Protein 6N93 (pdb70)

Secondary structure (DSSP, 8-state):
--SSEEEEEETTEEEEEE--GGGTT---HHHHHHHHHHHHHT-STT--EEEEEPPTT-SEEE--S-GGGS-SSSS-TT-TTSHHHHHHHHHHH-SS-EEEEE-SEEETHHHHHHHHSSEEEEETT-EEE--GGGTT----HHHHHTTSSSS-HHHHHHHHHH---EEHHHHHHTTS-SEEE-HHHHHHHHHHHHHHHTTS-HHHHHHHHHHHHHHHH---EEHHHHHHHHHHHHHHHTSHHHHHHHHHHHTTS-------/--SSEEEEEETTEEEEEE--GGGTT---HHHHHHHHHHHHHT-STT--EEEEEPPTT-SEEE--S-GGG--SSSS-TTSTTSHHHHHHHHHHH-SS-EEEEE-SEEETHHHHHHHHSSEEEEETT-EEE--HHHHT----HHHHHTTSSSS-HHHHHHHHHH---EEHHHHHHTTS-SEEE-HHHHHHHHHHHHHHHTTS-HHHHHHHHHHHHHHHH--EE-HHHHHHHHHHHHHHHTSHHHHHHHHHHHHTS-------/--SSEEEEEETTEEEEEE--GGGTT---HHHHHHHHHHHHHT-STT--EEEEE--TT-SEEE--S-GGG---SS--TTSTTSHHHHHHHHHHH-SS-EEEEE-SEEETHHHHHHHHSSEEEEETT-EEE--HHHHT----HHHHHTTSSSS-HHHHHHHHHH---EEHHHHHHTTS-SEEE-GGGHHHHHHHHHHHHTTS-HHHHHHHHHHHHHHHH---EEHHHHHHHHHHHHHHHTSHHHHHHHHHHHTTS-------/--SSEEEEEETTEEEEEE--GGGTT---HHHHHHHHHHHHHT-STT--EEEEEPPTT-SEEE--S-TTTS--SS--TT-TTSHHHHHHHHHHH-SS-EEEEE-SEEETHHHHHHHHSSEEEEETT-EEE--HHHHT----HHHHHTTSSSS-HHHHHHHHHH---EEHHHHHHHTS-SEEE-GGGHHHHHHHHHHHHHTS-HHHHHHHHHHHHHHHH--EE-HHHHHHHHHHHHHHHTSHHHHHHHHHHHHTS-------/--SSEEEEEETTEEEEEE--GGGTT---HHHHHHHHHHHHHT-STT--EEEEEPPTT-SEEE--S-TTTS--SS--TT-TTSHHHHHHHHHHH-SS-EEEEE-SEEETHHHHHHHHSSEEEEETT-EEE--HHHHT----HHHHHTTSSSS-HHHHHHHHHH---EEHHHHHHTTS-SEEE-GGGHHHHHHHHHHHHTTS-HHHHHHHHHHHHHHHH---EEHHHHHHHHHHHHHHHTSHHHHHHHHHHHTTS-------/--SSEEEEEETTEEEEEE--GGGTT---HHHHHHHHHHHHHT-STT--EEEEEPPTT-SEEE--S-GGGS--SSS-TT-TTSHHHHHHHHHHH-SS-EEEEE-SEEETHHHHHHHHSSEEEEETT-EEE--HHHHT----HHHHHTTSSSS-HHHHHHHHHH---EEHHHHHHHTS-SEEE-HHHHHHHHHHHHHHHTTS-HHHHHHHHHHHHHHHH--EE-HHHHHHHHHHHHHHHTSHHHHHHHHHHHTTS-------

Radius of gyration: 32.82 Å; Cα contacts (8 Å, |Δi|>4): 3747; chains: 6; bounding box: 86×81×92 Å

GO terms:
  GO:0004492 methyl/ethyl malonyl-CoA decarboxylase activity (F, IDA)

Foldseek 3Di:
DAPFWDWDDDFQEIETEGRPVVQLAEQDPRSLVRVLVVLVVSLDPRHAEYEYFYDQPRQRGYQYHPLVPADQFQDQRCDCVRSLNVLLVCQLLRLHAYEYQDDHEAEASRLLSNLSGDAYEYEQAYKYAHPCVQQLADDAPVSLLSQDPFAHPVVSCCRHVVSDIDTPVVCVVRGSHPYYDHSVCRPVVVVVVRVVSSPDDSVVSRVVSVVVSVVSVPPDDDPVVNVVSVVVSSCSSNDPSNNQSSVCVVVVHRGDDDPD/DAPFWDWDDDFQEIETEGRPVVQLQEQDPSNLVRVLVVLVVSLDDRHAEYEYFYDQPRQRGYAYHDLVPDPDFLDACCPCPRSLNVQLVCQLLRLHAYEYQDDHEAEASSLLSNLSGDAYEYEQAYKYFHCCVLQLAPHAPVSLLSVDPFFHPVVSCCRHVVSDIDTPVVCVVRGSHDYYDHSVCRVVVVVVVRVVSRVDDSNVSRVVSVVVSCVSVPPDDDPVVNVVSVVVNSCSSVDPSNVQSSVCVVVVHRGDHDPD/DADFWDWDDDFQEIEIEGRVVVQLAELDVNRLVRVLVVLVVSLDPRHAEYEYFYPQPRQRGYPYHDLVPDDAVLPACQDCPNSLNVQLVCQLLRLHAYEYQYDHEAEASSLLNNLSGDAYEYEQAYKYAHPCVLQLAPHDPVSLLSQDPFAHPVVSCCRHVVRDIDTPVVCVVRGSHPYYDHSVCRVVVVVVVRVVSSVDDSNVSRVVSVVCSCVSVPPDDDPVVNVVSVVVNSCSSVDPSNVQSSVCVVVVHRGDGDPD/DAPFWDWDDDFQEIEIEGRPVVQLQEPDVSRLVRVLVVLVVSLDPRHAEYEYFYDQPRQRGYPYHDLVPQDQDLDQSQDCPRSLNVLLVCQLLRLHAYEYQDDHEAEASRLLSNLSGDAYEYEQAYKYFHPCVQQLAPDDPVSLLSQDPFAHPVVSCCRHVVSDIDTPVVCVVRGSHDYYDHSVCRVVVVVVVRVVSSPDDSNVSRVVSNVVSCVSVPPDDDPVVNVVSVVVNSCSSVDPSNNQSSVCVVVVHGGDHDPD/DAPFWDWDDDFQEIETEGRPVVQLAAQPVSRLVRVLVVLVVSLDPRHAEYEYFYDQPRQGGYPYHPLVPQDAPLDQSQDCPRSLNVQLVCQLLRLHAYEYQEDHEAEASSLLSNLSGDAYEYEQAYKYFHPCVLQLAPDDPVSLLSQPPFAHPVVSCCRHVVRDIDTPVVCVVRGSHDYYDHSVCRVVVVVVVRVVSSVDDSVVSRVVSVVVSCVSVPPDDDPVVNVVSVVVNSCSSVDPSNVQSSVCVVVVHRGDHDPD/DAPFWDWDDDFQEIEIEGRPVVQLAEQPVRRLVRVLVVLVVSLDPRHAEYEYFYDQPRQRGYQYHPLVPADQFLDQRCDCPPSLNVQLVCQLLRLHAYEYQDDHEAEASRLLSNLSGDAYEYEQAYKYAHCCVLQLAPQDPVSLLSQDPFFHPVVSCCRHVVRDIDTPVVCVVRGSHPYYDHSVCRVVVVVVVRVVSRPDDSNVSRVVSVVVSVVSVPPDDDPVVNVVSVVVNNCRRNDPSNNQSSVCVVVVHRGDHDPD

B-factor: mean 19.02, std 11.92, range [0.5, 148.25]

Structure (mmCIF, N/CA/C/O backbone):
data_6N93
#
_entry.id   6N93
#
_cell.length_a   87.179
_cell.length_b   114.653
_cell.length_c   194.554
_cell.angle_alpha   90.000
_cell.angle_beta   90.000
_cell.angle_gamma   90.000
#
_symmetry.space_group_name_H-M   'P 21 21 21'
#
loop_
_entity.id
_entity.type
_entity.pdbx_description
1 polymer 'Methylmalonyl-CoA decarboxylase'
2 non-polymer [1-[2-[3-[[(2~{R})-4-[[[(2~{R},3~{S},4~{R},5~{R})-5-(6-aminopurin-9-yl)-4-oxidanyl-3-phosphonooxy-oxolan-2-yl]methoxy-oxidanyl-phosphoryl]oxy-oxidanyl-phosphoryl]oxy-3,3-dimethyl-2-oxidanyl-butanoyl]amino]propanoylamino]ethoxy]-1-oxidanylidene-propan-2-ylidene]-bis(oxidanidyl)azanium
3 non-polymer 'NICKEL (II) ION'
4 non-polymer IMIDAZOLE
5 non-polymer 'POTASSIUM ION'
6 non-polymer 'TETRAETHYLENE GLYCOL'
7 non-polymer '(2E)-2-(hydroxyimino)propanoic acid'
8 water water
#
loop_
_atom_site.group_PDB
_atom_site.id
_atom_site.type_symbol
_atom_site.label_atom_id
_atom_site.label_alt_id
_atom_site.label_comp_id
_atom_site.label_asym_id
_atom_site.label_entity_id
_atom_site.label_seq_id
_atom_site.pdbx_PDB_ins_code
_atom_site.Cartn_x
_atom_site.Cartn_y
_atom_site.Cartn_z
_atom_site.occupancy
_atom_site.B_iso_or_equiv
_atom_site.auth_seq_id
_atom_site.auth_comp_id
_atom_site.auth_asym_id
_atom_site.auth_atom_id
_atom_site.pdbx_PDB_model_num
ATOM 1 N N . ALA A 1 2 ? 41.794 40.307 26.486 1.00 34.10 2 ALA A N 1
ATOM 2 C CA . ALA A 1 2 ? 40.394 39.828 26.365 1.00 28.16 2 ALA A CA 1
ATOM 3 C C . ALA A 1 2 ? 40.256 39.031 25.059 1.00 23.22 2 ALA A C 1
ATOM 4 O O . ALA A 1 2 ? 41.140 39.093 24.169 1.00 21.31 2 ALA A O 1
ATOM 6 N N . TYR A 1 3 ? 39.209 38.227 25.014 1.00 19.26 3 TYR A N 1
ATOM 7 C CA . TYR A 1 3 ? 38.933 37.234 23.949 1.00 18.76 3 TYR A CA 1
ATOM 8 C C . TYR A 1 3 ? 37.468 37.369 23.613 1.00 17.03 3 TYR A C 1
ATOM 9 O O . TYR A 1 3 ? 36.674 37.640 24.522 1.00 17.86 3 TYR A O 1
ATOM 18 N N . GLN A 1 4 ? 37.123 37.166 22.347 1.00 16.51 4 GLN A N 1
ATOM 19 C CA . GLN A 1 4 ? 35.729 37.239 21.911 1.00 15.22 4 GLN A CA 1
ATOM 20 C C . GLN A 1 4 ? 34.934 36.085 22.535 1.00 14.71 4 GLN A C 1
ATOM 21 O O . GLN A 1 4 ? 33.762 36.307 22.877 1.00 13.47 4 GLN A O 1
ATOM 27 N N . TYR A 1 5 ? 35.508 34.877 22.640 1.00 13.36 5 TYR A N 1
ATOM 28 C CA . TYR A 1 5 ? 34.690 33.662 22.881 1.00 13.09 5 TYR A CA 1
ATOM 29 C C . TYR A 1 5 ? 35.078 32.905 24.150 1.00 12.72 5 TYR A C 1
ATOM 30 O O . TYR A 1 5 ? 34.478 31.854 24.356 1.00 11.88 5 TYR A O 1
ATOM 39 N N . VAL A 1 6 ? 35.948 33.453 24.992 1.00 12.10 6 VAL A N 1
ATOM 40 C CA . VAL A 1 6 ? 36.197 32.915 26.361 1.00 12.51 6 VAL A CA 1
ATOM 41 C C . VAL A 1 6 ? 36.358 34.100 27.302 1.00 12.64 6 VAL A C 1
ATOM 42 O O . VAL A 1 6 ? 36.747 35.189 26.824 1.00 13.56 6 VAL A O 1
ATOM 46 N N . ASN A 1 7 ? 36.167 33.847 28.584 1.00 13.83 7 ASN A N 1
ATOM 47 C CA . ASN A 1 7 ? 36.451 34.804 29.684 1.00 13.88 7 ASN A CA 1
ATOM 48 C C . ASN A 1 7 ? 37.408 34.125 30.674 1.00 15.38 7 ASN A C 1
ATOM 49 O O . ASN A 1 7 ? 37.133 32.960 31.077 1.00 13.58 7 ASN A O 1
ATOM 54 N N . VAL A 1 8 ? 38.491 34.809 31.048 1.00 13.88 8 VAL A N 1
ATOM 55 C CA . VAL A 1 8 ? 39.564 34.221 31.898 1.00 13.73 8 VAL A CA 1
ATOM 56 C C . VAL A 1 8 ? 39.592 34.967 33.249 1.00 14.77 8 VAL A C 1
ATOM 57 O O . VAL A 1 8 ? 39.566 36.200 33.212 1.00 13.72 8 VAL A O 1
ATOM 61 N N . VAL A 1 9 ? 39.564 34.231 34.356 1.00 14.46 9 VAL A N 1
ATOM 62 C CA A VAL A 1 9 ? 39.711 34.703 35.772 0.50 15.54 9 VAL A CA 1
ATOM 63 C CA B VAL A 1 9 ? 39.810 34.812 35.709 0.50 14.67 9 VAL A CA 1
ATOM 64 C C . VAL A 1 9 ? 40.980 34.058 36.333 1.00 15.89 9 VAL A C 1
ATOM 65 O O . VAL A 1 9 ? 41.171 32.885 36.043 1.00 12.84 9 VAL A O 1
ATOM 72 N N . THR A 1 10 ? 41.762 34.772 37.117 1.00 14.93 10 THR A N 1
ATOM 73 C CA . THR A 1 10 ? 42.929 34.217 37.847 1.00 16.57 10 THR A CA 1
ATOM 74 C C . THR A 1 10 ? 42.678 34.370 39.351 1.00 17.24 10 THR A C 1
ATOM 75 O O . THR A 1 10 ? 42.215 35.459 39.789 1.00 15.97 10 THR A O 1
ATOM 79 N N . ILE A 1 11 ? 42.854 33.289 40.086 1.00 16.76 11 ILE A N 1
ATOM 80 C CA . ILE A 1 11 ? 42.654 33.247 41.564 1.00 17.40 11 ILE A CA 1
ATOM 81 C C . ILE A 1 11 ? 43.957 32.658 42.104 1.00 17.53 11 ILE A C 1
ATOM 82 O O . ILE A 1 11 ? 44.171 31.460 41.931 1.00 15.98 11 ILE A O 1
ATOM 87 N N . ASN A 1 12 ? 44.864 33.506 42.557 1.00 15.71 12 ASN A N 1
ATOM 88 C CA . ASN A 1 12 ? 46.197 33.102 43.077 1.00 15.44 12 ASN A CA 1
ATOM 89 C C . ASN A 1 12 ? 46.983 32.516 41.900 1.00 15.43 12 ASN A C 1
ATOM 90 O O . ASN A 1 12 ? 47.269 33.254 40.918 1.00 16.36 12 ASN A O 1
ATOM 95 N N . LYS A 1 13 ? 47.265 31.224 41.931 1.00 13.85 13 LYS A N 1
ATOM 96 C CA . LYS A 1 13 ? 48.068 30.593 40.849 1.00 15.22 13 LYS A CA 1
ATOM 97 C C . LYS A 1 13 ? 47.167 29.766 39.900 1.00 13.88 13 LYS A C 1
ATOM 98 O O . LYS A 1 13 ? 47.731 29.035 39.040 1.00 12.16 13 LYS A O 1
ATOM 104 N N . VAL A 1 14 ? 45.850 29.832 40.055 1.00 12.34 14 VAL A N 1
ATOM 105 C CA . VAL A 1 14 ? 44.902 29.021 39.216 1.00 12.01 14 VAL A CA 1
ATOM 106 C C . VAL A 1 14 ? 44.229 29.944 38.190 1.00 12.25 14 VAL A C 1
ATOM 107 O O . VAL A 1 14 ? 43.749 31.002 38.599 1.00 12.24 14 VAL A O 1
ATOM 111 N N . ALA A 1 15 ? 44.142 29.537 36.929 1.00 12.00 15 ALA A N 1
ATOM 112 C CA . ALA A 1 15 ? 43.390 30.279 35.891 1.00 12.31 15 ALA A CA 1
ATOM 113 C C . ALA A 1 15 ? 42.160 29.458 35.499 1.00 12.24 15 ALA A C 1
ATOM 114 O O . ALA A 1 15 ? 42.264 28.225 35.346 1.00 11.35 15 ALA A O 1
ATOM 116 N N . VAL A 1 16 ? 41.023 30.129 35.418 1.00 12.15 16 VAL A N 1
ATOM 117 C CA . VAL A 1 16 ? 39.735 29.536 35.016 1.00 11.53 16 VAL A CA 1
ATOM 118 C C . VAL A 1 16 ? 39.395 30.085 33.628 1.00 12.28 16 VAL A C 1
ATOM 119 O O . VAL A 1 16 ? 39.266 31.304 33.489 1.00 11.47 16 VAL A O 1
ATOM 123 N N . ILE A 1 17 ? 39.309 29.198 32.612 1.00 10.83 17 ILE A N 1
ATOM 124 C CA . ILE A 1 17 ? 38.902 29.604 31.241 1.00 11.62 17 ILE A CA 1
ATOM 125 C C . ILE A 1 17 ? 37.436 29.204 31.071 1.00 12.16 17 ILE A C 1
ATOM 126 O O . ILE A 1 17 ? 37.133 27.994 31.095 1.00 11.10 17 ILE A O 1
ATOM 131 N N . GLU A 1 18 ? 36.554 30.193 30.956 1.00 11.72 18 GLU A N 1
ATOM 132 C CA . GLU A 1 18 ? 35.110 29.996 30.888 1.00 13.43 18 GLU A CA 1
ATOM 133 C C . GLU A 1 18 ? 34.671 30.227 29.453 1.00 13.33 18 GLU A C 1
ATOM 134 O O . GLU A 1 18 ? 35.021 31.266 28.869 1.00 12.64 18 GLU A O 1
ATOM 140 N N . PHE A 1 19 ? 33.932 29.278 28.901 1.00 13.07 19 PHE A N 1
ATOM 141 C CA . PHE A 1 19 ? 33.464 29.400 27.506 1.00 12.61 19 PHE A CA 1
ATOM 142 C C . PHE A 1 19 ? 32.495 30.584 27.420 1.00 13.78 19 PHE A C 1
ATOM 143 O O . PHE A 1 19 ? 31.682 30.803 28.350 1.00 13.32 19 PHE A O 1
ATOM 151 N N . ASN A 1 20 ? 32.584 31.329 26.329 1.00 14.62 20 ASN A N 1
ATOM 152 C CA . ASN A 1 20 ? 31.612 32.410 26.024 1.00 15.64 20 ASN A CA 1
ATOM 153 C C . ASN A 1 20 ? 31.112 32.274 24.574 1.00 16.62 20 ASN A C 1
ATOM 154 O O . ASN A 1 20 ? 31.401 33.161 23.745 1.00 15.01 20 ASN A O 1
ATOM 159 N N . TYR A 1 21 ? 30.424 31.185 24.245 1.00 16.43 21 TYR A N 1
ATOM 160 C CA . TYR A 1 21 ? 29.964 30.858 22.866 1.00 16.43 21 TYR A CA 1
ATOM 161 C C . TYR A 1 21 ? 28.593 30.175 22.991 1.00 17.33 21 TYR A C 1
ATOM 162 O O . TYR A 1 21 ? 28.311 29.212 22.228 1.00 16.40 21 TYR A O 1
ATOM 171 N N . GLY A 1 22 ? 27.774 30.680 23.917 1.00 20.84 22 GLY A N 1
ATOM 172 C CA . GLY A 1 22 ? 26.456 30.153 24.361 1.00 23.58 22 GLY A CA 1
ATOM 173 C C . GLY A 1 22 ? 25.419 30.164 23.243 1.00 26.23 22 GLY A C 1
ATOM 174 O O . GLY A 1 22 ? 24.473 29.371 23.300 1.00 27.22 22 GLY A O 1
ATOM 175 N N . ARG A 1 23 ? 25.675 30.953 22.213 1.00 28.47 23 ARG A N 1
ATOM 176 C CA . ARG A 1 23 ? 24.805 31.185 21.024 1.00 35.14 23 ARG A CA 1
ATOM 177 C C . ARG A 1 23 ? 24.866 29.959 20.095 1.00 33.41 23 ARG A C 1
ATOM 178 O O . ARG A 1 23 ? 23.892 29.736 19.368 1.00 29.01 23 ARG A O 1
ATOM 186 N N . LYS A 1 24 ? 25.971 29.194 20.089 1.00 27.14 24 LYS A N 1
ATOM 187 C CA . LYS A 1 24 ? 26.019 27.856 19.460 1.00 23.10 24 LYS A CA 1
ATOM 188 C C . LYS A 1 24 ? 26.265 26.789 20.541 1.00 19.57 24 LYS A C 1
ATOM 189 O O . LYS A 1 24 ? 26.757 25.736 20.183 1.00 16.78 24 LYS A O 1
ATOM 195 N N . LEU A 1 25 ? 25.897 27.053 21.792 1.00 16.30 25 LEU A N 1
ATOM 196 C CA . LEU A 1 25 ? 25.978 26.058 22.902 1.00 15.85 25 LEU A CA 1
ATOM 197 C C . LEU A 1 25 ? 27.417 25.544 23.017 1.00 14.32 25 LEU A C 1
ATOM 198 O O . LEU A 1 25 ? 27.608 24.365 23.367 1.00 13.14 25 LEU A O 1
ATOM 203 N N . ASN A 1 26 ? 28.389 26.433 22.811 1.00 14.17 26 ASN A N 1
ATOM 204 C CA . ASN A 1 26 ? 29.842 26.175 22.957 1.00 13.71 26 ASN A CA 1
ATOM 205 C C . ASN A 1 26 ? 30.291 25.029 22.037 1.00 15.12 26 ASN A C 1
ATOM 206 O O . ASN A 1 26 ? 31.211 24.292 22.403 1.00 11.72 26 ASN A O 1
ATOM 211 N N . ALA A 1 27 ? 29.662 24.882 20.867 1.00 14.48 27 ALA A N 1
ATOM 212 C CA . ALA A 1 27 ? 30.110 23.945 19.835 1.00 14.49 27 ALA A CA 1
ATOM 213 C C . ALA A 1 27 ? 31.519 24.373 19.477 1.00 14.33 27 ALA A C 1
ATOM 214 O O . ALA A 1 27 ? 31.833 25.607 19.553 1.00 15.07 27 ALA A O 1
ATOM 216 N N . LEU A 1 28 ? 32.350 23.406 19.125 1.00 13.17 28 LEU A N 1
ATOM 217 C CA . LEU A 1 28 ? 33.806 23.600 18.970 1.00 14.84 28 LEU A CA 1
ATOM 218 C C . LEU A 1 28 ? 34.136 24.164 17.584 1.00 13.84 28 LEU A C 1
ATOM 219 O O . LEU A 1 28 ? 35.032 23.622 16.896 1.00 15.59 28 LEU A O 1
ATOM 224 N N . SER A 1 29 ? 33.538 25.297 17.235 1.00 13.20 29 SER A N 1
ATOM 225 C CA . SER A 1 29 ? 33.841 26.025 15.983 1.00 12.78 29 SER A CA 1
ATOM 226 C C . SER A 1 29 ? 35.297 26.476 15.971 1.00 12.95 29 SER A C 1
ATOM 227 O O . SER A 1 29 ? 35.878 26.797 17.057 1.00 13.49 29 SER A O 1
ATOM 230 N N . LYS A 1 30 ? 35.821 26.659 14.769 1.00 13.54 30 LYS A N 1
ATOM 231 C CA . LYS A 1 30 ? 37.208 27.084 14.580 1.00 14.64 30 LYS A CA 1
ATOM 232 C C . LYS A 1 30 ? 37.478 28.325 15.427 1.00 13.15 30 LYS A C 1
ATOM 233 O O . LYS A 1 30 ? 38.547 28.367 16.055 1.00 12.12 30 LYS A O 1
ATOM 239 N N . VAL A 1 31 ? 36.625 29.352 15.354 1.00 12.29 31 VAL A N 1
ATOM 240 C CA . VAL A 1 31 ? 36.950 30.650 16.037 1.00 12.16 31 VAL A CA 1
ATOM 241 C C . VAL A 1 31 ? 36.894 30.525 17.556 1.00 11.37 31 VAL A C 1
ATOM 242 O O . VAL A 1 31 ? 37.644 31.266 18.241 1.00 13.36 31 VAL A O 1
ATOM 246 N N . PHE A 1 32 ? 36.057 29.664 18.079 1.00 11.74 32 PHE A N 1
ATOM 247 C CA . PHE A 1 32 ? 35.984 29.385 19.533 1.00 12.50 32 PHE A CA 1
ATOM 248 C C . PHE A 1 32 ? 37.263 28.679 19.983 1.00 12.34 32 PHE A C 1
ATOM 249 O O . PHE A 1 32 ? 37.910 29.132 20.923 1.00 12.79 32 PHE A O 1
ATOM 257 N N . ILE A 1 33 ? 37.663 27.621 19.286 1.00 12.22 33 ILE A N 1
ATOM 258 C CA . ILE A 1 33 ? 38.892 26.847 19.628 1.00 12.00 33 ILE A CA 1
ATOM 259 C C . ILE A 1 33 ? 40.102 27.766 19.465 1.00 13.00 33 ILE A C 1
ATOM 260 O O . ILE A 1 33 ? 40.969 27.736 20.316 1.00 12.68 33 ILE A O 1
ATOM 265 N N . ASP A 1 34 ? 40.153 28.633 18.449 1.00 12.06 34 ASP A N 1
ATOM 266 C CA . ASP A 1 34 ? 41.302 29.573 18.322 1.00 13.70 34 ASP A CA 1
ATOM 267 C C . ASP A 1 34 ? 41.453 30.433 19.595 1.00 12.91 34 ASP A C 1
ATOM 268 O O . ASP A 1 34 ? 42.624 30.630 20.039 1.00 13.79 34 ASP A O 1
ATOM 273 N N . ASP A 1 35 ? 40.348 30.947 20.162 1.00 12.71 35 ASP A N 1
ATOM 274 C CA . ASP A 1 35 ? 40.391 31.776 21.393 1.00 13.06 35 ASP A CA 1
ATOM 275 C C . ASP A 1 35 ? 40.757 30.904 22.596 1.00 13.22 35 ASP A C 1
ATOM 276 O O . ASP A 1 35 ? 41.540 31.365 23.431 1.00 11.34 35 ASP A O 1
ATOM 281 N N . LEU A 1 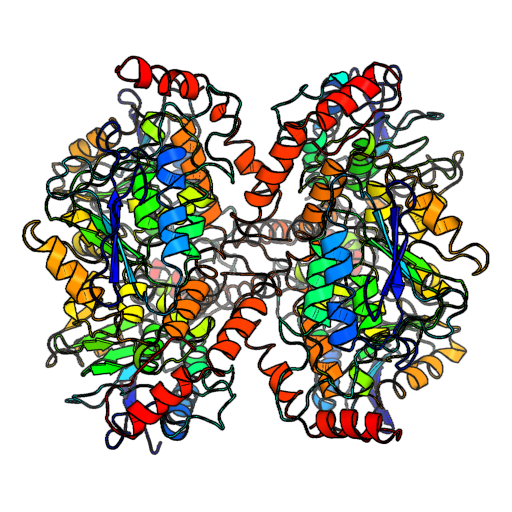36 ? 40.229 29.686 22.702 1.00 12.10 36 LEU A N 1
ATOM 282 C CA A LEU A 1 36 ? 40.597 28.766 23.802 0.50 11.82 36 LEU A CA 1
ATOM 283 C CA B LEU A 1 36 ? 40.592 28.743 23.804 0.50 12.47 36 LEU A CA 1
ATOM 284 C C . LEU A 1 36 ? 42.109 28.503 23.747 1.00 12.37 36 LEU A C 1
ATOM 285 O O . LEU A 1 36 ? 42.782 28.584 24.790 1.00 13.03 36 LEU A O 1
ATOM 294 N N . MET A 1 37 ? 42.643 28.225 22.562 1.00 12.69 37 MET A N 1
ATOM 295 C CA . MET A 1 37 ? 44.079 27.951 22.430 1.00 13.08 37 MET A CA 1
ATOM 296 C C . MET A 1 37 ? 44.878 29.216 22.733 1.00 13.05 37 MET A C 1
ATOM 297 O O . MET A 1 37 ? 45.982 29.085 23.292 1.00 11.75 37 MET A O 1
ATOM 302 N N . GLN A 1 38 ? 44.413 30.385 22.306 1.00 12.64 38 GLN A N 1
ATOM 303 C CA . GLN A 1 38 ? 45.159 31.647 22.543 1.00 14.23 38 GLN A CA 1
ATOM 304 C C . GLN A 1 38 ? 45.177 31.906 24.064 1.00 12.21 38 GLN A C 1
ATOM 305 O O . GLN A 1 38 ? 46.261 32.216 24.606 1.00 12.08 38 GLN A O 1
ATOM 311 N N . ALA A 1 39 ? 44.062 31.712 24.749 1.00 11.95 39 ALA A N 1
ATOM 312 C CA . ALA A 1 39 ? 43.959 31.886 26.213 1.00 12.72 39 ALA A CA 1
ATOM 313 C C . ALA A 1 39 ? 44.899 30.906 26.944 1.00 13.52 39 ALA A C 1
ATOM 314 O O . ALA A 1 39 ? 45.617 31.337 27.883 1.00 13.12 39 ALA A O 1
ATOM 316 N N . LEU A 1 40 ? 44.960 29.643 26.520 1.00 12.14 40 LEU A N 1
ATOM 317 C CA . LEU A 1 40 ? 45.948 28.678 27.106 1.00 12.44 40 LEU A CA 1
ATOM 318 C C . LEU A 1 40 ? 47.376 29.171 26.884 1.00 12.09 40 LEU A C 1
ATOM 319 O O . LEU A 1 40 ? 48.146 29.171 27.838 1.00 12.74 40 LEU A O 1
ATOM 324 N N . SER A 1 41 ? 47.740 29.563 25.671 1.00 12.33 41 SER A N 1
ATOM 325 C CA . SER A 1 41 ? 49.106 30.037 25.350 1.00 13.78 41 SER A CA 1
ATOM 326 C C . SER A 1 41 ? 49.451 31.239 26.241 1.00 13.46 41 SER A C 1
ATOM 327 O O . SER A 1 41 ? 50.581 31.250 26.809 1.00 13.77 41 SER A O 1
ATOM 330 N N . ASP A 1 42 ? 48.503 32.176 26.418 1.00 13.29 42 ASP A N 1
ATOM 331 C CA . ASP A 1 42 ? 48.706 33.423 27.209 1.00 15.10 42 ASP A CA 1
ATOM 332 C C . ASP A 1 42 ? 48.975 33.063 28.675 1.00 14.56 42 ASP A C 1
ATOM 333 O O . ASP A 1 42 ? 49.711 33.791 29.334 1.00 13.50 42 ASP A O 1
ATOM 338 N N . LEU A 1 43 ? 48.436 31.943 29.149 1.00 13.27 43 LEU A N 1
ATOM 339 C CA . LEU A 1 43 ? 48.546 31.471 30.554 1.00 13.05 43 LEU A CA 1
ATOM 340 C C . LEU A 1 43 ? 49.752 30.544 30.755 1.00 13.67 43 LEU A C 1
ATOM 341 O O . LEU A 1 43 ? 49.919 30.043 31.885 1.00 14.82 43 LEU A O 1
ATOM 346 N N . ASN A 1 44 ? 50.527 30.263 29.722 1.00 13.37 44 ASN A N 1
ATOM 347 C CA . ASN A 1 44 ? 51.704 29.378 29.823 1.00 13.90 44 ASN A CA 1
ATOM 348 C C . ASN A 1 44 ? 52.869 30.209 30.387 1.00 14.40 44 ASN A C 1
ATOM 349 O O . ASN A 1 44 ? 53.776 30.601 29.602 1.00 13.95 44 ASN A O 1
ATOM 354 N N . ARG A 1 45 ? 52.781 30.532 31.683 1.00 15.39 45 ARG A N 1
ATOM 355 C CA A ARG A 1 45 ? 53.683 31.449 32.444 0.50 15.36 45 ARG A CA 1
ATOM 356 C CA B ARG A 1 45 ? 53.763 31.393 32.410 0.50 15.48 45 ARG A CA 1
ATOM 357 C C . ARG A 1 45 ? 53.984 30.792 33.787 1.00 14.82 45 ARG A C 1
ATOM 358 O O . ARG A 1 45 ? 53.105 30.133 34.329 1.00 13.17 45 ARG A O 1
ATOM 373 N N . PRO A 1 46 ? 55.171 31.015 34.391 1.00 16.68 46 PRO A N 1
ATOM 374 C CA . PRO A 1 46 ? 55.554 30.305 35.618 1.00 17.56 46 PRO A CA 1
ATOM 375 C C . PRO A 1 46 ? 54.624 30.566 36.807 1.00 17.52 46 PRO A C 1
ATOM 376 O O . PRO A 1 46 ? 54.500 29.670 37.626 1.00 19.77 46 PRO A O 1
ATOM 380 N N . GLU A 1 47 ? 53.973 31.722 36.858 1.00 17.56 47 GLU A N 1
ATOM 381 C CA . GLU A 1 47 ? 53.121 32.096 38.018 1.00 19.79 47 GLU A CA 1
ATOM 382 C C . GLU A 1 47 ? 51.709 31.498 37.891 1.00 16.93 47 GLU A C 1
ATOM 383 O O . GLU A 1 47 ? 50.914 31.651 38.822 1.00 15.97 47 GLU A O 1
ATOM 389 N N . ILE A 1 48 ? 51.395 30.832 36.776 1.00 13.50 48 ILE A N 1
ATOM 390 C CA . ILE A 1 48 ? 50.141 30.049 36.647 1.00 12.81 48 ILE A CA 1
ATOM 391 C C . ILE A 1 48 ? 50.473 28.566 36.799 1.00 12.27 48 ILE A C 1
ATOM 392 O O . ILE A 1 48 ? 51.422 28.089 36.111 1.00 14.07 48 ILE A O 1
ATOM 397 N N . ARG A 1 49 ? 49.748 27.843 37.641 1.00 10.90 49 ARG A N 1
ATOM 398 C CA . ARG A 1 49 ? 50.172 26.463 37.977 1.00 12.02 49 ARG A CA 1
ATOM 399 C C . ARG A 1 49 ? 49.086 25.437 37.656 1.00 11.89 49 ARG A C 1
ATOM 400 O O . ARG A 1 49 ? 49.416 24.249 37.699 1.00 11.89 49 ARG A O 1
ATOM 408 N N . CYS A 1 50 ? 47.856 25.857 37.403 1.00 10.90 50 CYS A N 1
ATOM 409 C CA . CYS A 1 50 ? 46.734 24.915 37.141 1.00 10.71 50 CYS A CA 1
ATOM 410 C C . CYS A 1 50 ? 45.667 25.677 36.352 1.00 11.23 50 CYS A C 1
ATOM 411 O O . CYS A 1 50 ? 45.467 26.862 36.661 1.00 10.53 50 CYS A O 1
ATOM 414 N N . ILE A 1 51 ? 45.025 25.011 35.387 1.00 10.42 51 ILE A N 1
ATOM 415 C CA . ILE A 1 51 ? 43.944 25.566 34.552 1.00 11.30 51 ILE A CA 1
ATOM 416 C C . ILE A 1 51 ? 42.681 24.774 34.873 1.00 11.29 51 ILE A C 1
ATOM 417 O O . ILE A 1 51 ? 42.753 23.529 35.010 1.00 10.93 51 ILE A O 1
ATOM 422 N N . ILE A 1 52 ? 41.567 25.491 34.947 1.00 10.58 52 ILE A N 1
ATOM 423 C CA . ILE A 1 52 ? 40.199 24.913 34.924 1.00 10.71 52 ILE A CA 1
ATOM 424 C C . ILE A 1 52 ? 39.518 25.373 33.635 1.00 11.72 52 ILE A C 1
ATOM 425 O O . ILE A 1 52 ? 39.571 26.572 33.328 1.00 11.85 52 ILE A O 1
ATOM 430 N N . LEU A 1 53 ? 38.923 24.429 32.876 1.00 10.93 53 LEU A N 1
ATOM 431 C CA . LEU A 1 53 ? 38.003 24.698 31.761 1.00 10.54 53 LEU A CA 1
ATOM 432 C C . LEU A 1 53 ? 36.587 24.535 32.292 1.00 10.75 53 LEU A C 1
ATOM 433 O O . LEU A 1 53 ? 36.285 23.490 32.923 1.00 10.47 53 LEU A O 1
ATOM 438 N N . ARG A 1 54 ? 35.714 25.491 31.997 1.00 10.42 54 ARG A N 1
ATOM 439 C CA . ARG A 1 54 ? 34.327 25.417 32.463 1.00 10.55 54 ARG A CA 1
ATOM 440 C C . ARG A 1 54 ? 33.394 26.104 31.465 1.00 10.62 54 ARG A C 1
ATOM 441 O O . ARG A 1 54 ? 33.838 26.964 30.701 1.00 9.74 54 ARG A O 1
ATOM 449 N N . ALA A 1 55 ? 32.136 25.718 31.503 1.00 9.68 55 ALA A N 1
ATOM 450 C CA . ALA A 1 55 ? 31.049 26.502 30.890 1.00 10.62 55 ALA A CA 1
ATOM 451 C C . ALA A 1 55 ? 30.546 27.490 31.933 1.00 11.22 55 ALA A C 1
ATOM 452 O O . ALA A 1 55 ? 30.737 27.334 33.142 1.00 11.67 55 ALA A O 1
ATOM 454 N N . PRO A 1 56 ? 29.793 28.509 31.510 1.00 12.77 56 PRO A N 1
ATOM 455 C CA . PRO A 1 56 ? 29.245 29.449 32.480 1.00 13.47 56 PRO A CA 1
ATOM 456 C C . PRO A 1 56 ? 28.366 28.744 33.503 1.00 15.07 56 PRO A C 1
ATOM 457 O O . PRO A 1 56 ? 27.723 27.772 33.204 1.00 13.93 56 PRO A O 1
ATOM 461 N N . SER A 1 57 ? 28.318 29.327 34.697 1.00 14.74 57 SER A N 1
ATOM 462 C CA . SER A 1 57 ? 27.422 28.876 35.770 1.00 16.74 57 SER A CA 1
ATOM 463 C C . SER A 1 57 ? 25.996 28.725 35.224 1.00 16.07 57 SER A C 1
ATOM 464 O O . SER A 1 57 ? 25.541 29.626 34.512 1.00 17.96 57 SER A O 1
ATOM 467 N N . GLY A 1 58 ? 25.334 27.629 35.544 1.00 15.86 58 GLY A N 1
ATOM 468 C CA . GLY A 1 58 ? 23.924 27.353 35.212 1.00 17.66 58 GLY A CA 1
ATOM 469 C C . GLY A 1 58 ? 23.714 26.831 33.812 1.00 18.85 58 GLY A C 1
ATOM 470 O O . GLY A 1 58 ? 22.531 26.729 33.403 1.00 18.43 58 GLY A O 1
ATOM 471 N N . SER A 1 59 ? 24.786 26.514 33.078 1.00 16.57 59 SER A N 1
ATOM 472 C CA . SER A 1 59 ? 24.699 26.080 31.660 1.00 16.71 59 SER A CA 1
ATOM 473 C C . SER A 1 59 ? 23.958 24.745 31.584 1.00 16.88 59 SER A C 1
ATOM 474 O O . SER A 1 59 ? 24.255 23.845 32.384 1.00 17.33 59 SER A O 1
ATOM 477 N N . LYS A 1 60 ? 23.001 24.642 30.675 1.00 15.75 60 LYS A N 1
ATOM 478 C CA . LYS A 1 60 ? 22.277 23.384 30.408 1.00 16.19 60 LYS A CA 1
ATOM 479 C C . LYS A 1 60 ? 23.185 22.486 29.569 1.00 14.18 60 LYS A C 1
ATOM 480 O O . LYS A 1 60 ? 23.179 21.251 29.749 1.00 14.80 60 LYS A O 1
ATOM 486 N N . VAL A 1 61 ? 23.851 23.101 28.617 1.00 12.92 61 VAL A N 1
ATOM 487 C CA . VAL A 1 61 ? 24.785 22.416 27.683 1.00 13.02 61 VAL A CA 1
ATOM 488 C C . VAL A 1 61 ? 26.184 22.908 27.987 1.00 12.38 61 VAL A C 1
ATOM 489 O O . VAL A 1 61 ? 26.469 24.097 27.755 1.00 13.02 61 VAL A O 1
ATOM 493 N N . PHE A 1 62 ? 27.050 21.984 28.417 1.00 12.37 62 PHE A N 1
ATOM 494 C CA . PHE A 1 62 ? 28.493 22.282 28.625 1.00 11.19 62 PHE A CA 1
ATOM 495 C C . PHE A 1 62 ? 29.078 22.603 27.263 1.00 10.80 62 PHE A C 1
ATOM 496 O O . PHE A 1 62 ? 29.669 23.649 27.086 1.00 11.70 62 PHE A O 1
ATOM 504 N N . SER A 1 63 ? 28.899 21.700 26.304 1.00 11.54 63 SER A N 1
ATOM 505 C CA . SER A 1 63 ? 29.336 21.939 24.906 1.00 12.18 63 SER A CA 1
ATOM 506 C C . SER A 1 63 ? 28.600 20.948 24.017 1.00 12.49 63 SER A C 1
ATOM 507 O O . SER A 1 63 ? 28.596 19.730 24.346 1.00 11.68 63 SER A O 1
ATOM 510 N N . ALA A 1 64 ? 28.113 21.445 22.877 1.00 11.55 64 ALA A N 1
ATOM 511 C CA . ALA A 1 64 ? 27.377 20.637 21.892 1.00 11.67 64 ALA A CA 1
ATOM 512 C C . ALA A 1 64 ? 28.354 19.860 21.005 1.00 12.27 64 ALA A C 1
ATOM 513 O O . ALA A 1 64 ? 27.893 19.129 20.111 1.00 12.79 64 ALA A O 1
ATOM 515 N N . GLY A 1 65 ? 29.656 20.011 21.201 1.00 11.61 65 GLY A N 1
ATOM 516 C CA . GLY A 1 65 ? 30.677 19.160 20.554 1.00 12.79 65 GLY A CA 1
ATOM 517 C C . GLY A 1 65 ? 31.145 19.735 19.241 1.00 13.30 65 GLY A C 1
ATOM 518 O O . GLY A 1 65 ? 31.029 20.935 19.051 1.00 12.88 65 GLY A O 1
ATOM 519 N N . HIS A 1 66 ? 31.648 18.881 18.346 1.00 14.43 66 HIS A N 1
ATOM 520 C CA . HIS A 1 66 ? 32.196 19.309 17.035 1.00 18.04 66 HIS A CA 1
ATOM 521 C C . HIS A 1 66 ? 31.143 20.209 16.363 1.00 14.40 66 HIS A C 1
ATOM 522 O O . HIS A 1 66 ? 29.982 19.886 16.437 1.00 13.42 66 HIS A O 1
ATOM 529 N N . ASP A 1 67 ? 31.532 21.337 15.786 1.00 13.59 67 ASP A N 1
ATOM 530 C CA . ASP A 1 67 ? 30.582 22.139 14.954 1.00 13.76 67 ASP A CA 1
ATOM 531 C C . ASP A 1 67 ? 30.266 21.378 13.660 1.00 12.67 67 ASP A C 1
ATOM 532 O O . ASP A 1 67 ? 31.085 21.331 12.736 1.00 13.59 67 ASP A O 1
ATOM 537 N N . ILE A 1 68 ? 29.080 20.811 13.587 1.00 12.42 68 ILE A N 1
ATOM 538 C CA A ILE A 1 68 ? 28.618 19.967 12.450 0.50 12.68 68 ILE A CA 1
ATOM 539 C CA B ILE A 1 68 ? 28.661 19.959 12.436 0.50 12.76 68 ILE A CA 1
ATOM 540 C C . ILE A 1 68 ? 28.633 20.785 11.152 1.00 12.66 68 ILE A C 1
ATOM 541 O O . ILE A 1 68 ? 29.007 20.236 10.098 1.00 12.45 68 ILE A O 1
ATOM 550 N N . HIS A 1 69 ? 28.289 22.054 11.225 1.00 12.79 69 HIS A N 1
ATOM 551 C CA . HIS A 1 69 ? 28.337 22.963 10.042 1.00 13.27 69 HIS A CA 1
ATOM 552 C C . HIS A 1 69 ? 29.732 23.068 9.428 1.00 13.75 69 HIS A C 1
ATOM 553 O O . HIS A 1 69 ? 29.823 23.387 8.228 1.00 13.37 69 HIS A O 1
ATOM 560 N N . GLU A 1 70 ? 30.789 22.889 10.220 1.00 13.20 70 GLU A N 1
ATOM 561 C CA . GLU A 1 70 ? 32.190 23.011 9.731 1.00 14.12 70 GLU A CA 1
ATOM 562 C C . GLU A 1 70 ? 32.731 21.675 9.220 1.00 15.51 70 GLU A C 1
ATOM 563 O O . GLU A 1 70 ? 33.854 21.680 8.728 1.00 15.49 70 GLU A O 1
ATOM 569 N N . LEU A 1 71 ? 31.995 20.565 9.343 1.00 16.64 71 LEU A N 1
ATOM 570 C CA . LEU A 1 71 ? 32.395 19.265 8.741 1.00 18.20 71 LEU A CA 1
ATOM 571 C C . LEU A 1 71 ? 32.273 19.389 7.230 1.00 20.41 71 LEU A C 1
ATOM 572 O O . LEU A 1 71 ? 31.363 20.046 6.711 1.00 17.89 71 LEU A O 1
ATOM 577 N N . PRO A 1 72 ? 33.179 18.746 6.471 1.00 20.51 72 PRO A N 1
ATOM 578 C CA . PRO A 1 72 ? 33.066 18.734 5.011 1.00 23.13 72 PRO A CA 1
ATOM 579 C C . PRO A 1 72 ? 31.847 17.967 4.478 1.00 24.28 72 PRO A C 1
ATOM 580 O O . PRO A 1 72 ? 31.391 17.051 5.108 1.00 23.63 72 PRO A O 1
ATOM 584 N N A SER A 1 73 ? 31.399 18.271 3.249 0.50 26.96 73 SER A N 1
ATOM 585 N N B SER A 1 73 ? 31.339 18.423 3.337 0.50 27.46 73 SER A N 1
ATOM 586 C CA A SER A 1 73 ? 30.105 17.802 2.659 0.50 26.99 73 SER A CA 1
ATOM 587 C CA B SER A 1 73 ? 30.463 17.616 2.457 0.50 27.53 73 SER A CA 1
ATOM 588 C C A SER A 1 73 ? 30.143 16.307 2.300 0.50 27.86 73 SER A C 1
ATOM 589 C C B SER A 1 73 ? 31.294 16.415 2.001 0.50 29.53 73 SER A C 1
ATOM 590 O O A SER A 1 73 ? 29.062 15.713 2.031 0.50 26.35 73 SER A O 1
ATOM 591 O O B SER A 1 73 ? 32.547 16.536 1.946 0.50 30.99 73 SER A O 1
ATOM 596 N N A GLY A 1 74 ? 31.331 15.711 2.272 0.50 28.29 74 GLY A N 1
ATOM 597 N N B GLY A 1 74 ? 30.626 15.291 1.753 0.50 30.28 74 GLY A N 1
ATOM 598 C CA A GLY A 1 74 ? 31.534 14.366 1.708 0.50 27.92 74 GLY A CA 1
ATOM 599 C CA B GLY A 1 74 ? 31.254 13.991 1.457 0.50 29.09 74 GLY A CA 1
ATOM 600 C C A GLY A 1 74 ? 32.793 14.325 0.869 0.50 30.16 74 GLY A C 1
ATOM 601 C C B GLY A 1 74 ? 32.519 14.133 0.632 0.50 30.44 74 GLY A C 1
ATOM 602 O O A GLY A 1 74 ? 33.205 15.394 0.360 0.50 29.91 74 GLY A O 1
ATOM 603 O O B GLY A 1 74 ? 32.601 15.110 -0.154 0.50 28.19 74 GLY A O 1
ATOM 604 N N . GLY A 1 75 ? 33.430 13.156 0.781 1.00 27.83 75 GLY A N 1
ATOM 605 C CA . GLY A 1 75 ? 34.650 13.010 -0.034 1.00 26.97 75 GLY A CA 1
ATOM 606 C C . GLY A 1 75 ? 35.876 13.616 0.620 1.00 27.49 75 GLY A C 1
ATOM 607 O O . GLY A 1 75 ? 36.937 13.583 -0.021 1.00 27.34 75 GLY A O 1
ATOM 608 N N . ARG A 1 76 ? 35.768 14.195 1.824 1.00 27.21 76 ARG A N 1
ATOM 609 C CA . ARG A 1 76 ? 36.979 14.782 2.464 1.00 26.81 76 ARG A CA 1
ATOM 610 C C . ARG A 1 76 ? 37.051 14.305 3.903 1.00 23.37 76 ARG A C 1
ATOM 611 O O . ARG A 1 76 ? 35.981 14.045 4.507 1.00 20.90 76 ARG A O 1
ATOM 619 N N . ASP A 1 77 ? 38.260 14.095 4.421 1.00 20.44 77 ASP A N 1
ATOM 620 C CA . ASP A 1 77 ? 38.382 13.589 5.803 1.00 17.78 77 ASP A CA 1
ATOM 621 C C . ASP A 1 77 ? 37.839 14.673 6.725 1.00 16.89 77 ASP A C 1
ATOM 622 O O . ASP A 1 77 ? 38.368 15.786 6.743 1.00 15.17 77 ASP A O 1
ATOM 627 N N . PRO A 1 78 ? 36.826 14.368 7.554 1.00 16.91 78 PRO A N 1
ATOM 628 C CA . PRO A 1 78 ? 36.277 15.341 8.499 1.00 16.62 78 PRO A CA 1
ATOM 629 C C . PRO A 1 78 ? 37.100 15.561 9.768 1.00 17.93 78 PRO A C 1
ATOM 630 O O . PRO A 1 78 ? 36.815 16.527 10.514 1.00 17.36 78 PRO A O 1
ATOM 634 N N . LEU A 1 79 ? 38.116 14.725 10.029 1.00 17.31 79 LEU A N 1
ATOM 635 C CA . LEU A 1 79 ? 38.872 14.831 11.304 1.00 16.49 79 LEU A CA 1
ATOM 636 C C . LEU A 1 79 ? 40.366 14.736 11.017 1.00 15.48 79 LEU A C 1
ATOM 637 O O . LEU A 1 79 ? 41.056 13.849 11.559 1.00 14.86 79 LEU A O 1
ATOM 642 N N . SER A 1 80 ? 40.787 15.651 10.152 1.00 14.60 80 SER A N 1
ATOM 643 C CA . SER A 1 80 ? 42.175 15.795 9.685 1.00 14.30 80 SER A CA 1
ATOM 644 C C . SER A 1 80 ? 43.012 16.446 10.786 1.00 12.96 80 SER A C 1
ATOM 645 O O . SER A 1 80 ? 42.466 17.030 11.767 1.00 11.99 80 SER A O 1
ATOM 648 N N . TYR A 1 81 ? 44.318 16.281 10.691 1.00 12.87 81 TYR A N 1
ATOM 649 C CA . TYR A 1 81 ? 45.264 16.625 11.773 1.00 12.14 81 TYR A CA 1
ATOM 650 C C . TYR A 1 81 ? 45.130 18.094 12.191 1.00 12.13 81 TYR A C 1
ATOM 651 O O . TYR A 1 81 ? 45.326 18.306 13.391 1.00 11.26 81 TYR A O 1
ATOM 660 N N . ASP A 1 82 ? 44.776 19.025 11.299 1.00 13.13 82 ASP A N 1
ATOM 661 C CA A ASP A 1 82 ? 44.673 20.488 11.534 0.50 14.41 82 ASP A CA 1
ATOM 662 C CA B ASP A 1 82 ? 44.720 20.441 11.766 0.50 14.30 82 ASP A CA 1
ATOM 663 C C . ASP A 1 82 ? 43.253 20.882 11.930 1.00 14.94 82 ASP A C 1
ATOM 664 O O . ASP A 1 82 ? 43.037 22.078 12.122 1.00 15.19 82 ASP A O 1
ATOM 673 N N . ASP A 1 83 ? 42.321 19.931 12.043 1.00 13.81 83 ASP A N 1
ATOM 674 C CA . ASP A 1 83 ? 40.917 20.243 12.460 1.00 15.79 83 ASP A CA 1
ATOM 675 C C . ASP A 1 83 ? 40.979 20.845 13.866 1.00 15.51 83 ASP A C 1
ATOM 676 O O . ASP A 1 83 ? 41.813 20.449 14.706 1.00 12.22 83 ASP A O 1
ATOM 681 N N . PRO A 1 84 ? 40.120 21.824 14.192 1.00 15.32 84 PRO A N 1
ATOM 682 C CA . PRO A 1 84 ? 40.167 22.437 15.523 1.00 14.94 84 PRO A CA 1
ATOM 683 C C . PRO A 1 84 ? 40.133 21.469 16.712 1.00 13.63 84 PRO A C 1
ATOM 684 O O . PRO A 1 84 ? 40.898 21.684 17.624 1.00 15.21 84 PRO A O 1
ATOM 688 N N . LEU A 1 85 ? 39.271 20.459 16.696 1.00 12.69 85 LEU A N 1
ATOM 689 C CA . LEU A 1 85 ? 39.171 19.471 17.789 1.00 13.35 85 LEU A CA 1
ATOM 690 C C . LEU A 1 85 ? 40.522 18.751 17.911 1.00 12.49 85 LEU A C 1
ATOM 691 O O . LEU A 1 85 ? 40.940 18.484 19.045 1.00 12.13 85 LEU A O 1
ATOM 696 N N . ARG A 1 86 ? 41.162 18.420 16.784 1.00 11.79 86 ARG A N 1
ATOM 697 C CA . ARG A 1 86 ? 42.439 17.659 16.790 1.00 10.43 86 ARG A CA 1
ATOM 698 C C . ARG A 1 86 ? 43.523 18.564 17.367 1.00 10.81 86 ARG A C 1
ATOM 699 O O . ARG A 1 86 ? 44.331 18.107 18.180 1.00 10.60 86 ARG A O 1
ATOM 707 N N . GLN A 1 87 ? 43.490 19.846 17.045 1.00 10.34 87 GLN A N 1
ATOM 708 C CA A GLN A 1 87 ? 44.466 20.838 17.562 0.50 10.74 87 GLN A CA 1
ATOM 709 C CA B GLN A 1 87 ? 44.478 20.817 17.570 0.50 10.52 87 GLN A CA 1
ATOM 710 C C . GLN A 1 87 ? 44.310 21.014 19.076 1.00 10.33 87 GLN A C 1
ATOM 711 O O . GLN A 1 87 ? 45.336 20.996 19.755 1.00 10.32 87 GLN A O 1
ATOM 722 N N . ILE A 1 88 ? 43.097 21.205 19.578 1.00 10.12 88 ILE A N 1
ATOM 723 C CA A ILE A 1 88 ? 42.860 21.529 21.027 0.50 10.13 88 ILE A CA 1
ATOM 724 C CA B ILE A 1 88 ? 42.976 21.560 21.019 0.50 10.64 88 ILE A CA 1
ATOM 725 C C . ILE A 1 88 ? 43.252 20.333 21.909 1.00 10.26 88 ILE A C 1
ATOM 726 O O . ILE A 1 88 ? 43.816 20.545 22.983 1.00 10.39 88 ILE A O 1
ATOM 735 N N . THR A 1 89 ? 42.913 19.108 21.495 1.00 10.16 89 THR A N 1
ATOM 736 C CA . THR A 1 89 ? 43.249 17.898 22.282 1.00 9.60 89 THR A CA 1
ATOM 737 C C . THR A 1 89 ? 44.769 17.748 22.361 1.00 8.95 89 THR A C 1
ATOM 738 O O . THR A 1 89 ? 45.279 17.499 23.464 1.00 8.80 89 THR A O 1
ATOM 742 N N . ARG A 1 90 ? 45.497 17.882 21.254 1.00 8.93 90 ARG A N 1
ATOM 743 C CA . ARG A 1 90 ? 46.978 17.873 21.305 1.00 9.64 90 ARG A CA 1
ATOM 744 C C . ARG A 1 90 ? 47.444 18.972 22.254 1.00 9.86 90 ARG A C 1
ATOM 745 O O . ARG A 1 90 ? 48.360 18.710 23.074 1.00 9.73 90 ARG A O 1
ATOM 753 N N . MET A 1 91 ? 46.882 20.175 22.167 1.00 9.64 91 MET A N 1
ATOM 754 C CA . MET A 1 91 ? 47.429 21.293 22.987 1.00 9.82 91 MET A CA 1
ATOM 755 C C . MET A 1 91 ? 47.197 21.051 24.491 1.00 9.15 91 MET A C 1
ATOM 756 O O . MET A 1 91 ? 48.128 21.304 25.291 1.00 9.41 91 MET A O 1
ATOM 761 N N . ILE A 1 92 ? 46.015 20.563 24.862 1.00 8.47 92 ILE A N 1
ATOM 762 C CA . ILE A 1 92 ? 45.681 20.211 26.274 1.00 7.36 92 ILE A CA 1
ATOM 763 C C . ILE A 1 92 ? 46.704 19.170 26.741 1.00 6.95 92 ILE A C 1
ATOM 764 O O . ILE A 1 92 ? 47.215 19.253 27.848 1.00 7.48 92 ILE A O 1
ATOM 769 N N . GLN A 1 93 ? 46.948 18.157 25.928 1.00 6.81 93 GLN A N 1
ATOM 770 C CA . GLN A 1 93 ? 47.766 16.993 26.343 1.00 7.02 93 GLN A CA 1
ATOM 771 C C . GLN A 1 93 ? 49.220 17.409 26.517 1.00 7.42 93 GLN A C 1
ATOM 772 O O . GLN A 1 93 ? 49.901 16.837 27.355 1.00 7.68 93 GLN A O 1
ATOM 778 N N . LYS A 1 94 ? 49.690 18.340 25.716 1.00 8.30 94 LYS A N 1
ATOM 779 C CA . LYS A 1 94 ? 51.112 18.758 25.719 1.00 9.56 94 LYS A CA 1
ATOM 780 C C . LYS A 1 94 ? 51.303 19.944 26.669 1.00 9.12 94 LYS A C 1
ATOM 781 O O . LYS A 1 94 ? 52.447 20.347 26.885 1.00 9.36 94 LYS A O 1
ATOM 787 N N . PHE A 1 95 ? 50.237 20.521 27.191 1.00 8.14 95 PHE A N 1
ATOM 788 C CA . PHE A 1 95 ? 50.340 21.740 28.043 1.00 8.82 95 PHE A CA 1
ATOM 789 C C . PHE A 1 95 ? 51.040 21.390 29.350 1.00 9.35 95 PHE A C 1
ATOM 790 O O . PHE A 1 95 ? 50.638 20.424 30.021 1.00 8.22 95 PHE A O 1
ATOM 798 N N . PRO A 1 96 ? 52.095 22.139 29.768 1.00 9.25 96 PRO A N 1
ATOM 799 C CA . PRO A 1 96 ? 52.906 21.700 30.908 1.00 10.60 96 PRO A CA 1
ATOM 800 C C . PRO A 1 96 ? 52.340 21.981 32.308 1.00 13.01 96 PRO A C 1
ATOM 801 O O . PRO A 1 96 ? 53.090 21.974 33.269 1.00 18.16 96 PRO A O 1
ATOM 805 N N . LYS A 1 97 ? 51.047 22.238 32.395 1.00 11.66 97 LYS A N 1
ATOM 806 C CA . LYS A 1 97 ? 50.300 22.466 33.658 1.00 12.04 97 LYS A CA 1
ATOM 807 C C . LYS A 1 97 ? 49.067 21.575 33.594 1.00 11.18 97 LYS A C 1
ATOM 808 O O . LYS A 1 97 ? 48.596 21.254 32.488 1.00 10.80 97 LYS A O 1
ATOM 814 N N . PRO A 1 98 ? 48.596 21.081 34.744 1.00 9.89 98 PRO A N 1
ATOM 815 C CA . PRO A 1 98 ? 47.376 20.301 34.788 1.00 10.49 98 PRO A CA 1
ATOM 816 C C . PRO A 1 98 ? 46.213 21.159 34.306 1.00 10.37 98 PRO A C 1
ATOM 817 O O . PRO A 1 98 ? 46.135 22.369 34.620 1.00 10.24 98 PRO A O 1
ATOM 821 N N . ILE A 1 99 ? 45.336 20.526 33.531 1.00 9.51 99 ILE A N 1
ATOM 822 C CA . ILE A 1 99 ? 44.075 21.118 33.044 1.00 9.41 99 ILE A CA 1
ATOM 823 C C . ILE A 1 99 ? 42.934 20.249 33.564 1.00 9.50 99 ILE A C 1
ATOM 824 O O . ILE A 1 99 ? 42.844 19.009 33.230 1.00 9.08 99 ILE A O 1
ATOM 829 N N . ILE A 1 100 ? 42.095 20.865 34.393 1.00 9.01 100 ILE A N 1
ATOM 830 C CA . ILE A 1 100 ? 40.919 20.208 35.009 1.00 9.10 100 ILE A CA 1
ATOM 831 C C . ILE A 1 100 ? 39.683 20.634 34.220 1.00 10.01 100 ILE A C 1
ATOM 832 O O . ILE A 1 100 ? 39.452 21.875 34.083 1.00 11.00 100 ILE A O 1
ATOM 837 N N . SER A 1 101 ? 38.887 19.681 33.745 1.00 8.62 101 SER A N 1
ATOM 838 C CA . SER A 1 101 ? 37.570 19.977 33.147 1.00 8.93 101 SER A CA 1
ATOM 839 C C . SER A 1 101 ? 36.554 20.012 34.294 1.00 9.75 101 SER A C 1
ATOM 840 O O . SER A 1 101 ? 36.412 19.006 34.984 1.00 9.50 101 SER A O 1
ATOM 843 N N . MET A 1 102 ? 35.877 21.145 34.471 1.00 10.06 102 MET A N 1
ATOM 844 C CA . MET A 1 102 ? 34.869 21.331 35.535 1.00 10.38 102 MET A CA 1
ATOM 845 C C . MET A 1 102 ? 33.515 21.420 34.826 1.00 10.53 102 MET A C 1
ATOM 846 O O . MET A 1 102 ? 33.240 22.425 34.167 1.00 10.09 102 MET A O 1
ATOM 851 N N . VAL A 1 103 ? 32.728 20.335 34.913 1.00 10.41 103 VAL A N 1
ATOM 852 C CA . VAL A 1 103 ? 31.563 20.085 34.022 1.00 10.61 103 VAL A CA 1
ATOM 853 C C . VAL A 1 103 ? 30.249 20.325 34.742 1.00 10.61 103 VAL A C 1
ATOM 854 O O . VAL A 1 103 ? 29.951 19.610 35.701 1.00 10.36 103 VAL A O 1
ATOM 858 N N . GLU A 1 104 ? 29.510 21.290 34.206 1.00 10.23 104 GLU A N 1
ATOM 859 C CA . GLU A 1 104 ? 28.078 21.539 34.476 1.00 12.57 104 GLU A CA 1
ATOM 860 C C . GLU A 1 104 ? 27.350 21.481 33.120 1.00 12.48 104 GLU A C 1
ATOM 861 O O . GLU A 1 104 ? 27.802 22.168 32.161 1.00 12.91 104 GLU A O 1
ATOM 867 N N . GLY A 1 105 ? 26.281 20.686 33.072 1.00 10.82 105 GLY A N 1
ATOM 868 C CA . GLY A 1 105 ? 25.415 20.460 31.902 1.00 11.32 105 GLY A CA 1
ATOM 869 C C . GLY A 1 105 ? 25.849 19.273 31.042 1.00 10.72 105 GLY A C 1
ATOM 870 O O . GLY A 1 105 ? 26.634 18.418 31.526 1.00 11.08 105 GLY A O 1
ATOM 871 N N . SER A 1 106 ? 25.284 19.200 29.848 1.00 9.70 106 SER A N 1
ATOM 872 C CA . SER A 1 106 ? 25.410 18.036 28.951 1.00 10.26 106 SER A CA 1
ATOM 873 C C . SER A 1 106 ? 26.657 18.199 28.062 1.00 10.42 106 SER A C 1
ATOM 874 O O . SER A 1 106 ? 26.950 19.303 27.557 1.00 10.05 106 SER A O 1
ATOM 877 N N . VAL A 1 107 ? 27.325 17.081 27.797 1.00 10.61 107 VAL A N 1
ATOM 878 C CA . VAL A 1 107 ? 28.618 17.061 27.078 1.00 10.52 107 VAL A CA 1
ATOM 879 C C . VAL A 1 107 ? 28.376 16.122 25.900 1.00 10.65 107 VAL A C 1
ATOM 880 O O . VAL A 1 107 ? 27.895 15.020 26.175 1.00 10.62 107 VAL A O 1
ATOM 884 N N . TRP A 1 108 ? 28.722 16.549 24.706 1.00 11.11 108 TRP A N 1
ATOM 885 C CA . TRP A 1 108 ? 28.416 15.854 23.435 1.00 12.12 108 TRP A CA 1
ATOM 886 C C . TRP A 1 108 ? 29.686 15.667 22.594 1.00 11.61 108 TRP A C 1
ATOM 887 O O . TRP A 1 108 ? 30.403 16.635 22.339 1.00 10.71 108 TRP A O 1
ATOM 898 N N . GLY A 1 109 ? 29.882 14.454 22.090 1.00 12.86 109 GLY A N 1
ATOM 899 C CA . GLY A 1 109 ? 30.782 14.167 20.952 1.00 12.59 109 GLY A CA 1
ATOM 900 C C . GLY A 1 109 ? 32.191 14.672 21.158 1.00 11.38 109 GLY A C 1
ATOM 901 O O . GLY A 1 109 ? 32.883 14.177 22.056 1.00 11.69 109 GLY A O 1
ATOM 902 N N . GLY A 1 110 ? 32.654 15.551 20.270 1.00 10.99 110 GLY A N 1
ATOM 903 C CA . GLY A 1 110 ? 34.010 16.101 20.339 1.00 10.62 110 GLY A CA 1
ATOM 904 C C . GLY A 1 110 ? 34.294 16.723 21.683 1.00 9.80 110 GLY A C 1
ATOM 905 O O . GLY A 1 110 ? 35.487 16.749 22.076 1.00 10.39 110 GLY A O 1
ATOM 906 N N . ALA A 1 111 ? 33.287 17.310 22.326 1.00 10.12 111 ALA A N 1
ATOM 907 C CA . ALA A 1 111 ? 33.481 17.944 23.646 1.00 9.42 111 ALA A CA 1
ATOM 908 C C . ALA A 1 111 ? 33.762 16.860 24.697 1.00 9.42 111 ALA A C 1
ATOM 909 O O . ALA A 1 111 ? 34.472 17.130 25.681 1.00 8.82 111 ALA A O 1
ATOM 911 N N . PHE A 1 112 ? 33.201 15.679 24.520 1.00 9.09 112 PHE A N 1
ATOM 912 C CA . PHE A 1 112 ? 33.470 14.534 25.419 1.00 9.38 112 PHE A CA 1
ATOM 913 C C . PHE A 1 112 ? 34.920 14.074 25.203 1.00 9.00 112 PHE A C 1
ATOM 914 O O . PHE A 1 112 ? 35.649 13.895 26.189 1.00 8.65 112 PHE A O 1
ATOM 922 N N . GLU A 1 113 ? 35.372 14.001 23.957 1.00 9.04 113 GLU A N 1
ATOM 923 C CA . GLU A 1 113 ? 36.804 13.717 23.684 1.00 9.30 113 GLU A CA 1
ATOM 924 C C . GLU A 1 113 ? 37.692 14.821 24.291 1.00 9.58 113 GLU A C 1
ATOM 925 O O . GLU A 1 113 ? 38.737 14.492 24.884 1.00 8.33 113 GLU A O 1
ATOM 931 N N . MET A 1 114 ? 37.273 16.082 24.193 1.00 9.77 114 MET A N 1
ATOM 932 C CA . MET A 1 114 ? 38.069 17.215 24.738 1.00 10.09 114 MET A CA 1
ATOM 933 C C . MET A 1 114 ? 38.231 17.062 26.257 1.00 9.64 114 MET A C 1
ATOM 934 O O . MET A 1 114 ? 39.360 17.143 26.706 1.00 9.59 114 MET A O 1
ATOM 939 N N . ILE A 1 115 ? 37.177 16.783 27.009 1.00 8.95 115 ILE A N 1
ATOM 940 C CA . ILE A 1 115 ? 37.325 16.641 28.496 1.00 9.10 115 ILE A CA 1
ATOM 941 C C . ILE A 1 115 ? 38.103 15.347 28.816 1.00 8.57 115 ILE A C 1
ATOM 942 O O . ILE A 1 115 ? 38.905 15.347 29.742 1.00 8.66 115 ILE A O 1
ATOM 947 N N . MET A 1 116 ? 37.935 14.294 28.023 1.00 8.80 116 MET A N 1
ATOM 948 C CA . MET A 1 116 ? 38.683 13.034 28.238 1.00 8.54 116 MET A CA 1
ATOM 949 C C . MET A 1 116 ? 40.174 13.314 28.048 1.00 8.03 116 MET A C 1
ATOM 950 O O . MET A 1 116 ? 40.978 12.645 28.724 1.00 8.04 116 MET A O 1
ATOM 955 N N . SER A 1 117 ? 40.560 14.218 27.137 1.00 7.97 117 SER A N 1
ATOM 956 C CA . SER A 1 117 ? 41.976 14.527 26.844 1.00 8.37 117 SER A CA 1
ATOM 957 C C . SER A 1 117 ? 42.592 15.327 27.984 1.00 8.65 117 SER A C 1
ATOM 958 O O . SER A 1 117 ? 43.833 15.341 28.051 1.00 9.16 117 SER A O 1
ATOM 961 N N . SER A 1 118 ? 41.778 16.017 28.792 1.00 8.12 118 SER A N 1
ATOM 962 C CA . SER A 1 118 ? 42.248 16.804 29.952 1.00 7.39 118 SER A CA 1
ATOM 963 C C . SER A 1 118 ? 42.668 15.869 31.108 1.00 7.63 118 SER A C 1
ATOM 964 O O . SER A 1 118 ? 42.492 14.642 31.025 1.00 7.33 118 SER A O 1
ATOM 967 N N . ASP A 1 119 ? 43.254 16.442 32.160 1.00 7.58 119 ASP A N 1
ATOM 968 C CA . ASP A 1 119 ? 43.975 15.626 33.176 1.00 8.15 119 ASP A CA 1
ATOM 969 C C . ASP A 1 119 ? 43.024 15.075 34.231 1.00 8.28 119 ASP A C 1
ATOM 970 O O . ASP A 1 119 ? 43.261 13.951 34.714 1.00 7.86 119 ASP A O 1
ATOM 975 N N . LEU A 1 120 ? 42.043 15.888 34.670 1.00 8.60 120 LEU A N 1
ATOM 976 C CA . LEU A 1 120 ? 41.042 15.507 35.686 1.00 8.98 120 LEU A CA 1
ATOM 977 C C . LEU A 1 120 ? 39.684 16.008 35.207 1.00 8.35 120 LEU A C 1
ATOM 978 O O . LEU A 1 120 ? 39.662 17.067 34.508 1.00 8.03 120 LEU A O 1
ATOM 983 N N . ILE A 1 121 ? 38.624 15.289 35.576 1.00 8.91 121 ILE A N 1
ATOM 984 C CA . ILE A 1 121 ? 37.246 15.776 35.312 1.00 9.38 121 ILE A CA 1
ATOM 985 C C . ILE A 1 121 ? 36.494 15.764 36.622 1.00 8.76 121 ILE A C 1
ATOM 986 O O . ILE A 1 121 ? 36.413 14.704 37.240 1.00 8.46 121 ILE A O 1
ATOM 991 N N . ILE A 1 122 ? 35.930 16.902 37.006 1.00 8.73 122 ILE A N 1
ATOM 992 C CA . ILE A 1 122 ? 35.097 17.043 38.226 1.00 8.83 122 ILE A CA 1
ATOM 993 C C . ILE A 1 122 ? 33.757 17.574 37.738 1.00 9.08 122 ILE A C 1
ATOM 994 O O . ILE A 1 122 ? 33.764 18.487 36.893 1.00 9.16 122 ILE A O 1
ATOM 999 N N . ALA A 1 123 ? 32.666 16.900 38.060 1.00 8.51 123 ALA A N 1
ATOM 1000 C CA . ALA A 1 123 ? 31.379 17.165 37.398 1.00 9.04 123 ALA A CA 1
ATOM 1001 C C . ALA A 1 123 ? 30.240 17.375 38.409 1.00 9.68 123 ALA A C 1
ATOM 1002 O O . ALA A 1 123 ? 30.205 16.731 39.460 1.00 10.65 123 ALA A O 1
ATOM 1004 N N . ALA A 1 124 ? 29.280 18.190 38.020 1.00 10.43 124 ALA A N 1
ATOM 1005 C CA . ALA A 1 124 ? 27.996 18.334 38.730 1.00 10.99 124 ALA A CA 1
ATOM 1006 C C . ALA A 1 124 ? 27.238 16.992 38.700 1.00 12.37 124 ALA A C 1
ATOM 1007 O O . ALA A 1 124 ? 27.333 16.223 37.701 1.00 12.24 124 ALA A O 1
ATOM 1009 N N . SER A 1 125 ? 26.493 16.692 39.745 1.00 11.23 125 SER A N 1
ATOM 1010 C CA . SER A 1 125 ? 25.641 15.487 39.859 1.00 11.59 125 SER A CA 1
ATOM 1011 C C . SER A 1 125 ? 24.593 15.398 38.761 1.00 11.29 125 SER A C 1
ATOM 1012 O O . SER A 1 125 ? 24.190 14.271 38.472 1.00 11.90 125 SER A O 1
ATOM 1015 N N . THR A 1 126 ? 24.245 16.506 38.098 1.00 11.31 126 THR A N 1
ATOM 1016 C CA . THR A 1 126 ? 23.191 16.564 37.050 1.00 12.25 126 THR A CA 1
ATOM 1017 C C . THR A 1 126 ? 23.812 16.550 35.653 1.00 11.50 126 THR A C 1
ATOM 1018 O O . THR A 1 126 ? 23.073 16.567 34.684 1.00 13.43 126 THR A O 1
ATOM 1022 N N . SER A 1 127 ? 25.141 16.506 35.539 1.00 11.63 127 SER A N 1
ATOM 1023 C CA . SER A 1 127 ? 25.808 16.542 34.213 1.00 11.58 127 SER A CA 1
ATOM 1024 C C . SER A 1 127 ? 25.568 15.200 33.534 1.00 11.69 127 SER A C 1
ATOM 1025 O O . SER A 1 127 ? 25.395 14.159 34.239 1.00 10.89 127 SER A O 1
ATOM 1028 N N . THR A 1 128 ? 25.606 15.221 32.203 1.00 12.28 128 THR A N 1
ATOM 1029 C CA . THR A 1 128 ? 25.485 14.009 31.357 1.00 12.37 128 THR A CA 1
ATOM 1030 C C . THR A 1 128 ? 26.530 14.001 30.236 1.00 11.36 128 THR A C 1
ATOM 1031 O O . THR A 1 128 ? 27.072 15.037 29.883 1.00 12.22 128 THR A O 1
ATOM 1035 N N . PHE A 1 129 ? 26.772 12.821 29.668 1.00 10.67 129 PHE A N 1
ATOM 1036 C CA . PHE A 1 129 ? 27.934 12.545 28.792 1.00 10.12 129 PHE A CA 1
ATOM 1037 C C . PHE A 1 129 ? 27.468 11.606 27.686 1.00 9.71 129 PHE A C 1
ATOM 1038 O O . PHE A 1 129 ? 26.933 10.567 28.014 1.00 10.27 129 PHE A O 1
ATOM 1046 N N . SER A 1 130 ? 27.720 12.003 26.442 1.00 10.78 130 SER A N 1
ATOM 1047 C CA A SER A 1 130 ? 27.323 11.275 25.198 0.50 11.28 130 SER A CA 1
ATOM 1048 C CA B SER A 1 130 ? 27.372 11.204 25.245 0.50 11.83 130 SER A CA 1
ATOM 1049 C C . SER A 1 130 ? 28.470 11.312 24.182 1.00 11.42 130 SER A C 1
ATOM 1050 O O . SER A 1 130 ? 29.045 12.400 23.984 1.00 12.27 130 SER A O 1
ATOM 1055 N N . MET A 1 131 ? 28.719 10.224 23.469 1.00 11.67 131 MET A N 1
ATOM 1056 C CA . MET A 1 131 ? 29.671 10.193 22.340 1.00 13.31 131 MET A CA 1
ATOM 1057 C C . MET A 1 131 ? 28.846 9.930 21.085 1.00 14.42 131 MET A C 1
ATOM 1058 O O . MET A 1 131 ? 28.291 8.822 21.018 1.00 17.32 131 MET A O 1
ATOM 1063 N N . THR A 1 132 ? 28.766 10.875 20.147 1.00 13.04 132 THR A N 1
ATOM 1064 C CA . THR A 1 132 ? 27.683 10.889 19.136 1.00 13.56 132 THR A CA 1
ATOM 1065 C C . THR A 1 132 ? 28.078 10.671 17.674 1.00 12.25 132 THR A C 1
ATOM 1066 O O . THR A 1 132 ? 27.159 10.791 16.862 1.00 11.58 132 THR A O 1
ATOM 1070 N N . PRO A 1 133 ? 29.304 10.281 17.223 1.00 11.11 133 PRO A N 1
ATOM 1071 C CA . PRO A 1 133 ? 29.580 10.219 15.783 1.00 10.31 133 PRO A CA 1
ATOM 1072 C C . PRO A 1 133 ? 28.691 9.220 15.026 1.00 10.63 133 PRO A C 1
ATOM 1073 O O . PRO A 1 133 ? 28.420 9.468 13.851 1.00 10.54 133 PRO A O 1
ATOM 1077 N N . VAL A 1 134 ? 28.221 8.155 15.677 1.00 9.52 134 VAL A N 1
ATOM 1078 C CA . VAL A 1 134 ? 27.367 7.181 14.953 1.00 9.47 134 VAL A CA 1
ATOM 1079 C C . VAL A 1 134 ? 25.981 7.782 14.702 1.00 10.22 134 VAL A C 1
ATOM 1080 O O . VAL A 1 134 ? 25.241 7.179 13.898 1.00 10.48 134 VAL A O 1
ATOM 1084 N N . ASN A 1 135 ? 25.631 8.918 15.307 1.00 9.66 135 ASN A N 1
ATOM 1085 C CA . ASN A 1 135 ? 24.369 9.630 14.959 1.00 10.42 135 ASN A CA 1
ATOM 1086 C C . ASN A 1 135 ? 24.464 10.305 13.579 1.00 11.73 135 ASN A C 1
ATOM 1087 O O . ASN A 1 135 ? 23.388 10.536 12.930 1.00 11.91 135 ASN A O 1
ATOM 1092 N N . LEU A 1 136 ? 25.668 10.663 13.139 1.00 11.96 136 LEU A N 1
ATOM 1093 C CA . LEU A 1 136 ? 25.946 11.460 11.925 1.00 13.61 136 LEU A CA 1
ATOM 1094 C C . LEU A 1 136 ? 26.597 10.616 10.825 1.00 13.01 136 LEU A C 1
ATOM 1095 O O . LEU A 1 136 ? 26.693 11.137 9.698 1.00 15.20 136 LEU A O 1
ATOM 1100 N N . GLY A 1 137 ? 27.063 9.390 11.113 1.00 10.80 137 GLY A N 1
ATOM 1101 C CA . GLY A 1 137 ? 27.786 8.537 10.152 1.00 9.97 137 GLY A CA 1
ATOM 1102 C C . GLY A 1 137 ? 29.217 8.984 9.910 1.00 9.86 137 GLY A C 1
ATOM 1103 O O . GLY A 1 137 ? 29.805 8.611 8.863 1.00 10.83 137 GLY A O 1
ATOM 1104 N N . VAL A 1 138 ? 29.782 9.719 10.858 1.00 10.54 138 VAL A N 1
ATOM 1105 C CA . VAL A 1 138 ? 31.175 10.260 10.805 1.00 11.10 138 VAL A CA 1
ATOM 1106 C C . VAL A 1 138 ? 32.190 9.162 11.161 1.00 10.26 138 VAL A C 1
ATOM 1107 O O . VAL A 1 138 ? 32.063 8.532 12.206 1.00 11.14 138 VAL A O 1
ATOM 1111 N N . PRO A 1 139 ? 33.237 8.915 10.342 1.00 10.32 139 PRO A N 1
ATOM 1112 C CA . PRO A 1 139 ? 34.340 7.992 10.694 1.00 10.10 139 PRO A CA 1
ATOM 1113 C C . PRO A 1 139 ? 35.331 8.694 11.616 1.00 9.81 139 PRO A C 1
ATOM 1114 O O . PRO A 1 139 ? 36.165 9.475 11.183 1.00 9.81 139 PRO A O 1
ATOM 1118 N N . TYR A 1 140 ? 35.153 8.502 12.904 1.00 10.38 140 TYR A N 1
ATOM 1119 C CA . TYR A 1 140 ? 36.071 9.084 13.921 1.00 11.06 140 TYR A CA 1
ATOM 1120 C C . TYR A 1 140 ? 37.483 8.604 13.606 1.00 11.72 140 TYR A C 1
ATOM 1121 O O . TYR A 1 140 ? 37.655 7.551 12.972 1.00 14.75 140 TYR A O 1
ATOM 1130 N N . ASN A 1 141 ? 38.487 9.390 13.962 1.00 9.91 141 ASN A N 1
ATOM 1131 C CA . ASN A 1 141 ? 39.903 9.058 13.653 1.00 9.82 141 ASN A CA 1
ATOM 1132 C C . ASN A 1 141 ? 40.514 8.226 14.769 1.00 9.64 141 ASN A C 1
ATOM 1133 O O . ASN A 1 141 ? 40.087 8.327 15.936 1.00 9.80 141 ASN A O 1
ATOM 1138 N N . LEU A 1 142 ? 41.603 7.544 14.446 1.00 10.58 142 LEU A N 1
ATOM 1139 C CA . LEU A 1 142 ? 42.329 6.674 15.402 1.00 10.89 142 LEU A CA 1
ATOM 1140 C C . LEU A 1 142 ? 42.770 7.471 16.634 1.00 9.09 142 LEU A C 1
ATOM 1141 O O . LEU A 1 142 ? 42.623 6.989 17.753 1.00 8.73 142 LEU A O 1
ATOM 1146 N N . VAL A 1 143 ? 43.367 8.637 16.445 1.00 8.38 143 VAL A N 1
ATOM 1147 C CA . VAL A 1 143 ? 43.870 9.393 17.612 1.00 7.91 143 VAL A CA 1
ATOM 1148 C C . VAL A 1 143 ? 42.693 9.745 18.523 1.00 7.65 143 VAL A C 1
ATOM 1149 O O . VAL A 1 143 ? 42.858 9.624 19.740 1.00 7.15 143 VAL A O 1
ATOM 1153 N N . GLY A 1 144 ? 41.583 10.232 17.960 1.00 8.02 144 GLY A N 1
ATOM 1154 C CA . GLY A 1 144 ? 40.371 10.641 18.694 1.00 8.48 144 GLY A CA 1
ATOM 1155 C C . GLY A 1 144 ? 39.816 9.467 19.479 1.00 9.83 144 GLY A C 1
ATOM 1156 O O . GLY A 1 144 ? 39.522 9.629 20.682 1.00 9.18 144 GLY A O 1
ATOM 1157 N N . ILE A 1 145 ? 39.698 8.295 18.839 1.00 8.90 145 ILE A N 1
ATOM 1158 C CA . ILE A 1 145 ? 39.196 7.075 19.536 1.00 9.07 145 ILE A CA 1
ATOM 1159 C C . ILE A 1 145 ? 40.173 6.697 20.635 1.00 8.84 145 ILE A C 1
ATOM 1160 O O . ILE A 1 145 ? 39.743 6.386 21.765 1.00 8.30 145 ILE A O 1
ATOM 1165 N N . HIS A 1 146 ? 41.469 6.820 20.384 1.00 8.48 146 HIS A N 1
ATOM 1166 C CA . HIS A 1 146 ? 42.486 6.401 21.380 1.00 9.27 146 HIS A CA 1
ATOM 1167 C C . HIS A 1 146 ? 42.315 7.262 22.637 1.00 8.59 146 HIS A C 1
ATOM 1168 O O . HIS A 1 146 ? 42.486 6.743 23.776 1.00 8.39 146 HIS A O 1
ATOM 1175 N N . ASN A 1 147 ? 42.000 8.542 22.440 1.00 8.29 147 ASN A N 1
ATOM 1176 C CA . ASN A 1 147 ? 41.808 9.501 23.569 1.00 7.83 147 ASN A CA 1
ATOM 1177 C C . ASN A 1 147 ? 40.638 9.069 24.456 1.00 8.63 147 ASN A C 1
ATOM 1178 O O . ASN A 1 147 ? 40.568 9.611 25.585 1.00 8.79 147 ASN A O 1
ATOM 1183 N N . LEU A 1 148 ? 39.727 8.183 23.995 1.00 8.73 148 LEU A N 1
ATOM 1184 C CA . LEU A 1 148 ? 38.576 7.728 24.790 1.00 9.70 148 LEU A CA 1
ATOM 1185 C C . LEU A 1 148 ? 38.856 6.418 25.542 1.00 9.92 148 LEU A C 1
ATOM 1186 O O . LEU A 1 148 ? 37.911 5.913 26.245 1.00 10.86 148 LEU A O 1
ATOM 1191 N N . THR A 1 149 ? 40.042 5.822 25.409 1.00 9.47 149 THR A N 1
ATOM 1192 C CA . THR A 1 149 ? 40.293 4.436 25.881 1.00 10.05 149 THR A CA 1
ATOM 1193 C C . THR A 1 149 ? 41.133 4.349 27.142 1.00 9.80 149 THR A C 1
ATOM 1194 O O . THR A 1 149 ? 41.420 3.209 27.537 1.00 10.76 149 THR A O 1
ATOM 1198 N N . ARG A 1 150 ? 41.491 5.463 27.799 1.00 9.69 150 ARG A N 1
ATOM 1199 C CA . ARG A 1 150 ? 42.526 5.466 28.868 1.00 10.28 150 ARG A CA 1
ATOM 1200 C C . ARG A 1 150 ? 41.908 5.506 30.267 1.00 9.62 150 ARG A C 1
ATOM 1201 O O . ARG A 1 150 ? 42.679 5.510 31.270 1.00 9.55 150 ARG A O 1
ATOM 1209 N N . ASP A 1 151 ? 40.588 5.491 30.372 1.00 10.61 151 ASP A N 1
ATOM 1210 C CA . ASP A 1 151 ? 39.874 5.631 31.661 1.00 10.76 151 ASP A CA 1
ATOM 1211 C C . ASP A 1 151 ? 38.930 4.434 31.886 1.00 12.17 151 ASP A C 1
ATOM 1212 O O . ASP A 1 151 ? 39.187 3.666 3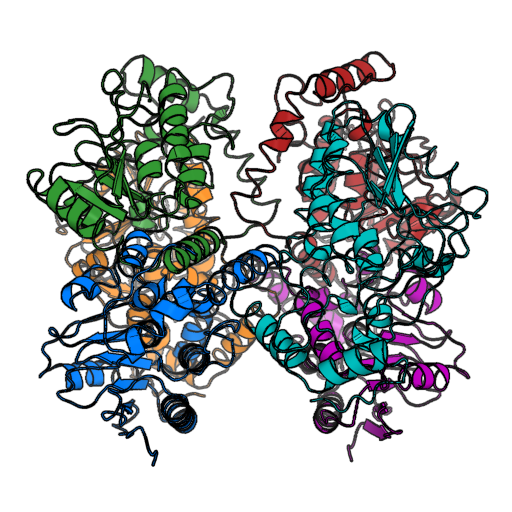2.824 1.00 14.94 151 ASP A O 1
ATOM 1217 N N . ALA A 1 152 ? 37.845 4.317 31.135 1.00 12.10 152 ALA A N 1
ATOM 1218 C CA . ALA A 1 152 ? 36.899 3.168 31.175 1.00 10.65 152 ALA A CA 1
ATOM 1219 C C . ALA A 1 152 ? 37.397 2.026 30.266 1.00 10.06 152 ALA A C 1
ATOM 1220 O O . ALA A 1 152 ? 38.162 2.279 29.320 1.00 10.43 152 ALA A O 1
ATOM 1222 N N . GLY A 1 153 ? 36.977 0.798 30.539 1.00 9.68 153 GLY A N 1
ATOM 1223 C CA . GLY A 1 153 ? 37.317 -0.373 29.729 1.00 9.72 153 GLY A CA 1
ATOM 1224 C C . GLY A 1 153 ? 36.692 -0.373 28.344 1.00 8.93 153 GLY A C 1
ATOM 1225 O O . GLY A 1 153 ? 35.789 0.402 28.048 1.00 8.71 153 GLY A O 1
ATOM 1226 N N . PHE A 1 154 ? 37.146 -1.283 27.495 1.00 9.48 154 PHE A N 1
ATOM 1227 C CA . PHE A 1 154 ? 36.681 -1.411 26.081 1.00 9.34 154 PHE A CA 1
ATOM 1228 C C . PHE A 1 154 ? 35.175 -1.657 25.991 1.00 7.84 154 PHE A C 1
ATOM 1229 O O . PHE A 1 154 ? 34.497 -1.002 25.180 1.00 7.46 154 PHE A O 1
ATOM 1237 N N . HIS A 1 155 ? 34.637 -2.594 26.771 1.00 7.58 155 HIS A N 1
ATOM 1238 C CA . HIS A 1 155 ? 33.171 -2.869 26.727 1.00 7.92 155 HIS A CA 1
ATOM 1239 C C . HIS A 1 155 ? 32.374 -1.592 27.020 1.00 8.01 155 HIS A C 1
ATOM 1240 O O . HIS A 1 155 ? 31.439 -1.314 26.282 1.00 7.52 155 HIS A O 1
ATOM 1247 N N . ILE A 1 156 ? 32.774 -0.799 28.021 1.00 8.51 156 ILE A N 1
ATOM 1248 C CA . ILE A 1 156 ? 32.064 0.459 28.359 1.00 9.29 156 ILE A CA 1
ATOM 1249 C C . ILE A 1 156 ? 32.220 1.453 27.209 1.00 9.66 156 ILE A C 1
ATOM 1250 O O . ILE A 1 156 ? 31.220 2.133 26.860 1.00 9.97 156 ILE A O 1
ATOM 1255 N N . VAL A 1 157 ? 33.415 1.587 26.661 1.00 8.86 157 VAL A N 1
ATOM 1256 C CA . VAL A 1 157 ? 33.668 2.586 25.589 1.00 9.42 157 VAL A CA 1
ATOM 1257 C C . VAL A 1 157 ? 32.807 2.221 24.377 1.00 8.53 157 VAL A C 1
ATOM 1258 O O . VAL A 1 157 ? 32.211 3.119 23.722 1.00 8.56 157 VAL A O 1
ATOM 1262 N N . LYS A 1 158 ? 32.738 0.945 24.043 1.00 8.02 158 LYS A N 1
ATOM 1263 C CA . LYS A 1 158 ? 31.943 0.516 22.871 1.00 8.50 158 LYS A CA 1
ATOM 1264 C C . LYS A 1 158 ? 30.452 0.746 23.108 1.00 8.65 158 LYS A C 1
ATOM 1265 O O . LYS A 1 158 ? 29.777 1.210 22.170 1.00 7.48 158 LYS A O 1
ATOM 1271 N N . GLU A 1 159 ? 29.968 0.506 24.319 1.00 8.20 159 GLU A N 1
ATOM 1272 C CA . GLU A 1 159 ? 28.566 0.849 24.648 1.00 8.78 159 GLU A CA 1
ATOM 1273 C C . GLU A 1 159 ? 28.341 2.339 24.371 1.00 9.03 159 GLU A C 1
ATOM 1274 O O . GLU A 1 159 ? 27.342 2.697 23.686 1.00 8.96 159 GLU A O 1
ATOM 1280 N N . LEU A 1 160 ? 29.190 3.199 24.927 1.00 9.18 160 LEU A N 1
ATOM 1281 C CA A LEU A 1 160 ? 29.014 4.662 24.784 0.50 9.45 160 LEU A CA 1
ATOM 1282 C CA B LEU A 1 160 ? 29.045 4.664 24.789 0.50 10.25 160 LEU A CA 1
ATOM 1283 C C . LEU A 1 160 ? 28.972 5.015 23.298 1.00 9.69 160 LEU A C 1
ATOM 1284 O O . LEU A 1 160 ? 28.107 5.799 22.902 1.00 9.20 160 LEU A O 1
ATOM 1293 N N . ILE A 1 161 ? 29.920 4.523 22.531 1.00 10.36 161 ILE A N 1
ATOM 1294 C CA . ILE A 1 161 ? 30.029 4.945 21.103 1.00 11.48 161 ILE A CA 1
ATOM 1295 C C . ILE A 1 161 ? 28.928 4.273 20.271 1.00 12.11 161 ILE A C 1
ATOM 1296 O O . ILE A 1 161 ? 28.388 4.962 19.377 1.00 12.98 161 ILE A O 1
ATOM 1301 N N . PHE A 1 162 ? 28.649 2.977 20.443 1.00 10.24 162 PHE A N 1
ATOM 1302 C CA . PHE A 1 162 ? 27.686 2.289 19.526 1.00 10.38 162 PHE A CA 1
ATOM 1303 C C . PHE A 1 162 ? 26.245 2.755 19.804 1.00 10.21 162 PHE A C 1
ATOM 1304 O O . PHE A 1 162 ? 25.497 2.808 18.846 1.00 11.03 162 PHE A O 1
ATOM 1312 N N . THR A 1 163 ? 25.918 3.137 21.039 1.00 9.96 163 THR A N 1
ATOM 1313 C CA . THR A 1 163 ? 24.537 3.542 21.437 1.00 10.01 163 THR A CA 1
ATOM 1314 C C . THR A 1 163 ? 24.382 5.033 21.216 1.00 10.22 163 THR A C 1
ATOM 1315 O O . THR A 1 163 ? 23.268 5.468 20.971 1.00 9.97 163 THR A O 1
ATOM 1319 N N . ALA A 1 164 ? 25.466 5.808 21.316 1.00 10.61 164 ALA A N 1
ATOM 1320 C CA . ALA A 1 164 ? 25.396 7.283 21.434 1.00 12.17 164 ALA A CA 1
ATOM 1321 C C . ALA A 1 164 ? 24.380 7.701 22.517 1.00 11.65 164 ALA A C 1
ATOM 1322 O O . ALA A 1 164 ? 23.878 8.819 22.439 1.00 13.66 164 ALA A O 1
ATOM 1324 N N . SER A 1 165 ? 24.115 6.879 23.534 1.00 11.95 165 SER A N 1
ATOM 1325 C CA . SER A 1 165 ? 23.173 7.182 24.640 1.00 12.49 165 SER A CA 1
ATOM 1326 C C . SER A 1 165 ? 23.922 7.928 25.734 1.00 12.04 165 SER A C 1
ATOM 1327 O O . SER A 1 165 ? 25.054 7.612 26.073 1.00 11.91 165 SER A O 1
ATOM 1330 N N . PRO A 1 166 ? 23.304 8.957 26.320 1.00 12.71 166 PRO A N 1
ATOM 1331 C CA . PRO A 1 166 ? 23.909 9.667 27.434 1.00 11.80 166 PRO A CA 1
ATOM 1332 C C . PRO A 1 166 ? 24.009 8.799 28.690 1.00 12.06 166 PRO A C 1
ATOM 1333 O O . PRO A 1 166 ? 23.219 7.881 28.919 1.00 11.55 166 PRO A O 1
ATOM 1337 N N . ILE A 1 167 ? 25.071 9.002 29.458 1.00 10.62 167 ILE A N 1
ATOM 1338 C CA . ILE A 1 167 ? 25.222 8.383 30.790 1.00 11.29 167 ILE A CA 1
ATOM 1339 C C . ILE A 1 167 ? 25.218 9.492 31.826 1.00 10.95 167 ILE A C 1
ATOM 1340 O O . ILE A 1 167 ? 25.660 10.608 31.526 1.00 11.01 167 ILE A O 1
ATOM 1345 N N . THR A 1 168 ? 24.833 9.118 33.035 1.00 11.29 168 THR A N 1
ATOM 1346 C CA . THR A 1 168 ? 24.791 10.076 34.159 1.00 11.00 168 THR A CA 1
ATOM 1347 C C . THR A 1 168 ? 26.212 10.308 34.689 1.00 10.31 168 THR A C 1
ATOM 1348 O O . THR A 1 168 ? 27.153 9.505 34.415 1.00 8.81 168 THR A O 1
ATOM 1352 N N . ALA A 1 169 ? 26.357 11.330 35.501 1.00 9.93 169 ALA A N 1
ATOM 1353 C CA . ALA A 1 169 ? 27.595 11.632 36.209 1.00 9.69 169 ALA A CA 1
ATOM 1354 C C . ALA A 1 169 ? 27.886 10.462 37.128 1.00 9.92 169 ALA A C 1
ATOM 1355 O O . ALA A 1 169 ? 29.069 10.126 37.264 1.00 9.27 169 ALA A O 1
ATOM 1357 N N . GLN A 1 170 ? 26.853 9.865 37.726 1.00 9.93 170 GLN A N 1
ATOM 1358 C CA . GLN A 1 170 ? 27.070 8.760 38.691 1.00 10.96 170 GLN A CA 1
ATOM 1359 C C . GLN A 1 170 ? 27.668 7.561 37.952 1.00 10.70 170 GLN A C 1
ATOM 1360 O O . GLN A 1 170 ? 28.616 6.947 38.442 1.00 10.38 170 GLN A O 1
ATOM 1366 N N . ARG A 1 171 ? 27.144 7.232 36.792 1.00 10.43 171 ARG A N 1
ATOM 1367 C CA . ARG A 1 171 ? 27.701 6.090 36.038 1.00 11.32 171 ARG A CA 1
ATOM 1368 C C . ARG A 1 171 ? 29.102 6.437 35.508 1.00 10.56 171 ARG A C 1
ATOM 1369 O O . ARG A 1 171 ? 30.007 5.572 35.589 1.00 10.31 171 ARG A O 1
ATOM 1377 N N . ALA A 1 172 ? 29.302 7.654 35.020 1.00 8.85 172 ALA A N 1
ATOM 1378 C CA . ALA A 1 172 ? 30.640 8.097 34.546 1.00 9.63 172 ALA A CA 1
ATOM 1379 C C . ALA A 1 172 ? 31.685 7.987 35.673 1.00 9.79 172 ALA A C 1
ATOM 1380 O O . ALA A 1 172 ? 32.878 7.652 35.384 1.00 9.55 172 ALA A O 1
ATOM 1382 N N . LEU A 1 173 ? 31.314 8.245 36.936 1.00 9.67 173 LEU A N 1
ATOM 1383 C CA . LEU A 1 173 ? 32.217 8.046 38.089 1.00 10.11 173 LEU A CA 1
ATOM 1384 C C . LEU A 1 173 ? 32.521 6.553 38.269 1.00 10.05 173 LEU A C 1
ATOM 1385 O O . LEU A 1 173 ? 33.686 6.176 38.438 1.00 11.11 173 LEU A O 1
ATOM 1390 N N . ALA A 1 174 ? 31.486 5.737 38.289 1.00 10.03 174 ALA A N 1
ATOM 1391 C CA . ALA A 1 174 ? 31.573 4.299 38.569 1.00 9.85 174 ALA A CA 1
ATOM 1392 C C . ALA A 1 174 ? 32.487 3.610 37.549 1.00 10.17 174 ALA A C 1
ATOM 1393 O O . ALA A 1 174 ? 33.209 2.688 37.903 1.00 10.84 174 ALA A O 1
ATOM 1395 N N . VAL A 1 175 ? 32.465 4.022 36.287 1.00 10.22 175 VAL A N 1
ATOM 1396 C CA . VAL A 1 175 ? 33.235 3.296 35.246 1.00 10.04 175 VAL A CA 1
ATOM 1397 C C . VAL A 1 175 ? 34.614 3.928 35.056 1.00 9.95 175 VAL A C 1
ATOM 1398 O O . VAL A 1 175 ? 35.371 3.404 34.224 1.00 11.20 175 VAL A O 1
ATOM 1402 N N . GLY A 1 176 ? 34.951 5.019 35.728 1.00 9.46 176 GLY A N 1
ATOM 1403 C CA . GLY A 1 176 ? 36.337 5.498 35.739 1.00 10.21 176 GLY A CA 1
ATOM 1404 C C . GLY A 1 176 ? 36.563 6.741 34.885 1.00 10.37 176 GLY A C 1
ATOM 1405 O O . GLY A 1 176 ? 37.723 7.204 34.762 1.00 14.72 176 GLY A O 1
ATOM 1406 N N . ILE A 1 177 ? 35.527 7.320 34.316 1.00 11.08 177 ILE A N 1
ATOM 1407 C CA . ILE A 1 177 ? 35.655 8.506 33.433 1.00 11.02 177 ILE A CA 1
ATOM 1408 C C . ILE A 1 177 ? 35.926 9.755 34.310 1.00 11.43 177 ILE A C 1
ATOM 1409 O O . ILE A 1 177 ? 36.763 10.547 33.942 1.00 12.01 177 ILE A O 1
ATOM 1414 N N . LEU A 1 178 ? 35.190 9.940 35.392 1.00 11.19 178 LEU A N 1
ATOM 1415 C CA . LEU A 1 178 ? 35.239 11.149 36.253 1.00 11.07 178 LEU A CA 1
ATOM 1416 C C . LEU A 1 178 ? 36.098 10.885 37.471 1.00 10.70 178 LEU A C 1
ATOM 1417 O O . LEU A 1 178 ? 36.122 9.746 37.944 1.00 10.07 178 LEU A O 1
ATOM 1422 N N . ASN A 1 179 ? 36.719 11.941 37.991 1.00 9.93 179 ASN A N 1
ATOM 1423 C CA . ASN A 1 179 ? 37.446 11.910 39.278 1.00 9.77 179 ASN A CA 1
ATOM 1424 C C . ASN A 1 179 ? 36.447 12.044 40.418 1.00 9.86 179 ASN A C 1
ATOM 1425 O O . ASN A 1 179 ? 36.604 11.338 41.414 1.00 9.12 179 ASN A O 1
ATOM 1430 N N . HIS A 1 180 ? 35.552 13.029 40.308 1.00 10.56 180 HIS A N 1
ATOM 1431 C CA . HIS A 1 180 ? 34.645 13.406 41.402 1.00 10.57 180 HIS A CA 1
ATOM 1432 C C . HIS A 1 180 ? 33.336 13.914 40.842 1.00 10.49 180 HIS A C 1
ATOM 1433 O O . HIS A 1 180 ? 33.313 14.617 39.818 1.00 9.30 180 HIS A O 1
ATOM 1440 N N . VAL A 1 181 ? 32.279 13.647 41.594 1.00 10.84 181 VAL A N 1
ATOM 1441 C CA . VAL A 1 181 ? 30.925 14.179 41.304 1.00 10.80 181 VAL A CA 1
ATOM 1442 C C . VAL A 1 181 ? 30.506 14.976 42.531 1.00 11.76 181 VAL A C 1
ATOM 1443 O O . VAL A 1 181 ? 30.605 14.428 43.618 1.00 11.34 181 VAL A O 1
ATOM 1447 N N . VAL A 1 182 ? 30.026 16.177 42.328 1.00 11.56 182 VAL A N 1
ATOM 1448 C CA A VAL A 1 182 ? 29.584 16.989 43.497 0.50 12.26 182 VAL A CA 1
ATOM 1449 C CA B VAL A 1 182 ? 29.710 17.176 43.397 0.50 12.58 182 VAL A CA 1
ATOM 1450 C C . VAL A 1 182 ? 28.306 17.731 43.125 1.00 12.78 182 VAL A C 1
ATOM 1451 O O . VAL A 1 182 ? 27.963 17.904 41.928 1.00 12.09 182 VAL A O 1
ATOM 1458 N N . GLU A 1 183 ? 27.553 18.113 44.154 1.00 13.71 183 GLU A N 1
ATOM 1459 C CA . GLU A 1 183 ? 26.341 18.925 43.917 1.00 15.45 183 GLU A CA 1
ATOM 1460 C C . GLU A 1 183 ? 26.788 20.222 43.245 1.00 14.46 183 GLU A C 1
ATOM 1461 O O . GLU A 1 183 ? 27.872 20.734 43.596 1.00 14.11 183 GLU A O 1
ATOM 1467 N N . VAL A 1 184 ? 25.998 20.730 42.302 1.00 14.50 184 VAL A N 1
ATOM 1468 C CA . VAL A 1 184 ? 26.362 21.884 41.442 1.00 16.47 184 VAL A CA 1
ATOM 1469 C C . VAL A 1 184 ? 26.729 23.123 42.285 1.00 17.51 184 VAL A C 1
ATOM 1470 O O . VAL A 1 184 ? 27.635 23.851 41.900 1.00 16.86 184 VAL A O 1
ATOM 1474 N N . GLU A 1 185 ? 26.053 23.355 43.405 1.00 18.33 185 GLU A N 1
ATOM 1475 C CA A GLU A 1 185 ? 26.323 24.524 44.291 0.50 20.43 185 GLU A CA 1
ATOM 1476 C CA B GLU A 1 185 ? 26.341 24.549 44.251 0.50 20.78 185 GLU A CA 1
ATOM 1477 C C . GLU A 1 185 ? 27.740 24.411 44.883 1.00 20.02 185 GLU A C 1
ATOM 1478 O O . GLU A 1 185 ? 28.312 25.455 45.271 1.00 22.86 185 GLU A O 1
ATOM 1489 N N . GLU A 1 186 ? 28.301 23.202 44.968 1.00 19.65 186 GLU A N 1
ATOM 1490 C CA . GLU A 1 186 ? 29.653 22.971 45.556 1.00 20.60 186 GLU A CA 1
ATOM 1491 C C . GLU A 1 186 ? 30.733 22.786 44.477 1.00 17.34 186 GLU A C 1
ATOM 1492 O O . GLU A 1 186 ? 31.901 22.829 44.826 1.00 15.47 186 GLU A O 1
ATOM 1498 N N . LEU A 1 187 ? 30.356 22.632 43.216 1.00 15.89 187 LEU A N 1
ATOM 1499 C CA . LEU A 1 187 ? 31.290 22.305 42.107 1.00 14.64 187 LEU A CA 1
ATOM 1500 C C . LEU A 1 187 ? 32.468 23.297 42.051 1.00 15.70 187 LEU A C 1
ATOM 1501 O O . LEU A 1 187 ? 33.663 22.838 42.026 1.00 13.70 187 LEU A O 1
ATOM 1506 N N . GLU A 1 188 ? 32.187 24.599 42.040 1.00 15.49 188 GLU A N 1
ATOM 1507 C CA . GLU A 1 188 ? 33.212 25.627 41.768 1.00 17.19 188 GLU A CA 1
ATOM 1508 C C . GLU A 1 188 ? 34.256 25.598 42.890 1.00 16.11 188 GLU A C 1
ATOM 1509 O O . GLU A 1 188 ? 35.474 25.515 42.611 1.00 14.55 188 GLU A O 1
ATOM 1515 N N . ASP A 1 189 ? 33.825 25.694 44.131 1.00 17.10 189 ASP A N 1
ATOM 1516 C CA . ASP A 1 189 ? 34.799 25.779 45.247 1.00 17.22 189 ASP A CA 1
ATOM 1517 C C . ASP A 1 189 ? 35.498 24.424 45.521 1.00 15.36 189 ASP A C 1
ATOM 1518 O O . ASP A 1 189 ? 36.710 24.464 45.847 1.00 14.06 189 ASP A O 1
ATOM 1523 N N . PHE A 1 190 ? 34.846 23.273 45.345 1.00 14.15 190 PHE A N 1
ATOM 1524 C CA . PHE A 1 190 ? 35.517 21.941 45.376 1.00 13.90 190 PHE A CA 1
ATOM 1525 C C . PHE A 1 190 ? 36.669 21.877 44.358 1.00 12.10 190 PHE A C 1
ATOM 1526 O O . PHE A 1 190 ? 37.784 21.408 44.696 1.00 12.44 190 PHE A O 1
ATOM 1534 N N . THR A 1 191 ? 36.400 22.279 43.110 1.00 11.13 191 THR A N 1
ATOM 1535 C CA . THR A 1 191 ? 37.393 22.275 42.015 1.00 11.51 191 THR A CA 1
ATOM 1536 C C . THR A 1 191 ? 38.554 23.245 42.307 1.00 12.22 191 THR A C 1
ATOM 1537 O O . THR A 1 191 ? 39.755 22.857 42.168 1.00 10.36 191 THR A O 1
ATOM 1541 N N . LEU A 1 192 ? 38.229 24.460 42.723 1.00 11.10 192 LEU A N 1
ATOM 1542 C CA . LEU A 1 192 ? 39.257 25.451 43.080 1.00 12.43 192 LEU A CA 1
ATOM 1543 C C . LEU A 1 192 ? 40.100 24.963 44.252 1.00 12.35 192 LEU A C 1
ATOM 1544 O O . LEU A 1 192 ? 41.301 25.204 44.179 1.00 14.28 192 LEU A O 1
ATOM 1549 N N . GLN A 1 193 ? 39.535 24.294 45.249 1.00 13.93 193 GLN A N 1
ATOM 1550 C CA . GLN A 1 193 ? 40.337 23.834 46.411 1.00 15.05 193 GLN A CA 1
ATOM 1551 C C . GLN A 1 193 ? 41.388 22.837 45.906 1.00 14.00 193 GLN A C 1
ATOM 1552 O O . GLN A 1 193 ? 42.548 22.938 46.298 1.00 12.84 193 GLN A O 1
ATOM 1558 N N . MET A 1 194 ? 40.981 21.918 45.033 1.00 13.16 194 MET A N 1
ATOM 1559 C CA . MET A 1 194 ? 41.932 20.915 44.504 1.00 13.52 194 MET A CA 1
ATOM 1560 C C . MET A 1 194 ? 42.953 21.627 43.599 1.00 11.90 194 MET A C 1
ATOM 1561 O O . MET A 1 194 ? 44.147 21.305 43.687 1.00 12.89 194 MET A O 1
ATOM 1566 N N . ALA A 1 195 ? 42.563 22.561 42.747 1.00 10.60 195 ALA A N 1
ATOM 1567 C CA . ALA A 1 195 ? 43.515 23.288 41.880 1.00 10.38 195 ALA A CA 1
ATOM 1568 C C . ALA A 1 195 ? 44.516 24.106 42.716 1.00 10.56 195 ALA A C 1
ATOM 1569 O O . ALA A 1 195 ? 45.734 24.111 42.415 1.00 10.45 195 ALA A O 1
ATOM 1571 N N . HIS A 1 196 ? 44.059 24.764 43.790 1.00 10.77 196 HIS A N 1
ATOM 1572 C CA A HIS A 1 196 ? 44.998 25.506 44.669 0.50 11.36 196 HIS A CA 1
ATOM 1573 C CA B HIS A 1 196 ? 44.968 25.492 44.708 0.50 11.28 196 HIS A CA 1
ATOM 1574 C C . HIS A 1 196 ? 45.982 24.501 45.313 1.00 11.13 196 HIS A C 1
ATOM 1575 O O . HIS A 1 196 ? 47.154 24.853 45.456 1.00 10.63 196 HIS A O 1
ATOM 1588 N N . HIS A 1 197 ? 45.521 23.340 45.760 1.00 11.75 197 HIS A N 1
ATOM 1589 C CA . HIS A 1 197 ? 46.393 22.334 46.416 1.00 12.38 197 HIS A CA 1
ATOM 1590 C C . HIS A 1 197 ? 47.493 21.870 45.430 1.00 11.95 197 HIS A C 1
ATOM 1591 O O . HIS A 1 197 ? 48.679 21.876 45.747 1.00 11.66 197 HIS A O 1
ATOM 1598 N N . ILE A 1 198 ? 47.109 21.567 44.200 1.00 11.11 198 ILE A N 1
ATOM 1599 C CA . ILE A 1 198 ? 48.057 21.163 43.127 1.00 10.66 198 ILE A CA 1
ATOM 1600 C C . ILE A 1 198 ? 49.078 22.297 42.896 1.00 11.02 198 ILE A C 1
ATOM 1601 O O . ILE A 1 198 ? 50.276 22.006 42.636 1.00 9.69 198 ILE A O 1
ATOM 1606 N N . SER A 1 199 ? 48.634 23.549 43.007 1.00 11.56 199 SER A N 1
ATOM 1607 C CA . SER A 1 199 ? 49.442 24.775 42.718 1.00 12.23 199 SER A CA 1
ATOM 1608 C C . SER A 1 199 ? 50.539 24.984 43.759 1.00 12.72 199 SER A C 1
ATOM 1609 O O . SER A 1 199 ? 51.413 25.831 43.491 1.00 13.09 199 SER A O 1
ATOM 1612 N N . GLU A 1 200 ? 50.504 24.236 44.873 1.00 12.03 200 GLU A N 1
ATOM 1613 C CA A GLU A 1 200 ? 51.581 24.345 45.888 0.50 12.09 200 GLU A CA 1
ATOM 1614 C CA B GLU A 1 200 ? 51.499 24.231 45.985 0.50 13.45 200 GLU A CA 1
ATOM 1615 C C . GLU A 1 200 ? 52.638 23.269 45.615 1.00 12.64 200 GLU A C 1
ATOM 1616 O O . GLU A 1 200 ? 53.748 23.308 46.244 1.00 12.02 200 GLU A O 1
ATOM 1627 N N . LYS A 1 201 ? 52.388 22.360 44.677 1.00 11.89 201 LYS A N 1
ATOM 1628 C CA . LYS A 1 201 ? 53.353 21.265 44.388 1.00 11.88 201 LYS A CA 1
ATOM 1629 C C . LYS A 1 201 ? 54.373 21.696 43.330 1.00 11.79 201 LYS A C 1
ATOM 1630 O O . LYS A 1 201 ? 54.270 22.770 42.767 1.00 12.87 201 LYS A O 1
ATOM 1636 N N . ALA A 1 202 ? 55.385 20.869 43.076 1.00 12.76 202 ALA A N 1
ATOM 1637 C CA . ALA A 1 202 ? 56.534 21.208 42.218 1.00 11.98 202 ALA A CA 1
ATOM 1638 C C . ALA A 1 202 ? 56.115 21.199 40.756 1.00 11.85 202 ALA A C 1
ATOM 1639 O O . ALA A 1 202 ? 55.880 20.113 40.167 1.00 11.56 202 ALA A O 1
ATOM 1641 N N . PRO A 1 203 ? 56.037 22.377 40.102 1.00 11.85 203 PRO A N 1
ATOM 1642 C CA . PRO A 1 203 ? 55.508 22.426 38.740 1.00 12.10 203 PRO A CA 1
ATOM 1643 C C . PRO A 1 203 ? 56.357 21.682 37.691 1.00 12.99 203 PRO A C 1
ATOM 1644 O O . PRO A 1 203 ? 55.777 21.140 36.736 1.00 12.37 203 PRO A O 1
ATOM 1648 N N . LEU A 1 204 ? 57.674 21.639 37.834 1.00 13.05 204 LEU A N 1
ATOM 1649 C CA . LEU A 1 204 ? 58.533 20.982 36.806 1.00 13.14 204 LEU A CA 1
ATOM 1650 C C . LEU A 1 204 ? 58.361 19.484 36.881 1.00 11.81 204 LEU A C 1
ATOM 1651 O O . LEU A 1 204 ? 58.427 18.838 35.808 1.00 12.00 204 LEU A O 1
ATOM 1656 N N . ALA A 1 205 ? 58.146 18.959 38.085 1.00 11.57 205 ALA A N 1
ATOM 1657 C CA . ALA A 1 205 ? 57.873 17.530 38.336 1.00 12.02 205 ALA A CA 1
ATOM 1658 C C . ALA A 1 205 ? 56.520 17.185 37.731 1.00 12.00 205 ALA A C 1
ATOM 1659 O O . ALA A 1 205 ? 56.396 16.161 37.014 1.00 11.36 205 ALA A O 1
ATOM 1661 N N . ILE A 1 206 ? 55.503 17.991 38.019 1.00 10.87 206 ILE A N 1
ATOM 1662 C CA . ILE A 1 206 ? 54.167 17.765 37.410 1.00 10.90 206 ILE A CA 1
ATOM 1663 C C . ILE A 1 206 ? 54.273 17.751 35.886 1.00 9.75 206 ILE A C 1
ATOM 1664 O O . ILE A 1 206 ? 53.727 16.841 35.253 1.00 10.39 206 ILE A O 1
ATOM 1669 N N . ALA A 1 207 ? 54.965 18.709 35.302 1.00 9.33 207 ALA A N 1
ATOM 1670 C CA . ALA A 1 207 ? 55.086 18.802 33.824 1.00 8.75 207 ALA A CA 1
ATOM 1671 C C . ALA A 1 207 ? 55.785 17.561 33.267 1.00 8.78 207 ALA A C 1
ATOM 1672 O O . ALA A 1 207 ? 55.272 16.995 32.253 1.00 8.82 207 ALA A O 1
ATOM 1674 N N . VAL A 1 208 ? 56.924 17.122 33.829 1.00 8.63 208 VAL A N 1
ATOM 1675 C CA . VAL A 1 208 ? 57.616 15.962 33.195 1.00 9.75 208 VAL A CA 1
ATOM 1676 C C . VAL A 1 208 ? 56.794 14.677 33.409 1.00 9.49 208 VAL A C 1
ATOM 1677 O O . VAL A 1 208 ? 56.757 13.821 32.481 1.00 8.97 208 VAL A O 1
ATOM 1681 N N . ILE A 1 209 ? 56.083 14.534 34.532 1.00 9.73 209 ILE A N 1
ATOM 1682 C CA . ILE A 1 209 ? 55.228 13.337 34.763 1.00 9.77 209 ILE A CA 1
ATOM 1683 C C . ILE A 1 209 ? 54.020 13.357 33.814 1.00 9.79 209 ILE A C 1
ATOM 1684 O O . ILE A 1 209 ? 53.711 12.290 33.176 1.00 9.25 209 ILE A O 1
ATOM 1689 N N . LYS A 1 210 ? 53.403 14.525 33.611 1.00 9.22 210 LYS A N 1
ATOM 1690 C CA . LYS A 1 210 ? 52.310 14.659 32.631 1.00 9.13 210 LYS A CA 1
ATOM 1691 C C . LYS A 1 210 ? 52.825 14.201 31.246 1.00 8.81 210 LYS A C 1
ATOM 1692 O O . LYS A 1 210 ? 52.123 13.408 30.583 1.00 7.86 210 LYS A O 1
ATOM 1698 N N . GLU A 1 211 ? 53.991 14.678 30.835 1.00 8.65 211 GLU A N 1
ATOM 1699 C CA . GLU A 1 211 ? 54.564 14.356 29.500 1.00 9.28 211 GLU A CA 1
ATOM 1700 C C . GLU A 1 211 ? 54.891 12.861 29.392 1.00 8.59 211 GLU A C 1
ATOM 1701 O O . GLU A 1 211 ? 54.611 12.265 28.315 1.00 8.21 211 GLU A O 1
ATOM 1707 N N . GLU A 1 212 ? 55.423 12.246 30.458 1.00 8.95 212 GLU A N 1
ATOM 1708 C CA . GLU A 1 212 ? 55.743 10.796 30.464 1.00 9.30 212 GLU A CA 1
ATOM 1709 C C . GLU A 1 212 ? 54.442 10.010 30.307 1.00 8.79 212 GLU A C 1
ATOM 1710 O O . GLU A 1 212 ? 54.416 9.068 29.519 1.00 8.93 212 GLU A O 1
ATOM 1716 N N . LEU A 1 213 ? 53.378 10.398 31.013 1.00 8.93 213 LEU A N 1
ATOM 1717 C CA . LEU A 1 213 ? 52.048 9.758 30.851 1.00 8.86 213 LEU A CA 1
ATOM 1718 C C . LEU A 1 213 ? 51.540 9.969 29.416 1.00 8.98 213 LEU A C 1
ATOM 1719 O O . LEU A 1 213 ? 50.980 9.012 28.824 1.00 8.34 213 LEU A O 1
ATOM 1724 N N . ARG A 1 214 ? 51.734 11.136 28.826 1.00 8.93 214 ARG A N 1
ATOM 1725 C CA . ARG A 1 214 ? 51.227 11.406 27.456 1.00 9.01 214 ARG A CA 1
ATOM 1726 C C . ARG A 1 214 ? 51.912 10.436 26.470 1.00 9.40 214 ARG A C 1
ATOM 1727 O O . ARG A 1 214 ? 51.223 9.762 25.665 1.00 8.87 214 ARG A O 1
ATOM 1735 N N . VAL A 1 215 ? 53.238 10.336 26.527 1.00 8.34 215 VAL A N 1
ATOM 1736 C CA A VAL A 1 215 ? 54.070 9.442 25.653 0.50 8.65 215 VAL A CA 1
ATOM 1737 C CA B VAL A 1 215 ? 53.954 9.454 25.560 0.50 8.45 215 VAL A CA 1
ATOM 1738 C C . VAL A 1 215 ? 53.659 7.990 25.872 1.00 8.40 215 VAL A C 1
ATOM 1739 O O . VAL A 1 215 ? 53.514 7.246 24.895 1.00 8.63 215 VAL A O 1
ATOM 1746 N N . LEU A 1 216 ? 53.508 7.586 27.128 1.00 8.35 216 LEU A N 1
ATOM 1747 C CA . LEU A 1 216 ? 53.107 6.195 27.410 1.00 9.54 216 LEU A CA 1
ATOM 1748 C C . LEU A 1 216 ? 51.710 5.929 26.836 1.00 9.54 216 LEU A C 1
ATOM 1749 O O . LEU A 1 216 ? 51.508 4.858 26.256 1.00 8.56 216 LEU A O 1
ATOM 1754 N N . GLY A 1 217 ? 50.762 6.866 27.017 1.00 9.07 217 GLY A N 1
ATOM 1755 C CA . GLY A 1 217 ? 49.412 6.741 26.468 1.00 9.51 217 GLY A CA 1
ATOM 1756 C C . GLY A 1 217 ? 49.410 6.591 24.960 1.00 9.68 217 GLY A C 1
ATOM 1757 O O . GLY A 1 217 ? 48.541 5.881 24.440 1.00 11.69 217 GLY A O 1
ATOM 1758 N N . GLU A 1 218 ? 50.307 7.270 24.279 1.00 10.77 218 GLU A N 1
ATOM 1759 C CA A GLU A 1 218 ? 50.319 7.236 22.795 0.50 11.55 218 GLU A CA 1
ATOM 1760 C CA B GLU A 1 218 ? 50.472 7.313 22.803 0.50 11.52 218 GLU A CA 1
ATOM 1761 C C . GLU A 1 218 ? 51.126 6.040 22.273 1.00 11.92 218 GLU A C 1
ATOM 1762 O O . GLU A 1 218 ? 51.010 5.795 21.066 1.00 12.81 218 GLU A O 1
ATOM 1773 N N . ALA A 1 219 ? 51.865 5.335 23.136 1.00 9.98 219 ALA A N 1
ATOM 1774 C CA . ALA A 1 219 ? 52.831 4.283 22.752 1.00 10.38 219 ALA A CA 1
ATOM 1775 C C . ALA A 1 219 ? 52.129 2.958 22.431 1.00 11.01 219 ALA A C 1
ATOM 1776 O O . ALA A 1 219 ? 52.628 1.905 22.861 1.00 12.01 219 ALA A O 1
ATOM 1778 N N . HIS A 1 220 ? 51.076 3.023 21.637 1.00 11.08 220 HIS A N 1
ATOM 1779 C CA . HIS A 1 220 ? 50.413 1.851 21.007 1.00 12.61 220 HIS A CA 1
ATOM 1780 C C . HIS A 1 220 ? 50.804 1.949 19.540 1.00 12.34 220 HIS A C 1
ATOM 1781 O O . HIS A 1 220 ? 50.312 2.878 18.905 1.00 14.91 220 HIS A O 1
ATOM 1788 N N . THR A 1 221 ? 51.730 1.126 19.044 1.00 11.35 221 THR A N 1
ATOM 1789 C CA . THR A 1 221 ? 52.336 1.326 17.711 1.00 10.37 221 THR A CA 1
ATOM 1790 C C . THR A 1 221 ? 51.853 0.281 16.706 1.00 9.54 221 THR A C 1
ATOM 1791 O O . THR A 1 221 ? 51.500 -0.815 17.078 1.00 7.94 221 THR A O 1
ATOM 1795 N N . MET A 1 222 ? 51.797 0.672 15.449 1.00 9.67 222 MET A N 1
ATOM 1796 C CA A MET A 1 222 ? 51.367 -0.227 14.355 0.50 10.07 222 MET A CA 1
ATOM 1797 C CA B MET A 1 222 ? 51.320 -0.192 14.345 0.50 11.02 222 MET A CA 1
ATOM 1798 C C . MET A 1 222 ? 52.202 0.074 13.114 1.00 10.13 222 MET A C 1
ATOM 1799 O O . MET A 1 222 ? 52.912 1.098 13.093 1.00 9.07 222 MET A O 1
ATOM 1808 N N . ASN A 1 223 ? 52.141 -0.794 12.111 1.00 10.19 223 ASN A N 1
ATOM 1809 C CA . ASN A 1 223 ? 52.943 -0.579 10.878 1.00 10.76 223 ASN A CA 1
ATOM 1810 C C . ASN A 1 223 ? 52.159 0.299 9.895 1.00 10.62 223 ASN A C 1
ATOM 1811 O O . ASN A 1 223 ? 50.932 0.566 10.116 1.00 9.77 223 ASN A O 1
ATOM 1816 N N . SER A 1 224 ? 52.843 0.784 8.862 1.00 10.17 224 SER A N 1
ATOM 1817 C CA . SER A 1 224 ? 52.263 1.733 7.897 1.00 9.85 224 SER A CA 1
ATOM 1818 C C . SER A 1 224 ? 51.068 1.072 7.201 1.00 9.84 224 SER A C 1
ATOM 1819 O O . SER A 1 224 ? 50.061 1.763 6.932 1.00 9.04 224 SER A O 1
ATOM 1822 N N . ASP A 1 225 ? 51.183 -0.206 6.868 1.00 9.50 225 ASP A N 1
ATOM 1823 C CA . ASP A 1 225 ? 50.098 -0.883 6.120 1.00 10.03 225 ASP A CA 1
ATOM 1824 C C . ASP A 1 225 ? 48.818 -0.851 6.965 1.00 10.27 225 ASP A C 1
ATOM 1825 O O . ASP A 1 225 ? 47.743 -0.546 6.397 1.00 9.17 225 ASP A O 1
ATOM 1830 N N . GLU A 1 226 ? 48.900 -1.134 8.270 1.00 9.68 226 GLU A N 1
ATOM 1831 C CA A GLU A 1 226 ? 47.735 -1.090 9.198 0.50 10.32 226 GLU A CA 1
ATOM 1832 C CA B GLU A 1 226 ? 47.675 -1.118 9.094 0.50 10.43 226 GLU A CA 1
ATOM 1833 C C . GLU A 1 226 ? 47.088 0.299 9.127 1.00 9.65 226 GLU A C 1
ATOM 1834 O O . GLU A 1 226 ? 45.870 0.415 9.027 1.00 9.24 226 GLU A O 1
ATOM 1845 N N . PHE A 1 227 ? 47.894 1.338 9.270 1.00 9.14 227 PHE A N 1
ATOM 1846 C CA A PHE A 1 227 ? 47.336 2.713 9.320 0.50 9.11 227 PHE A CA 1
ATOM 1847 C CA B PHE A 1 227 ? 47.363 2.726 9.310 0.50 8.91 227 PHE A CA 1
ATOM 1848 C C . PHE A 1 227 ? 46.674 3.035 7.979 1.00 9.12 227 PHE A C 1
ATOM 1849 O O . PHE A 1 227 ? 45.589 3.622 7.988 1.00 8.60 227 PHE A O 1
ATOM 1864 N N . GLU A 1 228 ? 47.286 2.649 6.864 1.00 8.96 228 GLU A N 1
ATOM 1865 C CA . GLU A 1 228 ? 46.750 3.009 5.527 1.00 9.52 228 GLU A CA 1
ATOM 1866 C C . GLU A 1 228 ? 45.481 2.169 5.247 1.00 8.83 228 GLU A C 1
ATOM 1867 O O . GLU A 1 228 ? 44.553 2.741 4.627 1.00 8.03 228 GLU A O 1
ATOM 1873 N N . ARG A 1 229 ? 45.395 0.956 5.810 1.00 8.21 229 ARG A N 1
ATOM 1874 C CA . ARG A 1 229 ? 44.183 0.112 5.696 1.00 8.18 229 ARG A CA 1
ATOM 1875 C C . ARG A 1 229 ? 43.054 0.823 6.430 1.00 8.31 229 ARG A C 1
ATOM 1876 O O . ARG A 1 229 ? 41.944 0.943 5.878 1.00 8.40 229 ARG A O 1
ATOM 1884 N N . ILE A 1 230 ? 43.311 1.261 7.658 1.00 8.52 230 ILE A N 1
ATOM 1885 C CA . ILE A 1 230 ? 42.307 2.029 8.439 1.00 8.80 230 ILE A CA 1
ATOM 1886 C C . ILE A 1 230 ? 41.893 3.274 7.667 1.00 8.99 230 ILE A C 1
ATOM 1887 O O . ILE A 1 230 ? 40.693 3.554 7.590 1.00 8.69 230 ILE A O 1
ATOM 1892 N N . GLN A 1 231 ? 42.843 4.034 7.142 1.00 9.16 231 GLN A N 1
ATOM 1893 C CA . GLN A 1 231 ? 42.536 5.279 6.445 1.00 9.62 231 GLN A CA 1
ATOM 1894 C C . GLN A 1 231 ? 41.644 4.974 5.230 1.00 9.47 231 GLN A C 1
ATOM 1895 O O . GLN A 1 231 ? 40.683 5.727 4.989 1.00 8.12 231 GLN A O 1
ATOM 1901 N N . GLY A 1 232 ? 41.901 3.885 4.487 1.00 8.96 232 GLY A N 1
ATOM 1902 C CA . GLY A 1 232 ? 41.031 3.514 3.365 1.00 9.64 232 GLY A CA 1
ATOM 1903 C C . GLY A 1 232 ? 39.595 3.208 3.843 1.00 9.36 232 GLY A C 1
ATOM 1904 O O . GLY A 1 232 ? 38.649 3.541 3.144 1.00 8.93 232 GLY A O 1
ATOM 1905 N N . MET A 1 233 ? 39.451 2.543 4.983 1.00 9.87 233 MET A N 1
ATOM 1906 C CA A MET A 1 233 ? 38.107 2.234 5.540 0.50 9.83 233 MET A CA 1
ATOM 1907 C CA B MET A 1 233 ? 38.115 2.232 5.543 0.50 10.21 233 MET A CA 1
ATOM 1908 C C . MET A 1 233 ? 37.410 3.554 5.905 1.00 10.06 233 MET A C 1
ATOM 1909 O O . MET A 1 233 ? 36.240 3.688 5.585 1.00 9.17 233 MET A O 1
ATOM 1918 N N . ARG A 1 234 ? 38.136 4.495 6.518 1.00 9.45 234 ARG A N 1
ATOM 1919 C CA . ARG A 1 234 ? 37.563 5.802 6.900 1.00 9.67 234 ARG A CA 1
ATOM 1920 C C . ARG A 1 234 ? 37.096 6.534 5.635 1.00 10.31 234 ARG A C 1
ATOM 1921 O O . ARG A 1 234 ? 36.000 7.114 5.628 1.00 10.70 234 ARG A O 1
ATOM 1929 N N . ARG A 1 235 ? 37.876 6.467 4.566 1.00 10.85 235 ARG A N 1
ATOM 1930 C CA A ARG A 1 235 ? 37.525 7.136 3.292 0.50 11.74 235 ARG A CA 1
ATOM 1931 C CA B ARG A 1 235 ? 37.570 7.066 3.238 0.50 12.44 235 ARG A CA 1
ATOM 1932 C C . ARG A 1 235 ? 36.246 6.511 2.713 1.00 11.33 235 ARG A C 1
ATOM 1933 O O . ARG A 1 235 ? 35.386 7.322 2.284 1.00 10.55 235 ARG A O 1
ATOM 1948 N N . ALA A 1 236 ? 36.096 5.186 2.745 1.00 11.42 236 ALA A N 1
ATOM 1949 C CA . ALA A 1 236 ? 34.825 4.571 2.298 1.00 12.32 236 ALA A CA 1
ATOM 1950 C C . ALA A 1 236 ? 33.661 5.126 3.133 1.00 11.73 236 ALA A C 1
ATOM 1951 O O . ALA A 1 236 ? 32.581 5.327 2.570 1.00 12.11 236 ALA A O 1
ATOM 1953 N N . VAL A 1 237 ? 33.844 5.387 4.432 1.00 10.61 237 VAL A N 1
ATOM 1954 C CA . VAL A 1 237 ? 32.737 5.952 5.246 1.00 10.87 237 VAL A CA 1
ATOM 1955 C C . VAL A 1 237 ? 32.492 7.411 4.832 1.00 11.21 237 VAL A C 1
ATOM 1956 O O . VAL A 1 237 ? 31.319 7.800 4.671 1.00 12.48 237 VAL A O 1
ATOM 1960 N N . TYR A 1 238 ? 33.516 8.256 4.699 1.00 12.04 238 TYR A N 1
ATOM 1961 C CA . TYR A 1 238 ? 33.260 9.688 4.398 1.00 12.29 238 TYR A CA 1
ATOM 1962 C C . TYR A 1 238 ? 32.841 9.834 2.923 1.00 14.28 238 TYR A C 1
ATOM 1963 O O . TYR A 1 238 ? 32.271 10.860 2.603 1.00 15.00 238 TYR A O 1
ATOM 1972 N N . ASP A 1 239 ? 32.978 8.800 2.094 1.00 14.04 239 ASP A N 1
ATOM 1973 C CA . ASP A 1 239 ? 32.454 8.766 0.694 1.00 15.22 239 ASP A CA 1
ATOM 1974 C C . ASP A 1 239 ? 31.023 8.185 0.651 1.00 14.20 239 ASP A C 1
ATOM 1975 O O . ASP A 1 239 ? 30.417 8.110 -0.444 1.00 13.45 239 ASP A O 1
ATOM 1980 N N . SER A 1 240 ? 30.472 7.701 1.760 1.00 11.94 240 SER A N 1
ATOM 1981 C CA . SER A 1 240 ? 29.232 6.885 1.725 1.00 11.79 240 SER A CA 1
ATOM 1982 C C . SER A 1 240 ? 27.971 7.769 1.588 1.00 12.98 240 SER A C 1
ATOM 1983 O O . SER A 1 240 ? 27.982 8.974 1.965 1.00 12.34 240 SER A O 1
ATOM 1986 N N . GLU A 1 241 ? 26.898 7.145 1.133 1.00 14.07 241 GLU A N 1
ATOM 1987 C CA . GLU A 1 241 ? 25.563 7.784 1.113 1.00 16.67 241 GLU A CA 1
ATOM 1988 C C . GLU A 1 241 ? 25.171 8.095 2.546 1.00 13.90 241 GLU A C 1
ATOM 1989 O O . GLU A 1 241 ? 24.584 9.187 2.809 1.00 14.01 241 GLU A O 1
ATOM 1995 N N . ASP A 1 242 ? 25.462 7.163 3.438 1.00 11.47 242 ASP A N 1
ATOM 1996 C CA . ASP A 1 242 ? 25.100 7.325 4.854 1.00 11.66 242 ASP A CA 1
ATOM 1997 C C . ASP A 1 242 ? 25.720 8.601 5.431 1.00 11.27 242 ASP A C 1
ATOM 1998 O O . ASP A 1 242 ? 25.032 9.230 6.233 1.00 10.46 242 ASP A O 1
ATOM 2003 N N . TYR A 1 243 ? 26.969 8.950 5.107 1.00 12.05 243 TYR A N 1
ATOM 2004 C CA . TYR A 1 243 ? 27.601 10.175 5.682 1.00 13.80 243 TYR A CA 1
ATOM 2005 C C . TYR A 1 243 ? 26.758 11.381 5.218 1.00 12.97 243 TYR A C 1
ATOM 2006 O O . TYR A 1 243 ? 26.410 12.226 6.065 1.00 12.53 243 TYR A O 1
ATOM 2015 N N . GLN A 1 244 ? 26.430 11.439 3.933 1.00 15.03 244 GLN A N 1
ATOM 2016 C CA . GLN A 1 244 ? 25.591 12.544 3.386 1.00 17.50 244 GLN A CA 1
ATOM 2017 C C . GLN A 1 244 ? 24.256 12.600 4.123 1.00 15.58 244 GLN A C 1
ATOM 2018 O O . GLN A 1 244 ? 23.805 13.714 4.459 1.00 15.88 244 GLN A O 1
ATOM 2024 N N . GLU A 1 245 ? 23.612 11.446 4.330 1.00 15.78 245 GLU A N 1
ATOM 2025 C CA . GLU A 1 245 ? 22.294 11.356 4.982 1.00 14.42 245 GLU A CA 1
ATOM 2026 C C . GLU A 1 245 ? 22.437 11.882 6.408 1.00 15.57 245 GLU A C 1
ATOM 2027 O O . GLU A 1 245 ? 21.552 12.641 6.858 1.00 15.16 245 GLU A O 1
ATOM 2033 N N . GLY A 1 246 ? 23.480 11.474 7.133 1.00 14.35 246 GLY A N 1
ATOM 2034 C CA . GLY A 1 246 ? 23.699 11.954 8.517 1.00 14.98 246 GLY A CA 1
ATOM 2035 C C . GLY A 1 246 ? 23.805 13.472 8.591 1.00 15.83 246 GLY A C 1
ATOM 2036 O O . GLY A 1 246 ? 23.152 14.070 9.478 1.00 17.21 246 GLY A O 1
ATOM 2037 N N . MET A 1 247 ? 24.600 14.081 7.708 1.00 17.52 247 MET A N 1
ATOM 2038 C CA . MET A 1 247 ? 24.773 15.557 7.635 1.00 19.63 247 MET A CA 1
ATOM 2039 C C . MET A 1 247 ? 23.415 16.212 7.285 1.00 18.10 247 MET A C 1
ATOM 2040 O O . MET A 1 247 ? 23.046 17.190 7.939 1.00 18.37 247 MET A O 1
ATOM 2045 N N . ASN A 1 248 ? 22.706 15.681 6.294 1.00 18.63 248 ASN A N 1
ATOM 2046 C CA A ASN A 1 248 ? 21.416 16.264 5.830 0.50 19.03 248 ASN A CA 1
ATOM 2047 C CA B ASN A 1 248 ? 21.410 16.258 5.820 0.50 18.85 248 ASN A CA 1
ATOM 2048 C C . ASN A 1 248 ? 20.363 16.139 6.935 1.00 18.88 248 ASN A C 1
ATOM 2049 O O . ASN A 1 248 ? 19.596 17.086 7.120 1.00 17.62 248 ASN A O 1
ATOM 2058 N N . ALA A 1 249 ? 20.330 15.003 7.652 1.00 17.15 249 ALA A N 1
ATOM 2059 C CA . ALA A 1 249 ? 19.319 14.785 8.709 1.00 16.52 249 ALA A CA 1
ATOM 2060 C C . ALA A 1 249 ? 19.559 15.801 9.814 1.00 17.74 249 ALA A C 1
ATOM 2061 O O . ALA A 1 249 ? 18.577 16.364 10.334 1.00 18.73 249 ALA A O 1
ATOM 2063 N N . PHE A 1 250 ? 20.816 16.092 10.129 1.00 17.91 250 PHE A N 1
ATOM 2064 C CA . PHE A 1 250 ? 21.159 17.109 11.155 1.00 18.42 250 PHE A CA 1
ATOM 2065 C C . PHE A 1 250 ? 20.698 18.499 10.695 1.00 18.75 250 PHE A C 1
ATOM 2066 O O . PHE A 1 250 ? 20.057 19.172 11.508 1.00 17.69 250 PHE A O 1
ATOM 2074 N N . LEU A 1 251 ? 21.006 18.883 9.464 1.00 19.67 251 LEU A N 1
ATOM 2075 C CA . LEU A 1 251 ? 20.609 20.197 8.882 1.00 24.76 251 LEU A CA 1
ATOM 2076 C C . LEU A 1 251 ? 19.073 20.348 8.879 1.00 24.52 251 LEU A C 1
ATOM 2077 O O . LEU A 1 251 ? 18.590 21.415 9.246 1.00 22.55 251 LEU A O 1
ATOM 2082 N N . GLU A 1 252 ? 18.339 19.317 8.472 1.00 22.58 252 GLU A N 1
ATOM 2083 C CA . GLU A 1 252 ? 16.856 19.354 8.342 1.00 24.80 252 GLU A CA 1
ATOM 2084 C C . GLU A 1 252 ? 16.179 18.998 9.667 1.00 24.48 252 GLU A C 1
ATOM 2085 O O . GLU A 1 252 ? 14.958 18.876 9.678 1.00 25.25 252 GLU A O 1
ATOM 2091 N N . LYS A 1 253 ? 16.934 18.810 10.747 1.00 26.68 253 LYS A N 1
ATOM 2092 C CA . LYS A 1 253 ? 16.406 18.448 12.083 1.00 28.53 253 LYS A CA 1
ATOM 2093 C C . LYS A 1 253 ? 15.405 17.282 11.991 1.00 28.35 253 LYS A C 1
ATOM 2094 O O . LYS A 1 253 ? 14.267 17.439 12.466 1.00 25.48 253 LYS A O 1
ATOM 2100 N N . ARG A 1 254 ? 15.806 16.158 11.388 1.00 22.75 254 ARG A N 1
ATOM 2101 C CA . ARG A 1 254 ? 14.988 14.923 11.277 1.00 22.26 254 ARG A CA 1
ATOM 2102 C C . ARG A 1 254 ? 15.875 13.738 11.666 1.00 24.21 254 ARG A C 1
ATOM 2103 O O . ARG A 1 254 ? 17.139 13.898 11.716 1.00 21.58 254 ARG A O 1
ATOM 2111 N N . LYS A 1 255 ? 15.254 12.587 11.843 1.00 21.18 255 LYS A N 1
ATOM 2112 C CA . LYS A 1 255 ? 15.986 11.349 12.180 1.00 24.40 255 LYS A CA 1
ATOM 2113 C C . LYS A 1 255 ? 16.618 10.789 10.908 1.00 20.81 255 LYS A C 1
ATOM 2114 O O . LYS A 1 255 ? 15.963 10.638 9.879 1.00 18.35 255 LYS A O 1
ATOM 2120 N N . PRO A 1 256 ? 17.932 10.461 10.908 1.00 16.87 256 PRO A N 1
ATOM 2121 C CA . PRO A 1 256 ? 18.544 9.888 9.716 1.00 17.25 256 PRO A CA 1
ATOM 2122 C C . PRO A 1 256 ? 18.032 8.483 9.414 1.00 16.09 256 PRO A C 1
ATOM 2123 O O . PRO A 1 256 ? 17.738 7.773 10.337 1.00 18.01 256 PRO A O 1
ATOM 2127 N N . ASN A 1 257 ? 17.985 8.122 8.136 1.00 16.42 257 ASN A N 1
ATOM 2128 C CA A ASN A 1 257 ? 17.679 6.758 7.619 0.50 16.66 257 ASN A CA 1
ATOM 2129 C CA B ASN A 1 257 ? 17.690 6.724 7.727 0.50 17.22 257 ASN A CA 1
ATOM 2130 C C . ASN A 1 257 ? 18.953 6.117 7.082 1.00 16.31 257 ASN A C 1
ATOM 2131 O O . ASN A 1 257 ? 19.209 6.258 5.888 1.00 14.86 257 ASN A O 1
ATOM 2140 N N . PHE A 1 258 ? 19.721 5.397 7.899 1.00 14.17 258 PHE A N 1
ATOM 2141 C CA . PHE A 1 258 ? 20.998 4.802 7.415 1.00 12.68 258 PHE A CA 1
ATOM 2142 C C . PHE A 1 258 ? 20.731 3.439 6.762 1.00 13.38 258 PHE A C 1
ATOM 2143 O O . PHE A 1 258 ? 19.924 2.661 7.312 1.00 13.43 258 PHE A O 1
ATOM 2151 N N . VAL A 1 259 ? 21.421 3.155 5.664 1.00 12.93 259 VAL A N 1
ATOM 2152 C CA . VAL A 1 259 ? 21.219 1.949 4.817 1.00 14.71 259 VAL A CA 1
ATOM 2153 C C . VAL A 1 259 ? 22.492 1.098 4.674 1.00 15.77 259 VAL A C 1
ATOM 2154 O O . VAL A 1 259 ? 22.361 -0.028 4.138 1.00 15.93 259 VAL A O 1
ATOM 2158 N N . GLY A 1 260 ? 23.657 1.537 5.144 1.00 14.78 260 GLY A N 1
ATOM 2159 C CA . GLY A 1 260 ? 24.885 0.707 5.094 1.00 15.93 260 GLY A CA 1
ATOM 2160 C C . GLY A 1 260 ? 25.602 0.780 3.756 1.00 16.49 260 GLY A C 1
ATOM 2161 O O . GLY A 1 260 ? 26.366 -0.146 3.448 1.00 18.28 260 GLY A O 1
ATOM 2162 N N . HIS A 1 261 ? 25.444 1.877 3.024 1.00 17.09 261 HIS A N 1
ATOM 2163 C CA . HIS A 1 261 ? 26.365 2.268 1.939 1.00 20.09 261 HIS A CA 1
ATOM 2164 C C . HIS A 1 261 ? 26.388 3.784 1.802 1.00 17.81 261 HIS A C 1
ATOM 2165 O O . HIS A 1 261 ? 25.868 4.478 2.678 1.00 14.24 261 HIS A O 1
ATOM 2173 N N . ALA B 1 2 ? 68.647 -16.250 58.300 1.00 33.97 2 ALA B N 1
ATOM 2174 C CA . ALA B 1 2 ? 67.931 -15.090 58.863 1.00 31.05 2 ALA B CA 1
ATOM 2175 C C . ALA B 1 2 ? 68.409 -13.839 58.130 1.00 27.27 2 ALA B C 1
ATOM 2176 O O . ALA B 1 2 ? 69.369 -13.921 57.318 1.00 28.31 2 ALA B O 1
ATOM 2178 N N . TYR B 1 3 ? 67.738 -12.730 58.401 1.00 21.87 3 TYR B N 1
ATOM 2179 C CA . TYR B 1 3 ? 67.940 -11.444 57.696 1.00 20.32 3 TYR B CA 1
ATOM 2180 C C . TYR B 1 3 ? 67.836 -10.385 58.774 1.00 17.88 3 TYR B C 1
ATOM 2181 O O . TYR B 1 3 ? 67.032 -10.574 59.711 1.00 18.88 3 TYR B O 1
ATOM 2190 N N . GLN B 1 4 ? 68.596 -9.309 58.642 1.00 19.44 4 GLN B N 1
ATOM 2191 C CA . GLN B 1 4 ? 68.548 -8.189 59.608 1.00 20.64 4 GLN B CA 1
ATOM 2192 C C . GLN B 1 4 ? 67.219 -7.417 59.497 1.00 19.60 4 GLN B C 1
ATOM 2193 O O . GLN B 1 4 ? 66.699 -7.000 60.549 1.00 18.25 4 GLN B O 1
ATOM 2199 N N . TYR B 1 5 ? 66.673 -7.239 58.280 1.00 17.86 5 TYR B N 1
ATOM 2200 C CA . TYR B 1 5 ? 65.633 -6.218 58.005 1.00 18.71 5 TYR B CA 1
ATOM 2201 C C . TYR B 1 5 ? 64.305 -6.840 57.546 1.00 17.72 5 TYR B C 1
ATOM 2202 O O . TYR B 1 5 ? 63.343 -6.073 57.308 1.00 16.93 5 TYR B O 1
ATOM 2211 N N . VAL B 1 6 ? 64.228 -8.172 57.432 1.00 17.48 6 VAL B N 1
ATOM 2212 C CA . VAL B 1 6 ? 62.939 -8.868 57.199 1.00 17.05 6 VAL B CA 1
ATOM 2213 C C . VAL B 1 6 ? 62.882 -10.121 58.075 1.00 16.98 6 VAL B C 1
ATOM 2214 O O . VAL B 1 6 ? 63.956 -10.671 58.416 1.00 17.06 6 VAL B O 1
ATOM 2218 N N . ASN B 1 7 ? 61.664 -10.621 58.274 1.00 17.24 7 ASN B N 1
ATOM 2219 C CA . ASN B 1 7 ? 61.354 -11.896 58.971 1.00 17.64 7 ASN B CA 1
ATOM 2220 C C . ASN B 1 7 ? 60.572 -12.768 57.989 1.00 18.41 7 ASN B C 1
ATOM 2221 O O . ASN B 1 7 ? 59.576 -12.261 57.458 1.00 18.37 7 ASN B O 1
ATOM 2226 N N . VAL B 1 8 ? 60.983 -14.015 57.765 1.00 16.46 8 VAL B N 1
ATOM 2227 C CA . VAL B 1 8 ? 60.269 -14.917 56.819 1.00 16.60 8 VAL B CA 1
ATOM 2228 C C . VAL B 1 8 ? 59.577 -16.058 57.577 1.00 18.87 8 VAL B C 1
ATOM 2229 O O . VAL B 1 8 ? 60.217 -16.687 58.397 1.00 18.71 8 VAL B O 1
ATOM 2233 N N . VAL B 1 9 ? 58.307 -16.312 57.304 1.00 18.10 9 VAL B N 1
ATOM 2234 C CA . VAL B 1 9 ? 57.585 -17.485 57.860 1.00 19.09 9 VAL B CA 1
ATOM 2235 C C . VAL B 1 9 ? 57.027 -18.261 56.673 1.00 19.53 9 VAL B C 1
ATOM 2236 O O . VAL B 1 9 ? 56.540 -17.615 55.706 1.00 16.53 9 VAL B O 1
ATOM 2240 N N . THR B 1 10 ? 57.096 -19.583 56.724 1.00 17.12 10 THR B N 1
ATOM 2241 C CA . THR B 1 10 ? 56.514 -20.432 55.659 1.00 18.26 10 THR B CA 1
ATOM 2242 C C . THR B 1 10 ? 55.397 -21.239 56.307 1.00 17.83 10 THR B C 1
ATOM 2243 O O . THR B 1 10 ? 55.566 -21.714 57.473 1.00 15.67 10 THR B O 1
ATOM 2247 N N . ILE B 1 11 ? 54.253 -21.270 55.639 1.00 15.86 11 ILE B N 1
ATOM 2248 C CA . ILE B 1 11 ? 53.079 -22.095 56.025 1.00 16.30 11 ILE B CA 1
ATOM 2249 C C . ILE B 1 11 ? 52.791 -22.971 54.828 1.00 16.79 11 ILE B C 1
ATOM 2250 O O . ILE B 1 11 ? 52.150 -22.473 53.902 1.00 14.25 11 ILE B O 1
ATOM 2255 N N . ASN B 1 12 ? 53.306 -24.200 54.869 1.00 14.36 12 ASN B N 1
ATOM 2256 C CA . ASN B 1 12 ? 53.326 -25.167 53.750 1.00 15.43 12 ASN B CA 1
ATOM 2257 C C . ASN B 1 12 ? 53.845 -24.449 52.500 1.00 15.26 12 ASN B C 1
ATOM 2258 O O . ASN B 1 12 ? 55.026 -24.113 52.468 1.00 14.52 12 ASN B O 1
ATOM 2263 N N . LYS B 1 13 ? 52.988 -24.167 51.511 1.00 15.09 13 LYS B N 1
ATOM 2264 C CA . LYS B 1 13 ? 53.424 -23.636 50.189 1.00 16.57 13 LYS B CA 1
ATOM 2265 C C . LYS B 1 13 ? 53.449 -22.100 50.157 1.00 15.03 13 LYS B C 1
ATOM 2266 O O . LYS B 1 13 ? 53.937 -21.525 49.111 1.00 14.41 13 LYS B O 1
ATOM 2272 N N . VAL B 1 14 ? 52.959 -21.441 51.215 1.00 13.34 14 VAL B N 1
ATOM 2273 C CA . VAL B 1 14 ? 52.894 -19.957 51.284 1.00 12.59 14 VAL B CA 1
ATOM 2274 C C . VAL B 1 14 ? 54.072 -19.427 52.111 1.00 13.28 14 VAL B C 1
ATOM 2275 O O . VAL B 1 14 ? 54.273 -19.919 53.260 1.00 15.77 14 VAL B O 1
ATOM 2279 N N . ALA B 1 15 ? 54.774 -18.410 51.604 1.00 12.48 15 ALA B N 1
ATOM 2280 C CA . ALA B 1 15 ? 55.796 -17.667 52.363 1.00 12.39 15 ALA B CA 1
ATOM 2281 C C . ALA B 1 15 ? 55.327 -16.249 52.623 1.00 13.98 15 ALA B C 1
ATOM 2282 O O . ALA B 1 15 ? 54.879 -15.546 51.671 1.00 13.35 15 ALA B O 1
ATOM 2284 N N . VAL B 1 16 ? 55.554 -15.796 53.850 1.00 13.40 16 VAL B N 1
ATOM 2285 C CA . VAL B 1 16 ? 55.218 -14.426 54.289 1.00 14.62 16 VAL B CA 1
ATOM 2286 C C . VAL B 1 16 ? 56.534 -13.710 54.596 1.00 15.65 16 VAL B C 1
ATOM 2287 O O . VAL B 1 16 ? 57.285 -14.189 55.490 1.00 16.29 16 VAL B O 1
ATOM 2291 N N . ILE B 1 17 ? 56.847 -12.677 53.815 1.00 13.42 17 ILE B N 1
ATOM 2292 C CA . ILE B 1 17 ? 58.000 -11.778 54.063 1.00 14.25 17 ILE B CA 1
ATOM 2293 C C . ILE B 1 17 ? 57.481 -10.543 54.815 1.00 16.00 17 ILE B C 1
ATOM 2294 O O . ILE B 1 17 ? 56.752 -9.696 54.219 1.00 14.23 17 ILE B O 1
ATOM 2299 N N . GLU B 1 18 ? 57.892 -10.405 56.074 1.00 15.24 18 GLU B N 1
ATOM 2300 C CA . GLU B 1 18 ? 57.468 -9.296 56.954 1.00 15.84 18 GLU B CA 1
ATOM 2301 C C . GLU B 1 18 ? 58.634 -8.335 57.120 1.00 14.43 18 GLU B C 1
ATOM 2302 O O . GLU B 1 18 ? 59.766 -8.772 57.378 1.00 13.15 18 GLU B O 1
ATOM 2308 N N . PHE B 1 19 ? 58.352 -7.064 56.908 1.00 14.52 19 PHE B N 1
ATOM 2309 C CA . PHE B 1 19 ? 59.336 -5.978 57.098 1.00 15.62 19 PHE B CA 1
ATOM 2310 C C . PHE B 1 19 ? 59.783 -5.971 58.568 1.00 15.62 19 PHE B C 1
ATOM 2311 O O . PHE B 1 19 ? 58.949 -6.182 59.480 1.00 16.25 19 PHE B O 1
ATOM 2319 N N . ASN B 1 20 ? 61.059 -5.687 58.773 1.00 17.55 20 ASN B N 1
ATOM 2320 C CA . ASN B 1 20 ? 61.634 -5.501 60.126 1.00 17.66 20 ASN B CA 1
ATOM 2321 C C . ASN B 1 20 ? 62.524 -4.250 60.091 1.00 19.87 20 ASN B C 1
ATOM 2322 O O . ASN B 1 20 ? 63.768 -4.372 60.298 1.00 19.27 20 ASN B O 1
ATOM 2327 N N . TYR B 1 21 ? 61.936 -3.095 59.756 1.00 21.06 21 TYR B N 1
ATOM 2328 C CA . TYR B 1 21 ? 62.688 -1.826 59.580 1.00 20.37 21 TYR B CA 1
ATOM 2329 C C . TYR B 1 21 ? 61.844 -0.685 60.114 1.00 19.89 21 TYR B C 1
ATOM 2330 O O . TYR B 1 21 ? 61.918 0.468 59.605 1.00 21.03 21 TYR B O 1
ATOM 2339 N N . GLY B 1 22 ? 61.066 -1.011 61.139 1.00 19.51 22 GLY B N 1
ATOM 2340 C CA . GLY B 1 22 ? 60.071 -0.126 61.747 1.00 20.72 22 GLY B CA 1
ATOM 2341 C C . GLY B 1 22 ? 60.689 1.152 62.282 1.00 23.31 22 GLY B C 1
ATOM 2342 O O . GLY B 1 22 ? 59.991 2.215 62.273 1.00 21.05 22 GLY B O 1
ATOM 2343 N N . ARG B 1 23 ? 61.928 1.091 62.765 1.00 24.00 23 ARG B N 1
ATOM 2344 C CA . ARG B 1 23 ? 62.483 2.292 63.439 1.00 27.39 23 ARG B CA 1
ATOM 2345 C C . ARG B 1 23 ? 62.658 3.361 62.351 1.00 29.00 23 ARG B C 1
ATOM 2346 O O . ARG B 1 23 ? 62.552 4.534 62.703 1.00 29.31 23 ARG B O 1
ATOM 2354 N N . LYS B 1 24 ? 62.744 2.985 61.067 1.00 25.22 24 LYS B N 1
ATOM 2355 C CA . LYS B 1 24 ? 62.776 3.939 59.911 1.00 26.15 24 LYS B CA 1
ATOM 2356 C C . LYS B 1 24 ? 61.481 3.872 59.053 1.00 22.49 24 LYS B C 1
ATOM 2357 O O . LYS B 1 24 ? 61.517 4.278 57.856 1.00 19.96 24 LYS B O 1
ATOM 2363 N N . LEU B 1 25 ? 60.376 3.418 59.645 1.00 19.00 25 LEU B N 1
ATOM 2364 C CA . LEU B 1 25 ? 59.024 3.315 59.018 1.00 19.80 25 LEU B CA 1
ATOM 2365 C C . LEU B 1 25 ? 59.095 2.529 57.703 1.00 16.72 25 LEU B C 1
ATOM 2366 O O . LEU B 1 25 ? 58.342 2.905 56.735 1.00 15.74 25 LEU B O 1
ATOM 2371 N N . ASN B 1 26 ? 59.989 1.546 57.658 1.00 14.73 26 ASN B N 1
ATOM 2372 C CA . ASN B 1 26 ? 60.208 0.634 56.512 1.00 15.43 26 ASN B CA 1
ATOM 2373 C C . ASN B 1 26 ? 60.489 1.470 55.257 1.00 16.93 26 ASN B C 1
ATOM 2374 O O . ASN B 1 26 ? 60.058 1.061 54.184 1.00 16.68 26 ASN B O 1
ATOM 2379 N N . ALA B 1 27 ? 61.221 2.579 55.403 1.00 17.66 27 ALA B N 1
ATOM 2380 C CA . ALA B 1 27 ? 61.698 3.375 54.275 1.00 17.84 27 ALA B CA 1
ATOM 2381 C C . ALA B 1 27 ? 62.535 2.469 53.396 1.00 18.78 27 ALA B C 1
ATOM 2382 O O . ALA B 1 27 ? 63.233 1.551 53.914 1.00 16.47 27 ALA B O 1
ATOM 2384 N N . LEU B 1 28 ? 62.574 2.794 52.108 1.00 18.09 28 LEU B N 1
ATOM 2385 C CA . LEU B 1 28 ? 63.150 1.907 51.094 1.00 20.01 28 LEU B CA 1
ATOM 2386 C C . LEU B 1 28 ? 64.668 2.172 50.986 1.00 21.73 28 LEU B C 1
ATOM 2387 O O . LEU B 1 28 ? 65.176 2.303 49.872 1.00 22.48 28 LEU B O 1
ATOM 2392 N N . SER B 1 29 ? 65.378 2.086 52.111 1.00 21.58 29 SER B N 1
ATOM 2393 C CA . SER B 1 29 ? 66.870 2.147 52.197 1.00 22.11 29 SER B CA 1
ATOM 2394 C C . SER B 1 29 ? 67.470 0.955 51.447 1.00 21.64 29 SER B C 1
ATOM 2395 O O . SER B 1 29 ? 66.871 -0.141 51.448 1.00 20.85 29 SER B O 1
ATOM 2398 N N . LYS B 1 30 ? 68.657 1.116 50.901 1.00 18.94 30 LYS B N 1
ATOM 2399 C CA . LYS B 1 30 ? 69.355 0.027 50.188 1.00 20.63 30 LYS B CA 1
ATOM 2400 C C . LYS B 1 30 ? 69.456 -1.236 51.066 1.00 19.55 30 LYS B C 1
ATOM 2401 O O . LYS B 1 30 ? 69.267 -2.333 50.533 1.00 18.57 30 LYS B O 1
ATOM 2407 N N . VAL B 1 31 ? 69.817 -1.120 52.344 1.00 18.15 31 VAL B N 1
ATOM 2408 C CA . VAL B 1 31 ? 70.093 -2.328 53.183 1.00 19.53 31 VAL B CA 1
ATOM 2409 C C . VAL B 1 31 ? 68.791 -3.124 53.340 1.00 18.12 31 VAL B C 1
ATOM 2410 O O . VAL B 1 31 ? 68.872 -4.359 53.398 1.00 17.00 31 VAL B O 1
ATOM 2414 N N . PHE B 1 32 ? 67.639 -2.442 53.402 1.00 17.94 32 PHE B N 1
ATOM 2415 C CA . PHE B 1 32 ? 66.298 -3.045 53.586 1.00 15.86 32 PHE B CA 1
ATOM 2416 C C . PHE B 1 32 ? 65.888 -3.741 52.286 1.00 17.63 32 PHE B C 1
ATOM 2417 O O . PHE B 1 32 ? 65.588 -4.955 52.322 1.00 15.68 32 PHE B O 1
ATOM 2425 N N . ILE B 1 33 ? 66.007 -3.045 51.148 1.00 15.74 33 ILE B N 1
ATOM 2426 C CA . ILE B 1 33 ? 65.655 -3.649 49.827 1.00 17.81 33 ILE B CA 1
ATOM 2427 C C . ILE B 1 33 ? 66.586 -4.819 49.520 1.00 17.32 33 ILE B C 1
ATOM 2428 O O . ILE B 1 33 ? 66.160 -5.841 48.933 1.00 16.56 33 ILE B O 1
ATOM 2433 N N . ASP B 1 34 ? 67.871 -4.678 49.784 1.00 16.33 34 ASP B N 1
ATOM 2434 C CA . ASP B 1 34 ? 68.789 -5.820 49.552 1.00 17.85 34 ASP B CA 1
ATOM 2435 C C . ASP B 1 34 ? 68.311 -7.073 50.320 1.00 15.90 34 ASP B C 1
ATOM 2436 O O . ASP B 1 34 ? 68.395 -8.158 49.733 1.00 16.20 34 ASP B O 1
ATOM 2441 N N . ASP B 1 35 ? 67.902 -6.953 51.587 1.00 16.98 35 ASP B N 1
ATOM 2442 C CA . ASP B 1 35 ? 67.376 -8.087 52.410 1.00 17.54 35 ASP B CA 1
ATOM 2443 C C . ASP B 1 35 ? 66.064 -8.626 51.812 1.00 17.59 35 ASP B C 1
ATOM 2444 O O . ASP B 1 35 ? 65.902 -9.855 51.750 1.00 19.60 35 ASP B O 1
ATOM 2449 N N . LEU B 1 36 ? 65.110 -7.760 51.434 1.00 17.57 36 LEU B N 1
ATOM 2450 C CA A LEU B 1 36 ? 63.846 -8.200 50.778 0.50 15.22 36 LEU B CA 1
ATOM 2451 C CA B LEU B 1 36 ? 63.856 -8.187 50.773 0.50 16.41 36 LEU B CA 1
ATOM 2452 C C . LEU B 1 36 ? 64.216 -9.004 49.529 1.00 14.91 36 LEU B C 1
ATOM 2453 O O . LEU B 1 36 ? 63.591 -10.018 49.296 1.00 13.85 36 LEU B O 1
ATOM 2462 N N . MET B 1 37 ? 65.191 -8.546 48.737 1.00 15.84 37 MET B N 1
ATOM 2463 C CA . MET B 1 37 ? 65.523 -9.224 47.462 1.00 15.19 37 MET B CA 1
ATOM 2464 C C . MET B 1 37 ? 66.212 -10.554 47.754 1.00 15.92 37 MET B C 1
ATOM 2465 O O . MET B 1 37 ? 65.951 -11.545 47.031 1.00 15.54 37 MET B O 1
ATOM 2470 N N . GLN B 1 38 ? 67.075 -10.586 48.752 1.00 16.00 38 GLN B N 1
ATOM 2471 C CA . GLN B 1 38 ? 67.729 -11.866 49.137 1.00 16.35 38 GLN B CA 1
ATOM 2472 C C . GLN B 1 38 ? 66.648 -12.834 49.649 1.00 15.11 38 GLN B C 1
ATOM 2473 O O . GLN B 1 38 ? 66.674 -13.990 49.268 1.00 13.43 38 GLN B O 1
ATOM 2479 N N . ALA B 1 39 ? 65.726 -12.380 50.489 1.00 14.50 39 ALA B N 1
ATOM 2480 C CA . ALA B 1 39 ? 64.652 -13.265 51.018 1.00 15.96 39 ALA B CA 1
ATOM 2481 C C . ALA B 1 39 ? 63.784 -13.771 49.845 1.00 14.93 39 ALA B C 1
ATOM 2482 O O . ALA B 1 39 ? 63.491 -14.976 49.798 1.00 14.60 39 ALA B O 1
ATOM 2484 N N . LEU B 1 40 ? 63.421 -12.926 48.859 1.00 14.40 40 LEU B N 1
ATOM 2485 C CA . LEU B 1 40 ? 62.676 -13.442 47.668 1.00 16.14 40 LEU B CA 1
ATOM 2486 C C . LEU B 1 40 ? 63.487 -14.495 46.924 1.00 15.61 40 LEU B C 1
ATOM 2487 O O . LEU B 1 40 ? 62.922 -15.544 46.581 1.00 14.35 40 LEU B O 1
ATOM 2492 N N . SER B 1 41 ? 64.744 -14.187 46.620 1.00 16.99 41 SER B N 1
ATOM 2493 C CA . SER B 1 41 ? 65.656 -15.089 45.872 1.00 18.59 41 SER B CA 1
ATOM 2494 C C . SER B 1 41 ? 65.686 -16.442 46.592 1.00 16.45 41 SER B C 1
ATOM 2495 O O . SER B 1 41 ? 65.514 -17.504 45.968 1.00 17.18 41 SER B O 1
ATOM 2498 N N . ASP B 1 42 ? 65.784 -16.406 47.895 1.00 16.23 42 ASP B N 1
ATOM 2499 C CA . ASP B 1 42 ? 65.899 -17.645 48.708 1.00 17.17 42 ASP B CA 1
ATOM 2500 C C . ASP B 1 42 ? 64.587 -18.442 48.669 1.00 17.16 42 ASP B C 1
ATOM 2501 O O . ASP B 1 42 ? 64.664 -19.664 48.849 1.00 16.84 42 ASP B O 1
ATOM 2506 N N . LEU B 1 43 ? 63.440 -17.810 48.386 1.00 15.04 43 LEU B N 1
ATOM 2507 C CA . LEU B 1 43 ? 62.115 -18.475 48.330 1.00 15.42 43 LEU B CA 1
ATOM 2508 C C . LEU B 1 43 ? 61.789 -18.952 46.906 1.00 15.80 43 LEU B C 1
ATOM 2509 O O . LEU B 1 43 ? 60.721 -19.534 46.718 1.00 16.77 43 LEU B O 1
ATOM 2514 N N . ASN B 1 44 ? 62.715 -18.797 45.959 1.00 14.88 44 ASN B N 1
ATOM 2515 C CA . ASN B 1 44 ? 62.492 -19.211 44.555 1.00 16.12 44 ASN B CA 1
ATOM 2516 C C . ASN B 1 44 ? 62.862 -20.689 44.446 1.00 17.34 44 ASN B C 1
ATOM 2517 O O . ASN B 1 44 ? 63.984 -20.961 44.020 1.00 17.82 44 ASN B O 1
ATOM 2522 N N . ARG B 1 45 ? 62.006 -21.517 45.041 1.00 17.15 45 ARG B N 1
ATOM 2523 C CA A ARG B 1 45 ? 62.141 -22.982 45.286 0.50 17.43 45 ARG B CA 1
ATOM 2524 C CA B ARG B 1 45 ? 62.184 -22.987 45.099 0.50 18.41 45 ARG B CA 1
ATOM 2525 C C . ARG B 1 45 ? 60.832 -23.635 44.870 1.00 17.73 45 ARG B C 1
ATOM 2526 O O . ARG B 1 45 ? 59.788 -23.016 45.088 1.00 16.27 45 ARG B O 1
ATOM 2541 N N . PRO B 1 46 ? 60.829 -24.854 44.297 1.00 19.57 46 PRO B N 1
ATOM 2542 C CA . PRO B 1 46 ? 59.600 -25.478 43.820 1.00 20.24 46 PRO B CA 1
ATOM 2543 C C . PRO B 1 46 ? 58.487 -25.680 44.866 1.00 20.82 46 PRO B C 1
ATOM 2544 O O . PRO B 1 46 ? 57.353 -25.625 44.471 1.00 23.33 46 PRO B O 1
ATOM 2548 N N . GLU B 1 47 ? 58.820 -25.876 46.145 1.00 19.18 47 GLU B N 1
ATOM 2549 C CA . GLU B 1 47 ? 57.828 -26.184 47.203 1.00 20.89 47 GLU B CA 1
ATOM 2550 C C . GLU B 1 47 ? 57.176 -24.894 47.723 1.00 17.86 47 GLU B C 1
ATOM 2551 O O . GLU B 1 47 ? 56.241 -24.979 48.520 1.00 18.59 47 GLU B O 1
ATOM 2557 N N . ILE B 1 48 ? 57.653 -23.719 47.292 1.00 15.25 48 ILE B N 1
ATOM 2558 C CA . ILE B 1 48 ? 57.010 -22.429 47.626 1.00 14.26 48 ILE B CA 1
ATOM 2559 C C . ILE B 1 48 ? 56.195 -22.015 46.395 1.00 13.26 48 ILE B C 1
ATOM 2560 O O . ILE B 1 48 ? 56.729 -22.118 45.284 1.00 12.33 48 ILE B O 1
ATOM 2565 N N . ARG B 1 49 ? 54.942 -21.608 46.598 1.00 12.45 49 ARG B N 1
ATOM 2566 C CA . ARG B 1 49 ? 54.015 -21.360 45.462 1.00 13.62 49 ARG B CA 1
ATOM 2567 C C . ARG B 1 49 ? 53.420 -19.967 45.458 1.00 11.97 49 ARG B C 1
ATOM 2568 O O . ARG B 1 49 ? 52.885 -19.592 44.431 1.00 11.42 49 ARG B O 1
ATOM 2576 N N . CYS B 1 50 ? 53.452 -19.247 46.560 1.00 11.97 50 CYS B N 1
ATOM 2577 C CA . CYS B 1 50 ? 52.829 -17.914 46.667 1.00 11.62 50 CYS B CA 1
ATOM 2578 C C . CYS B 1 50 ? 53.525 -17.115 47.770 1.00 11.56 50 CYS B C 1
ATOM 2579 O O . CYS B 1 50 ? 53.845 -17.696 48.843 1.00 12.10 50 CYS B O 1
ATOM 2582 N N . ILE B 1 51 ? 53.824 -15.854 47.499 1.00 10.51 51 ILE B N 1
ATOM 2583 C CA . ILE B 1 51 ? 54.521 -14.956 48.468 1.00 11.66 51 ILE B CA 1
ATOM 2584 C C . ILE B 1 51 ? 53.524 -13.912 48.956 1.00 11.57 51 ILE B C 1
ATOM 2585 O O . ILE B 1 51 ? 52.706 -13.403 48.106 1.00 11.04 51 ILE B O 1
ATOM 2590 N N . ILE B 1 52 ? 53.609 -13.565 50.244 1.00 10.53 52 ILE B N 1
ATOM 2591 C CA . ILE B 1 52 ? 52.874 -12.412 50.823 1.00 11.77 52 ILE B CA 1
ATOM 2592 C C . ILE B 1 52 ? 53.931 -11.439 51.339 1.00 11.99 52 ILE B C 1
ATOM 2593 O O . ILE B 1 52 ? 54.880 -11.890 52.017 1.00 11.91 52 ILE B O 1
ATOM 2598 N N . LEU B 1 53 ? 53.855 -10.176 50.947 1.00 10.91 53 LEU B N 1
ATOM 2599 C CA . LEU B 1 53 ? 54.675 -9.085 51.543 1.00 11.88 53 LEU B CA 1
ATOM 2600 C C . LEU B 1 53 ? 53.799 -8.336 52.543 1.00 11.23 53 LEU B C 1
ATOM 2601 O O . LEU B 1 53 ? 52.658 -7.986 52.212 1.00 11.39 53 LEU B O 1
ATOM 2606 N N . ARG B 1 54 ? 54.318 -8.027 53.726 1.00 11.00 54 ARG B N 1
ATOM 2607 C CA . ARG B 1 54 ? 53.514 -7.359 54.752 1.00 11.02 54 ARG B CA 1
ATOM 2608 C C . ARG B 1 54 ? 54.426 -6.534 55.652 1.00 11.14 54 ARG B C 1
ATOM 2609 O O . ARG B 1 54 ? 55.650 -6.823 55.757 1.00 11.88 54 ARG B O 1
ATOM 2617 N N . ALA B 1 55 ? 53.826 -5.556 56.307 1.00 12.82 55 ALA B N 1
ATOM 2618 C CA . ALA B 1 55 ? 54.423 -4.891 57.482 1.00 12.53 55 ALA B CA 1
ATOM 2619 C C . ALA B 1 55 ? 53.961 -5.643 58.723 1.00 13.66 55 ALA B C 1
ATOM 2620 O O . ALA B 1 55 ? 52.981 -6.384 58.709 1.00 12.85 55 ALA B O 1
ATOM 2622 N N . PRO B 1 56 ? 54.661 -5.468 59.860 1.00 15.12 56 PRO B N 1
ATOM 2623 C CA . PRO B 1 56 ? 54.259 -6.129 61.091 1.00 14.96 56 PRO B CA 1
ATOM 2624 C C . PRO B 1 56 ? 52.832 -5.737 61.448 1.00 15.21 56 PRO B C 1
ATOM 2625 O O . PRO B 1 56 ? 52.400 -4.604 61.191 1.00 15.71 56 PRO B O 1
ATOM 2629 N N . SER B 1 57 ? 52.142 -6.668 62.086 1.00 16.05 57 SER B N 1
ATOM 2630 C CA . SER B 1 57 ? 50.800 -6.460 62.657 1.00 17.25 57 SER B CA 1
ATOM 2631 C C . SER B 1 57 ? 50.775 -5.156 63.476 1.00 18.94 57 SER B C 1
ATOM 2632 O O . SER B 1 57 ? 51.715 -4.901 64.277 1.00 18.47 57 SER B O 1
ATOM 2635 N N . GLY B 1 58 ? 49.779 -4.302 63.229 1.00 19.71 58 GLY B N 1
ATOM 2636 C CA . GLY B 1 58 ? 49.551 -3.053 63.976 1.00 21.19 58 GLY B CA 1
ATOM 2637 C C . GLY B 1 58 ? 50.350 -1.865 63.425 1.00 21.72 58 GLY B C 1
ATOM 2638 O O . GLY B 1 58 ? 50.198 -0.749 63.992 1.00 21.73 58 GLY B O 1
ATOM 2639 N N . SER B 1 59 ? 51.139 -2.032 62.350 1.00 19.00 59 SER B N 1
ATOM 2640 C CA . SER B 1 59 ? 51.953 -0.921 61.768 1.00 19.08 59 SER B CA 1
ATOM 2641 C C . SER B 1 59 ? 51.043 0.260 61.391 1.00 18.89 59 SER B C 1
ATOM 2642 O O . SER B 1 59 ? 50.028 0.077 60.688 1.00 18.62 59 SER B O 1
ATOM 2645 N N . LYS B 1 60 ? 51.421 1.456 61.809 1.00 19.09 60 LYS B N 1
ATOM 2646 C CA . LYS B 1 60 ? 50.721 2.700 61.404 1.00 19.72 60 LYS B CA 1
ATOM 2647 C C . LYS B 1 60 ? 51.192 3.065 59.992 1.00 16.68 60 LYS B C 1
ATOM 2648 O O . LYS B 1 60 ? 50.397 3.628 59.215 1.00 14.75 60 LYS B O 1
ATOM 2654 N N . VAL B 1 61 ? 52.465 2.815 59.711 1.00 15.42 61 VAL B N 1
ATOM 2655 C CA . VAL B 1 61 ? 53.087 3.156 58.409 1.00 15.27 61 VAL B CA 1
ATOM 2656 C C . VAL B 1 61 ? 53.524 1.838 57.766 1.00 15.84 61 VAL B C 1
ATOM 2657 O O . VAL B 1 61 ? 54.404 1.136 58.319 1.00 16.34 61 VAL B O 1
ATOM 2661 N N . PHE B 1 62 ? 52.896 1.470 56.651 1.00 14.34 62 PHE B N 1
ATOM 2662 C CA . PHE B 1 62 ? 53.344 0.277 55.896 1.00 13.37 62 PHE B CA 1
ATOM 2663 C C . PHE B 1 62 ? 54.777 0.490 55.415 1.00 13.08 62 PHE B C 1
ATOM 2664 O O . PHE B 1 62 ? 55.689 -0.357 55.661 1.00 13.08 62 PHE B O 1
ATOM 2672 N N . SER B 1 63 ? 54.992 1.557 54.654 1.00 13.13 63 SER B N 1
ATOM 2673 C CA . SER B 1 63 ? 56.325 2.018 54.222 1.00 12.82 63 SER B CA 1
ATOM 2674 C C . SER B 1 63 ? 56.294 3.504 53.917 1.00 14.22 63 SER B C 1
ATOM 2675 O O . SER B 1 63 ? 55.365 3.935 53.186 1.00 13.11 63 SER B O 1
ATOM 2678 N N . ALA B 1 64 ? 57.332 4.234 54.359 1.00 14.42 64 ALA B N 1
ATOM 2679 C CA . ALA B 1 64 ? 57.473 5.692 54.143 1.00 16.27 64 ALA B CA 1
ATOM 2680 C C . ALA B 1 64 ? 58.058 6.006 52.764 1.00 17.35 64 ALA B C 1
ATOM 2681 O O . ALA B 1 64 ? 58.260 7.210 52.500 1.00 18.47 64 ALA B O 1
ATOM 2683 N N . GLY B 1 65 ? 58.338 5.010 51.923 1.00 16.70 65 GLY B N 1
ATOM 2684 C CA . GLY B 1 65 ? 58.835 5.223 50.556 1.00 18.24 65 GLY B CA 1
ATOM 2685 C C . GLY B 1 65 ? 60.335 5.460 50.546 1.00 22.00 65 GLY B C 1
ATOM 2686 O O . GLY B 1 65 ? 61.021 4.964 51.442 1.00 18.78 65 GLY B O 1
ATOM 2687 N N . HIS B 1 66 ? 60.829 6.199 49.558 1.00 22.68 66 HIS B N 1
ATOM 2688 C CA . HIS B 1 66 ? 62.276 6.481 49.388 1.00 27.53 66 HIS B CA 1
ATOM 2689 C C . HIS B 1 66 ? 62.883 7.009 50.663 1.00 30.21 66 HIS B C 1
ATOM 2690 O O . HIS B 1 66 ? 62.245 7.861 51.323 1.00 29.49 66 HIS B O 1
ATOM 2697 N N . ASP B 1 67 ? 64.074 6.499 50.987 1.00 29.59 67 ASP B N 1
ATOM 2698 C CA . ASP B 1 67 ? 64.928 7.083 52.046 1.00 35.37 67 ASP B CA 1
ATOM 2699 C C . ASP B 1 67 ? 65.541 8.379 51.488 1.00 36.14 67 ASP B C 1
ATOM 2700 O O . ASP B 1 67 ? 66.426 8.290 50.610 1.00 33.93 67 ASP B O 1
ATOM 2705 N N . ILE B 1 68 ? 65.078 9.537 51.959 1.00 41.28 68 ILE B N 1
ATOM 2706 C CA . ILE B 1 68 ? 65.523 10.856 51.412 1.00 45.02 68 ILE B CA 1
ATOM 2707 C C . ILE B 1 68 ? 66.983 11.090 51.858 1.00 43.44 68 ILE B C 1
ATOM 2708 O O . ILE B 1 68 ? 67.719 11.748 51.122 1.00 45.17 68 ILE B O 1
ATOM 2713 N N . HIS B 1 69 ? 67.430 10.490 52.967 1.00 45.92 69 HIS B N 1
ATOM 2714 C CA . HIS B 1 69 ? 68.852 10.513 53.416 1.00 43.03 69 HIS B CA 1
ATOM 2715 C C . HIS B 1 69 ? 69.744 9.619 52.535 1.00 49.08 69 HIS B C 1
ATOM 2716 O O . HIS B 1 69 ? 70.948 9.460 52.884 1.00 53.24 69 HIS B O 1
ATOM 2723 N N . GLU B 1 70 ? 69.222 9.047 51.444 1.00 41.88 70 GLU B N 1
ATOM 2724 C CA . GLU B 1 70 ? 70.016 8.209 50.502 1.00 40.53 70 GLU B CA 1
ATOM 2725 C C . GLU B 1 70 ? 70.010 8.832 49.108 1.00 39.86 70 GLU B C 1
ATOM 2726 O O . GLU B 1 70 ? 70.440 8.148 48.165 1.00 42.51 70 GLU B O 1
ATOM 2732 N N . LEU B 1 71 ? 69.621 10.095 48.988 0.50 37.11 71 LEU B N 1
ATOM 2733 C CA . LEU B 1 71 ? 69.811 10.823 47.718 0.50 35.12 71 LEU B CA 1
ATOM 2734 C C . LEU B 1 71 ? 71.303 10.829 47.400 0.50 33.68 71 LEU B C 1
ATOM 2735 O O . LEU B 1 71 ? 72.127 11.033 48.288 0.50 32.02 71 LEU B O 1
ATOM 2740 N N . PRO B 1 72 ? 71.702 10.505 46.148 0.50 32.93 72 PRO B N 1
ATOM 2741 C CA . PRO B 1 72 ? 73.113 10.517 45.769 0.50 34.20 72 PRO B CA 1
ATOM 2742 C C . PRO B 1 72 ? 73.565 11.969 45.539 0.50 36.58 72 PRO B C 1
ATOM 2743 O O . PRO B 1 72 ? 72.739 12.859 45.631 0.50 34.38 72 PRO B O 1
ATOM 2747 N N . SER B 1 73 ? 74.860 12.177 45.282 0.50 42.51 73 SER B N 1
ATOM 2748 C CA . SER B 1 73 ? 75.454 13.485 44.894 0.50 43.49 73 SER B CA 1
ATOM 2749 C C . SER B 1 73 ? 74.533 14.203 43.900 0.50 45.48 73 SER B C 1
ATOM 2750 O O . SER B 1 73 ? 74.290 13.632 42.835 0.50 46.46 73 SER B O 1
ATOM 2753 N N . GLY B 1 74 ? 74.068 15.412 44.224 0.50 44.44 74 GLY B N 1
ATOM 2754 C CA . GLY B 1 74 ? 73.228 16.245 43.339 0.50 44.73 74 GLY B CA 1
ATOM 2755 C C . GLY B 1 74 ? 73.671 16.156 41.887 0.50 45.37 74 GLY B C 1
ATOM 2756 O O . GLY B 1 74 ? 74.794 15.688 41.635 0.50 42.74 74 GLY B O 1
ATOM 2757 N N . GLY B 1 75 ? 72.819 16.606 40.964 0.50 46.45 75 GLY B N 1
ATOM 2758 C CA . GLY B 1 75 ? 73.015 16.477 39.505 0.50 48.84 75 GLY B CA 1
ATOM 2759 C C . GLY B 1 75 ? 72.962 15.027 39.030 0.50 49.90 75 GLY B C 1
ATOM 2760 O O . GLY B 1 75 ? 73.480 14.772 37.924 0.50 44.91 75 GLY B O 1
ATOM 2761 N N . ARG B 1 76 ? 72.334 14.124 39.806 1.00 51.11 76 ARG B N 1
ATOM 2762 C CA . ARG B 1 76 ? 72.421 12.636 39.640 1.00 55.13 76 ARG B CA 1
ATOM 2763 C C . ARG B 1 76 ? 71.069 11.950 39.923 1.00 49.35 76 ARG B C 1
ATOM 2764 O O . ARG B 1 76 ? 70.399 12.288 40.921 1.00 52.11 76 ARG B O 1
ATOM 2772 N N . ASP B 1 77 ? 70.707 10.965 39.100 1.00 42.37 77 ASP B N 1
ATOM 2773 C CA . ASP B 1 77 ? 69.331 10.398 39.046 1.00 34.07 77 ASP B CA 1
ATOM 2774 C C . ASP B 1 77 ? 69.181 9.356 40.157 1.00 33.42 77 ASP B C 1
ATOM 2775 O O . ASP B 1 77 ? 69.889 8.342 40.152 1.00 31.72 77 ASP B O 1
ATOM 2780 N N . PRO B 1 78 ? 68.281 9.567 41.159 1.00 35.26 78 PRO B N 1
ATOM 2781 C CA . PRO B 1 78 ? 68.005 8.569 42.201 1.00 33.80 78 PRO B CA 1
ATOM 2782 C C . PRO B 1 78 ? 67.062 7.437 41.745 1.00 30.25 78 PRO B C 1
ATOM 2783 O O . PRO B 1 78 ? 66.834 6.490 42.542 1.00 29.90 78 PRO B O 1
ATOM 2787 N N . LEU B 1 79 ? 66.569 7.506 40.495 1.00 24.81 79 LEU B N 1
ATOM 2788 C CA . LEU B 1 79 ? 65.697 6.447 39.905 1.00 23.13 79 LEU B CA 1
ATOM 2789 C C . LEU B 1 79 ? 66.343 5.895 38.634 1.00 22.50 79 LEU B C 1
ATOM 2790 O O . LEU B 1 79 ? 65.632 5.598 37.661 1.00 19.04 79 LEU B O 1
ATOM 2795 N N . SER B 1 80 ? 67.662 5.703 38.681 1.00 22.30 80 SER B N 1
ATOM 2796 C CA . SER B 1 80 ? 68.417 5.079 37.568 1.00 21.79 80 SER B CA 1
ATOM 2797 C C . SER B 1 80 ? 68.220 3.563 37.651 1.00 19.09 80 SER B C 1
ATOM 2798 O O . SER B 1 80 ? 67.617 3.058 38.639 1.00 16.04 80 SER B O 1
ATOM 2801 N N . TYR B 1 81 ? 68.598 2.865 36.590 1.00 16.07 81 TYR B N 1
ATOM 2802 C CA . TYR B 1 81 ? 68.203 1.461 36.398 1.00 16.01 81 TYR B CA 1
ATOM 2803 C C . TYR B 1 81 ? 68.565 0.621 37.621 1.00 15.81 81 TYR B C 1
ATOM 2804 O O . TYR B 1 81 ? 67.815 -0.306 37.856 1.00 13.39 81 TYR B O 1
ATOM 2813 N N . ASP B 1 82 ? 69.724 0.829 38.252 1.00 16.97 82 ASP B N 1
ATOM 2814 C CA . ASP B 1 82 ? 70.211 -0.130 39.281 1.00 21.57 82 ASP B CA 1
ATOM 2815 C C . ASP B 1 82 ? 69.987 0.418 40.693 1.00 21.29 82 ASP B C 1
ATOM 2816 O O . ASP B 1 82 ? 70.435 -0.216 41.654 1.00 21.38 82 ASP B O 1
ATOM 2821 N N . ASP B 1 83 ? 69.196 1.472 40.834 1.00 20.64 83 ASP B N 1
ATOM 2822 C CA . ASP B 1 83 ? 68.717 1.940 42.150 1.00 20.89 83 ASP B CA 1
ATOM 2823 C C . ASP B 1 83 ? 67.791 0.874 42.766 1.00 20.95 83 ASP B C 1
ATOM 2824 O O . ASP B 1 83 ? 67.085 0.150 42.068 1.00 18.07 83 ASP B O 1
ATOM 2829 N N . PRO B 1 84 ? 67.820 0.686 44.100 1.00 18.91 84 PRO B N 1
ATOM 2830 C CA . PRO B 1 84 ? 67.134 -0.446 44.732 1.00 18.65 84 PRO B CA 1
ATOM 2831 C C . PRO B 1 84 ? 65.622 -0.577 44.430 1.00 18.28 84 PRO B C 1
ATOM 2832 O O . PRO B 1 84 ? 65.209 -1.671 44.101 1.00 16.85 84 PRO B O 1
ATOM 2836 N N . LEU B 1 85 ? 64.861 0.520 44.482 1.00 16.38 85 LEU B N 1
ATOM 2837 C CA . LEU B 1 85 ? 63.433 0.512 44.105 1.00 15.77 85 LEU B CA 1
ATOM 2838 C C . LEU B 1 85 ? 63.283 -0.024 42.674 1.00 14.77 85 LEU B C 1
ATOM 2839 O O . LEU B 1 85 ? 62.369 -0.842 42.472 1.00 14.58 85 LEU B O 1
ATOM 2844 N N . ARG B 1 86 ? 64.127 0.379 41.731 1.00 11.88 86 ARG B N 1
ATOM 2845 C CA . ARG B 1 86 ? 64.039 -0.022 40.304 1.00 12.00 86 ARG B CA 1
ATOM 2846 C C . ARG B 1 86 ? 64.366 -1.514 40.232 1.00 12.48 86 ARG B C 1
ATOM 2847 O O . ARG B 1 86 ? 63.689 -2.263 39.463 1.00 11.63 86 ARG B O 1
ATOM 2855 N N . GLN B 1 87 ? 65.295 -1.990 41.065 1.00 11.55 87 GLN B N 1
ATOM 2856 C CA . GLN B 1 87 ? 65.708 -3.425 41.075 1.00 12.65 87 GLN B CA 1
ATOM 2857 C C . GLN B 1 87 ? 64.563 -4.288 41.639 1.00 13.01 87 GLN B C 1
ATOM 2858 O O . GLN B 1 87 ? 64.230 -5.279 41.028 1.00 13.06 87 GLN B O 1
ATOM 2864 N N . ILE B 1 88 ? 63.998 -3.935 42.768 1.00 12.35 88 ILE B N 1
ATOM 2865 C CA A ILE B 1 88 ? 62.982 -4.814 43.404 0.50 12.39 88 ILE B CA 1
ATOM 2866 C CA B ILE B 1 88 ? 62.951 -4.764 43.456 0.50 13.08 88 ILE B CA 1
ATOM 2867 C C . ILE B 1 88 ? 61.678 -4.830 42.590 1.00 12.21 88 ILE B C 1
ATOM 2868 O O . ILE B 1 88 ? 61.036 -5.872 42.573 1.00 11.79 88 ILE B O 1
ATOM 2877 N N . THR B 1 89 ? 61.290 -3.739 41.951 1.00 11.78 89 THR B N 1
ATOM 2878 C CA . THR B 1 89 ? 60.036 -3.804 41.148 1.00 11.66 89 THR B CA 1
ATOM 2879 C C . THR B 1 89 ? 60.285 -4.740 39.964 1.00 11.16 89 THR B C 1
ATOM 2880 O O . THR B 1 89 ? 59.437 -5.595 39.731 1.00 11.17 89 THR B O 1
ATOM 2884 N N . ARG B 1 90 ? 61.427 -4.657 39.293 1.00 11.05 90 ARG B N 1
ATOM 2885 C CA . ARG B 1 90 ? 61.764 -5.671 38.253 1.00 12.70 90 ARG B CA 1
ATOM 2886 C C . ARG B 1 90 ? 61.697 -7.097 38.834 1.00 11.85 90 ARG B C 1
ATOM 2887 O O . ARG B 1 90 ? 61.153 -8.014 38.181 1.00 12.15 90 ARG B O 1
ATOM 2895 N N . MET B 1 91 ? 62.316 -7.304 39.984 1.00 11.52 91 MET B N 1
ATOM 2896 C CA . MET B 1 91 ? 62.414 -8.661 40.554 1.00 11.68 91 MET B CA 1
ATOM 2897 C C . MET B 1 91 ? 61.003 -9.175 40.887 1.00 10.70 91 MET B C 1
ATOM 2898 O O . MET B 1 91 ? 60.702 -10.359 40.579 1.00 10.54 91 MET B O 1
ATOM 2903 N N . ILE B 1 92 ? 60.147 -8.338 41.482 1.00 10.44 92 ILE B N 1
ATOM 2904 C CA . ILE B 1 92 ? 58.758 -8.763 41.811 1.00 9.75 92 ILE B CA 1
ATOM 2905 C C . ILE B 1 92 ? 58.044 -9.158 40.503 1.00 9.82 92 ILE B C 1
ATOM 2906 O O . ILE B 1 92 ? 57.307 -10.178 40.460 1.00 9.17 92 ILE B O 1
ATOM 2911 N N . GLN B 1 93 ? 58.223 -8.366 39.450 1.00 9.41 93 GLN B N 1
ATOM 2912 C CA . GLN B 1 93 ? 57.448 -8.556 38.212 1.00 9.15 93 GLN B CA 1
ATOM 2913 C C . GLN B 1 93 ? 57.932 -9.814 37.491 1.00 10.72 93 GLN B C 1
ATOM 2914 O O . GLN B 1 93 ? 57.121 -10.505 36.849 1.00 10.42 93 GLN B O 1
ATOM 2920 N N . LYS B 1 94 ? 59.219 -10.131 37.592 1.00 9.99 94 LYS B N 1
ATOM 2921 C CA . LYS B 1 94 ? 59.811 -11.312 36.905 1.00 10.40 94 LYS B CA 1
ATOM 2922 C C . LYS B 1 94 ? 59.748 -12.568 37.764 1.00 9.96 94 LYS B C 1
ATOM 2923 O O . LYS B 1 94 ? 60.067 -13.655 37.237 1.00 10.38 94 LYS B O 1
ATOM 2929 N N . PHE B 1 95 ? 59.421 -12.437 39.036 1.00 10.86 95 PHE B N 1
ATOM 2930 C CA . PHE B 1 95 ? 59.359 -13.567 39.987 1.00 10.76 95 PHE B CA 1
ATOM 2931 C C . PHE B 1 95 ? 58.306 -14.589 39.530 1.00 11.94 95 PHE B C 1
ATOM 2932 O O . PHE B 1 95 ? 57.140 -14.221 39.325 1.00 10.77 95 PHE B O 1
ATOM 2940 N N . PRO B 1 96 ? 58.672 -15.897 39.357 1.00 12.12 96 PRO B N 1
ATOM 2941 C CA . PRO B 1 96 ? 57.770 -16.880 38.755 1.00 12.40 96 PRO B CA 1
ATOM 2942 C C . PRO B 1 96 ? 56.671 -17.426 39.691 1.00 14.77 96 PRO B C 1
ATOM 2943 O O . PRO B 1 96 ? 56.107 -18.455 39.418 1.00 17.49 96 PRO B O 1
ATOM 2947 N N . LYS B 1 97 ? 56.336 -16.707 40.759 1.00 12.72 97 LYS B N 1
ATOM 2948 C CA . LYS B 1 97 ? 55.238 -17.062 41.693 1.00 13.34 97 LYS B CA 1
ATOM 2949 C C . LYS B 1 97 ? 54.460 -15.788 41.953 1.00 11.08 97 LYS B C 1
ATOM 2950 O O . LYS B 1 97 ? 55.028 -14.714 41.882 1.00 10.42 97 LYS B O 1
ATOM 2956 N N . PRO B 1 98 ? 53.167 -15.880 42.256 1.00 10.89 98 PRO B N 1
ATOM 2957 C CA . PRO B 1 98 ? 52.407 -14.705 42.632 1.00 10.92 98 PRO B CA 1
ATOM 2958 C C . PRO B 1 98 ? 52.987 -14.060 43.889 1.00 10.74 98 PRO B C 1
ATOM 2959 O O . PRO B 1 98 ? 53.442 -14.794 44.824 1.00 10.30 98 PRO B O 1
ATOM 2963 N N . ILE B 1 99 ? 53.025 -12.733 43.888 1.00 9.63 99 ILE B N 1
ATOM 2964 C CA . ILE B 1 99 ? 53.377 -11.916 45.080 1.00 10.11 99 ILE B CA 1
ATOM 2965 C C . ILE B 1 99 ? 52.161 -11.075 45.440 1.00 9.65 99 ILE B C 1
ATOM 2966 O O . ILE B 1 99 ? 51.723 -10.223 44.628 1.00 9.50 99 ILE B O 1
ATOM 2971 N N . ILE B 1 100 ? 51.639 -11.270 46.641 1.00 8.69 100 ILE B N 1
ATOM 2972 C CA . ILE B 1 100 ? 50.481 -10.521 47.175 1.00 9.71 100 ILE B CA 1
ATOM 2973 C C . ILE B 1 100 ? 51.005 -9.483 48.166 1.00 10.44 100 ILE B C 1
ATOM 2974 O O . ILE B 1 100 ? 51.667 -9.886 49.134 1.00 11.75 100 ILE B O 1
ATOM 2979 N N . SER B 1 101 ? 50.693 -8.216 47.958 1.00 10.12 101 SER B N 1
ATOM 2980 C CA . SER B 1 101 ? 50.927 -7.161 48.967 1.00 10.09 101 SER B CA 1
ATOM 2981 C C . SER B 1 101 ? 49.755 -7.154 49.953 1.00 10.62 101 SER B C 1
ATOM 2982 O O . SER B 1 101 ? 48.600 -6.938 49.545 1.00 10.34 101 SER B O 1
ATOM 2985 N N . MET B 1 102 ? 50.031 -7.419 51.232 1.00 10.45 102 MET B N 1
ATOM 2986 C CA . MET B 1 102 ? 49.043 -7.382 52.307 1.00 10.88 102 MET B CA 1
ATOM 2987 C C . MET B 1 102 ? 49.280 -6.126 53.138 1.00 11.99 102 MET B C 1
ATOM 2988 O O . MET B 1 102 ? 50.268 -6.048 53.860 1.00 11.20 102 MET B O 1
ATOM 2993 N N . VAL B 1 103 ? 48.416 -5.131 52.979 1.00 11.02 103 VAL B N 1
ATOM 2994 C CA . VAL B 1 103 ? 48.738 -3.759 53.450 1.00 11.97 103 VAL B CA 1
ATOM 2995 C C . VAL B 1 103 ? 47.936 -3.408 54.697 1.00 11.97 103 VAL B C 1
ATOM 2996 O O . VAL B 1 103 ? 46.684 -3.372 54.634 1.00 11.41 103 VAL B O 1
ATOM 3000 N N . GLU B 1 104 ? 48.668 -3.132 55.768 1.00 12.37 104 GLU B N 1
ATOM 3001 C CA . GLU B 1 104 ? 48.165 -2.415 56.952 1.00 12.87 104 GLU B CA 1
ATOM 3002 C C . GLU B 1 104 ? 49.004 -1.147 57.102 1.00 13.78 104 GLU B C 1
ATOM 3003 O O . GLU B 1 104 ? 50.228 -1.256 57.089 1.00 14.33 104 GLU B O 1
ATOM 3009 N N . GLY B 1 105 ? 48.358 -0.019 57.315 1.00 14.80 105 GLY B N 1
ATOM 3010 C CA . GLY B 1 105 ? 49.028 1.258 57.568 1.00 13.84 105 GLY B CA 1
ATOM 3011 C C . GLY B 1 105 ? 49.014 2.117 56.317 1.00 14.22 105 GLY B C 1
ATOM 3012 O O . GLY B 1 105 ? 48.395 1.730 55.311 1.00 14.20 105 GLY B O 1
ATOM 3013 N N . SER B 1 106 ? 49.745 3.211 56.359 1.00 13.09 106 SER B N 1
ATOM 3014 C CA . SER B 1 106 ? 49.857 4.185 55.250 1.00 12.87 106 SER B CA 1
ATOM 3015 C C . SER B 1 106 ? 51.002 3.796 54.312 1.00 13.15 106 SER B C 1
ATOM 3016 O O . SER B 1 106 ? 52.102 3.353 54.747 1.00 11.79 106 SER B O 1
ATOM 3019 N N . VAL B 1 107 ? 50.765 3.972 53.021 1.00 13.90 107 VAL B N 1
ATOM 3020 C CA . VAL B 1 107 ? 51.710 3.604 51.940 1.00 12.80 107 VAL B CA 1
ATOM 3021 C C . VAL B 1 107 ? 52.063 4.893 51.205 1.00 13.63 107 VAL B C 1
ATOM 3022 O O . VAL B 1 107 ? 51.117 5.649 50.815 1.00 14.25 107 VAL B O 1
ATOM 3026 N N . TRP B 1 108 ? 53.354 5.124 50.973 1.00 12.78 108 TRP B N 1
ATOM 3027 C CA . TRP B 1 108 ? 53.857 6.416 50.436 1.00 13.67 108 TRP B CA 1
ATOM 3028 C C . TRP B 1 108 ? 54.809 6.210 49.263 1.00 12.84 108 TRP B C 1
ATOM 3029 O O . TRP B 1 108 ? 55.762 5.502 49.415 1.00 13.53 108 TRP B O 1
ATOM 3040 N N . GLY B 1 109 ? 54.619 6.958 48.167 1.00 12.70 109 GLY B N 1
ATOM 3041 C CA . GLY B 1 109 ? 55.656 7.173 47.136 1.00 13.41 109 GLY B CA 1
ATOM 3042 C C . GLY B 1 109 ? 56.163 5.890 46.488 1.00 13.69 109 GLY B C 1
ATOM 3043 O O . GLY B 1 109 ? 55.393 5.102 45.946 1.00 14.11 109 GLY B O 1
ATOM 3044 N N . GLY B 1 110 ? 57.462 5.663 46.552 1.00 14.68 110 GLY B N 1
ATOM 3045 C CA . GLY B 1 110 ? 58.065 4.442 46.004 1.00 14.09 110 GLY B CA 1
ATOM 3046 C C . GLY B 1 110 ? 57.482 3.183 46.591 1.00 12.07 110 GLY B C 1
ATOM 3047 O O . GLY B 1 110 ? 57.486 2.193 45.884 1.00 11.36 110 GLY B O 1
ATOM 3048 N N . ALA B 1 111 ? 56.972 3.203 47.822 1.00 12.19 111 ALA B N 1
ATOM 3049 C CA . ALA B 1 111 ? 56.326 2.013 48.410 1.00 11.99 111 ALA B CA 1
ATOM 3050 C C . ALA B 1 111 ? 54.985 1.763 47.692 1.00 11.55 111 ALA B C 1
ATOM 3051 O O . ALA B 1 111 ? 54.571 0.593 47.562 1.00 11.18 111 ALA B O 1
ATOM 3053 N N . PHE B 1 112 ? 54.280 2.806 47.276 1.00 10.83 112 PHE B N 1
ATOM 3054 C CA . PHE B 1 112 ? 53.057 2.669 46.444 1.00 10.69 112 PHE B CA 1
ATOM 3055 C C . PHE B 1 112 ? 53.442 2.016 45.105 1.00 10.41 112 PHE B C 1
ATOM 3056 O O . PHE B 1 112 ? 52.805 1.060 44.660 1.00 9.94 112 PHE B O 1
ATOM 3064 N N . GLU B 1 113 ? 54.514 2.466 44.476 1.00 9.54 113 GLU B N 1
ATOM 3065 C CA . GLU B 1 113 ? 54.943 1.861 43.201 1.00 10.77 113 GLU B CA 1
ATOM 3066 C C . GLU B 1 113 ? 55.262 0.392 43.464 1.00 10.84 113 GLU B C 1
ATOM 3067 O O . GLU B 1 113 ? 54.895 -0.443 42.603 1.00 10.99 113 GLU B O 1
ATOM 3073 N N . MET B 1 114 ? 55.962 0.097 44.573 1.00 10.66 114 MET B N 1
ATOM 3074 C CA . MET B 1 114 ? 56.349 -1.306 44.878 1.00 11.15 114 MET B CA 1
ATOM 3075 C C . MET B 1 114 ? 55.106 -2.210 44.989 1.00 10.70 114 MET B C 1
ATOM 3076 O O . MET B 1 114 ? 55.078 -3.281 44.362 1.00 9.95 114 MET B O 1
ATOM 3081 N N . ILE B 1 115 ? 54.076 -1.816 45.738 1.00 10.85 115 ILE B N 1
ATOM 3082 C CA . ILE B 1 115 ? 52.856 -2.681 45.848 1.00 10.53 115 ILE B CA 1
ATOM 3083 C C . ILE B 1 115 ? 52.099 -2.700 44.529 1.00 10.53 115 ILE B C 1
ATOM 3084 O O . ILE B 1 115 ? 51.566 -3.749 44.154 1.00 8.89 115 ILE B O 1
ATOM 3089 N N . MET B 1 116 ? 52.120 -1.599 43.774 1.00 10.26 116 MET B N 1
ATOM 3090 C CA . MET B 1 116 ? 51.476 -1.634 42.446 1.00 10.24 116 MET B CA 1
ATOM 3091 C C . MET B 1 116 ? 52.182 -2.645 41.538 1.00 9.87 116 MET B C 1
ATOM 3092 O O . MET B 1 116 ? 51.505 -3.310 40.684 1.00 8.97 116 MET B O 1
ATOM 3097 N N . SER B 1 117 ? 53.480 -2.856 41.697 1.00 9.12 117 SER B N 1
ATOM 3098 C CA . SER B 1 117 ? 54.221 -3.794 40.810 1.00 9.95 117 SER B CA 1
ATOM 3099 C C . SER B 1 117 ? 53.890 -5.258 41.158 1.00 10.20 117 SER B C 1
ATOM 3100 O O . SER B 1 117 ? 54.161 -6.151 40.344 1.00 10.85 117 SER B O 1
ATOM 3103 N N . SER B 1 118 ? 53.386 -5.509 42.355 1.00 9.85 118 SER B N 1
ATOM 3104 C CA . SER B 1 118 ? 53.026 -6.876 42.815 1.00 9.39 118 SER B CA 1
ATOM 3105 C C . SER B 1 118 ? 51.738 -7.325 42.105 1.00 8.72 118 SER B C 1
ATOM 3106 O O . SER B 1 118 ? 51.089 -6.563 41.365 1.00 7.88 118 SER B O 1
ATOM 3109 N N . ASP B 1 119 ? 51.353 -8.547 42.310 1.00 9.07 119 ASP B N 1
ATOM 3110 C CA . ASP B 1 119 ? 50.289 -9.167 41.484 1.00 9.04 119 ASP B CA 1
ATOM 3111 C C . ASP B 1 119 ? 48.896 -8.898 42.038 1.00 9.34 119 ASP B C 1
ATOM 3112 O O . ASP B 1 119 ? 47.982 -8.755 41.222 1.00 8.72 119 ASP B O 1
ATOM 3117 N N . LEU B 1 120 ? 48.711 -8.916 43.363 1.00 8.65 120 LEU B N 1
ATOM 3118 C CA . LEU B 1 120 ? 47.415 -8.625 44.013 1.00 8.82 120 LEU B CA 1
ATOM 3119 C C . LEU B 1 120 ? 47.737 -7.732 45.217 1.00 8.93 120 LEU B C 1
ATOM 3120 O O . LEU B 1 120 ? 48.831 -7.842 45.730 1.00 8.74 120 LEU B O 1
ATOM 3125 N N . ILE B 1 121 ? 46.803 -6.878 45.562 1.00 8.87 121 ILE B N 1
ATOM 3126 C CA . ILE B 1 121 ? 46.852 -6.068 46.806 1.00 9.72 121 ILE B CA 1
ATOM 3127 C C . ILE B 1 121 ? 45.576 -6.306 47.621 1.00 9.84 121 ILE B C 1
ATOM 3128 O O . ILE B 1 121 ? 44.472 -6.052 47.150 1.00 10.10 121 ILE B O 1
ATOM 3133 N N . ILE B 1 122 ? 45.759 -6.765 48.848 1.00 10.28 122 ILE B N 1
ATOM 3134 C CA . ILE B 1 122 ? 44.670 -6.953 49.837 1.00 10.61 122 ILE B CA 1
ATOM 3135 C C . ILE B 1 122 ? 44.983 -6.014 50.993 1.00 9.59 122 ILE B C 1
ATOM 3136 O O . ILE B 1 122 ? 46.110 -6.093 51.479 1.00 10.28 122 ILE B O 1
ATOM 3141 N N . ALA B 1 123 ? 44.045 -5.162 51.382 1.00 9.72 123 ALA B N 1
ATOM 3142 C CA . ALA B 1 123 ? 44.324 -4.069 52.349 1.00 10.73 123 ALA B CA 1
ATOM 3143 C C . ALA B 1 123 ? 43.316 -3.999 53.480 1.00 11.99 123 ALA B C 1
ATOM 3144 O O . ALA B 1 123 ? 42.134 -4.298 53.274 1.00 12.45 123 ALA B O 1
ATOM 3146 N N . ALA B 1 124 ? 43.785 -3.476 54.623 1.00 12.83 124 ALA B N 1
ATOM 3147 C CA . ALA B 1 124 ? 42.958 -3.131 55.791 1.00 13.26 124 ALA B CA 1
ATOM 3148 C C . ALA B 1 124 ? 42.035 -1.971 55.411 1.00 12.07 124 ALA B C 1
ATOM 3149 O O . ALA B 1 124 ? 42.429 -1.077 54.653 1.00 12.61 124 ALA B O 1
ATOM 3151 N N . SER B 1 125 ? 40.840 -1.940 55.941 1.00 13.23 125 SER B N 1
ATOM 3152 C CA . SER B 1 125 ? 39.885 -0.827 55.719 1.00 13.30 125 SER B CA 1
ATOM 3153 C C . SER B 1 125 ? 40.479 0.519 56.179 1.00 13.22 125 SER B C 1
ATOM 3154 O O . SER B 1 125 ? 40.043 1.531 55.672 1.00 13.32 125 SER B O 1
ATOM 3157 N N . THR B 1 126 ? 41.485 0.537 57.052 1.00 14.49 126 THR B N 1
ATOM 3158 C CA . THR B 1 126 ? 42.088 1.766 57.615 1.00 13.63 126 THR B CA 1
ATOM 3159 C C . THR B 1 126 ? 43.340 2.163 56.833 1.00 14.42 126 THR B C 1
ATOM 3160 O O . THR B 1 126 ? 43.917 3.193 57.135 1.00 13.72 126 THR B O 1
ATOM 3164 N N . SER B 1 127 ? 43.783 1.369 55.851 1.00 13.21 127 SER B N 1
ATOM 3165 C CA . SER B 1 127 ? 45.024 1.689 55.110 1.00 12.71 127 SER B CA 1
ATOM 3166 C C . SER B 1 127 ? 44.758 2.866 54.168 1.00 12.83 127 SER B C 1
ATOM 3167 O O . SER B 1 127 ? 43.577 3.101 53.818 1.00 13.48 127 SER B O 1
ATOM 3170 N N . THR B 1 128 ? 45.813 3.612 53.844 1.00 12.84 128 THR B N 1
ATOM 3171 C CA . THR B 1 128 ? 45.780 4.804 52.976 1.00 12.94 128 THR B CA 1
ATOM 3172 C C . THR B 1 128 ? 46.976 4.782 52.029 1.00 12.57 128 THR B C 1
ATOM 3173 O O . THR B 1 128 ? 47.978 4.124 52.293 1.00 11.90 128 THR B O 1
ATOM 3177 N N . PHE B 1 129 ? 46.858 5.482 50.898 1.00 11.22 129 PHE B N 1
ATOM 3178 C CA . PHE B 1 129 ? 47.793 5.366 49.768 1.00 11.18 129 PHE B CA 1
ATOM 3179 C C . PHE B 1 129 ? 48.066 6.759 49.193 1.00 12.64 129 PHE B C 1
ATOM 3180 O O . PHE B 1 129 ? 47.065 7.440 48.856 1.00 15.76 129 PHE B O 1
ATOM 3188 N N . SER B 1 130 ? 49.329 7.131 49.019 1.00 12.81 130 SER B N 1
ATOM 3189 C CA . SER B 1 130 ? 49.780 8.438 48.473 1.00 13.59 130 SER B CA 1
ATOM 3190 C C . SER B 1 130 ? 50.922 8.205 47.512 1.00 12.82 130 SER B C 1
ATOM 3191 O O . SER B 1 130 ? 51.834 7.422 47.849 1.00 12.50 130 SER B O 1
ATOM 3194 N N . MET B 1 131 ? 50.918 8.938 46.426 1.00 13.02 131 MET B N 1
ATOM 3195 C CA . MET B 1 131 ? 52.068 9.024 45.502 1.00 14.86 131 MET B CA 1
ATOM 3196 C C . MET B 1 131 ? 52.628 10.442 45.609 1.00 14.51 131 MET B C 1
ATOM 3197 O O . MET B 1 131 ? 51.955 11.387 45.145 1.00 17.89 131 MET B O 1
ATOM 3202 N N . THR B 1 132 ? 53.870 10.578 46.060 1.00 13.56 132 THR B N 1
ATOM 3203 C CA . THR B 1 132 ? 54.418 11.836 46.632 1.00 15.10 132 THR B CA 1
ATOM 3204 C C . THR B 1 132 ? 55.531 12.528 45.827 1.00 13.48 132 THR B C 1
ATOM 3205 O O . THR B 1 132 ? 56.035 13.571 46.270 1.00 13.81 132 THR B O 1
ATOM 3209 N N . PRO B 1 133 ? 56.029 12.113 44.645 1.00 12.46 133 PRO B N 1
ATOM 3210 C CA . PRO B 1 133 ? 57.155 12.849 44.050 1.00 12.31 133 PRO B CA 1
ATOM 3211 C C . PRO B 1 133 ? 56.936 14.351 43.797 1.00 11.54 133 PRO B C 1
ATOM 3212 O O . PRO B 1 133 ? 57.896 15.101 43.869 1.00 12.24 133 PRO B O 1
ATOM 3216 N N . VAL B 1 134 ? 55.706 14.823 43.563 1.00 11.98 134 VAL B N 1
ATOM 3217 C CA . VAL B 1 134 ? 55.500 16.274 43.279 1.00 11.62 134 VAL B CA 1
ATOM 3218 C C . VAL B 1 134 ? 55.648 17.070 44.583 1.00 12.70 134 VAL B C 1
ATOM 3219 O O . VAL B 1 134 ? 55.744 18.290 44.525 1.00 12.13 134 VAL B O 1
ATOM 3223 N N . ASN B 1 135 ? 55.687 16.413 45.727 1.00 13.16 135 ASN B N 1
ATOM 3224 C CA . ASN B 1 135 ? 55.974 17.118 47.013 1.00 13.36 135 ASN B CA 1
ATOM 3225 C C . ASN B 1 135 ? 57.433 17.576 47.045 1.00 14.57 135 ASN B C 1
ATOM 3226 O O . ASN B 1 135 ? 57.752 18.527 47.829 1.00 14.29 135 ASN B O 1
ATOM 3231 N N . LEU B 1 136 ? 58.335 16.846 46.378 1.00 16.01 136 LEU B N 1
ATOM 3232 C CA . LEU B 1 136 ? 59.791 17.082 46.490 1.00 16.30 136 LEU B CA 1
ATOM 3233 C C . LEU B 1 136 ? 60.337 17.655 45.189 1.00 15.85 136 LEU B C 1
ATOM 3234 O O . LEU B 1 136 ? 61.502 18.080 45.178 1.00 15.06 136 LEU B O 1
ATOM 3239 N N . GLY B 1 137 ? 59.598 17.573 44.084 1.00 14.45 137 GLY B N 1
ATOM 3240 C CA . GLY B 1 137 ? 60.154 18.032 42.803 1.00 14.15 137 GLY B CA 1
ATOM 3241 C C . GLY B 1 137 ? 60.934 16.956 42.046 1.00 15.04 137 GLY B C 1
ATOM 3242 O O . GLY B 1 137 ? 61.691 17.314 41.134 1.00 14.80 137 GLY B O 1
ATOM 3243 N N . VAL B 1 138 ? 60.673 15.686 42.338 1.00 14.49 138 VAL B N 1
ATOM 3244 C CA . VAL B 1 138 ? 61.347 14.528 41.698 1.00 16.12 138 VAL B CA 1
ATOM 3245 C C . VAL B 1 138 ? 60.738 14.263 40.327 1.00 14.64 138 VAL B C 1
ATOM 3246 O O . VAL B 1 138 ? 59.529 14.093 40.217 1.00 15.91 138 VAL B O 1
ATOM 3250 N N . PRO B 1 139 ? 61.563 14.140 39.279 1.00 14.80 139 PRO B N 1
ATOM 3251 C CA . PRO B 1 139 ? 61.121 13.689 37.950 1.00 15.22 139 PRO B CA 1
ATOM 3252 C C . PRO B 1 139 ? 61.056 12.163 37.929 1.00 14.65 139 PRO B C 1
ATOM 3253 O O . PRO B 1 139 ? 62.071 11.523 37.684 1.00 16.43 139 PRO B O 1
ATOM 3257 N N . TYR B 1 140 ? 59.950 11.605 38.406 1.00 15.29 140 TYR B N 1
ATOM 3258 C CA . TYR B 1 140 ? 59.758 10.142 38.459 1.00 15.38 140 TYR B CA 1
ATOM 3259 C C . TYR B 1 140 ? 60.018 9.577 37.056 1.00 15.99 140 TYR B C 1
ATOM 3260 O O . TYR B 1 140 ? 59.726 10.241 36.055 1.00 17.90 140 TYR B O 1
ATOM 3269 N N . ASN B 1 141 ? 60.682 8.427 36.979 1.00 13.83 141 ASN B N 1
ATOM 3270 C CA . ASN B 1 141 ? 61.183 7.877 35.694 1.00 13.16 141 ASN B CA 1
ATOM 3271 C C . ASN B 1 141 ? 60.047 7.181 34.923 1.00 13.47 141 ASN B C 1
ATOM 3272 O O . ASN B 1 141 ? 59.051 6.782 35.552 1.00 13.69 141 ASN B O 1
ATOM 3277 N N . LEU B 1 142 ? 60.198 7.001 33.609 1.00 13.35 142 LEU B N 1
ATOM 3278 C CA . LEU B 1 142 ? 59.172 6.392 32.739 1.00 13.94 142 LEU B CA 1
ATOM 3279 C C . LEU B 1 142 ? 58.711 5.028 33.274 1.00 11.64 142 LEU B C 1
ATOM 3280 O O . LEU B 1 142 ? 57.524 4.764 33.246 1.00 11.05 142 LEU B O 1
ATOM 3285 N N . VAL B 1 143 ? 59.647 4.118 33.534 1.00 11.11 143 VAL B N 1
ATOM 3286 C CA . VAL B 1 143 ? 59.296 2.731 33.944 1.00 10.96 143 VAL B CA 1
ATOM 3287 C C . VAL B 1 143 ? 58.453 2.827 35.213 1.00 10.08 143 VAL B C 1
ATOM 3288 O O . VAL B 1 143 ? 57.448 2.090 35.320 1.00 10.09 143 VAL B O 1
ATOM 3292 N N . GLY B 1 144 ? 58.866 3.710 36.129 1.00 10.05 144 GLY B N 1
ATOM 3293 C CA . GLY B 1 144 ? 58.212 3.878 37.430 1.00 10.58 144 GLY B CA 1
ATOM 3294 C C . GLY B 1 144 ? 56.782 4.366 37.247 1.00 10.08 144 GLY B C 1
ATOM 3295 O O . GLY B 1 144 ? 55.865 3.850 37.876 1.00 10.93 144 GLY B O 1
ATOM 3296 N N . ILE B 1 145 ? 56.570 5.351 36.375 1.00 10.39 145 ILE B N 1
ATOM 3297 C CA . ILE B 1 145 ? 55.214 5.888 36.110 1.00 10.88 145 ILE B CA 1
ATOM 3298 C C . ILE B 1 145 ? 54.397 4.806 35.427 1.00 10.06 145 ILE B C 1
ATOM 3299 O O . ILE B 1 145 ? 53.229 4.613 35.753 1.00 9.73 145 ILE B O 1
ATOM 3304 N N . HIS B 1 146 ? 54.965 4.110 34.454 1.00 10.31 146 HIS B N 1
ATOM 3305 C CA . HIS B 1 146 ? 54.259 3.037 33.717 1.00 10.55 146 HIS B CA 1
ATOM 3306 C C . HIS B 1 146 ? 53.708 2.020 34.721 1.00 10.50 146 HIS B C 1
ATOM 3307 O O . HIS B 1 146 ? 52.551 1.512 34.498 1.00 10.53 146 HIS B O 1
ATOM 3314 N N . ASN B 1 147 ? 54.467 1.711 35.785 1.00 9.63 147 ASN B N 1
ATOM 3315 C CA . ASN B 1 147 ? 54.070 0.698 36.800 1.00 9.55 147 ASN B CA 1
ATOM 3316 C C . ASN B 1 147 ? 52.786 1.153 37.532 1.00 10.57 147 ASN B C 1
ATOM 3317 O O . ASN B 1 147 ? 52.150 0.280 38.161 1.00 10.99 147 ASN B O 1
ATOM 3322 N N . LEU B 1 148 ? 52.415 2.431 37.461 1.00 9.62 148 LEU B N 1
ATOM 3323 C CA . LEU B 1 148 ? 51.204 2.988 38.135 1.00 11.10 148 LEU B CA 1
ATOM 3324 C C . LEU B 1 148 ? 49.979 3.050 37.237 1.00 11.92 148 LEU B C 1
ATOM 3325 O O . LEU B 1 148 ? 48.948 3.571 37.765 1.00 12.96 148 LEU B O 1
ATOM 3330 N N . THR B 1 149 ? 50.067 2.643 35.960 1.00 10.98 149 THR B N 1
ATOM 3331 C CA . THR B 1 149 ? 49.030 2.918 34.938 1.00 11.00 149 THR B CA 1
ATOM 3332 C C . THR B 1 149 ? 48.217 1.681 34.542 1.00 10.31 149 THR B C 1
ATOM 3333 O O . THR B 1 149 ? 47.358 1.829 33.669 1.00 10.36 149 THR B O 1
ATOM 3337 N N . ARG B 1 150 ? 48.408 0.525 35.154 1.00 9.74 150 ARG B N 1
ATOM 3338 C CA . ARG B 1 150 ? 47.788 -0.741 34.675 1.00 9.28 150 ARG B CA 1
ATOM 3339 C C . ARG B 1 150 ? 46.537 -1.132 35.470 1.00 9.56 150 ARG B C 1
ATOM 3340 O O . ARG B 1 150 ? 45.971 -2.206 35.149 1.00 9.06 150 ARG B O 1
ATOM 3348 N N . ASP B 1 151 ? 46.114 -0.330 36.454 1.00 9.65 151 ASP B N 1
ATOM 3349 C CA . ASP B 1 151 ? 44.991 -0.685 37.358 1.00 10.51 151 ASP B CA 1
ATOM 3350 C C . ASP B 1 151 ? 43.894 0.369 37.251 1.00 12.30 151 ASP B C 1
ATOM 3351 O O . ASP B 1 151 ? 42.854 0.060 36.659 1.00 16.41 151 ASP B O 1
ATOM 3356 N N . ALA B 1 152 ? 44.115 1.563 37.751 1.00 11.31 152 ALA B N 1
ATOM 3357 C CA . ALA B 1 152 ? 43.166 2.690 37.642 1.00 10.73 152 ALA B CA 1
ATOM 3358 C C . ALA B 1 152 ? 43.402 3.454 36.329 1.00 10.38 152 ALA B C 1
ATOM 3359 O O . ALA B 1 152 ? 44.489 3.354 35.728 1.00 10.63 152 ALA B O 1
ATOM 3361 N N . GLY B 1 153 ? 42.412 4.226 35.907 1.00 9.82 153 GLY B N 1
ATOM 3362 C CA . GLY B 1 153 ? 42.485 4.996 34.669 1.00 9.38 153 GLY B CA 1
ATOM 3363 C C . GLY B 1 153 ? 43.385 6.216 34.768 1.00 9.64 153 GLY B C 1
ATOM 3364 O O . GLY B 1 153 ? 43.855 6.600 35.898 1.00 8.86 153 GLY B O 1
ATOM 3365 N N . PHE B 1 154 ? 43.611 6.867 33.619 1.00 9.46 154 PHE B N 1
ATOM 3366 C CA . PHE B 1 154 ? 44.571 7.997 33.493 1.00 9.88 154 PHE B CA 1
ATOM 3367 C C . PHE B 1 154 ? 44.142 9.168 34.391 1.00 9.07 154 PHE B C 1
ATOM 3368 O O . PHE B 1 154 ? 44.993 9.782 35.101 1.00 9.51 154 PHE B O 1
ATOM 3376 N N . HIS B 1 155 ? 42.861 9.533 34.395 1.00 8.29 155 HIS B N 1
ATOM 3377 C CA A HIS B 1 155 ? 42.375 10.707 35.175 0.50 8.16 155 HIS B CA 1
ATOM 3378 C CA B HIS B 1 155 ? 42.384 10.710 35.178 0.50 8.34 155 HIS B CA 1
ATOM 3379 C C . HIS B 1 155 ? 42.629 10.448 36.662 1.00 8.71 155 HIS B C 1
ATOM 3380 O O . HIS B 1 155 ? 43.054 11.395 37.401 1.00 8.40 155 HIS B O 1
ATOM 3393 N N . ILE B 1 156 ? 42.369 9.229 37.095 1.00 8.56 156 ILE B N 1
ATOM 3394 C CA . ILE B 1 156 ? 42.582 8.842 38.527 1.00 9.57 156 ILE B CA 1
ATOM 3395 C C . ILE B 1 156 ? 44.067 8.914 38.861 1.00 9.27 156 ILE B C 1
ATOM 3396 O O . ILE B 1 156 ? 44.432 9.487 39.930 1.00 8.71 156 ILE B O 1
ATOM 3401 N N . VAL B 1 157 ? 44.926 8.312 38.044 1.00 8.93 157 VAL B N 1
ATOM 3402 C CA . VAL B 1 157 ? 46.384 8.331 38.316 1.00 9.23 157 VAL B CA 1
ATOM 3403 C C . VAL B 1 157 ? 46.880 9.776 38.392 1.00 8.82 157 VAL B C 1
ATOM 3404 O O . VAL B 1 157 ? 47.721 10.084 39.277 1.00 9.06 157 VAL B O 1
ATOM 3408 N N . LYS B 1 158 ? 46.458 10.635 37.467 1.00 8.45 158 LYS B N 1
ATOM 3409 C CA . LYS B 1 158 ? 46.936 12.017 37.467 1.00 9.15 158 LYS B CA 1
ATOM 3410 C C . LYS B 1 158 ? 46.468 12.727 38.734 1.00 8.67 158 LYS B C 1
ATOM 3411 O O . LYS B 1 158 ? 47.220 13.588 39.203 1.00 8.59 158 LYS B O 1
ATOM 3417 N N . GLU B 1 159 ? 45.233 12.517 39.156 1.00 9.03 159 GLU B N 1
ATOM 3418 C CA . GLU B 1 159 ? 44.779 13.096 40.461 1.00 9.54 159 GLU B CA 1
ATOM 3419 C C . GLU B 1 159 ? 45.714 12.636 41.590 1.00 9.38 159 GLU B C 1
ATOM 3420 O O . GLU B 1 159 ? 46.209 13.512 42.397 1.00 8.95 159 GLU B O 1
ATOM 3426 N N . LEU B 1 160 ? 46.009 11.351 41.662 1.00 10.74 160 LEU B N 1
ATOM 3427 C CA . LEU B 1 160 ? 46.898 10.843 42.742 1.00 12.62 160 LEU B CA 1
ATOM 3428 C C . LEU B 1 160 ? 48.238 11.564 42.691 1.00 11.50 160 LEU B C 1
ATOM 3429 O O . LEU B 1 160 ? 48.739 12.009 43.739 1.00 10.71 160 LEU B O 1
ATOM 3434 N N . ILE B 1 161 ? 48.838 11.637 41.504 1.00 11.39 161 ILE B N 1
ATOM 3435 C CA . ILE B 1 161 ? 50.225 12.129 41.350 1.00 11.53 161 ILE B CA 1
ATOM 3436 C C . ILE B 1 161 ? 50.205 13.652 41.513 1.00 10.67 161 ILE B C 1
ATOM 3437 O O . ILE B 1 161 ? 51.117 14.207 42.134 1.00 11.99 161 ILE B O 1
ATOM 3442 N N . PHE B 1 162 ? 49.291 14.354 40.868 1.00 9.59 162 PHE B N 1
ATOM 3443 C CA . PHE B 1 162 ? 49.398 15.823 40.854 1.00 9.74 162 PHE B CA 1
ATOM 3444 C C . PHE B 1 162 ? 48.988 16.364 42.214 1.00 10.35 162 PHE B C 1
ATOM 3445 O O . PHE B 1 162 ? 49.556 17.412 42.567 1.00 10.81 162 PHE B O 1
ATOM 3453 N N . THR B 1 163 ? 48.090 15.710 42.954 1.00 11.20 163 THR B N 1
ATOM 3454 C CA . THR B 1 163 ? 47.662 16.219 44.297 1.00 11.62 163 THR B CA 1
ATOM 3455 C C . THR B 1 163 ? 48.608 15.741 45.396 1.00 12.33 163 THR B C 1
ATOM 3456 O O . THR B 1 163 ? 48.697 16.421 46.449 1.00 12.22 163 THR B O 1
ATOM 3460 N N . ALA B 1 164 ? 49.283 14.613 45.200 1.00 12.99 164 ALA B N 1
ATOM 3461 C CA . ALA B 1 164 ? 49.991 13.841 46.246 1.00 13.22 164 ALA B CA 1
ATOM 3462 C C . ALA B 1 164 ? 49.080 13.613 47.466 1.00 14.91 164 ALA B C 1
ATOM 3463 O O . ALA B 1 164 ? 49.632 13.393 48.572 1.00 16.73 164 ALA B O 1
ATOM 3465 N N . SER B 1 165 ? 47.752 13.638 47.318 1.00 13.96 165 SER B N 1
ATOM 3466 C CA . SER B 1 165 ? 46.802 13.473 48.460 1.00 15.32 165 SER B CA 1
ATOM 3467 C C . SER B 1 165 ? 46.564 12.000 48.708 1.00 15.31 165 SER B C 1
ATOM 3468 O O . SER B 1 165 ? 46.418 11.231 47.764 1.00 13.72 165 SER B O 1
ATOM 3471 N N . PRO B 1 166 ? 46.431 11.572 49.978 1.00 15.07 166 PRO B N 1
ATOM 3472 C CA . PRO B 1 166 ? 46.120 10.182 50.281 1.00 14.32 166 PRO B CA 1
ATOM 3473 C C . PRO B 1 166 ? 44.694 9.837 49.880 1.00 13.99 166 PRO B C 1
ATOM 3474 O O . PRO B 1 166 ? 43.801 10.698 49.864 1.00 13.52 166 PRO B O 1
ATOM 3478 N N . ILE B 1 167 ? 44.508 8.596 49.446 1.00 12.27 167 ILE B N 1
ATOM 3479 C CA . ILE B 1 167 ? 43.139 8.067 49.261 1.00 12.56 167 ILE B CA 1
ATOM 3480 C C . ILE B 1 167 ? 42.918 6.924 50.240 1.00 11.76 167 ILE B C 1
ATOM 3481 O O . ILE B 1 167 ? 43.889 6.211 50.624 1.00 10.89 167 ILE B O 1
ATOM 3486 N N . THR B 1 168 ? 41.666 6.706 50.567 1.00 12.32 168 THR B N 1
ATOM 3487 C CA . THR B 1 168 ? 41.262 5.594 51.459 1.00 12.10 168 THR B CA 1
ATOM 3488 C C . THR B 1 168 ? 41.386 4.258 50.718 1.00 12.20 168 THR B C 1
ATOM 3489 O O . THR B 1 168 ? 41.327 4.225 49.486 1.00 11.33 168 THR B O 1
ATOM 3493 N N . ALA B 1 169 ? 41.366 3.179 51.487 1.00 12.09 169 ALA B N 1
ATOM 3494 C CA . ALA B 1 169 ? 41.247 1.792 51.000 1.00 11.48 169 ALA B CA 1
ATOM 3495 C C . ALA B 1 169 ? 39.967 1.652 50.177 1.00 10.93 169 ALA B C 1
ATOM 3496 O O . ALA B 1 169 ? 39.974 0.960 49.130 1.00 10.48 169 ALA B O 1
ATOM 3498 N N . GLN B 1 170 ? 38.886 2.266 50.612 1.00 10.60 170 GLN B N 1
ATOM 3499 C CA . GLN B 1 170 ? 37.575 2.131 49.961 1.00 11.12 170 GLN B CA 1
ATOM 3500 C C . GLN B 1 170 ? 37.650 2.789 48.578 1.00 11.18 170 GLN B C 1
ATOM 3501 O O . GLN B 1 170 ? 37.176 2.180 47.606 1.00 9.24 170 GLN B O 1
ATOM 3507 N N . ARG B 1 171 ? 38.280 3.953 48.472 1.00 10.17 171 ARG B N 1
ATOM 3508 C CA . ARG B 1 171 ? 38.429 4.605 47.143 1.00 10.62 171 ARG B CA 1
ATOM 3509 C C . ARG B 1 171 ? 39.439 3.813 46.277 1.00 9.46 171 ARG B C 1
ATOM 3510 O O . ARG B 1 171 ? 39.166 3.584 45.050 1.00 10.32 171 ARG B O 1
ATOM 3518 N N . ALA B 1 172 ? 40.517 3.295 46.849 1.00 9.25 172 ALA B N 1
ATOM 3519 C CA . ALA B 1 172 ? 41.483 2.465 46.086 1.00 9.29 172 ALA B CA 1
ATOM 3520 C C . ALA B 1 172 ? 40.803 1.211 45.528 1.00 10.08 172 ALA B C 1
ATOM 3521 O O . ALA B 1 172 ? 41.147 0.798 44.377 1.00 9.70 172 ALA B O 1
ATOM 3523 N N . LEU B 1 173 ? 39.863 0.611 46.265 1.00 9.69 173 LEU B N 1
ATOM 3524 C CA . LEU B 1 173 ? 39.079 -0.527 45.750 1.00 11.08 173 LEU B CA 1
ATOM 3525 C C . LEU B 1 173 ? 38.193 -0.030 44.616 1.00 10.92 173 LEU B C 1
ATOM 3526 O O . LEU B 1 173 ? 38.168 -0.691 43.582 1.00 10.51 173 LEU B O 1
ATOM 3531 N N . ALA B 1 174 ? 37.502 1.099 44.783 1.00 11.90 174 ALA B N 1
ATOM 3532 C CA . ALA B 1 174 ? 36.507 1.564 43.790 1.00 12.00 174 ALA B CA 1
ATOM 3533 C C . ALA B 1 174 ? 37.209 1.860 42.473 1.00 12.58 174 ALA B C 1
ATOM 3534 O O . ALA B 1 174 ? 36.607 1.583 41.408 1.00 12.51 174 ALA B O 1
ATOM 3536 N N . VAL B 1 175 ? 38.414 2.414 42.490 1.00 12.44 175 VAL B N 1
ATOM 3537 C CA . VAL B 1 175 ? 39.063 2.837 41.214 1.00 12.67 175 VAL B CA 1
ATOM 3538 C C . VAL B 1 175 ? 39.871 1.691 40.595 1.00 11.96 175 VAL B C 1
ATOM 3539 O O . VAL B 1 175 ? 40.441 1.896 39.537 1.00 12.57 175 VAL B O 1
ATOM 3543 N N . GLY B 1 176 ? 39.996 0.539 41.250 1.00 11.81 176 GLY B N 1
ATOM 3544 C CA . GLY B 1 176 ? 40.625 -0.650 40.638 1.00 11.35 176 GLY B CA 1
ATOM 3545 C C . GLY B 1 176 ? 42.061 -0.906 41.082 1.00 11.66 176 GLY B C 1
ATOM 3546 O O . GLY B 1 176 ? 42.666 -1.812 40.542 1.00 11.41 176 GLY B O 1
ATOM 3547 N N . ILE B 1 177 ? 42.604 -0.132 42.034 1.00 10.69 177 ILE B N 1
ATOM 3548 C CA . ILE B 1 177 ? 43.962 -0.354 42.573 1.00 11.42 177 ILE B CA 1
ATOM 3549 C C . ILE B 1 177 ? 43.993 -1.648 43.404 1.00 12.48 177 ILE B C 1
ATOM 3550 O O . ILE B 1 177 ? 44.971 -2.434 43.249 1.00 14.66 177 ILE B O 1
ATOM 3555 N N . LEU B 1 178 ? 43.036 -1.844 44.291 1.00 11.30 178 LEU B N 1
ATOM 3556 C CA . LEU B 1 178 ? 43.060 -2.980 45.252 1.00 11.46 178 LEU B CA 1
ATOM 3557 C C . LEU B 1 178 ? 42.207 -4.141 44.749 1.00 11.49 178 LEU B C 1
ATOM 3558 O O . LEU B 1 178 ? 41.158 -3.877 44.081 1.00 11.37 178 LEU B O 1
ATOM 3563 N N . ASN B 1 179 ? 42.512 -5.353 45.240 1.00 9.78 179 ASN B N 1
ATOM 3564 C CA . ASN B 1 179 ? 41.666 -6.537 44.969 1.00 10.04 179 ASN B CA 1
ATOM 3565 C C . ASN B 1 179 ? 40.534 -6.619 46.012 1.00 10.83 179 ASN B C 1
ATOM 3566 O O . ASN B 1 179 ? 39.356 -6.842 45.642 1.00 11.16 179 ASN B O 1
ATOM 3571 N N . HIS B 1 180 ? 40.874 -6.421 47.286 1.00 10.69 180 HIS B N 1
ATOM 3572 C CA . HIS B 1 180 ? 39.941 -6.620 48.417 1.00 10.80 180 HIS B CA 1
ATOM 3573 C C . HIS B 1 180 ? 40.331 -5.704 49.558 1.00 10.53 180 HIS B C 1
ATOM 3574 O O . HIS B 1 180 ? 41.525 -5.372 49.709 1.00 10.96 180 HIS B O 1
ATOM 3581 N N . VAL B 1 181 ? 39.321 -5.274 50.257 1.00 11.11 181 VAL B N 1
ATOM 3582 C CA . VAL B 1 181 ? 39.447 -4.500 51.503 1.00 11.02 181 VAL B CA 1
ATOM 3583 C C . VAL B 1 181 ? 38.755 -5.320 52.589 1.00 12.81 181 VAL B C 1
ATOM 3584 O O . VAL B 1 181 ? 37.592 -5.729 52.383 1.00 12.66 181 VAL B O 1
ATOM 3588 N N . VAL B 1 182 ? 39.471 -5.486 53.687 1.00 14.07 182 VAL B N 1
ATOM 3589 C CA . VAL B 1 182 ? 39.069 -6.368 54.816 1.00 16.65 182 VAL B CA 1
ATOM 3590 C C . VAL B 1 182 ? 39.233 -5.574 56.127 1.00 15.36 182 VAL B C 1
ATOM 3591 O O . VAL B 1 182 ? 40.161 -4.733 56.247 1.00 12.41 182 VAL B O 1
ATOM 3595 N N . GLU B 1 183 ? 38.433 -5.898 57.138 1.00 17.16 183 GLU B N 1
ATOM 3596 C CA . GLU B 1 183 ? 38.665 -5.367 58.514 1.00 19.12 183 GLU B CA 1
ATOM 3597 C C . GLU B 1 183 ? 40.029 -5.853 58.992 1.00 16.08 183 GLU B C 1
ATOM 3598 O O . GLU B 1 183 ? 40.413 -6.980 58.653 1.00 15.26 183 GLU B O 1
ATOM 3604 N N . VAL B 1 184 ? 40.784 -5.027 59.724 1.00 16.51 184 VAL B N 1
ATOM 3605 C CA . VAL B 1 184 ? 42.203 -5.346 60.043 1.00 18.64 184 VAL B CA 1
ATOM 3606 C C . VAL B 1 184 ? 42.314 -6.682 60.788 1.00 18.90 184 VAL B C 1
ATOM 3607 O O . VAL B 1 184 ? 43.282 -7.408 60.513 1.00 21.37 184 VAL B O 1
ATOM 3611 N N . GLU B 1 185 ? 41.312 -7.052 61.591 1.00 18.23 185 GLU B N 1
ATOM 3612 C CA A GLU B 1 185 ? 41.288 -8.292 62.416 0.25 18.83 185 GLU B CA 1
ATOM 3613 C CA B GLU B 1 185 ? 41.352 -8.294 62.416 0.25 18.06 185 GLU B CA 1
ATOM 3614 C CA C GLU B 1 185 ? 41.410 -8.295 62.412 0.50 21.84 185 GLU B CA 1
ATOM 3615 C C . GLU B 1 185 ? 41.261 -9.524 61.498 1.00 20.16 185 GLU B C 1
ATOM 3616 O O . GLU B 1 185 ? 41.725 -10.590 61.916 1.00 18.42 185 GLU B O 1
ATOM 3632 N N . GLU B 1 186 ? 40.674 -9.369 60.304 1.00 20.37 186 GLU B N 1
ATOM 3633 C CA . GLU B 1 186 ? 40.460 -10.475 59.321 1.00 21.28 186 GLU B CA 1
ATOM 3634 C C . GLU B 1 186 ? 41.537 -10.490 58.221 1.00 17.54 186 GLU B C 1
ATOM 3635 O O . GLU B 1 186 ? 41.507 -11.409 57.379 1.00 16.94 186 GLU B O 1
ATOM 3641 N N . LEU B 1 187 ? 42.376 -9.465 58.152 1.00 15.82 187 LEU B N 1
ATOM 3642 C CA . LEU B 1 187 ? 43.292 -9.227 56.993 1.00 14.93 187 LEU B CA 1
ATOM 3643 C C . LEU B 1 187 ? 44.229 -10.423 56.794 1.00 15.04 187 LEU B C 1
ATOM 3644 O O . LEU B 1 187 ? 44.295 -10.988 55.650 1.00 12.86 187 LEU B O 1
ATOM 3649 N N A GLU B 1 188 ? 44.936 -10.827 57.854 0.50 14.52 188 GLU B N 1
ATOM 3650 N N B GLU B 1 188 ? 44.960 -10.802 57.853 0.50 15.60 188 GLU B N 1
ATOM 3651 C CA A GLU B 1 188 ? 45.927 -11.919 57.759 0.50 14.53 188 GLU B CA 1
ATOM 3652 C CA B GLU B 1 188 ? 45.925 -11.930 57.835 0.50 16.32 188 GLU B CA 1
ATOM 3653 C C A GLU B 1 188 ? 45.244 -13.205 57.295 0.50 13.97 188 GLU B C 1
ATOM 3654 C C B GLU B 1 188 ? 45.245 -13.193 57.308 0.50 14.93 188 GLU B C 1
ATOM 3655 O O A GLU B 1 188 ? 45.763 -13.826 56.387 0.50 12.57 188 GLU B O 1
ATOM 3656 O O B GLU B 1 188 ? 45.772 -13.790 56.387 0.50 13.32 188 GLU B O 1
ATOM 3667 N N . ASP B 1 189 ? 44.144 -13.612 57.928 1.00 15.40 189 ASP B N 1
ATOM 3668 C CA . ASP B 1 189 ? 43.487 -14.880 57.553 1.00 15.93 189 ASP B CA 1
ATOM 3669 C C . ASP B 1 189 ? 42.922 -14.802 56.133 1.00 13.91 189 ASP B C 1
ATOM 3670 O O . ASP B 1 189 ? 43.009 -15.805 55.401 1.00 14.26 189 ASP B O 1
ATOM 3675 N N . PHE B 1 190 ? 42.293 -13.696 55.749 1.00 12.34 190 PHE B N 1
ATOM 3676 C CA . PHE B 1 190 ? 41.714 -13.579 54.380 1.00 11.82 190 PHE B CA 1
ATOM 3677 C C . PHE B 1 190 ? 42.829 -13.786 53.360 1.00 11.01 190 PHE B C 1
ATOM 3678 O O . PHE B 1 190 ? 42.642 -14.536 52.369 1.00 10.97 190 PHE B O 1
ATOM 3686 N N . THR B 1 191 ? 43.959 -13.124 53.586 1.00 10.52 191 THR B N 1
ATOM 3687 C CA . THR B 1 191 ? 45.126 -13.118 52.666 1.00 10.69 191 THR B CA 1
ATOM 3688 C C . THR B 1 191 ? 45.772 -14.496 52.623 1.00 11.25 191 THR B C 1
ATOM 3689 O O . THR B 1 191 ? 45.988 -15.009 51.519 1.00 11.01 191 THR B O 1
ATOM 3693 N N . LEU B 1 192 ? 45.943 -15.142 53.776 1.00 11.88 192 LEU B N 1
ATOM 3694 C CA . LEU B 1 192 ? 46.512 -16.516 53.801 1.00 11.74 192 LEU B CA 1
ATOM 3695 C C . LEU B 1 192 ? 45.575 -17.496 53.110 1.00 11.07 192 LEU B C 1
ATOM 3696 O O . LEU B 1 192 ? 46.107 -18.304 52.354 1.00 11.44 192 LEU B O 1
ATOM 3701 N N . GLN B 1 193 ? 44.268 -17.436 53.329 1.00 10.57 193 GLN B N 1
ATOM 3702 C CA . GLN B 1 193 ? 43.375 -18.422 52.640 1.00 12.56 193 GLN B CA 1
ATOM 3703 C C . GLN B 1 193 ? 43.463 -18.220 51.118 1.00 12.92 193 GLN B C 1
ATOM 3704 O O . GLN B 1 193 ? 43.434 -19.214 50.347 1.00 10.12 193 GLN B O 1
ATOM 3710 N N . MET B 1 194 ? 43.571 -16.987 50.655 1.00 14.50 194 MET B N 1
ATOM 3711 C CA . MET B 1 194 ? 43.679 -16.807 49.181 1.00 14.21 194 MET B CA 1
ATOM 3712 C C . MET B 1 194 ? 45.006 -17.392 48.692 1.00 13.05 194 MET B C 1
ATOM 3713 O O . MET B 1 194 ? 45.015 -18.047 47.602 1.00 12.39 194 MET B O 1
ATOM 3718 N N . ALA B 1 195 ? 46.101 -17.167 49.417 1.00 11.30 195 ALA B N 1
ATOM 3719 C CA . ALA B 1 195 ? 47.464 -17.648 49.063 1.00 11.34 195 ALA B CA 1
ATOM 3720 C C . ALA B 1 195 ? 47.455 -19.177 49.076 1.00 11.66 195 ALA B C 1
ATOM 3721 O O . ALA B 1 195 ? 48.045 -19.762 48.170 1.00 11.07 195 ALA B O 1
ATOM 3723 N N . HIS B 1 196 ? 46.808 -19.826 50.058 1.00 12.26 196 HIS B N 1
ATOM 3724 C CA A HIS B 1 196 ? 46.797 -21.319 50.095 0.50 12.02 196 HIS B CA 1
ATOM 3725 C CA B HIS B 1 196 ? 46.790 -21.318 50.099 0.50 12.27 196 HIS B CA 1
ATOM 3726 C C . HIS B 1 196 ? 46.023 -21.836 48.878 1.00 11.71 196 HIS B C 1
ATOM 3727 O O . HIS B 1 196 ? 46.418 -22.849 48.308 1.00 11.98 196 HIS B O 1
ATOM 3740 N N . HIS B 1 197 ? 44.977 -21.140 48.506 1.00 11.59 197 HIS B N 1
ATOM 3741 C CA . HIS B 1 197 ? 44.103 -21.548 47.394 1.00 12.22 197 HIS B CA 1
ATOM 3742 C C . HIS B 1 197 ? 44.928 -21.474 46.127 1.00 11.30 197 HIS B C 1
ATOM 3743 O O . HIS B 1 197 ? 44.948 -22.432 45.347 1.00 11.20 197 HIS B O 1
ATOM 3750 N N . ILE B 1 198 ? 45.604 -20.350 45.915 1.00 11.48 198 ILE B N 1
ATOM 3751 C CA . ILE B 1 198 ? 46.423 -20.161 44.684 1.00 11.31 198 ILE B CA 1
ATOM 3752 C C . ILE B 1 198 ? 47.497 -21.250 44.631 1.00 11.04 198 ILE B C 1
ATOM 3753 O O . ILE B 1 198 ? 47.768 -21.786 43.542 1.00 11.42 198 ILE B O 1
ATOM 3758 N N . SER B 1 199 ? 48.021 -21.658 45.775 1.00 11.47 199 SER B N 1
ATOM 3759 C CA A SER B 1 199 ? 49.117 -22.660 45.868 0.50 10.89 199 SER B CA 1
ATOM 3760 C CA B SER B 1 199 ? 49.129 -22.647 45.819 0.50 12.74 199 SER B CA 1
ATOM 3761 C C . SER B 1 199 ? 48.640 -24.063 45.478 1.00 12.25 199 SER B C 1
ATOM 3762 O O . SER B 1 199 ? 49.486 -24.936 45.328 1.00 14.12 199 SER B O 1
ATOM 3767 N N . GLU B 1 200 ? 47.343 -24.289 45.343 1.00 13.04 200 GLU B N 1
ATOM 3768 C CA . GLU B 1 200 ? 46.831 -25.605 44.885 1.00 16.22 200 GLU B CA 1
ATOM 3769 C C . GLU B 1 200 ? 46.812 -25.636 43.350 1.00 14.26 200 GLU B C 1
ATOM 3770 O O . GLU B 1 200 ? 46.591 -26.708 42.771 1.00 12.90 200 GLU B O 1
ATOM 3776 N N . LYS B 1 201 ? 47.050 -24.504 42.691 1.00 12.33 201 LYS B N 1
ATOM 3777 C CA . LYS B 1 201 ? 46.909 -24.442 41.216 1.00 13.44 201 LYS B CA 1
ATOM 3778 C C . LYS B 1 201 ? 48.240 -24.751 40.542 1.00 12.54 201 LYS B C 1
ATOM 3779 O O . LYS B 1 201 ? 49.225 -24.915 41.232 1.00 12.53 201 LYS B O 1
ATOM 3785 N N . ALA B 1 202 ? 48.257 -24.847 39.210 1.00 12.59 202 ALA B N 1
ATOM 3786 C CA . ALA B 1 202 ? 49.428 -25.297 38.429 1.00 12.12 202 ALA B CA 1
ATOM 3787 C C . ALA B 1 202 ? 50.479 -24.192 38.381 1.00 12.10 202 ALA B C 1
ATOM 3788 O O . ALA B 1 202 ? 50.271 -23.146 37.758 1.00 12.37 202 ALA B O 1
ATOM 3790 N N . PRO B 1 203 ? 51.643 -24.383 39.018 1.00 12.05 203 PRO B N 1
ATOM 3791 C CA . PRO B 1 203 ? 52.646 -23.317 39.133 1.00 12.54 203 PRO B CA 1
ATOM 3792 C C . PRO B 1 203 ? 53.297 -22.923 37.812 1.00 13.03 203 PRO B C 1
ATOM 3793 O O . PRO B 1 203 ? 53.654 -21.773 37.667 1.00 12.92 203 PRO B O 1
ATOM 3797 N N . LEU B 1 204 ? 53.466 -23.874 36.893 1.00 13.04 204 LEU B N 1
ATOM 3798 C CA . LEU B 1 204 ? 54.132 -23.541 35.617 1.00 12.76 204 LEU B CA 1
ATOM 3799 C C . LEU B 1 204 ? 53.184 -22.722 34.756 1.00 10.67 204 LEU B C 1
ATOM 3800 O O . LEU B 1 204 ? 53.695 -21.882 33.966 1.00 10.25 204 LEU B O 1
ATOM 3805 N N . ALA B 1 205 ? 51.878 -22.998 34.839 1.00 10.49 205 ALA B N 1
ATOM 3806 C CA . ALA B 1 205 ? 50.820 -22.247 34.134 1.00 10.72 205 ALA B CA 1
ATOM 3807 C C . ALA B 1 205 ? 50.758 -20.836 34.738 1.00 11.06 205 ALA B C 1
ATOM 3808 O O . ALA B 1 205 ? 50.750 -19.831 33.973 1.00 10.97 205 ALA B O 1
ATOM 3810 N N . ILE B 1 206 ? 50.740 -20.724 36.062 1.00 10.55 206 ILE B N 1
ATOM 3811 C CA . ILE B 1 206 ? 50.759 -19.389 36.722 1.00 10.01 206 ILE B CA 1
ATOM 3812 C C . ILE B 1 206 ? 51.996 -18.618 36.245 1.00 9.52 206 ILE B C 1
ATOM 3813 O O . ILE B 1 206 ? 51.835 -17.443 35.876 1.00 9.09 206 ILE B O 1
ATOM 3818 N N . ALA B 1 207 ? 53.180 -19.235 36.222 1.00 9.39 207 ALA B N 1
ATOM 3819 C CA . ALA B 1 207 ? 54.422 -18.501 35.908 1.00 9.54 207 ALA B CA 1
ATOM 3820 C C . ALA B 1 207 ? 54.362 -17.977 34.467 1.00 10.10 207 ALA B C 1
ATOM 3821 O O . ALA B 1 207 ? 54.806 -16.853 34.210 1.00 9.71 207 ALA B O 1
ATOM 3823 N N . VAL B 1 208 ? 53.977 -18.816 33.516 1.00 9.83 208 VAL B N 1
ATOM 3824 C CA . VAL B 1 208 ? 54.034 -18.374 32.110 1.00 10.33 208 VAL B CA 1
ATOM 3825 C C . VAL B 1 208 ? 52.940 -17.326 31.879 1.00 8.97 208 VAL B C 1
ATOM 3826 O O . VAL B 1 208 ? 53.194 -16.361 31.175 1.00 8.74 208 VAL B O 1
ATOM 3830 N N . ILE B 1 209 ? 51.781 -17.432 32.492 1.00 9.35 209 ILE B N 1
ATOM 3831 C CA . ILE B 1 209 ? 50.728 -16.393 32.304 1.00 9.76 209 ILE B CA 1
ATOM 3832 C C . ILE B 1 209 ? 51.174 -15.086 32.976 1.00 9.19 209 ILE B C 1
ATOM 3833 O O . ILE B 1 209 ? 50.975 -13.995 32.381 1.00 8.82 209 ILE B O 1
ATOM 3838 N N . LYS B 1 210 ? 51.784 -15.159 34.150 1.00 9.22 210 LYS B N 1
ATOM 3839 C CA . LYS B 1 210 ? 52.345 -13.939 34.801 1.00 9.41 210 LYS B CA 1
ATOM 3840 C C . LYS B 1 210 ? 53.377 -13.288 33.874 1.00 9.32 210 LYS B C 1
ATOM 3841 O O . LYS B 1 210 ? 53.323 -12.063 33.732 1.00 8.96 210 LYS B O 1
ATOM 3847 N N . GLU B 1 211 ? 54.256 -14.085 33.251 1.00 9.16 211 GLU B N 1
ATOM 3848 C CA . GLU B 1 211 ? 55.320 -13.540 32.391 1.00 9.80 211 GLU B CA 1
ATOM 3849 C C . GLU B 1 211 ? 54.640 -12.941 31.146 1.00 9.71 211 GLU B C 1
ATOM 3850 O O . GLU B 1 211 ? 55.139 -11.911 30.673 1.00 9.84 211 GLU B O 1
ATOM 3856 N N . GLU B 1 212 ? 53.613 -13.578 30.589 1.00 8.80 212 GLU B N 1
ATOM 3857 C CA . GLU B 1 212 ? 52.926 -13.064 29.383 1.00 9.72 212 GLU B CA 1
ATOM 3858 C C . GLU B 1 212 ? 52.242 -11.741 29.725 1.00 9.45 212 GLU B C 1
ATOM 3859 O O . GLU B 1 212 ? 52.320 -10.769 28.914 1.00 8.60 212 GLU B O 1
ATOM 3865 N N . LEU B 1 213 ? 51.633 -11.641 30.898 1.00 8.56 213 LEU B N 1
ATOM 3866 C CA . LEU B 1 213 ? 51.077 -10.346 31.326 1.00 9.36 213 LEU B CA 1
ATOM 3867 C C . LEU B 1 213 ? 52.200 -9.317 31.489 1.00 9.43 213 LEU B C 1
ATOM 3868 O O . LEU B 1 213 ? 51.971 -8.152 31.113 1.00 8.91 213 LEU B O 1
ATOM 3873 N N . ARG B 1 214 ? 53.342 -9.690 32.076 1.00 8.78 214 ARG B N 1
ATOM 3874 C CA . ARG B 1 214 ? 54.440 -8.716 32.271 1.00 9.14 214 ARG B CA 1
ATOM 3875 C C . ARG B 1 214 ? 54.841 -8.152 30.892 1.00 8.73 214 ARG B C 1
ATOM 3876 O O . ARG B 1 214 ? 54.980 -6.921 30.798 1.00 8.61 214 ARG B O 1
ATOM 3884 N N . VAL B 1 215 ? 55.095 -9.000 29.900 1.00 8.43 215 VAL B N 1
ATOM 3885 C CA A VAL B 1 215 ? 55.638 -8.475 28.608 0.50 9.16 215 VAL B CA 1
ATOM 3886 C CA B VAL B 1 215 ? 55.586 -8.604 28.538 0.50 9.22 215 VAL B CA 1
ATOM 3887 C C . VAL B 1 215 ? 54.534 -7.710 27.864 1.00 9.05 215 VAL B C 1
ATOM 3888 O O . VAL B 1 215 ? 54.868 -6.676 27.266 1.00 10.07 215 VAL B O 1
ATOM 3895 N N . LEU B 1 216 ? 53.286 -8.123 27.930 1.00 9.69 216 LEU B N 1
ATOM 3896 C CA . LEU B 1 216 ? 52.192 -7.283 27.360 1.00 10.20 216 LEU B CA 1
ATOM 3897 C C . LEU B 1 216 ? 52.128 -5.936 28.075 1.00 10.27 216 LEU B C 1
ATOM 3898 O O . LEU B 1 216 ? 51.944 -4.893 27.396 1.00 9.14 216 LEU B O 1
ATOM 3903 N N . GLY B 1 217 ? 52.255 -5.921 29.397 1.00 10.31 217 GLY B N 1
ATOM 3904 C CA . GLY B 1 217 ? 52.220 -4.642 30.152 1.00 10.75 217 GLY B CA 1
ATOM 3905 C C . GLY B 1 217 ? 53.383 -3.720 29.826 1.00 11.42 217 GLY B C 1
ATOM 3906 O O . GLY B 1 217 ? 53.184 -2.501 29.834 1.00 11.87 217 GLY B O 1
ATOM 3907 N N . GLU B 1 218 ? 54.527 -4.278 29.434 1.00 12.08 218 GLU B N 1
ATOM 3908 C CA . GLU B 1 218 ? 55.715 -3.480 29.034 1.00 13.92 218 GLU B CA 1
ATOM 3909 C C . GLU B 1 218 ? 55.633 -3.021 27.584 1.00 13.38 218 GLU B C 1
ATOM 3910 O O . GLU B 1 218 ? 56.443 -2.103 27.252 1.00 13.40 218 GLU B O 1
ATOM 3916 N N . ALA B 1 219 ? 54.788 -3.647 26.767 1.00 11.81 219 ALA B N 1
ATOM 3917 C CA . ALA B 1 219 ? 54.823 -3.564 25.282 1.00 11.96 219 ALA B CA 1
ATOM 3918 C C . ALA B 1 219 ? 54.198 -2.239 24.801 1.00 12.32 219 ALA B C 1
ATOM 3919 O O . ALA B 1 219 ? 53.369 -2.231 23.840 1.00 12.40 219 ALA B O 1
ATOM 3921 N N . HIS B 1 220 ? 54.520 -1.140 25.465 1.00 12.82 220 HIS B N 1
ATOM 3922 C CA . HIS B 1 220 ? 54.242 0.224 24.981 1.00 13.50 220 HIS B CA 1
ATOM 3923 C C . HIS B 1 220 ? 55.577 0.762 24.454 1.00 12.67 220 HIS B C 1
ATOM 3924 O O . HIS B 1 220 ? 56.462 0.970 25.284 1.00 14.98 220 HIS B O 1
ATOM 3931 N N . THR B 1 221 ? 55.747 0.874 23.148 1.00 12.80 221 THR B N 1
ATOM 3932 C CA . THR B 1 221 ? 57.056 1.088 22.516 1.00 12.59 221 THR B CA 1
ATOM 3933 C C . THR B 1 221 ? 57.118 2.486 21.909 1.00 11.39 221 THR B C 1
ATOM 3934 O O . THR B 1 221 ? 56.098 3.044 21.525 1.00 9.78 221 THR B O 1
ATOM 3938 N N . MET B 1 222 ? 58.309 3.042 21.918 1.00 11.89 222 MET B N 1
ATOM 3939 C CA A MET B 1 222 ? 58.586 4.379 21.342 0.50 12.43 222 MET B CA 1
ATOM 3940 C CA B MET B 1 222 ? 58.591 4.389 21.367 0.50 11.49 222 MET B CA 1
ATOM 3941 C C . MET B 1 222 ? 59.967 4.357 20.701 1.00 11.35 222 MET B C 1
ATOM 3942 O O . MET B 1 222 ? 60.721 3.388 20.922 1.00 10.38 222 MET B O 1
ATOM 3951 N N . ASN B 1 223 ? 60.263 5.369 19.898 1.00 10.75 223 ASN B N 1
ATOM 3952 C CA . ASN B 1 223 ? 61.593 5.432 19.246 1.00 11.31 223 ASN B CA 1
ATOM 3953 C C . ASN B 1 223 ? 62.616 6.110 20.169 1.00 11.38 223 ASN B C 1
ATOM 3954 O O . ASN B 1 223 ? 62.262 6.636 21.226 1.00 10.51 223 ASN B O 1
ATOM 3959 N N . SER B 1 224 ? 63.897 6.010 19.796 1.00 11.07 224 SER B N 1
ATOM 3960 C CA . SER B 1 224 ? 65.045 6.472 20.585 1.00 11.73 224 SER B CA 1
ATOM 3961 C C . SER B 1 224 ? 64.915 7.974 20.812 1.00 11.48 224 SER B C 1
ATOM 3962 O O . SER B 1 224 ? 65.253 8.436 21.915 1.00 10.73 224 SER B O 1
ATOM 3965 N N . ASP B 1 225 ? 64.480 8.719 19.803 1.00 10.80 225 ASP B N 1
ATOM 3966 C CA . ASP B 1 225 ? 64.403 10.193 19.903 1.00 12.54 225 ASP B CA 1
ATOM 3967 C C . ASP B 1 225 ? 63.444 10.533 21.041 1.00 11.89 225 ASP B C 1
ATOM 3968 O O . ASP B 1 225 ? 63.761 11.399 21.875 1.00 11.30 225 ASP B O 1
ATOM 3973 N N . GLU B 1 226 ? 62.306 9.865 21.099 1.00 11.12 226 GLU B N 1
ATOM 3974 C CA A GLU B 1 226 ? 61.291 10.147 22.137 0.50 11.70 226 GLU B CA 1
ATOM 3975 C CA B GLU B 1 226 ? 61.298 10.177 22.140 0.50 11.92 226 GLU B CA 1
ATOM 3976 C C . GLU B 1 226 ? 61.895 9.868 23.520 1.00 11.13 226 GLU B C 1
ATOM 3977 O O . GLU B 1 226 ? 61.694 10.696 24.458 1.00 10.47 226 GLU B O 1
ATOM 3988 N N . PHE B 1 227 ? 62.595 8.750 23.674 1.00 9.64 227 PHE B N 1
ATOM 3989 C CA A PHE B 1 227 ? 63.195 8.388 24.988 0.50 9.57 227 PHE B CA 1
ATOM 3990 C CA B PHE B 1 227 ? 63.141 8.431 25.015 0.50 9.22 227 PHE B CA 1
ATOM 3991 C C . PHE B 1 227 ? 64.227 9.460 25.385 1.00 9.84 227 PHE B C 1
ATOM 3992 O O . PHE B 1 227 ? 64.258 9.941 26.551 1.00 9.47 227 PHE B O 1
ATOM 4007 N N . GLU B 1 228 ? 65.085 9.845 24.431 1.00 9.44 228 GLU B N 1
ATOM 4008 C CA . GLU B 1 228 ? 66.174 10.800 24.756 1.00 9.93 228 GLU B CA 1
ATOM 4009 C C . GLU B 1 228 ? 65.578 12.175 25.065 1.00 9.43 228 GLU B C 1
ATOM 4010 O O . GLU B 1 228 ? 66.110 12.879 25.950 1.00 9.49 228 GLU B O 1
ATOM 4016 N N . ARG B 1 229 ? 64.499 12.555 24.387 1.00 10.02 229 ARG B N 1
ATOM 4017 C CA . ARG B 1 229 ? 63.794 13.829 24.675 1.00 10.83 229 ARG B CA 1
ATOM 4018 C C . ARG B 1 229 ? 63.233 13.816 26.109 1.00 10.43 229 ARG B C 1
ATOM 4019 O O . ARG B 1 229 ? 63.424 14.820 26.856 1.00 10.17 229 ARG B O 1
ATOM 4027 N N . ILE B 1 230 ? 62.571 12.741 26.528 1.00 9.71 230 ILE B N 1
ATOM 4028 C CA . ILE B 1 230 ? 62.131 12.600 27.949 1.00 10.57 230 ILE B CA 1
ATOM 4029 C C . ILE B 1 230 ? 63.320 12.678 28.908 1.00 10.61 230 ILE B C 1
ATOM 4030 O O . ILE B 1 230 ? 63.254 13.389 29.968 1.00 9.92 230 ILE B O 1
ATOM 4035 N N . GLN B 1 231 ? 64.402 11.974 28.610 1.00 11.26 231 GLN B N 1
ATOM 4036 C CA . GLN B 1 231 ? 65.579 12.016 29.528 1.00 12.40 231 GLN B CA 1
ATOM 4037 C C . GLN B 1 231 ? 66.103 13.439 29.645 1.00 11.31 231 GLN B C 1
ATOM 4038 O O . GLN B 1 231 ? 66.445 13.830 30.780 1.00 11.17 231 GLN B O 1
ATOM 4044 N N . GLY B 1 232 ? 66.118 14.212 28.553 1.00 10.94 232 GLY B N 1
ATOM 4045 C CA . GLY B 1 232 ? 66.518 15.623 28.624 1.00 12.07 232 GLY B CA 1
ATOM 4046 C C . GLY B 1 232 ? 65.622 16.421 29.571 1.00 12.18 232 GLY B C 1
ATOM 4047 O O . GLY B 1 232 ? 66.148 17.255 30.363 1.00 12.23 232 GLY B O 1
ATOM 4048 N N . MET B 1 233 ? 64.313 16.186 29.529 1.00 12.59 233 MET B N 1
ATOM 4049 C CA . MET B 1 233 ? 63.362 16.920 30.402 1.00 12.71 233 MET B CA 1
ATOM 4050 C C . MET B 1 233 ? 63.608 16.496 31.845 1.00 11.84 233 MET B C 1
ATOM 4051 O O . MET B 1 233 ? 63.543 17.337 32.718 1.00 11.85 233 MET B O 1
ATOM 4056 N N . ARG B 1 234 ? 63.890 15.225 32.094 1.00 11.31 234 ARG B N 1
ATOM 4057 C CA . ARG B 1 234 ? 64.058 14.737 33.489 1.00 12.15 234 ARG B CA 1
ATOM 4058 C C . ARG B 1 234 ? 65.317 15.388 34.061 1.00 13.44 234 ARG B C 1
ATOM 4059 O O . ARG B 1 234 ? 65.305 15.812 35.241 1.00 13.32 234 ARG B O 1
ATOM 4067 N N . ARG B 1 235 ? 66.365 15.456 33.237 1.00 15.47 235 ARG B N 1
ATOM 4068 C CA . ARG B 1 235 ? 67.659 16.020 33.679 1.00 18.08 235 ARG B CA 1
ATOM 4069 C C . ARG B 1 235 ? 67.433 17.493 34.024 1.00 16.11 235 ARG B C 1
ATOM 4070 O O . ARG B 1 235 ? 68.015 17.985 35.031 1.00 16.61 235 ARG B O 1
ATOM 4078 N N . ALA B 1 236 ? 66.685 18.214 33.196 1.00 16.29 236 ALA B N 1
ATOM 4079 C CA . ALA B 1 236 ? 66.393 19.641 33.479 1.00 15.94 236 ALA B CA 1
ATOM 4080 C C . ALA B 1 236 ? 65.696 19.730 34.840 1.00 17.26 236 ALA B C 1
ATOM 4081 O O . ALA B 1 236 ? 66.010 20.684 35.597 1.00 17.84 236 ALA B O 1
ATOM 4083 N N . VAL B 1 237 ? 64.836 18.775 35.205 1.00 14.44 237 VAL B N 1
ATOM 4084 C CA . VAL B 1 237 ? 64.150 18.789 36.530 1.00 15.30 237 VAL B CA 1
ATOM 4085 C C . VAL B 1 237 ? 65.175 18.524 37.643 1.00 15.71 237 VAL B C 1
ATOM 4086 O O . VAL B 1 237 ? 65.158 19.265 38.671 1.00 14.17 237 VAL B O 1
ATOM 4090 N N . TYR B 1 238 ? 66.064 17.560 37.469 1.00 17.16 238 TYR B N 1
ATOM 4091 C CA A TYR B 1 238 ? 67.125 17.223 38.453 0.75 19.37 238 TYR B CA 1
ATOM 4092 C CA B TYR B 1 238 ? 67.021 17.279 38.572 0.25 18.73 238 TYR B CA 1
ATOM 4093 C C . TYR B 1 238 ? 68.092 18.388 38.612 1.00 19.86 238 TYR B C 1
ATOM 4094 O O . TYR B 1 238 ? 68.655 18.525 39.675 1.00 20.51 238 TYR B O 1
ATOM 4111 N N . ASP B 1 239 ? 68.251 19.212 37.566 1.00 21.64 239 ASP B N 1
ATOM 4112 C CA . ASP B 1 239 ? 69.184 20.372 37.616 1.00 22.03 239 ASP B CA 1
ATOM 4113 C C . ASP B 1 239 ? 68.497 21.629 38.170 1.00 23.53 239 ASP B C 1
ATOM 4114 O O . ASP B 1 239 ? 69.177 22.690 38.232 1.00 21.58 239 ASP B O 1
ATOM 4119 N N . SER B 1 240 ? 67.204 21.584 38.503 1.00 20.45 240 SER B N 1
ATOM 4120 C CA . SER B 1 240 ? 66.390 22.788 38.821 1.00 18.40 240 SER B CA 1
ATOM 4121 C C . SER B 1 240 ? 66.654 23.270 40.256 1.00 18.26 240 SER B C 1
ATOM 4122 O O . SER B 1 240 ? 66.956 22.451 41.135 1.00 17.89 240 SER B O 1
ATOM 4125 N N . GLU B 1 241 ? 66.415 24.541 40.497 1.00 20.52 241 GLU B N 1
ATOM 4126 C CA . GLU B 1 241 ? 66.394 25.112 41.882 1.00 24.18 241 GLU B CA 1
ATOM 4127 C C . GLU B 1 241 ? 65.275 24.437 42.691 1.00 20.16 241 GLU B C 1
ATOM 4128 O O . GLU B 1 241 ? 65.461 24.126 43.898 1.00 17.65 241 GLU B O 1
ATOM 4134 N N . ASP B 1 242 ? 64.141 24.191 42.046 1.00 17.59 242 ASP B N 1
ATOM 4135 C CA . ASP B 1 242 ? 62.979 23.556 42.727 1.00 18.05 242 ASP B CA 1
ATOM 4136 C C . ASP B 1 242 ? 63.404 22.205 43.307 1.00 16.28 242 ASP B C 1
ATOM 4137 O O . ASP B 1 242 ? 62.945 21.860 44.426 1.00 15.84 242 ASP B O 1
ATOM 4142 N N . TYR B 1 243 ? 64.192 21.411 42.576 1.00 15.69 243 TYR B N 1
ATOM 4143 C CA . TYR B 1 243 ? 64.550 20.052 43.062 1.00 16.99 243 TYR B CA 1
ATOM 4144 C C . TYR B 1 243 ? 65.332 20.204 44.377 1.00 17.90 243 TYR B C 1
ATOM 4145 O O . TYR B 1 243 ? 65.097 19.416 45.315 1.00 16.60 243 TYR B O 1
ATOM 4154 N N . GLN B 1 244 ? 66.272 21.158 44.419 1.00 19.68 244 GLN B N 1
ATOM 4155 C CA . GLN B 1 244 ? 67.086 21.437 45.649 1.00 23.09 244 GLN B CA 1
ATOM 4156 C C . GLN B 1 244 ? 66.133 21.847 46.771 1.00 20.36 244 GLN B C 1
ATOM 4157 O O . GLN B 1 244 ? 66.214 21.269 47.863 1.00 21.95 244 GLN B O 1
ATOM 4163 N N . GLU B 1 245 ? 65.229 22.788 46.480 1.00 19.24 245 GLU B N 1
ATOM 4164 C CA . GLU B 1 245 ? 64.245 23.312 47.460 1.00 19.37 245 GLU B CA 1
ATOM 4165 C C . GLU B 1 245 ? 63.399 22.152 48.014 1.00 19.92 245 GLU B C 1
ATOM 4166 O O . GLU B 1 245 ? 63.269 22.017 49.272 1.00 17.89 245 GLU B O 1
ATOM 4172 N N . GLY B 1 246 ? 62.882 21.263 47.144 1.00 16.54 246 GLY B N 1
ATOM 4173 C CA . GLY B 1 246 ? 62.059 20.152 47.625 1.00 15.90 246 GLY B CA 1
ATOM 4174 C C . GLY B 1 246 ? 62.814 19.231 48.576 1.00 18.68 246 GLY B C 1
ATOM 4175 O O . GLY B 1 246 ? 62.231 18.781 49.627 1.00 15.93 246 GLY B O 1
ATOM 4176 N N . MET B 1 247 ? 64.052 18.871 48.241 1.00 21.24 247 MET B N 1
ATOM 4177 C CA . MET B 1 247 ? 64.817 17.910 49.100 1.00 24.53 247 MET B CA 1
ATOM 4178 C C . MET B 1 247 ? 65.169 18.611 50.429 1.00 24.09 247 MET B C 1
ATOM 4179 O O . MET B 1 247 ? 64.857 18.057 51.509 1.00 24.67 247 MET B O 1
ATOM 4184 N N . ASN B 1 248 ? 65.679 19.838 50.359 1.00 26.67 248 ASN B N 1
ATOM 4185 C CA . ASN B 1 248 ? 66.054 20.624 51.572 1.00 27.45 248 ASN B CA 1
ATOM 4186 C C . ASN B 1 248 ? 64.827 20.820 52.464 1.00 26.17 248 ASN B C 1
ATOM 4187 O O . ASN B 1 248 ? 64.951 20.599 53.688 1.00 26.18 248 ASN B O 1
ATOM 4192 N N . ALA B 1 249 ? 63.685 21.235 51.897 1.00 25.46 249 ALA B N 1
ATOM 4193 C CA . ALA B 1 249 ? 62.439 21.431 52.673 1.00 23.26 249 ALA B CA 1
ATOM 4194 C C . ALA B 1 249 ? 62.103 20.137 53.429 1.00 24.82 249 ALA B C 1
ATOM 4195 O O . ALA B 1 249 ? 61.716 20.229 54.607 1.00 22.29 249 ALA B O 1
ATOM 4197 N N . PHE B 1 250 ? 62.188 18.969 52.782 1.00 25.26 250 PHE B N 1
ATOM 4198 C CA . PHE B 1 250 ? 61.773 17.691 53.415 1.00 26.35 250 PHE B CA 1
ATOM 4199 C C . PHE B 1 250 ? 62.724 17.425 54.597 1.00 26.90 250 PHE B C 1
ATOM 4200 O O . PHE B 1 250 ? 62.212 17.153 55.679 1.00 26.13 250 PHE B O 1
ATOM 4208 N N . LEU B 1 251 ? 64.036 17.551 54.380 1.00 29.15 251 LEU B N 1
ATOM 4209 C CA . LEU B 1 251 ? 65.101 17.381 55.419 1.00 34.82 251 LEU B CA 1
ATOM 4210 C C . LEU B 1 251 ? 64.857 18.336 56.597 1.00 38.00 251 LEU B C 1
ATOM 4211 O O . LEU B 1 251 ? 64.999 17.877 57.742 1.00 40.74 251 LEU B O 1
ATOM 4216 N N . GLU B 1 252 ? 64.486 19.593 56.332 1.00 35.56 252 GLU B N 1
ATOM 4217 C CA . GLU B 1 252 ? 64.353 20.667 57.359 1.00 33.63 252 GLU B CA 1
ATOM 4218 C C . GLU B 1 252 ? 62.928 20.712 57.926 1.00 34.44 252 GLU B C 1
ATOM 4219 O O . GLU B 1 252 ? 62.674 21.569 58.777 1.00 36.60 252 GLU B O 1
ATOM 4225 N N . LYS B 1 253 ? 62.001 19.870 57.463 1.00 32.46 253 LYS B N 1
ATOM 4226 C CA . LYS B 1 253 ? 60.636 19.785 58.053 1.00 37.76 253 LYS B CA 1
ATOM 4227 C C . LYS B 1 253 ? 59.931 21.145 57.929 1.00 36.47 253 LYS B C 1
ATOM 4228 O O . LYS B 1 253 ? 59.374 21.653 58.921 1.00 31.05 253 LYS B O 1
ATOM 4234 N N . ARG B 1 254 ? 59.966 21.718 56.730 1.00 29.71 254 ARG B N 1
ATOM 4235 C CA . ARG B 1 254 ? 59.260 22.970 56.389 1.00 30.32 254 ARG B CA 1
ATOM 4236 C C . ARG B 1 254 ? 58.599 22.791 55.022 1.00 30.29 254 ARG B C 1
ATOM 4237 O O . ARG B 1 254 ? 58.968 21.825 54.305 1.00 24.14 254 ARG B O 1
ATOM 4245 N N . LYS B 1 255 ? 57.704 23.712 54.682 1.00 28.30 255 LYS B N 1
ATOM 4246 C CA . LYS B 1 255 ? 56.930 23.742 53.423 1.00 28.40 255 LYS B CA 1
ATOM 4247 C C . LYS B 1 255 ? 57.841 24.245 52.328 1.00 25.94 255 LYS B C 1
ATOM 4248 O O . LYS B 1 255 ? 58.469 25.280 52.494 1.00 25.15 255 LYS B O 1
ATOM 4254 N N . PRO B 1 256 ? 57.996 23.532 51.190 1.00 21.63 256 PRO B N 1
ATOM 4255 C CA . PRO B 1 256 ? 58.840 24.055 50.119 1.00 20.23 256 PRO B CA 1
ATOM 4256 C C . PRO B 1 256 ? 58.193 25.265 49.453 1.00 18.60 256 PRO B C 1
ATOM 4257 O O . PRO B 1 256 ? 56.988 25.370 49.456 1.00 19.18 256 PRO B O 1
ATOM 4261 N N . ASN B 1 257 ? 59.013 26.114 48.857 1.00 20.16 257 ASN B N 1
ATOM 4262 C CA . ASN B 1 257 ? 58.566 27.271 48.049 1.00 23.31 257 ASN B CA 1
ATOM 4263 C C . ASN B 1 257 ? 58.977 27.027 46.592 1.00 20.59 257 ASN B C 1
ATOM 4264 O O . ASN B 1 257 ? 60.085 27.454 46.219 1.00 19.71 257 ASN B O 1
ATOM 4269 N N . PHE B 1 258 ? 58.131 26.356 45.791 1.00 18.36 258 PHE B N 1
ATOM 4270 C CA . PHE B 1 258 ? 58.482 26.053 44.378 1.00 17.84 258 PHE B CA 1
ATOM 4271 C C . PHE B 1 258 ? 58.195 27.266 43.484 1.00 18.55 258 PHE B C 1
ATOM 4272 O O . PHE B 1 258 ? 57.192 27.955 43.718 1.00 19.66 258 PHE B O 1
ATOM 4280 N N . VAL B 1 259 ? 59.075 27.547 42.532 1.00 17.07 259 VAL B N 1
ATOM 4281 C CA . VAL B 1 259 ? 58.983 28.779 41.695 1.00 22.18 259 VAL B CA 1
ATOM 4282 C C . VAL B 1 259 ? 59.018 28.413 40.210 1.00 21.02 259 VAL B C 1
ATOM 4283 O O . VAL B 1 259 ? 58.742 29.295 39.427 1.00 21.97 259 VAL B O 1
ATOM 4287 N N . GLY B 1 260 ? 59.271 27.147 39.855 1.00 22.08 260 GLY B N 1
ATOM 4288 C CA . GLY B 1 260 ? 59.200 26.676 38.461 1.00 21.30 260 GLY B CA 1
ATOM 4289 C C . GLY B 1 260 ? 60.460 26.954 37.670 1.00 24.25 260 GLY B C 1
ATOM 4290 O O . GLY B 1 260 ? 60.359 27.112 36.442 1.00 25.11 260 GLY B O 1
ATOM 4291 N N . HIS B 1 261 ? 61.615 26.950 38.321 1.00 24.06 261 HIS B N 1
ATOM 4292 C CA . HIS B 1 261 ? 62.942 26.832 37.653 1.00 26.02 261 HIS B CA 1
ATOM 4293 C C . HIS B 1 261 ? 63.891 26.116 38.613 1.00 22.88 261 HIS B C 1
ATOM 4294 O O . HIS B 1 261 ? 63.383 25.610 39.649 1.00 20.09 261 HIS B O 1
ATOM 4302 N N . ALA C 1 2 ? 19.530 -24.558 7.701 1.00 33.88 2 ALA C N 1
ATOM 4303 C CA . ALA C 1 2 ? 19.744 -23.938 9.022 1.00 23.79 2 ALA C CA 1
ATOM 4304 C C . ALA C 1 2 ? 20.956 -24.624 9.663 1.00 22.06 2 ALA C C 1
ATOM 4305 O O . ALA C 1 2 ? 21.865 -25.096 8.898 1.00 18.87 2 ALA C O 1
ATOM 4307 N N . TYR C 1 3 ? 20.999 -24.663 10.989 1.00 18.08 3 TYR C N 1
ATOM 4308 C CA . TYR C 1 3 ? 22.217 -25.092 11.731 1.00 17.31 3 TYR C CA 1
ATOM 4309 C C . TYR C 1 3 ? 21.833 -26.151 12.751 1.00 15.69 3 TYR C C 1
ATOM 4310 O O . TYR C 1 3 ? 20.860 -25.980 13.477 1.00 15.84 3 TYR C O 1
ATOM 4319 N N . GLN C 1 4 ? 22.686 -27.172 12.883 1.00 15.71 4 GLN C N 1
ATOM 4320 C CA . GLN C 1 4 ? 22.472 -28.217 13.903 1.00 15.66 4 GLN C CA 1
ATOM 4321 C C . GLN C 1 4 ? 22.691 -27.628 15.291 1.00 15.40 4 GLN C C 1
ATOM 4322 O O . GLN C 1 4 ? 21.942 -28.002 16.217 1.00 16.07 4 GLN C O 1
ATOM 4328 N N . TYR C 1 5 ? 23.720 -26.785 15.481 1.00 15.36 5 TYR C N 1
ATOM 4329 C CA . TYR C 1 5 ? 24.234 -26.519 16.848 1.00 15.45 5 TYR C CA 1
ATOM 4330 C C . TYR C 1 5 ? 23.915 -25.101 17.323 1.00 14.56 5 TYR C C 1
ATOM 4331 O O . TYR C 1 5 ? 24.265 -24.780 18.476 1.00 15.06 5 TYR C O 1
ATOM 4340 N N . VAL C 1 6 ? 23.272 -24.286 16.492 1.00 14.44 6 VAL C N 1
ATOM 4341 C CA . VAL C 1 6 ? 22.736 -22.957 16.915 1.00 14.51 6 VAL C CA 1
ATOM 4342 C C . VAL C 1 6 ? 21.338 -22.750 16.318 1.00 14.72 6 VAL C C 1
ATOM 4343 O O . VAL C 1 6 ? 21.040 -23.339 15.267 1.00 14.36 6 VAL C O 1
ATOM 4347 N N . ASN C 1 7 ? 20.572 -21.830 16.897 1.00 14.42 7 ASN C N 1
ATOM 4348 C CA . ASN C 1 7 ? 19.249 -21.392 16.376 1.00 15.72 7 ASN C CA 1
ATOM 4349 C C . ASN C 1 7 ? 19.296 -19.877 16.176 1.00 14.09 7 ASN C C 1
ATOM 4350 O O . ASN C 1 7 ? 19.894 -19.195 17.062 1.00 15.30 7 ASN C O 1
ATOM 4355 N N . VAL C 1 8 ? 18.820 -19.348 15.062 1.00 13.78 8 VAL C N 1
ATOM 4356 C CA . VAL C 1 8 ? 18.946 -17.882 14.795 1.00 13.23 8 VAL C CA 1
ATOM 4357 C C . VAL C 1 8 ? 17.544 -17.283 14.670 1.00 13.96 8 VAL C C 1
ATOM 4358 O O . VAL C 1 8 ? 16.684 -17.898 14.002 1.00 14.43 8 VAL C O 1
ATOM 4362 N N . VAL C 1 9 ? 17.283 -16.170 15.332 1.00 12.57 9 VAL C N 1
ATOM 4363 C CA A VAL C 1 9 ? 15.985 -15.423 15.217 0.50 12.65 9 VAL C CA 1
ATOM 4364 C CA B VAL C 1 9 ? 15.994 -15.455 15.076 0.50 13.40 9 VAL C CA 1
ATOM 4365 C C . VAL C 1 9 ? 16.321 -14.011 14.755 1.00 12.69 9 VAL C C 1
ATOM 4366 O O . VAL C 1 9 ? 17.223 -13.430 15.397 1.00 12.74 9 VAL C O 1
ATOM 4373 N N . THR C 1 10 ? 15.647 -13.495 13.732 1.00 12.56 10 THR C N 1
ATOM 4374 C CA . THR C 1 10 ? 15.889 -12.123 13.245 1.00 11.96 10 THR C CA 1
ATOM 4375 C C . THR C 1 10 ? 14.679 -11.265 13.605 1.00 12.98 10 THR C C 1
ATOM 4376 O O . THR C 1 10 ? 13.588 -11.687 13.233 1.00 11.72 10 THR C O 1
ATOM 4380 N N . ILE C 1 11 ? 14.885 -10.215 14.409 1.00 11.09 11 ILE C N 1
ATOM 4381 C CA . ILE C 1 11 ? 13.842 -9.232 14.806 1.00 12.37 11 ILE C CA 1
ATOM 4382 C C . ILE C 1 11 ? 14.262 -7.867 14.261 1.00 12.24 11 ILE C C 1
ATOM 4383 O O . ILE C 1 11 ? 15.164 -7.229 14.833 1.00 11.92 11 ILE C O 1
ATOM 4388 N N . ASN C 1 12 ? 13.591 -7.424 13.205 1.00 12.32 12 ASN C N 1
ATOM 4389 C CA . ASN C 1 12 ? 13.920 -6.181 12.472 1.00 12.71 12 ASN C CA 1
ATOM 4390 C C . ASN C 1 12 ? 15.389 -6.269 12.050 1.00 12.83 12 ASN C C 1
ATOM 4391 O O . ASN C 1 12 ? 15.674 -7.059 11.153 1.00 11.93 12 ASN C O 1
ATOM 4396 N N . LYS C 1 13 ? 16.281 -5.459 12.610 1.00 12.45 13 LYS C N 1
ATOM 4397 C CA . LYS C 1 13 ? 17.701 -5.476 12.164 1.00 13.41 13 LYS C CA 1
ATOM 4398 C C . LYS C 1 13 ? 18.595 -6.240 13.150 1.00 11.38 13 LYS C C 1
ATOM 4399 O O . LYS C 1 13 ? 19.828 -6.268 12.969 1.00 10.11 13 LYS C O 1
ATOM 4405 N N . VAL C 1 14 ? 18.028 -6.874 14.156 1.00 10.61 14 VAL C N 1
ATOM 4406 C CA . VAL C 1 14 ? 18.806 -7.598 15.191 1.00 10.20 14 VAL C CA 1
ATOM 4407 C C . VAL C 1 14 ? 18.703 -9.103 14.963 1.00 10.95 14 VAL C C 1
ATOM 4408 O O . VAL C 1 14 ? 17.564 -9.590 14.832 1.00 10.80 14 VAL C O 1
ATOM 4412 N N . ALA C 1 15 ? 19.834 -9.822 15.007 1.00 9.80 15 ALA C N 1
ATOM 4413 C CA . ALA C 1 15 ? 19.863 -11.286 14.924 1.00 9.62 15 ALA C CA 1
ATOM 4414 C C . ALA C 1 15 ? 20.319 -11.842 16.261 1.00 10.15 15 ALA C C 1
ATOM 4415 O O . ALA C 1 15 ? 21.291 -11.341 16.807 1.00 9.40 15 ALA C O 1
ATOM 4417 N N . VAL C 1 16 ? 19.554 -12.769 16.807 1.00 9.91 16 VAL C N 1
ATOM 4418 C CA . VAL C 1 16 ? 19.833 -13.456 18.090 1.00 10.63 16 VAL C CA 1
ATOM 4419 C C . VAL C 1 16 ? 20.316 -14.861 17.751 1.00 11.15 16 VAL C C 1
ATOM 4420 O O . VAL C 1 16 ? 19.531 -15.613 17.120 1.00 11.22 16 VAL C O 1
ATOM 4424 N N . ILE C 1 17 ? 21.562 -15.175 18.106 1.00 10.61 17 ILE C N 1
ATOM 4425 C CA . ILE C 1 17 ? 22.179 -16.503 17.865 1.00 10.03 17 ILE C CA 1
ATOM 4426 C C . ILE C 1 17 ? 22.148 -17.228 19.207 1.00 10.43 17 ILE C C 1
ATOM 4427 O O . ILE C 1 17 ? 22.787 -16.748 20.147 1.00 9.68 17 ILE C O 1
ATOM 4432 N N . GLU C 1 18 ? 21.311 -18.272 19.292 1.00 10.06 18 GLU C N 1
ATOM 4433 C CA A GLU C 1 18 ? 21.130 -19.063 20.521 0.50 11.06 18 GLU C CA 1
ATOM 4434 C CA B GLU C 1 18 ? 21.081 -19.089 20.508 0.50 11.15 18 GLU C CA 1
ATOM 4435 C C . GLU C 1 18 ? 21.871 -20.395 20.399 1.00 11.60 18 GLU C C 1
ATOM 4436 O O . GLU C 1 18 ? 21.649 -21.119 19.418 1.00 11.96 18 GLU C O 1
ATOM 4447 N N . PHE C 1 19 ? 22.725 -20.699 21.369 1.00 11.32 19 PHE C N 1
ATOM 4448 C CA . PHE C 1 19 ? 23.469 -21.991 21.389 1.00 12.36 19 PHE C CA 1
ATOM 4449 C C . PHE C 1 19 ? 22.461 -23.152 21.463 1.00 14.08 19 PHE C C 1
ATOM 4450 O O . PHE C 1 19 ? 21.437 -23.012 22.121 1.00 13.75 19 PHE C O 1
ATOM 4458 N N . ASN C 1 20 ? 22.738 -24.245 20.755 1.00 15.81 20 ASN C N 1
ATOM 4459 C CA . ASN C 1 20 ? 21.895 -25.471 20.783 1.00 17.82 20 ASN C CA 1
ATOM 4460 C C . ASN C 1 20 ? 22.816 -26.684 21.009 1.00 19.98 20 ASN C C 1
ATOM 4461 O O . ASN C 1 20 ? 22.893 -27.580 20.137 1.00 16.47 20 ASN C O 1
ATOM 4466 N N . TYR C 1 21 ? 23.655 -26.637 22.038 1.00 19.32 21 TYR C N 1
ATOM 4467 C CA . TYR C 1 21 ? 24.609 -27.737 22.324 1.00 20.40 21 TYR C CA 1
ATOM 4468 C C . TYR C 1 21 ? 24.524 -28.037 23.809 1.00 19.96 21 TYR C C 1
ATOM 4469 O O . TYR C 1 21 ? 25.561 -28.347 24.389 1.00 20.03 21 TYR C O 1
ATOM 4478 N N . GLY C 1 22 ? 23.337 -27.886 24.398 1.00 22.29 22 GLY C N 1
ATOM 4479 C CA . GLY C 1 22 ? 23.092 -28.000 25.853 1.00 25.99 22 GLY C CA 1
ATOM 4480 C C . GLY C 1 22 ? 23.443 -29.380 26.420 1.00 29.27 22 GLY C C 1
ATOM 4481 O O . GLY C 1 22 ? 23.639 -29.498 27.667 1.00 25.72 22 GLY C O 1
ATOM 4482 N N . ARG C 1 23 ? 23.518 -30.379 25.548 1.00 32.35 23 ARG C N 1
ATOM 4483 C CA . ARG C 1 23 ? 23.883 -31.781 25.863 1.00 39.27 23 ARG C CA 1
ATOM 4484 C C . ARG C 1 23 ? 25.253 -31.790 26.528 1.00 36.14 23 ARG C C 1
ATOM 4485 O O . ARG C 1 23 ? 25.454 -32.594 27.488 1.00 30.58 23 ARG C O 1
ATOM 4493 N N . LYS C 1 24 ? 26.145 -30.942 26.002 1.00 30.23 24 LYS C N 1
ATOM 4494 C CA . LYS C 1 24 ? 27.556 -30.806 26.438 1.00 25.38 24 LYS C CA 1
ATOM 4495 C C . LYS C 1 24 ? 27.772 -29.422 27.065 1.00 20.90 24 LYS C C 1
ATOM 4496 O O . LYS C 1 24 ? 28.916 -28.964 27.064 1.00 18.12 24 LYS C O 1
ATOM 4502 N N . LEU C 1 25 ? 26.718 -28.818 27.603 1.00 19.12 25 LEU C N 1
ATOM 4503 C CA . LEU C 1 25 ? 26.776 -27.523 28.336 1.00 19.71 25 LEU C CA 1
ATOM 4504 C C . LEU C 1 25 ? 27.473 -26.469 27.466 1.00 18.05 25 LEU C C 1
ATOM 4505 O O . LEU C 1 25 ? 28.174 -25.615 27.990 1.00 15.77 25 LEU C O 1
ATOM 4510 N N . ASN C 1 26 ? 27.246 -26.523 26.168 1.00 16.57 26 ASN C N 1
ATOM 4511 C CA . ASN C 1 26 ? 27.723 -25.524 25.178 1.00 15.51 26 ASN C CA 1
ATOM 4512 C C . ASN C 1 26 ? 29.239 -25.425 25.268 1.00 15.62 26 ASN C C 1
ATOM 4513 O O . ASN C 1 26 ? 29.789 -24.365 24.980 1.00 15.59 26 ASN C O 1
ATOM 4518 N N . ALA C 1 27 ? 29.895 -26.533 25.601 1.00 16.59 27 ALA C N 1
ATOM 4519 C CA . ALA C 1 27 ? 31.365 -26.649 25.509 1.00 16.58 27 ALA C CA 1
ATOM 4520 C C . ALA C 1 27 ? 31.804 -26.305 24.087 1.00 16.55 27 ALA C C 1
ATOM 4521 O O . ALA C 1 27 ? 31.034 -26.525 23.160 1.00 15.35 27 ALA C O 1
ATOM 4523 N N . LEU C 1 28 ? 32.990 -25.713 23.945 1.00 15.88 28 LEU C N 1
ATOM 4524 C CA . LEU C 1 28 ? 33.502 -25.129 22.677 1.00 16.87 28 LEU C CA 1
ATOM 4525 C C . LEU C 1 28 ? 34.090 -26.236 21.776 1.00 16.30 28 LEU C C 1
ATOM 4526 O O . LEU C 1 28 ? 35.218 -26.065 21.245 1.00 16.65 28 LEU C O 1
ATOM 4531 N N . SER C 1 29 ? 33.330 -27.300 21.547 1.00 16.07 29 SER C N 1
ATOM 4532 C CA . SER C 1 29 ? 33.651 -28.348 20.558 1.00 16.29 29 SER C CA 1
ATOM 4533 C C . SER C 1 29 ? 33.799 -27.729 19.173 1.00 15.64 29 SER C C 1
ATOM 4534 O O . SER C 1 29 ? 33.036 -26.790 18.852 1.00 15.31 29 SER C O 1
ATOM 4537 N N . LYS C 1 30 ? 34.673 -28.280 18.338 1.00 15.16 30 LYS C N 1
ATOM 4538 C CA . LYS C 1 30 ? 34.828 -27.774 16.956 1.00 14.93 30 LYS C CA 1
ATOM 4539 C C . LYS C 1 30 ? 33.468 -27.714 16.226 1.00 14.74 30 LYS C C 1
ATOM 4540 O O . LYS C 1 30 ? 33.221 -26.715 15.524 1.00 14.94 30 LYS C O 1
ATOM 4546 N N . VAL C 1 31 ? 32.617 -28.739 16.324 1.00 15.56 31 VAL C N 1
ATOM 4547 C CA . VAL C 1 31 ? 31.362 -28.796 15.526 1.00 16.20 31 VAL C CA 1
ATOM 4548 C C . VAL C 1 31 ? 30.439 -27.637 15.934 1.00 15.80 31 VAL C C 1
ATOM 4549 O O . VAL C 1 31 ? 29.803 -27.087 15.083 1.00 15.74 31 VAL C O 1
ATOM 4553 N N . PHE C 1 32 ? 30.396 -27.289 17.213 1.00 15.37 32 PHE C N 1
ATOM 4554 C CA . PHE C 1 32 ? 29.594 -26.164 17.739 1.00 15.57 32 PHE C CA 1
ATOM 4555 C C . PHE C 1 32 ? 30.191 -24.845 17.240 1.00 15.24 32 PHE C C 1
ATOM 4556 O O . PHE C 1 32 ? 29.462 -24.016 16.675 1.00 14.27 32 PHE C O 1
ATOM 4564 N N . ILE C 1 33 ? 31.480 -24.625 17.443 1.00 13.66 33 ILE C N 1
ATOM 4565 C CA . ILE C 1 33 ? 32.123 -23.353 17.028 1.00 13.81 33 ILE C CA 1
ATOM 4566 C C . ILE C 1 33 ? 32.010 -23.200 15.526 1.00 13.77 33 ILE C C 1
ATOM 4567 O O . ILE C 1 33 ? 31.804 -22.068 15.071 1.00 12.54 33 ILE C O 1
ATOM 4572 N N . ASP C 1 34 ? 32.163 -24.276 14.748 1.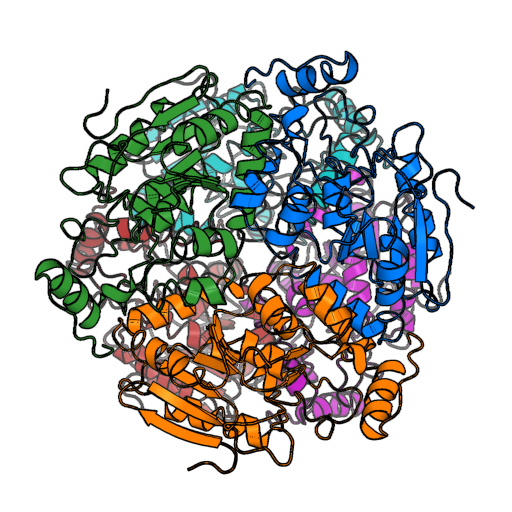00 15.66 34 ASP C N 1
ATOM 4573 C CA . ASP C 1 34 ? 32.074 -24.133 13.274 1.00 15.79 34 ASP C CA 1
ATOM 4574 C C . ASP C 1 34 ? 30.676 -23.616 12.892 1.00 14.26 34 ASP C C 1
ATOM 4575 O O . ASP C 1 34 ? 30.600 -22.772 11.997 1.00 13.30 34 ASP C O 1
ATOM 4580 N N . ASP C 1 35 ? 29.623 -24.112 13.542 1.00 14.34 35 ASP C N 1
ATOM 4581 C CA . ASP C 1 35 ? 28.218 -23.694 13.263 1.00 15.52 35 ASP C CA 1
ATOM 4582 C C . ASP C 1 35 ? 28.010 -22.243 13.721 1.00 15.24 35 ASP C C 1
ATOM 4583 O O . ASP C 1 35 ? 27.354 -21.458 12.993 1.00 14.83 35 ASP C O 1
ATOM 4588 N N . LEU C 1 36 ? 28.555 -21.880 14.876 1.00 14.01 36 LEU C N 1
ATOM 4589 C CA . LEU C 1 36 ? 28.480 -20.489 15.350 1.00 15.12 36 LEU C CA 1
ATOM 4590 C C . LEU C 1 36 ? 29.148 -19.554 14.322 1.00 13.53 36 LEU C C 1
ATOM 4591 O O . LEU C 1 36 ? 28.581 -18.481 13.958 1.00 12.46 36 LEU C O 1
ATOM 4596 N N . MET C 1 37 ? 30.309 -19.922 13.816 1.00 12.09 37 MET C N 1
ATOM 4597 C CA . MET C 1 37 ? 31.021 -19.071 12.837 1.00 12.99 37 MET C CA 1
ATOM 4598 C C . MET C 1 37 ? 30.235 -19.029 11.522 1.00 12.84 37 MET C C 1
ATOM 4599 O O . MET C 1 37 ? 30.229 -17.970 10.875 1.00 11.98 37 MET C O 1
ATOM 4604 N N . GLN C 1 38 ? 29.645 -20.145 11.084 1.00 12.50 38 GLN C N 1
ATOM 4605 C CA . GLN C 1 38 ? 28.830 -20.154 9.834 1.00 12.46 38 GLN C CA 1
ATOM 4606 C C . GLN C 1 38 ? 27.624 -19.210 9.986 1.00 10.88 38 GLN C C 1
ATOM 4607 O O . GLN C 1 38 ? 27.363 -18.413 9.084 1.00 11.43 38 GLN C O 1
ATOM 4613 N N . ALA C 1 39 ? 26.924 -19.265 11.102 1.00 11.46 39 ALA C N 1
ATOM 4614 C CA . ALA C 1 39 ? 25.706 -18.455 11.368 1.00 11.99 39 ALA C CA 1
ATOM 4615 C C . ALA C 1 39 ? 26.094 -16.985 11.399 1.00 12.23 39 ALA C C 1
ATOM 4616 O O . ALA C 1 39 ? 25.381 -16.139 10.782 1.00 12.22 39 ALA C O 1
ATOM 4618 N N . LEU C 1 40 ? 27.228 -16.679 12.039 1.00 11.92 40 LEU C N 1
ATOM 4619 C CA A LEU C 1 40 ? 27.745 -15.295 12.067 0.50 11.76 40 LEU C CA 1
ATOM 4620 C CA B LEU C 1 40 ? 27.759 -15.285 12.058 0.50 11.98 40 LEU C CA 1
ATOM 4621 C C . LEU C 1 40 ? 28.060 -14.854 10.635 1.00 11.89 40 LEU C C 1
ATOM 4622 O O . LEU C 1 40 ? 27.566 -13.788 10.226 1.00 11.47 40 LEU C O 1
ATOM 4631 N N . SER C 1 41 ? 28.819 -15.663 9.876 1.00 11.59 41 SER C N 1
ATOM 4632 C CA . SER C 1 41 ? 29.180 -15.296 8.481 1.00 13.05 41 SER C CA 1
ATOM 4633 C C . SER C 1 41 ? 27.927 -15.008 7.631 1.00 11.88 41 SER C C 1
ATOM 4634 O O . SER C 1 41 ? 27.940 -14.035 6.795 1.00 11.34 41 SER C O 1
ATOM 4637 N N . ASP C 1 42 ? 26.917 -15.878 7.741 1.00 11.41 42 ASP C N 1
ATOM 4638 C CA . ASP C 1 42 ? 25.645 -15.791 6.989 1.00 12.13 42 ASP C CA 1
ATOM 4639 C C . ASP C 1 42 ? 24.889 -14.526 7.387 1.00 13.15 42 ASP C C 1
ATOM 4640 O O . ASP C 1 42 ? 24.143 -14.024 6.542 1.00 14.29 42 ASP C O 1
ATOM 4645 N N . LEU C 1 43 ? 25.141 -13.979 8.584 1.00 13.05 43 LEU C N 1
ATOM 4646 C CA . LEU C 1 43 ? 24.485 -12.721 9.033 1.00 13.08 43 LEU C CA 1
ATOM 4647 C C . LEU C 1 43 ? 25.288 -11.493 8.628 1.00 12.47 43 LEU C C 1
ATOM 4648 O O . LEU C 1 43 ? 24.822 -10.410 8.964 1.00 12.49 43 LEU C O 1
ATOM 4653 N N . ASN C 1 44 ? 26.411 -11.616 7.915 1.00 12.87 44 ASN C N 1
ATOM 4654 C CA . ASN C 1 44 ? 27.197 -10.422 7.477 1.00 12.62 44 ASN C CA 1
ATOM 4655 C C . ASN C 1 44 ? 26.543 -9.834 6.224 1.00 13.82 44 ASN C C 1
ATOM 4656 O O . ASN C 1 44 ? 27.049 -10.044 5.072 1.00 12.49 44 ASN C O 1
ATOM 4661 N N . ARG C 1 45 ? 25.423 -9.156 6.430 1.00 13.01 45 ARG C N 1
ATOM 4662 C CA A ARG C 1 45 ? 24.588 -8.599 5.338 0.50 13.66 45 ARG C CA 1
ATOM 4663 C CA B ARG C 1 45 ? 24.519 -8.639 5.374 0.50 14.01 45 ARG C CA 1
ATOM 4664 C C . ARG C 1 45 ? 24.126 -7.226 5.771 1.00 13.24 45 ARG C C 1
ATOM 4665 O O . ARG C 1 45 ? 23.980 -6.974 6.952 1.00 11.45 45 ARG C O 1
ATOM 4680 N N . PRO C 1 46 ? 23.923 -6.309 4.823 1.00 14.48 46 PRO C N 1
ATOM 4681 C CA . PRO C 1 46 ? 23.689 -4.916 5.191 1.00 15.49 46 PRO C CA 1
ATOM 4682 C C . PRO C 1 46 ? 22.459 -4.694 6.073 1.00 15.58 46 PRO C C 1
ATOM 4683 O O . PRO C 1 46 ? 22.498 -3.756 6.863 1.00 14.06 46 PRO C O 1
ATOM 4687 N N . GLU C 1 47 ? 21.431 -5.540 5.937 1.00 14.99 47 GLU C N 1
ATOM 4688 C CA . GLU C 1 47 ? 20.150 -5.393 6.669 1.00 16.82 47 GLU C CA 1
ATOM 4689 C C . GLU C 1 47 ? 20.255 -5.942 8.091 1.00 15.03 47 GLU C C 1
ATOM 4690 O O . GLU C 1 47 ? 19.261 -5.758 8.846 1.00 13.99 47 GLU C O 1
ATOM 4696 N N . ILE C 1 48 ? 21.357 -6.603 8.458 1.00 12.45 48 ILE C N 1
ATOM 4697 C CA . ILE C 1 48 ? 21.621 -7.005 9.886 1.00 11.85 48 ILE C CA 1
ATOM 4698 C C . ILE C 1 48 ? 22.558 -5.971 10.501 1.00 10.78 48 ILE C C 1
ATOM 4699 O O . ILE C 1 48 ? 23.596 -5.675 9.900 1.00 11.22 48 ILE C O 1
ATOM 4704 N N . ARG C 1 49 ? 22.218 -5.436 11.681 1.00 10.45 49 ARG C N 1
ATOM 4705 C CA . ARG C 1 49 ? 22.947 -4.276 12.247 1.00 10.37 49 ARG C CA 1
ATOM 4706 C C . ARG C 1 49 ? 23.546 -4.606 13.614 1.00 10.65 49 ARG C C 1
ATOM 4707 O O . ARG C 1 49 ? 24.440 -3.872 14.050 1.00 9.48 49 ARG C O 1
ATOM 4715 N N . CYS C 1 50 ? 23.043 -5.634 14.278 1.00 9.23 50 CYS C N 1
ATOM 4716 C CA . CYS C 1 50 ? 23.540 -5.995 15.616 1.00 9.80 50 CYS C CA 1
ATOM 4717 C C . CYS C 1 50 ? 23.267 -7.480 15.853 1.00 9.23 50 CYS C C 1
ATOM 4718 O O . CYS C 1 50 ? 22.219 -7.957 15.452 1.00 9.43 50 CYS C O 1
ATOM 4721 N N . ILE C 1 51 ? 24.179 -8.139 16.552 1.00 8.99 51 ILE C N 1
ATOM 4722 C CA . ILE C 1 51 ? 24.129 -9.565 16.897 1.00 9.72 51 ILE C CA 1
ATOM 4723 C C . ILE C 1 51 ? 24.030 -9.698 18.408 1.00 9.48 51 ILE C C 1
ATOM 4724 O O . ILE C 1 51 ? 24.751 -8.979 19.127 1.00 8.66 51 ILE C O 1
ATOM 4729 N N . ILE C 1 52 ? 23.203 -10.634 18.867 1.00 8.56 52 ILE C N 1
ATOM 4730 C CA . ILE C 1 52 ? 23.206 -11.051 20.299 1.00 9.04 52 ILE C CA 1
ATOM 4731 C C . ILE C 1 52 ? 23.609 -12.527 20.314 1.00 9.94 52 ILE C C 1
ATOM 4732 O O . ILE C 1 52 ? 23.017 -13.301 19.516 1.00 10.41 52 ILE C O 1
ATOM 4737 N N . LEU C 1 53 ? 24.562 -12.908 21.162 1.00 10.42 53 LEU C N 1
ATOM 4738 C CA . LEU C 1 53 ? 24.888 -14.326 21.437 1.00 10.00 53 LEU C CA 1
ATOM 4739 C C . LEU C 1 53 ? 24.275 -14.678 22.775 1.00 9.52 53 LEU C C 1
ATOM 4740 O O . LEU C 1 53 ? 24.447 -13.890 23.725 1.00 9.70 53 LEU C O 1
ATOM 4745 N N . ARG C 1 54 ? 23.597 -15.827 22.872 1.00 9.50 54 ARG C N 1
ATOM 4746 C CA . ARG C 1 54 ? 22.947 -16.252 24.139 1.00 9.48 54 ARG C CA 1
ATOM 4747 C C . ARG C 1 54 ? 22.915 -17.775 24.229 1.00 10.08 54 ARG C C 1
ATOM 4748 O O . ARG C 1 54 ? 22.962 -18.486 23.192 1.00 10.37 54 ARG C O 1
ATOM 4756 N N . ALA C 1 55 ? 22.853 -18.255 25.456 1.00 10.30 55 ALA C N 1
ATOM 4757 C CA . ALA C 1 55 ? 22.415 -19.607 25.791 1.00 11.48 55 ALA C CA 1
ATOM 4758 C C . ALA C 1 55 ? 20.885 -19.600 25.827 1.00 12.53 55 ALA C C 1
ATOM 4759 O O . ALA C 1 55 ? 20.225 -18.577 26.026 1.00 11.80 55 ALA C O 1
ATOM 4761 N N . PRO C 1 56 ? 20.256 -20.778 25.665 1.00 13.67 56 PRO C N 1
ATOM 4762 C CA . PRO C 1 56 ? 18.816 -20.872 25.854 1.00 15.20 56 PRO C CA 1
ATOM 4763 C C . PRO C 1 56 ? 18.370 -20.303 27.199 1.00 14.57 56 PRO C C 1
ATOM 4764 O O . PRO C 1 56 ? 19.027 -20.444 28.229 1.00 15.32 56 PRO C O 1
ATOM 4768 N N . SER C 1 57 ? 17.219 -19.659 27.166 1.00 16.88 57 SER C N 1
ATOM 4769 C CA . SER C 1 57 ? 16.489 -19.195 28.362 1.00 18.47 57 SER C CA 1
ATOM 4770 C C . SER C 1 57 ? 16.475 -20.316 29.413 1.00 19.85 57 SER C C 1
ATOM 4771 O O . SER C 1 57 ? 16.232 -21.515 29.073 1.00 18.33 57 SER C O 1
ATOM 4774 N N . GLY C 1 58 ? 16.872 -19.989 30.635 1.00 19.65 58 GLY C N 1
ATOM 4775 C CA . GLY C 1 58 ? 16.854 -20.931 31.759 1.00 18.78 58 GLY C CA 1
ATOM 4776 C C . GLY C 1 58 ? 18.163 -21.669 31.934 1.00 19.35 58 GLY C C 1
ATOM 4777 O O . GLY C 1 58 ? 18.266 -22.452 32.899 1.00 19.48 58 GLY C O 1
ATOM 4778 N N . SER C 1 59 ? 19.153 -21.477 31.062 1.00 16.97 59 SER C N 1
ATOM 4779 C CA . SER C 1 59 ? 20.391 -22.295 31.114 1.00 17.30 59 SER C CA 1
ATOM 4780 C C . SER C 1 59 ? 21.078 -22.087 32.467 1.00 17.46 59 SER C C 1
ATOM 4781 O O . SER C 1 59 ? 21.216 -20.937 32.925 1.00 16.48 59 SER C O 1
ATOM 4784 N N . LYS C 1 60 ? 21.450 -23.186 33.106 1.00 18.15 60 LYS C N 1
ATOM 4785 C CA . LYS C 1 60 ? 22.297 -23.129 34.305 1.00 18.18 60 LYS C CA 1
ATOM 4786 C C . LYS C 1 60 ? 23.727 -22.816 33.861 1.00 16.94 60 LYS C C 1
ATOM 4787 O O . LYS C 1 60 ? 24.378 -22.045 34.570 1.00 15.90 60 LYS C O 1
ATOM 4793 N N . VAL C 1 61 ? 24.209 -23.445 32.782 1.00 14.53 61 VAL C N 1
ATOM 4794 C CA . VAL C 1 61 ? 25.592 -23.229 32.294 1.00 14.44 61 VAL C CA 1
ATOM 4795 C C . VAL C 1 61 ? 25.482 -22.495 30.956 1.00 13.99 61 VAL C C 1
ATOM 4796 O O . VAL C 1 61 ? 24.772 -23.004 30.043 1.00 13.81 61 VAL C O 1
ATOM 4800 N N . PHE C 1 62 ? 26.050 -21.296 30.858 1.00 13.27 62 PHE C N 1
ATOM 4801 C CA . PHE C 1 62 ? 26.074 -20.545 29.575 1.00 12.62 62 PHE C CA 1
ATOM 4802 C C . PHE C 1 62 ? 26.976 -21.319 28.611 1.00 13.11 62 PHE C C 1
ATOM 4803 O O . PHE C 1 62 ? 26.543 -21.663 27.475 1.00 13.36 62 PHE C O 1
ATOM 4811 N N . SER C 1 63 ? 28.226 -21.557 29.024 1.00 12.98 63 SER C N 1
ATOM 4812 C CA . SER C 1 63 ? 29.206 -22.415 28.323 1.00 14.21 63 SER C CA 1
ATOM 4813 C C . SER C 1 63 ? 30.263 -22.942 29.296 1.00 14.96 63 SER C C 1
ATOM 4814 O O . SER C 1 63 ? 30.896 -22.139 30.019 1.00 13.42 63 SER C O 1
ATOM 4817 N N . ALA C 1 64 ? 30.544 -24.242 29.174 1.00 16.00 64 ALA C N 1
ATOM 4818 C CA . ALA C 1 64 ? 31.537 -24.987 29.976 1.00 16.48 64 ALA C CA 1
ATOM 4819 C C . ALA C 1 64 ? 32.962 -24.784 29.469 1.00 17.17 64 ALA C C 1
ATOM 4820 O O . ALA C 1 64 ? 33.885 -25.431 30.024 1.00 15.91 64 ALA C O 1
ATOM 4822 N N . GLY C 1 65 ? 33.173 -23.950 28.458 1.00 16.62 65 GLY C N 1
ATOM 4823 C CA . GLY C 1 65 ? 34.539 -23.674 27.971 1.00 18.97 65 GLY C CA 1
ATOM 4824 C C . GLY C 1 65 ? 35.106 -24.803 27.134 1.00 20.89 65 GLY C C 1
ATOM 4825 O O . GLY C 1 65 ? 34.329 -25.518 26.453 1.00 19.08 65 GLY C O 1
ATOM 4826 N N . HIS C 1 66 ? 36.430 -24.950 27.130 1.00 23.56 66 HIS C N 1
ATOM 4827 C CA . HIS C 1 66 ? 37.137 -25.895 26.222 1.00 24.56 66 HIS C CA 1
ATOM 4828 C C . HIS C 1 66 ? 36.575 -27.301 26.396 1.00 23.13 66 HIS C C 1
ATOM 4829 O O . HIS C 1 66 ? 36.322 -27.710 27.556 1.00 21.03 66 HIS C O 1
ATOM 4836 N N . ASP C 1 67 ? 36.421 -28.025 25.281 1.00 25.30 67 ASP C N 1
ATOM 4837 C CA . ASP C 1 67 ? 36.065 -29.471 25.307 1.00 29.52 67 ASP C CA 1
ATOM 4838 C C . ASP C 1 67 ? 37.346 -30.255 25.640 1.00 30.23 67 ASP C C 1
ATOM 4839 O O . ASP C 1 67 ? 38.256 -30.172 24.783 1.00 30.39 67 ASP C O 1
ATOM 4844 N N . ILE C 1 68 ? 37.449 -30.970 26.778 1.00 33.82 68 ILE C N 1
ATOM 4845 C CA . ILE C 1 68 ? 38.689 -31.759 27.109 1.00 38.07 68 ILE C CA 1
ATOM 4846 C C . ILE C 1 68 ? 38.881 -32.871 26.092 1.00 36.88 68 ILE C C 1
ATOM 4847 O O . ILE C 1 68 ? 40.049 -33.236 25.854 1.00 42.32 68 ILE C O 1
ATOM 4852 N N . HIS C 1 69 ? 37.789 -33.463 25.612 1.00 36.29 69 HIS C N 1
ATOM 4853 C CA A HIS C 1 69 ? 37.808 -34.666 24.742 0.50 39.03 69 HIS C CA 1
ATOM 4854 C CA B HIS C 1 69 ? 37.844 -34.674 24.756 0.50 38.97 69 HIS C CA 1
ATOM 4855 C C . HIS C 1 69 ? 38.410 -34.312 23.378 1.00 41.71 69 HIS C C 1
ATOM 4856 O O . HIS C 1 69 ? 38.498 -35.224 22.532 1.00 46.58 69 HIS C O 1
ATOM 4869 N N . GLU C 1 70 ? 38.771 -33.044 23.165 1.00 36.46 70 GLU C N 1
ATOM 4870 C CA . GLU C 1 70 ? 39.290 -32.566 21.856 1.00 39.99 70 GLU C CA 1
ATOM 4871 C C . GLU C 1 70 ? 40.713 -32.023 21.998 1.00 45.76 70 GLU C C 1
ATOM 4872 O O . GLU C 1 70 ? 41.251 -31.612 20.961 1.00 38.36 70 GLU C O 1
ATOM 4878 N N . LEU C 1 71 ? 41.334 -32.033 23.181 1.00 59.90 71 LEU C N 1
ATOM 4879 C CA . LEU C 1 71 ? 42.730 -31.516 23.300 1.00 77.34 71 LEU C CA 1
ATOM 4880 C C . LEU C 1 71 ? 43.685 -32.623 22.847 1.00 90.17 71 LEU C C 1
ATOM 4881 O O . LEU C 1 71 ? 43.692 -33.696 23.445 1.00 97.71 71 LEU C O 1
ATOM 4886 N N . PRO C 1 72 ? 44.466 -32.434 21.746 1.00 107.92 72 PRO C N 1
ATOM 4887 C CA . PRO C 1 72 ? 45.220 -33.532 21.133 1.00 116.91 72 PRO C CA 1
ATOM 4888 C C . PRO C 1 72 ? 46.621 -33.698 21.747 1.00 130.76 72 PRO C C 1
ATOM 4889 O O . PRO C 1 72 ? 47.525 -33.007 21.310 1.00 148.25 72 PRO C O 1
ATOM 4893 N N . SER C 1 73 ? 46.771 -34.604 22.727 1.00 133.32 73 SER C N 1
ATOM 4894 C CA . SER C 1 73 ? 48.012 -34.798 23.529 1.00 126.04 73 SER C CA 1
ATOM 4895 C C . SER C 1 73 ? 49.150 -35.282 22.617 1.00 120.03 73 SER C C 1
ATOM 4896 O O . SER C 1 73 ? 48.960 -35.325 21.380 1.00 116.12 73 SER C O 1
ATOM 4899 N N . GLY C 1 74 ? 50.293 -35.631 23.208 1.00 111.79 74 GLY C N 1
ATOM 4900 C CA . GLY C 1 74 ? 51.600 -35.558 22.534 1.00 100.72 74 GLY C CA 1
ATOM 4901 C C . GLY C 1 74 ? 52.103 -34.126 22.575 1.00 93.89 74 GLY C C 1
ATOM 4902 O O . GLY C 1 74 ? 52.978 -33.778 21.761 1.00 88.16 74 GLY C O 1
ATOM 4903 N N . GLY C 1 75 ? 51.538 -33.311 23.475 1.00 82.79 75 GLY C N 1
ATOM 4904 C CA . GLY C 1 75 ? 52.023 -31.954 23.790 1.00 80.30 75 GLY C CA 1
ATOM 4905 C C . GLY C 1 75 ? 51.456 -30.885 22.866 1.00 68.37 75 GLY C C 1
ATOM 4906 O O . GLY C 1 75 ? 51.297 -29.748 23.348 1.00 76.20 75 GLY C O 1
ATOM 4907 N N . ARG C 1 76 ? 51.211 -31.215 21.590 1.00 53.91 76 ARG C N 1
ATOM 4908 C CA . ARG C 1 76 ? 50.537 -30.354 20.567 1.00 51.31 76 ARG C CA 1
ATOM 4909 C C . ARG C 1 76 ? 49.685 -29.240 21.224 1.00 42.75 76 ARG C C 1
ATOM 4910 O O . ARG C 1 76 ? 48.748 -29.562 21.989 1.00 38.51 76 ARG C O 1
ATOM 4918 N N . ASP C 1 77 ? 49.976 -27.976 20.908 1.00 30.91 77 ASP C N 1
ATOM 4919 C CA . ASP C 1 77 ? 49.360 -26.752 21.495 1.00 31.39 77 ASP C CA 1
ATOM 4920 C C . ASP C 1 77 ? 47.881 -26.669 21.121 1.00 30.75 77 ASP C C 1
ATOM 4921 O O . ASP C 1 77 ? 47.560 -26.487 19.948 1.00 33.46 77 ASP C O 1
ATOM 4926 N N . PRO C 1 78 ? 46.915 -26.817 22.073 1.00 34.27 78 PRO C N 1
ATOM 4927 C CA . PRO C 1 78 ? 45.489 -26.710 21.745 1.00 34.37 78 PRO C CA 1
ATOM 4928 C C . PRO C 1 78 ? 45.035 -25.253 21.614 1.00 31.49 78 PRO C C 1
ATOM 4929 O O . PRO C 1 78 ? 43.882 -25.043 21.308 1.00 33.08 78 PRO C O 1
ATOM 4933 N N . LEU C 1 79 ? 45.948 -24.296 21.829 1.00 26.12 79 LEU C N 1
ATOM 4934 C CA . LEU C 1 79 ? 45.631 -22.863 21.668 1.00 22.41 79 LEU C CA 1
ATOM 4935 C C . LEU C 1 79 ? 46.450 -22.305 20.503 1.00 20.83 79 LEU C C 1
ATOM 4936 O O . LEU C 1 79 ? 46.878 -21.128 20.566 1.00 16.31 79 LEU C O 1
ATOM 4941 N N . SER C 1 80 ? 46.577 -23.113 19.447 1.00 19.01 80 SER C N 1
ATOM 4942 C CA . SER C 1 80 ? 47.268 -22.748 18.190 1.00 21.85 80 SER C CA 1
ATOM 4943 C C . SER C 1 80 ? 46.355 -21.849 17.342 1.00 20.27 80 SER C C 1
ATOM 4944 O O . SER C 1 80 ? 45.141 -21.722 17.648 1.00 17.99 80 SER C O 1
ATOM 4947 N N . TYR C 1 81 ? 46.928 -21.207 16.335 1.00 17.73 81 TYR C N 1
ATOM 4948 C CA . TYR C 1 81 ? 46.293 -20.064 15.640 1.00 17.80 81 TYR C CA 1
ATOM 4949 C C . TYR C 1 81 ? 44.927 -20.485 15.077 1.00 18.21 81 TYR C C 1
ATOM 4950 O O . TYR C 1 81 ? 44.038 -19.614 15.036 1.00 14.98 81 TYR C O 1
ATOM 4959 N N . ASP C 1 82 ? 44.801 -21.729 14.601 1.00 19.41 82 ASP C N 1
ATOM 4960 C CA . ASP C 1 82 ? 43.573 -22.189 13.889 1.00 21.79 82 ASP C CA 1
ATOM 4961 C C . ASP C 1 82 ? 42.737 -23.144 14.764 1.00 20.56 82 ASP C C 1
ATOM 4962 O O . ASP C 1 82 ? 41.809 -23.751 14.252 1.00 22.35 82 ASP C O 1
ATOM 4967 N N A ASP C 1 83 ? 42.986 -23.220 16.061 0.50 17.39 83 ASP C N 1
ATOM 4968 N N B ASP C 1 83 ? 43.010 -23.219 16.073 0.50 19.28 83 ASP C N 1
ATOM 4969 C CA A ASP C 1 83 ? 42.057 -23.974 16.931 0.50 18.04 83 ASP C CA 1
ATOM 4970 C CA B ASP C 1 83 ? 42.107 -23.824 17.095 0.50 21.20 83 ASP C CA 1
ATOM 4971 C C A ASP C 1 83 ? 40.771 -23.151 17.041 0.50 18.92 83 ASP C C 1
ATOM 4972 C C B ASP C 1 83 ? 40.753 -23.120 16.991 0.50 20.67 83 ASP C C 1
ATOM 4973 O O A ASP C 1 83 ? 40.798 -21.928 16.915 0.50 15.70 83 ASP C O 1
ATOM 4974 O O B ASP C 1 83 ? 40.722 -21.928 16.691 0.50 16.74 83 ASP C O 1
ATOM 4983 N N . PRO C 1 84 ? 39.605 -23.826 17.167 1.00 19.50 84 PRO C N 1
ATOM 4984 C CA . PRO C 1 84 ? 38.291 -23.174 17.113 1.00 20.60 84 PRO C CA 1
ATOM 4985 C C . PRO C 1 84 ? 38.102 -21.920 17.983 1.00 18.20 84 PRO C C 1
ATOM 4986 O O . PRO C 1 84 ? 37.558 -20.974 17.477 1.00 17.53 84 PRO C O 1
ATOM 4990 N N . LEU C 1 85 ? 38.528 -21.925 19.234 1.00 17.16 85 LEU C N 1
ATOM 4991 C CA . LEU C 1 85 ? 38.361 -20.731 20.110 1.00 17.10 85 LEU C CA 1
ATOM 4992 C C . LEU C 1 85 ? 39.191 -19.545 19.575 1.00 15.66 85 LEU C C 1
ATOM 4993 O O . LEU C 1 85 ? 38.668 -18.392 19.620 1.00 12.87 85 LEU C O 1
ATOM 4998 N N . ARG C 1 86 ? 40.389 -19.808 19.053 1.00 12.48 86 ARG C N 1
ATOM 4999 C CA . ARG C 1 86 ? 41.255 -18.726 18.476 1.00 13.10 86 ARG C CA 1
ATOM 5000 C C . ARG C 1 86 ? 40.534 -18.179 17.234 1.00 12.28 86 ARG C C 1
ATOM 5001 O O . ARG C 1 86 ? 40.579 -16.958 17.010 1.00 12.38 86 ARG C O 1
ATOM 5009 N N . GLN C 1 87 ? 39.905 -19.033 16.411 1.00 12.23 87 GLN C N 1
ATOM 5010 C CA . GLN C 1 87 ? 39.208 -18.599 15.175 1.00 12.15 87 GLN C CA 1
ATOM 5011 C C . GLN C 1 87 ? 37.978 -17.734 15.542 1.00 11.36 87 GLN C C 1
ATOM 5012 O O . GLN C 1 87 ? 37.771 -16.714 14.905 1.00 10.59 87 GLN C O 1
ATOM 5018 N N . ILE C 1 88 ? 37.181 -18.144 16.502 1.00 10.90 88 ILE C N 1
ATOM 5019 C CA . ILE C 1 88 ? 35.916 -17.428 16.816 1.00 13.36 88 ILE C CA 1
ATOM 5020 C C . ILE C 1 88 ? 36.190 -16.095 17.515 1.00 12.16 88 ILE C C 1
ATOM 5021 O O . ILE C 1 88 ? 35.496 -15.135 17.168 1.00 11.14 88 ILE C O 1
ATOM 5026 N N . THR C 1 89 ? 37.216 -15.984 18.352 1.00 11.09 89 THR C N 1
ATOM 5027 C CA . THR C 1 89 ? 37.551 -14.666 18.940 1.00 10.52 89 THR C CA 1
ATOM 5028 C C . THR C 1 89 ? 38.012 -13.722 17.829 1.00 10.74 89 THR C C 1
ATOM 5029 O O . THR C 1 89 ? 37.565 -12.570 17.883 1.00 9.63 89 THR C O 1
ATOM 5033 N N . ARG C 1 90 ? 38.865 -14.152 16.884 1.00 9.63 90 ARG C N 1
ATOM 5034 C CA . ARG C 1 90 ? 39.243 -13.260 15.751 1.00 10.86 90 ARG C CA 1
ATOM 5035 C C . ARG C 1 90 ? 37.992 -12.845 14.974 1.00 10.56 90 ARG C C 1
ATOM 5036 O O . ARG C 1 90 ? 37.894 -11.672 14.522 1.00 10.62 90 ARG C O 1
ATOM 5044 N N . MET C 1 91 ? 37.091 -13.798 14.710 1.00 10.99 91 MET C N 1
ATOM 5045 C CA . MET C 1 91 ? 35.931 -13.526 13.837 1.00 10.37 91 MET C CA 1
ATOM 5046 C C . MET C 1 91 ? 35.003 -12.532 14.548 1.00 8.93 91 MET C C 1
ATOM 5047 O O . MET C 1 91 ? 34.579 -11.587 13.913 1.00 8.14 91 MET C O 1
ATOM 5052 N N . ILE C 1 92 ? 34.807 -12.676 15.845 1.00 7.89 92 ILE C N 1
ATOM 5053 C CA . ILE C 1 92 ? 33.938 -11.761 16.636 1.00 8.05 92 ILE C CA 1
ATOM 5054 C C . ILE C 1 92 ? 34.548 -10.368 16.622 1.00 7.85 92 ILE C C 1
ATOM 5055 O O . ILE C 1 92 ? 33.834 -9.414 16.362 1.00 8.11 92 ILE C O 1
ATOM 5060 N N . GLN C 1 93 ? 35.871 -10.280 16.769 1.00 7.86 93 GLN C N 1
ATOM 5061 C CA . GLN C 1 93 ? 36.559 -8.963 16.886 1.00 7.40 93 GLN C CA 1
ATOM 5062 C C . GLN C 1 93 ? 36.607 -8.279 15.519 1.00 7.62 93 GLN C C 1
ATOM 5063 O O . GLN C 1 93 ? 36.589 -7.032 15.489 1.00 7.85 93 GLN C O 1
ATOM 5069 N N . LYS C 1 94 ? 36.633 -9.039 14.434 1.00 8.21 94 LYS C N 1
ATOM 5070 C CA . LYS C 1 94 ? 36.729 -8.487 13.057 1.00 9.84 94 LYS C CA 1
ATOM 5071 C C . LYS C 1 94 ? 35.342 -8.239 12.439 1.00 10.29 94 LYS C C 1
ATOM 5072 O O . LYS C 1 94 ? 35.253 -7.544 11.377 1.00 9.64 94 LYS C O 1
ATOM 5078 N N . PHE C 1 95 ? 34.290 -8.757 13.063 1.00 10.25 95 PHE C N 1
ATOM 5079 C CA . PHE C 1 95 ? 32.899 -8.687 12.565 1.00 10.46 95 PHE C CA 1
ATOM 5080 C C . PHE C 1 95 ? 32.446 -7.243 12.550 1.00 9.96 95 PHE C C 1
ATOM 5081 O O . PHE C 1 95 ? 32.599 -6.532 13.538 1.00 8.75 95 PHE C O 1
ATOM 5089 N N . PRO C 1 96 ? 32.012 -6.728 11.379 1.00 9.99 96 PRO C N 1
ATOM 5090 C CA . PRO C 1 96 ? 31.730 -5.304 11.241 1.00 11.12 96 PRO C CA 1
ATOM 5091 C C . PRO C 1 96 ? 30.428 -4.808 11.886 1.00 11.73 96 PRO C C 1
ATOM 5092 O O . PRO C 1 96 ? 29.969 -3.754 11.535 1.00 16.60 96 PRO C O 1
ATOM 5096 N N . LYS C 1 97 ? 29.787 -5.627 12.705 1.00 11.39 97 LYS C N 1
ATOM 5097 C CA . LYS C 1 97 ? 28.582 -5.248 13.468 1.00 10.61 97 LYS C CA 1
ATOM 5098 C C . LYS C 1 97 ? 28.881 -5.501 14.936 1.00 9.50 97 LYS C C 1
ATOM 5099 O O . LYS C 1 97 ? 29.664 -6.416 15.246 1.00 7.84 97 LYS C O 1
ATOM 5105 N N . PRO C 1 98 ? 28.279 -4.727 15.849 1.00 7.77 98 PRO C N 1
ATOM 5106 C CA . PRO C 1 98 ? 28.396 -5.042 17.256 1.00 8.04 98 PRO C CA 1
ATOM 5107 C C . PRO C 1 98 ? 27.876 -6.444 17.566 1.00 8.54 98 PRO C C 1
ATOM 5108 O O . PRO C 1 98 ? 26.842 -6.885 17.024 1.00 9.51 98 PRO C O 1
ATOM 5112 N N . ILE C 1 99 ? 28.557 -7.108 18.492 1.00 8.27 99 ILE C N 1
ATOM 5113 C CA . ILE C 1 99 ? 28.176 -8.430 19.017 1.00 8.25 99 ILE C CA 1
ATOM 5114 C C . ILE C 1 99 ? 28.063 -8.279 20.521 1.00 8.38 99 ILE C C 1
ATOM 5115 O O . ILE C 1 99 ? 29.056 -7.953 21.193 1.00 8.76 99 ILE C O 1
ATOM 5120 N N . ILE C 1 100 ? 26.860 -8.496 21.026 1.00 8.26 100 ILE C N 1
ATOM 5121 C CA . ILE C 1 100 ? 26.531 -8.416 22.458 1.00 8.67 100 ILE C CA 1
ATOM 5122 C C . ILE C 1 100 ? 26.408 -9.830 22.984 1.00 8.94 100 ILE C C 1
ATOM 5123 O O . ILE C 1 100 ? 25.581 -10.630 22.440 1.00 8.98 100 ILE C O 1
ATOM 5128 N N . SER C 1 101 ? 27.132 -10.106 24.051 1.00 8.19 101 SER C N 1
ATOM 5129 C CA . SER C 1 101 ? 26.962 -11.385 24.758 1.00 8.34 101 SER C CA 1
ATOM 5130 C C . SER C 1 101 ? 25.899 -11.152 25.812 1.00 9.73 101 SER C C 1
ATOM 5131 O O . SER C 1 101 ? 26.080 -10.255 26.656 1.00 9.60 101 SER C O 1
ATOM 5134 N N . MET C 1 102 ? 24.809 -11.911 25.747 1.00 9.33 102 MET C N 1
ATOM 5135 C CA . MET C 1 102 ? 23.685 -11.785 26.683 1.00 10.03 102 MET C CA 1
ATOM 5136 C C . MET C 1 102 ? 23.686 -13.027 27.558 1.00 10.76 102 MET C C 1
ATOM 5137 O O . MET C 1 102 ? 23.382 -14.136 27.040 1.00 10.62 102 MET C O 1
ATOM 5142 N N . VAL C 1 103 ? 24.171 -12.864 28.770 1.00 10.21 103 VAL C N 1
ATOM 5143 C CA . VAL C 1 103 ? 24.632 -14.011 29.579 1.00 11.69 103 VAL C CA 1
ATOM 5144 C C . VAL C 1 103 ? 23.597 -14.365 30.648 1.00 11.75 103 VAL C C 1
ATOM 5145 O O . VAL C 1 103 ? 23.315 -13.544 31.556 1.00 11.51 103 VAL C O 1
ATOM 5149 N N . GLU C 1 104 ? 23.153 -15.608 30.588 1.00 12.77 104 GLU C N 1
ATOM 5150 C CA . GLU C 1 104 ? 22.411 -16.315 31.659 1.00 13.59 104 GLU C CA 1
ATOM 5151 C C . GLU C 1 104 ? 23.217 -17.581 31.990 1.00 13.08 104 GLU C C 1
ATOM 5152 O O . GLU C 1 104 ? 23.517 -18.357 31.061 1.00 14.24 104 GLU C O 1
ATOM 5158 N N . GLY C 1 105 ? 23.497 -17.835 33.265 1.00 13.36 105 GLY C N 1
ATOM 5159 C CA . GLY C 1 105 ? 24.193 -19.056 33.686 1.00 13.13 105 GLY C CA 1
ATOM 5160 C C . GLY C 1 105 ? 25.662 -18.822 33.959 1.00 14.06 105 GLY C C 1
ATOM 5161 O O . GLY C 1 105 ? 26.111 -17.684 33.912 1.00 14.94 105 GLY C O 1
ATOM 5162 N N . SER C 1 106 ? 26.413 -19.893 34.146 1.00 13.95 106 SER C N 1
ATOM 5163 C CA . SER C 1 106 ? 27.852 -19.882 34.495 1.00 14.13 106 SER C CA 1
ATOM 5164 C C . SER C 1 106 ? 28.723 -19.918 33.236 1.00 13.54 106 SER C C 1
ATOM 5165 O O . SER C 1 106 ? 28.432 -20.663 32.263 1.00 11.82 106 SER C O 1
ATOM 5168 N N . VAL C 1 107 ? 29.755 -19.085 33.240 1.00 11.68 107 VAL C N 1
ATOM 5169 C CA . VAL C 1 107 ? 30.691 -18.900 32.108 1.00 12.86 107 VAL C CA 1
ATOM 5170 C C . VAL C 1 107 ? 32.074 -19.397 32.523 1.00 13.41 107 VAL C C 1
ATOM 5171 O O . VAL C 1 107 ? 32.563 -18.928 33.555 1.00 13.62 107 VAL C O 1
ATOM 5175 N N . TRP C 1 108 ? 32.701 -20.293 31.753 1.00 13.61 108 TRP C N 1
ATOM 5176 C CA . TRP C 1 108 ? 33.945 -20.970 32.189 1.00 15.44 108 TRP C CA 1
ATOM 5177 C C . TRP C 1 108 ? 35.032 -20.817 31.132 1.00 16.35 108 TRP C C 1
ATOM 5178 O O . TRP C 1 108 ? 34.762 -21.157 29.956 1.00 15.94 108 TRP C O 1
ATOM 5189 N N . GLY C 1 109 ? 36.220 -20.426 31.576 1.00 15.16 109 GLY C N 1
ATOM 5190 C CA . GLY C 1 109 ? 37.467 -20.593 30.810 1.00 14.21 109 GLY C CA 1
ATOM 5191 C C . GLY C 1 109 ? 37.400 -19.978 29.431 1.00 13.44 109 GLY C C 1
ATOM 5192 O O . GLY C 1 109 ? 37.244 -18.766 29.338 1.00 12.70 109 GLY C O 1
ATOM 5193 N N . GLY C 1 110 ? 37.594 -20.789 28.387 1.00 12.99 110 GLY C N 1
ATOM 5194 C CA . GLY C 1 110 ? 37.609 -20.296 27.003 1.00 13.40 110 GLY C CA 1
ATOM 5195 C C . GLY C 1 110 ? 36.327 -19.545 26.679 1.00 12.99 110 GLY C C 1
ATOM 5196 O O . GLY C 1 110 ? 36.376 -18.653 25.830 1.00 12.42 110 GLY C O 1
ATOM 5197 N N . ALA C 1 111 ? 35.206 -19.883 27.305 1.00 12.46 111 ALA C N 1
ATOM 5198 C CA . ALA C 1 111 ? 33.924 -19.180 27.052 1.00 12.94 111 ALA C CA 1
ATOM 5199 C C . ALA C 1 111 ? 33.952 -17.803 27.699 1.00 12.02 111 ALA C C 1
ATOM 5200 O O . ALA C 1 111 ? 33.321 -16.848 27.138 1.00 12.36 111 ALA C O 1
ATOM 5202 N N . PHE C 1 112 ? 34.775 -17.639 28.720 1.00 11.79 112 PHE C N 1
ATOM 5203 C CA . PHE C 1 112 ? 34.963 -16.310 29.345 1.00 11.97 112 PHE C CA 1
ATOM 5204 C C . PHE C 1 112 ? 35.775 -15.442 28.383 1.00 12.03 112 PHE C C 1
ATOM 5205 O O . PHE C 1 112 ? 35.354 -14.298 28.062 1.00 12.39 112 PHE C O 1
ATOM 5213 N N . GLU C 1 113 ? 36.855 -15.991 27.857 1.00 11.20 113 GLU C N 1
ATOM 5214 C CA . GLU C 1 113 ? 37.618 -15.288 26.807 1.00 11.94 113 GLU C CA 1
ATOM 5215 C C . GLU C 1 113 ? 36.682 -14.937 25.645 1.00 11.58 113 GLU C C 1
ATOM 5216 O O . GLU C 1 113 ? 36.798 -13.822 25.115 1.00 10.61 113 GLU C O 1
ATOM 5222 N N . MET C 1 114 ? 35.843 -15.875 25.188 1.00 11.26 114 MET C N 1
ATOM 5223 C CA . MET C 1 114 ? 34.906 -15.641 24.073 1.00 11.45 114 MET C CA 1
ATOM 5224 C C . MET C 1 114 ? 34.040 -14.409 24.353 1.00 10.51 114 MET C C 1
ATOM 5225 O O . MET C 1 114 ? 33.995 -13.504 23.476 1.00 10.37 114 MET C O 1
ATOM 5230 N N . ILE C 1 115 ? 33.372 -14.325 25.513 1.00 9.91 115 ILE C N 1
ATOM 5231 C CA . ILE C 1 115 ? 32.465 -13.173 25.808 1.00 10.28 115 ILE C CA 1
ATOM 5232 C C . ILE C 1 115 ? 33.302 -11.907 26.006 1.00 9.67 115 ILE C C 1
ATOM 5233 O O . ILE C 1 115 ? 32.879 -10.855 25.523 1.00 9.06 115 ILE C O 1
ATOM 5238 N N . MET C 1 116 ? 34.536 -12.013 26.486 1.00 9.52 116 MET C N 1
ATOM 5239 C CA . MET C 1 116 ? 35.382 -10.807 26.664 1.00 10.18 116 MET C CA 1
ATOM 5240 C C . MET C 1 116 ? 35.743 -10.238 25.289 1.00 9.56 116 MET C C 1
ATOM 5241 O O . MET C 1 116 ? 35.872 -9.009 25.179 1.00 9.56 116 MET C O 1
ATOM 5246 N N . SER C 1 117 ? 35.872 -11.097 24.274 1.00 8.72 117 SER C N 1
ATOM 5247 C CA A SER C 1 117 ? 36.229 -10.710 22.885 0.50 8.07 117 SER C CA 1
ATOM 5248 C CA B SER C 1 117 ? 36.254 -10.629 22.926 0.50 9.63 117 SER C CA 1
ATOM 5249 C C . SER C 1 117 ? 35.066 -9.946 22.229 1.00 9.18 117 SER C C 1
ATOM 5250 O O . SER C 1 117 ? 35.309 -9.174 21.263 1.00 9.78 117 SER C O 1
ATOM 5255 N N . SER C 1 118 ? 33.849 -10.170 22.707 1.00 9.34 118 SER C N 1
ATOM 5256 C CA . SER C 1 118 ? 32.643 -9.503 22.185 1.00 9.62 118 SER C CA 1
ATOM 5257 C C . SER C 1 118 ? 32.584 -8.035 22.647 1.00 8.79 118 SER C C 1
ATOM 5258 O O . SER C 1 118 ? 33.428 -7.600 23.439 1.00 8.91 118 SER C O 1
ATOM 5261 N N . ASP C 1 119 ? 31.675 -7.260 22.099 1.00 8.09 119 ASP C N 1
ATOM 5262 C CA . ASP C 1 119 ? 31.681 -5.771 22.198 1.00 8.27 119 ASP C CA 1
ATOM 5263 C C . ASP C 1 119 ? 31.055 -5.291 23.508 1.00 8.54 119 ASP C C 1
ATOM 5264 O O . ASP C 1 119 ? 31.537 -4.307 24.095 1.00 9.10 119 ASP C O 1
ATOM 5269 N N . LEU C 1 120 ? 29.974 -5.918 23.938 1.00 8.34 120 LEU C N 1
ATOM 5270 C CA . LEU C 1 120 ? 29.237 -5.561 25.177 1.00 8.90 120 LEU C CA 1
ATOM 5271 C C . LEU C 1 120 ? 28.810 -6.867 25.842 1.00 8.66 120 LEU C C 1
ATOM 5272 O O . LEU C 1 120 ? 28.610 -7.892 25.131 1.00 7.59 120 LEU C O 1
ATOM 5277 N N . ILE C 1 121 ? 28.726 -6.859 27.156 1.00 8.16 121 ILE C N 1
ATOM 5278 C CA . ILE C 1 121 ? 28.248 -8.036 27.918 1.00 8.45 121 ILE C CA 1
ATOM 5279 C C . ILE C 1 121 ? 27.150 -7.517 28.826 1.00 9.03 121 ILE C C 1
ATOM 5280 O O . ILE C 1 121 ? 27.393 -6.593 29.636 1.00 8.21 121 ILE C O 1
ATOM 5285 N N . ILE C 1 122 ? 25.977 -8.118 28.693 1.00 9.13 122 ILE C N 1
ATOM 5286 C CA . ILE C 1 122 ? 24.815 -7.818 29.548 1.00 10.13 122 ILE C CA 1
ATOM 5287 C C . ILE C 1 122 ? 24.458 -9.142 30.212 1.00 10.15 122 ILE C C 1
ATOM 5288 O O . ILE C 1 122 ? 24.299 -10.150 29.490 1.00 9.85 122 ILE C O 1
ATOM 5293 N N . ALA C 1 123 ? 24.361 -9.155 31.537 1.00 10.29 123 ALA C N 1
ATOM 5294 C CA . ALA C 1 123 ? 24.258 -10.428 32.271 1.00 10.49 123 ALA C CA 1
ATOM 5295 C C . ALA C 1 123 ? 23.124 -10.424 33.285 1.00 10.62 123 ALA C C 1
ATOM 5296 O O . ALA C 1 123 ? 22.849 -9.380 33.910 1.00 11.14 123 ALA C O 1
ATOM 5298 N N . ALA C 1 124 ? 22.604 -11.619 33.537 1.00 10.95 124 ALA C N 1
ATOM 5299 C CA . ALA C 1 124 ? 21.664 -11.903 34.641 1.00 11.35 124 ALA C CA 1
ATOM 5300 C C . ALA C 1 124 ? 22.366 -11.746 35.978 1.00 11.47 124 ALA C C 1
ATOM 5301 O O . ALA C 1 124 ? 23.561 -12.087 36.110 1.00 11.86 124 ALA C O 1
ATOM 5303 N N . SER C 1 125 ? 21.615 -11.277 36.969 1.00 11.90 125 SER C N 1
ATOM 5304 C CA . SER C 1 125 ? 22.115 -11.059 38.342 1.00 11.26 125 SER C CA 1
ATOM 5305 C C . SER C 1 125 ? 22.641 -12.372 38.940 1.00 11.23 125 SER C C 1
ATOM 5306 O O . SER C 1 125 ? 23.479 -12.251 39.828 1.00 11.66 125 SER C O 1
ATOM 5309 N N . THR C 1 126 ? 22.271 -13.568 38.445 1.00 11.29 126 THR C N 1
ATOM 5310 C CA . THR C 1 126 ? 22.684 -14.900 38.973 1.00 11.88 126 THR C CA 1
ATOM 5311 C C . THR C 1 126 ? 23.826 -15.513 38.155 1.00 13.26 126 THR C C 1
ATOM 5312 O O . THR C 1 126 ? 24.356 -16.565 38.532 1.00 11.95 126 THR C O 1
ATOM 5316 N N . SER C 1 127 ? 24.260 -14.861 37.078 1.00 12.48 127 SER C N 1
ATOM 5317 C CA . SER C 1 127 ? 25.366 -15.399 36.252 1.00 12.60 127 SER C CA 1
ATOM 5318 C C . SER C 1 127 ? 26.681 -15.316 37.027 1.00 12.00 127 SER C C 1
ATOM 5319 O O . SER C 1 127 ? 26.805 -14.471 37.960 1.00 12.62 127 SER C O 1
ATOM 5322 N N . THR C 1 128 ? 27.620 -16.209 36.709 1.00 12.35 128 THR C N 1
ATOM 5323 C CA . THR C 1 128 ? 28.951 -16.295 37.344 1.00 12.27 128 THR C CA 1
ATOM 5324 C C . THR C 1 128 ? 30.028 -16.543 36.297 1.00 13.35 128 THR C C 1
ATOM 5325 O O . THR C 1 128 ? 29.728 -17.082 35.223 1.00 12.71 128 THR C O 1
ATOM 5329 N N . PHE C 1 129 ? 31.261 -16.161 36.613 1.00 10.82 129 PHE C N 1
ATOM 5330 C CA . PHE C 1 129 ? 32.357 -16.032 35.639 1.00 11.05 129 PHE C CA 1
ATOM 5331 C C . PHE C 1 129 ? 33.640 -16.568 36.258 1.00 11.51 129 PHE C C 1
ATOM 5332 O O . PHE C 1 129 ? 34.009 -16.100 37.345 1.00 11.62 129 PHE C O 1
ATOM 5340 N N . SER C 1 130 ? 34.319 -17.487 35.566 1.00 11.91 130 SER C N 1
ATOM 5341 C CA A SER C 1 130 ? 35.646 -17.997 36.003 0.50 12.46 130 SER C CA 1
ATOM 5342 C CA B SER C 1 130 ? 35.623 -18.071 36.000 0.50 12.20 130 SER C CA 1
ATOM 5343 C C . SER C 1 130 ? 36.572 -18.185 34.805 1.00 12.79 130 SER C C 1
ATOM 5344 O O . SER C 1 130 ? 36.073 -18.575 33.691 1.00 12.09 130 SER C O 1
ATOM 5349 N N . MET C 1 131 ? 37.855 -17.955 35.045 1.00 12.82 131 MET C N 1
ATOM 5350 C CA . MET C 1 131 ? 38.925 -18.218 34.060 1.00 14.40 131 MET C CA 1
ATOM 5351 C C . MET C 1 131 ? 39.767 -19.367 34.625 1.00 14.20 131 MET C C 1
ATOM 5352 O O . MET C 1 131 ? 40.428 -19.141 35.687 1.00 13.08 131 MET C O 1
ATOM 5357 N N . THR C 1 132 ? 39.901 -20.477 33.894 1.00 13.26 132 THR C N 1
ATOM 5358 C CA . THR C 1 132 ? 40.264 -21.776 34.514 1.00 14.59 132 THR C CA 1
ATOM 5359 C C . THR C 1 132 ? 41.567 -22.424 34.056 1.00 13.85 132 THR C C 1
ATOM 5360 O O . THR C 1 132 ? 41.834 -23.513 34.563 1.00 13.60 132 THR C O 1
ATOM 5364 N N . PRO C 1 133 ? 42.463 -21.875 33.196 1.00 11.83 133 PRO C N 1
ATOM 5365 C CA . PRO C 1 133 ? 43.615 -22.646 32.754 1.00 12.06 133 PRO C CA 1
ATOM 5366 C C . PRO C 1 133 ? 44.515 -23.147 33.891 1.00 11.43 133 PRO C C 1
ATOM 5367 O O . PRO C 1 133 ? 45.196 -24.171 33.711 1.00 12.28 133 PRO C O 1
ATOM 5371 N N . VAL C 1 134 ? 44.592 -22.458 35.036 1.00 10.47 134 VAL C N 1
ATOM 5372 C CA . VAL C 1 134 ? 45.524 -22.915 36.103 1.00 11.20 134 VAL C CA 1
ATOM 5373 C C . VAL C 1 134 ? 44.942 -24.135 36.824 1.00 11.78 134 VAL C C 1
ATOM 5374 O O . VAL C 1 134 ? 45.687 -24.766 37.564 1.00 12.55 134 VAL C O 1
ATOM 5378 N N . ASN C 1 135 ? 43.683 -24.484 36.613 1.00 12.59 135 ASN C N 1
ATOM 5379 C CA . ASN C 1 135 ? 43.134 -25.771 37.147 1.00 14.22 135 ASN C CA 1
ATOM 5380 C C . ASN C 1 135 ? 43.715 -26.949 36.382 1.00 16.35 135 ASN C C 1
ATOM 5381 O O . ASN C 1 135 ? 43.765 -28.041 36.962 1.00 15.57 135 ASN C O 1
ATOM 5386 N N . LEU C 1 136 ? 44.099 -26.759 35.119 1.00 15.79 136 LEU C N 1
ATOM 5387 C CA . LEU C 1 136 ? 44.543 -27.868 34.219 1.00 17.88 136 LEU C CA 1
ATOM 5388 C C . LEU C 1 136 ? 46.060 -27.822 33.938 1.00 16.49 136 LEU C C 1
ATOM 5389 O O . LEU C 1 136 ? 46.561 -28.766 33.365 1.00 19.00 136 LEU C O 1
ATOM 5394 N N . GLY C 1 137 ? 46.752 -26.725 34.216 1.00 14.11 137 GLY C N 1
ATOM 5395 C CA . GLY C 1 137 ? 48.177 -26.562 33.899 1.00 14.26 137 GLY C CA 1
ATOM 5396 C C . GLY C 1 137 ? 48.382 -26.131 32.461 1.00 13.95 137 GLY C C 1
ATOM 5397 O O . GLY C 1 137 ? 49.504 -26.324 31.932 1.00 14.20 137 GLY C O 1
ATOM 5398 N N . VAL C 1 138 ? 47.393 -25.455 31.884 1.00 14.22 138 VAL C N 1
ATOM 5399 C CA . VAL C 1 138 ? 47.458 -24.975 30.481 1.00 15.30 138 VAL C CA 1
ATOM 5400 C C . VAL C 1 138 ? 48.270 -23.682 30.423 1.00 14.40 138 VAL C C 1
ATOM 5401 O O . VAL C 1 138 ? 47.957 -22.703 31.122 1.00 13.44 138 VAL C O 1
ATOM 5405 N N . PRO C 1 139 ? 49.272 -23.593 29.516 1.00 13.62 139 PRO C N 1
ATOM 5406 C CA . PRO C 1 139 ? 49.927 -22.319 29.230 1.00 13.82 139 PRO C CA 1
ATOM 5407 C C . PRO C 1 139 ? 49.110 -21.507 28.223 1.00 15.46 139 PRO C C 1
ATOM 5408 O O . PRO C 1 139 ? 49.271 -21.680 27.020 1.00 17.48 139 PRO C O 1
ATOM 5412 N N . TYR C 1 140 ? 48.178 -20.701 28.719 1.00 15.70 140 TYR C N 1
ATOM 5413 C CA . TYR C 1 140 ? 47.254 -19.933 27.844 1.00 15.84 140 TYR C CA 1
ATOM 5414 C C . TYR C 1 140 ? 48.093 -19.043 26.922 1.00 16.28 140 TYR C C 1
ATOM 5415 O O . TYR C 1 140 ? 49.149 -18.583 27.321 1.00 18.68 140 TYR C O 1
ATOM 5424 N N . ASN C 1 141 ? 47.686 -18.838 25.689 1.00 14.30 141 ASN C N 1
ATOM 5425 C CA . ASN C 1 141 ? 48.543 -18.130 24.704 1.00 14.19 141 ASN C CA 1
ATOM 5426 C C . ASN C 1 141 ? 48.467 -16.602 24.877 1.00 13.64 141 ASN C C 1
ATOM 5427 O O . ASN C 1 141 ? 47.520 -16.070 25.515 1.00 12.14 141 ASN C O 1
ATOM 5432 N N . LEU C 1 142 ? 49.442 -15.906 24.318 1.00 13.17 142 LEU C N 1
ATOM 5433 C CA . LEU C 1 142 ? 49.586 -14.429 24.449 1.00 13.97 142 LEU C CA 1
ATOM 5434 C C . LEU C 1 142 ? 48.297 -13.735 23.978 1.00 12.69 142 LEU C C 1
ATOM 5435 O O . LEU C 1 142 ? 47.812 -12.810 24.643 1.00 13.12 142 LEU C O 1
ATOM 5440 N N . VAL C 1 143 ? 47.800 -14.070 22.792 1.00 12.09 143 VAL C N 1
ATOM 5441 C CA . VAL C 1 143 ? 46.624 -13.335 22.232 1.00 10.49 143 VAL C CA 1
ATOM 5442 C C . VAL C 1 143 ? 45.424 -13.567 23.166 1.00 10.41 143 VAL C C 1
ATOM 5443 O O . VAL C 1 143 ? 44.657 -12.608 23.422 1.00 9.50 143 VAL C O 1
ATOM 5447 N N . GLY C 1 144 ? 45.242 -14.797 23.624 1.00 10.00 144 GLY C N 1
ATOM 5448 C CA . GLY C 1 144 ? 44.139 -15.169 24.517 1.00 10.50 144 GLY C CA 1
ATOM 5449 C C . GLY C 1 144 ? 44.218 -14.370 25.804 1.00 10.82 144 GLY C C 1
ATOM 5450 O O . GLY C 1 144 ? 43.203 -13.800 26.206 1.00 11.32 144 GLY C O 1
ATOM 5451 N N . ILE C 1 145 ? 45.413 -14.249 26.387 1.00 9.84 145 ILE C N 1
ATOM 5452 C CA . ILE C 1 145 ? 45.604 -13.465 27.652 1.00 10.93 145 ILE C CA 1
ATOM 5453 C C . ILE C 1 145 ? 45.330 -11.991 27.376 1.00 10.44 145 ILE C C 1
ATOM 5454 O O . ILE C 1 145 ? 44.616 -11.363 28.111 1.00 9.99 145 ILE C O 1
ATOM 5459 N N . HIS C 1 146 ? 45.835 -11.456 26.274 1.00 10.29 146 HIS C N 1
ATOM 5460 C CA A HIS C 1 146 ? 45.646 -10.043 25.870 0.50 10.34 146 HIS C CA 1
ATOM 5461 C CA B HIS C 1 146 ? 45.641 -10.040 25.892 0.50 10.42 146 HIS C CA 1
ATOM 5462 C C . HIS C 1 146 ? 44.142 -9.729 25.803 1.00 10.25 146 HIS C C 1
ATOM 5463 O O . HIS C 1 146 ? 43.734 -8.634 26.222 1.00 9.63 146 HIS C O 1
ATOM 5476 N N . ASN C 1 147 ? 43.355 -10.675 25.276 1.00 8.64 147 ASN C N 1
ATOM 5477 C CA . ASN C 1 147 ? 41.881 -10.534 25.163 1.00 9.00 147 ASN C CA 1
ATOM 5478 C C . ASN C 1 147 ? 41.241 -10.306 26.543 1.00 8.92 147 ASN C C 1
ATOM 5479 O O . ASN C 1 147 ? 40.113 -9.780 26.600 1.00 9.36 147 ASN C O 1
ATOM 5484 N N . LEU C 1 148 ? 41.899 -10.690 27.623 1.00 9.44 148 LEU C N 1
ATOM 5485 C CA . LEU C 1 148 ? 41.344 -10.562 28.996 1.00 10.24 148 LEU C CA 1
ATOM 5486 C C . LEU C 1 148 ? 41.751 -9.269 29.721 1.00 10.88 148 LEU C C 1
ATOM 5487 O O . LEU C 1 148 ? 41.401 -9.160 30.916 1.00 12.14 148 LEU C O 1
ATOM 5492 N N . THR C 1 149 ? 42.535 -8.381 29.118 1.00 11.33 149 THR C N 1
ATOM 5493 C CA . THR C 1 149 ? 43.252 -7.272 29.814 1.00 10.95 149 THR C CA 1
ATOM 5494 C C . THR C 1 149 ? 42.671 -5.895 29.445 1.00 10.60 149 THR C C 1
ATOM 5495 O O . THR C 1 149 ? 43.242 -4.879 29.918 1.00 10.00 149 THR C O 1
ATOM 5499 N N . ARG C 1 150 ? 41.590 -5.825 28.659 1.00 9.38 150 ARG C N 1
ATOM 5500 C CA . ARG C 1 150 ? 41.117 -4.529 28.137 1.00 9.15 150 ARG C CA 1
ATOM 5501 C C . ARG C 1 150 ? 39.957 -3.940 28.959 1.00 9.67 150 ARG C C 1
ATOM 5502 O O . ARG C 1 150 ? 39.480 -2.850 28.540 1.00 9.44 150 ARG C O 1
ATOM 5510 N N . ASP C 1 151 ? 39.511 -4.604 30.033 1.00 10.09 151 ASP C N 1
ATOM 5511 C CA . ASP C 1 151 ? 38.291 -4.212 30.789 1.00 11.07 151 ASP C CA 1
ATOM 5512 C C . ASP C 1 151 ? 38.648 -3.956 32.254 1.00 12.68 151 ASP C C 1
ATOM 5513 O O . ASP C 1 151 ? 38.587 -2.798 32.654 1.00 16.13 151 ASP C O 1
ATOM 5518 N N . ALA C 1 152 ? 38.988 -4.965 33.024 1.00 13.32 152 ALA C N 1
ATOM 5519 C CA . ALA C 1 152 ? 39.457 -4.820 34.422 1.00 12.16 152 ALA C CA 1
ATOM 5520 C C . ALA C 1 152 ? 40.979 -4.610 34.442 1.00 11.65 152 ALA C C 1
ATOM 5521 O O . ALA C 1 152 ? 41.696 -4.918 33.450 1.00 11.85 152 ALA C O 1
ATOM 5523 N N . GLY C 1 153 ? 41.467 -4.089 35.557 1.00 10.40 153 GLY C N 1
ATOM 5524 C CA . GLY C 1 153 ? 42.894 -3.781 35.767 1.00 9.99 153 GLY C CA 1
ATOM 5525 C C . GLY C 1 153 ? 43.739 -5.030 35.955 1.00 9.32 153 GLY C C 1
ATOM 5526 O O . GLY C 1 153 ? 43.176 -6.114 36.203 1.00 9.73 153 GLY C O 1
ATOM 5527 N N . PHE C 1 154 ? 45.054 -4.890 35.902 1.00 9.36 154 PHE C N 1
ATOM 5528 C CA . PHE C 1 154 ? 45.992 -6.024 36.000 1.00 9.24 154 PHE C CA 1
ATOM 5529 C C . PHE C 1 154 ? 45.788 -6.795 37.313 1.00 8.43 154 PHE C C 1
ATOM 5530 O O . PHE C 1 154 ? 45.807 -8.032 37.282 1.00 8.29 154 PHE C O 1
ATOM 5538 N N . HIS C 1 155 ? 45.732 -6.126 38.469 1.00 7.95 155 HIS C N 1
ATOM 5539 C CA . HIS C 1 155 ? 45.637 -6.895 39.735 1.00 7.82 155 HIS C CA 1
ATOM 5540 C C . HIS C 1 155 ? 44.377 -7.768 39.685 1.00 7.98 155 HIS C C 1
ATOM 5541 O O . HIS C 1 155 ? 44.355 -8.909 40.177 1.00 7.55 155 HIS C O 1
ATOM 5548 N N . ILE C 1 156 ? 43.280 -7.222 39.190 1.00 8.84 156 ILE C N 1
ATOM 5549 C CA . ILE C 1 156 ? 41.986 -7.976 39.175 1.00 9.57 156 ILE C CA 1
ATOM 5550 C C . ILE C 1 156 ? 42.137 -9.187 38.253 1.00 9.08 156 ILE C C 1
ATOM 5551 O O . ILE C 1 156 ? 41.733 -10.287 38.641 1.00 8.80 156 ILE C O 1
ATOM 5556 N N . VAL C 1 157 ? 42.664 -8.981 37.051 1.00 8.61 157 VAL C N 1
ATOM 5557 C CA . VAL C 1 157 ? 42.854 -10.074 36.049 1.00 9.23 157 VAL C CA 1
ATOM 5558 C C . VAL C 1 157 ? 43.739 -11.173 36.661 1.00 8.25 157 VAL C C 1
ATOM 5559 O O . VAL C 1 157 ? 43.386 -12.376 36.564 1.00 7.67 157 VAL C O 1
ATOM 5563 N N . LYS C 1 158 ? 44.809 -10.804 37.339 1.00 8.15 158 LYS C N 1
ATOM 5564 C CA . LYS C 1 158 ? 45.704 -11.787 37.978 1.00 9.00 158 LYS C CA 1
ATOM 5565 C C . LYS C 1 158 ? 44.957 -12.546 39.070 1.00 8.82 158 LYS C C 1
ATOM 5566 O O . LYS C 1 158 ? 45.159 -13.759 39.163 1.00 8.54 158 LYS C O 1
ATOM 5572 N N . GLU C 1 159 ? 44.118 -11.878 39.849 1.00 8.83 159 GLU C N 1
ATOM 5573 C CA . GLU C 1 159 ? 43.312 -12.596 40.856 1.00 9.55 159 GLU C CA 1
ATOM 5574 C C . GLU C 1 159 ? 42.417 -13.635 40.142 1.00 9.86 159 GLU C C 1
ATOM 5575 O O . GLU C 1 159 ? 42.354 -14.791 40.580 1.00 9.56 159 GLU C O 1
ATOM 5581 N N . LEU C 1 160 ? 41.720 -13.231 39.088 1.00 9.61 160 LEU C N 1
ATOM 5582 C CA A LEU C 1 160 ? 40.772 -14.125 38.374 0.50 10.19 160 LEU C CA 1
ATOM 5583 C CA B LEU C 1 160 ? 40.776 -14.114 38.363 0.50 10.31 160 LEU C CA 1
ATOM 5584 C C . LEU C 1 160 ? 41.536 -15.337 37.826 1.00 10.79 160 LEU C C 1
ATOM 5585 O O . LEU C 1 160 ? 41.062 -16.502 38.022 1.00 11.09 160 LEU C O 1
ATOM 5594 N N . ILE C 1 161 ? 42.692 -15.120 37.229 1.00 9.91 161 ILE C N 1
ATOM 5595 C CA . ILE C 1 161 ? 43.442 -16.204 36.562 1.00 10.30 161 ILE C CA 1
ATOM 5596 C C . ILE C 1 161 ? 44.177 -17.065 37.592 1.00 11.70 161 ILE C C 1
ATOM 5597 O O . ILE C 1 161 ? 44.166 -18.271 37.448 1.00 12.37 161 ILE C O 1
ATOM 5602 N N . PHE C 1 162 ? 44.802 -16.480 38.601 1.00 10.98 162 PHE C N 1
ATOM 5603 C CA . PHE C 1 162 ? 45.638 -17.259 39.543 1.00 10.91 162 PHE C CA 1
ATOM 5604 C C . PHE C 1 162 ? 44.733 -18.044 40.504 1.00 10.61 162 PHE C C 1
ATOM 5605 O O . PHE C 1 162 ? 45.154 -19.145 40.928 1.00 11.65 162 PHE C O 1
ATOM 5613 N N . THR C 1 163 ? 43.568 -17.533 40.857 1.00 9.96 163 THR C N 1
ATOM 5614 C CA . THR C 1 163 ? 42.628 -18.270 41.753 1.00 9.99 163 THR C CA 1
ATOM 5615 C C . THR C 1 163 ? 41.760 -19.235 40.969 1.00 10.40 163 THR C C 1
ATOM 5616 O O . THR C 1 163 ? 41.301 -20.217 41.563 1.00 10.71 163 THR C O 1
ATOM 5620 N N . ALA C 1 164 ? 41.478 -18.975 39.699 1.00 10.91 164 ALA C N 1
ATOM 5621 C CA . ALA C 1 164 ? 40.406 -19.670 38.949 1.00 11.03 164 ALA C CA 1
ATOM 5622 C C . ALA C 1 164 ? 39.098 -19.700 39.758 1.00 12.28 164 ALA C C 1
ATOM 5623 O O . ALA C 1 164 ? 38.272 -20.546 39.495 1.00 16.28 164 ALA C O 1
ATOM 5625 N N . SER C 1 165 ? 38.854 -18.763 40.654 1.00 12.98 165 SER C N 1
ATOM 5626 C CA . SER C 1 165 ? 37.602 -18.725 41.441 1.00 13.62 165 SER C CA 1
ATOM 5627 C C . SER C 1 165 ? 36.533 -17.961 40.671 1.00 14.02 165 SER C C 1
ATOM 5628 O O . SER C 1 165 ? 36.796 -16.946 40.019 1.00 12.16 165 SER C O 1
ATOM 5631 N N . PRO C 1 166 ? 35.272 -18.403 40.798 1.00 14.70 166 PRO C N 1
ATOM 5632 C CA . PRO C 1 166 ? 34.164 -17.725 40.169 1.00 14.63 166 PRO C CA 1
ATOM 5633 C C . PRO C 1 166 ? 33.878 -16.385 40.832 1.00 15.66 166 PRO C C 1
ATOM 5634 O O . PRO C 1 166 ? 34.034 -16.232 42.056 1.00 15.07 166 PRO C O 1
ATOM 5638 N N . ILE C 1 167 ? 33.506 -15.413 40.008 1.00 13.44 167 ILE C N 1
ATOM 5639 C CA . ILE C 1 167 ? 33.037 -14.106 40.544 1.00 13.39 167 ILE C CA 1
ATOM 5640 C C . ILE C 1 167 ? 31.591 -13.909 40.150 1.00 12.97 167 ILE C C 1
ATOM 5641 O O . ILE C 1 167 ? 31.103 -14.505 39.102 1.00 11.40 167 ILE C O 1
ATOM 5646 N N . THR C 1 168 ? 30.911 -13.147 40.998 1.00 11.76 168 THR C N 1
ATOM 5647 C CA . THR C 1 168 ? 29.486 -12.835 40.806 1.00 11.05 168 THR C CA 1
ATOM 5648 C C . THR C 1 168 ? 29.350 -11.830 39.654 1.00 10.57 168 THR C C 1
ATOM 5649 O O . THR C 1 168 ? 30.330 -11.117 39.314 1.00 10.63 168 THR C O 1
ATOM 5653 N N . ALA C 1 169 ? 28.159 -11.729 39.108 1.00 12.00 169 ALA C N 1
ATOM 5654 C CA . ALA C 1 169 ? 27.799 -10.674 38.138 1.00 10.76 169 ALA C CA 1
ATOM 5655 C C . ALA C 1 169 ? 28.040 -9.314 38.776 1.00 11.10 169 ALA C C 1
ATOM 5656 O O . ALA C 1 169 ? 28.509 -8.420 38.086 1.00 10.25 169 ALA C O 1
ATOM 5658 N N . GLN C 1 170 ? 27.743 -9.150 40.064 1.00 11.04 170 GLN C N 1
ATOM 5659 C CA . GLN C 1 170 ? 27.836 -7.846 40.731 1.00 11.48 170 GLN C CA 1
ATOM 5660 C C . GLN C 1 170 ? 29.303 -7.418 40.769 1.00 10.83 170 GLN C C 1
ATOM 5661 O O . GLN C 1 170 ? 29.598 -6.253 40.517 1.00 12.16 170 GLN C O 1
ATOM 5667 N N . ARG C 1 171 ? 30.197 -8.349 41.029 1.00 10.94 171 ARG C N 1
ATOM 5668 C CA . ARG C 1 171 ? 31.634 -8.024 41.121 1.00 10.54 171 ARG C CA 1
ATOM 5669 C C . ARG C 1 171 ? 32.123 -7.790 39.701 1.00 9.40 171 ARG C C 1
ATOM 5670 O O . ARG C 1 171 ? 32.930 -6.894 39.489 1.00 8.98 171 ARG C O 1
ATOM 5678 N N . ALA C 1 172 ? 31.712 -8.616 38.754 1.00 8.89 172 ALA C N 1
ATOM 5679 C CA . ALA C 1 172 ? 32.149 -8.413 37.353 1.00 9.02 172 ALA C CA 1
ATOM 5680 C C . ALA C 1 172 ? 31.753 -7.008 36.867 1.00 9.14 172 ALA C C 1
ATOM 5681 O O . ALA C 1 172 ? 32.497 -6.440 36.040 1.00 9.66 172 ALA C O 1
ATOM 5683 N N . LEU C 1 173 ? 30.573 -6.508 37.256 1.00 8.97 173 LEU C N 1
ATOM 5684 C CA . LEU C 1 173 ? 30.129 -5.135 36.907 1.00 10.07 173 LEU C CA 1
ATOM 5685 C C . LEU C 1 173 ? 31.068 -4.126 37.581 1.00 10.56 173 LEU C C 1
ATOM 5686 O O . LEU C 1 173 ? 31.537 -3.179 36.893 1.00 10.67 173 LEU C O 1
ATOM 5691 N N . ALA C 1 174 ? 31.348 -4.333 38.859 1.00 9.66 174 ALA C N 1
ATOM 5692 C CA . ALA C 1 174 ? 32.113 -3.364 39.675 1.00 10.71 174 ALA C CA 1
ATOM 5693 C C . ALA C 1 174 ? 33.523 -3.192 39.092 1.00 10.79 174 ALA C C 1
ATOM 5694 O O . ALA C 1 174 ? 34.015 -2.062 39.082 1.00 11.72 174 ALA C O 1
ATOM 5696 N N . VAL C 1 175 ? 34.139 -4.254 38.581 1.00 10.66 175 VAL C N 1
ATOM 5697 C CA . VAL C 1 175 ? 35.559 -4.214 38.145 1.00 11.17 175 VAL C CA 1
ATOM 5698 C C . VAL C 1 175 ? 35.652 -3.832 36.658 1.00 11.91 175 VAL C C 1
ATOM 5699 O O . VAL C 1 175 ? 36.796 -3.680 36.159 1.00 11.66 175 VAL C O 1
ATOM 5703 N N . GLY C 1 176 ? 34.539 -3.696 35.955 1.00 11.73 176 GLY C N 1
ATOM 5704 C CA . GLY C 1 176 ? 34.494 -3.189 34.571 1.00 12.42 176 GLY C CA 1
ATOM 5705 C C . GLY C 1 176 ? 34.438 -4.267 33.506 1.00 12.34 176 GLY C C 1
ATOM 5706 O O . GLY C 1 176 ? 34.531 -3.913 32.319 1.00 15.04 176 GLY C O 1
ATOM 5707 N N . ILE C 1 177 ? 34.224 -5.534 33.852 1.00 11.46 177 ILE C N 1
ATOM 5708 C CA . ILE C 1 177 ? 34.056 -6.626 32.855 1.00 11.78 177 ILE C CA 1
ATOM 5709 C C . ILE C 1 177 ? 32.679 -6.532 32.162 1.00 11.57 177 ILE C C 1
ATOM 5710 O O . ILE C 1 177 ? 32.657 -6.717 30.894 1.00 13.70 177 ILE C O 1
ATOM 5715 N N . LEU C 1 178 ? 31.605 -6.218 32.887 1.00 9.55 178 LEU C N 1
ATOM 5716 C CA . LEU C 1 178 ? 30.210 -6.225 32.348 1.00 10.55 178 LEU C CA 1
ATOM 5717 C C . LEU C 1 178 ? 29.747 -4.800 32.091 1.00 10.24 178 LEU C C 1
ATOM 5718 O O . LEU C 1 178 ? 30.173 -3.880 32.818 1.00 9.43 178 LEU C O 1
ATOM 5723 N N . ASN C 1 179 ? 28.863 -4.618 31.125 1.00 9.75 179 ASN C N 1
ATOM 5724 C CA . ASN C 1 179 ? 28.196 -3.323 30.889 1.00 9.17 179 ASN C CA 1
ATOM 5725 C C . ASN C 1 179 ? 27.054 -3.136 31.906 1.00 8.99 179 ASN C C 1
ATOM 5726 O O . ASN C 1 179 ? 26.933 -2.035 32.460 1.00 8.29 179 ASN C O 1
ATOM 5731 N N . HIS C 1 180 ? 26.173 -4.148 32.024 1.00 9.22 180 HIS C N 1
ATOM 5732 C CA . HIS C 1 180 ? 24.913 -4.099 32.810 1.00 10.01 180 HIS C CA 1
ATOM 5733 C C . HIS C 1 180 ? 24.628 -5.457 33.427 1.00 10.36 180 HIS C C 1
ATOM 5734 O O . HIS C 1 180 ? 24.926 -6.508 32.776 1.00 10.0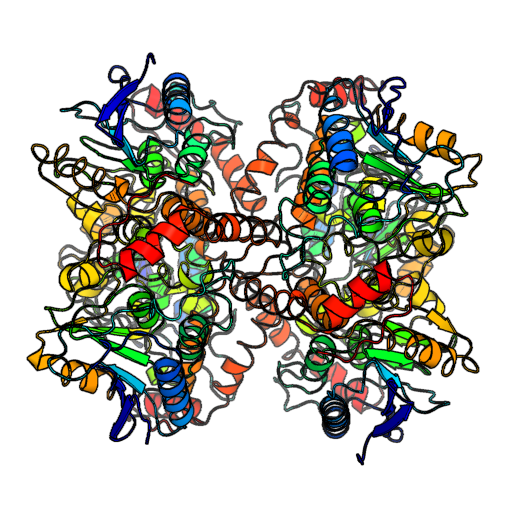0 180 HIS C O 1
ATOM 5741 N N . VAL C 1 181 ? 24.091 -5.425 34.648 1.00 10.26 181 VAL C N 1
ATOM 5742 C CA . VAL C 1 181 ? 23.520 -6.607 35.327 1.00 10.61 181 VAL C CA 1
ATOM 5743 C C . VAL C 1 181 ? 22.025 -6.330 35.526 1.00 11.65 181 VAL C C 1
ATOM 5744 O O . VAL C 1 181 ? 21.691 -5.255 36.047 1.00 11.82 181 VAL C O 1
ATOM 5748 N N . VAL C 1 182 ? 21.164 -7.251 35.104 1.00 12.03 182 VAL C N 1
ATOM 5749 C CA . VAL C 1 182 ? 19.696 -7.073 35.258 1.00 14.42 182 VAL C CA 1
ATOM 5750 C C . VAL C 1 182 ? 19.120 -8.359 35.859 1.00 13.58 182 VAL C C 1
ATOM 5751 O O . VAL C 1 182 ? 19.742 -9.403 35.777 1.00 12.48 182 VAL C O 1
ATOM 5755 N N . GLU C 1 183 ? 17.953 -8.271 36.466 1.00 15.05 183 GLU C N 1
ATOM 5756 C CA . GLU C 1 183 ? 17.175 -9.491 36.866 1.00 17.94 183 GLU C CA 1
ATOM 5757 C C . GLU C 1 183 ? 16.923 -10.374 35.646 1.00 16.56 183 GLU C C 1
ATOM 5758 O O . GLU C 1 183 ? 16.686 -9.826 34.546 1.00 16.16 183 GLU C O 1
ATOM 5764 N N . VAL C 1 184 ? 16.927 -11.693 35.797 1.00 16.27 184 VAL C N 1
ATOM 5765 C CA . VAL C 1 184 ? 16.890 -12.609 34.625 1.00 18.19 184 VAL C CA 1
ATOM 5766 C C . VAL C 1 184 ? 15.621 -12.344 33.817 1.00 19.99 184 VAL C C 1
ATOM 5767 O O . VAL C 1 184 ? 15.684 -12.385 32.561 1.00 20.06 184 VAL C O 1
ATOM 5771 N N . GLU C 1 185 ? 14.525 -11.965 34.465 1.00 19.80 185 GLU C N 1
ATOM 5772 C CA A GLU C 1 185 ? 13.214 -11.764 33.785 0.50 22.07 185 GLU C CA 1
ATOM 5773 C CA B GLU C 1 185 ? 13.234 -11.803 33.729 0.50 21.93 185 GLU C CA 1
ATOM 5774 C C . GLU C 1 185 ? 13.306 -10.558 32.822 1.00 21.08 185 GLU C C 1
ATOM 5775 O O . GLU C 1 185 ? 12.479 -10.469 31.868 1.00 20.72 185 GLU C O 1
ATOM 5786 N N . GLU C 1 186 ? 14.259 -9.652 33.039 1.00 20.41 186 GLU C N 1
ATOM 5787 C CA . GLU C 1 186 ? 14.418 -8.391 32.243 1.00 19.68 186 GLU C CA 1
ATOM 5788 C C . GLU C 1 186 ? 15.529 -8.546 31.185 1.00 16.46 186 GLU C C 1
ATOM 5789 O O . GLU C 1 186 ? 15.714 -7.648 30.380 1.00 15.32 186 GLU C O 1
ATOM 5795 N N . LEU C 1 187 ? 16.252 -9.658 31.182 1.00 15.15 187 LEU C N 1
ATOM 5796 C CA . LEU C 1 187 ? 17.504 -9.791 30.391 1.00 13.86 187 LEU C CA 1
ATOM 5797 C C . LEU C 1 187 ? 17.191 -9.629 28.898 1.00 14.17 187 LEU C C 1
ATOM 5798 O O . LEU C 1 187 ? 17.867 -8.809 28.266 1.00 13.73 187 LEU C O 1
ATOM 5803 N N . GLU C 1 188 ? 16.180 -10.323 28.342 1.00 13.03 188 GLU C N 1
ATOM 5804 C CA . GLU C 1 188 ? 15.865 -10.186 26.898 1.00 14.23 188 GLU C CA 1
ATOM 5805 C C . GLU C 1 188 ? 15.404 -8.767 26.567 1.00 14.16 188 GLU C C 1
ATOM 5806 O O . GLU C 1 188 ? 15.818 -8.212 25.523 1.00 13.76 188 GLU C O 1
ATOM 5812 N N . ASP C 1 189 ? 14.523 -8.183 27.379 1.00 15.00 189 ASP C N 1
ATOM 5813 C CA . ASP C 1 189 ? 13.940 -6.849 27.102 1.00 17.07 189 ASP C CA 1
ATOM 5814 C C . ASP C 1 189 ? 15.082 -5.831 27.068 1.00 14.69 189 ASP C C 1
ATOM 5815 O O . ASP C 1 189 ? 15.119 -5.020 26.134 1.00 13.33 189 ASP C O 1
ATOM 5820 N N . PHE C 1 190 ? 15.913 -5.824 28.109 1.00 12.53 190 PHE C N 1
ATOM 5821 C CA . PHE C 1 190 ? 16.999 -4.821 28.282 1.00 12.55 190 PHE C CA 1
ATOM 5822 C C . PHE C 1 190 ? 17.944 -4.944 27.084 1.00 10.66 190 PHE C C 1
ATOM 5823 O O . PHE C 1 190 ? 18.276 -3.918 26.453 1.00 11.31 190 PHE C O 1
ATOM 5831 N N . THR C 1 191 ? 18.345 -6.176 26.755 1.00 9.87 191 THR C N 1
ATOM 5832 C CA . THR C 1 191 ? 19.352 -6.446 25.712 1.00 9.45 191 THR C CA 1
ATOM 5833 C C . THR C 1 191 ? 18.803 -6.046 24.353 1.00 9.57 191 THR C C 1
ATOM 5834 O O . THR C 1 191 ? 19.478 -5.326 23.605 1.00 9.26 191 THR C O 1
ATOM 5838 N N . LEU C 1 192 ? 17.575 -6.473 24.019 1.00 10.72 192 LEU C N 1
ATOM 5839 C CA . LEU C 1 192 ? 16.970 -6.189 22.701 1.00 10.78 192 LEU C CA 1
ATOM 5840 C C . LEU C 1 192 ? 16.699 -4.707 22.583 1.00 10.95 192 LEU C C 1
ATOM 5841 O O . LEU C 1 192 ? 16.866 -4.206 21.475 1.00 10.26 192 LEU C O 1
ATOM 5846 N N . GLN C 1 193 ? 16.266 -4.024 23.649 1.00 10.57 193 GLN C N 1
ATOM 5847 C CA . GLN C 1 193 ? 16.033 -2.568 23.520 1.00 13.69 193 GLN C CA 1
ATOM 5848 C C . GLN C 1 193 ? 17.348 -1.884 23.088 1.00 11.60 193 GLN C C 1
ATOM 5849 O O . GLN C 1 193 ? 17.322 -1.016 22.219 1.00 11.50 193 GLN C O 1
ATOM 5855 N N . MET C 1 194 ? 18.475 -2.237 23.693 1.00 10.92 194 MET C N 1
ATOM 5856 C CA . MET C 1 194 ? 19.793 -1.636 23.351 1.00 11.22 194 MET C CA 1
ATOM 5857 C C . MET C 1 194 ? 20.163 -2.040 21.927 1.00 10.03 194 MET C C 1
ATOM 5858 O O . MET C 1 194 ? 20.651 -1.152 21.156 1.00 10.06 194 MET C O 1
ATOM 5863 N N . ALA C 1 195 ? 19.976 -3.311 21.565 1.00 9.43 195 ALA C N 1
ATOM 5864 C CA . ALA C 1 195 ? 20.382 -3.790 20.220 1.00 9.17 195 ALA C CA 1
ATOM 5865 C C . ALA C 1 195 ? 19.578 -3.055 19.156 1.00 9.52 195 ALA C C 1
ATOM 5866 O O . ALA C 1 195 ? 20.146 -2.698 18.073 1.00 9.21 195 ALA C O 1
ATOM 5868 N N . HIS C 1 196 ? 18.268 -2.886 19.391 1.00 9.83 196 HIS C N 1
ATOM 5869 C CA A HIS C 1 196 ? 17.408 -2.151 18.431 0.50 9.85 196 HIS C CA 1
ATOM 5870 C CA B HIS C 1 196 ? 17.398 -2.144 18.445 0.50 10.11 196 HIS C CA 1
ATOM 5871 C C . HIS C 1 196 ? 17.893 -0.702 18.329 1.00 9.73 196 HIS C C 1
ATOM 5872 O O . HIS C 1 196 ? 17.864 -0.169 17.244 1.00 9.35 196 HIS C O 1
ATOM 5885 N N . HIS C 1 197 ? 18.255 -0.089 19.438 1.00 9.85 197 HIS C N 1
ATOM 5886 C CA . HIS C 1 197 ? 18.703 1.325 19.447 1.00 10.87 197 HIS C CA 1
ATOM 5887 C C . HIS C 1 197 ? 19.992 1.454 18.611 1.00 9.52 197 HIS C C 1
ATOM 5888 O O . HIS C 1 197 ? 20.111 2.361 17.738 1.00 9.39 197 HIS C O 1
ATOM 5895 N N . ILE C 1 198 ? 20.940 0.563 18.848 1.00 9.31 198 ILE C N 1
ATOM 5896 C CA . ILE C 1 198 ? 22.223 0.502 18.092 1.00 9.83 198 ILE C CA 1
ATOM 5897 C C . ILE C 1 198 ? 21.916 0.355 16.602 1.00 9.35 198 ILE C C 1
ATOM 5898 O O . ILE C 1 198 ? 22.520 1.082 15.799 1.00 9.13 198 ILE C O 1
ATOM 5903 N N . SER C 1 199 ? 20.883 -0.400 16.269 1.00 8.75 199 SER C N 1
ATOM 5904 C CA . SER C 1 199 ? 20.536 -0.712 14.870 1.00 9.77 199 SER C CA 1
ATOM 5905 C C . SER C 1 199 ? 19.983 0.521 14.134 1.00 9.97 199 SER C C 1
ATOM 5906 O O . SER C 1 199 ? 19.897 0.487 12.893 1.00 10.80 199 SER C O 1
ATOM 5909 N N . GLU C 1 200 ? 19.610 1.589 14.841 1.00 10.18 200 GLU C N 1
ATOM 5910 C CA A GLU C 1 200 ? 19.186 2.816 14.122 0.50 10.94 200 GLU C CA 1
ATOM 5911 C CA B GLU C 1 200 ? 19.179 2.883 14.241 0.50 11.09 200 GLU C CA 1
ATOM 5912 C C . GLU C 1 200 ? 20.403 3.727 13.862 1.00 10.70 200 GLU C C 1
ATOM 5913 O O . GLU C 1 200 ? 20.216 4.754 13.138 1.00 10.48 200 GLU C O 1
ATOM 5924 N N . LYS C 1 201 ? 21.599 3.359 14.323 1.00 9.47 201 LYS C N 1
ATOM 5925 C CA . LYS C 1 201 ? 22.808 4.223 14.153 1.00 10.49 201 LYS C CA 1
ATOM 5926 C C . LYS C 1 201 ? 23.524 3.892 12.836 1.00 9.72 201 LYS C C 1
ATOM 5927 O O . LYS C 1 201 ? 23.137 2.964 12.107 1.00 9.14 201 LYS C O 1
ATOM 5933 N N . ALA C 1 202 ? 24.529 4.688 12.490 1.00 9.62 202 ALA C N 1
ATOM 5934 C CA . ALA C 1 202 ? 25.217 4.596 11.198 1.00 9.21 202 ALA C CA 1
ATOM 5935 C C . ALA C 1 202 ? 26.138 3.378 11.176 1.00 9.40 202 ALA C C 1
ATOM 5936 O O . ALA C 1 202 ? 27.154 3.366 11.864 1.00 9.13 202 ALA C O 1
ATOM 5938 N N . PRO C 1 203 ? 25.797 2.305 10.438 1.00 9.11 203 PRO C N 1
ATOM 5939 C CA . PRO C 1 203 ? 26.552 1.055 10.525 1.00 9.75 203 PRO C CA 1
ATOM 5940 C C . PRO C 1 203 ? 28.003 1.177 10.043 1.00 9.69 203 PRO C C 1
ATOM 5941 O O . PRO C 1 203 ? 28.827 0.460 10.522 1.00 8.90 203 PRO C O 1
ATOM 5945 N N . LEU C 1 204 ? 28.283 2.003 9.021 1.00 9.41 204 LEU C N 1
ATOM 5946 C CA . LEU C 1 204 ? 29.657 2.125 8.476 1.00 10.16 204 LEU C CA 1
ATOM 5947 C C . LEU C 1 204 ? 30.539 2.856 9.514 1.00 9.62 204 LEU C C 1
ATOM 5948 O O . LEU C 1 204 ? 31.725 2.442 9.664 1.00 9.50 204 LEU C O 1
ATOM 5953 N N . ALA C 1 205 ? 29.990 3.816 10.251 1.00 8.57 205 ALA C N 1
ATOM 5954 C CA . ALA C 1 205 ? 30.721 4.499 11.341 1.00 9.47 205 ALA C CA 1
ATOM 5955 C C . ALA C 1 205 ? 30.986 3.515 12.480 1.00 8.90 205 ALA C C 1
ATOM 5956 O O . ALA C 1 205 ? 32.099 3.476 13.002 1.00 8.95 205 ALA C O 1
ATOM 5958 N N . ILE C 1 206 ? 29.976 2.731 12.837 1.00 8.65 206 ILE C N 1
ATOM 5959 C CA . ILE C 1 206 ? 30.134 1.709 13.915 1.00 8.38 206 ILE C CA 1
ATOM 5960 C C . ILE C 1 206 ? 31.242 0.752 13.469 1.00 7.59 206 ILE C C 1
ATOM 5961 O O . ILE C 1 206 ? 32.124 0.469 14.301 1.00 8.29 206 ILE C O 1
ATOM 5966 N N . ALA C 1 207 ? 31.219 0.263 12.224 1.00 7.27 207 ALA C N 1
ATOM 5967 C CA . ALA C 1 207 ? 32.192 -0.754 11.770 1.00 7.76 207 ALA C CA 1
ATOM 5968 C C . ALA C 1 207 ? 33.620 -0.203 11.859 1.00 7.86 207 ALA C C 1
ATOM 5969 O O . ALA C 1 207 ? 34.526 -0.932 12.288 1.00 8.26 207 ALA C O 1
ATOM 5971 N N . VAL C 1 208 ? 33.851 1.004 11.362 1.00 7.67 208 VAL C N 1
ATOM 5972 C CA . VAL C 1 208 ? 35.243 1.501 11.282 1.00 7.71 208 VAL C CA 1
ATOM 5973 C C . VAL C 1 208 ? 35.736 1.834 12.689 1.00 7.84 208 VAL C C 1
ATOM 5974 O O . VAL C 1 208 ? 36.933 1.581 12.962 1.00 8.32 208 VAL C O 1
ATOM 5978 N N . ILE C 1 209 ? 34.881 2.351 13.562 1.00 7.98 209 ILE C N 1
ATOM 5979 C CA . ILE C 1 209 ? 35.286 2.643 14.960 1.00 8.56 209 ILE C CA 1
ATOM 5980 C C . ILE C 1 209 ? 35.598 1.315 15.669 1.00 7.94 209 ILE C C 1
ATOM 5981 O O . ILE C 1 209 ? 36.567 1.259 16.453 1.00 7.27 209 ILE C O 1
ATOM 5986 N N . LYS C 1 210 ? 34.791 0.272 15.478 1.00 7.80 210 LYS C N 1
ATOM 5987 C CA . LYS C 1 210 ? 35.065 -1.055 16.084 1.00 8.11 210 LYS C CA 1
ATOM 5988 C C . LYS C 1 210 ? 36.460 -1.539 15.632 1.00 8.18 210 LYS C C 1
ATOM 5989 O O . LYS C 1 210 ? 37.215 -2.092 16.442 1.00 7.62 210 LYS C O 1
ATOM 5995 N N . GLU C 1 211 ? 36.775 -1.383 14.346 1.00 8.91 211 GLU C N 1
ATOM 5996 C CA . GLU C 1 211 ? 38.046 -1.865 13.755 1.00 8.86 211 GLU C CA 1
ATOM 5997 C C . GLU C 1 211 ? 39.203 -0.996 14.295 1.00 8.88 211 GLU C C 1
ATOM 5998 O O . GLU C 1 211 ? 40.264 -1.549 14.575 1.00 8.22 211 GLU C O 1
ATOM 6004 N N . GLU C 1 212 ? 38.977 0.297 14.540 1.00 8.34 212 GLU C N 1
ATOM 6005 C CA . GLU C 1 212 ? 39.994 1.217 15.120 1.00 8.75 212 GLU C CA 1
ATOM 6006 C C . GLU C 1 212 ? 40.294 0.750 16.533 1.00 8.67 212 GLU C C 1
ATOM 6007 O O . GLU C 1 212 ? 41.487 0.594 16.889 1.00 8.12 212 GLU C O 1
ATOM 6013 N N . LEU C 1 213 ? 39.256 0.413 17.286 1.00 8.54 213 LEU C N 1
ATOM 6014 C CA . LEU C 1 213 ? 39.446 -0.103 18.662 1.00 8.36 213 LEU C CA 1
ATOM 6015 C C . LEU C 1 213 ? 40.185 -1.439 18.607 1.00 7.74 213 LEU C C 1
ATOM 6016 O O . LEU C 1 213 ? 41.043 -1.696 19.470 1.00 7.61 213 LEU C O 1
ATOM 6021 N N . ARG C 1 214 ? 39.830 -2.301 17.668 1.00 7.86 214 ARG C N 1
ATOM 6022 C CA . ARG C 1 214 ? 40.473 -3.628 17.568 1.00 8.07 214 ARG C CA 1
ATOM 6023 C C . ARG C 1 214 ? 41.975 -3.427 17.355 1.00 7.73 214 ARG C C 1
ATOM 6024 O O . ARG C 1 214 ? 42.781 -4.044 18.081 1.00 8.16 214 ARG C O 1
ATOM 6032 N N . VAL C 1 215 ? 42.360 -2.612 16.377 1.00 7.77 215 VAL C N 1
ATOM 6033 C CA . VAL C 1 215 ? 43.802 -2.415 16.061 1.00 8.81 215 VAL C CA 1
ATOM 6034 C C . VAL C 1 215 ? 44.511 -1.721 17.227 1.00 8.07 215 VAL C C 1
ATOM 6035 O O . VAL C 1 215 ? 45.617 -2.176 17.561 1.00 7.81 215 VAL C O 1
ATOM 6039 N N . LEU C 1 216 ? 43.896 -0.742 17.880 1.00 8.06 216 LEU C N 1
ATOM 6040 C CA . LEU C 1 216 ? 44.523 -0.068 19.058 1.00 8.73 216 LEU C CA 1
ATOM 6041 C C . LEU C 1 216 ? 44.666 -1.082 20.182 1.00 9.53 216 LEU C C 1
ATOM 6042 O O . LEU C 1 216 ? 45.713 -1.107 20.839 1.00 9.10 216 LEU C O 1
ATOM 6047 N N . GLY C 1 217 ? 43.678 -1.949 20.356 1.00 8.70 217 GLY C N 1
ATOM 6048 C CA . GLY C 1 217 ? 43.764 -2.956 21.430 1.00 8.99 217 GLY C CA 1
ATOM 6049 C C . GLY C 1 217 ? 44.879 -3.957 21.164 1.00 9.22 217 GLY C C 1
ATOM 6050 O O . GLY C 1 217 ? 45.438 -4.519 22.132 1.00 9.58 217 GLY C O 1
ATOM 6051 N N . GLU C 1 218 ? 45.176 -4.241 19.908 1.00 9.74 218 GLU C N 1
ATOM 6052 C CA . GLU C 1 218 ? 46.238 -5.219 19.557 1.00 12.08 218 GLU C CA 1
ATOM 6053 C C . GLU C 1 218 ? 47.621 -4.567 19.514 1.00 10.83 218 GLU C C 1
ATOM 6054 O O . GLU C 1 218 ? 48.598 -5.327 19.442 1.00 10.88 218 GLU C O 1
ATOM 6060 N N . ALA C 1 219 ? 47.693 -3.241 19.570 1.00 9.88 219 ALA C N 1
ATOM 6061 C CA . ALA C 1 219 ? 48.924 -2.465 19.251 1.00 9.89 219 ALA C CA 1
ATOM 6062 C C . ALA C 1 219 ? 49.874 -2.422 20.463 1.00 10.32 219 ALA C C 1
ATOM 6063 O O . ALA C 1 219 ? 50.415 -1.364 20.799 1.00 10.68 219 ALA C O 1
ATOM 6065 N N . HIS C 1 220 ? 50.099 -3.563 21.077 1.00 11.58 220 HIS C N 1
ATOM 6066 C CA . HIS C 1 220 ? 51.146 -3.805 22.097 1.00 12.56 220 HIS C CA 1
ATOM 6067 C C . HIS C 1 220 ? 52.201 -4.635 21.380 1.00 11.67 220 HIS C C 1
ATOM 6068 O O . HIS C 1 220 ? 51.917 -5.749 21.045 1.00 12.52 220 HIS C O 1
ATOM 6075 N N . THR C 1 221 ? 53.316 -4.045 20.995 1.00 11.91 221 THR C N 1
ATOM 6076 C CA . THR C 1 221 ? 54.266 -4.678 20.053 1.00 11.95 221 THR C CA 1
ATOM 6077 C C . THR C 1 221 ? 55.537 -5.085 20.804 1.00 11.40 221 THR C C 1
ATOM 6078 O O . THR C 1 221 ? 55.901 -4.442 21.827 1.00 10.09 221 THR C O 1
ATOM 6082 N N . MET C 1 222 ? 56.149 -6.159 20.328 1.00 10.70 222 MET C N 1
ATOM 6083 C CA A MET C 1 222 ? 57.378 -6.750 20.910 0.50 11.83 222 MET C CA 1
ATOM 6084 C CA B MET C 1 222 ? 57.398 -6.707 20.911 0.50 10.86 222 MET C CA 1
ATOM 6085 C C . MET C 1 222 ? 58.282 -7.244 19.783 1.00 11.50 222 MET C C 1
ATOM 6086 O O . MET C 1 222 ? 57.786 -7.426 18.670 1.00 10.52 222 MET C O 1
ATOM 6095 N N . ASN C 1 223 ? 59.559 -7.466 20.073 1.00 11.48 223 ASN C N 1
ATOM 6096 C CA . ASN C 1 223 ? 60.469 -7.989 19.029 1.00 12.27 223 ASN C CA 1
ATOM 6097 C C . ASN C 1 223 ? 60.332 -9.522 18.917 1.00 11.02 223 ASN C C 1
ATOM 6098 O O . ASN C 1 223 ? 59.743 -10.198 19.819 1.00 9.74 223 ASN C O 1
ATOM 6103 N N . SER C 1 224 ? 60.903 -10.087 17.850 1.00 10.73 224 SER C N 1
ATOM 6104 C CA . SER C 1 224 ? 60.821 -11.536 17.554 1.00 10.76 224 SER C CA 1
ATOM 6105 C C . SER C 1 224 ? 61.465 -12.319 18.704 1.00 10.34 224 SER C C 1
ATOM 6106 O O . SER C 1 224 ? 60.946 -13.382 19.045 1.00 9.34 224 SER C O 1
ATOM 6109 N N . ASP C 1 225 ? 62.541 -11.810 19.294 1.00 10.10 225 ASP C N 1
ATOM 6110 C CA . ASP C 1 225 ? 63.253 -12.576 20.332 1.00 11.63 225 ASP C CA 1
ATOM 6111 C C . ASP C 1 225 ? 62.308 -12.792 21.523 1.00 10.85 225 ASP C C 1
ATOM 6112 O O . ASP C 1 225 ? 62.265 -13.903 22.046 1.00 8.92 225 ASP C O 1
ATOM 6117 N N . GLU C 1 226 ? 61.564 -11.763 21.914 1.00 10.83 226 GLU C N 1
ATOM 6118 C CA . GLU C 1 226 ? 60.693 -11.842 23.104 1.00 12.29 226 GLU C CA 1
ATOM 6119 C C . GLU C 1 226 ? 59.565 -12.858 22.823 1.00 10.27 226 GLU C C 1
ATOM 6120 O O . GLU C 1 226 ? 59.251 -13.648 23.710 1.00 9.95 226 GLU C O 1
ATOM 6126 N N . PHE C 1 227 ? 58.959 -12.838 21.639 1.00 9.46 227 PHE C N 1
ATOM 6127 C CA A PHE C 1 227 ? 57.906 -13.811 21.226 0.50 9.70 227 PHE C CA 1
ATOM 6128 C CA B PHE C 1 227 ? 57.900 -13.813 21.272 0.50 9.88 227 PHE C CA 1
ATOM 6129 C C . PHE C 1 227 ? 58.476 -15.236 21.289 1.00 9.88 227 PHE C C 1
ATOM 6130 O O . PHE C 1 227 ? 57.854 -16.138 21.882 1.00 9.31 227 PHE C O 1
ATOM 6145 N N . GLU C 1 228 ? 59.666 -15.435 20.706 1.00 10.28 228 GLU C N 1
ATOM 6146 C CA . GLU C 1 228 ? 60.267 -16.798 20.653 1.00 10.53 228 GLU C CA 1
ATOM 6147 C C . GLU C 1 228 ? 60.562 -17.261 22.082 1.00 10.19 228 GLU C C 1
ATOM 6148 O O . GLU C 1 228 ? 60.410 -18.473 22.345 1.00 9.71 228 GLU C O 1
ATOM 6154 N N . ARG C 1 229 ? 61.047 -16.357 22.938 1.00 9.94 229 ARG C N 1
ATOM 6155 C CA . ARG C 1 229 ? 61.295 -16.697 24.366 1.00 9.66 229 ARG C CA 1
ATOM 6156 C C . ARG C 1 229 ? 60.008 -17.213 25.028 1.00 9.12 229 ARG C C 1
ATOM 6157 O O . ARG C 1 229 ? 60.055 -18.253 25.759 1.00 9.16 229 ARG C O 1
ATOM 6165 N N . ILE C 1 230 ? 58.936 -16.441 24.945 1.00 9.49 230 ILE C N 1
ATOM 6166 C CA . ILE C 1 230 ? 57.620 -16.825 25.516 1.00 10.18 230 ILE C CA 1
ATOM 6167 C C . ILE C 1 230 ? 57.182 -18.158 24.932 1.00 10.72 230 ILE C C 1
ATOM 6168 O O . ILE C 1 230 ? 56.733 -19.055 25.710 1.00 9.69 230 ILE C O 1
ATOM 6173 N N . GLN C 1 231 ? 57.351 -18.373 23.636 1.00 10.97 231 GLN C N 1
ATOM 6174 C CA A GLN C 1 231 ? 56.943 -19.652 22.985 0.50 12.73 231 GLN C CA 1
ATOM 6175 C CA B GLN C 1 231 ? 56.887 -19.656 23.051 0.50 12.07 231 GLN C CA 1
ATOM 6176 C C . GLN C 1 231 ? 57.723 -20.815 23.614 1.00 12.21 231 GLN C C 1
ATOM 6177 O O . GLN C 1 231 ? 57.132 -21.907 23.840 1.00 12.35 231 GLN C O 1
ATOM 6188 N N . GLY C 1 232 ? 59.003 -20.599 23.886 1.00 11.65 232 GLY C N 1
ATOM 6189 C CA . GLY C 1 232 ? 59.832 -21.610 24.559 1.00 12.96 232 GLY C CA 1
ATOM 6190 C C . GLY C 1 232 ? 59.266 -21.934 25.930 1.00 12.43 232 GLY C C 1
ATOM 6191 O O . GLY C 1 232 ? 59.183 -23.111 26.282 1.00 13.31 232 GLY C O 1
ATOM 6192 N N . MET C 1 233 ? 58.865 -20.927 26.685 1.00 12.21 233 MET C N 1
ATOM 6193 C CA . MET C 1 233 ? 58.297 -21.150 28.043 1.00 12.87 233 MET C CA 1
ATOM 6194 C C . MET C 1 233 ? 56.972 -21.924 27.922 1.00 12.33 233 MET C C 1
ATOM 6195 O O . MET C 1 233 ? 56.712 -22.799 28.729 1.00 12.48 233 MET C O 1
ATOM 6200 N N . ARG C 1 234 ? 56.103 -21.536 27.001 1.00 11.43 234 ARG C N 1
ATOM 6201 C CA . ARG C 1 234 ? 54.831 -22.259 26.727 1.00 12.70 234 ARG C CA 1
ATOM 6202 C C . ARG C 1 234 ? 55.102 -23.724 26.409 1.00 14.43 234 ARG C C 1
ATOM 6203 O O . ARG C 1 234 ? 54.400 -24.603 26.990 1.00 13.24 234 ARG C O 1
ATOM 6211 N N . ARG C 1 235 ? 56.056 -24.008 25.535 1.00 15.19 235 ARG C N 1
ATOM 6212 C CA A ARG C 1 235 ? 56.376 -25.394 25.126 0.50 17.63 235 ARG C CA 1
ATOM 6213 C CA B ARG C 1 235 ? 56.316 -25.411 25.132 0.50 16.92 235 ARG C CA 1
ATOM 6214 C C . ARG C 1 235 ? 56.789 -26.196 26.368 1.00 16.74 235 ARG C C 1
ATOM 6215 O O . ARG C 1 235 ? 56.349 -27.336 26.498 1.00 18.05 235 ARG C O 1
ATOM 6230 N N . ALA C 1 236 ? 57.624 -25.614 27.224 1.00 15.58 236 ALA C N 1
ATOM 6231 C CA . ALA C 1 236 ? 58.080 -26.244 28.497 1.00 16.44 236 ALA C CA 1
ATOM 6232 C C . ALA C 1 236 ? 56.877 -26.590 29.379 1.00 17.17 236 ALA C C 1
ATOM 6233 O O . ALA C 1 236 ? 56.922 -27.641 30.021 1.00 17.10 236 ALA C O 1
ATOM 6235 N N . VAL C 1 237 ? 55.850 -25.744 29.439 1.00 15.14 237 VAL C N 1
ATOM 6236 C CA . VAL C 1 237 ? 54.641 -26.080 30.242 1.00 15.50 237 VAL C CA 1
ATOM 6237 C C . VAL C 1 237 ? 53.911 -27.237 29.558 1.00 15.45 237 VAL C C 1
ATOM 6238 O O . VAL C 1 237 ? 53.539 -28.198 30.255 1.00 16.35 237 VAL C O 1
ATOM 6242 N N . TYR C 1 238 ? 53.697 -27.190 28.257 1.00 18.34 238 TYR C N 1
ATOM 6243 C CA . TYR C 1 238 ? 53.034 -28.305 27.515 1.00 22.07 238 TYR C CA 1
ATOM 6244 C C . TYR C 1 238 ? 53.801 -29.628 27.648 1.00 22.79 238 TYR C C 1
ATOM 6245 O O . TYR C 1 238 ? 53.159 -30.683 27.554 1.00 25.21 238 TYR C O 1
ATOM 6254 N N . ASP C 1 239 ? 55.121 -29.596 27.788 1.00 19.99 239 ASP C N 1
ATOM 6255 C CA . ASP C 1 239 ? 55.934 -30.831 27.944 1.00 21.26 239 ASP C CA 1
ATOM 6256 C C . ASP C 1 239 ? 55.955 -31.285 29.399 1.00 22.01 239 ASP C C 1
ATOM 6257 O O . ASP C 1 239 ? 56.648 -32.269 29.637 1.00 25.39 239 ASP C O 1
ATOM 6262 N N . SER C 1 240 ? 55.287 -30.596 30.346 1.00 20.48 240 SER C N 1
ATOM 6263 C CA . SER C 1 240 ? 55.498 -30.819 31.805 1.00 18.09 240 SER C CA 1
ATOM 6264 C C . SER C 1 240 ? 54.706 -32.046 32.277 1.00 17.08 240 SER C C 1
ATOM 6265 O O . SER C 1 240 ? 53.689 -32.387 31.655 1.00 16.85 240 SER C O 1
ATOM 6268 N N . GLU C 1 241 ? 55.140 -32.674 33.359 1.00 20.95 241 GLU C N 1
ATOM 6269 C CA . GLU C 1 241 ? 54.302 -33.680 34.057 1.00 24.28 241 GLU C CA 1
ATOM 6270 C C . GLU C 1 241 ? 53.020 -33.033 34.584 1.00 20.47 241 GLU C C 1
ATOM 6271 O O . GLU C 1 241 ? 51.963 -33.672 34.498 1.00 21.25 241 GLU C O 1
ATOM 6277 N N . ASP C 1 242 ? 53.101 -31.812 35.111 1.00 19.19 242 ASP C N 1
ATOM 6278 C CA . ASP C 1 242 ? 51.893 -31.105 35.627 1.00 17.96 242 ASP C CA 1
ATOM 6279 C C . ASP C 1 242 ? 50.804 -31.007 34.566 1.00 16.35 242 ASP C C 1
ATOM 6280 O O . ASP C 1 242 ? 49.637 -31.113 34.918 1.00 16.12 242 ASP C O 1
ATOM 6285 N N . TYR C 1 243 ? 51.151 -30.721 33.311 1.00 17.70 243 TYR C N 1
ATOM 6286 C CA . TYR C 1 243 ? 50.117 -30.567 32.265 1.00 19.25 243 TYR C CA 1
ATOM 6287 C C . TYR C 1 243 ? 49.378 -31.903 32.111 1.00 19.14 243 TYR C C 1
ATOM 6288 O O . TYR C 1 243 ? 48.172 -31.882 31.935 1.00 17.66 243 TYR C O 1
ATOM 6297 N N . GLN C 1 244 ? 50.097 -33.030 32.114 1.00 22.39 244 GLN C N 1
ATOM 6298 C CA . GLN C 1 244 ? 49.455 -34.377 31.958 1.00 23.08 244 GLN C CA 1
ATOM 6299 C C . GLN C 1 244 ? 48.515 -34.608 33.142 1.00 21.34 244 GLN C C 1
ATOM 6300 O O . GLN C 1 244 ? 47.354 -35.040 32.933 1.00 21.12 244 GLN C O 1
ATOM 6306 N N . GLU C 1 245 ? 49.002 -34.286 34.337 1.00 20.92 245 GLU C N 1
ATOM 6307 C CA . GLU C 1 245 ? 48.265 -34.447 35.620 1.00 21.48 245 GLU C CA 1
ATOM 6308 C C . GLU C 1 245 ? 46.994 -33.599 35.564 1.00 20.49 245 GLU C C 1
ATOM 6309 O O . GLU C 1 245 ? 45.888 -34.090 35.944 1.00 19.60 245 GLU C O 1
ATOM 6315 N N . GLY C 1 246 ? 47.113 -32.357 35.097 1.00 18.94 246 GLY C N 1
ATOM 6316 C CA . GLY C 1 246 ? 45.954 -31.470 35.024 1.00 18.46 246 GLY C CA 1
ATOM 6317 C C . GLY C 1 246 ? 44.883 -32.055 34.120 1.00 20.50 246 GLY C C 1
ATOM 6318 O O . GLY C 1 246 ? 43.723 -32.051 34.505 1.00 19.83 246 GLY C O 1
ATOM 6319 N N . MET C 1 247 ? 45.251 -32.566 32.949 1.00 23.06 247 MET C N 1
ATOM 6320 C CA . MET C 1 247 ? 44.248 -33.106 31.993 1.00 25.11 247 MET C CA 1
ATOM 6321 C C . MET C 1 247 ? 43.676 -34.425 32.534 1.00 24.14 247 MET C C 1
ATOM 6322 O O . MET C 1 247 ? 42.442 -34.572 32.519 1.00 23.93 247 MET C O 1
ATOM 6327 N N . ASN C 1 248 ? 44.535 -35.321 33.026 1.00 23.30 248 ASN C N 1
ATOM 6328 C CA . ASN C 1 248 ? 44.095 -36.630 33.570 1.00 23.73 248 ASN C CA 1
ATOM 6329 C C . ASN C 1 248 ? 43.141 -36.399 34.739 1.00 21.69 248 ASN C C 1
ATOM 6330 O O . ASN C 1 248 ? 42.076 -37.015 34.746 1.00 23.16 248 ASN C O 1
ATOM 6335 N N . ALA C 1 249 ? 43.476 -35.515 35.679 1.00 19.97 249 ALA C N 1
ATOM 6336 C CA . ALA C 1 249 ? 42.589 -35.188 36.827 1.00 18.95 249 ALA C CA 1
ATOM 6337 C C . ALA C 1 249 ? 41.221 -34.675 36.352 1.00 21.13 249 ALA C C 1
ATOM 6338 O O . ALA C 1 249 ? 40.189 -35.019 36.968 1.00 23.00 249 ALA C O 1
ATOM 6340 N N . PHE C 1 250 ? 41.174 -33.821 35.334 1.00 20.36 250 PHE C N 1
ATOM 6341 C CA . PHE C 1 250 ? 39.888 -33.314 34.810 1.00 22.51 250 PHE C CA 1
ATOM 6342 C C . PHE C 1 250 ? 39.053 -34.510 34.293 1.00 23.42 250 PHE C C 1
ATOM 6343 O O . PHE C 1 250 ? 37.885 -34.682 34.674 1.00 23.63 250 PHE C O 1
ATOM 6351 N N . LEU C 1 251 ? 39.655 -35.341 33.453 1.00 26.45 251 LEU C N 1
ATOM 6352 C CA . LEU C 1 251 ? 38.993 -36.559 32.873 1.00 31.15 251 LEU C CA 1
ATOM 6353 C C . LEU C 1 251 ? 38.547 -37.559 33.965 1.00 31.34 251 LEU C C 1
ATOM 6354 O O . LEU C 1 251 ? 37.447 -38.134 33.828 1.00 34.59 251 LEU C O 1
ATOM 6359 N N . GLU C 1 252 ? 39.325 -37.724 35.041 1.00 29.16 252 GLU C N 1
ATOM 6360 C CA . GLU C 1 252 ? 39.053 -38.691 36.133 1.00 27.78 252 GLU C CA 1
ATOM 6361 C C . GLU C 1 252 ? 38.201 -38.035 37.224 1.00 31.06 252 GLU C C 1
ATOM 6362 O O . GLU C 1 252 ? 37.963 -38.693 38.237 1.00 31.61 252 GLU C O 1
ATOM 6368 N N . LYS C 1 253 ? 37.746 -36.795 37.032 1.00 31.44 253 LYS C N 1
ATOM 6369 C CA . LYS C 1 253 ? 36.927 -36.047 38.022 1.00 32.66 253 LYS C CA 1
ATOM 6370 C C . LYS C 1 253 ? 37.572 -36.109 39.418 1.00 33.53 253 LYS C C 1
ATOM 6371 O O . LYS C 1 253 ? 36.867 -36.389 40.395 1.00 33.45 253 LYS C O 1
ATOM 6377 N N . ARG C 1 254 ? 38.858 -35.771 39.525 1.00 26.63 254 ARG C N 1
ATOM 6378 C CA . ARG C 1 254 ? 39.607 -35.792 40.802 1.00 25.60 254 ARG C CA 1
ATOM 6379 C C . ARG C 1 254 ? 40.434 -34.507 40.891 1.00 25.60 254 ARG C C 1
ATOM 6380 O O . ARG C 1 254 ? 40.638 -33.837 39.855 1.00 23.29 254 ARG C O 1
ATOM 6388 N N . LYS C 1 255 ? 40.866 -34.163 42.096 1.00 25.93 255 LYS C N 1
ATOM 6389 C CA . LYS C 1 255 ? 41.702 -32.968 42.346 1.00 24.97 255 LYS C CA 1
ATOM 6390 C C . LYS C 1 255 ? 43.111 -33.237 41.828 1.00 24.14 255 LYS C C 1
ATOM 6391 O O . LYS C 1 255 ? 43.742 -34.226 42.216 1.00 21.04 255 LYS C O 1
ATOM 6397 N N . PRO C 1 256 ? 43.684 -32.364 40.949 1.00 20.49 256 PRO C N 1
ATOM 6398 C CA . PRO C 1 256 ? 45.074 -32.532 40.544 1.00 19.84 256 PRO C CA 1
ATOM 6399 C C . PRO C 1 256 ? 46.034 -32.240 41.695 1.00 19.19 256 PRO C C 1
ATOM 6400 O O . PRO C 1 256 ? 45.779 -31.335 42.469 1.00 20.76 256 PRO C O 1
ATOM 6404 N N . ASN C 1 257 ? 47.146 -32.955 41.712 1.00 20.94 257 ASN C N 1
ATOM 6405 C CA . ASN C 1 257 ? 48.317 -32.714 42.584 1.00 21.97 257 ASN C CA 1
ATOM 6406 C C . ASN C 1 257 ? 49.462 -32.202 41.707 1.00 21.15 257 ASN C C 1
ATOM 6407 O O . ASN C 1 257 ? 50.162 -33.012 41.094 1.00 19.93 257 ASN C O 1
ATOM 6412 N N . PHE C 1 258 ? 49.680 -30.892 41.664 1.00 18.76 258 PHE C N 1
ATOM 6413 C CA . PHE C 1 258 ? 50.749 -30.270 40.845 1.00 17.98 258 PHE C CA 1
ATOM 6414 C C . PHE C 1 258 ? 52.039 -30.222 41.664 1.00 18.91 258 PHE C C 1
ATOM 6415 O O . PHE C 1 258 ? 51.963 -29.923 42.876 1.00 19.73 258 PHE C O 1
ATOM 6423 N N . VAL C 1 259 ? 53.184 -30.438 41.009 1.00 19.17 259 VAL C N 1
ATOM 6424 C CA . VAL C 1 259 ? 54.510 -30.551 41.674 1.00 20.88 259 VAL C CA 1
ATOM 6425 C C . VAL C 1 259 ? 55.532 -29.586 41.066 1.00 21.27 259 VAL C C 1
ATOM 6426 O O . VAL C 1 259 ? 56.617 -29.571 41.585 1.00 23.97 259 VAL C O 1
ATOM 6430 N N . GLY C 1 260 ? 55.235 -28.817 40.011 1.00 21.32 260 GLY C N 1
ATOM 6431 C CA . GLY C 1 260 ? 56.178 -27.769 39.532 1.00 21.43 260 GLY C CA 1
ATOM 6432 C C . GLY C 1 260 ? 57.200 -28.275 38.519 1.00 22.60 260 GLY C C 1
ATOM 6433 O O . GLY C 1 260 ? 58.246 -27.613 38.347 1.00 22.38 260 GLY C O 1
ATOM 6434 N N . HIS C 1 261 ? 56.905 -29.383 37.843 1.00 21.61 261 HIS C N 1
ATOM 6435 C CA . HIS C 1 261 ? 57.674 -29.897 36.680 1.00 24.95 261 HIS C CA 1
ATOM 6436 C C . HIS C 1 261 ? 56.733 -30.723 35.815 1.00 22.08 261 HIS C C 1
ATOM 6437 O O . HIS C 1 261 ? 57.180 -31.335 34.831 1.00 22.52 261 HIS C O 1
ATOM 6445 N N . ALA D 1 2 ? 90.980 -26.456 28.683 1.00 40.37 2 ALA D N 1
ATOM 6446 C CA . ALA D 1 2 ? 91.002 -27.494 27.630 1.00 37.38 2 ALA D CA 1
ATOM 6447 C C . ALA D 1 2 ? 89.561 -27.798 27.200 1.00 28.89 2 ALA D C 1
ATOM 6448 O O . ALA D 1 2 ? 88.650 -27.766 28.044 1.00 28.95 2 ALA D O 1
ATOM 6450 N N . TYR D 1 3 ? 89.348 -28.014 25.906 1.00 22.52 3 TYR D N 1
ATOM 6451 C CA . TYR D 1 3 ? 88.006 -28.286 25.348 1.00 20.12 3 TYR D CA 1
ATOM 6452 C C . TYR D 1 3 ? 88.208 -29.446 24.404 1.00 16.56 3 TYR D C 1
ATOM 6453 O O . TYR D 1 3 ? 89.250 -29.463 23.789 1.00 17.75 3 TYR D O 1
ATOM 6462 N N . GLN D 1 4 ? 87.230 -30.328 24.268 1.00 17.06 4 GLN D N 1
ATOM 6463 C CA . GLN D 1 4 ? 87.315 -31.448 23.303 1.00 19.02 4 GLN D CA 1
ATOM 6464 C C . GLN D 1 4 ? 87.166 -30.952 21.858 1.00 17.40 4 GLN D C 1
ATOM 6465 O O . GLN D 1 4 ? 87.838 -31.513 20.978 1.00 16.48 4 GLN D O 1
ATOM 6471 N N . TYR D 1 5 ? 86.301 -29.956 21.602 1.00 14.88 5 TYR D N 1
ATOM 6472 C CA . TYR D 1 5 ? 85.895 -29.608 20.212 1.00 15.47 5 TYR D CA 1
ATOM 6473 C C . TYR D 1 5 ? 86.388 -28.244 19.762 1.00 13.88 5 TYR D C 1
ATOM 6474 O O . TYR D 1 5 ? 86.107 -27.895 18.592 1.00 13.93 5 TYR D O 1
ATOM 6483 N N . VAL D 1 6 ? 87.096 -27.499 20.603 1.00 14.68 6 VAL D N 1
ATOM 6484 C CA . VAL D 1 6 ? 87.769 -26.250 20.141 1.00 15.86 6 VAL D CA 1
ATOM 6485 C C . VAL D 1 6 ? 89.154 -26.166 20.777 1.00 16.41 6 VAL D C 1
ATOM 6486 O O . VAL D 1 6 ? 89.360 -26.749 21.873 1.00 16.22 6 VAL D O 1
ATOM 6490 N N . ASN D 1 7 ? 89.991 -25.322 20.188 1.00 14.93 7 ASN D N 1
ATOM 6491 C CA . ASN D 1 7 ? 91.335 -24.958 20.716 1.00 15.78 7 ASN D CA 1
ATOM 6492 C C . ASN D 1 7 ? 91.407 -23.447 20.872 1.00 15.89 7 ASN D C 1
ATOM 6493 O O . ASN D 1 7 ? 91.066 -22.748 19.905 1.00 16.86 7 ASN D O 1
ATOM 6498 N N . VAL D 1 8 ? 91.854 -22.960 22.017 1.00 15.38 8 VAL D N 1
ATOM 6499 C CA . VAL D 1 8 ? 91.906 -21.496 22.249 1.00 15.62 8 VAL D CA 1
ATOM 6500 C C . VAL D 1 8 ? 93.370 -21.079 22.406 1.00 16.88 8 VAL D C 1
ATOM 6501 O O . VAL D 1 8 ? 94.059 -21.704 23.221 1.00 15.07 8 VAL D O 1
ATOM 6505 N N . VAL D 1 9 ? 93.799 -20.070 21.665 1.00 15.37 9 VAL D N 1
ATOM 6506 C CA . VAL D 1 9 ? 95.113 -19.383 21.894 1.00 16.12 9 VAL D CA 1
ATOM 6507 C C . VAL D 1 9 ? 94.850 -17.922 22.169 1.00 16.59 9 VAL D C 1
ATOM 6508 O O . VAL D 1 9 ? 94.114 -17.297 21.333 1.00 16.27 9 VAL D O 1
ATOM 6512 N N . THR D 1 10 ? 95.404 -17.375 23.249 1.00 18.62 10 THR D N 1
ATOM 6513 C CA . THR D 1 10 ? 95.316 -15.924 23.543 1.00 18.12 10 THR D CA 1
ATOM 6514 C C . THR D 1 10 ? 96.723 -15.342 23.437 1.00 19.12 10 THR D C 1
ATOM 6515 O O . THR D 1 10 ? 97.648 -15.974 23.939 1.00 17.42 10 THR D O 1
ATOM 6519 N N . ILE D 1 11 ? 96.889 -14.253 22.701 1.00 17.86 11 ILE D N 1
ATOM 6520 C CA . ILE D 1 11 ? 98.167 -13.489 22.807 1.00 20.05 11 ILE D CA 1
ATOM 6521 C C . ILE D 1 11 ? 97.799 -12.074 23.161 1.00 19.34 11 ILE D C 1
ATOM 6522 O O . ILE D 1 11 ? 97.112 -11.487 22.382 1.00 17.15 11 ILE D O 1
ATOM 6527 N N . ASN D 1 12 ? 98.238 -11.630 24.335 1.00 20.43 12 ASN D N 1
ATOM 6528 C CA . ASN D 1 12 ? 97.973 -10.249 24.791 1.00 20.39 12 ASN D CA 1
ATOM 6529 C C . ASN D 1 12 ? 96.463 -10.183 25.004 1.00 21.28 12 ASN D C 1
ATOM 6530 O O . ASN D 1 12 ? 95.961 -10.945 25.856 1.00 24.04 12 ASN D O 1
ATOM 6535 N N . LYS D 1 13 ? 95.776 -9.357 24.233 1.00 15.78 13 LYS D N 1
ATOM 6536 C CA . LYS D 1 13 ? 94.347 -9.065 24.476 1.00 15.76 13 LYS D CA 1
ATOM 6537 C C . LYS D 1 13 ? 93.463 -9.753 23.437 1.00 13.51 13 LYS D C 1
ATOM 6538 O O . LYS D 1 13 ? 92.224 -9.490 23.455 1.00 12.05 13 LYS D O 1
ATOM 6544 N N . VAL D 1 14 ? 94.026 -10.591 22.563 1.00 12.01 14 VAL D N 1
ATOM 6545 C CA . VAL D 1 14 ? 93.228 -11.211 21.472 1.00 12.61 14 VAL D CA 1
ATOM 6546 C C . VAL D 1 14 ? 93.159 -12.704 21.744 1.00 13.88 14 VAL D C 1
ATOM 6547 O O . VAL D 1 14 ? 94.220 -13.295 22.015 1.00 14.00 14 VAL D O 1
ATOM 6551 N N . ALA D 1 15 ? 91.967 -13.295 21.630 1.00 12.34 15 ALA D N 1
ATOM 6552 C CA . ALA D 1 15 ? 91.780 -14.753 21.742 1.00 12.51 15 ALA D CA 1
ATOM 6553 C C . ALA D 1 15 ? 91.275 -15.311 20.416 1.00 11.67 15 ALA D C 1
ATOM 6554 O O . ALA D 1 15 ? 90.328 -14.737 19.809 1.00 12.60 15 ALA D O 1
ATOM 6556 N N . VAL D 1 16 ? 91.892 -16.392 19.964 1.00 10.28 16 VAL D N 1
ATOM 6557 C CA . VAL D 1 16 ? 91.479 -17.115 18.736 1.00 10.45 16 VAL D CA 1
ATOM 6558 C C . VAL D 1 16 ? 90.852 -18.428 19.182 1.00 11.01 16 VAL D C 1
ATOM 6559 O O . VAL D 1 16 ? 91.527 -19.235 19.885 1.00 12.51 16 VAL D O 1
ATOM 6563 N N . ILE D 1 17 ? 89.595 -18.617 18.840 1.00 11.70 17 ILE D N 1
ATOM 6564 C CA . ILE D 1 17 ? 88.877 -19.895 19.068 1.00 11.15 17 ILE D CA 1
ATOM 6565 C C . ILE D 1 17 ? 88.856 -20.647 17.760 1.00 11.02 17 ILE D C 1
ATOM 6566 O O . ILE D 1 17 ? 88.184 -20.212 16.826 1.00 10.94 17 ILE D O 1
ATOM 6571 N N . GLU D 1 18 ? 89.591 -21.751 17.688 1.00 11.43 18 GLU D N 1
ATOM 6572 C CA . GLU D 1 18 ? 89.705 -22.562 16.472 1.00 12.99 18 GLU D CA 1
ATOM 6573 C C . GLU D 1 18 ? 88.829 -23.814 16.611 1.00 13.23 18 GLU D C 1
ATOM 6574 O O . GLU D 1 18 ? 88.956 -24.541 17.603 1.00 13.90 18 GLU D O 1
ATOM 6580 N N . PHE D 1 19 ? 88.040 -24.113 15.604 1.00 11.99 19 PHE D N 1
ATOM 6581 C CA . PHE D 1 19 ? 87.175 -25.312 15.635 1.00 12.79 19 PHE D CA 1
ATOM 6582 C C . PHE D 1 19 ? 88.097 -26.546 15.648 1.00 14.25 19 PHE D C 1
ATOM 6583 O O . PHE D 1 19 ? 89.113 -26.563 14.964 1.00 15.08 19 PHE D O 1
ATOM 6591 N N . ASN D 1 20 ? 87.713 -27.578 16.383 1.00 14.62 20 ASN D N 1
ATOM 6592 C CA . ASN D 1 20 ? 88.421 -28.879 16.361 1.00 15.54 20 ASN D CA 1
ATOM 6593 C C . ASN D 1 20 ? 87.361 -29.971 16.203 1.00 15.00 20 ASN D C 1
ATOM 6594 O O . ASN D 1 20 ? 87.218 -30.751 17.130 1.00 14.77 20 ASN D O 1
ATOM 6599 N N . TYR D 1 21 ? 86.601 -29.932 15.118 1.00 14.18 21 TYR D N 1
ATOM 6600 C CA . TYR D 1 21 ? 85.494 -30.878 14.849 1.00 14.90 21 TYR D CA 1
ATOM 6601 C C . TYR D 1 21 ? 85.498 -31.221 13.390 1.00 13.63 21 TYR D C 1
ATOM 6602 O O . TYR D 1 21 ? 84.430 -31.580 12.862 1.00 14.27 21 TYR D O 1
ATOM 6611 N N . GLY D 1 22 ? 86.689 -31.211 12.772 1.00 13.35 22 GLY D N 1
ATOM 6612 C CA . GLY D 1 22 ? 86.828 -31.451 11.322 1.00 14.69 22 GLY D CA 1
ATOM 6613 C C . GLY D 1 22 ? 86.311 -32.805 10.869 1.00 14.06 22 GLY D C 1
ATOM 6614 O O . GLY D 1 22 ? 85.911 -32.931 9.707 1.00 13.52 22 GLY D O 1
ATOM 6615 N N . ARG D 1 23 ? 86.330 -33.814 11.735 1.00 17.52 23 ARG D N 1
ATOM 6616 C CA . ARG D 1 23 ? 85.883 -35.174 11.328 1.00 18.65 23 ARG D CA 1
ATOM 6617 C C . ARG D 1 23 ? 84.385 -35.138 11.006 1.00 18.67 23 ARG D C 1
ATOM 6618 O O . ARG D 1 23 ? 83.955 -35.983 10.221 1.00 17.62 23 ARG D O 1
ATOM 6626 N N . LYS D 1 24 ? 83.659 -34.109 11.451 1.00 18.59 24 LYS D N 1
ATOM 6627 C CA . LYS D 1 24 ? 82.240 -33.881 11.041 1.00 19.03 24 LYS D CA 1
ATOM 6628 C C . LYS D 1 24 ? 82.072 -32.518 10.354 1.00 18.42 24 LYS D C 1
ATOM 6629 O O . LYS D 1 24 ? 81.001 -31.913 10.497 1.00 16.19 24 LYS D O 1
ATOM 6635 N N . LEU D 1 25 ? 83.128 -32.011 9.714 1.00 16.91 25 LEU D N 1
ATOM 6636 C CA . LEU D 1 25 ? 83.119 -30.729 8.963 1.00 15.48 25 LEU D CA 1
ATOM 6637 C C . LEU D 1 25 ? 82.573 -29.591 9.826 1.00 14.39 25 LEU D C 1
ATOM 6638 O O . LEU D 1 25 ? 81.967 -28.705 9.268 1.00 13.82 25 LEU D O 1
ATOM 6643 N N . ASN D 1 26 ? 82.838 -29.613 11.113 1.00 12.97 26 ASN D N 1
ATOM 6644 C CA . ASN D 1 26 ? 82.472 -28.562 12.097 1.00 13.83 26 ASN D CA 1
ATOM 6645 C C . ASN D 1 26 ? 80.956 -28.317 12.021 1.00 14.46 26 ASN D C 1
ATOM 6646 O O . ASN D 1 26 ? 80.526 -27.168 12.235 1.00 13.31 26 ASN D O 1
ATOM 6651 N N . ALA D 1 27 ? 80.187 -29.386 11.796 1.00 15.50 27 ALA D N 1
ATOM 6652 C CA . ALA D 1 27 ? 78.717 -29.377 11.869 1.00 15.26 27 ALA D CA 1
ATOM 6653 C C . ALA D 1 27 ? 78.357 -28.868 13.256 1.00 15.18 27 ALA D C 1
ATOM 6654 O O . ALA D 1 27 ? 79.106 -29.105 14.235 1.00 15.55 27 ALA D O 1
ATOM 6656 N N . LEU D 1 28 ? 77.259 -28.132 13.342 1.00 15.13 28 LEU D N 1
ATOM 6657 C CA . LEU D 1 28 ? 76.827 -27.466 14.582 1.00 15.82 28 LEU D CA 1
ATOM 6658 C C . LEU D 1 28 ? 76.088 -28.462 15.484 1.00 17.41 28 LEU D C 1
ATOM 6659 O O . LEU D 1 28 ? 74.968 -28.164 15.907 1.00 17.81 28 LEU D O 1
ATOM 6664 N N . SER D 1 29 ? 76.730 -29.583 15.819 1.00 16.47 29 SER D N 1
ATOM 6665 C CA A SER D 1 29 ? 76.259 -30.560 16.839 0.50 14.93 29 SER D CA 1
ATOM 6666 C CA B SER D 1 29 ? 76.201 -30.538 16.824 0.50 16.62 29 SER D CA 1
ATOM 6667 C C . SER D 1 29 ? 76.188 -29.867 18.202 1.00 16.02 29 SER D C 1
ATOM 6668 O O . SER D 1 29 ? 77.041 -28.977 18.489 1.00 15.09 29 SER D O 1
ATOM 6673 N N . LYS D 1 30 ? 75.253 -30.263 19.061 1.00 15.15 30 LYS D N 1
ATOM 6674 C CA . LYS D 1 30 ? 75.174 -29.707 20.430 1.00 15.50 30 LYS D CA 1
ATOM 6675 C C . LYS D 1 30 ? 76.527 -29.760 21.160 1.00 15.50 30 LYS D C 1
ATOM 6676 O O . LYS D 1 30 ? 76.837 -28.788 21.863 1.00 14.03 30 LYS D O 1
ATOM 6682 N N . VAL D 1 31 ? 77.286 -30.857 21.060 1.00 15.20 31 VAL D N 1
ATOM 6683 C CA . VAL D 1 31 ? 78.552 -31.001 21.831 1.00 16.48 31 VAL D CA 1
ATOM 6684 C C . VAL D 1 31 ? 79.551 -29.914 21.379 1.00 14.69 31 VAL D C 1
ATOM 6685 O O . VAL D 1 31 ? 80.275 -29.415 22.226 1.00 15.31 31 VAL D O 1
ATOM 6689 N N . PHE D 1 32 ? 79.576 -29.577 20.099 1.00 14.44 32 PHE D N 1
ATOM 6690 C CA . PHE D 1 32 ? 80.514 -28.584 19.523 1.00 14.99 32 PHE D CA 1
ATOM 6691 C C . PHE D 1 32 ? 80.063 -27.189 19.957 1.00 16.40 32 PHE D C 1
ATOM 6692 O O . PHE D 1 32 ? 80.868 -26.481 20.546 1.00 15.70 32 PHE D O 1
ATOM 6700 N N . ILE D 1 33 ? 78.774 -26.867 19.817 1.00 14.18 33 ILE D N 1
ATOM 6701 C CA . ILE D 1 33 ? 78.258 -25.523 20.216 1.00 14.70 33 ILE D CA 1
ATOM 6702 C C . ILE D 1 33 ? 78.425 -25.331 21.719 1.00 13.77 33 ILE D C 1
ATOM 6703 O O . ILE D 1 33 ? 78.822 -24.247 22.127 1.00 13.81 33 ILE D O 1
ATOM 6708 N N . ASP D 1 34 ? 78.179 -26.358 22.546 1.00 15.15 34 ASP D N 1
ATOM 6709 C CA . ASP D 1 34 ? 78.323 -26.185 24.002 1.00 16.31 34 ASP D CA 1
ATOM 6710 C C . ASP D 1 34 ? 79.799 -25.869 24.299 1.00 15.42 34 ASP D C 1
ATOM 6711 O O . ASP D 1 34 ? 80.050 -25.114 25.224 1.00 14.95 34 ASP D O 1
ATOM 6716 N N . ASP D 1 35 ? 80.748 -26.443 23.563 1.00 16.34 35 ASP D N 1
ATOM 6717 C CA . ASP D 1 35 ? 82.185 -26.162 23.823 1.00 16.37 35 ASP D CA 1
ATOM 6718 C C . ASP D 1 35 ? 82.559 -24.745 23.381 1.00 14.48 35 ASP D C 1
ATOM 6719 O O . ASP D 1 35 ? 83.282 -24.050 24.133 1.00 14.82 35 ASP D O 1
ATOM 6724 N N . LEU D 1 36 ? 82.068 -24.311 22.228 1.00 15.21 36 LEU D N 1
ATOM 6725 C CA . LEU D 1 36 ? 82.251 -22.926 21.706 1.00 15.74 36 LEU D CA 1
ATOM 6726 C C . LEU D 1 36 ? 81.705 -21.939 22.738 1.00 14.34 36 LEU D C 1
ATOM 6727 O O . LEU D 1 36 ? 82.399 -20.951 23.098 1.00 12.54 36 LEU D O 1
ATOM 6732 N N . MET D 1 37 ? 80.514 -22.215 23.288 1.00 13.07 37 MET D N 1
ATOM 6733 C CA . MET D 1 37 ? 79.903 -21.268 24.265 1.00 13.96 37 MET D CA 1
ATOM 6734 C C . MET D 1 37 ? 80.696 -21.296 25.589 1.00 14.09 37 MET D C 1
ATOM 6735 O O . MET D 1 37 ? 80.858 -20.251 26.242 1.00 13.72 37 MET D O 1
ATOM 6740 N N . GLN D 1 38 ? 81.182 -22.448 26.021 1.00 14.08 38 GLN D N 1
ATOM 6741 C CA . GLN D 1 38 ? 81.981 -22.483 27.272 1.00 14.69 38 GLN D CA 1
ATOM 6742 C C . GLN D 1 38 ? 83.292 -21.694 27.088 1.00 13.26 38 GLN D C 1
ATOM 6743 O O . GLN D 1 38 ? 83.674 -20.960 27.989 1.00 13.88 38 GLN D O 1
ATOM 6749 N N . ALA D 1 39 ? 83.930 -21.844 25.937 1.00 14.30 39 ALA D N 1
ATOM 6750 C CA . ALA D 1 39 ? 85.188 -21.147 25.579 1.00 13.29 39 ALA D CA 1
ATOM 6751 C C . ALA D 1 39 ? 84.935 -19.641 25.523 1.00 14.30 39 ALA D C 1
ATOM 6752 O O . ALA D 1 39 ? 85.764 -18.903 26.114 1.00 13.80 39 ALA D O 1
ATOM 6754 N N . LEU D 1 40 ? 83.836 -19.174 24.896 1.00 14.26 40 LEU D N 1
ATOM 6755 C CA . LEU D 1 40 ? 83.504 -17.721 24.899 1.00 14.12 40 LEU D CA 1
ATOM 6756 C C . LEU D 1 40 ? 83.286 -17.250 26.331 1.00 13.75 40 LEU D C 1
ATOM 6757 O O . LEU D 1 40 ? 83.821 -16.216 26.740 1.00 13.23 40 LEU D O 1
ATOM 6762 N N . SER D 1 41 ? 82.470 -17.965 27.106 1.00 14.36 41 SER D N 1
ATOM 6763 C CA . SER D 1 41 ? 82.209 -17.552 28.504 1.00 16.41 41 SER D CA 1
ATOM 6764 C C . SER D 1 41 ? 83.526 -17.482 29.290 1.00 16.26 41 SER D C 1
ATOM 6765 O O . SER D 1 41 ? 83.693 -16.529 30.064 1.00 16.30 41 SER D O 1
ATOM 6768 N N . ASP D 1 42 ? 84.421 -18.456 29.139 1.00 15.91 42 ASP D N 1
ATOM 6769 C CA . ASP D 1 42 ? 85.737 -18.460 29.838 1.00 16.29 42 ASP D CA 1
ATOM 6770 C C . ASP D 1 42 ? 86.560 -17.218 29.431 1.00 16.66 42 ASP D C 1
ATOM 6771 O O . ASP D 1 42 ? 87.366 -16.750 30.272 1.00 17.09 42 ASP D O 1
ATOM 6776 N N . LEU D 1 43 ? 86.329 -16.658 28.234 1.00 14.62 43 LEU D N 1
ATOM 6777 C CA . LEU D 1 43 ? 87.107 -15.492 27.702 1.00 15.10 43 LEU D CA 1
ATOM 6778 C C . LEU D 1 43 ? 86.446 -14.157 28.057 1.00 16.40 43 LEU D C 1
ATOM 6779 O O . LEU D 1 43 ? 87.017 -13.110 27.735 1.00 16.50 43 LEU D O 1
ATOM 6784 N N . ASN D 1 44 ? 85.322 -14.176 28.768 1.00 15.84 44 ASN D N 1
ATOM 6785 C CA . ASN D 1 44 ? 84.628 -12.932 29.194 1.00 16.54 44 ASN D CA 1
ATOM 6786 C C . ASN D 1 44 ? 85.324 -12.360 30.425 1.00 16.91 44 ASN D C 1
ATOM 6787 O O . ASN D 1 44 ? 84.772 -12.448 31.535 1.00 16.60 44 ASN D O 1
ATOM 6792 N N . ARG D 1 45 ? 86.513 -11.811 30.213 1.00 16.72 45 ARG D N 1
ATOM 6793 C CA . ARG D 1 45 ? 87.427 -11.300 31.264 1.00 19.47 45 ARG D CA 1
ATOM 6794 C C . ARG D 1 45 ? 87.999 -9.972 30.792 1.00 17.97 45 ARG D C 1
ATOM 6795 O O . ARG D 1 45 ? 88.163 -9.740 29.592 1.00 17.64 45 ARG D O 1
ATOM 6803 N N . PRO D 1 46 ? 88.328 -9.067 31.725 1.00 19.29 46 PRO D N 1
ATOM 6804 C CA . PRO D 1 46 ? 88.726 -7.705 31.356 1.00 20.66 46 PRO D CA 1
ATOM 6805 C C . PRO D 1 46 ? 89.958 -7.604 30.444 1.00 19.30 46 PRO D C 1
ATOM 6806 O O . PRO D 1 46 ? 90.016 -6.714 29.611 1.00 18.77 46 PRO D O 1
ATOM 6810 N N . GLU D 1 47 ? 90.899 -8.531 30.586 1.00 17.21 47 GLU D N 1
ATOM 6811 C CA . GLU D 1 47 ? 92.172 -8.493 29.832 1.00 18.96 47 GLU D CA 1
ATOM 6812 C C . GLU D 1 47 ? 91.977 -9.036 28.415 1.00 17.48 47 GLU D C 1
ATOM 6813 O O . GLU D 1 47 ? 92.922 -8.871 27.631 1.00 16.44 47 GLU D O 1
ATOM 6819 N N . ILE D 1 48 ? 90.824 -9.668 28.093 1.00 15.07 48 ILE D N 1
ATOM 6820 C CA . ILE D 1 48 ? 90.521 -10.124 26.711 1.00 13.40 48 ILE D CA 1
ATOM 6821 C C . ILE D 1 48 ? 89.670 -9.045 26.053 1.00 12.69 48 ILE D C 1
ATOM 6822 O O . ILE D 1 48 ? 88.727 -8.569 26.706 1.00 14.32 48 ILE D O 1
ATOM 6827 N N . ARG D 1 49 ? 90.038 -8.590 24.861 1.00 11.12 49 ARG D N 1
ATOM 6828 C CA . ARG D 1 49 ? 89.394 -7.412 24.244 1.00 11.91 49 ARG D CA 1
ATOM 6829 C C . ARG D 1 49 ? 88.791 -7.718 22.869 1.00 11.99 49 ARG D C 1
ATOM 6830 O O . ARG D 1 49 ? 88.025 -6.859 22.359 1.00 11.23 49 ARG D O 1
ATOM 6838 N N . CYS D 1 50 ? 89.175 -8.819 22.229 1.00 11.04 50 CYS D N 1
ATOM 6839 C CA . CYS D 1 50 ? 88.670 -9.157 20.867 1.00 11.13 50 CYS D CA 1
ATOM 6840 C C . CYS D 1 50 ? 88.802 -10.659 20.658 1.00 10.85 50 CYS D C 1
ATOM 6841 O O . CYS D 1 50 ? 89.811 -11.236 21.115 1.00 10.70 50 CYS D O 1
ATOM 6844 N N . ILE D 1 51 ? 87.783 -11.256 20.042 1.00 10.25 51 ILE D N 1
ATOM 6845 C CA . ILE D 1 51 ? 87.719 -12.714 19.762 1.00 11.54 51 ILE D CA 1
ATOM 6846 C C . ILE D 1 51 ? 87.756 -12.898 18.268 1.00 10.71 51 ILE D C 1
ATOM 6847 O O . ILE D 1 51 ? 87.027 -12.143 17.538 1.00 11.43 51 ILE D O 1
ATOM 6852 N N . ILE D 1 52 ? 88.462 -13.939 17.821 1.00 9.23 52 ILE D N 1
ATOM 6853 C CA . ILE D 1 52 ? 88.404 -14.445 16.430 1.00 9.26 52 ILE D CA 1
ATOM 6854 C C . ILE D 1 52 ? 87.849 -15.852 16.461 1.00 9.24 52 ILE D C 1
ATOM 6855 O O . ILE D 1 52 ? 88.330 -16.658 17.267 1.00 10.95 52 ILE D O 1
ATOM 6860 N N . LEU D 1 53 ? 86.910 -16.158 15.587 1.00 9.48 53 LEU D N 1
ATOM 6861 C CA . LEU D 1 53 ? 86.417 -17.539 15.377 1.00 10.59 53 LEU D CA 1
ATOM 6862 C C . LEU D 1 53 ? 87.008 -18.019 14.073 1.00 10.42 53 LEU D C 1
ATOM 6863 O O . LEU D 1 53 ? 86.866 -17.296 13.074 1.00 10.27 53 LEU D O 1
ATOM 6868 N N . ARG D 1 54 ? 87.588 -19.208 14.037 1.00 10.09 54 ARG D N 1
ATOM 6869 C CA . ARG D 1 54 ? 88.155 -19.740 12.774 1.00 9.92 54 ARG D CA 1
ATOM 6870 C C . ARG D 1 54 ? 88.077 -21.270 12.737 1.00 10.01 54 ARG D C 1
ATOM 6871 O O . ARG D 1 54 ? 87.983 -21.929 13.821 1.00 10.17 54 ARG D O 1
ATOM 6879 N N . ALA D 1 55 ? 88.138 -21.807 11.525 1.00 10.67 55 ALA D N 1
ATOM 6880 C CA . ALA D 1 55 ? 88.424 -23.232 11.257 1.00 10.63 55 ALA D CA 1
ATOM 6881 C C . ALA D 1 55 ? 89.935 -23.393 11.126 1.00 12.68 55 ALA D C 1
ATOM 6882 O O . ALA D 1 55 ? 90.681 -22.440 10.834 1.00 12.30 55 ALA D O 1
ATOM 6884 N N . PRO D 1 56 ? 90.439 -24.627 11.324 1.00 13.64 56 PRO D N 1
ATOM 6885 C CA . PRO D 1 56 ? 91.860 -24.878 11.090 1.00 14.44 56 PRO D CA 1
ATOM 6886 C C . PRO D 1 56 ? 92.335 -24.426 9.702 1.00 14.16 56 PRO D C 1
ATOM 6887 O O . PRO D 1 56 ? 91.597 -24.515 8.690 1.00 13.35 56 PRO D O 1
ATOM 6891 N N . SER D 1 57 ? 93.600 -23.983 9.635 1.00 17.09 57 SER D N 1
ATOM 6892 C CA A SER D 1 57 ? 94.330 -23.664 8.371 0.50 18.14 57 SER D CA 1
ATOM 6893 C CA B SER D 1 57 ? 94.250 -23.623 8.346 0.50 17.44 57 SER D CA 1
ATOM 6894 C C . SER D 1 57 ? 94.159 -24.825 7.389 1.00 17.64 57 SER D C 1
ATOM 6895 O O . SER D 1 57 ? 94.363 -25.953 7.832 1.00 20.19 57 SER D O 1
ATOM 6900 N N . GLY D 1 58 ? 93.798 -24.561 6.153 1.00 16.73 58 GLY D N 1
ATOM 6901 C CA . GLY D 1 58 ? 93.649 -25.567 5.084 1.00 18.02 58 GLY D CA 1
ATOM 6902 C C . GLY D 1 58 ? 92.261 -26.166 4.991 1.00 15.77 58 GLY D C 1
ATOM 6903 O O . GLY D 1 58 ? 92.053 -26.917 4.056 1.00 15.28 58 GLY D O 1
ATOM 6904 N N . SER D 1 59 ? 91.318 -25.793 5.879 1.00 15.78 59 SER D N 1
ATOM 6905 C CA . SER D 1 59 ? 89.940 -26.355 5.882 1.00 15.18 59 SER D CA 1
ATOM 6906 C C . SER D 1 59 ? 89.275 -26.128 4.526 1.00 16.74 59 SER D C 1
ATOM 6907 O O . SER D 1 59 ? 89.228 -24.970 4.042 1.00 19.44 59 SER D O 1
ATOM 6910 N N . LYS D 1 60 ? 88.709 -27.182 3.955 1.00 15.65 60 LYS D N 1
ATOM 6911 C CA . LYS D 1 60 ? 87.869 -27.061 2.755 1.00 17.83 60 LYS D CA 1
ATOM 6912 C C . LYS D 1 60 ? 86.487 -26.547 3.163 1.00 14.53 60 LYS D C 1
ATOM 6913 O O . LYS D 1 60 ? 85.889 -25.803 2.380 1.00 14.03 60 LYS D O 1
ATOM 6919 N N . VAL D 1 61 ? 86.012 -26.974 4.324 1.00 14.81 61 VAL D N 1
ATOM 6920 C CA . VAL D 1 61 ? 84.663 -26.646 4.853 1.00 14.85 61 VAL D CA 1
ATOM 6921 C C . VAL D 1 61 ? 84.894 -25.910 6.166 1.00 13.34 61 VAL D C 1
ATOM 6922 O O . VAL D 1 61 ? 85.467 -26.492 7.125 1.00 12.95 61 VAL D O 1
ATOM 6926 N N . PHE D 1 62 ? 84.459 -24.667 6.228 1.00 12.06 62 PHE D N 1
ATOM 6927 C CA . PHE D 1 62 ? 84.498 -23.890 7.484 1.00 11.11 62 PHE D CA 1
ATOM 6928 C C . PHE D 1 62 ? 83.531 -24.531 8.493 1.00 11.24 62 PHE D C 1
ATOM 6929 O O . PHE D 1 62 ? 83.947 -24.836 9.619 1.00 9.94 62 PHE D O 1
ATOM 6937 N N . SER D 1 63 ? 82.247 -24.688 8.114 1.00 10.82 63 SER D N 1
ATOM 6938 C CA . SER D 1 63 ? 81.224 -25.423 8.880 1.00 11.48 63 SER D CA 1
ATOM 6939 C C . SER D 1 63 ? 80.128 -25.892 7.935 1.00 12.05 63 SER D C 1
ATOM 6940 O O . SER D 1 63 ? 79.602 -25.078 7.087 1.00 11.46 63 SER D O 1
ATOM 6943 N N . ALA D 1 64 ? 79.763 -27.151 8.103 1.00 13.43 64 ALA D N 1
ATOM 6944 C CA . ALA D 1 64 ? 78.670 -27.826 7.369 1.00 14.28 64 ALA D CA 1
ATOM 6945 C C . ALA D 1 64 ? 77.280 -27.383 7.865 1.00 15.14 64 ALA D C 1
ATOM 6946 O O . ALA D 1 64 ? 76.286 -27.806 7.256 1.00 16.48 64 ALA D O 1
ATOM 6948 N N . GLY D 1 65 ? 77.197 -26.530 8.869 1.00 14.80 65 GLY D N 1
ATOM 6949 C CA . GLY D 1 65 ? 75.922 -26.029 9.384 1.00 15.97 65 GLY D CA 1
ATOM 6950 C C . GLY D 1 65 ? 75.262 -27.054 10.279 1.00 17.86 65 GLY D C 1
ATOM 6951 O O . GLY D 1 65 ? 75.951 -27.867 10.871 1.00 16.04 65 GLY D O 1
ATOM 6952 N N . HIS D 1 66 ? 73.937 -27.045 10.323 1.00 22.53 66 HIS D N 1
ATOM 6953 C CA . HIS D 1 66 ? 73.149 -27.927 11.222 1.00 23.59 66 HIS D CA 1
ATOM 6954 C C . HIS D 1 66 ? 73.544 -29.372 11.045 1.00 22.50 66 HIS D C 1
ATOM 6955 O O . HIS D 1 66 ? 73.606 -29.849 9.890 1.00 22.36 66 HIS D O 1
ATOM 6962 N N . ASP D 1 67 ? 73.706 -30.045 12.180 1.00 23.25 67 ASP D N 1
ATOM 6963 C CA . ASP D 1 67 ? 73.891 -31.511 12.208 1.00 25.18 67 ASP D CA 1
ATOM 6964 C C . ASP D 1 67 ? 72.525 -32.125 11.874 1.00 25.14 67 ASP D C 1
ATOM 6965 O O . ASP D 1 67 ? 71.659 -32.063 12.720 1.00 24.47 67 ASP D O 1
ATOM 6970 N N . ILE D 1 68 ? 72.357 -32.702 10.695 1.00 26.98 68 ILE D N 1
ATOM 6971 C CA . ILE D 1 68 ? 71.034 -33.240 10.269 1.00 32.24 68 ILE D CA 1
ATOM 6972 C C . ILE D 1 68 ? 70.686 -34.453 11.150 1.00 30.53 68 ILE D C 1
ATOM 6973 O O . ILE D 1 68 ? 69.509 -34.658 11.371 1.00 38.75 68 ILE D O 1
ATOM 6978 N N . HIS D 1 69 ? 71.649 -35.172 11.731 1.00 32.93 69 HIS D N 1
ATOM 6979 C CA . HIS D 1 69 ? 71.396 -36.287 12.689 1.00 36.33 69 HIS D CA 1
ATOM 6980 C C . HIS D 1 69 ? 70.824 -35.828 14.038 1.00 38.45 69 HIS D C 1
ATOM 6981 O O . HIS D 1 69 ? 70.582 -36.730 14.858 1.00 43.56 69 HIS D O 1
ATOM 6988 N N . GLU D 1 70 ? 70.724 -34.523 14.316 1.00 32.92 70 GLU D N 1
ATOM 6989 C CA . GLU D 1 70 ? 70.215 -33.969 15.601 1.00 31.74 70 GLU D CA 1
ATOM 6990 C C . GLU D 1 70 ? 68.947 -33.126 15.390 1.00 35.08 70 GLU D C 1
ATOM 6991 O O . GLU D 1 70 ? 68.312 -32.838 16.400 1.00 32.14 70 GLU D O 1
ATOM 6997 N N . LEU D 1 71 ? 68.628 -32.675 14.164 1.00 47.43 71 LEU D N 1
ATOM 6998 C CA . LEU D 1 71 ? 67.379 -31.911 13.830 1.00 55.28 71 LEU D CA 1
ATOM 6999 C C . LEU D 1 71 ? 66.157 -32.752 14.221 1.00 63.97 71 LEU D C 1
ATOM 7000 O O . LEU D 1 71 ? 66.003 -33.863 13.706 1.00 60.30 71 LEU D O 1
ATOM 7005 N N . PRO D 1 72 ? 65.292 -32.279 15.166 1.00 66.79 72 PRO D N 1
ATOM 7006 C CA . PRO D 1 72 ? 64.066 -32.989 15.541 1.00 72.24 72 PRO D CA 1
ATOM 7007 C C . PRO D 1 72 ? 63.155 -33.317 14.343 1.00 77.47 72 PRO D C 1
ATOM 7008 O O . PRO D 1 72 ? 62.961 -32.455 13.480 1.00 67.25 72 PRO D O 1
ATOM 7012 N N . SER D 1 73 ? 62.631 -34.552 14.327 1.00 86.71 73 SER D N 1
ATOM 7013 C CA . SER D 1 73 ? 61.842 -35.169 13.224 1.00 89.00 73 SER D CA 1
ATOM 7014 C C . SER D 1 73 ? 60.352 -35.192 13.584 1.00 88.73 73 SER D C 1
ATOM 7015 O O . SER D 1 73 ? 59.560 -34.634 12.799 1.00 86.29 73 SER D O 1
ATOM 7018 N N . GLY D 1 74 ? 60.001 -35.803 14.727 1.00 87.28 74 GLY D N 1
ATOM 7019 C CA . GLY D 1 74 ? 58.617 -36.156 15.112 1.00 82.62 74 GLY D CA 1
ATOM 7020 C C . GLY D 1 74 ? 57.824 -34.978 15.663 1.00 76.34 74 GLY D C 1
ATOM 7021 O O . GLY D 1 74 ? 57.414 -35.043 16.837 1.00 76.82 74 GLY D O 1
ATOM 7022 N N . GLY D 1 75 ? 57.607 -33.943 14.845 1.00 72.46 75 GLY D N 1
ATOM 7023 C CA . GLY D 1 75 ? 56.664 -32.833 15.105 1.00 71.65 75 GLY D CA 1
ATOM 7024 C C . GLY D 1 75 ? 57.194 -31.800 16.093 1.00 67.37 75 GLY D C 1
ATOM 7025 O O . GLY D 1 75 ? 56.364 -31.153 16.762 1.00 70.08 75 GLY D O 1
ATOM 7026 N N . ARG D 1 76 ? 58.516 -31.623 16.172 1.00 55.85 76 ARG D N 1
ATOM 7027 C CA . ARG D 1 76 ? 59.183 -30.721 17.150 1.00 49.68 76 ARG D CA 1
ATOM 7028 C C . ARG D 1 76 ? 59.937 -29.627 16.379 1.00 41.33 76 ARG D C 1
ATOM 7029 O O . ARG D 1 76 ? 60.576 -29.952 15.372 1.00 39.13 76 ARG D O 1
ATOM 7037 N N . ASP D 1 77 ? 59.853 -28.373 16.822 1.00 32.56 77 ASP D N 1
ATOM 7038 C CA . ASP D 1 77 ? 60.542 -27.239 16.157 1.00 28.03 77 ASP D CA 1
ATOM 7039 C C . ASP D 1 77 ? 62.047 -27.421 16.328 1.00 28.55 77 ASP D C 1
ATOM 7040 O O . ASP D 1 77 ? 62.570 -27.354 17.439 1.00 26.73 77 ASP D O 1
ATOM 7045 N N . PRO D 1 78 ? 62.795 -27.589 15.221 1.00 34.03 78 PRO D N 1
ATOM 7046 C CA . PRO D 1 78 ? 64.249 -27.736 15.269 1.00 35.91 78 PRO D CA 1
ATOM 7047 C C . PRO D 1 78 ? 65.012 -26.418 15.457 1.00 30.83 78 PRO D C 1
ATOM 7048 O O . PRO D 1 78 ? 66.244 -26.460 15.575 1.00 31.70 78 PRO D O 1
ATOM 7052 N N . LEU D 1 79 ? 64.292 -25.289 15.494 1.00 23.22 79 LEU D N 1
ATOM 7053 C CA . LEU D 1 79 ? 64.938 -23.973 15.717 1.00 19.00 79 LEU D CA 1
ATOM 7054 C C . LEU D 1 79 ? 64.190 -23.264 16.845 1.00 17.09 79 LEU D C 1
ATOM 7055 O O . LEU D 1 79 ? 63.839 -22.107 16.697 1.00 15.27 79 LEU D O 1
ATOM 7060 N N . SER D 1 80 ? 63.943 -23.979 17.942 1.00 17.51 80 SER D N 1
ATOM 7061 C CA . SER D 1 80 ? 63.268 -23.394 19.105 1.00 17.81 80 SER D CA 1
ATOM 7062 C C . SER D 1 80 ? 64.297 -22.550 19.843 1.00 18.89 80 SER D C 1
ATOM 7063 O O . SER D 1 80 ? 65.530 -22.686 19.585 1.00 17.28 80 SER D O 1
ATOM 7066 N N . TYR D 1 81 ? 63.822 -21.736 20.778 1.00 16.45 81 TYR D N 1
ATOM 7067 C CA . TYR D 1 81 ? 64.639 -20.690 21.424 1.00 16.28 81 TYR D CA 1
ATOM 7068 C C . TYR D 1 81 ? 65.906 -21.280 22.069 1.00 17.10 81 TYR D C 1
ATOM 7069 O O . TYR D 1 81 ? 66.953 -20.587 22.152 1.00 15.89 81 TYR D O 1
ATOM 7078 N N . ASP D 1 82 ? 65.816 -22.504 22.603 1.00 18.43 82 ASP D N 1
ATOM 7079 C CA . ASP D 1 82 ? 66.951 -23.063 23.370 1.00 20.15 82 ASP D CA 1
ATOM 7080 C C . ASP D 1 82 ? 67.698 -24.115 22.553 1.00 18.23 82 ASP D C 1
ATOM 7081 O O . ASP D 1 82 ? 68.548 -24.764 23.118 1.00 17.25 82 ASP D O 1
ATOM 7086 N N . ASP D 1 83 ? 67.447 -24.222 21.260 1.00 16.20 83 ASP D N 1
ATOM 7087 C CA . ASP D 1 83 ? 68.280 -25.038 20.348 1.00 19.76 83 ASP D CA 1
ATOM 7088 C C . ASP D 1 83 ? 69.680 -24.404 20.252 1.00 19.32 83 ASP D C 1
ATOM 7089 O O . ASP D 1 83 ? 69.863 -23.203 20.426 1.00 15.47 83 ASP D O 1
ATOM 7094 N N . PRO D 1 84 ? 70.742 -25.220 20.143 1.00 19.17 84 PRO D N 1
ATOM 7095 C CA . PRO D 1 84 ? 72.097 -24.684 20.257 1.00 19.62 84 PRO D CA 1
ATOM 7096 C C . PRO D 1 84 ? 72.470 -23.556 19.278 1.00 17.10 84 PRO D C 1
ATOM 7097 O O . PRO D 1 84 ? 73.081 -22.622 19.754 1.00 16.76 84 PRO D O 1
ATOM 7101 N N . LEU D 1 85 ? 72.105 -23.616 18.005 1.00 14.38 85 LEU D N 1
ATOM 7102 C CA . LEU D 1 85 ? 72.370 -22.473 17.078 1.00 15.52 85 LEU D CA 1
ATOM 7103 C C . LEU D 1 85 ? 71.713 -21.179 17.602 1.00 15.11 85 LEU D C 1
ATOM 7104 O O . LEU D 1 85 ? 72.310 -20.098 17.487 1.00 13.40 85 LEU D O 1
ATOM 7109 N N . ARG D 1 86 ? 70.473 -21.282 18.108 1.00 13.13 86 ARG D N 1
ATOM 7110 C CA . ARG D 1 86 ? 69.696 -20.121 18.598 1.00 11.60 86 ARG D CA 1
ATOM 7111 C C . ARG D 1 86 ? 70.432 -19.596 19.826 1.00 11.38 86 ARG D C 1
ATOM 7112 O O . ARG D 1 86 ? 70.515 -18.351 20.006 1.00 10.86 86 ARG D O 1
ATOM 7120 N N . GLN D 1 87 ? 70.965 -20.476 20.687 1.00 11.30 87 GLN D N 1
ATOM 7121 C CA . GLN D 1 87 ? 71.689 -20.034 21.905 1.00 11.60 87 GLN D CA 1
ATOM 7122 C C . GLN D 1 87 ? 72.997 -19.313 21.510 1.00 11.31 87 GLN D C 1
ATOM 7123 O O . GLN D 1 87 ? 73.284 -18.297 22.171 1.00 11.82 87 GLN D O 1
ATOM 7129 N N . ILE D 1 88 ? 73.795 -19.842 20.592 1.00 10.89 88 ILE D N 1
ATOM 7130 C CA A ILE D 1 88 ? 75.161 -19.297 20.239 0.50 11.60 88 ILE D CA 1
ATOM 7131 C CA B ILE D 1 88 ? 75.140 -19.251 20.322 0.50 10.94 88 ILE D CA 1
ATOM 7132 C C . ILE D 1 88 ? 75.006 -17.933 19.550 1.00 11.04 88 ILE D C 1
ATOM 7133 O O . ILE D 1 88 ? 75.798 -17.034 19.829 1.00 11.60 88 ILE D O 1
ATOM 7142 N N . THR D 1 89 ? 74.014 -17.770 18.694 1.00 11.05 89 THR D N 1
ATOM 7143 C CA . THR D 1 89 ? 73.802 -16.469 17.995 1.00 10.26 89 THR D CA 1
ATOM 7144 C C . THR D 1 89 ? 73.406 -15.431 19.044 1.00 11.92 89 THR D C 1
ATOM 7145 O O . THR D 1 89 ? 73.999 -14.317 18.996 1.00 11.15 89 THR D O 1
ATOM 7149 N N . ARG D 1 90 ? 72.549 -15.768 20.032 1.00 11.05 90 ARG D N 1
ATOM 7150 C CA . ARG D 1 90 ? 72.260 -14.802 21.113 1.00 12.37 90 ARG D CA 1
ATOM 7151 C C . ARG D 1 90 ? 73.547 -14.499 21.878 1.00 12.07 90 ARG D C 1
ATOM 7152 O O . ARG D 1 90 ? 73.773 -13.332 22.224 1.00 10.73 90 ARG D O 1
ATOM 7160 N N . MET D 1 91 ? 74.333 -15.527 22.216 1.00 12.10 91 MET D N 1
ATOM 7161 C CA . MET D 1 91 ? 75.532 -15.326 23.040 1.00 11.70 91 MET D CA 1
ATOM 7162 C C . MET D 1 91 ? 76.521 -14.432 22.284 1.00 9.84 91 MET D C 1
ATOM 7163 O O . MET D 1 91 ? 77.068 -13.526 22.888 1.00 10.45 91 MET D O 1
ATOM 7168 N N . ILE D 1 92 ? 76.764 -14.664 21.014 1.00 10.07 92 ILE D N 1
ATOM 7169 C CA . ILE D 1 92 ? 77.705 -13.838 20.206 1.00 9.41 92 ILE D CA 1
ATOM 7170 C C . ILE D 1 92 ? 77.224 -12.381 20.224 1.00 8.59 92 ILE D C 1
ATOM 7171 O O . ILE D 1 92 ? 78.048 -11.456 20.361 1.00 9.38 92 ILE D O 1
ATOM 7176 N N . GLN D 1 93 ? 75.923 -12.156 19.994 1.00 8.71 93 GLN D N 1
ATOM 7177 C CA . GLN D 1 93 ? 75.356 -10.781 19.828 1.00 8.95 93 GLN D CA 1
ATOM 7178 C C . GLN D 1 93 ? 75.390 -9.991 21.146 1.00 8.62 93 GLN D C 1
ATOM 7179 O O . GLN D 1 93 ? 75.538 -8.771 21.065 1.00 8.94 93 GLN D O 1
ATOM 7185 N N . LYS D 1 94 ? 75.299 -10.685 22.270 1.00 9.14 94 LYS D N 1
ATOM 7186 C CA . LYS D 1 94 ? 75.280 -10.095 23.623 1.00 10.09 94 LYS D CA 1
ATOM 7187 C C . LYS D 1 94 ? 76.682 -9.983 24.187 1.00 10.60 94 LYS D C 1
ATOM 7188 O O . LYS D 1 94 ? 76.827 -9.338 25.235 1.00 9.67 94 LYS D O 1
ATOM 7194 N N . PHE D 1 95 ? 77.666 -10.595 23.541 1.00 10.86 95 PHE D N 1
ATOM 7195 C CA . PHE D 1 95 ? 79.025 -10.732 24.105 1.00 10.98 95 PHE D CA 1
ATOM 7196 C C . PHE D 1 95 ? 79.676 -9.360 24.101 1.00 10.53 95 PHE D C 1
ATOM 7197 O O . PHE D 1 95 ? 79.609 -8.693 23.082 1.00 10.65 95 PHE D O 1
ATOM 7205 N N . PRO D 1 96 ? 80.203 -8.868 25.244 1.00 10.56 96 PRO D N 1
ATOM 7206 C CA . PRO D 1 96 ? 80.641 -7.477 25.345 1.00 12.02 96 PRO D CA 1
ATOM 7207 C C . PRO D 1 96 ? 81.994 -7.137 24.705 1.00 13.85 96 PRO D C 1
ATOM 7208 O O . PRO D 1 96 ? 82.588 -6.133 25.084 1.00 17.00 96 PRO D O 1
ATOM 7212 N N . LYS D 1 97 ? 82.476 -7.981 23.794 1.00 13.20 97 LYS D N 1
ATOM 7213 C CA . LYS D 1 97 ? 83.739 -7.813 23.053 1.00 12.43 97 LYS D CA 1
ATOM 7214 C C . LYS D 1 97 ? 83.411 -8.081 21.607 1.00 10.94 97 LYS D C 1
ATOM 7215 O O . LYS D 1 97 ? 82.514 -8.877 21.323 1.00 10.19 97 LYS D O 1
ATOM 7221 N N . PRO D 1 98 ? 84.093 -7.423 20.658 1.00 10.50 98 PRO D N 1
ATOM 7222 C CA . PRO D 1 98 ? 83.909 -7.757 19.252 1.00 9.81 98 PRO D CA 1
ATOM 7223 C C . PRO D 1 98 ? 84.281 -9.224 19.004 1.00 10.75 98 PRO D C 1
ATOM 7224 O O . PRO D 1 98 ? 85.276 -9.735 19.564 1.00 10.13 98 PRO D O 1
ATOM 7228 N N . ILE D 1 99 ? 83.505 -9.865 18.142 1.00 10.61 99 ILE D N 1
ATOM 7229 C CA . ILE D 1 99 ? 83.772 -11.236 17.659 1.00 10.36 99 ILE D CA 1
ATOM 7230 C C . ILE D 1 99 ? 83.912 -11.158 16.150 1.00 9.39 99 ILE D C 1
ATOM 7231 O O . ILE D 1 99 ? 82.932 -10.772 15.457 1.00 9.08 99 ILE D O 1
ATOM 7236 N N . ILE D 1 100 ? 85.073 -11.573 15.669 1.00 8.95 100 ILE D N 1
ATOM 7237 C CA . ILE D 1 100 ? 85.410 -11.558 14.227 1.00 8.81 100 ILE D CA 1
ATOM 7238 C C . ILE D 1 100 ? 85.334 -12.994 13.724 1.00 9.26 100 ILE D C 1
ATOM 7239 O O . ILE D 1 100 ? 86.081 -13.838 14.273 1.00 10.51 100 ILE D O 1
ATOM 7244 N N . SER D 1 101 ? 84.555 -13.255 12.679 1.00 9.04 101 SER D N 1
ATOM 7245 C CA . SER D 1 101 ? 84.592 -14.524 11.934 1.00 8.84 101 SER D CA 1
ATOM 7246 C C . SER D 1 101 ? 85.688 -14.429 10.879 1.00 8.83 101 SER D C 1
ATOM 7247 O O . SER D 1 101 ? 85.592 -13.608 9.961 1.00 7.93 101 SER D O 1
ATOM 7250 N N . MET D 1 102 ? 86.682 -15.310 11.002 1.00 9.79 102 MET D N 1
ATOM 7251 C CA . MET D 1 102 ? 87.795 -15.412 10.037 1.00 9.99 102 MET D CA 1
ATOM 7252 C C . MET D 1 102 ? 87.631 -16.674 9.204 1.00 8.94 102 MET D C 1
ATOM 7253 O O . MET D 1 102 ? 87.824 -17.765 9.750 1.00 9.35 102 MET D O 1
ATOM 7258 N N . VAL D 1 103 ? 87.220 -16.525 7.963 1.00 9.62 103 VAL D N 1
ATOM 7259 C CA . VAL D 1 103 ? 86.606 -17.636 7.191 1.00 10.55 103 VAL D CA 1
ATOM 7260 C C . VAL D 1 103 ? 87.579 -18.124 6.128 1.00 10.86 103 VAL D C 1
ATOM 7261 O O . VAL D 1 103 ? 87.826 -17.401 5.139 1.00 10.90 103 VAL D O 1
ATOM 7265 N N . GLU D 1 104 ? 87.914 -19.400 6.250 1.00 12.03 104 GLU D N 1
ATOM 7266 C CA . GLU D 1 104 ? 88.548 -20.191 5.181 1.00 12.17 104 GLU D CA 1
ATOM 7267 C C . GLU D 1 104 ? 87.606 -21.359 4.888 1.00 11.99 104 GLU D C 1
ATOM 7268 O O . GLU D 1 104 ? 87.172 -22.000 5.835 1.00 14.04 104 GLU D O 1
ATOM 7274 N N . GLY D 1 105 ? 87.326 -21.629 3.622 1.00 11.60 105 GLY D N 1
ATOM 7275 C CA . GLY D 1 105 ? 86.490 -22.763 3.220 1.00 12.55 105 GLY D CA 1
ATOM 7276 C C . GLY D 1 105 ? 85.039 -22.369 3.019 1.00 12.42 105 GLY D C 1
ATOM 7277 O O . GLY D 1 105 ? 84.718 -21.144 3.018 1.00 11.84 105 GLY D O 1
ATOM 7278 N N . SER D 1 106 ? 84.189 -23.383 2.828 1.00 11.88 106 SER D N 1
ATOM 7279 C CA . SER D 1 106 ? 82.762 -23.238 2.455 1.00 12.84 106 SER D CA 1
ATOM 7280 C C . SER D 1 106 ? 81.934 -23.101 3.739 1.00 11.81 106 SER D C 1
ATOM 7281 O O . SER D 1 106 ? 82.201 -23.801 4.711 1.00 10.23 106 SER D O 1
ATOM 7284 N N . VAL D 1 107 ? 80.941 -22.224 3.718 1.00 11.54 107 VAL D N 1
ATOM 7285 C CA . VAL D 1 107 ? 80.073 -21.922 4.891 1.00 11.84 107 VAL D CA 1
ATOM 7286 C C . VAL D 1 107 ? 78.647 -22.291 4.472 1.00 11.32 107 VAL D C 1
ATOM 7287 O O . VAL D 1 107 ? 78.249 -21.870 3.379 1.00 12.08 107 VAL D O 1
ATOM 7291 N N . TRP D 1 108 ? 77.948 -23.097 5.273 1.00 12.24 108 TRP D N 1
ATOM 7292 C CA . TRP D 1 108 ? 76.607 -23.664 4.904 1.00 12.04 108 TRP D CA 1
ATOM 7293 C C . TRP D 1 108 ? 75.569 -23.391 6.001 1.00 12.04 108 TRP D C 1
ATOM 7294 O O . TRP D 1 108 ? 75.869 -23.636 7.179 1.00 11.38 108 TRP D O 1
ATOM 7305 N N . GLY D 1 109 ? 74.402 -22.857 5.619 1.00 13.86 109 GLY D N 1
ATOM 7306 C CA . GLY D 1 109 ? 73.156 -22.900 6.429 1.00 12.81 109 GLY D CA 1
ATOM 7307 C C . GLY D 1 109 ? 73.298 -22.233 7.785 1.00 12.14 109 GLY D C 1
ATOM 7308 O O . GLY D 1 109 ? 73.652 -21.027 7.826 1.00 13.17 109 GLY D O 1
ATOM 7309 N N . GLY D 1 110 ? 73.073 -22.965 8.881 1.00 10.72 110 GLY D N 1
ATOM 7310 C CA . GLY D 1 110 ? 73.182 -22.413 10.235 1.00 10.89 110 GLY D CA 1
ATOM 7311 C C . GLY D 1 110 ? 74.521 -21.717 10.473 1.00 10.41 110 GLY D C 1
ATOM 7312 O O . GLY D 1 110 ? 74.601 -20.741 11.265 1.00 9.76 110 GLY D O 1
ATOM 7313 N N . ALA D 1 111 ? 75.580 -22.221 9.857 1.00 10.17 111 ALA D N 1
ATOM 7314 C CA . ALA D 1 111 ? 76.928 -21.665 10.044 1.00 9.50 111 ALA D CA 1
ATOM 7315 C C . ALA D 1 111 ? 77.006 -20.292 9.371 1.00 8.93 111 ALA D C 1
ATOM 7316 O O . ALA D 1 111 ? 77.770 -19.416 9.881 1.00 10.43 111 ALA D O 1
ATOM 7318 N N . PHE D 1 112 ? 76.276 -20.089 8.278 1.00 9.42 112 PHE D N 1
ATOM 7319 C CA . PHE D 1 112 ? 76.186 -18.779 7.596 1.00 9.44 112 PHE D CA 1
ATOM 7320 C C . PHE D 1 112 ? 75.451 -17.819 8.562 1.00 9.05 112 PHE D C 1
ATOM 7321 O O . PHE D 1 112 ? 75.961 -16.705 8.836 1.00 8.09 112 PHE D O 1
ATOM 7329 N N . GLU D 1 113 ? 74.357 -18.280 9.154 1.00 8.43 113 GLU D N 1
ATOM 7330 C CA . GLU D 1 113 ? 73.672 -17.430 10.160 1.00 9.46 113 GLU D CA 1
ATOM 7331 C C . GLU D 1 113 ? 74.645 -17.106 11.302 1.00 9.41 113 GLU D C 1
ATOM 7332 O O . GLU D 1 113 ? 74.658 -15.951 11.780 1.00 8.44 113 GLU D O 1
ATOM 7338 N N . MET D 1 114 ? 75.412 -18.083 11.795 1.00 9.73 114 MET D N 1
ATOM 7339 C CA . MET D 1 114 ? 76.316 -17.879 12.940 1.00 9.70 114 MET D CA 1
ATOM 7340 C C . MET D 1 114 ? 77.336 -16.787 12.599 1.00 9.78 114 MET D C 1
ATOM 7341 O O . MET D 1 114 ? 77.457 -15.869 13.428 1.00 9.95 114 MET D O 1
ATOM 7346 N N . ILE D 1 115 ? 77.986 -16.819 11.423 1.00 8.74 115 ILE D N 1
ATOM 7347 C CA . ILE D 1 115 ? 78.993 -15.779 11.073 1.00 9.64 115 ILE D CA 1
ATOM 7348 C C . ILE D 1 115 ? 78.271 -14.438 10.847 1.00 8.69 115 ILE D C 1
ATOM 7349 O O . ILE D 1 115 ? 78.852 -13.391 11.222 1.00 8.90 115 ILE D O 1
ATOM 7354 N N . MET D 1 116 ? 77.049 -14.444 10.345 1.00 8.32 116 MET D N 1
ATOM 7355 C CA . MET D 1 116 ? 76.303 -13.169 10.109 1.00 8.87 116 MET D CA 1
ATOM 7356 C C . MET D 1 116 ? 76.004 -12.535 11.464 1.00 8.71 116 MET D C 1
ATOM 7357 O O . MET D 1 116 ? 75.982 -11.312 11.541 1.00 9.75 116 MET D O 1
ATOM 7362 N N . SER D 1 117 ? 75.830 -13.335 12.525 1.00 8.58 117 SER D N 1
ATOM 7363 C CA . SER D 1 117 ? 75.509 -12.806 13.873 1.00 9.01 117 SER D CA 1
ATOM 7364 C C . SER D 1 117 ? 76.746 -12.129 14.482 1.00 9.02 117 SER D C 1
ATOM 7365 O O . SER D 1 117 ? 76.594 -11.336 15.441 1.00 8.64 117 SER D O 1
ATOM 7368 N N . SER D 1 118 ? 77.942 -12.512 14.047 1.00 8.74 118 SER D N 1
ATOM 7369 C CA . SER D 1 118 ? 79.205 -11.915 14.557 1.00 8.52 118 SER D CA 1
ATOM 7370 C C . SER D 1 118 ? 79.384 -10.491 14.005 1.00 8.15 118 SER D C 1
ATOM 7371 O O . SER D 1 118 ? 78.570 -10.013 13.234 1.00 7.71 118 SER D O 1
ATOM 7374 N N . ASP D 1 119 ? 80.395 -9.796 14.498 1.00 8.62 119 ASP D N 1
ATOM 7375 C CA . ASP D 1 119 ? 80.530 -8.318 14.328 1.00 8.83 119 ASP D CA 1
ATOM 7376 C C . ASP D 1 119 ? 81.216 -7.975 13.010 1.00 8.62 119 ASP D C 1
ATOM 7377 O O . ASP D 1 119 ? 80.828 -6.969 12.371 1.00 8.18 119 ASP D O 1
ATOM 7382 N N . LEU D 1 120 ? 82.251 -8.736 12.637 1.00 8.89 120 LEU D N 1
ATOM 7383 C CA . LEU D 1 120 ? 82.978 -8.536 11.370 1.00 9.11 120 LEU D CA 1
ATOM 7384 C C . LEU D 1 120 ? 83.230 -9.904 10.766 1.00 8.15 120 LEU D C 1
ATOM 7385 O O . LEU D 1 120 ? 83.360 -10.881 11.516 1.00 7.56 120 LEU D O 1
ATOM 7390 N N . ILE D 1 121 ? 83.308 -9.943 9.463 1.00 7.93 121 ILE D N 1
ATOM 7391 C CA . ILE D 1 121 ? 83.674 -11.159 8.694 1.00 8.18 121 ILE D CA 1
ATOM 7392 C C . ILE D 1 121 ? 84.840 -10.813 7.780 1.00 8.32 121 ILE D C 1
ATOM 7393 O O . ILE D 1 121 ? 84.692 -9.935 6.943 1.00 7.96 121 ILE D O 1
ATOM 7398 N N . ILE D 1 122 ? 85.927 -11.566 7.912 1.00 8.10 122 ILE D N 1
ATOM 7399 C CA . ILE D 1 122 ? 87.095 -11.441 7.012 1.00 8.83 122 ILE D CA 1
ATOM 7400 C C . ILE D 1 122 ? 87.301 -12.819 6.405 1.00 7.58 122 ILE D C 1
ATOM 7401 O O . ILE D 1 122 ? 87.244 -13.761 7.158 1.00 8.57 122 ILE D O 1
ATOM 7406 N N . ALA D 1 123 ? 87.356 -12.900 5.100 1.00 7.76 123 ALA D N 1
ATOM 7407 C CA . ALA D 1 123 ? 87.296 -14.176 4.385 1.00 8.54 123 ALA D CA 1
ATOM 7408 C C . ALA D 1 123 ? 88.438 -14.310 3.372 1.00 8.82 123 ALA D C 1
ATOM 7409 O O . ALA D 1 123 ? 88.834 -13.339 2.697 1.00 7.74 123 ALA D O 1
ATOM 7411 N N . ALA D 1 124 ? 88.913 -15.537 3.209 1.00 9.00 124 ALA D N 1
ATOM 7412 C CA . ALA D 1 124 ? 89.774 -15.924 2.070 1.00 10.15 124 ALA D CA 1
ATOM 7413 C C . ALA D 1 124 ? 89.039 -15.724 0.746 1.00 10.36 124 ALA D C 1
ATOM 7414 O O . ALA D 1 124 ? 87.818 -15.957 0.630 1.00 10.88 124 ALA D O 1
ATOM 7416 N N . SER D 1 125 ? 89.800 -15.392 -0.288 1.00 11.26 125 SER D N 1
ATOM 7417 C CA . SER D 1 125 ? 89.284 -15.180 -1.656 1.00 10.90 125 SER D CA 1
ATOM 7418 C C . SER D 1 125 ? 88.612 -16.456 -2.207 1.00 10.76 125 SER D C 1
ATOM 7419 O O . SER D 1 125 ? 87.789 -16.322 -3.109 1.00 11.09 125 SER D O 1
ATOM 7422 N N . THR D 1 126 ? 88.919 -17.624 -1.674 1.00 10.95 126 THR D N 1
ATOM 7423 C CA . THR D 1 126 ? 88.429 -18.934 -2.175 1.00 12.01 126 THR D CA 1
ATOM 7424 C C . THR D 1 126 ? 87.217 -19.398 -1.342 1.00 11.78 126 THR D C 1
ATOM 7425 O O . THR D 1 126 ? 86.608 -20.394 -1.713 1.00 11.44 126 THR D O 1
ATOM 7429 N N . SER D 1 127 ? 86.833 -18.673 -0.301 1.00 11.61 127 SER D N 1
ATOM 7430 C CA . SER D 1 127 ? 85.675 -19.073 0.552 1.00 11.65 127 SER D CA 1
ATOM 7431 C C . SER D 1 127 ? 84.372 -18.898 -0.198 1.00 11.70 127 SER D C 1
ATOM 7432 O O . SER D 1 127 ? 84.294 -18.107 -1.202 1.00 10.16 127 SER D O 1
ATOM 7435 N N . THR D 1 128 ? 83.388 -19.718 0.171 1.00 11.53 128 THR D N 1
ATOM 7436 C CA . THR D 1 128 ? 82.036 -19.663 -0.438 1.00 12.16 128 THR D CA 1
ATOM 7437 C C . THR D 1 128 ? 80.965 -19.712 0.655 1.00 11.24 128 THR D C 1
ATOM 7438 O O . THR D 1 128 ? 81.227 -20.233 1.742 1.00 11.02 128 THR D O 1
ATOM 7442 N N . PHE D 1 129 ? 79.775 -19.209 0.328 1.00 11.24 129 PHE D N 1
ATOM 7443 C CA . PHE D 1 129 ? 78.682 -18.988 1.313 1.00 11.56 129 PHE D CA 1
ATOM 7444 C C . PHE D 1 129 ? 77.359 -19.429 0.696 1.00 11.39 129 PHE D C 1
ATOM 7445 O O . PHE D 1 129 ? 77.011 -19.008 -0.432 1.00 9.79 129 PHE D O 1
ATOM 7453 N N . SER D 1 130 ? 76.646 -20.283 1.426 1.00 13.02 130 SER D N 1
ATOM 7454 C CA A SER D 1 130 ? 75.336 -20.841 1.001 0.50 12.92 130 SER D CA 1
ATOM 7455 C CA B SER D 1 130 ? 75.331 -20.806 1.003 0.50 13.54 130 SER D CA 1
ATOM 7456 C C . SER D 1 130 ? 74.358 -20.781 2.176 1.00 13.23 130 SER D C 1
ATOM 7457 O O . SER D 1 130 ? 74.774 -21.117 3.287 1.00 13.45 130 SER D O 1
ATOM 7462 N N . MET D 1 131 ? 73.110 -20.396 1.914 1.00 13.37 131 MET D N 1
ATOM 7463 C CA . MET D 1 131 ? 72.024 -20.519 2.925 1.00 13.80 131 MET D CA 1
ATOM 7464 C C . MET D 1 131 ? 71.078 -21.611 2.415 1.00 13.62 131 MET D C 1
ATOM 7465 O O . MET D 1 131 ? 70.496 -21.408 1.338 1.00 14.02 131 MET D O 1
ATOM 7470 N N . THR D 1 132 ? 70.886 -22.705 3.163 1.00 12.44 132 THR D N 1
ATOM 7471 C CA . THR D 1 132 ? 70.345 -23.987 2.629 1.00 13.38 132 THR D CA 1
ATOM 7472 C C . THR D 1 132 ? 69.005 -24.469 3.187 1.00 13.01 132 THR D C 1
ATOM 7473 O O . THR D 1 132 ? 68.586 -25.544 2.771 1.00 11.85 132 THR D O 1
ATOM 7477 N N . PRO D 1 133 ? 68.188 -23.766 4.018 1.00 11.76 133 PRO D N 1
ATOM 7478 C CA . PRO D 1 133 ? 66.943 -24.388 4.504 1.00 12.31 133 PRO D CA 1
ATOM 7479 C C . PRO D 1 133 ? 65.979 -24.876 3.394 1.00 11.11 133 PRO D C 1
ATOM 7480 O O . PRO D 1 133 ? 65.287 -25.874 3.599 1.00 11.28 133 PRO D O 1
ATOM 7484 N N . VAL D 1 134 ? 65.961 -24.255 2.210 1.00 10.08 134 VAL D N 1
ATOM 7485 C CA . VAL D 1 134 ? 64.974 -24.648 1.169 1.00 10.71 134 VAL D CA 1
ATOM 7486 C C . VAL D 1 134 ? 65.432 -25.965 0.514 1.00 11.07 134 VAL D C 1
ATOM 7487 O O . VAL D 1 134 ? 64.668 -26.537 -0.240 1.00 11.44 134 VAL D O 1
ATOM 7491 N N . ASN D 1 135 ? 66.637 -26.417 0.812 1.00 11.56 135 ASN D N 1
ATOM 7492 C CA . ASN D 1 135 ? 67.174 -27.722 0.335 1.00 12.74 135 ASN D CA 1
ATOM 7493 C C . ASN D 1 135 ? 66.561 -28.856 1.164 1.00 14.48 135 ASN D C 1
ATOM 7494 O O . ASN D 1 135 ? 66.469 -30.017 0.648 1.00 15.39 135 ASN D O 1
ATOM 7499 N N . LEU D 1 136 ? 66.160 -28.554 2.395 1.00 15.92 136 LEU D N 1
ATOM 7500 C CA . LEU D 1 136 ? 65.654 -29.572 3.361 1.00 16.64 136 LEU D CA 1
ATOM 7501 C C . LEU D 1 136 ? 64.178 -29.395 3.660 1.00 14.87 136 LEU D C 1
ATOM 7502 O O . LEU D 1 136 ? 63.624 -30.325 4.292 1.00 20.31 136 LEU D O 1
ATOM 7507 N N . GLY D 1 137 ? 63.584 -28.256 3.335 1.00 12.37 137 GLY D N 1
ATOM 7508 C CA . GLY D 1 137 ? 62.175 -27.976 3.658 1.00 12.56 137 GLY D CA 1
ATOM 7509 C C . GLY D 1 137 ? 61.985 -27.437 5.075 1.00 12.67 137 GLY D C 1
ATOM 7510 O O . GLY D 1 137 ? 60.868 -27.540 5.607 1.00 15.11 137 GLY D O 1
ATOM 7511 N N . VAL D 1 138 ? 63.003 -26.801 5.636 1.00 12.80 138 VAL D N 1
ATOM 7512 C CA . VAL D 1 138 ? 63.009 -26.302 7.038 1.00 13.90 138 VAL D CA 1
ATOM 7513 C C . VAL D 1 138 ? 62.346 -24.925 7.080 1.00 13.61 138 VAL D C 1
ATOM 7514 O O . VAL D 1 138 ? 62.759 -24.014 6.365 1.00 13.28 138 VAL D O 1
ATOM 7518 N N . PRO D 1 139 ? 61.391 -24.675 7.996 1.00 13.76 139 PRO D N 1
ATOM 7519 C CA . PRO D 1 139 ? 60.835 -23.333 8.168 1.00 13.74 139 PRO D CA 1
ATOM 7520 C C . PRO D 1 139 ? 61.731 -22.540 9.132 1.00 14.96 139 PRO D C 1
ATOM 7521 O O . PRO D 1 139 ? 61.606 -22.646 10.357 1.00 16.83 139 PRO D O 1
ATOM 7525 N N . TYR D 1 140 ? 62.696 -21.835 8.570 1.00 13.56 140 TYR D N 1
ATOM 7526 C CA . TYR D 1 140 ? 63.650 -21.015 9.349 1.00 14.17 140 TYR D CA 1
ATOM 7527 C C . TYR D 1 140 ? 62.844 -20.047 10.219 1.00 14.51 140 TYR D C 1
ATOM 7528 O O . TYR D 1 140 ? 61.726 -19.657 9.865 1.00 16.43 140 TYR D O 1
ATOM 7537 N N . ASN D 1 141 ? 63.287 -19.843 11.450 1.00 13.78 141 ASN D N 1
ATOM 7538 C CA . ASN D 1 141 ? 62.537 -19.042 12.450 1.00 12.92 141 ASN D CA 1
ATOM 7539 C C . ASN D 1 141 ? 62.770 -17.553 12.214 1.00 13.27 141 ASN D C 1
ATOM 7540 O O . ASN D 1 141 ? 63.746 -17.149 11.503 1.00 12.22 141 ASN D O 1
ATOM 7545 N N . LEU D 1 142 ? 61.875 -16.726 12.751 1.00 12.07 142 LEU D N 1
ATOM 7546 C CA . LEU D 1 142 ? 61.884 -15.271 12.544 1.00 12.24 142 LEU D CA 1
ATOM 7547 C C . LEU D 1 142 ? 63.223 -14.683 12.982 1.00 11.08 142 LEU D C 1
ATOM 7548 O O . LEU D 1 142 ? 63.768 -13.890 12.194 1.00 11.12 142 LEU D O 1
ATOM 7553 N N . VAL D 1 143 ? 63.703 -14.993 14.198 1.00 10.11 143 VAL D N 1
ATOM 7554 C CA . VAL D 1 143 ? 64.969 -14.426 14.730 1.00 10.09 143 VAL D CA 1
ATOM 7555 C C . VAL D 1 143 ? 66.106 -14.779 13.756 1.00 9.45 143 VAL D C 1
ATOM 7556 O O . VAL D 1 143 ? 66.947 -13.893 13.437 1.00 9.18 143 VAL D O 1
ATOM 7560 N N . GLY D 1 144 ? 66.148 -16.020 13.312 1.00 8.81 144 GLY D N 1
ATOM 7561 C CA . GLY D 1 144 ? 67.228 -16.513 12.449 1.00 9.27 144 GLY D CA 1
ATOM 7562 C C . GLY D 1 144 ? 67.234 -15.780 11.121 1.00 8.97 144 GLY D C 1
ATOM 7563 O O . GLY D 1 144 ? 68.300 -15.342 10.683 1.00 10.07 144 GLY D O 1
ATOM 7564 N N . ILE D 1 145 ? 66.065 -15.571 10.539 1.00 9.28 145 ILE D N 1
ATOM 7565 C CA . ILE D 1 145 ? 65.931 -14.854 9.239 1.00 9.70 145 ILE D CA 1
ATOM 7566 C C . ILE D 1 145 ? 66.328 -13.389 9.459 1.00 10.19 145 ILE D C 1
ATOM 7567 O O . ILE D 1 145 ? 67.073 -12.823 8.634 1.00 9.89 145 ILE D O 1
ATOM 7572 N N . HIS D 1 146 ? 65.890 -12.788 10.552 1.00 10.05 146 HIS D N 1
ATOM 7573 C CA A HIS D 1 146 ? 66.206 -11.370 10.895 0.50 10.13 146 HIS D CA 1
ATOM 7574 C CA B HIS D 1 146 ? 66.210 -11.369 10.870 0.50 10.44 146 HIS D CA 1
ATOM 7575 C C . HIS D 1 146 ? 67.734 -11.189 10.913 1.00 9.58 146 HIS D C 1
ATOM 7576 O O . HIS D 1 146 ? 68.239 -10.160 10.388 1.00 9.30 146 HIS D O 1
ATOM 7589 N N . ASN D 1 147 ? 68.459 -12.178 11.476 1.00 8.84 147 ASN D N 1
ATOM 7590 C CA . ASN D 1 147 ? 69.937 -12.154 11.578 1.00 9.15 147 ASN D CA 1
ATOM 7591 C C . ASN D 1 147 ? 70.592 -12.054 10.197 1.00 8.92 147 ASN D C 1
ATOM 7592 O O . ASN D 1 147 ? 71.793 -11.687 10.137 1.00 8.59 147 ASN D O 1
ATOM 7597 N N . LEU D 1 148 ? 69.878 -12.428 9.140 1.00 9.16 148 LEU D N 1
ATOM 7598 C CA . LEU D 1 148 ? 70.427 -12.465 7.772 1.00 10.38 148 LEU D CA 1
ATOM 7599 C C . LEU D 1 148 ? 70.139 -11.182 7.012 1.00 11.03 148 LEU D C 1
ATOM 7600 O O . LEU D 1 148 ? 70.514 -11.145 5.826 1.00 12.93 148 LEU D O 1
ATOM 7605 N N . THR D 1 149 ? 69.458 -10.197 7.619 1.00 10.41 149 THR D N 1
ATOM 7606 C CA . THR D 1 149 ? 68.890 -9.047 6.870 1.00 10.54 149 THR D CA 1
ATOM 7607 C C . THR D 1 149 ? 69.592 -7.723 7.168 1.00 10.46 149 THR D C 1
ATOM 7608 O O . THR D 1 149 ? 69.107 -6.706 6.628 1.00 10.90 149 THR D O 1
ATOM 7612 N N . ARG D 1 150 ? 70.658 -7.704 7.951 1.00 9.45 150 ARG D N 1
ATOM 7613 C CA . ARG D 1 150 ? 71.266 -6.430 8.409 1.00 9.76 150 ARG D CA 1
ATOM 7614 C C . ARG D 1 150 ? 72.467 -5.988 7.549 1.00 10.54 150 ARG D C 1
ATOM 7615 O O . ARG D 1 150 ? 73.011 -4.880 7.864 1.00 10.33 150 ARG D O 1
ATOM 7623 N N . ASP D 1 151 ? 72.801 -6.714 6.467 1.00 10.70 151 ASP D N 1
ATOM 7624 C CA . ASP D 1 151 ? 74.063 -6.463 5.704 1.00 10.92 151 ASP D CA 1
ATOM 7625 C C . ASP D 1 151 ? 73.734 -6.224 4.222 1.00 12.01 151 ASP D C 1
ATOM 7626 O O . ASP D 1 151 ? 73.915 -5.081 3.736 1.00 14.96 151 ASP D O 1
ATOM 7631 N N . ALA D 1 152 ? 73.259 -7.234 3.528 1.00 11.66 152 ALA D N 1
ATOM 7632 C CA . ALA D 1 152 ? 72.788 -7.163 2.133 1.00 11.59 152 ALA D CA 1
ATOM 7633 C C . ALA D 1 152 ? 71.293 -6.822 2.097 1.00 10.46 152 ALA D C 1
ATOM 7634 O O . ALA D 1 152 ? 70.544 -7.059 3.076 1.00 10.05 152 ALA D O 1
ATOM 7636 N N . GLY D 1 153 ? 70.838 -6.313 0.951 1.00 11.16 153 GLY D N 1
ATOM 7637 C CA . GLY D 1 153 ? 69.448 -5.906 0.754 1.00 10.27 153 GLY D CA 1
ATOM 7638 C C . GLY D 1 153 ? 68.506 -7.090 0.605 1.00 10.33 153 GLY D C 1
ATOM 7639 O O . GLY D 1 153 ? 68.955 -8.251 0.455 1.00 9.73 153 GLY D O 1
ATOM 7640 N N . PHE D 1 154 ? 67.202 -6.831 0.633 1.00 9.94 154 PHE D N 1
ATOM 7641 C CA . PHE D 1 154 ? 66.151 -7.872 0.582 1.00 10.05 154 PHE D CA 1
ATOM 7642 C C . PHE D 1 154 ? 66.254 -8.708 -0.705 1.00 9.15 154 PHE D C 1
ATOM 7643 O O . PHE D 1 154 ? 66.153 -9.940 -0.609 1.00 9.30 154 PHE D O 1
ATOM 7651 N N . HIS D 1 155 ? 66.413 -8.090 -1.872 1.00 8.36 155 HIS D N 1
ATOM 7652 C CA . HIS D 1 155 ? 66.439 -8.876 -3.142 1.00 8.18 155 HIS D CA 1
ATOM 7653 C C . HIS D 1 155 ? 67.604 -9.862 -3.068 1.00 8.40 155 HIS D C 1
ATOM 7654 O O . HIS D 1 155 ? 67.463 -11.044 -3.485 1.00 8.96 155 HIS D O 1
ATOM 7661 N N . ILE D 1 156 ? 68.749 -9.435 -2.568 1.00 8.39 156 ILE D N 1
ATOM 7662 C CA A ILE D 1 156 ? 69.973 -10.296 -2.506 0.50 8.58 156 ILE D CA 1
ATOM 7663 C CA B ILE D 1 156 ? 69.945 -10.319 -2.544 0.50 8.95 156 ILE D CA 1
ATOM 7664 C C . ILE D 1 156 ? 69.696 -11.448 -1.535 1.00 8.70 156 ILE D C 1
ATOM 7665 O O . ILE D 1 156 ? 70.034 -12.614 -1.844 1.00 9.25 156 ILE D O 1
ATOM 7674 N N . VAL D 1 157 ? 69.152 -11.128 -0.366 1.00 8.91 157 VAL D N 1
ATOM 7675 C CA . VAL D 1 157 ? 68.883 -12.133 0.679 1.00 8.57 157 VAL D CA 1
ATOM 7676 C C . VAL D 1 157 ? 67.898 -13.167 0.118 1.00 8.66 157 VAL D C 1
ATOM 7677 O O . VAL D 1 157 ? 68.111 -14.367 0.334 1.00 9.39 157 VAL D O 1
ATOM 7681 N N . LYS D 1 158 ? 66.920 -12.732 -0.653 1.00 8.37 158 LYS D N 1
ATOM 7682 C CA . LYS D 1 158 ? 65.907 -13.643 -1.197 1.00 9.15 158 LYS D CA 1
ATOM 7683 C C . LYS D 1 158 ? 66.528 -14.536 -2.266 1.00 9.66 158 LYS D C 1
ATOM 7684 O O . LYS D 1 158 ? 66.176 -15.713 -2.308 1.00 8.93 158 LYS D O 1
ATOM 7690 N N . GLU D 1 159 ? 67.428 -14.010 -3.096 1.00 9.39 159 GLU D N 1
ATOM 7691 C CA . GLU D 1 159 ? 68.190 -14.866 -4.044 1.00 10.39 159 GLU D CA 1
ATOM 7692 C C . GLU D 1 159 ? 68.948 -15.957 -3.272 1.00 10.55 159 GLU D C 1
ATOM 7693 O O . GLU D 1 159 ? 68.806 -17.167 -3.600 1.00 9.56 159 GLU D O 1
ATOM 7699 N N . LEU D 1 160 ? 69.715 -15.570 -2.255 1.00 10.63 160 LEU D N 1
ATOM 7700 C CA A LEU D 1 160 ? 70.563 -16.518 -1.488 0.70 10.88 160 LEU D CA 1
ATOM 7701 C CA B LEU D 1 160 ? 70.564 -16.507 -1.471 0.30 10.34 160 LEU D CA 1
ATOM 7702 C C . LEU D 1 160 ? 69.670 -17.633 -0.926 1.00 10.92 160 LEU D C 1
ATOM 7703 O O . LEU D 1 160 ? 70.031 -18.831 -1.056 1.00 11.74 160 LEU D O 1
ATOM 7712 N N . ILE D 1 161 ? 68.536 -17.271 -0.343 1.00 10.66 161 ILE D N 1
ATOM 7713 C CA . ILE D 1 161 ? 67.671 -18.239 0.383 1.00 10.62 161 ILE D CA 1
ATOM 7714 C C . ILE D 1 161 ? 66.880 -19.067 -0.643 1.00 10.83 161 ILE D C 1
ATOM 7715 O O . ILE D 1 161 ? 66.778 -20.274 -0.473 1.00 12.01 161 ILE D O 1
ATOM 7720 N N . PHE D 1 162 ? 66.267 -18.452 -1.648 1.00 10.82 162 PHE D N 1
ATOM 7721 C CA . PHE D 1 162 ? 65.325 -19.153 -2.561 1.00 10.12 162 PHE D CA 1
ATOM 7722 C C . PHE D 1 162 ? 66.139 -20.057 -3.498 1.00 11.07 162 PHE D C 1
ATOM 7723 O O . PHE D 1 162 ? 65.650 -21.162 -3.852 1.00 11.16 162 PHE D O 1
ATOM 7731 N N . THR D 1 163 ? 67.371 -19.709 -3.847 1.00 10.11 163 THR D N 1
ATOM 7732 C CA . THR D 1 163 ? 68.213 -20.567 -4.740 1.00 11.10 163 THR D CA 1
ATOM 7733 C C . THR D 1 163 ? 69.044 -21.573 -3.930 1.00 10.99 163 THR D C 1
ATOM 7734 O O . THR D 1 163 ? 69.389 -22.658 -4.453 1.00 10.64 163 THR D O 1
ATOM 7738 N N . ALA D 1 164 ? 69.409 -21.269 -2.689 1.00 10.88 164 ALA D N 1
ATOM 7739 C CA . ALA D 1 164 ? 70.355 -22.065 -1.889 1.00 11.63 164 ALA D CA 1
ATOM 7740 C C . ALA D 1 164 ? 71.714 -22.182 -2.640 1.00 12.98 164 ALA D C 1
ATOM 7741 O O . ALA D 1 164 ? 72.509 -23.070 -2.345 1.00 15.08 164 ALA D O 1
ATOM 7743 N N . SER D 1 165 ? 71.984 -21.315 -3.600 1.00 12.78 165 SER D N 1
ATOM 7744 C CA . SER D 1 165 ? 73.176 -21.407 -4.461 1.00 13.05 165 SER D CA 1
ATOM 7745 C C . SER D 1 165 ? 74.329 -20.731 -3.735 1.00 14.06 165 SER D C 1
ATOM 7746 O O . SER D 1 165 ? 74.149 -19.680 -3.100 1.00 13.42 165 SER D O 1
ATOM 7749 N N . PRO D 1 166 ? 75.541 -21.304 -3.817 1.00 14.03 166 PRO D N 1
ATOM 7750 C CA . PRO D 1 166 ? 76.712 -20.680 -3.209 1.00 15.89 166 PRO D CA 1
ATOM 7751 C C . PRO D 1 166 ? 77.076 -19.371 -3.912 1.00 14.49 166 PRO D C 1
ATOM 7752 O O . PRO D 1 166 ? 76.872 -19.222 -5.116 1.00 13.38 166 PRO D O 1
ATOM 7756 N N . ILE D 1 167 ? 77.585 -18.425 -3.134 1.00 13.45 167 ILE D N 1
ATOM 7757 C CA . ILE D 1 167 ? 78.161 -17.186 -3.717 1.00 12.97 167 ILE D CA 1
ATOM 7758 C C . ILE D 1 167 ? 79.624 -17.131 -3.319 1.00 10.85 167 ILE D C 1
ATOM 7759 O O . ILE D 1 167 ? 80.007 -17.669 -2.279 1.00 11.03 167 ILE D O 1
ATOM 7764 N N . THR D 1 168 ? 80.414 -16.487 -4.162 1.00 10.97 168 THR D N 1
ATOM 7765 C CA . THR D 1 168 ? 81.851 -16.313 -3.942 1.00 10.41 168 THR D CA 1
ATOM 7766 C C . THR D 1 168 ? 82.069 -15.267 -2.834 1.00 10.66 168 THR D C 1
ATOM 7767 O O . THR D 1 168 ? 81.184 -14.451 -2.558 1.00 9.62 168 THR D O 1
ATOM 7771 N N . ALA D 1 169 ? 83.263 -15.254 -2.288 1.00 10.91 169 ALA D N 1
ATOM 7772 C CA . ALA D 1 169 ? 83.724 -14.184 -1.379 1.00 10.38 169 ALA D CA 1
ATOM 7773 C C . ALA D 1 169 ? 83.676 -12.840 -2.100 1.00 9.65 169 ALA D C 1
ATOM 7774 O O . ALA D 1 169 ? 83.301 -11.853 -1.463 1.00 8.98 169 ALA D O 1
ATOM 7776 N N . GLN D 1 170 ? 84.029 -12.778 -3.376 1.00 9.82 170 GLN D N 1
ATOM 7777 C CA . GLN D 1 170 ? 84.005 -11.496 -4.121 1.00 10.93 170 GLN D CA 1
ATOM 7778 C C . GLN D 1 170 ? 82.560 -10.940 -4.165 1.00 11.06 170 GLN D C 1
ATOM 7779 O O . GLN D 1 170 ? 82.347 -9.726 -3.957 1.00 9.18 170 GLN D O 1
ATOM 7785 N N . ARG D 1 171 ? 81.579 -11.777 -4.472 1.00 10.36 171 ARG D N 1
ATOM 7786 C CA . ARG D 1 171 ? 80.187 -11.310 -4.502 1.00 10.10 171 ARG D CA 1
ATOM 7787 C C . ARG D 1 171 ? 79.727 -10.979 -3.067 1.00 10.07 171 ARG D C 1
ATOM 7788 O O . ARG D 1 171 ? 79.015 -9.947 -2.881 1.00 8.83 171 ARG D O 1
ATOM 7796 N N . ALA D 1 172 ? 80.083 -11.790 -2.078 1.00 9.16 172 ALA D N 1
ATOM 7797 C CA . ALA D 1 172 ? 79.691 -11.562 -0.668 1.00 9.71 172 ALA D CA 1
ATOM 7798 C C . ALA D 1 172 ? 80.238 -10.205 -0.220 1.00 9.92 172 ALA D C 1
ATOM 7799 O O . ALA D 1 172 ? 79.526 -9.440 0.517 1.00 9.36 172 ALA D O 1
ATOM 7801 N N . LEU D 1 173 ? 81.444 -9.848 -0.681 1.00 10.79 173 LEU D N 1
ATOM 7802 C CA . LEU D 1 173 ? 82.008 -8.509 -0.381 1.00 10.89 173 LEU D CA 1
ATOM 7803 C C . LEU D 1 173 ? 81.192 -7.419 -1.111 1.00 10.98 173 LEU D C 1
ATOM 7804 O O . LEU D 1 173 ? 80.826 -6.433 -0.464 1.00 10.55 173 LEU D O 1
ATOM 7809 N N . ALA D 1 174 ? 80.897 -7.581 -2.391 1.00 10.02 174 ALA D N 1
ATOM 7810 C CA . ALA D 1 174 ? 80.204 -6.580 -3.222 1.00 11.63 174 ALA D CA 1
ATOM 7811 C C . ALA D 1 174 ? 78.822 -6.250 -2.619 1.00 11.52 174 ALA D C 1
ATOM 7812 O O . ALA D 1 174 ? 78.399 -5.061 -2.659 1.00 11.30 174 ALA D O 1
ATOM 7814 N N . VAL D 1 175 ? 78.115 -7.243 -2.082 1.00 11.09 175 VAL D N 1
ATOM 7815 C CA . VAL D 1 175 ? 76.700 -7.064 -1.654 1.00 12.56 175 VAL D CA 1
ATOM 7816 C C . VAL D 1 175 ? 76.638 -6.624 -0.186 1.00 12.25 175 VAL D C 1
ATOM 7817 O O . VAL D 1 175 ? 75.521 -6.338 0.294 1.00 12.53 175 VAL D O 1
ATOM 7821 N N . GLY D 1 176 ? 77.754 -6.567 0.518 1.00 11.66 176 GLY D N 1
ATOM 7822 C CA . GLY D 1 176 ? 77.835 -6.009 1.877 1.00 11.92 176 GLY D CA 1
ATOM 7823 C C . GLY D 1 176 ? 77.848 -7.032 2.986 1.00 11.40 176 GLY D C 1
ATOM 7824 O O . GLY D 1 176 ? 77.884 -6.638 4.160 1.00 11.93 176 GLY D O 1
ATOM 7825 N N . ILE D 1 177 ? 77.942 -8.308 2.670 1.00 10.82 177 ILE D N 1
ATOM 7826 C CA . ILE D 1 177 ? 78.012 -9.379 3.701 1.00 10.97 177 ILE D CA 1
ATOM 7827 C C . ILE D 1 177 ? 79.391 -9.370 4.403 1.00 11.86 177 ILE D C 1
ATOM 7828 O O . ILE D 1 177 ? 79.435 -9.502 5.647 1.00 12.61 177 ILE D O 1
ATOM 7833 N N . LEU D 1 178 ? 80.482 -9.256 3.659 1.00 10.16 178 LEU D N 1
ATOM 7834 C CA . LEU D 1 178 ? 81.870 -9.349 4.219 1.00 11.05 178 LEU D CA 1
ATOM 7835 C C . LEU D 1 178 ? 82.464 -7.946 4.418 1.00 9.88 178 LEU D C 1
ATOM 7836 O O . LEU D 1 178 ? 82.171 -7.021 3.620 1.00 9.86 178 LEU D O 1
ATOM 7841 N N . ASN D 1 179 ? 83.380 -7.850 5.360 1.00 8.61 179 ASN D N 1
ATOM 7842 C CA . ASN D 1 179 ? 84.204 -6.642 5.588 1.00 9.20 179 ASN D CA 1
ATOM 7843 C C . ASN D 1 179 ? 85.379 -6.606 4.624 1.00 8.68 179 ASN D C 1
ATOM 7844 O O . ASN D 1 179 ? 85.601 -5.548 3.969 1.00 8.76 179 ASN D O 1
ATOM 7849 N N . HIS D 1 180 ? 86.109 -7.714 4.548 1.00 9.15 180 HIS D N 1
ATOM 7850 C CA . HIS D 1 180 ? 87.367 -7.819 3.766 1.00 9.22 180 HIS D CA 1
ATOM 7851 C C . HIS D 1 180 ? 87.491 -9.198 3.125 1.00 9.07 180 HIS D C 1
ATOM 7852 O O . HIS D 1 180 ? 87.090 -10.165 3.765 1.00 8.63 180 HIS D O 1
ATOM 7859 N N . VAL D 1 181 ? 88.011 -9.219 1.904 1.00 9.09 181 VAL D N 1
ATOM 7860 C CA . VAL D 1 181 ? 88.459 -10.479 1.246 1.00 9.68 181 VAL D CA 1
ATOM 7861 C C . VAL D 1 181 ? 89.963 -10.381 1.014 1.00 10.16 181 VAL D C 1
ATOM 7862 O O . VAL D 1 181 ? 90.397 -9.369 0.379 1.00 9.51 181 VAL D O 1
ATOM 7866 N N . VAL D 1 182 ? 90.701 -11.394 1.455 1.00 10.93 182 VAL D N 1
ATOM 7867 C CA . VAL D 1 182 ? 92.183 -11.433 1.250 1.00 11.62 182 VAL D CA 1
ATOM 7868 C C . VAL D 1 182 ? 92.599 -12.811 0.726 1.00 12.00 182 VAL D C 1
ATOM 7869 O O . VAL D 1 182 ? 91.845 -13.794 0.855 1.00 10.38 182 VAL D O 1
ATOM 7873 N N . GLU D 1 183 ? 93.771 -12.852 0.096 1.00 12.48 183 GLU D N 1
ATOM 7874 C CA . GLU D 1 183 ? 94.390 -14.134 -0.323 1.00 13.55 183 GLU D CA 1
ATOM 7875 C C . GLU D 1 183 ? 94.544 -14.983 0.926 1.00 12.21 183 GLU D C 1
ATOM 7876 O O . GLU D 1 183 ? 94.840 -14.440 2.022 1.00 10.73 183 GLU D O 1
ATOM 7882 N N . VAL D 1 184 ? 94.277 -16.274 0.800 1.00 12.02 184 VAL D N 1
ATOM 7883 C CA . VAL D 1 184 ? 94.251 -17.155 2.002 1.00 15.26 184 VAL D CA 1
ATOM 7884 C C . VAL D 1 184 ? 95.569 -17.054 2.784 1.00 13.85 184 VAL D C 1
ATOM 7885 O O . VAL D 1 184 ? 95.509 -17.063 4.058 1.00 14.35 184 VAL D O 1
ATOM 7889 N N . GLU D 1 185 ? 96.721 -16.867 2.111 1.00 13.42 185 GLU D N 1
ATOM 7890 C CA . GLU D 1 185 ? 98.038 -16.823 2.813 1.00 14.90 185 GLU D CA 1
ATOM 7891 C C . GLU D 1 185 ? 98.174 -15.558 3.666 1.00 15.16 185 GLU D C 1
ATOM 7892 O O . GLU D 1 185 ? 98.994 -15.571 4.602 1.00 14.38 185 GLU D O 1
ATOM 7898 N N . GLU D 1 186 ? 97.322 -14.557 3.454 1.00 15.86 186 GLU D N 1
ATOM 7899 C CA . GLU D 1 186 ? 97.302 -13.283 4.244 1.00 15.48 186 GLU D CA 1
ATOM 7900 C C . GLU D 1 186 ? 96.208 -13.273 5.318 1.00 12.78 186 GLU D C 1
ATOM 7901 O O . GLU D 1 186 ? 96.180 -12.337 6.134 1.00 11.21 186 GLU D O 1
ATOM 7907 N N . LEU D 1 187 ? 95.353 -14.282 5.343 1.00 12.03 187 LEU D N 1
ATOM 7908 C CA . LEU D 1 187 ? 94.116 -14.262 6.143 1.00 12.06 187 LEU D CA 1
ATOM 7909 C C . LEU D 1 187 ? 94.434 -14.123 7.628 1.00 11.29 187 LEU D C 1
ATOM 7910 O O . LEU D 1 187 ? 93.873 -13.178 8.260 1.00 10.05 187 LEU D O 1
ATOM 7915 N N . GLU D 1 188 ? 95.298 -14.962 8.188 1.00 10.66 188 GLU D N 1
ATOM 7916 C CA A GLU D 1 188 ? 95.574 -14.874 9.636 0.50 10.69 188 GLU D CA 1
ATOM 7917 C CA B GLU D 1 188 ? 95.607 -14.900 9.644 0.50 11.64 188 GLU D CA 1
ATOM 7918 C C . GLU D 1 188 ? 96.263 -13.542 9.962 1.00 11.04 188 GLU D C 1
ATOM 7919 O O . GLU D 1 188 ? 95.849 -12.873 10.916 1.00 11.37 188 GLU D O 1
ATOM 7930 N N . ASP D 1 189 ? 97.281 -13.142 9.199 1.00 11.45 189 ASP D N 1
ATOM 7931 C CA . ASP D 1 189 ? 98.029 -11.892 9.506 1.00 11.91 189 ASP D CA 1
ATOM 7932 C C . ASP D 1 189 ? 97.088 -10.658 9.427 1.00 11.11 189 ASP D C 1
ATOM 7933 O O . ASP D 1 189 ? 97.155 -9.795 10.342 1.00 9.38 189 ASP D O 1
ATOM 7938 N N . PHE D 1 190 ? 96.255 -10.582 8.378 1.00 10.41 190 PHE D N 1
ATOM 7939 C CA . PHE D 1 190 ? 95.306 -9.458 8.194 1.00 10.80 190 PHE D CA 1
ATOM 7940 C C . PHE D 1 190 ? 94.354 -9.391 9.402 1.00 9.92 190 PHE D C 1
ATOM 7941 O O . PHE D 1 190 ? 94.171 -8.330 10.007 1.00 7.97 190 PHE D O 1
ATOM 7949 N N . THR D 1 191 ? 93.751 -10.529 9.763 1.00 9.57 191 THR D N 1
ATOM 7950 C CA . THR D 1 191 ? 92.770 -10.597 10.856 1.00 9.29 191 THR D CA 1
ATOM 7951 C C . THR D 1 191 ? 93.439 -10.287 12.201 1.00 10.14 191 THR D C 1
ATOM 7952 O O . THR D 1 191 ? 92.869 -9.518 13.029 1.00 9.11 191 THR D O 1
ATOM 7956 N N . LEU D 1 192 ? 94.634 -10.821 12.462 1.00 10.43 192 LEU D N 1
ATOM 7957 C CA . LEU D 1 192 ? 95.315 -10.553 13.754 1.00 11.28 192 LEU D CA 1
ATOM 7958 C C . LEU D 1 192 ? 95.640 -9.074 13.886 1.00 10.10 192 LEU D C 1
ATOM 7959 O O . LEU D 1 192 ? 95.497 -8.565 14.986 1.00 9.47 192 LEU D O 1
ATOM 7964 N N . GLN D 1 193 ? 96.067 -8.433 12.813 1.00 10.98 193 GLN D N 1
ATOM 7965 C CA . GLN D 1 193 ? 96.437 -7.013 12.848 1.00 12.82 193 GLN D CA 1
ATOM 7966 C C . GLN D 1 193 ? 95.193 -6.185 13.215 1.00 11.33 193 GLN D C 1
ATOM 7967 O O . GLN D 1 193 ? 95.262 -5.261 14.067 1.00 10.09 193 GLN D O 1
ATOM 7973 N N . MET D 1 194 ? 94.057 -6.531 12.640 1.00 11.43 194 MET D N 1
ATOM 7974 C CA . MET D 1 194 ? 92.808 -5.745 12.873 1.00 11.75 194 MET D CA 1
ATOM 7975 C C . MET D 1 194 ? 92.315 -6.013 14.294 1.00 10.57 194 MET D C 1
ATOM 7976 O O . MET D 1 194 ? 91.946 -5.025 14.985 1.00 10.94 194 MET D O 1
ATOM 7981 N N . ALA D 1 195 ? 92.382 -7.262 14.750 1.00 10.29 195 ALA D N 1
ATOM 7982 C CA . ALA D 1 195 ? 91.944 -7.665 16.116 1.00 10.59 195 ALA D CA 1
ATOM 7983 C C . ALA D 1 195 ? 92.832 -6.981 17.162 1.00 11.26 195 ALA D C 1
ATOM 7984 O O . ALA D 1 195 ? 92.330 -6.480 18.209 1.00 10.69 195 ALA D O 1
ATOM 7986 N N . HIS D 1 196 ? 94.144 -6.962 16.957 1.00 11.63 196 HIS D N 1
ATOM 7987 C CA A HIS D 1 196 ? 95.065 -6.307 17.930 0.50 12.07 196 HIS D CA 1
ATOM 7988 C CA B HIS D 1 196 ? 95.073 -6.299 17.911 0.50 12.59 196 HIS D CA 1
ATOM 7989 C C . HIS D 1 196 ? 94.818 -4.781 17.886 1.00 11.74 196 HIS D C 1
ATOM 7990 O O . HIS D 1 196 ? 94.826 -4.153 18.985 1.00 12.07 196 HIS D O 1
ATOM 8003 N N . HIS D 1 197 ? 94.557 -4.202 16.727 1.00 11.10 197 HIS D N 1
ATOM 8004 C CA . HIS D 1 197 ? 94.236 -2.757 16.604 1.00 13.39 197 HIS D CA 1
ATOM 8005 C C . HIS D 1 197 ? 92.985 -2.426 17.441 1.00 12.41 197 HIS D C 1
ATOM 8006 O O . HIS D 1 197 ? 93.007 -1.482 18.247 1.00 12.86 197 HIS D O 1
ATOM 8013 N N . ILE D 1 198 ? 91.925 -3.222 17.306 1.00 11.14 198 ILE D N 1
ATOM 8014 C CA . ILE D 1 198 ? 90.644 -2.993 18.040 1.00 11.26 198 ILE D CA 1
ATOM 8015 C C . ILE D 1 198 ? 90.905 -3.097 19.546 1.00 11.01 198 ILE D C 1
ATOM 8016 O O . ILE D 1 198 ? 90.354 -2.289 20.283 1.00 11.10 198 ILE D O 1
ATOM 8021 N N . SER D 1 199 ? 91.827 -3.956 19.970 1.00 11.37 199 SER D N 1
ATOM 8022 C CA A SER D 1 199 ? 92.073 -4.234 21.408 0.50 11.55 199 SER D CA 1
ATOM 8023 C CA B SER D 1 199 ? 92.101 -4.243 21.402 0.50 11.93 199 SER D CA 1
ATOM 8024 C C . SER D 1 199 ? 92.756 -3.050 22.106 1.00 11.44 199 SER D C 1
ATOM 8025 O O . SER D 1 199 ? 92.740 -3.061 23.348 1.00 14.87 199 SER D O 1
ATOM 8030 N N . GLU D 1 200 ? 93.281 -2.068 21.353 1.00 12.70 200 GLU D N 1
ATOM 8031 C CA . GLU D 1 200 ? 93.904 -0.834 21.901 1.00 14.32 200 GLU D CA 1
ATOM 8032 C C . GLU D 1 200 ? 92.826 0.251 22.122 1.00 14.61 200 GLU D C 1
ATOM 8033 O O . GLU D 1 200 ? 93.080 1.231 22.892 1.00 13.73 200 GLU D O 1
ATOM 8039 N N . LYS D 1 201 ? 91.597 0.014 21.646 1.00 13.16 201 LYS D N 1
ATOM 8040 C CA . LYS D 1 201 ? 90.484 0.995 21.790 1.00 13.09 201 LYS D CA 1
ATOM 8041 C C . LYS D 1 201 ? 89.742 0.760 23.103 1.00 12.15 201 LYS D C 1
ATOM 8042 O O . LYS D 1 201 ? 90.040 -0.193 23.854 1.00 13.49 201 LYS D O 1
ATOM 8048 N N . ALA D 1 202 ? 88.831 1.667 23.447 1.00 11.81 202 ALA D N 1
ATOM 8049 C CA . ALA D 1 202 ? 88.170 1.713 24.758 1.00 11.91 202 ALA D CA 1
ATOM 8050 C C . ALA D 1 202 ? 87.106 0.622 24.861 1.00 11.48 202 ALA D C 1
ATOM 8051 O O . ALA D 1 202 ? 86.135 0.654 24.117 1.00 12.00 202 ALA D O 1
ATOM 8053 N N . PRO D 1 203 ? 87.297 -0.395 25.707 1.00 12.76 203 PRO D N 1
ATOM 8054 C CA . PRO D 1 203 ? 86.437 -1.590 25.674 1.00 13.26 203 PRO D CA 1
ATOM 8055 C C . PRO D 1 203 ? 85.010 -1.289 26.144 1.00 12.93 203 PRO D C 1
ATOM 8056 O O . PRO D 1 203 ? 84.113 -1.946 25.716 1.00 12.07 203 PRO D O 1
ATOM 8060 N N . LEU D 1 204 ? 84.858 -0.358 27.083 1.00 11.97 204 LEU D N 1
ATOM 8061 C CA . LEU D 1 204 ? 83.513 -0.046 27.615 1.00 13.16 204 LEU D CA 1
ATOM 8062 C C . LEU D 1 204 ? 82.698 0.719 26.582 1.00 12.16 204 LEU D C 1
ATOM 8063 O O . LEU D 1 204 ? 81.455 0.488 26.533 1.00 12.94 204 LEU D O 1
ATOM 8068 N N . ALA D 1 205 ? 83.330 1.586 25.798 1.00 11.42 205 ALA D N 1
ATOM 8069 C CA . ALA D 1 205 ? 82.659 2.258 24.690 1.00 10.63 205 ALA D CA 1
ATOM 8070 C C . ALA D 1 205 ? 82.291 1.209 23.635 1.00 10.64 205 ALA D C 1
ATOM 8071 O O . ALA D 1 205 ? 81.162 1.244 23.145 1.00 8.70 205 ALA D O 1
ATOM 8073 N N . ILE D 1 206 ? 83.211 0.300 23.274 1.00 10.54 206 ILE D N 1
ATOM 8074 C CA . ILE D 1 206 ? 82.887 -0.736 22.255 1.00 10.39 206 ILE D CA 1
ATOM 8075 C C . ILE D 1 206 ? 81.686 -1.561 22.749 1.00 9.80 206 ILE D C 1
ATOM 8076 O O . ILE D 1 206 ? 80.786 -1.828 21.959 1.00 9.82 206 ILE D O 1
ATOM 8081 N N . ALA D 1 207 ? 81.673 -1.967 24.022 1.00 9.66 207 ALA D N 1
ATOM 8082 C CA . ALA D 1 207 ? 80.635 -2.871 24.557 1.00 10.28 207 ALA D CA 1
ATOM 8083 C C . ALA D 1 207 ? 79.266 -2.164 24.483 1.00 10.20 207 ALA D C 1
ATOM 8084 O O . ALA D 1 207 ? 78.274 -2.794 24.018 1.00 9.59 207 ALA D O 1
ATOM 8086 N N . VAL D 1 208 ? 79.175 -0.915 24.936 1.00 10.34 208 VAL D N 1
ATOM 8087 C CA . VAL D 1 208 ? 77.851 -0.227 24.949 1.00 11.06 208 VAL D CA 1
ATOM 8088 C C . VAL D 1 208 ? 77.421 0.075 23.509 1.00 10.69 208 VAL D C 1
ATOM 8089 O O . VAL D 1 208 ? 76.219 -0.079 23.196 1.00 10.47 208 VAL D O 1
ATOM 8093 N N . ILE D 1 209 ? 78.339 0.409 22.609 1.00 10.40 209 ILE D N 1
ATOM 8094 C CA . ILE D 1 209 ? 77.939 0.683 21.201 1.00 10.08 209 ILE D CA 1
ATOM 8095 C C . ILE D 1 209 ? 77.470 -0.618 20.532 1.00 9.97 209 ILE D C 1
ATOM 8096 O O . ILE D 1 209 ? 76.444 -0.598 19.853 1.00 8.56 209 ILE D O 1
ATOM 8101 N N . LYS D 1 210 ? 78.148 -1.743 20.784 1.00 9.82 210 LYS D N 1
ATOM 8102 C CA . LYS D 1 210 ? 77.712 -3.027 20.240 1.00 9.13 210 LYS D CA 1
ATOM 8103 C C . LYS D 1 210 ? 76.282 -3.329 20.749 1.00 8.89 210 LYS D C 1
ATOM 8104 O O . LYS D 1 210 ? 75.464 -3.864 20.001 1.00 8.50 210 LYS D O 1
ATOM 8110 N N . GLU D 1 211 ? 76.024 -3.078 22.027 1.00 9.21 211 GLU D N 1
ATOM 8111 C CA . GLU D 1 211 ? 74.715 -3.418 22.639 1.00 10.06 211 GLU D CA 1
ATOM 8112 C C . GLU D 1 211 ? 73.626 -2.503 22.052 1.00 9.63 211 GLU D C 1
ATOM 8113 O O . GLU D 1 211 ? 72.519 -2.976 21.801 1.00 8.89 211 GLU D O 1
ATOM 8119 N N . GLU D 1 212 ? 73.939 -1.224 21.861 1.00 9.68 212 GLU D N 1
ATOM 8120 C CA . GLU D 1 212 ? 73.038 -0.248 21.179 1.00 9.36 212 GLU D CA 1
ATOM 8121 C C . GLU D 1 212 ? 72.737 -0.752 19.781 1.00 8.77 212 GLU D C 1
ATOM 8122 O O . GLU D 1 212 ? 71.540 -0.756 19.381 1.00 8.92 212 GLU D O 1
ATOM 8128 N N . LEU D 1 213 ? 73.739 -1.188 19.037 1.00 8.01 213 LEU D N 1
ATOM 8129 C CA . LEU D 1 213 ? 73.460 -1.747 17.688 1.00 8.07 213 LEU D CA 1
ATOM 8130 C C . LEU D 1 213 ? 72.564 -2.993 17.801 1.00 7.46 213 LEU D C 1
ATOM 8131 O O . LEU D 1 213 ? 71.674 -3.171 16.941 1.00 7.94 213 LEU D O 1
ATOM 8136 N N . ARG D 1 214 ? 72.815 -3.869 18.769 1.00 7.30 214 ARG D N 1
ATOM 8137 C CA . ARG D 1 214 ? 72.045 -5.122 18.917 1.00 7.63 214 ARG D CA 1
ATOM 8138 C C . ARG D 1 214 ? 70.570 -4.769 19.129 1.00 7.89 214 ARG D C 1
ATOM 8139 O O . ARG D 1 214 ? 69.717 -5.297 18.395 1.00 7.80 214 ARG D O 1
ATOM 8147 N N . VAL D 1 215 ? 70.285 -3.874 20.065 1.00 7.92 215 VAL D N 1
ATOM 8148 C CA A VAL D 1 215 ? 68.900 -3.458 20.428 0.50 8.73 215 VAL D CA 1
ATOM 8149 C CA B VAL D 1 215 ? 68.854 -3.583 20.383 0.50 8.42 215 VAL D CA 1
ATOM 8150 C C . VAL D 1 215 ? 68.221 -2.819 19.217 1.00 8.89 215 VAL D C 1
ATOM 8151 O O . VAL D 1 215 ? 67.077 -3.152 18.954 1.00 9.00 215 VAL D O 1
ATOM 8158 N N . LEU D 1 216 ? 68.918 -1.904 18.526 1.00 8.61 216 LEU D N 1
ATOM 8159 C CA . LEU D 1 216 ? 68.333 -1.245 17.337 1.00 9.96 216 LEU D CA 1
ATOM 8160 C C . LEU D 1 216 ? 68.054 -2.291 16.252 1.00 10.04 216 LEU D C 1
ATOM 8161 O O . LEU D 1 216 ? 66.996 -2.240 15.590 1.00 9.70 216 LEU D O 1
ATOM 8166 N N . GLY D 1 217 ? 68.956 -3.254 16.072 1.00 9.24 217 GLY D N 1
ATOM 8167 C CA . GLY D 1 217 ? 68.752 -4.278 15.049 1.00 9.65 217 GLY D CA 1
ATOM 8168 C C . GLY D 1 217 ? 67.569 -5.166 15.367 1.00 10.77 217 GLY D C 1
ATOM 8169 O O . GLY D 1 217 ? 66.958 -5.667 14.414 1.00 12.50 217 GLY D O 1
ATOM 8170 N N . GLU D 1 218 ? 67.285 -5.419 16.641 1.00 10.88 218 GLU D N 1
ATOM 8171 C CA . GLU D 1 218 ? 66.153 -6.265 17.026 1.00 14.10 218 GLU D CA 1
ATOM 8172 C C . GLU D 1 218 ? 64.852 -5.468 17.058 1.00 12.69 218 GLU D C 1
ATOM 8173 O O . GLU D 1 218 ? 63.833 -6.148 17.112 1.00 13.41 218 GLU D O 1
ATOM 8179 N N . ALA D 1 219 ? 64.894 -4.140 16.939 1.00 10.81 219 ALA D N 1
ATOM 8180 C CA . ALA D 1 219 ? 63.748 -3.242 17.259 1.00 10.48 219 ALA D CA 1
ATOM 8181 C C . ALA D 1 219 ? 62.797 -3.149 16.056 1.00 11.05 219 ALA D C 1
ATOM 8182 O O . ALA D 1 219 ? 62.296 -2.061 15.691 1.00 11.71 219 ALA D O 1
ATOM 8184 N N . HIS D 1 220 ? 62.501 -4.292 15.443 1.00 11.77 220 HIS D N 1
ATOM 8185 C CA . HIS D 1 220 ? 61.433 -4.464 14.429 1.00 13.49 220 HIS D CA 1
ATOM 8186 C C . HIS D 1 220 ? 60.287 -5.176 15.154 1.00 14.42 220 HIS D C 1
ATOM 8187 O O . HIS D 1 220 ? 60.465 -6.347 15.507 1.00 14.71 220 HIS D O 1
ATOM 8194 N N . THR D 1 221 ? 59.248 -4.454 15.566 1.00 12.28 221 THR D N 1
ATOM 8195 C CA . THR D 1 221 ? 58.270 -4.986 16.529 1.00 12.44 221 THR D CA 1
ATOM 8196 C C . THR D 1 221 ? 56.959 -5.324 15.798 1.00 11.80 221 THR D C 1
ATOM 8197 O O . THR D 1 221 ? 56.655 -4.709 14.776 1.00 9.50 221 THR D O 1
ATOM 8201 N N . MET D 1 222 ? 56.221 -6.297 16.336 1.00 10.79 222 MET D N 1
ATOM 8202 C CA A MET D 1 222 ? 54.925 -6.746 15.768 0.50 10.75 222 MET D CA 1
ATOM 8203 C CA B MET D 1 222 ? 54.931 -6.774 15.774 0.50 11.63 222 MET D CA 1
ATOM 8204 C C . MET D 1 222 ? 53.994 -7.153 16.916 1.00 10.38 222 MET D C 1
ATOM 8205 O O . MET D 1 222 ? 54.459 -7.310 18.042 1.00 9.90 222 MET D O 1
ATOM 8214 N N . ASN D 1 223 ? 52.712 -7.225 16.638 1.00 10.70 223 ASN D N 1
ATOM 8215 C CA . ASN D 1 223 ? 51.722 -7.596 17.679 1.00 11.40 223 ASN D CA 1
ATOM 8216 C C . ASN D 1 223 ? 51.684 -9.121 17.825 1.00 10.33 223 ASN D C 1
ATOM 8217 O O . ASN D 1 223 ? 52.243 -9.854 16.943 1.00 9.65 223 ASN D O 1
ATOM 8222 N N . SER D 1 224 ? 51.085 -9.596 18.929 1.00 10.15 224 SER D N 1
ATOM 8223 C CA . SER D 1 224 ? 51.014 -11.032 19.276 1.00 9.78 224 SER D CA 1
ATOM 8224 C C . SER D 1 224 ? 50.295 -11.821 18.174 1.00 9.91 224 SER D C 1
ATOM 8225 O O . SER D 1 224 ? 50.717 -12.989 17.884 1.00 8.88 224 SER D O 1
ATOM 8228 N N . ASP D 1 225 ? 49.252 -11.252 17.579 1.00 9.05 225 ASP D N 1
ATOM 8229 C CA . ASP D 1 225 ? 48.487 -11.984 16.553 1.00 10.98 225 ASP D CA 1
ATOM 8230 C C . ASP D 1 225 ? 49.435 -12.301 15.394 1.00 10.50 225 ASP D C 1
ATOM 8231 O O . ASP D 1 225 ? 49.359 -13.419 14.859 1.00 8.96 225 ASP D O 1
ATOM 8236 N N . GLU D 1 226 ? 50.246 -11.334 14.947 1.00 10.61 226 GLU D N 1
ATOM 8237 C CA . GLU D 1 226 ? 51.120 -11.540 13.763 1.00 11.90 226 GLU D CA 1
ATOM 8238 C C . GLU D 1 226 ? 52.122 -12.652 14.101 1.00 10.23 226 GLU D C 1
ATOM 8239 O O . GLU D 1 226 ? 52.357 -13.535 13.275 1.00 9.52 226 GLU D O 1
ATOM 8245 N N . PHE D 1 227 ? 52.696 -12.640 15.285 1.00 9.42 227 PHE D N 1
ATOM 8246 C CA A PHE D 1 227 ? 53.666 -13.693 15.664 0.50 9.41 227 PHE D CA 1
ATOM 8247 C CA B PHE D 1 227 ? 53.665 -13.690 15.700 0.50 9.64 227 PHE D CA 1
ATOM 8248 C C . PHE D 1 227 ? 52.981 -15.062 15.720 1.00 9.60 227 PHE D C 1
ATOM 8249 O O . PHE D 1 227 ? 53.545 -16.020 15.170 1.00 9.48 227 PHE D O 1
ATOM 8264 N N . GLU D 1 228 ? 51.798 -15.152 16.339 1.00 9.66 228 GLU D N 1
ATOM 8265 C CA . GLU D 1 228 ? 51.069 -16.440 16.420 1.00 10.98 228 GLU D CA 1
ATOM 8266 C C . GLU D 1 228 ? 50.701 -16.927 15.011 1.00 10.21 228 GLU D C 1
ATOM 8267 O O . GLU D 1 228 ? 50.757 -18.174 14.808 1.00 9.97 228 GLU D O 1
ATOM 8273 N N . ARG D 1 229 ? 50.337 -16.021 14.094 1.00 10.11 229 ARG D N 1
ATOM 8274 C CA . ARG D 1 229 ? 50.010 -16.379 12.676 1.00 10.03 229 ARG D CA 1
ATOM 8275 C C . ARG D 1 229 ? 51.253 -17.024 12.054 1.00 9.74 229 ARG D C 1
ATOM 8276 O O . ARG D 1 229 ? 51.162 -18.047 11.378 1.00 8.55 229 ARG D O 1
ATOM 8284 N N . ILE D 1 230 ? 52.407 -16.379 12.181 1.00 9.37 230 ILE D N 1
ATOM 8285 C CA . ILE D 1 230 ? 53.672 -16.914 11.636 1.00 9.99 230 ILE D CA 1
ATOM 8286 C C . ILE D 1 230 ? 53.972 -18.275 12.278 1.00 10.05 230 ILE D C 1
ATOM 8287 O O . ILE D 1 230 ? 54.337 -19.200 11.550 1.00 10.01 230 ILE D O 1
ATOM 8292 N N . GLN D 1 231 ? 53.817 -18.421 13.580 1.00 9.62 231 GLN D N 1
ATOM 8293 C CA A GLN D 1 231 ? 54.084 -19.699 14.296 0.50 10.80 231 GLN D CA 1
ATOM 8294 C CA B GLN D 1 231 ? 54.164 -19.709 14.226 0.50 10.64 231 GLN D CA 1
ATOM 8295 C C . GLN D 1 231 ? 53.238 -20.811 13.677 1.00 10.66 231 GLN D C 1
ATOM 8296 O O . GLN D 1 231 ? 53.739 -21.960 13.471 1.00 9.83 231 GLN D O 1
ATOM 8307 N N . GLY D 1 232 ? 51.984 -20.500 13.389 1.00 11.37 232 GLY D N 1
ATOM 8308 C CA . GLY D 1 232 ? 51.069 -21.478 12.776 1.00 11.88 232 GLY D CA 1
ATOM 8309 C C . GLY D 1 232 ? 51.540 -21.901 11.392 1.00 11.41 232 GLY D C 1
ATOM 8310 O O . GLY D 1 232 ? 51.511 -23.120 11.087 1.00 10.70 232 GLY D O 1
ATOM 8311 N N . MET D 1 233 ? 52.086 -20.959 10.629 1.00 11.93 233 MET D N 1
ATOM 8312 C CA . MET D 1 233 ? 52.625 -21.253 9.288 1.00 12.49 233 MET D CA 1
ATOM 8313 C C . MET D 1 233 ? 53.845 -22.160 9.444 1.00 11.64 233 MET D C 1
ATOM 8314 O O . MET D 1 233 ? 53.967 -23.121 8.693 1.00 11.98 233 MET D O 1
ATOM 8319 N N . ARG D 1 234 ? 54.744 -21.860 10.373 1.00 11.50 234 ARG D N 1
ATOM 8320 C CA . ARG D 1 234 ? 55.983 -22.646 10.591 1.00 11.67 234 ARG D CA 1
ATOM 8321 C C . ARG D 1 234 ? 55.585 -24.063 11.025 1.00 13.33 234 ARG D C 1
ATOM 8322 O O . ARG D 1 234 ? 56.198 -25.042 10.552 1.00 12.84 234 ARG D O 1
ATOM 8330 N N . ARG D 1 235 ? 54.630 -24.190 11.936 1.00 14.90 235 ARG D N 1
ATOM 8331 C CA . ARG D 1 235 ? 54.152 -25.525 12.404 1.00 17.37 235 ARG D CA 1
ATOM 8332 C C . ARG D 1 235 ? 53.644 -26.370 11.230 1.00 15.19 235 ARG D C 1
ATOM 8333 O O . ARG D 1 235 ? 54.052 -27.556 11.178 1.00 16.30 235 ARG D O 1
ATOM 8341 N N . ALA D 1 236 ? 52.931 -25.798 10.266 1.00 13.97 236 ALA D N 1
ATOM 8342 C CA . ALA D 1 236 ? 52.375 -26.526 9.105 1.00 14.72 236 ALA D CA 1
ATOM 8343 C C . ALA D 1 236 ? 53.531 -26.972 8.211 1.00 16.71 236 ALA D C 1
ATOM 8344 O O . ALA D 1 236 ? 53.452 -28.090 7.629 1.00 15.27 236 ALA D O 1
ATOM 8346 N N . VAL D 1 237 ? 54.618 -26.194 8.166 1.00 14.31 237 VAL D N 1
ATOM 8347 C CA . VAL D 1 237 ? 55.831 -26.647 7.434 1.00 15.07 237 VAL D CA 1
ATOM 8348 C C . VAL D 1 237 ? 56.470 -27.806 8.201 1.00 17.27 237 VAL D C 1
ATOM 8349 O O . VAL D 1 237 ? 56.848 -28.820 7.548 1.00 15.79 237 VAL D O 1
ATOM 8353 N N . TYR D 1 238 ? 56.640 -27.725 9.516 1.00 17.67 238 TYR D N 1
ATOM 8354 C CA A TYR D 1 238 ? 57.350 -28.850 10.189 0.75 21.93 238 TYR D CA 1
ATOM 8355 C CA B TYR D 1 238 ? 57.230 -28.807 10.349 0.25 19.04 238 TYR D CA 1
ATOM 8356 C C . TYR D 1 238 ? 56.414 -30.083 10.270 1.00 22.28 238 TYR D C 1
ATOM 8357 O O . TYR D 1 238 ? 56.968 -31.159 10.497 1.00 26.92 238 TYR D O 1
ATOM 8374 N N . ASP D 1 239 ? 55.128 -29.956 9.963 1.00 22.07 239 ASP D N 1
ATOM 8375 C CA . ASP D 1 239 ? 54.210 -31.127 9.954 1.00 24.04 239 ASP D CA 1
ATOM 8376 C C . ASP D 1 239 ? 54.137 -31.676 8.533 1.00 24.05 239 ASP D C 1
ATOM 8377 O O . ASP D 1 239 ? 53.263 -32.523 8.265 1.00 23.96 239 ASP D O 1
ATOM 8382 N N . SER D 1 240 ? 54.969 -31.132 7.644 1.00 20.20 240 SER D N 1
ATOM 8383 C CA A SER D 1 240 ? 54.783 -31.346 6.181 0.50 18.91 240 SER D CA 1
ATOM 8384 C CA B SER D 1 240 ? 54.883 -31.300 6.172 0.50 22.51 240 SER D CA 1
ATOM 8385 C C . SER D 1 240 ? 55.440 -32.664 5.758 1.00 18.12 240 SER D C 1
ATOM 8386 O O . SER D 1 240 ? 56.439 -33.061 6.386 1.00 20.60 240 SER D O 1
ATOM 8391 N N . GLU D 1 241 ? 54.837 -33.289 4.743 1.00 23.88 241 GLU D N 1
ATOM 8392 C CA . GLU D 1 241 ? 55.416 -34.430 3.966 1.00 26.35 241 GLU D CA 1
ATOM 8393 C C . GLU D 1 241 ? 56.801 -33.973 3.466 1.00 21.55 241 GLU D C 1
ATOM 8394 O O . GLU D 1 241 ? 57.828 -34.650 3.663 1.00 24.74 241 GLU D O 1
ATOM 8400 N N . ASP D 1 242 ? 56.843 -32.789 2.874 1.00 21.20 242 ASP D N 1
ATOM 8401 C CA . ASP D 1 242 ? 58.093 -32.221 2.302 1.00 18.88 242 ASP D CA 1
ATOM 8402 C C . ASP D 1 242 ? 59.208 -32.142 3.325 1.00 19.17 242 ASP D C 1
ATOM 8403 O O . ASP D 1 242 ? 60.366 -32.457 2.957 1.00 16.59 242 ASP D O 1
ATOM 8408 N N . TYR D 1 243 ? 58.908 -31.750 4.584 1.00 18.15 243 TYR D N 1
ATOM 8409 C CA . TYR D 1 243 ? 59.927 -31.660 5.646 1.00 19.64 243 TYR D CA 1
ATOM 8410 C C . TYR D 1 243 ? 60.506 -33.055 5.881 1.00 19.78 243 TYR D C 1
ATOM 8411 O O . TYR D 1 243 ? 61.720 -33.159 5.973 1.00 18.43 243 TYR D O 1
ATOM 8420 N N . GLN D 1 244 ? 59.657 -34.084 5.983 1.00 21.99 244 GLN D N 1
ATOM 8421 C CA . GLN D 1 244 ? 60.123 -35.491 6.162 1.00 24.26 244 GLN D CA 1
ATOM 8422 C C . GLN D 1 244 ? 60.968 -35.881 4.926 1.00 21.18 244 GLN D C 1
ATOM 8423 O O . GLN D 1 244 ? 62.050 -36.442 5.100 1.00 22.98 244 GLN D O 1
ATOM 8429 N N . GLU D 1 245 ? 60.462 -35.642 3.726 1.00 23.09 245 GLU D N 1
ATOM 8430 C CA . GLU D 1 245 ? 61.189 -35.962 2.452 1.00 22.21 245 GLU D CA 1
ATOM 8431 C C . GLU D 1 245 ? 62.552 -35.269 2.453 1.00 21.52 245 GLU D C 1
ATOM 8432 O O . GLU D 1 245 ? 63.575 -35.900 2.103 1.00 22.15 245 GLU D O 1
ATOM 8438 N N . GLY D 1 246 ? 62.616 -34.012 2.884 1.00 22.52 246 GLY D N 1
ATOM 8439 C CA . GLY D 1 246 ? 63.881 -33.242 2.888 1.00 21.02 246 GLY D CA 1
ATOM 8440 C C . GLY D 1 246 ? 64.937 -33.861 3.782 1.00 24.37 246 GLY D C 1
ATOM 8441 O O . GLY D 1 246 ? 66.111 -33.999 3.336 1.00 18.93 246 GLY D O 1
ATOM 8442 N N . MET D 1 247 ? 64.554 -34.221 5.017 1.00 23.53 247 MET D N 1
ATOM 8443 C CA . MET D 1 247 ? 65.437 -34.917 5.981 1.00 26.97 247 MET D CA 1
ATOM 8444 C C . MET D 1 247 ? 65.843 -36.285 5.416 1.00 21.44 247 MET D C 1
ATOM 8445 O O . MET D 1 247 ? 67.027 -36.599 5.480 1.00 22.54 247 MET D O 1
ATOM 8450 N N . ASN D 1 248 ? 64.867 -37.049 4.909 1.00 23.60 248 ASN D N 1
ATOM 8451 C CA . ASN D 1 248 ? 65.067 -38.438 4.390 1.00 23.60 248 ASN D CA 1
ATOM 8452 C C . ASN D 1 248 ? 66.061 -38.383 3.222 1.00 22.94 248 ASN D C 1
ATOM 8453 O O . ASN D 1 248 ? 67.043 -39.132 3.240 1.00 23.85 248 ASN D O 1
ATOM 8458 N N . ALA D 1 249 ? 65.859 -37.480 2.278 1.00 20.09 249 ALA D N 1
ATOM 8459 C CA . ALA D 1 249 ? 66.749 -37.323 1.107 1.00 19.89 249 ALA D CA 1
ATOM 8460 C C . ALA D 1 249 ? 68.163 -37.048 1.609 1.00 22.77 249 ALA D C 1
ATOM 8461 O O . ALA D 1 249 ? 69.115 -37.653 1.099 1.00 20.80 249 ALA D O 1
ATOM 8463 N N . PHE D 1 250 ? 68.333 -36.161 2.590 1.00 23.29 250 PHE D N 1
ATOM 8464 C CA . PHE D 1 250 ? 69.688 -35.807 3.058 1.00 26.70 250 PHE D CA 1
ATOM 8465 C C . PHE D 1 250 ? 70.344 -37.052 3.688 1.00 25.73 250 PHE D C 1
ATOM 8466 O O . PHE D 1 250 ? 71.516 -37.316 3.374 1.00 27.32 250 PHE D O 1
ATOM 8474 N N . LEU D 1 251 ? 69.601 -37.811 4.492 1.00 28.01 251 LEU D N 1
ATOM 8475 C CA . LEU D 1 251 ? 70.101 -39.055 5.141 1.00 32.10 251 LEU D CA 1
ATOM 8476 C C . LEU D 1 251 ? 70.460 -40.108 4.071 1.00 31.75 251 LEU D C 1
ATOM 8477 O O . LEU D 1 251 ? 71.496 -40.738 4.199 1.00 31.66 251 LEU D O 1
ATOM 8482 N N . GLU D 1 252 ? 69.612 -40.295 3.059 1.00 29.12 252 GLU D N 1
ATOM 8483 C CA . GLU D 1 252 ? 69.774 -41.320 1.994 1.00 29.20 252 GLU D CA 1
ATOM 8484 C C . GLU D 1 252 ? 70.712 -40.838 0.878 1.00 27.28 252 GLU D C 1
ATOM 8485 O O . GLU D 1 252 ? 70.903 -41.604 -0.086 1.00 29.30 252 GLU D O 1
ATOM 8491 N N . LYS D 1 253 ? 71.290 -39.646 0.986 1.00 26.46 253 LYS D N 1
ATOM 8492 C CA . LYS D 1 253 ? 72.260 -39.062 0.013 1.00 26.34 253 LYS D CA 1
ATOM 8493 C C . LYS D 1 253 ? 71.658 -39.054 -1.400 1.00 23.83 253 LYS D C 1
ATOM 8494 O O . LYS D 1 253 ? 72.324 -39.434 -2.382 1.00 24.23 253 LYS D O 1
ATOM 8500 N N . ARG D 1 254 ? 70.448 -38.536 -1.512 1.00 20.93 254 ARG D N 1
ATOM 8501 C CA . ARG D 1 254 ? 69.744 -38.394 -2.804 1.00 20.48 254 ARG D CA 1
ATOM 8502 C C . ARG D 1 254 ? 69.078 -37.018 -2.852 1.00 19.93 254 ARG D C 1
ATOM 8503 O O . ARG D 1 254 ? 68.990 -36.314 -1.798 1.00 17.91 254 ARG D O 1
ATOM 8511 N N . LYS D 1 255 ? 68.559 -36.684 -4.010 1.00 19.99 255 LYS D N 1
ATOM 8512 C CA . LYS D 1 255 ? 67.874 -35.406 -4.248 1.00 21.53 255 LYS D CA 1
ATOM 8513 C C . LYS D 1 255 ? 66.433 -35.508 -3.763 1.00 18.44 255 LYS D C 1
ATOM 8514 O O . LYS D 1 255 ? 65.679 -36.406 -4.114 1.00 16.33 255 LYS D O 1
ATOM 8520 N N . PRO D 1 256 ? 65.951 -34.564 -2.943 1.00 17.48 256 PRO D N 1
ATOM 8521 C CA . PRO D 1 256 ? 64.549 -34.595 -2.534 1.00 17.87 256 PRO D CA 1
ATOM 8522 C C . PRO D 1 256 ? 63.576 -34.336 -3.665 1.00 18.23 256 PRO D C 1
ATOM 8523 O O . PRO D 1 256 ? 63.874 -33.559 -4.546 1.00 21.48 256 PRO D O 1
ATOM 8527 N N . ASN D 1 257 ? 62.406 -34.941 -3.582 1.00 17.88 257 ASN D N 1
ATOM 8528 C CA . ASN D 1 257 ? 61.306 -34.590 -4.488 1.00 22.01 257 ASN D CA 1
ATOM 8529 C C . ASN D 1 257 ? 60.221 -33.850 -3.700 1.00 22.23 257 ASN D C 1
ATOM 8530 O O . ASN D 1 257 ? 59.383 -34.531 -3.057 1.00 20.20 257 ASN D O 1
ATOM 8535 N N . PHE D 1 258 ? 60.217 -32.522 -3.761 1.00 19.59 258 PHE D N 1
ATOM 8536 C CA . PHE D 1 258 ? 59.257 -31.700 -2.988 1.00 18.69 258 PHE D CA 1
ATOM 8537 C C . PHE D 1 258 ? 57.981 -31.555 -3.797 1.00 19.29 258 PHE D C 1
ATOM 8538 O O . PHE D 1 258 ? 58.054 -31.464 -5.050 1.00 20.35 258 PHE D O 1
ATOM 8546 N N . VAL D 1 259 ? 56.834 -31.561 -3.110 1.00 21.82 259 VAL D N 1
ATOM 8547 C CA . VAL D 1 259 ? 55.490 -31.624 -3.768 1.00 24.73 259 VAL D CA 1
ATOM 8548 C C . VAL D 1 259 ? 54.541 -30.544 -3.233 1.00 24.70 259 VAL D C 1
ATOM 8549 O O . VAL D 1 259 ? 53.514 -30.288 -3.856 1.00 25.12 259 VAL D O 1
ATOM 8553 N N . GLY D 1 260 ? 54.905 -29.840 -2.174 1.00 25.04 260 GLY D N 1
ATOM 8554 C CA . GLY D 1 260 ? 54.071 -28.703 -1.744 1.00 23.91 260 GLY D CA 1
ATOM 8555 C C . GLY D 1 260 ? 53.012 -29.121 -0.741 1.00 25.18 260 GLY D C 1
ATOM 8556 O O . GLY D 1 260 ? 52.048 -28.350 -0.649 1.00 32.26 260 GLY D O 1
ATOM 8557 N N . HIS D 1 261 ? 53.249 -30.170 0.065 1.00 24.04 261 HIS D N 1
ATOM 8558 C CA . HIS D 1 261 ? 52.499 -30.485 1.318 1.00 29.61 261 HIS D CA 1
ATOM 8559 C C . HIS D 1 261 ? 53.352 -31.315 2.268 1.00 27.53 261 HIS D C 1
ATOM 8560 O O . HIS D 1 261 ? 54.569 -31.477 2.001 1.00 24.59 261 HIS D O 1
ATOM 8568 N N . ALA E 1 2 ? 74.539 38.601 8.430 1.00 34.83 2 ALA E N 1
ATOM 8569 C CA . ALA E 1 2 ? 75.708 37.737 8.269 1.00 33.67 2 ALA E CA 1
ATOM 8570 C C . ALA E 1 2 ? 75.965 36.970 9.570 1.00 29.01 2 ALA E C 1
ATOM 8571 O O . ALA E 1 2 ? 75.201 37.123 10.567 1.00 26.37 2 ALA E O 1
ATOM 8573 N N . TYR E 1 3 ? 76.986 36.122 9.556 1.00 22.06 3 TYR E N 1
ATOM 8574 C CA . TYR E 1 3 ? 77.268 35.170 10.662 1.00 19.59 3 TYR E CA 1
ATOM 8575 C C . TYR E 1 3 ? 78.765 35.190 10.910 1.00 18.03 3 TYR E C 1
ATOM 8576 O O . TYR E 1 3 ? 79.537 35.363 9.976 1.00 18.63 3 TYR E O 1
ATOM 8585 N N . GLN E 1 4 ? 79.172 34.982 12.139 1.00 18.14 4 GLN E N 1
ATOM 8586 C CA . GLN E 1 4 ? 80.604 35.022 12.471 1.00 19.48 4 GLN E CA 1
ATOM 8587 C C . GLN E 1 4 ? 81.242 33.733 11.935 1.00 19.82 4 GLN E C 1
ATOM 8588 O O . GLN E 1 4 ? 82.372 33.841 11.509 1.00 17.34 4 GLN E O 1
ATOM 8594 N N . TYR E 1 5 ? 80.562 32.568 11.917 1.00 15.38 5 TYR E N 1
ATOM 8595 C CA . TYR E 1 5 ? 81.296 31.285 11.718 1.00 15.24 5 TYR E CA 1
ATOM 8596 C C . TYR E 1 5 ? 80.808 30.531 10.479 1.00 14.59 5 TYR E C 1
ATOM 8597 O O . TYR E 1 5 ? 81.347 29.431 10.254 1.00 12.55 5 TYR E O 1
ATOM 8606 N N . VAL E 1 6 ? 79.892 31.107 9.692 1.00 12.80 6 VAL E N 1
ATOM 8607 C CA . VAL E 1 6 ? 79.538 30.546 8.361 1.00 13.50 6 VAL E CA 1
ATOM 8608 C C . VAL E 1 6 ? 79.416 31.694 7.368 1.00 13.73 6 VAL E C 1
ATOM 8609 O O . VAL E 1 6 ? 79.180 32.842 7.776 1.00 14.34 6 VAL E O 1
ATOM 8613 N N . ASN E 1 7 ? 79.520 31.376 6.105 1.00 13.19 7 ASN E N 1
ATOM 8614 C CA . ASN E 1 7 ? 79.319 32.310 4.979 1.00 14.68 7 ASN E CA 1
ATOM 8615 C C . ASN E 1 7 ? 78.232 31.710 4.091 1.00 15.99 7 ASN E C 1
ATOM 8616 O O . ASN E 1 7 ? 78.353 30.497 3.802 1.00 15.71 7 ASN E O 1
ATOM 8621 N N . VAL E 1 8 ? 77.211 32.478 3.689 1.00 14.33 8 VAL E N 1
ATOM 8622 C CA . VAL E 1 8 ? 76.083 31.927 2.896 1.00 15.34 8 VAL E CA 1
ATOM 8623 C C . VAL E 1 8 ? 76.090 32.619 1.536 1.00 17.14 8 VAL E C 1
ATOM 8624 O O . VAL E 1 8 ? 76.229 33.853 1.492 1.00 16.05 8 VAL E O 1
ATOM 8628 N N . VAL E 1 9 ? 75.973 31.840 0.481 1.00 16.33 9 VAL E N 1
ATOM 8629 C CA . VAL E 1 9 ? 75.784 32.344 -0.905 1.00 18.99 9 VAL E CA 1
ATOM 8630 C C . VAL E 1 9 ? 74.480 31.739 -1.429 1.00 19.56 9 VAL E C 1
ATOM 8631 O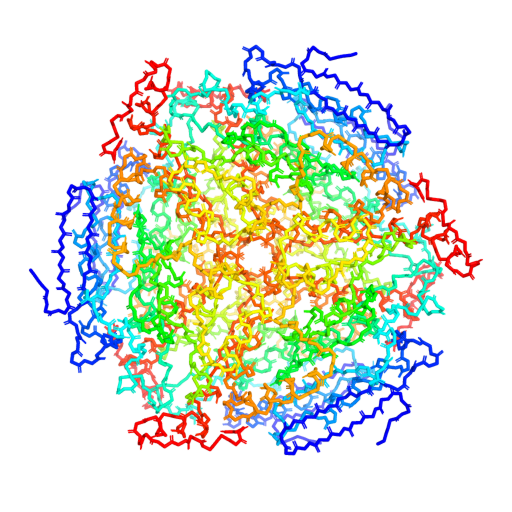 O . VAL E 1 9 ? 74.267 30.549 -1.172 1.00 17.59 9 VAL E O 1
ATOM 8635 N N . THR E 1 10 ? 73.656 32.507 -2.125 1.00 16.04 10 THR E N 1
ATOM 8636 C CA A THR E 1 10 ? 72.418 32.023 -2.754 0.50 15.36 10 THR E CA 1
ATOM 8637 C CA B THR E 1 10 ? 72.416 31.996 -2.761 0.50 15.99 10 THR E CA 1
ATOM 8638 C C . THR E 1 10 ? 72.572 32.143 -4.269 1.00 16.35 10 THR E C 1
ATOM 8639 O O . THR E 1 10 ? 73.007 33.247 -4.723 1.00 16.28 10 THR E O 1
ATOM 8646 N N . ILE E 1 11 ? 72.301 31.059 -4.990 1.00 13.56 11 ILE E N 1
ATOM 8647 C CA . ILE E 1 11 ? 72.398 31.037 -6.469 1.00 13.94 11 ILE E CA 1
ATOM 8648 C C . ILE E 1 11 ? 71.030 30.542 -6.964 1.00 13.98 11 ILE E C 1
ATOM 8649 O O . ILE E 1 11 ? 70.797 29.343 -6.922 1.00 14.13 11 ILE E O 1
ATOM 8654 N N . ASN E 1 12 ? 70.136 31.450 -7.321 1.00 13.42 12 ASN E N 1
ATOM 8655 C CA . ASN E 1 12 ? 68.740 31.119 -7.678 1.00 14.00 12 ASN E CA 1
ATOM 8656 C C . ASN E 1 12 ? 68.086 30.422 -6.483 1.00 13.42 12 ASN E C 1
ATOM 8657 O O . ASN E 1 12 ? 67.900 31.046 -5.447 1.00 14.33 12 ASN E O 1
ATOM 8662 N N . LYS E 1 13 ? 67.726 29.158 -6.629 1.00 12.83 13 LYS E N 1
ATOM 8663 C CA . LYS E 1 13 ? 67.004 28.408 -5.569 1.00 13.40 13 LYS E CA 1
ATOM 8664 C C . LYS E 1 13 ? 67.976 27.605 -4.693 1.00 12.45 13 LYS E C 1
ATOM 8665 O O . LYS E 1 13 ? 67.488 26.943 -3.746 1.00 13.69 13 LYS E O 1
ATOM 8671 N N . VAL E 1 14 ? 69.286 27.677 -4.934 1.00 10.74 14 VAL E N 1
ATOM 8672 C CA . VAL E 1 14 ? 70.277 26.858 -4.162 1.00 11.11 14 VAL E CA 1
ATOM 8673 C C . VAL E 1 14 ? 71.017 27.747 -3.179 1.00 11.56 14 VAL E C 1
ATOM 8674 O O . VAL E 1 14 ? 71.474 28.829 -3.569 1.00 13.61 14 VAL E O 1
ATOM 8678 N N . ALA E 1 15 ? 71.071 27.366 -1.909 1.00 11.64 15 ALA E N 1
ATOM 8679 C CA . ALA E 1 15 ? 71.911 28.050 -0.910 1.00 12.49 15 ALA E CA 1
ATOM 8680 C C . ALA E 1 15 ? 73.119 27.194 -0.547 1.00 12.76 15 ALA E C 1
ATOM 8681 O O . ALA E 1 15 ? 72.944 26.004 -0.261 1.00 12.00 15 ALA E O 1
ATOM 8683 N N . VAL E 1 16 ? 74.294 27.824 -0.417 1.00 11.75 16 VAL E N 1
ATOM 8684 C CA . VAL E 1 16 ? 75.560 27.170 -0.027 1.00 12.20 16 VAL E CA 1
ATOM 8685 C C . VAL E 1 16 ? 75.964 27.763 1.311 1.00 13.25 16 VAL E C 1
ATOM 8686 O O . VAL E 1 16 ? 76.209 28.957 1.376 1.00 12.80 16 VAL E O 1
ATOM 8690 N N . ILE E 1 17 ? 76.048 26.920 2.342 1.00 11.81 17 ILE E N 1
ATOM 8691 C CA . ILE E 1 17 ? 76.531 27.320 3.678 1.00 12.15 17 ILE E CA 1
ATOM 8692 C C . ILE E 1 17 ? 77.967 26.814 3.784 1.00 13.10 17 ILE E C 1
ATOM 8693 O O . ILE E 1 17 ? 78.179 25.590 3.789 1.00 10.97 17 ILE E O 1
ATOM 8698 N N . GLU E 1 18 ? 78.932 27.739 3.814 1.00 13.34 18 GLU E N 1
ATOM 8699 C CA . GLU E 1 18 ? 80.356 27.403 3.902 1.00 13.67 18 GLU E CA 1
ATOM 8700 C C . GLU E 1 18 ? 80.835 27.619 5.329 1.00 13.29 18 GLU E C 1
ATOM 8701 O O . GLU E 1 18 ? 80.583 28.687 5.892 1.00 14.15 18 GLU E O 1
ATOM 8707 N N . PHE E 1 19 ? 81.519 26.635 5.916 1.00 12.11 19 PHE E N 1
ATOM 8708 C CA . PHE E 1 19 ? 82.045 26.731 7.284 1.00 12.84 19 PHE E CA 1
ATOM 8709 C C . PHE E 1 19 ? 83.117 27.824 7.310 1.00 13.07 19 PHE E C 1
ATOM 8710 O O . PHE E 1 19 ? 83.818 27.967 6.300 1.00 13.39 19 PHE E O 1
ATOM 8718 N N . ASN E 1 20 ? 83.162 28.595 8.384 1.00 14.78 20 ASN E N 1
ATOM 8719 C CA . ASN E 1 20 ? 84.177 29.675 8.571 1.00 15.43 20 ASN E CA 1
ATOM 8720 C C . ASN E 1 20 ? 84.696 29.587 10.004 1.00 15.50 20 ASN E C 1
ATOM 8721 O O . ASN E 1 20 ? 84.646 30.600 10.754 1.00 15.17 20 ASN E O 1
ATOM 8726 N N . TYR E 1 21 ? 85.197 28.414 10.365 1.00 14.32 21 TYR E N 1
ATOM 8727 C CA . TYR E 1 21 ? 85.721 28.122 11.712 1.00 15.36 21 TYR E CA 1
ATOM 8728 C C . TYR E 1 21 ? 87.041 27.376 11.591 1.00 16.18 21 TYR E C 1
ATOM 8729 O O . TYR E 1 21 ? 87.313 26.476 12.426 1.00 15.58 21 TYR E O 1
ATOM 8738 N N . GLY E 1 22 ? 87.860 27.834 10.647 1.00 18.30 22 GLY E N 1
ATOM 8739 C CA . GLY E 1 22 ? 89.209 27.307 10.358 1.00 19.10 22 GLY E CA 1
ATOM 8740 C C . GLY E 1 22 ? 90.134 27.344 11.571 1.00 18.98 22 GLY E C 1
ATOM 8741 O O . GLY E 1 22 ? 90.925 26.435 11.711 1.00 20.53 22 GLY E O 1
ATOM 8742 N N . ARG E 1 23 ? 89.968 28.285 12.486 1.00 20.83 23 ARG E N 1
ATOM 8743 C CA . ARG E 1 23 ? 90.848 28.393 13.675 1.00 25.99 23 ARG E CA 1
ATOM 8744 C C . ARG E 1 23 ? 90.769 27.114 14.509 1.00 25.40 23 ARG E C 1
ATOM 8745 O O . ARG E 1 23 ? 91.724 26.856 15.238 1.00 21.95 23 ARG E O 1
ATOM 8753 N N . LYS E 1 24 ? 89.680 26.341 14.416 1.00 20.23 24 LYS E N 1
ATOM 8754 C CA . LYS E 1 24 ? 89.537 25.066 15.153 1.00 20.39 24 LYS E CA 1
ATOM 8755 C C . LYS E 1 24 ? 89.201 23.961 14.145 1.00 18.47 24 LYS E C 1
ATOM 8756 O O . LYS E 1 24 ? 88.647 22.951 14.570 1.00 17.97 24 LYS E O 1
ATOM 8762 N N . LEU E 1 25 ? 89.558 24.160 12.886 1.00 16.15 25 LEU E N 1
ATOM 8763 C CA . LEU E 1 25 ? 89.342 23.196 11.779 1.00 18.46 25 LEU E CA 1
ATOM 8764 C C . LEU E 1 25 ? 87.885 22.710 11.820 1.00 18.32 25 LEU E C 1
ATOM 8765 O O . LEU E 1 25 ? 87.641 21.527 11.557 1.00 16.51 25 LEU E O 1
ATOM 8770 N N . ASN E 1 26 ? 86.955 23.643 12.037 1.00 16.64 26 ASN E N 1
ATOM 8771 C CA . ASN E 1 26 ? 85.497 23.406 11.928 1.00 15.22 26 ASN E CA 1
ATOM 8772 C C . ASN E 1 26 ? 85.075 22.338 12.948 1.00 14.92 26 ASN E C 1
ATOM 8773 O O . ASN E 1 26 ? 84.057 21.663 12.724 1.00 13.23 26 ASN E O 1
ATOM 8778 N N . ALA E 1 27 ? 85.787 22.209 14.069 1.00 14.97 27 ALA E N 1
ATOM 8779 C CA . ALA E 1 27 ? 85.301 21.434 15.231 1.00 16.11 27 ALA E CA 1
ATOM 8780 C C . ALA E 1 27 ? 83.892 21.934 15.577 1.00 17.45 27 ALA E C 1
ATOM 8781 O O . ALA E 1 27 ? 83.606 23.122 15.355 1.00 17.92 27 ALA E O 1
ATOM 8783 N N . LEU E 1 28 ? 83.018 21.048 16.070 1.00 16.28 28 LEU E N 1
ATOM 8784 C CA . LEU E 1 28 ? 81.576 21.319 16.277 1.00 16.27 28 LEU E CA 1
ATOM 8785 C C . LEU E 1 28 ? 81.373 22.054 17.604 1.00 15.39 28 LEU E C 1
ATOM 8786 O O . LEU E 1 28 ? 80.550 21.593 18.407 1.00 17.12 28 LEU E O 1
ATOM 8791 N N . SER E 1 29 ? 82.156 23.097 17.878 1.00 15.72 29 SER E N 1
ATOM 8792 C CA . SER E 1 29 ? 81.935 24.034 19.025 1.00 15.08 29 SER E CA 1
ATOM 8793 C C . SER E 1 29 ? 80.494 24.579 19.006 1.00 15.23 29 SER E C 1
ATOM 8794 O O . SER E 1 29 ? 79.920 24.829 17.911 1.00 12.84 29 SER E O 1
ATOM 8797 N N . LYS E 1 30 ? 79.933 24.880 20.176 1.00 14.43 30 LYS E N 1
ATOM 8798 C CA . LYS E 1 30 ? 78.557 25.445 20.264 1.00 15.54 30 LYS E CA 1
ATOM 8799 C C . LYS E 1 30 ? 78.442 26.725 19.406 1.00 14.89 30 LYS E C 1
ATOM 8800 O O . LYS E 1 30 ? 77.438 26.896 18.721 1.00 15.77 30 LYS E O 1
ATOM 8806 N N . VAL E 1 31 ? 79.426 27.632 19.431 1.00 14.05 31 VAL E N 1
ATOM 8807 C CA . VAL E 1 31 ? 79.240 28.935 18.735 1.00 15.43 31 VAL E CA 1
ATOM 8808 C C . VAL E 1 31 ? 79.179 28.705 17.219 1.00 14.88 31 VAL E C 1
ATOM 8809 O O . VAL E 1 31 ? 78.487 29.474 16.565 1.00 14.56 31 VAL E O 1
ATOM 8813 N N . PHE E 1 32 ? 79.873 27.681 16.720 1.00 13.48 32 PHE E N 1
ATOM 8814 C CA . PHE E 1 32 ? 79.882 27.322 15.283 1.00 14.20 32 PHE E CA 1
ATOM 8815 C C . PHE E 1 32 ? 78.559 26.659 14.908 1.00 13.73 32 PHE E C 1
ATOM 8816 O O . PHE E 1 32 ? 77.899 27.118 13.985 1.00 13.30 32 PHE E O 1
ATOM 8824 N N . ILE E 1 33 ? 78.124 25.647 15.652 1.00 14.61 33 ILE E N 1
ATOM 8825 C CA . ILE E 1 33 ? 76.827 24.966 15.376 1.00 14.27 33 ILE E CA 1
ATOM 8826 C C . ILE E 1 33 ? 75.669 25.953 15.505 1.00 13.85 33 ILE E C 1
ATOM 8827 O O . ILE E 1 33 ? 74.737 25.861 14.716 1.00 13.33 33 ILE E O 1
ATOM 8832 N N . ASP E 1 34 ? 75.706 26.891 16.463 1.00 14.32 34 ASP E N 1
ATOM 8833 C CA . ASP E 1 34 ? 74.569 27.827 16.624 1.00 14.91 34 ASP E CA 1
ATOM 8834 C C . ASP E 1 34 ? 74.461 28.703 15.369 1.00 14.26 34 ASP E C 1
ATOM 8835 O O . ASP E 1 34 ? 73.324 28.956 14.950 1.00 15.00 34 ASP E O 1
ATOM 8840 N N . ASP E 1 35 ? 75.572 29.132 14.773 1.00 14.54 35 ASP E N 1
ATOM 8841 C CA . ASP E 1 35 ? 75.541 29.919 13.511 1.00 15.41 35 ASP E CA 1
ATOM 8842 C C . ASP E 1 35 ? 75.045 29.061 12.330 1.00 14.02 35 ASP E C 1
ATOM 8843 O O . ASP E 1 35 ? 74.237 29.550 11.472 1.00 13.24 35 ASP E O 1
ATOM 8848 N N . LEU E 1 36 ? 75.500 27.831 12.246 1.00 13.44 36 LEU E N 1
ATOM 8849 C CA A LEU E 1 36 ? 75.024 26.916 11.194 0.50 13.59 36 LEU E CA 1
ATOM 8850 C CA B LEU E 1 36 ? 75.021 26.887 11.206 0.50 13.80 36 LEU E CA 1
ATOM 8851 C C . LEU E 1 36 ? 73.494 26.773 11.290 1.00 13.44 36 LEU E C 1
ATOM 8852 O O . LEU E 1 36 ? 72.821 26.823 10.236 1.00 13.08 36 LEU E O 1
ATOM 8861 N N . MET E 1 37 ? 72.967 26.573 12.501 1.00 13.85 37 MET E N 1
ATOM 8862 C CA . MET E 1 37 ? 71.515 26.394 12.717 1.00 13.85 37 MET E CA 1
ATOM 8863 C C . MET E 1 37 ? 70.776 27.690 12.417 1.00 13.49 37 MET E C 1
ATOM 8864 O O . MET E 1 37 ? 69.685 27.622 11.855 1.00 14.54 37 MET E O 1
ATOM 8869 N N . GLN E 1 38 ? 71.320 28.842 12.792 1.00 13.29 38 GLN E N 1
ATOM 8870 C CA . GLN E 1 38 ? 70.660 30.121 12.466 1.00 14.23 38 GLN E CA 1
ATOM 8871 C C . GLN E 1 38 ? 70.664 30.303 10.953 1.00 13.54 38 GLN E C 1
ATOM 8872 O O . GLN E 1 38 ? 69.660 30.710 10.417 1.00 13.28 38 GLN E O 1
ATOM 8878 N N . ALA E 1 39 ? 71.777 30.054 10.287 1.00 14.46 39 ALA E N 1
ATOM 8879 C CA . ALA E 1 39 ? 71.836 30.180 8.812 1.00 14.27 39 ALA E CA 1
ATOM 8880 C C . ALA E 1 39 ? 70.790 29.246 8.167 1.00 13.57 39 ALA E C 1
ATOM 8881 O O . ALA E 1 39 ? 70.082 29.676 7.234 1.00 12.85 39 ALA E O 1
ATOM 8883 N N . LEU E 1 40 ? 70.668 28.003 8.622 1.00 14.07 40 LEU E N 1
ATOM 8884 C CA . LEU E 1 40 ? 69.667 27.078 8.012 1.00 14.98 40 LEU E CA 1
ATOM 8885 C C . LEU E 1 40 ? 68.253 27.640 8.206 1.00 15.02 40 LEU E C 1
ATOM 8886 O O . LEU E 1 40 ? 67.465 27.676 7.256 1.00 14.14 40 LEU E O 1
ATOM 8891 N N . SER E 1 41 ? 67.941 28.090 9.422 1.00 16.60 41 SER E N 1
ATOM 8892 C CA . SER E 1 41 ? 66.612 28.616 9.822 1.00 17.03 41 SER E CA 1
ATOM 8893 C C . SER E 1 41 ? 66.267 29.795 8.917 1.00 15.71 41 SER E C 1
ATOM 8894 O O . SER E 1 41 ? 65.139 29.863 8.350 1.00 14.97 41 SER E O 1
ATOM 8897 N N . ASP E 1 42 ? 67.242 30.695 8.726 1.00 16.01 42 ASP E N 1
ATOM 8898 C CA . ASP E 1 42 ? 67.100 31.903 7.876 1.00 15.89 42 ASP E CA 1
ATOM 8899 C C . ASP E 1 42 ? 66.790 31.481 6.432 1.00 15.24 42 ASP E C 1
ATOM 8900 O O . ASP E 1 42 ? 66.073 32.259 5.724 1.00 14.88 42 ASP E O 1
ATOM 8905 N N . LEU E 1 43 ? 67.271 30.303 5.985 1.00 13.51 43 LEU E N 1
ATOM 8906 C CA . LEU E 1 43 ? 67.048 29.808 4.600 1.00 13.64 43 LEU E CA 1
ATOM 8907 C C . LEU E 1 43 ? 65.739 29.011 4.443 1.00 13.99 43 LEU E C 1
ATOM 8908 O O . LEU E 1 43 ? 65.452 28.563 3.309 1.00 13.24 43 LEU E O 1
ATOM 8913 N N . ASN E 1 44 ? 64.957 28.819 5.507 1.00 13.59 44 ASN E N 1
ATOM 8914 C CA . ASN E 1 44 ? 63.658 28.098 5.444 1.00 14.10 44 ASN E CA 1
ATOM 8915 C C . ASN E 1 44 ? 62.613 29.039 4.851 1.00 17.13 44 ASN E C 1
ATOM 8916 O O . ASN E 1 44 ? 61.730 29.480 5.584 1.00 16.63 44 ASN E O 1
ATOM 8921 N N . ARG E 1 45 ? 62.671 29.278 3.537 1.00 16.21 45 ARG E N 1
ATOM 8922 C CA . ARG E 1 45 ? 61.804 30.235 2.808 1.00 16.91 45 ARG E CA 1
ATOM 8923 C C . ARG E 1 4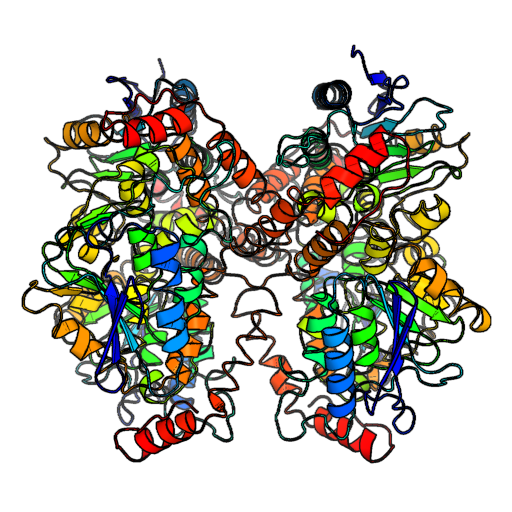5 ? 61.420 29.553 1.510 1.00 16.35 45 ARG E C 1
ATOM 8924 O O . ARG E 1 45 ? 62.176 28.718 1.035 1.00 14.84 45 ARG E O 1
ATOM 8932 N N . PRO E 1 46 ? 60.239 29.851 0.951 1.00 18.06 46 PRO E N 1
ATOM 8933 C CA . PRO E 1 46 ? 59.709 29.158 -0.224 1.00 20.64 46 PRO E CA 1
ATOM 8934 C C . PRO E 1 46 ? 60.599 29.166 -1.473 1.00 18.92 46 PRO E C 1
ATOM 8935 O O . PRO E 1 46 ? 60.521 28.214 -2.212 1.00 17.52 46 PRO E O 1
ATOM 8939 N N . GLU E 1 47 ? 61.380 30.234 -1.644 1.00 17.66 47 GLU E N 1
ATOM 8940 C CA . GLU E 1 47 ? 62.195 30.464 -2.857 1.00 20.90 47 GLU E CA 1
ATOM 8941 C C . GLU E 1 47 ? 63.550 29.733 -2.745 1.00 18.87 47 GLU E C 1
ATOM 8942 O O . GLU E 1 47 ? 64.291 29.727 -3.748 1.00 17.55 47 GLU E O 1
ATOM 8948 N N . ILE E 1 48 ? 63.881 29.175 -1.573 1.00 15.52 48 ILE E N 1
ATOM 8949 C CA . ILE E 1 48 ? 65.077 28.291 -1.443 1.00 13.81 48 ILE E CA 1
ATOM 8950 C C . ILE E 1 48 ? 64.610 26.845 -1.552 1.00 13.51 48 ILE E C 1
ATOM 8951 O O . ILE E 1 48 ? 63.649 26.487 -0.867 1.00 13.46 48 ILE E O 1
ATOM 8956 N N . ARG E 1 49 ? 65.277 26.065 -2.387 1.00 12.00 49 ARG E N 1
ATOM 8957 C CA . ARG E 1 49 ? 64.786 24.685 -2.668 1.00 12.28 49 ARG E CA 1
ATOM 8958 C C . ARG E 1 49 ? 65.809 23.611 -2.302 1.00 11.65 49 ARG E C 1
ATOM 8959 O O . ARG E 1 49 ? 65.411 22.465 -2.258 1.00 12.41 49 ARG E O 1
ATOM 8967 N N . CYS E 1 50 ? 67.063 23.956 -2.076 1.00 10.73 50 CYS E N 1
ATOM 8968 C CA . CYS E 1 50 ? 68.134 22.952 -1.875 1.00 10.37 50 CYS E CA 1
ATOM 8969 C C . CYS E 1 50 ? 69.281 23.629 -1.156 1.00 10.00 50 CYS E C 1
ATOM 8970 O O . CYS E 1 50 ? 69.613 24.775 -1.530 1.00 10.15 50 CYS E O 1
ATOM 8973 N N . ILE E 1 51 ? 69.869 22.962 -0.162 1.00 9.87 51 ILE E N 1
ATOM 8974 C CA . ILE E 1 51 ? 71.003 23.489 0.625 1.00 10.54 51 ILE E CA 1
ATOM 8975 C C . ILE E 1 51 ? 72.242 22.636 0.338 1.00 11.09 51 ILE E C 1
ATOM 8976 O O . ILE E 1 51 ? 72.079 21.403 0.219 1.00 10.60 51 ILE E O 1
ATOM 8981 N N . ILE E 1 52 ? 73.423 23.258 0.262 1.00 9.75 52 ILE E N 1
ATOM 8982 C CA . ILE E 1 52 ? 74.731 22.554 0.231 1.00 9.87 52 ILE E CA 1
ATOM 8983 C C . ILE E 1 52 ? 75.509 22.986 1.470 1.00 10.82 52 ILE E C 1
ATOM 8984 O O . ILE E 1 52 ? 75.546 24.188 1.724 1.00 11.29 52 ILE E O 1
ATOM 8989 N N . LEU E 1 53 ? 76.121 22.047 2.214 1.00 10.19 53 LEU E N 1
ATOM 8990 C CA . LEU E 1 53 ? 77.038 22.326 3.344 1.00 10.73 53 LEU E CA 1
ATOM 8991 C C . LEU E 1 53 ? 78.440 21.998 2.860 1.00 11.07 53 LEU E C 1
ATOM 8992 O O . LEU E 1 53 ? 78.609 20.933 2.248 1.00 10.02 53 LEU E O 1
ATOM 8997 N N . ARG E 1 54 ? 79.402 22.900 3.053 1.00 10.90 54 ARG E N 1
ATOM 8998 C CA . ARG E 1 54 ? 80.763 22.674 2.549 1.00 11.34 54 ARG E CA 1
ATOM 8999 C C . ARG E 1 54 ? 81.737 23.350 3.507 1.00 10.55 54 ARG E C 1
ATOM 9000 O O . ARG E 1 54 ? 81.352 24.285 4.278 1.00 9.43 54 ARG E O 1
ATOM 9008 N N . ALA E 1 55 ? 82.948 22.847 3.457 1.00 10.23 55 ALA E N 1
ATOM 9009 C CA . ALA E 1 55 ? 84.126 23.536 4.007 1.00 11.30 55 ALA E CA 1
ATOM 9010 C C . ALA E 1 55 ? 84.651 24.413 2.884 1.00 11.18 55 ALA E C 1
ATOM 9011 O O . ALA E 1 55 ? 84.342 24.187 1.722 1.00 11.34 55 ALA E O 1
ATOM 9013 N N . PRO E 1 56 ? 85.483 25.427 3.191 1.00 12.82 56 PRO E N 1
ATOM 9014 C CA . PRO E 1 56 ? 86.073 26.246 2.142 1.00 13.60 56 PRO E CA 1
ATOM 9015 C C . PRO E 1 56 ? 86.883 25.426 1.134 1.00 14.03 56 PRO E C 1
ATOM 9016 O O . PRO E 1 56 ? 87.549 24.433 1.458 1.00 13.83 56 PRO E O 1
ATOM 9020 N N . SER E 1 57 ? 86.886 25.905 -0.098 1.00 14.27 57 SER E N 1
ATOM 9021 C CA . SER E 1 57 ? 87.608 25.298 -1.220 1.00 16.12 57 SER E CA 1
ATOM 9022 C C . SER E 1 57 ? 89.072 25.103 -0.832 1.00 16.87 57 SER E C 1
ATOM 9023 O O . SER E 1 57 ? 89.679 26.038 -0.267 1.00 17.56 57 SER E O 1
ATOM 9026 N N . GLY E 1 58 ? 89.598 23.911 -1.046 1.00 14.75 58 GLY E N 1
ATOM 9027 C CA . GLY E 1 58 ? 90.999 23.584 -0.749 1.00 16.17 58 GLY E CA 1
ATOM 9028 C C . GLY E 1 58 ? 91.212 23.068 0.646 1.00 16.29 58 GLY E C 1
ATOM 9029 O O . GLY E 1 58 ? 92.342 22.734 0.947 1.00 18.43 58 GLY E O 1
ATOM 9030 N N . SER E 1 59 ? 90.212 23.002 1.526 1.00 16.94 59 SER E N 1
ATOM 9031 C CA . SER E 1 59 ? 90.458 22.608 2.945 1.00 17.00 59 SER E CA 1
ATOM 9032 C C . SER E 1 59 ? 91.027 21.184 3.029 1.00 16.78 59 SER E C 1
ATOM 9033 O O . SER E 1 59 ? 90.483 20.276 2.354 1.00 15.51 59 SER E O 1
ATOM 9036 N N . LYS E 1 60 ? 92.056 20.972 3.855 1.00 17.20 60 LYS E N 1
ATOM 9037 C CA . LYS E 1 60 ? 92.577 19.608 4.155 1.00 18.04 60 LYS E CA 1
ATOM 9038 C C . LYS E 1 60 ? 91.653 18.918 5.171 1.00 16.49 60 LYS E C 1
ATOM 9039 O O . LYS E 1 60 ? 91.589 17.698 5.136 1.00 14.96 60 LYS E O 1
ATOM 9045 N N . VAL E 1 61 ? 90.972 19.687 6.025 1.00 14.76 61 VAL E N 1
ATOM 9046 C CA . VAL E 1 61 ? 90.010 19.202 7.040 1.00 14.34 61 VAL E CA 1
ATOM 9047 C C . VAL E 1 61 ? 88.622 19.769 6.726 1.00 14.78 61 VAL E C 1
ATOM 9048 O O . VAL E 1 61 ? 88.462 20.984 6.540 1.00 15.50 61 VAL E O 1
ATOM 9052 N N . PHE E 1 62 ? 87.646 18.890 6.533 1.00 11.92 62 PHE E N 1
ATOM 9053 C CA . PHE E 1 62 ? 86.232 19.284 6.408 1.00 11.59 62 PHE E CA 1
ATOM 9054 C C . PHE E 1 62 ? 85.756 19.718 7.790 1.00 11.30 62 PHE E C 1
ATOM 9055 O O . PHE E 1 62 ? 85.295 20.840 7.950 1.00 13.86 62 PHE E O 1
ATOM 9063 N N . SER E 1 63 ? 85.858 18.803 8.754 1.00 11.47 63 SER E N 1
ATOM 9064 C CA . SER E 1 63 ? 85.553 19.077 10.173 1.00 12.56 63 SER E CA 1
ATOM 9065 C C . SER E 1 63 ? 86.287 18.106 11.063 1.00 13.93 63 SER E C 1
ATOM 9066 O O . SER E 1 63 ? 86.216 16.901 10.792 1.00 15.02 63 SER E O 1
ATOM 9069 N N . ALA E 1 64 ? 86.920 18.634 12.122 1.00 13.31 64 ALA E N 1
ATOM 9070 C CA . ALA E 1 64 ? 87.691 17.871 13.114 1.00 14.85 64 ALA E CA 1
ATOM 9071 C C . ALA E 1 64 ? 86.739 17.192 14.095 1.00 16.16 64 ALA E C 1
ATOM 9072 O O . ALA E 1 64 ? 87.235 16.506 15.028 1.00 18.56 64 ALA E O 1
ATOM 9074 N N . GLY E 1 65 ? 85.425 17.343 13.940 1.00 14.94 65 GLY E N 1
ATOM 9075 C CA . GLY E 1 65 ? 84.458 16.632 14.798 1.00 17.41 65 GLY E CA 1
ATOM 9076 C C . GLY E 1 65 ? 84.205 17.311 16.126 1.00 18.42 65 GLY E C 1
ATOM 9077 O O . GLY E 1 65 ? 84.382 18.515 16.231 1.00 19.56 65 GLY E O 1
ATOM 9078 N N . HIS E 1 66 ? 83.792 16.541 17.125 1.00 20.66 66 HIS E N 1
ATOM 9079 C CA . HIS E 1 66 ? 83.389 17.077 18.446 1.00 22.96 66 HIS E CA 1
ATOM 9080 C C . HIS E 1 66 ? 84.497 17.967 18.998 1.00 20.01 66 HIS E C 1
ATOM 9081 O O . HIS E 1 66 ? 85.653 17.590 18.915 1.00 17.47 66 HIS E O 1
ATOM 9088 N N . ASP E 1 67 ? 84.140 19.112 19.569 1.00 20.50 67 ASP E N 1
ATOM 9089 C CA . ASP E 1 67 ? 85.121 19.982 20.268 1.00 20.49 67 ASP E CA 1
ATOM 9090 C C . ASP E 1 67 ? 85.386 19.352 21.629 1.00 21.16 67 ASP E C 1
ATOM 9091 O O . ASP E 1 67 ? 84.481 19.419 22.500 1.00 20.08 67 ASP E O 1
ATOM 9096 N N . ILE E 1 68 ? 86.548 18.732 21.807 1.00 22.81 68 ILE E N 1
ATOM 9097 C CA . ILE E 1 68 ? 86.807 17.900 23.010 1.00 26.68 68 ILE E CA 1
ATOM 9098 C C . ILE E 1 68 ? 87.018 18.833 24.211 1.00 29.49 68 ILE E C 1
ATOM 9099 O O . ILE E 1 68 ? 86.854 18.372 25.366 1.00 32.77 68 ILE E O 1
ATOM 9104 N N . HIS E 1 69 ? 87.341 20.102 23.981 1.00 29.39 69 HIS E N 1
ATOM 9105 C CA . HIS E 1 69 ? 87.479 21.091 25.080 1.00 36.33 69 HIS E CA 1
ATOM 9106 C C . HIS E 1 69 ? 86.100 21.398 25.681 1.00 38.69 69 HIS E C 1
ATOM 9107 O O . HIS E 1 69 ? 86.068 21.788 26.843 1.00 41.19 69 HIS E O 1
ATOM 9114 N N . GLU E 1 70 ? 85.007 21.211 24.934 1.00 34.88 70 GLU E N 1
ATOM 9115 C CA . GLU E 1 70 ? 83.609 21.472 25.387 1.00 38.79 70 GLU E CA 1
ATOM 9116 C C . GLU E 1 70 ? 82.902 20.170 25.765 1.00 42.81 70 GLU E C 1
ATOM 9117 O O . GLU E 1 70 ? 81.952 20.254 26.541 1.00 37.97 70 GLU E O 1
ATOM 9123 N N . LEU E 1 71 ? 83.286 19.041 25.159 1.00 53.49 71 LEU E N 1
ATOM 9124 C CA . LEU E 1 71 ? 82.709 17.701 25.453 1.00 59.86 71 LEU E CA 1
ATOM 9125 C C . LEU E 1 71 ? 82.929 17.468 26.944 1.00 64.10 71 LEU E C 1
ATOM 9126 O O . LEU E 1 71 ? 84.065 17.275 27.373 1.00 69.57 71 LEU E O 1
ATOM 9131 N N . PRO E 1 72 ? 81.873 17.590 27.786 1.00 73.04 72 PRO E N 1
ATOM 9132 C CA . PRO E 1 72 ? 82.052 17.615 29.238 1.00 73.05 72 PRO E CA 1
ATOM 9133 C C . PRO E 1 72 ? 82.491 16.268 29.836 1.00 75.17 72 PRO E C 1
ATOM 9134 O O . PRO E 1 72 ? 82.079 15.234 29.353 1.00 66.56 72 PRO E O 1
ATOM 9138 N N . SER E 1 73 ? 83.356 16.331 30.851 1.00 83.99 73 SER E N 1
ATOM 9139 C CA . SER E 1 73 ? 83.650 15.241 31.818 1.00 91.20 73 SER E CA 1
ATOM 9140 C C . SER E 1 73 ? 83.085 15.645 33.188 1.00 93.41 73 SER E C 1
ATOM 9141 O O . SER E 1 73 ? 82.421 16.706 33.271 1.00 94.54 73 SER E O 1
ATOM 9144 N N . GLY E 1 74 ? 83.307 14.829 34.220 1.00 93.01 74 GLY E N 1
ATOM 9145 C CA . GLY E 1 74 ? 82.742 15.051 35.565 1.00 91.92 74 GLY E CA 1
ATOM 9146 C C . GLY E 1 74 ? 81.334 14.493 35.665 1.00 88.69 74 GLY E C 1
ATOM 9147 O O . GLY E 1 74 ? 80.530 15.073 36.419 1.00 97.53 74 GLY E O 1
ATOM 9148 N N . GLY E 1 75 ? 81.042 13.436 34.894 1.00 80.65 75 GLY E N 1
ATOM 9149 C CA . GLY E 1 75 ? 79.867 12.555 35.058 1.00 74.29 75 GLY E CA 1
ATOM 9150 C C . GLY E 1 75 ? 78.652 13.012 34.261 1.00 66.66 75 GLY E C 1
ATOM 9151 O O . GLY E 1 75 ? 77.596 12.389 34.408 1.00 71.18 75 GLY E O 1
ATOM 9152 N N . ARG E 1 76 ? 78.769 14.058 33.445 1.00 52.62 76 ARG E N 1
ATOM 9153 C CA . ARG E 1 76 ? 77.613 14.598 32.685 1.00 52.84 76 ARG E CA 1
ATOM 9154 C C . ARG E 1 76 ? 77.604 13.955 31.297 1.00 43.30 76 ARG E C 1
ATOM 9155 O O . ARG E 1 76 ? 78.661 13.642 30.766 1.00 42.11 76 ARG E O 1
ATOM 9163 N N . ASP E 1 77 ? 76.430 13.718 30.746 1.00 36.69 77 ASP E N 1
ATOM 9164 C CA . ASP E 1 77 ? 76.332 13.111 29.397 1.00 34.71 77 ASP E CA 1
ATOM 9165 C C . ASP E 1 77 ? 76.677 14.185 28.369 1.00 32.27 77 ASP E C 1
ATOM 9166 O O . ASP E 1 77 ? 75.992 15.189 28.245 1.00 30.98 77 ASP E O 1
ATOM 9171 N N . PRO E 1 78 ? 77.749 14.029 27.570 1.00 35.97 78 PRO E N 1
ATOM 9172 C CA . PRO E 1 78 ? 78.089 14.996 26.535 1.00 34.05 78 PRO E CA 1
ATOM 9173 C C . PRO E 1 78 ? 77.336 14.800 25.211 1.00 28.47 78 PRO E C 1
ATOM 9174 O O . PRO E 1 78 ? 77.573 15.593 24.340 1.00 29.66 78 PRO E O 1
ATOM 9178 N N . LEU E 1 79 ? 76.443 13.803 25.111 1.00 24.66 79 LEU E N 1
ATOM 9179 C CA . LEU E 1 79 ? 75.573 13.636 23.921 1.00 23.19 79 LEU E CA 1
ATOM 9180 C C . LEU E 1 79 ? 74.111 13.631 24.371 1.00 21.06 79 LEU E C 1
ATOM 9181 O O . LEU E 1 79 ? 73.321 12.783 23.861 1.00 18.30 79 LEU E O 1
ATOM 9186 N N . SER E 1 80 ? 73.765 14.601 25.232 1.00 18.99 80 SER E N 1
ATOM 9187 C CA A SER E 1 80 ? 72.389 14.814 25.746 0.50 20.03 80 SER E CA 1
ATOM 9188 C CA B SER E 1 80 ? 72.376 14.774 25.729 0.50 20.98 80 SER E CA 1
ATOM 9189 C C . SER E 1 80 ? 71.556 15.467 24.643 1.00 18.97 80 SER E C 1
ATOM 9190 O O . SER E 1 80 ? 72.144 15.981 23.662 1.00 17.91 80 SER E O 1
ATOM 9195 N N . TYR E 1 81 ? 70.242 15.435 24.792 1.00 17.28 81 TYR E N 1
ATOM 9196 C CA . TYR E 1 81 ? 69.288 15.822 23.735 1.00 15.65 81 TYR E CA 1
ATOM 9197 C C . TYR E 1 81 ? 69.564 17.236 23.194 1.00 16.28 81 TYR E C 1
ATOM 9198 O O . TYR E 1 81 ? 69.390 17.422 21.989 1.00 15.08 81 TYR E O 1
ATOM 9207 N N . ASP E 1 82 ? 69.975 18.180 24.047 1.00 19.05 82 ASP E N 1
ATOM 9208 C CA A ASP E 1 82 ? 70.129 19.571 23.533 0.50 19.57 82 ASP E CA 1
ATOM 9209 C CA B ASP E 1 82 ? 70.167 19.636 23.794 0.50 22.57 82 ASP E CA 1
ATOM 9210 C C . ASP E 1 82 ? 71.615 19.944 23.395 1.00 21.55 82 ASP E C 1
ATOM 9211 O O . ASP E 1 82 ? 71.906 21.113 23.060 1.00 24.15 82 ASP E O 1
ATOM 9220 N N . ASP E 1 83 ? 72.515 18.975 23.457 1.00 19.63 83 ASP E N 1
ATOM 9221 C CA . ASP E 1 83 ? 73.898 19.212 22.988 1.00 21.19 83 ASP E CA 1
ATOM 9222 C C . ASP E 1 83 ? 73.865 19.598 21.515 1.00 20.79 83 ASP E C 1
ATOM 9223 O O . ASP E 1 83 ? 73.014 19.148 20.725 1.00 16.83 83 ASP E O 1
ATOM 9228 N N . PRO E 1 84 ? 74.750 20.518 21.089 1.00 19.65 84 PRO E N 1
ATOM 9229 C CA . PRO E 1 84 ? 74.685 21.043 19.725 1.00 18.21 84 PRO E CA 1
ATOM 9230 C C . PRO E 1 84 ? 74.678 20.020 18.579 1.00 16.97 84 PRO E C 1
ATOM 9231 O O . PRO E 1 84 ? 73.931 20.259 17.694 1.00 16.21 84 PRO E O 1
ATOM 9235 N N . LEU E 1 85 ? 75.554 19.017 18.554 1.00 16.06 85 LEU E N 1
ATOM 9236 C CA . LEU E 1 85 ? 75.545 17.995 17.476 1.00 16.27 85 LEU E CA 1
ATOM 9237 C C . LEU E 1 85 ? 74.142 17.358 17.439 1.00 14.67 85 LEU E C 1
ATOM 9238 O O . LEU E 1 85 ? 73.642 17.165 16.338 1.00 11.87 85 LEU E O 1
ATOM 9243 N N . ARG E 1 86 ? 73.552 17.064 18.608 1.00 13.05 86 ARG E N 1
ATOM 9244 C CA . ARG E 1 86 ? 72.200 16.418 18.696 1.00 13.74 86 ARG E CA 1
ATOM 9245 C C . ARG E 1 86 ? 71.162 17.382 18.090 1.00 13.11 86 ARG E C 1
ATOM 9246 O O . ARG E 1 86 ? 70.241 16.970 17.348 1.00 12.21 86 ARG E O 1
ATOM 9254 N N . GLN E 1 87 ? 71.288 18.671 18.379 1.00 12.46 87 GLN E N 1
ATOM 9255 C CA . GLN E 1 87 ? 70.362 19.685 17.841 1.00 13.30 87 GLN E CA 1
ATOM 9256 C C . GLN E 1 87 ? 70.521 19.789 16.328 1.00 12.32 87 GLN E C 1
ATOM 9257 O O . GLN E 1 87 ? 69.458 19.835 15.632 1.00 12.61 87 GLN E O 1
ATOM 9263 N N . ILE E 1 88 ? 71.738 19.846 15.819 1.00 11.42 88 ILE E N 1
ATOM 9264 C CA . ILE E 1 88 ? 71.888 20.109 14.354 1.00 12.88 88 ILE E CA 1
ATOM 9265 C C . ILE E 1 88 ? 71.496 18.879 13.509 1.00 11.33 88 ILE E C 1
ATOM 9266 O O . ILE E 1 88 ? 70.914 19.087 12.406 1.00 11.40 88 ILE E O 1
ATOM 9271 N N . THR E 1 89 ? 71.706 17.650 13.998 1.00 11.49 89 THR E N 1
ATOM 9272 C CA . THR E 1 89 ? 71.295 16.436 13.223 1.00 11.38 89 THR E CA 1
ATOM 9273 C C . THR E 1 89 ? 69.766 16.429 13.141 1.00 11.39 89 THR E C 1
ATOM 9274 O O . THR E 1 89 ? 69.205 16.142 12.044 1.00 11.73 89 THR E O 1
ATOM 9278 N N . ARG E 1 90 ? 69.093 16.761 14.237 1.00 11.13 90 ARG E N 1
ATOM 9279 C CA . ARG E 1 90 ? 67.596 16.840 14.248 1.00 11.98 90 ARG E CA 1
ATOM 9280 C C . ARG E 1 90 ? 67.148 17.899 13.239 1.00 11.61 90 ARG E C 1
ATOM 9281 O O . ARG E 1 90 ? 66.241 17.628 12.432 1.00 11.42 90 ARG E O 1
ATOM 9289 N N . MET E 1 91 ? 67.793 19.050 13.253 1.00 10.91 91 MET E N 1
ATOM 9290 C CA . MET E 1 91 ? 67.392 20.170 12.377 1.00 10.83 91 MET E CA 1
ATOM 9291 C C . MET E 1 91 ? 67.610 19.793 10.913 1.00 9.35 91 MET E C 1
ATOM 9292 O O . MET E 1 91 ? 66.722 20.065 10.113 1.00 10.17 91 MET E O 1
ATOM 9297 N N . ILE E 1 92 ? 68.728 19.158 10.584 1.00 8.22 92 ILE E N 1
ATOM 9298 C CA . ILE E 1 92 ? 69.019 18.725 9.196 1.00 7.69 92 ILE E CA 1
ATOM 9299 C C . ILE E 1 92 ? 67.935 17.742 8.767 1.00 7.85 92 ILE E C 1
ATOM 9300 O O . ILE E 1 92 ? 67.388 17.868 7.684 1.00 7.65 92 ILE E O 1
ATOM 9305 N N . GLN E 1 93 ? 67.619 16.775 9.627 1.00 7.68 93 GLN E N 1
ATOM 9306 C CA . GLN E 1 93 ? 66.666 15.685 9.281 1.00 7.71 93 GLN E CA 1
ATOM 9307 C C . GLN E 1 93 ? 65.234 16.217 9.140 1.00 8.48 93 GLN E C 1
ATOM 9308 O O . GLN E 1 93 ? 64.541 15.721 8.262 1.00 8.58 93 GLN E O 1
ATOM 9314 N N . LYS E 1 94 ? 64.830 17.235 9.912 1.00 8.93 94 LYS E N 1
ATOM 9315 C CA . LYS E 1 94 ? 63.474 17.835 9.887 1.00 9.60 94 LYS E CA 1
ATOM 9316 C C . LYS E 1 94 ? 63.332 18.950 8.845 1.00 10.39 94 LYS E C 1
ATOM 9317 O O . LYS E 1 94 ? 62.210 19.423 8.614 1.00 9.99 94 LYS E O 1
ATOM 9323 N N . PHE E 1 95 ? 64.425 19.362 8.220 1.00 9.90 95 PHE E N 1
ATOM 9324 C CA . PHE E 1 95 ? 64.439 20.535 7.314 1.00 10.59 95 PHE E CA 1
ATOM 9325 C C . PHE E 1 95 ? 63.692 20.154 6.055 1.00 11.44 95 PHE E C 1
ATOM 9326 O O . PHE E 1 95 ? 63.973 19.113 5.437 1.00 11.91 95 PHE E O 1
ATOM 9334 N N . PRO E 1 96 ? 62.701 20.959 5.628 1.00 11.45 96 PRO E N 1
ATOM 9335 C CA . PRO E 1 96 ? 61.833 20.566 4.512 1.00 12.87 96 PRO E CA 1
ATOM 9336 C C . PRO E 1 96 ? 62.414 20.710 3.094 1.00 13.97 96 PRO E C 1
ATOM 9337 O O . PRO E 1 96 ? 61.680 20.650 2.079 1.00 16.96 96 PRO E O 1
ATOM 9341 N N . LYS E 1 97 ? 63.718 20.885 3.030 1.00 12.84 97 LYS E N 1
ATOM 9342 C CA . LYS E 1 97 ? 64.440 20.930 1.753 1.00 12.16 97 LYS E CA 1
ATOM 9343 C C . LYS E 1 97 ? 65.572 19.937 1.835 1.00 10.56 97 LYS E C 1
ATOM 9344 O O . LYS E 1 97 ? 66.087 19.663 2.902 1.00 10.12 97 LYS E O 1
ATOM 9350 N N . PRO E 1 98 ? 66.001 19.384 0.704 1.00 9.14 98 PRO E N 1
ATOM 9351 C CA . PRO E 1 98 ? 67.193 18.543 0.684 1.00 8.78 98 PRO E CA 1
ATOM 9352 C C . PRO E 1 98 ? 68.441 19.306 1.119 1.00 9.13 98 PRO E C 1
ATOM 9353 O O . PRO E 1 98 ? 68.625 20.481 0.725 1.00 8.53 98 PRO E O 1
ATOM 9357 N N . ILE E 1 99 ? 69.270 18.629 1.922 1.00 8.72 99 ILE E N 1
ATOM 9358 C CA . ILE E 1 99 ? 70.575 19.138 2.395 1.00 8.89 99 ILE E CA 1
ATOM 9359 C C . ILE E 1 99 ? 71.643 18.175 1.868 1.00 9.07 99 ILE E C 1
ATOM 9360 O O . ILE E 1 99 ? 71.625 16.968 2.229 1.00 8.21 99 ILE E O 1
ATOM 9365 N N . ILE E 1 100 ? 72.507 18.696 0.993 1.00 9.06 100 ILE E N 1
ATOM 9366 C CA . ILE E 1 100 ? 73.648 17.929 0.408 1.00 9.97 100 ILE E CA 1
ATOM 9367 C C . ILE E 1 100 ? 74.915 18.300 1.159 1.00 10.64 100 ILE E C 1
ATOM 9368 O O . ILE E 1 100 ? 75.272 19.508 1.209 1.00 10.33 100 ILE E O 1
ATOM 9373 N N . SER E 1 101 ? 75.632 17.301 1.683 1.00 10.26 101 SER E N 1
ATOM 9374 C CA . SER E 1 101 ? 76.977 17.517 2.232 1.00 10.56 101 SER E CA 1
ATOM 9375 C C . SER E 1 101 ? 77.958 17.408 1.065 1.00 10.92 101 SER E C 1
ATOM 9376 O O . SER E 1 101 ? 78.007 16.325 0.406 1.00 10.74 101 SER E O 1
ATOM 9379 N N . MET E 1 102 ? 78.697 18.488 0.770 1.00 10.55 102 MET E N 1
ATOM 9380 C CA . MET E 1 102 ? 79.718 18.501 -0.312 1.00 11.70 102 MET E CA 1
ATOM 9381 C C . MET E 1 102 ? 81.103 18.515 0.341 1.00 12.32 102 MET E C 1
ATOM 9382 O O . MET E 1 102 ? 81.483 19.535 1.001 1.00 11.63 102 MET E O 1
ATOM 9387 N N . VAL E 1 103 ? 81.778 17.373 0.321 1.00 10.75 103 VAL E N 1
ATOM 9388 C CA . VAL E 1 103 ? 82.912 17.077 1.233 1.00 10.75 103 VAL E CA 1
ATOM 9389 C C . VAL E 1 103 ? 84.253 17.151 0.486 1.00 11.47 103 VAL E C 1
ATOM 9390 O O . VAL E 1 103 ? 84.484 16.382 -0.469 1.00 11.75 103 VAL E O 1
ATOM 9394 N N . GLU E 1 104 ? 85.091 18.041 0.972 1.00 12.60 104 GLU E N 1
ATOM 9395 C CA . GLU E 1 104 ? 86.534 18.162 0.652 1.00 12.68 104 GLU E CA 1
ATOM 9396 C C . GLU E 1 104 ? 87.259 18.085 1.985 1.00 13.21 104 GLU E C 1
ATOM 9397 O O . GLU E 1 104 ? 86.869 18.817 2.904 1.00 13.68 104 GLU E O 1
ATOM 9403 N N . GLY E 1 105 ? 88.262 17.217 2.088 1.00 12.46 105 GLY E N 1
ATOM 9404 C CA . GLY E 1 105 ? 89.040 17.040 3.310 1.00 11.95 105 GLY E CA 1
ATOM 9405 C C . GLY E 1 105 ? 88.609 15.878 4.171 1.00 12.07 105 GLY E C 1
ATOM 9406 O O . GLY E 1 105 ? 87.732 15.070 3.764 1.00 12.41 105 GLY E O 1
ATOM 9407 N N . SER E 1 106 ? 89.242 15.796 5.317 1.00 11.76 106 SER E N 1
ATOM 9408 C CA . SER E 1 106 ? 89.042 14.734 6.322 1.00 12.70 106 SER E CA 1
ATOM 9409 C C . SER E 1 106 ? 87.809 15.023 7.188 1.00 12.31 106 SER E C 1
ATOM 9410 O O . SER E 1 106 ? 87.618 16.168 7.647 1.00 12.16 106 SER E O 1
ATOM 9413 N N . VAL E 1 107 ? 86.989 14.002 7.430 1.00 12.09 107 VAL E N 1
ATOM 9414 C CA . VAL E 1 107 ? 85.740 14.085 8.226 1.00 11.94 107 VAL E CA 1
ATOM 9415 C C . VAL E 1 107 ? 85.912 13.198 9.452 1.00 13.32 107 VAL E C 1
ATOM 9416 O O . VAL E 1 107 ? 86.226 11.995 9.277 1.00 12.23 107 VAL E O 1
ATOM 9420 N N . TRP E 1 108 ? 85.709 13.743 10.651 1.00 12.87 108 TRP E N 1
ATOM 9421 C CA . TRP E 1 108 ? 85.989 13.016 11.903 1.00 14.06 108 TRP E CA 1
ATOM 9422 C C . TRP E 1 108 ? 84.767 12.941 12.812 1.00 14.99 108 TRP E C 1
ATOM 9423 O O . TRP E 1 108 ? 84.161 14.008 13.105 1.00 14.70 108 TRP E O 1
ATOM 9434 N N . GLY E 1 109 ? 84.535 11.762 13.400 1.00 16.45 109 GLY E N 1
ATOM 9435 C CA . GLY E 1 109 ? 83.590 11.538 14.524 1.00 16.53 109 GLY E CA 1
ATOM 9436 C C . GLY E 1 109 ? 82.236 12.194 14.355 1.00 15.33 109 GLY E C 1
ATOM 9437 O O . GLY E 1 109 ? 81.477 11.794 13.461 1.00 15.82 109 GLY E O 1
ATOM 9438 N N . GLY E 1 110 ? 81.941 13.192 15.180 1.00 14.06 110 GLY E N 1
ATOM 9439 C CA . GLY E 1 110 ? 80.640 13.879 15.187 1.00 13.05 110 GLY E CA 1
ATOM 9440 C C . GLY E 1 110 ? 80.317 14.409 13.817 1.00 11.08 110 GLY E C 1
ATOM 9441 O O . GLY E 1 110 ? 79.151 14.486 13.477 1.00 11.19 110 GLY E O 1
ATOM 9442 N N . ALA E 1 111 ? 81.317 14.906 13.100 1.00 11.22 111 ALA E N 1
ATOM 9443 C CA . ALA E 1 111 ? 81.140 15.523 11.775 1.00 10.61 111 ALA E CA 1
ATOM 9444 C C . ALA E 1 111 ? 80.734 14.417 10.813 1.00 9.80 111 ALA E C 1
ATOM 9445 O O . ALA E 1 111 ? 80.044 14.727 9.843 1.00 8.60 111 ALA E O 1
ATOM 9447 N N . PHE E 1 112 ? 81.203 13.204 11.043 1.00 10.47 112 PHE E N 1
ATOM 9448 C CA . PHE E 1 112 ? 80.759 12.048 10.206 1.00 10.48 112 PHE E CA 1
ATOM 9449 C C . PHE E 1 112 ? 79.270 11.770 10.450 1.00 10.14 112 PHE E C 1
ATOM 9450 O O . PHE E 1 112 ? 78.497 11.587 9.481 1.00 8.83 112 PHE E O 1
ATOM 9458 N N . GLU E 1 113 ? 78.846 11.737 11.709 1.00 10.09 113 GLU E N 1
ATOM 9459 C CA . GLU E 1 113 ? 77.411 11.609 12.012 1.00 10.73 113 GLU E CA 1
ATOM 9460 C C . GLU E 1 113 ? 76.648 12.786 11.389 1.00 10.33 113 GLU E C 1
ATOM 9461 O O . GLU E 1 113 ? 75.596 12.565 10.844 1.00 9.56 113 GLU E O 1
ATOM 9467 N N . MET E 1 114 ? 77.170 14.020 11.413 1.00 9.54 114 MET E N 1
ATOM 9468 C CA . MET E 1 114 ? 76.438 15.172 10.864 1.00 10.11 114 MET E CA 1
ATOM 9469 C C . MET E 1 114 ? 76.227 14.962 9.343 1.00 9.67 114 MET E C 1
ATOM 9470 O O . MET E 1 114 ? 75.107 15.162 8.886 1.00 9.88 114 MET E O 1
ATOM 9475 N N . ILE E 1 115 ? 77.249 14.587 8.574 1.00 9.55 115 ILE E N 1
ATOM 9476 C CA . ILE E 1 115 ? 77.045 14.415 7.102 1.00 9.35 115 ILE E CA 1
ATOM 9477 C C . ILE E 1 115 ? 76.158 13.183 6.870 1.00 8.80 115 ILE E C 1
ATOM 9478 O O . ILE E 1 115 ? 75.382 13.196 5.954 1.00 8.23 115 ILE E O 1
ATOM 9483 N N . MET E 1 116 ? 76.249 12.148 7.708 1.00 9.07 116 MET E N 1
ATOM 9484 C CA . MET E 1 116 ? 75.390 10.936 7.561 1.00 9.39 116 MET E CA 1
ATOM 9485 C C . MET E 1 116 ? 73.921 11.320 7.748 1.00 9.45 116 MET E C 1
ATOM 9486 O O . MET E 1 116 ? 73.086 10.749 7.041 1.00 9.25 116 MET E O 1
ATOM 9491 N N . SER E 1 117 ? 73.612 12.311 8.596 1.00 9.01 117 SER E N 1
ATOM 9492 C CA . SER E 1 117 ? 72.220 12.756 8.850 1.00 9.22 117 SER E CA 1
ATOM 9493 C C . SER E 1 117 ? 71.667 13.552 7.672 1.00 8.76 117 SER E C 1
ATOM 9494 O O . SER E 1 117 ? 70.456 13.721 7.621 1.00 8.71 117 SER E O 1
ATOM 9497 N N . SER E 1 118 ? 72.519 14.083 6.806 1.00 8.20 118 SER E N 1
ATOM 9498 C CA . SER E 1 118 ? 72.103 14.867 5.635 1.00 7.99 118 SER E CA 1
ATOM 9499 C C . SER E 1 118 ? 71.568 13.912 4.568 1.00 8.27 118 SER E C 1
ATOM 9500 O O . SER E 1 118 ? 71.635 12.680 4.754 1.00 8.18 118 SER E O 1
ATOM 9503 N N . ASP E 1 119 ? 71.002 14.461 3.497 1.00 7.43 119 ASP E N 1
ATOM 9504 C CA . ASP E 1 119 ? 70.189 13.693 2.520 1.00 8.07 119 ASP E CA 1
ATOM 9505 C C . ASP E 1 119 ? 71.088 13.015 1.481 1.00 7.79 119 ASP E C 1
ATOM 9506 O O . ASP E 1 119 ? 70.777 11.864 1.068 1.00 7.49 119 ASP E O 1
ATOM 9511 N N . LEU E 1 120 ? 72.143 13.698 1.012 1.00 7.76 120 LEU E N 1
ATOM 9512 C CA . LEU E 1 120 ? 73.058 13.156 -0.022 1.00 7.92 120 LEU E CA 1
ATOM 9513 C C . LEU E 1 120 ? 74.455 13.610 0.367 1.00 8.43 120 LEU E C 1
ATOM 9514 O O . LEU E 1 120 ? 74.604 14.694 1.033 1.00 8.12 120 LEU E O 1
ATOM 9519 N N . ILE E 1 121 ? 75.447 12.790 0.067 1.00 8.07 121 ILE E N 1
ATOM 9520 C CA . ILE E 1 121 ? 76.865 13.134 0.281 1.00 8.65 121 ILE E CA 1
ATOM 9521 C C . ILE E 1 121 ? 77.606 12.999 -1.056 1.00 9.25 121 ILE E C 1
ATOM 9522 O O . ILE E 1 121 ? 77.584 11.947 -1.661 1.00 9.07 121 ILE E O 1
ATOM 9527 N N . ILE E 1 122 ? 78.246 14.067 -1.506 1.00 9.77 122 ILE E N 1
ATOM 9528 C CA . ILE E 1 122 ? 79.080 14.082 -2.738 1.00 10.20 122 ILE E CA 1
ATOM 9529 C C . ILE E 1 122 ? 80.474 14.518 -2.274 1.00 9.85 122 ILE E C 1
ATOM 9530 O O . ILE E 1 122 ? 80.583 15.532 -1.531 1.00 9.39 122 ILE E O 1
ATOM 9535 N N . ALA E 1 123 ? 81.499 13.715 -2.554 1.00 9.37 123 ALA E N 1
ATOM 9536 C CA . ALA E 1 123 ? 82.818 13.904 -1.948 1.00 10.17 123 ALA E CA 1
ATOM 9537 C C . ALA E 1 123 ? 83.923 13.963 -2.994 1.00 10.70 123 ALA E C 1
ATOM 9538 O O . ALA E 1 123 ? 83.850 13.270 -4.003 1.00 10.75 123 ALA E O 1
ATOM 9540 N N . ALA E 1 124 ? 84.991 14.681 -2.648 1.00 10.79 124 ALA E N 1
ATOM 9541 C CA . ALA E 1 124 ? 86.248 14.663 -3.425 1.00 10.97 124 ALA E CA 1
ATOM 9542 C C . ALA E 1 124 ? 86.881 13.275 -3.325 1.00 10.55 124 ALA E C 1
ATOM 9543 O O . ALA E 1 124 ? 86.814 12.632 -2.271 1.00 9.82 124 ALA E O 1
ATOM 9545 N N . SER E 1 125 ? 87.543 12.851 -4.393 1.00 11.85 125 SER E N 1
ATOM 9546 C CA . SER E 1 125 ? 88.299 11.572 -4.429 1.00 12.74 125 SER E CA 1
ATOM 9547 C C . SER E 1 125 ? 89.335 11.480 -3.296 1.00 12.12 125 SER E C 1
ATOM 9548 O O . SER E 1 125 ? 89.676 10.354 -2.881 1.00 12.66 125 SER E O 1
ATOM 9551 N N . THR E 1 126 ? 89.837 12.592 -2.732 1.00 12.13 126 THR E N 1
ATOM 9552 C CA . THR E 1 126 ? 90.876 12.575 -1.681 1.00 11.47 126 THR E CA 1
ATOM 9553 C C . THR E 1 126 ? 90.297 12.668 -0.266 1.00 10.91 126 THR E C 1
ATOM 9554 O O . THR E 1 126 ? 91.095 12.570 0.679 1.00 12.25 126 THR E O 1
ATOM 9558 N N . SER E 1 127 ? 88.972 12.809 -0.113 1.00 10.70 127 SER E N 1
ATOM 9559 C CA A SER E 1 127 ? 88.301 12.922 1.211 0.50 9.57 127 SER E CA 1
ATOM 9560 C CA B SER E 1 127 ? 88.302 12.922 1.210 0.50 10.64 127 SER E CA 1
ATOM 9561 C C . SER E 1 127 ? 88.434 11.590 1.956 1.00 9.82 127 SER E C 1
ATOM 9562 O O . SER E 1 127 ? 88.527 10.543 1.309 1.00 10.28 127 SER E O 1
ATOM 9567 N N . THR E 1 128 ? 88.474 11.658 3.261 1.00 9.86 128 THR E N 1
ATOM 9568 C CA . THR E 1 128 ? 88.587 10.495 4.174 1.00 11.28 128 THR E CA 1
ATOM 9569 C C . THR E 1 128 ? 87.543 10.649 5.290 1.00 11.38 128 THR E C 1
ATOM 9570 O O . THR E 1 128 ? 87.200 11.777 5.654 1.00 11.50 128 THR E O 1
ATOM 9574 N N . PHE E 1 129 ? 87.183 9.540 5.929 1.00 10.81 129 PHE E N 1
ATOM 9575 C CA . PHE E 1 129 ? 86.024 9.440 6.839 1.00 11.20 129 PHE E CA 1
ATOM 9576 C C . PHE E 1 129 ? 86.368 8.500 7.983 1.00 11.05 129 PHE E C 1
ATOM 9577 O O . PHE E 1 129 ? 86.851 7.388 7.710 1.00 11.81 129 PHE E O 1
ATOM 9585 N N . SER E 1 130 ? 86.109 8.941 9.200 1.00 13.13 130 SER E N 1
ATOM 9586 C CA A SER E 1 130 ? 86.312 8.091 10.396 0.50 12.78 130 SER E CA 1
ATOM 9587 C CA B SER E 1 130 ? 86.404 8.206 10.464 0.50 14.06 130 SER E CA 1
ATOM 9588 C C . SER E 1 130 ? 85.260 8.385 11.470 1.00 13.94 130 SER E C 1
ATOM 9589 O O . SER E 1 130 ? 84.739 9.510 11.551 1.00 14.83 130 SER E O 1
ATOM 9594 N N . MET E 1 131 ? 84.985 7.372 12.289 1.00 13.11 131 MET E N 1
ATOM 9595 C CA . MET E 1 131 ? 84.064 7.500 13.425 1.00 15.46 131 MET E CA 1
ATOM 9596 C C . MET E 1 131 ? 84.845 7.164 14.692 1.00 14.95 131 MET E C 1
ATOM 9597 O O . MET E 1 131 ? 85.249 6.015 14.800 1.00 16.27 131 MET E O 1
ATOM 9602 N N . THR E 1 132 ? 85.047 8.112 15.630 1.00 14.06 132 THR E N 1
ATOM 9603 C CA . THR E 1 132 ? 86.160 8.036 16.616 1.00 15.64 132 THR E CA 1
ATOM 9604 C C . THR E 1 132 ? 85.765 7.881 18.090 1.00 14.26 132 THR E C 1
ATOM 9605 O O . THR E 1 132 ? 86.656 7.977 18.944 1.00 14.24 132 THR E O 1
ATOM 9609 N N . PRO E 1 133 ? 84.507 7.619 18.518 1.00 13.46 133 PRO E N 1
ATOM 9610 C CA . PRO E 1 133 ? 84.250 7.582 19.961 1.00 12.76 133 PRO E CA 1
ATOM 9611 C C . PRO E 1 133 ? 85.107 6.555 20.709 1.00 13.10 133 PRO E C 1
ATOM 9612 O O . PRO E 1 133 ? 85.400 6.771 21.888 1.00 14.15 133 PRO E O 1
ATOM 9616 N N . VAL E 1 134 ? 85.485 5.430 20.083 1.00 11.19 134 VAL E N 1
ATOM 9617 C CA . VAL E 1 134 ? 86.204 4.375 20.849 1.00 11.44 134 VAL E CA 1
ATOM 9618 C C . VAL E 1 134 ? 87.652 4.840 21.101 1.00 12.49 134 VAL E C 1
ATOM 9619 O O . VAL E 1 134 ? 88.364 4.168 21.884 1.00 12.25 134 VAL E O 1
ATOM 9623 N N . ASN E 1 135 ? 88.107 5.894 20.420 1.00 12.89 135 ASN E N 1
ATOM 9624 C CA . ASN E 1 135 ? 89.448 6.483 20.705 1.00 13.30 135 ASN E CA 1
ATOM 9625 C C . ASN E 1 135 ? 89.471 7.176 22.078 1.00 14.19 135 ASN E C 1
ATOM 9626 O O . ASN E 1 135 ? 90.560 7.240 22.671 1.00 14.67 135 ASN E O 1
ATOM 9631 N N . LEU E 1 136 ? 88.325 7.716 22.534 1.00 15.17 136 LEU E N 1
ATOM 9632 C CA . LEU E 1 136 ? 88.176 8.587 23.717 1.00 16.70 136 LEU E CA 1
ATOM 9633 C C . LEU E 1 136 ? 87.474 7.851 24.856 1.00 16.35 136 LEU E C 1
ATOM 9634 O O . LEU E 1 136 ? 87.486 8.404 25.981 1.00 15.49 136 LEU E O 1
ATOM 9639 N N . GLY E 1 137 ? 86.793 6.728 24.560 1.00 14.46 137 GLY E N 1
ATOM 9640 C CA . GLY E 1 137 ? 85.987 5.993 25.541 1.00 14.01 137 GLY E CA 1
ATOM 9641 C C . GLY E 1 137 ? 84.602 6.586 25.725 1.00 13.27 137 GLY E C 1
ATOM 9642 O O . GLY E 1 137 ? 84.015 6.320 26.787 1.00 14.57 137 GLY E O 1
ATOM 9643 N N . VAL E 1 138 ? 84.064 7.241 24.702 1.00 14.22 138 VAL E N 1
ATOM 9644 C CA . VAL E 1 138 ? 82.776 7.991 24.740 1.00 15.68 138 VAL E CA 1
ATOM 9645 C C . VAL E 1 138 ? 81.678 6.965 24.509 1.00 14.11 138 VAL E C 1
ATOM 9646 O O . VAL E 1 138 ? 81.711 6.283 23.490 1.00 15.08 138 VAL E O 1
ATOM 9650 N N . PRO E 1 139 ? 80.655 6.865 25.385 1.00 15.14 139 PRO E N 1
ATOM 9651 C CA . PRO E 1 139 ? 79.464 6.063 25.082 1.00 14.71 139 PRO E CA 1
ATOM 9652 C C . PRO E 1 139 ? 78.510 6.837 24.164 1.00 16.07 139 PRO E C 1
ATOM 9653 O O . PRO E 1 139 ? 77.600 7.578 24.629 1.00 15.03 139 PRO E O 1
ATOM 9657 N N . TYR E 1 140 ? 78.658 6.631 22.871 1.00 13.68 140 TYR E N 1
ATOM 9658 C CA . TYR E 1 140 ? 77.814 7.321 21.884 1.00 16.03 140 TYR E CA 1
ATOM 9659 C C . TYR E 1 140 ? 76.345 6.966 22.135 1.00 16.31 140 TYR E C 1
ATOM 9660 O O . TYR E 1 140 ? 76.057 5.870 22.597 1.00 19.70 140 TYR E O 1
ATOM 9669 N N . ASN E 1 141 ? 75.439 7.921 21.933 1.00 15.04 141 ASN E N 1
ATOM 9670 C CA . ASN E 1 141 ? 74.007 7.758 22.274 1.00 13.60 141 ASN E CA 1
ATOM 9671 C C . ASN E 1 141 ? 73.247 6.978 21.199 1.00 12.65 141 ASN E C 1
ATOM 9672 O O . ASN E 1 141 ? 73.684 6.923 20.012 1.00 12.69 141 ASN E O 1
ATOM 9677 N N . LEU E 1 142 ? 72.101 6.398 21.570 1.00 13.31 142 LEU E N 1
ATOM 9678 C CA . LEU E 1 142 ? 71.289 5.541 20.666 1.00 13.43 142 LEU E CA 1
ATOM 9679 C C . LEU E 1 142 ? 70.969 6.314 19.390 1.00 12.52 142 LEU E C 1
ATOM 9680 O O . LEU E 1 142 ? 71.090 5.722 18.308 1.00 13.16 142 LEU E O 1
ATOM 9685 N N . VAL E 1 143 ? 70.405 7.515 19.499 1.00 11.39 143 VAL E N 1
ATOM 9686 C CA . VAL E 1 143 ? 69.972 8.265 18.283 1.00 11.15 143 VAL E CA 1
ATOM 9687 C C . VAL E 1 143 ? 71.200 8.443 17.376 1.00 10.50 143 VAL E C 1
ATOM 9688 O O . VAL E 1 143 ? 71.024 8.347 16.155 1.00 9.83 143 VAL E O 1
ATOM 9692 N N . GLY E 1 144 ? 72.361 8.781 17.947 1.00 10.26 144 GLY E N 1
ATOM 9693 C CA . GLY E 1 144 ? 73.605 9.078 17.209 1.00 10.55 144 GLY E CA 1
ATOM 9694 C C . GLY E 1 144 ? 74.055 7.849 16.433 1.00 11.10 144 GLY E C 1
ATOM 9695 O O . GLY E 1 144 ? 74.358 7.923 15.209 1.00 10.72 144 GLY E O 1
ATOM 9696 N N . ILE E 1 145 ? 73.995 6.698 17.100 1.00 11.80 145 ILE E N 1
ATOM 9697 C CA . ILE E 1 145 ? 74.399 5.400 16.474 1.00 12.21 145 ILE E CA 1
ATOM 9698 C C . ILE E 1 145 ? 73.379 5.032 15.404 1.00 12.33 145 ILE E C 1
ATOM 9699 O O . ILE E 1 145 ? 73.783 4.582 14.311 1.00 10.18 145 ILE E O 1
ATOM 9704 N N . HIS E 1 146 ? 72.092 5.268 15.664 1.00 11.54 146 HIS E N 1
ATOM 9705 C CA . HIS E 1 146 ? 71.021 4.971 14.692 1.00 11.93 146 HIS E CA 1
ATOM 9706 C C . HIS E 1 146 ? 71.283 5.760 13.402 1.00 11.02 146 HIS E C 1
ATOM 9707 O O . HIS E 1 146 ? 71.074 5.234 12.314 1.00 10.69 146 HIS E O 1
ATOM 9714 N N . ASN E 1 147 ? 71.723 7.001 13.521 1.00 9.63 147 ASN E N 1
ATOM 9715 C CA . ASN E 1 147 ? 72.019 7.871 12.352 1.00 8.84 147 ASN E CA 1
ATOM 9716 C C . ASN E 1 147 ? 73.142 7.299 11.472 1.00 9.18 147 ASN E C 1
ATOM 9717 O O . ASN E 1 147 ? 73.259 7.736 10.295 1.00 9.24 147 ASN E O 1
ATOM 9722 N N . LEU E 1 148 ? 73.910 6.341 11.967 1.00 9.46 148 LEU E N 1
ATOM 9723 C CA . LEU E 1 148 ? 75.014 5.737 11.186 1.00 10.49 148 LEU E CA 1
ATOM 9724 C C . LEU E 1 148 ? 74.630 4.402 10.536 1.00 11.55 148 LEU E C 1
ATOM 9725 O O . LEU E 1 148 ? 75.509 3.785 9.906 1.00 12.01 148 LEU E O 1
ATOM 9730 N N . THR E 1 149 ? 73.392 3.924 10.688 1.00 10.96 149 THR E N 1
ATOM 9731 C CA . THR E 1 149 ? 73.009 2.563 10.268 1.00 11.34 149 THR E CA 1
ATOM 9732 C C . THR E 1 149 ? 72.111 2.525 9.050 1.00 11.11 149 THR E C 1
ATOM 9733 O O . THR E 1 149 ? 71.635 1.371 8.710 1.00 11.69 149 THR E O 1
ATOM 9737 N N . ARG E 1 150 ? 71.884 3.660 8.366 1.00 10.39 150 ARG E N 1
ATOM 9738 C CA . ARG E 1 150 ? 70.869 3.685 7.288 1.00 10.50 150 ARG E CA 1
ATOM 9739 C C . ARG E 1 150 ? 71.485 3.610 5.899 1.00 10.71 150 ARG E C 1
ATOM 9740 O O . ARG E 1 150 ? 70.671 3.585 4.931 1.00 10.52 150 ARG E O 1
ATOM 9748 N N . ASP E 1 151 ? 72.799 3.400 5.772 1.00 10.76 151 ASP E N 1
ATOM 9749 C CA . ASP E 1 151 ? 73.434 3.428 4.428 1.00 11.14 151 ASP E CA 1
ATOM 9750 C C . ASP E 1 151 ? 74.283 2.160 4.236 1.00 13.25 151 ASP E C 1
ATOM 9751 O O . ASP E 1 151 ? 73.938 1.365 3.346 1.00 17.24 151 ASP E O 1
ATOM 9756 N N . ALA E 1 152 ? 75.271 1.906 5.065 1.00 11.57 152 ALA E N 1
ATOM 9757 C CA . ALA E 1 152 ? 76.121 0.687 5.039 1.00 11.81 152 ALA E CA 1
ATOM 9758 C C . ALA E 1 152 ? 75.568 -0.350 6.019 1.00 11.22 152 ALA E C 1
ATOM 9759 O O . ALA E 1 152 ? 74.872 -0.003 6.978 1.00 10.75 152 ALA E O 1
ATOM 9761 N N . GLY E 1 153 ? 75.878 -1.600 5.766 1.00 10.48 153 GLY E N 1
ATOM 9762 C CA . GLY E 1 153 ? 75.422 -2.709 6.616 1.00 10.79 153 GLY E CA 1
ATOM 9763 C C . GLY E 1 153 ? 76.038 -2.715 8.002 1.00 9.19 153 GLY E C 1
ATOM 9764 O O . GLY E 1 153 ? 77.038 -2.020 8.265 1.00 8.97 153 GLY E O 1
ATOM 9765 N N . PHE E 1 154 ? 75.513 -3.573 8.873 1.00 8.45 154 PHE E N 1
ATOM 9766 C CA . PHE E 1 154 ? 75.961 -3.685 10.270 1.00 8.94 154 PHE E CA 1
ATOM 9767 C C . PHE E 1 154 ? 77.436 -4.058 10.354 1.00 8.25 154 PHE E C 1
ATOM 9768 O O . PHE E 1 154 ? 78.119 -3.485 11.167 1.00 8.05 154 PHE E O 1
ATOM 9776 N N . HIS E 1 155 ? 77.905 -5.048 9.587 1.00 7.77 155 HIS E N 1
ATOM 9777 C CA . HIS E 1 155 ? 79.305 -5.490 9.726 1.00 8.19 155 HIS E CA 1
ATOM 9778 C C . HIS E 1 155 ? 80.217 -4.292 9.369 1.00 8.40 155 HIS E C 1
ATOM 9779 O O . HIS E 1 155 ? 81.236 -4.108 10.038 1.00 9.02 155 HIS E O 1
ATOM 9786 N N . ILE E 1 156 ? 79.884 -3.542 8.318 1.00 9.35 156 ILE E N 1
ATOM 9787 C CA . ILE E 1 156 ? 80.721 -2.370 7.880 1.00 10.29 156 ILE E CA 1
ATOM 9788 C C . ILE E 1 156 ? 80.674 -1.315 8.983 1.00 9.74 156 ILE E C 1
ATOM 9789 O O . ILE E 1 156 ? 81.721 -0.762 9.376 1.00 9.63 156 ILE E O 1
ATOM 9794 N N . VAL E 1 157 ? 79.483 -0.987 9.466 1.00 9.12 157 VAL E N 1
ATOM 9795 C CA . VAL E 1 157 ? 79.385 0.044 10.545 1.00 9.25 157 VAL E CA 1
ATOM 9796 C C . VAL E 1 157 ? 80.209 -0.404 11.746 1.00 8.64 157 VAL E C 1
ATOM 9797 O O . VAL E 1 157 ? 80.892 0.447 12.358 1.00 9.26 157 VAL E O 1
ATOM 9801 N N . LYS E 1 158 ? 80.149 -1.674 12.125 1.00 7.90 158 LYS E N 1
ATOM 9802 C CA . LYS E 1 158 ? 80.891 -2.123 13.337 1.00 9.01 158 LYS E CA 1
ATOM 9803 C C . LYS E 1 158 ? 82.410 -2.015 13.114 1.00 8.86 158 LYS E C 1
ATOM 9804 O O . LYS E 1 158 ? 83.144 -1.619 14.025 1.00 8.85 158 LYS E O 1
ATOM 9810 N N . GLU E 1 159 ? 82.874 -2.295 11.907 1.00 9.53 159 GLU E N 1
ATOM 9811 C CA . GLU E 1 159 ? 84.295 -2.117 11.558 1.00 9.50 159 GLU E CA 1
ATOM 9812 C C . GLU E 1 159 ? 84.647 -0.631 11.739 1.00 10.01 159 GLU E C 1
ATOM 9813 O O . GLU E 1 159 ? 85.677 -0.351 12.355 1.00 8.46 159 GLU E O 1
ATOM 9819 N N . LEU E 1 160 ? 83.849 0.293 11.185 1.00 10.08 160 LEU E N 1
ATOM 9820 C CA . LEU E 1 160 ? 84.184 1.742 11.244 1.00 11.80 160 LEU E CA 1
ATOM 9821 C C . LEU E 1 160 ? 84.294 2.168 12.701 1.00 11.07 160 LEU E C 1
ATOM 9822 O O . LEU E 1 160 ? 85.266 2.849 13.040 1.00 8.97 160 LEU E O 1
ATOM 9827 N N . ILE E 1 161 ? 83.348 1.746 13.542 1.00 10.12 161 ILE E N 1
ATOM 9828 C CA A ILE E 1 161 ? 83.267 2.251 14.942 0.50 10.68 161 ILE E CA 1
ATOM 9829 C CA B ILE E 1 161 ? 83.282 2.258 14.935 0.50 11.46 161 ILE E CA 1
ATOM 9830 C C . ILE E 1 161 ? 84.321 1.523 15.788 1.00 10.86 161 ILE E C 1
ATOM 9831 O O . ILE E 1 161 ? 84.998 2.197 16.550 1.00 11.91 161 ILE E O 1
ATOM 9840 N N . PHE E 1 162 ? 84.439 0.208 15.647 1.00 11.13 162 PHE E N 1
ATOM 9841 C CA . PHE E 1 162 ? 85.354 -0.552 16.533 1.00 10.62 162 PHE E CA 1
ATOM 9842 C C . PHE E 1 162 ? 86.825 -0.238 16.217 1.00 9.83 162 PHE E C 1
ATOM 9843 O O . PHE E 1 162 ? 87.635 -0.320 17.140 1.00 10.54 162 PHE E O 1
ATOM 9851 N N . THR E 1 163 ? 87.173 0.071 14.977 1.00 10.04 163 THR E N 1
ATOM 9852 C CA . THR E 1 163 ? 88.587 0.360 14.574 1.00 10.89 163 THR E CA 1
ATOM 9853 C C . THR E 1 163 ? 88.881 1.860 14.713 1.00 11.59 163 THR E C 1
ATOM 9854 O O . THR E 1 163 ? 90.055 2.218 14.916 1.00 10.89 163 THR E O 1
ATOM 9858 N N . ALA E 1 164 ? 87.886 2.720 14.480 1.00 12.17 164 ALA E N 1
ATOM 9859 C CA . ALA E 1 164 ? 88.041 4.188 14.358 1.00 13.00 164 ALA E CA 1
ATOM 9860 C C . ALA E 1 164 ? 89.000 4.551 13.222 1.00 14.70 164 ALA E C 1
ATOM 9861 O O . ALA E 1 164 ? 89.556 5.672 13.229 1.00 16.93 164 ALA E O 1
ATOM 9863 N N . SER E 1 165 ? 89.221 3.648 12.276 1.00 13.77 165 SER E N 1
ATOM 9864 C CA . SER E 1 165 ? 90.208 3.831 11.201 1.00 12.00 165 SER E CA 1
ATOM 9865 C C . SER E 1 165 ? 89.556 4.602 10.076 1.00 11.83 165 SER E C 1
ATOM 9866 O O . SER E 1 165 ? 88.396 4.373 9.747 1.00 11.66 165 SER E O 1
ATOM 9869 N N . PRO E 1 166 ? 90.312 5.464 9.383 1.00 11.79 166 PRO E N 1
ATOM 9870 C CA . PRO E 1 166 ? 89.776 6.206 8.258 1.00 12.08 166 PRO E CA 1
ATOM 9871 C C . PRO E 1 166 ? 89.518 5.301 7.063 1.00 12.15 166 PRO E C 1
ATOM 9872 O O . PRO E 1 166 ? 90.265 4.345 6.851 1.00 12.67 166 PRO E O 1
ATOM 9876 N N . ILE E 1 167 ? 88.456 5.605 6.328 1.00 11.45 167 ILE E N 1
ATOM 9877 C CA . ILE E 1 167 ? 88.240 4.956 5.015 1.00 10.98 167 ILE E CA 1
ATOM 9878 C C . ILE E 1 167 ? 88.350 6.027 3.941 1.00 10.65 167 ILE E C 1
ATOM 9879 O O . ILE E 1 167 ? 88.051 7.201 4.186 1.00 10.54 167 ILE E O 1
ATOM 9884 N N . THR E 1 168 ? 88.730 5.580 2.762 1.00 9.98 168 THR E N 1
ATOM 9885 C CA . THR E 1 168 ? 88.792 6.409 1.550 1.00 10.66 168 THR E CA 1
ATOM 9886 C C . THR E 1 168 ? 87.386 6.730 1.050 1.00 10.34 168 THR E C 1
ATOM 9887 O O . THR E 1 168 ? 86.397 6.014 1.342 1.00 9.68 168 THR E O 1
ATOM 9891 N N . ALA E 1 169 ? 87.319 7.700 0.167 1.00 10.19 169 A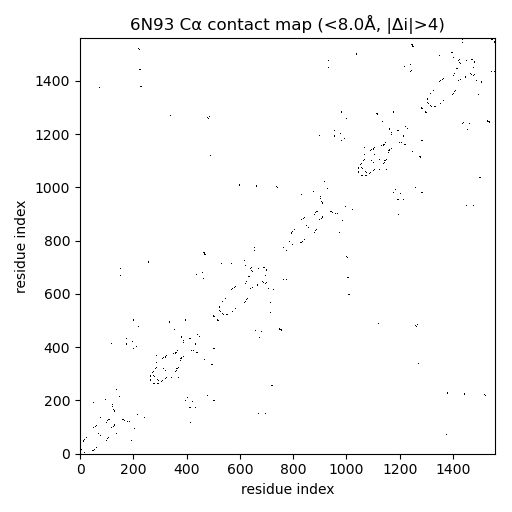LA E N 1
ATOM 9892 C CA . ALA E 1 169 ? 86.087 8.073 -0.530 1.00 9.48 169 ALA E CA 1
ATOM 9893 C C . ALA E 1 169 ? 85.637 6.919 -1.410 1.00 10.05 169 ALA E C 1
ATOM 9894 O O . ALA E 1 169 ? 84.425 6.680 -1.497 1.00 9.85 169 ALA E O 1
ATOM 9896 N N . GLN E 1 170 ? 86.587 6.193 -2.005 1.00 10.80 170 GLN E N 1
ATOM 9897 C CA . GLN E 1 170 ? 86.293 5.046 -2.892 1.00 10.97 170 GLN E CA 1
ATOM 9898 C C . GLN E 1 170 ? 85.615 3.933 -2.078 1.00 9.98 170 GLN E C 1
ATOM 9899 O O . GLN E 1 170 ? 84.650 3.337 -2.547 1.00 10.70 170 GLN E O 1
ATOM 9905 N N . ARG E 1 171 ? 86.088 3.642 -0.904 1.00 10.25 171 ARG E N 1
ATOM 9906 C CA . ARG E 1 171 ? 85.453 2.622 -0.058 1.00 10.38 171 ARG E CA 1
ATOM 9907 C C . ARG E 1 171 ? 84.112 3.131 0.466 1.00 10.07 171 ARG E C 1
ATOM 9908 O O . ARG E 1 171 ? 83.169 2.341 0.495 1.00 9.21 171 ARG E O 1
ATOM 9916 N N . ALA E 1 172 ? 84.045 4.371 0.940 1.00 9.57 172 ALA E N 1
ATOM 9917 C CA . ALA E 1 172 ? 82.774 4.983 1.379 1.00 9.94 172 ALA E CA 1
ATOM 9918 C C . ALA E 1 172 ? 81.717 4.877 0.275 1.00 9.95 172 ALA E C 1
ATOM 9919 O O . ALA E 1 172 ? 80.544 4.603 0.593 1.00 9.58 172 ALA E O 1
ATOM 9921 N N . LEU E 1 173 ? 82.087 5.079 -0.994 1.00 10.05 173 LEU E N 1
ATOM 9922 C CA . LEU E 1 173 ? 81.168 4.896 -2.133 1.00 10.70 173 LEU E CA 1
ATOM 9923 C C . LEU E 1 173 ? 80.763 3.420 -2.238 1.00 11.24 173 LEU E C 1
ATOM 9924 O O . LEU E 1 173 ? 79.553 3.133 -2.460 1.00 10.91 173 LEU E O 1
ATOM 9929 N N . ALA E 1 174 ? 81.733 2.512 -2.197 1.00 10.23 174 ALA E N 1
ATOM 9930 C CA . ALA E 1 174 ? 81.462 1.098 -2.457 1.00 10.88 174 ALA E CA 1
ATOM 9931 C C . ALA E 1 174 ? 80.515 0.543 -1.382 1.00 11.79 174 ALA E C 1
ATOM 9932 O O . ALA E 1 174 ? 79.704 -0.310 -1.714 1.00 11.63 174 ALA E O 1
ATOM 9934 N N . VAL E 1 175 ? 80.587 1.014 -0.142 1.00 11.04 175 VAL E N 1
ATOM 9935 C CA . VAL E 1 175 ? 79.746 0.425 0.942 1.00 11.09 175 VAL E CA 1
ATOM 9936 C C . VAL E 1 175 ? 78.419 1.149 1.101 1.00 11.39 175 VAL E C 1
ATOM 9937 O O . VAL E 1 175 ? 77.635 0.686 1.937 1.00 11.62 175 VAL E O 1
ATOM 9941 N N . GLY E 1 176 ? 78.170 2.228 0.341 1.00 10.86 176 GLY E N 1
ATOM 9942 C CA . GLY E 1 176 ? 76.880 2.918 0.244 1.00 11.83 176 GLY E CA 1
ATOM 9943 C C . GLY E 1 176 ? 76.751 4.171 1.084 1.00 11.56 176 GLY E C 1
ATOM 9944 O O . GLY E 1 176 ? 75.637 4.692 1.155 1.00 13.33 176 GLY E O 1
ATOM 9945 N N . ILE E 1 177 ? 77.819 4.659 1.715 1.00 11.04 177 ILE E N 1
ATOM 9946 C CA . ILE E 1 177 ? 77.804 5.900 2.520 1.00 11.65 177 ILE E CA 1
ATOM 9947 C C . ILE E 1 177 ? 77.655 7.096 1.566 1.00 11.91 177 ILE E C 1
ATOM 9948 O O . ILE E 1 177 ? 76.831 8.021 1.855 1.00 12.63 177 ILE E O 1
ATOM 9953 N N . LEU E 1 178 ? 78.389 7.101 0.465 1.00 10.04 178 LEU E N 1
ATOM 9954 C CA . LEU E 1 178 ? 78.433 8.261 -0.451 1.00 10.06 178 LEU E CA 1
ATOM 9955 C C . LEU E 1 178 ? 77.524 8.065 -1.662 1.00 9.71 178 LEU E C 1
ATOM 9956 O O . LEU E 1 178 ? 77.368 6.945 -2.143 1.00 9.69 178 LEU E O 1
ATOM 9961 N N . ASN E 1 179 ? 77.039 9.158 -2.227 1.00 8.90 179 ASN E N 1
ATOM 9962 C CA . ASN E 1 179 ? 76.291 9.156 -3.495 1.00 8.50 179 ASN E CA 1
ATOM 9963 C C . ASN E 1 179 ? 77.254 9.155 -4.670 1.00 8.30 179 ASN E C 1
ATOM 9964 O O . ASN E 1 179 ? 77.044 8.369 -5.612 1.00 8.15 179 ASN E O 1
ATOM 9969 N N . HIS E 1 180 ? 78.212 10.086 -4.633 1.00 8.99 180 HIS E N 1
ATOM 9970 C CA . HIS E 1 180 ? 79.162 10.338 -5.744 1.00 9.95 180 HIS E CA 1
ATOM 9971 C C . HIS E 1 180 ? 80.530 10.705 -5.198 1.00 10.61 180 HIS E C 1
ATOM 9972 O O . HIS E 1 180 ? 80.640 11.378 -4.137 1.00 10.11 180 HIS E O 1
ATOM 9979 N N . VAL E 1 181 ? 81.534 10.259 -5.930 1.00 10.40 181 VAL E N 1
ATOM 9980 C CA . VAL E 1 181 ? 82.940 10.654 -5.716 1.00 10.75 181 VAL E CA 1
ATOM 9981 C C . VAL E 1 181 ? 83.388 11.358 -6.995 1.00 11.74 181 VAL E C 1
ATOM 9982 O O . VAL E 1 181 ? 83.171 10.815 -8.062 1.00 11.12 181 VAL E O 1
ATOM 9986 N N . VAL E 1 182 ? 83.962 12.538 -6.868 1.00 12.39 182 VAL E N 1
ATOM 9987 C CA A VAL E 1 182 ? 84.436 13.232 -8.104 0.50 12.83 182 VAL E CA 1
ATOM 9988 C CA B VAL E 1 182 ? 84.310 13.483 -7.977 0.50 13.06 182 VAL E CA 1
ATOM 9989 C C . VAL E 1 182 ? 85.780 13.897 -7.819 1.00 12.83 182 VAL E C 1
ATOM 9990 O O . VAL E 1 182 ? 86.193 14.092 -6.663 1.00 12.26 182 VAL E O 1
ATOM 9997 N N . GLU E 1 183 ? 86.494 14.182 -8.896 1.00 13.57 183 GLU E N 1
ATOM 9998 C CA . GLU E 1 183 ? 87.795 14.891 -8.756 1.00 14.85 183 GLU E CA 1
ATOM 9999 C C . GLU E 1 183 ? 87.525 16.254 -8.103 1.00 13.73 183 GLU E C 1
ATOM 10000 O O . GLU E 1 183 ? 86.524 16.925 -8.487 1.00 14.74 183 GLU E O 1
ATOM 10006 N N . VAL E 1 184 ? 88.392 16.683 -7.191 1.00 14.79 184 VAL E N 1
ATOM 10007 C CA . VAL E 1 184 ? 88.172 17.902 -6.355 1.00 16.58 184 VAL E CA 1
ATOM 10008 C C . VAL E 1 184 ? 87.925 19.122 -7.262 1.00 15.48 184 VAL E C 1
ATOM 10009 O O . VAL E 1 184 ? 87.087 19.964 -6.927 1.00 15.77 184 VAL E O 1
ATOM 10013 N N . GLU E 1 185 ? 88.526 19.187 -8.452 1.00 17.80 185 GLU E N 1
ATOM 10014 C CA A GLU E 1 185 ? 88.352 20.344 -9.375 0.50 19.25 185 GLU E CA 1
ATOM 10015 C CA B GLU E 1 185 ? 88.336 20.364 -9.350 0.50 18.98 185 GLU E CA 1
ATOM 10016 C C . GLU E 1 185 ? 86.922 20.349 -9.955 1.00 18.85 185 GLU E C 1
ATOM 10017 O O . GLU E 1 185 ? 86.473 21.436 -10.436 1.00 20.83 185 GLU E O 1
ATOM 10028 N N . GLU E 1 186 ? 86.221 19.203 -9.943 1.00 16.93 186 GLU E N 1
ATOM 10029 C CA . GLU E 1 186 ? 84.845 19.102 -10.481 1.00 16.50 186 GLU E CA 1
ATOM 10030 C C . GLU E 1 186 ? 83.794 19.154 -9.353 1.00 15.24 186 GLU E C 1
ATOM 10031 O O . GLU E 1 186 ? 82.607 19.208 -9.684 1.00 14.51 186 GLU E O 1
ATOM 10037 N N . LEU E 1 187 ? 84.203 19.151 -8.083 1.00 13.66 187 LEU E N 1
ATOM 10038 C CA . LEU E 1 187 ? 83.291 18.898 -6.937 1.00 13.10 187 LEU E CA 1
ATOM 10039 C C . LEU E 1 187 ? 82.177 19.943 -6.928 1.00 13.89 187 LEU E C 1
ATOM 10040 O O . LEU E 1 187 ? 81.009 19.564 -6.875 1.00 12.56 187 LEU E O 1
ATOM 10045 N N . GLU E 1 188 ? 82.541 21.217 -6.912 1.00 15.50 188 GLU E N 1
ATOM 10046 C CA A GLU E 1 188 ? 81.572 22.325 -6.815 0.50 16.84 188 GLU E CA 1
ATOM 10047 C CA B GLU E 1 188 ? 81.565 22.328 -6.810 0.50 16.33 188 GLU E CA 1
ATOM 10048 C C . GLU E 1 188 ? 80.655 22.283 -8.034 1.00 15.91 188 GLU E C 1
ATOM 10049 O O . GLU E 1 188 ? 79.435 22.306 -7.847 1.00 14.61 188 GLU E O 1
ATOM 10060 N N . ASP E 1 189 ? 81.218 22.203 -9.236 1.00 14.97 189 ASP E N 1
ATOM 10061 C CA . ASP E 1 189 ? 80.376 22.265 -10.451 1.00 14.90 189 ASP E CA 1
ATOM 10062 C C . ASP E 1 189 ? 79.332 21.147 -10.395 1.00 14.24 189 ASP E C 1
ATOM 10063 O O . ASP E 1 189 ? 78.144 21.381 -10.719 1.00 12.15 189 ASP E O 1
ATOM 10068 N N . PHE E 1 190 ? 79.802 19.944 -10.079 1.00 12.75 190 PHE E N 1
ATOM 10069 C CA . PHE E 1 190 ? 78.993 18.699 -10.108 1.00 12.26 190 PHE E CA 1
ATOM 10070 C C . PHE E 1 190 ? 77.839 18.820 -9.106 1.00 11.49 190 PHE E C 1
ATOM 10071 O O . PHE E 1 190 ? 76.683 18.509 -9.475 1.00 10.61 190 PHE E O 1
ATOM 10079 N N . THR E 1 191 ? 78.142 19.341 -7.912 1.00 11.53 191 THR E N 1
ATOM 10080 C CA . THR E 1 191 ? 77.179 19.435 -6.772 1.00 11.14 191 THR E CA 1
ATOM 10081 C C . THR E 1 191 ? 76.146 20.509 -7.101 1.00 11.21 191 THR E C 1
ATOM 10082 O O . THR E 1 191 ? 74.920 20.255 -6.968 1.00 9.87 191 THR E O 1
ATOM 10086 N N . LEU E 1 192 ? 76.609 21.657 -7.604 1.00 11.41 192 LEU E N 1
ATOM 10087 C CA . LEU E 1 192 ? 75.670 22.746 -7.958 1.00 12.43 192 LEU E CA 1
ATOM 10088 C C . LEU E 1 192 ? 74.761 22.267 -9.071 1.00 10.83 192 LEU E C 1
ATOM 10089 O O . LEU E 1 192 ? 73.574 22.627 -9.041 1.00 10.85 192 LEU E O 1
ATOM 10094 N N . GLN E 1 193 ? 75.257 21.535 -10.049 1.00 11.82 193 GLN E N 1
ATOM 10095 C CA . GLN E 1 193 ? 74.391 21.103 -11.168 1.00 11.40 193 GLN E CA 1
ATOM 10096 C C . GLN E 1 193 ? 73.258 20.224 -10.612 1.00 10.54 193 GLN E C 1
ATOM 10097 O O . GLN E 1 193 ? 72.108 20.407 -10.982 1.00 10.20 193 GLN E O 1
ATOM 10103 N N . MET E 1 194 ? 73.587 19.314 -9.733 1.00 11.02 194 MET E N 1
ATOM 10104 C CA . MET E 1 194 ? 72.562 18.424 -9.108 1.00 10.99 194 MET E CA 1
ATOM 10105 C C . MET E 1 194 ? 71.577 19.228 -8.237 1.00 9.75 194 MET E C 1
ATOM 10106 O O . MET E 1 194 ? 70.368 18.966 -8.304 1.00 9.62 194 MET E O 1
ATOM 10111 N N . ALA E 1 195 ? 72.037 20.202 -7.456 1.00 10.20 195 ALA E N 1
ATOM 10112 C CA . ALA E 1 195 ? 71.198 21.050 -6.591 1.00 9.70 195 ALA E CA 1
ATOM 10113 C C . ALA E 1 195 ? 70.255 21.901 -7.448 1.00 10.00 195 ALA E C 1
ATOM 10114 O O . ALA E 1 195 ? 69.085 22.002 -7.089 1.00 9.63 195 ALA E O 1
ATOM 10116 N N . HIS E 1 196 ? 70.725 22.484 -8.558 1.00 9.97 196 HIS E N 1
ATOM 10117 C CA A HIS E 1 196 ? 69.854 23.272 -9.461 0.50 10.36 196 HIS E CA 1
ATOM 10118 C CA B HIS E 1 196 ? 69.852 23.279 -9.448 0.50 10.55 196 HIS E CA 1
ATOM 10119 C C . HIS E 1 196 ? 68.777 22.347 -10.041 1.00 10.01 196 HIS E C 1
ATOM 10120 O O . HIS E 1 196 ? 67.634 22.773 -10.159 1.00 10.46 196 HIS E O 1
ATOM 10133 N N . HIS E 1 197 ? 69.146 21.116 -10.412 1.00 10.06 197 HIS E N 1
ATOM 10134 C CA A HIS E 1 197 ? 68.220 20.115 -11.015 0.50 10.32 197 HIS E CA 1
ATOM 10135 C CA B HIS E 1 197 ? 68.204 20.131 -11.027 0.50 10.59 197 HIS E CA 1
ATOM 10136 C C . HIS E 1 197 ? 67.097 19.759 -10.020 1.00 10.52 197 HIS E C 1
ATOM 10137 O O . HIS E 1 197 ? 65.908 19.839 -10.379 1.00 12.25 197 HIS E O 1
ATOM 10150 N N . ILE E 1 198 ? 67.469 19.429 -8.797 1.00 9.96 198 ILE E N 1
ATOM 10151 C CA . ILE E 1 198 ? 66.504 19.143 -7.701 1.00 10.41 198 ILE E CA 1
ATOM 10152 C C . ILE E 1 198 ? 65.570 20.338 -7.529 1.00 11.27 198 ILE E C 1
ATOM 10153 O O . ILE E 1 198 ? 64.394 20.103 -7.338 1.00 10.03 198 ILE E O 1
ATOM 10158 N N . SER E 1 199 ? 66.092 21.572 -7.605 1.00 12.12 199 SER E N 1
ATOM 10159 C CA A SER E 1 199 ? 65.320 22.805 -7.305 0.50 11.27 199 SER E CA 1
ATOM 10160 C CA B SER E 1 199 ? 65.325 22.805 -7.308 0.50 12.96 199 SER E CA 1
ATOM 10161 C C . SER E 1 199 ? 64.252 23.062 -8.375 1.00 12.43 199 SER E C 1
ATOM 10162 O O . SER E 1 199 ? 63.407 23.942 -8.127 1.00 14.40 199 SER E O 1
ATOM 10167 N N . GLU E 1 200 ? 64.262 22.325 -9.510 1.00 12.30 200 GLU E N 1
ATOM 10168 C CA . GLU E 1 200 ? 63.217 22.454 -10.552 1.00 14.35 200 GLU E CA 1
ATOM 10169 C C . GLU E 1 200 ? 62.028 21.515 -10.250 1.00 12.36 200 GLU E C 1
ATOM 10170 O O . GLU E 1 200 ? 61.012 21.619 -10.901 1.00 11.38 200 GLU E O 1
ATOM 10176 N N . LYS E 1 201 ? 62.156 20.653 -9.263 1.00 11.03 201 LYS E N 1
ATOM 10177 C CA . LYS E 1 201 ? 61.133 19.631 -8.922 1.00 11.49 201 LYS E CA 1
ATOM 10178 C C . LYS E 1 201 ? 60.172 20.201 -7.886 1.00 10.50 201 LYS E C 1
ATOM 10179 O O . LYS E 1 201 ? 60.430 21.265 -7.338 1.00 9.78 201 LYS E O 1
ATOM 10185 N N . ALA E 1 202 ? 59.131 19.457 -7.553 1.00 10.92 202 ALA E N 1
ATOM 10186 C CA . ALA E 1 202 ? 58.006 19.925 -6.721 1.00 11.11 202 ALA E CA 1
ATOM 10187 C C . ALA E 1 202 ? 58.428 19.961 -5.264 1.00 11.23 202 ALA E C 1
ATOM 10188 O O . ALA E 1 202 ? 58.653 18.911 -4.630 1.00 10.79 202 ALA E O 1
ATOM 10190 N N . PRO E 1 203 ? 58.603 21.162 -4.668 1.00 11.62 203 PRO E N 1
ATOM 10191 C CA . PRO E 1 203 ? 59.152 21.232 -3.311 1.00 11.83 203 PRO E CA 1
ATOM 10192 C C . PRO E 1 203 ? 58.267 20.594 -2.224 1.00 11.45 203 PRO E C 1
ATOM 10193 O O . PRO E 1 203 ? 58.776 20.083 -1.253 1.00 10.30 203 PRO E O 1
ATOM 10197 N N . LEU E 1 204 ? 56.945 20.677 -2.357 1.00 11.57 204 LEU E N 1
ATOM 10198 C CA . LEU E 1 204 ? 56.030 20.103 -1.329 1.00 11.64 204 LEU E CA 1
ATOM 10199 C C . LEU E 1 204 ? 56.086 18.579 -1.388 1.00 10.13 204 LEU E C 1
ATOM 10200 O O . LEU E 1 204 ? 56.062 17.963 -0.339 1.00 10.59 204 LEU E O 1
ATOM 10205 N N . ALA E 1 205 ? 56.246 17.984 -2.564 1.00 10.19 205 ALA E N 1
ATOM 10206 C CA . ALA E 1 205 ? 56.425 16.518 -2.700 1.00 9.84 205 ALA E CA 1
ATOM 10207 C C . ALA E 1 205 ? 57.780 16.119 -2.111 1.00 9.58 205 ALA E C 1
ATOM 10208 O O . ALA E 1 205 ? 57.857 15.114 -1.356 1.00 9.32 205 ALA E O 1
ATOM 10210 N N . ILE E 1 206 ? 58.845 16.858 -2.433 1.00 9.72 206 ILE E N 1
ATOM 10211 C CA . ILE E 1 206 ? 60.179 16.586 -1.827 1.00 9.52 206 ILE E CA 1
ATOM 10212 C C . ILE E 1 206 ? 60.056 16.618 -0.295 1.00 9.08 206 ILE E C 1
ATOM 10213 O O . ILE E 1 206 ? 60.545 15.674 0.334 1.00 8.78 206 ILE E O 1
ATOM 10218 N N . ALA E 1 207 ? 59.422 17.649 0.272 1.00 8.64 207 ALA E N 1
ATOM 10219 C CA . ALA E 1 207 ? 59.372 17.834 1.745 1.00 8.28 207 ALA E CA 1
ATOM 10220 C C . ALA E 1 207 ? 58.615 16.661 2.385 1.00 8.17 207 ALA E C 1
ATOM 10221 O O . ALA E 1 207 ? 59.092 16.106 3.371 1.00 7.53 207 ALA E O 1
ATOM 10223 N N . VAL E 1 208 ? 57.450 16.272 1.841 1.00 8.63 208 VAL E N 1
ATOM 10224 C CA . VAL E 1 208 ? 56.656 15.194 2.512 1.00 8.59 208 VAL E CA 1
ATOM 10225 C C . VAL E 1 208 ? 57.379 13.843 2.343 1.00 8.03 208 VAL E C 1
ATOM 10226 O O . VAL E 1 208 ? 57.405 13.079 3.299 1.00 7.86 208 VAL E O 1
ATOM 10230 N N . ILE E 1 209 ? 58.016 13.574 1.216 1.00 7.79 209 ILE E N 1
ATOM 10231 C CA . ILE E 1 209 ? 58.737 12.283 1.053 1.00 8.11 209 ILE E CA 1
ATOM 10232 C C . ILE E 1 209 ? 59.956 12.262 1.954 1.00 8.65 209 ILE E C 1
ATOM 10233 O O . ILE E 1 209 ? 60.167 11.248 2.646 1.00 8.22 209 ILE E O 1
ATOM 10238 N N . LYS E 1 210 ? 60.633 13.407 2.115 1.00 8.20 210 LYS E N 1
ATOM 10239 C CA . LYS E 1 210 ? 61.767 13.491 3.050 1.00 8.23 210 LYS E CA 1
ATOM 10240 C C . LYS E 1 210 ? 61.250 13.165 4.446 1.00 8.17 210 LYS E C 1
ATOM 10241 O O . LYS E 1 210 ? 61.938 12.407 5.164 1.00 7.70 210 LYS E O 1
ATOM 10247 N N . GLU E 1 211 ? 60.130 13.769 4.877 1.00 8.33 211 GLU E N 1
ATOM 10248 C CA . GLU E 1 211 ? 59.623 13.541 6.246 1.00 8.78 211 GLU E CA 1
ATOM 10249 C C . GLU E 1 211 ? 59.169 12.080 6.406 1.00 8.20 211 GLU E C 1
ATOM 10250 O O . GLU E 1 211 ? 59.305 11.522 7.519 1.00 7.82 211 GLU E O 1
ATOM 10256 N N . GLU E 1 212 ? 58.581 11.466 5.375 1.00 8.29 212 GLU E N 1
ATOM 10257 C CA . GLU E 1 212 ? 58.121 10.050 5.430 1.00 8.84 212 GLU E CA 1
ATOM 10258 C C . GLU E 1 212 ? 59.355 9.146 5.626 1.00 8.38 212 GLU E C 1
ATOM 10259 O O . GLU E 1 212 ? 59.343 8.218 6.526 1.00 8.00 212 GLU E O 1
ATOM 10265 N N . LEU E 1 213 ? 60.438 9.419 4.892 1.00 7.99 213 LEU E N 1
ATOM 10266 C CA . LEU E 1 213 ? 61.713 8.689 5.092 1.00 9.05 213 LEU E CA 1
ATOM 10267 C C . LEU E 1 213 ? 62.288 8.935 6.489 1.00 9.04 213 LEU E C 1
ATOM 10268 O O . LEU E 1 213 ? 62.766 7.953 7.086 1.00 8.75 213 LEU E O 1
ATOM 10273 N N . ARG E 1 214 ? 62.189 10.151 7.012 1.00 8.48 214 ARG E N 1
ATOM 10274 C CA . ARG E 1 214 ? 62.707 10.444 8.380 1.00 8.54 214 ARG E CA 1
ATOM 10275 C C . ARG E 1 214 ? 61.952 9.576 9.386 1.00 8.37 214 ARG E C 1
ATOM 10276 O O . ARG E 1 214 ? 62.605 8.917 10.235 1.00 7.51 214 ARG E O 1
ATOM 10284 N N . VAL E 1 215 ? 60.631 9.562 9.316 1.00 8.19 215 VAL E N 1
ATOM 10285 C CA A VAL E 1 215 ? 59.883 8.800 10.374 0.50 8.31 215 VAL E CA 1
ATOM 10286 C CA B VAL E 1 215 ? 59.765 8.802 10.275 0.50 8.72 215 VAL E CA 1
ATOM 10287 C C . VAL E 1 215 ? 60.056 7.294 10.173 1.00 8.31 215 VAL E C 1
ATOM 10288 O O . VAL E 1 215 ? 60.112 6.629 11.180 1.00 8.06 215 VAL E O 1
ATOM 10295 N N . LEU E 1 216 ? 60.142 6.771 8.958 1.00 8.95 216 LEU E N 1
ATOM 10296 C CA . LEU E 1 216 ? 60.424 5.333 8.741 1.00 9.21 216 LEU E CA 1
ATOM 10297 C C . LEU E 1 216 ? 61.812 5.026 9.272 1.00 9.52 216 LEU E C 1
ATOM 10298 O O . LEU E 1 216 ? 61.980 4.014 9.934 1.00 9.08 216 LEU E O 1
ATOM 10303 N N . GLY E 1 217 ? 62.782 5.913 9.055 1.00 8.82 217 GLY E N 1
ATOM 10304 C CA . GLY E 1 217 ? 64.140 5.704 9.579 1.00 9.63 217 GLY E CA 1
ATOM 10305 C C . GLY E 1 217 ? 64.161 5.591 11.091 1.00 10.01 217 GLY E C 1
ATOM 10306 O O . GLY E 1 217 ? 65.016 4.840 11.644 1.00 12.07 217 GLY E O 1
ATOM 10307 N N A GLU E 1 218 ? 63.306 6.348 11.754 1.00 10.68 218 GLU E N 1
ATOM 10308 C CA A GLU E 1 218 ? 63.249 6.436 13.228 1.00 11.80 218 GLU E CA 1
ATOM 10309 C C A GLU E 1 218 ? 62.391 5.306 13.820 1.00 10.88 218 GLU E C 1
ATOM 10310 O O A GLU E 1 218 ? 62.484 5.125 15.046 1.00 11.71 218 GLU E O 1
ATOM 10316 N N . ALA E 1 219 ? 61.620 4.571 13.010 1.00 9.37 219 ALA E N 1
ATOM 10317 C CA . ALA E 1 219 ? 60.519 3.685 13.482 1.00 9.42 219 ALA E CA 1
ATOM 10318 C C . ALA E 1 219 ? 61.080 2.318 13.922 1.00 10.04 219 ALA E C 1
ATOM 10319 O O . ALA E 1 219 ? 60.541 1.302 13.549 1.00 10.63 219 ALA E O 1
ATOM 10321 N N . HIS E 1 220 ? 62.134 2.327 14.713 1.00 11.12 220 HIS E N 1
ATOM 10322 C CA . HIS E 1 220 ? 62.693 1.159 15.422 1.00 11.89 220 HIS E CA 1
ATOM 10323 C C . HIS E 1 220 ? 62.359 1.402 16.895 1.00 12.13 220 HIS E C 1
ATOM 10324 O O . HIS E 1 220 ? 62.864 2.416 17.454 1.00 14.28 220 HIS E O 1
ATOM 10331 N N . THR E 1 221 ? 61.365 0.700 17.440 1.00 11.51 221 THR E N 1
ATOM 10332 C CA . THR E 1 221 ? 60.733 1.076 18.712 1.00 11.69 221 THR E CA 1
ATOM 10333 C C . THR E 1 221 ? 61.110 0.013 19.742 1.00 11.40 221 THR E C 1
ATOM 10334 O O . THR E 1 221 ? 61.371 -1.140 19.341 1.00 11.01 221 THR E O 1
ATOM 10338 N N . MET E 1 222 ? 61.215 0.436 20.994 1.00 11.51 222 MET E N 1
ATOM 10339 C CA A MET E 1 222 ? 61.582 -0.429 22.145 0.50 11.47 222 MET E CA 1
ATOM 10340 C CA B MET E 1 222 ? 61.585 -0.429 22.145 0.50 10.76 222 MET E CA 1
ATOM 10341 C C . MET E 1 222 ? 60.790 0.018 23.372 1.00 10.70 222 MET E C 1
ATOM 10342 O O . MET E 1 222 ? 60.219 1.107 23.344 1.00 10.51 222 MET E O 1
ATOM 10351 N N . ASN E 1 223 ? 60.749 -0.827 24.392 1.00 10.17 223 ASN E N 1
ATOM 10352 C CA . ASN E 1 223 ? 60.027 -0.480 25.622 1.00 11.12 223 ASN E CA 1
ATOM 10353 C C . ASN E 1 223 ? 60.898 0.375 26.545 1.00 10.69 223 ASN E C 1
ATOM 10354 O O . ASN E 1 223 ? 62.152 0.515 26.330 1.00 9.11 223 ASN E O 1
ATOM 10359 N N . SER E 1 224 ? 60.240 0.999 27.536 1.00 9.60 224 SER E N 1
ATOM 10360 C CA . SER E 1 224 ? 60.915 1.917 28.476 1.00 10.93 224 SER E CA 1
ATOM 10361 C C . SER E 1 224 ? 62.044 1.198 29.216 1.00 10.88 224 SER E C 1
ATOM 10362 O O . SER E 1 224 ? 63.070 1.801 29.450 1.00 11.25 224 SER E O 1
ATOM 10365 N N . ASP E 1 225 ? 61.827 -0.033 29.653 1.00 10.88 225 ASP E N 1
ATOM 10366 C CA . ASP E 1 225 ? 62.842 -0.801 30.402 1.00 12.68 225 ASP E CA 1
ATOM 10367 C C . ASP E 1 225 ? 64.125 -0.936 29.560 1.00 10.77 225 ASP E C 1
ATOM 10368 O O . ASP E 1 225 ? 65.209 -0.749 30.109 1.00 10.03 225 ASP E O 1
ATOM 10373 N N . GLU E 1 226 ? 64.015 -1.251 28.275 1.00 11.39 226 GLU E N 1
ATOM 10374 C CA . GLU E 1 226 ? 65.217 -1.414 27.427 1.00 11.84 226 GLU E CA 1
ATOM 10375 C C . GLU E 1 226 ? 65.971 -0.092 27.340 1.00 11.25 226 GLU E C 1
ATOM 10376 O O . GLU E 1 226 ? 67.198 -0.105 27.420 1.00 10.71 226 GLU E O 1
ATOM 10382 N N . PHE E 1 227 ? 65.262 1.018 27.123 1.00 10.73 227 PHE E N 1
ATOM 10383 C CA A PHE E 1 227 ? 65.920 2.331 27.024 0.50 10.68 227 PHE E CA 1
ATOM 10384 C CA B PHE E 1 227 ? 65.923 2.344 27.026 0.50 10.17 227 PHE E CA 1
ATOM 10385 C C . PHE E 1 227 ? 66.606 2.656 28.360 1.00 9.96 227 PHE E C 1
ATOM 10386 O O . PHE E 1 227 ? 67.742 3.122 28.359 1.00 9.78 227 PHE E O 1
ATOM 10401 N N . GLU E 1 228 ? 65.940 2.407 29.480 1.00 10.53 228 GLU E N 1
ATOM 10402 C CA . GLU E 1 228 ? 66.522 2.748 30.804 1.00 11.04 228 GLU E CA 1
ATOM 10403 C C . GLU E 1 228 ? 67.739 1.837 31.084 1.00 10.86 228 GLU E C 1
ATOM 10404 O O . GLU E 1 228 ? 68.714 2.310 31.702 1.00 10.01 228 GLU E O 1
ATOM 10410 N N . ARG E 1 229 ? 67.697 0.597 30.610 1.00 11.11 229 ARG E N 1
ATOM 10411 C CA . ARG E 1 229 ? 68.839 -0.363 30.742 1.00 11.33 229 ARG E CA 1
ATOM 10412 C C . ARG E 1 229 ? 70.048 0.159 29.957 1.00 11.25 229 ARG E C 1
ATOM 10413 O O . ARG E 1 229 ? 71.136 0.199 30.541 1.00 11.24 229 ARG E O 1
ATOM 10421 N N . ILE E 1 230 ? 69.840 0.592 28.711 1.00 10.77 230 ILE E N 1
ATOM 10422 C CA . ILE E 1 230 ? 70.907 1.190 27.861 1.00 11.37 230 ILE E CA 1
ATOM 10423 C C . ILE E 1 230 ? 71.423 2.455 28.555 1.00 11.32 230 ILE E C 1
ATOM 10424 O O . ILE E 1 230 ? 72.648 2.626 28.629 1.00 9.68 230 ILE E O 1
ATOM 10429 N N . GLN E 1 231 ? 70.555 3.320 29.070 1.00 11.13 231 GLN E N 1
ATOM 10430 C CA A GLN E 1 231 ? 71.040 4.581 29.696 0.50 11.79 231 GLN E CA 1
ATOM 10431 C CA B GLN E 1 231 ? 70.977 4.584 29.748 0.50 11.98 231 GLN E CA 1
ATOM 10432 C C . GLN E 1 231 ? 71.890 4.231 30.928 1.00 11.58 231 GLN E C 1
ATOM 10433 O O . GLN E 1 231 ? 72.886 4.918 31.131 1.00 11.61 231 GLN E O 1
ATOM 10444 N N . GLY E 1 232 ? 71.546 3.181 31.678 1.00 11.50 232 GLY E N 1
ATOM 10445 C CA . GLY E 1 232 ? 72.366 2.735 32.823 1.00 12.73 232 GLY E CA 1
ATOM 10446 C C . GLY E 1 232 ? 73.748 2.286 32.373 1.00 12.98 232 GLY E C 1
ATOM 10447 O O . GLY E 1 232 ? 74.767 2.693 33.002 1.00 13.26 232 GLY E O 1
ATOM 10448 N N . MET E 1 233 ? 73.801 1.545 31.262 1.00 12.72 233 MET E N 1
ATOM 10449 C CA . MET E 1 233 ? 75.095 1.120 30.688 1.00 13.42 233 MET E CA 1
ATOM 10450 C C . MET E 1 233 ? 75.886 2.369 30.266 1.00 13.42 233 MET E C 1
ATOM 10451 O O . MET E 1 233 ? 77.102 2.370 30.514 1.00 13.19 233 MET E O 1
ATOM 10456 N N . ARG E 1 234 ? 75.259 3.373 29.622 1.00 11.42 234 ARG E N 1
ATOM 10457 C CA . ARG E 1 234 ? 75.982 4.551 29.103 1.00 11.91 234 ARG E CA 1
ATOM 10458 C C . ARG E 1 234 ? 76.525 5.313 30.318 1.00 12.58 234 ARG E C 1
ATOM 10459 O O . ARG E 1 234 ? 77.692 5.780 30.284 1.00 12.89 234 ARG E O 1
ATOM 10467 N N . ARG E 1 235 ? 75.728 5.448 31.381 1.00 14.36 235 ARG E N 1
ATOM 10468 C CA . ARG E 1 235 ? 76.167 6.202 32.578 1.00 17.61 235 ARG E CA 1
ATOM 10469 C C . ARG E 1 235 ? 77.387 5.510 33.175 1.00 16.29 235 ARG E C 1
ATOM 10470 O O . ARG E 1 235 ? 78.338 6.209 33.528 1.00 16.01 235 ARG E O 1
ATOM 10478 N N . ALA E 1 236 ? 77.392 4.199 33.276 1.00 15.97 236 ALA E N 1
ATOM 10479 C CA . ALA E 1 236 ? 78.583 3.475 33.784 1.00 17.03 236 ALA E CA 1
ATOM 10480 C C . ALA E 1 236 ? 79.807 3.839 32.930 1.00 17.26 236 ALA E C 1
ATOM 10481 O O . ALA E 1 236 ? 80.879 3.963 33.500 1.00 17.61 236 ALA E O 1
ATOM 10483 N N . VAL E 1 237 ? 79.673 3.969 31.613 1.00 16.34 237 VAL E N 1
ATOM 10484 C CA . VAL E 1 237 ? 80.822 4.347 30.751 1.00 15.61 237 VAL E CA 1
ATOM 10485 C C . VAL E 1 237 ? 81.265 5.775 31.091 1.00 16.68 237 VAL E C 1
ATOM 10486 O O . VAL E 1 237 ? 82.465 5.986 31.230 1.00 16.58 237 VAL E O 1
ATOM 10490 N N . TYR E 1 238 ? 80.364 6.749 31.181 1.00 18.29 238 TYR E N 1
ATOM 10491 C CA A TYR E 1 238 ? 80.671 8.161 31.552 0.50 20.09 238 TYR E CA 1
ATOM 10492 C CA B TYR E 1 238 ? 80.825 8.142 31.458 0.50 19.73 238 TYR E CA 1
ATOM 10493 C C . TYR E 1 238 ? 81.299 8.243 32.929 1.00 20.89 238 TYR E C 1
ATOM 10494 O O . TYR E 1 238 ? 82.040 9.179 33.202 1.00 23.95 238 TYR E O 1
ATOM 10511 N N . ASP E 1 239 ? 81.022 7.267 33.783 1.00 22.26 239 ASP E N 1
ATOM 10512 C CA . ASP E 1 239 ? 81.585 7.251 35.164 1.00 24.86 239 ASP E CA 1
ATOM 10513 C C . ASP E 1 239 ? 82.917 6.487 35.212 1.00 23.75 239 ASP E C 1
ATOM 10514 O O . ASP E 1 239 ? 83.471 6.367 36.308 1.00 22.57 239 ASP E O 1
ATOM 10519 N N . SER E 1 240 ? 83.414 5.937 34.094 1.00 20.10 240 SER E N 1
ATOM 10520 C CA . SER E 1 240 ? 84.545 4.971 34.145 1.00 19.60 240 SER E CA 1
ATOM 10521 C C . SER E 1 240 ? 85.861 5.754 34.263 1.00 20.31 240 SER E C 1
ATOM 10522 O O . SER E 1 240 ? 85.910 6.919 33.864 1.00 20.39 240 SER E O 1
ATOM 10525 N N . GLU E 1 241 ? 86.902 5.089 34.737 1.00 24.04 241 GLU E N 1
ATOM 10526 C CA . GLU E 1 241 ? 88.294 5.617 34.688 1.00 26.26 241 GLU E CA 1
ATOM 10527 C C . GLU E 1 241 ? 88.706 5.779 33.226 1.00 21.70 241 GLU E C 1
ATOM 10528 O O . GLU E 1 241 ? 89.391 6.774 32.870 1.00 18.75 241 GLU E O 1
ATOM 10534 N N . ASP E 1 242 ? 88.254 4.855 32.372 1.00 18.29 242 ASP E N 1
ATOM 10535 C CA . ASP E 1 242 ? 88.644 4.849 30.940 1.00 16.91 242 ASP E CA 1
ATOM 10536 C C . ASP E 1 242 ? 88.185 6.125 30.252 1.00 15.91 242 ASP E C 1
ATOM 10537 O O . ASP E 1 242 ? 88.926 6.629 29.365 1.00 15.75 242 ASP E O 1
ATOM 10542 N N . TYR E 1 243 ? 87.000 6.633 30.588 1.00 15.88 243 TYR E N 1
ATOM 10543 C CA . TYR E 1 243 ? 86.480 7.865 29.956 1.00 17.43 243 TYR E CA 1
ATOM 10544 C C . TYR E 1 243 ? 87.395 9.026 30.345 1.00 18.23 243 TYR E C 1
ATOM 10545 O O . TYR E 1 243 ? 87.666 9.844 29.438 1.00 16.86 243 TYR E O 1
ATOM 10554 N N . GLN E 1 244 ? 87.787 9.128 31.625 1.00 21.64 244 GLN E N 1
ATOM 10555 C CA . GLN E 1 244 ? 88.694 10.227 32.088 1.00 23.49 244 GLN E CA 1
ATOM 10556 C C . GLN E 1 244 ? 90.025 10.106 31.338 1.00 21.86 244 GLN E C 1
ATOM 10557 O O . GLN E 1 244 ? 90.511 11.098 30.791 1.00 21.15 244 GLN E O 1
ATOM 10563 N N . GLU E 1 245 ? 90.574 8.894 31.280 1.00 22.01 245 GLU E N 1
ATOM 10564 C CA . GLU E 1 245 ? 91.827 8.585 30.551 1.00 19.63 245 GLU E CA 1
ATOM 10565 C C . GLU E 1 245 ? 91.689 8.970 29.079 1.00 19.19 245 GLU E C 1
ATOM 10566 O O . GLU E 1 245 ? 92.596 9.598 28.522 1.00 19.31 245 GLU E O 1
ATOM 10572 N N . GLY E 1 246 ? 90.611 8.582 28.407 1.00 18.51 246 GLY E N 1
ATOM 10573 C CA . GLY E 1 246 ? 90.487 8.919 26.974 1.00 17.89 246 GLY E CA 1
ATOM 10574 C C . GLY E 1 246 ? 90.491 10.416 26.730 1.00 18.42 246 GLY E C 1
ATOM 10575 O O . GLY E 1 246 ? 91.130 10.864 25.767 1.00 19.50 246 GLY E O 1
ATOM 10576 N N . MET E 1 247 ? 89.729 11.183 27.511 1.00 20.93 247 MET E N 1
ATOM 10577 C CA . MET E 1 247 ? 89.627 12.657 27.335 1.00 23.05 247 MET E CA 1
ATOM 10578 C C . MET E 1 247 ? 90.983 13.309 27.630 1.00 21.64 247 MET E C 1
ATOM 10579 O O . MET E 1 247 ? 91.444 14.121 26.816 1.00 24.72 247 MET E O 1
ATOM 10584 N N . ASN E 1 248 ? 91.598 12.957 28.752 1.00 23.52 248 ASN E N 1
ATOM 10585 C CA . ASN E 1 248 ? 92.928 13.492 29.177 1.00 25.65 248 ASN E CA 1
ATOM 10586 C C . ASN E 1 248 ? 93.995 13.177 28.128 1.00 24.73 248 ASN E C 1
ATOM 10587 O O . ASN E 1 248 ? 94.796 14.082 27.844 1.00 23.75 248 ASN E O 1
ATOM 10592 N N . ALA E 1 249 ? 94.000 11.957 27.562 1.00 22.42 249 ALA E N 1
ATOM 10593 C CA . ALA E 1 249 ? 95.016 11.498 26.589 1.00 21.61 249 ALA E CA 1
ATOM 10594 C C . ALA E 1 249 ? 94.845 12.312 25.321 1.00 22.51 249 ALA E C 1
ATOM 10595 O O . ALA E 1 249 ? 95.864 12.723 24.695 1.00 22.95 249 ALA E O 1
ATOM 10597 N N . PHE E 1 250 ? 93.601 12.607 24.954 1.00 23.14 250 PHE E N 1
ATOM 10598 C CA . PHE E 1 250 ? 93.352 13.437 23.757 1.00 23.20 250 PHE E CA 1
ATOM 10599 C C . PHE E 1 250 ? 93.899 14.857 23.988 1.00 24.96 250 PHE E C 1
ATOM 10600 O O . PHE E 1 250 ? 94.622 15.360 23.128 1.00 25.78 250 PHE E O 1
ATOM 10608 N N . LEU E 1 251 ? 93.505 15.505 25.089 1.00 27.15 251 LEU E N 1
ATOM 10609 C CA . LEU E 1 251 ? 93.936 16.887 25.443 1.00 30.91 251 LEU E CA 1
ATOM 10610 C C . LEU E 1 251 ? 95.468 16.943 25.591 1.00 32.23 251 LEU E C 1
ATOM 10611 O O . LEU E 1 251 ? 96.030 17.963 25.179 1.00 37.38 251 LEU E O 1
ATOM 10616 N N . GLU E 1 252 ? 96.122 15.884 26.098 1.00 29.89 252 GLU E N 1
ATOM 10617 C CA . GLU E 1 252 ? 97.594 15.826 26.349 1.00 29.82 252 GLU E CA 1
ATOM 10618 C C . GLU E 1 252 ? 98.333 15.292 25.114 1.00 30.46 252 GLU E C 1
ATOM 10619 O O . GLU E 1 252 ? 99.556 15.200 25.183 1.00 29.48 252 GLU E O 1
ATOM 10625 N N . LYS E 1 253 ? 97.630 14.942 24.031 1.00 31.26 253 LYS E N 1
ATOM 10626 C CA . LYS E 1 253 ? 98.213 14.393 22.766 1.00 33.27 253 LYS E CA 1
ATOM 10627 C C . LYS E 1 253 ? 99.166 13.217 23.061 1.00 32.48 253 LYS E C 1
ATOM 10628 O O . LYS E 1 253 ? 100.292 13.208 22.556 1.00 35.08 253 LYS E O 1
ATOM 10634 N N . ARG E 1 254 ? 98.734 12.264 23.880 1.00 30.76 254 ARG E N 1
ATOM 10635 C CA . ARG E 1 254 ? 99.452 10.994 24.141 1.00 32.12 254 ARG E CA 1
ATOM 10636 C C . ARG E 1 254 ? 98.493 9.832 23.854 1.00 33.47 254 ARG E C 1
ATOM 10637 O O . ARG E 1 254 ? 97.276 10.072 23.702 1.00 32.57 254 ARG E O 1
ATOM 10645 N N . LYS E 1 255 ? 99.004 8.611 23.794 1.00 34.61 255 LYS E N 1
ATOM 10646 C CA . LYS E 1 255 ? 98.172 7.406 23.524 1.00 35.48 255 LYS E CA 1
ATOM 10647 C C . LYS E 1 255 ? 97.478 7.028 24.825 1.00 27.21 255 LYS E C 1
ATOM 10648 O O . LYS E 1 255 ? 98.134 6.948 25.859 1.00 22.50 255 LYS E O 1
ATOM 10654 N N . PRO E 1 256 ? 96.134 6.815 24.842 1.00 22.82 256 PRO E N 1
ATOM 10655 C CA . PRO E 1 256 ? 95.444 6.428 26.079 1.00 22.90 256 PRO E CA 1
ATOM 10656 C C . PRO E 1 256 ? 95.810 5.008 26.524 1.00 20.90 256 PRO E C 1
ATOM 10657 O O . PRO E 1 256 ? 96.118 4.231 25.701 1.00 20.98 256 PRO E O 1
ATOM 10661 N N . ASN E 1 257 ? 95.697 4.725 27.815 1.00 21.07 257 ASN E N 1
ATOM 10662 C CA . ASN E 1 257 ? 95.866 3.395 28.433 1.00 22.37 257 ASN E CA 1
ATOM 10663 C C . ASN E 1 257 ? 94.506 2.949 28.968 1.00 20.86 257 ASN E C 1
ATOM 10664 O O . ASN E 1 257 ? 94.174 3.283 30.130 1.00 21.30 257 ASN E O 1
ATOM 10669 N N . PHE E 1 258 ? 93.736 2.200 28.163 1.00 19.74 258 PHE E N 1
ATOM 10670 C CA . PHE E 1 258 ? 92.385 1.728 28.581 1.00 18.57 258 PHE E CA 1
ATOM 10671 C C . PHE E 1 258 ? 92.526 0.438 29.391 1.00 19.37 258 PHE E C 1
ATOM 10672 O O . PHE E 1 258 ? 93.318 -0.389 28.963 1.00 18.96 258 PHE E O 1
ATOM 10680 N N . VAL E 1 259 ? 91.788 0.278 30.490 1.00 19.96 259 VAL E N 1
ATOM 10681 C CA . VAL E 1 259 ? 91.912 -0.896 31.403 1.00 22.35 259 VAL E CA 1
ATOM 10682 C C . VAL E 1 259 ? 90.553 -1.607 31.611 1.00 23.76 259 VAL E C 1
ATOM 10683 O O . VAL E 1 259 ? 90.519 -2.615 32.337 1.00 25.95 259 VAL E O 1
ATOM 10687 N N . GLY E 1 260 ? 89.442 -1.112 31.064 1.00 23.55 260 GLY E N 1
ATOM 10688 C CA . GLY E 1 260 ? 88.154 -1.835 31.125 1.00 23.36 260 GLY E CA 1
ATOM 10689 C C . GLY E 1 260 ? 87.408 -1.611 32.432 1.00 22.95 260 GLY E C 1
ATOM 10690 O O . GLY E 1 260 ? 86.546 -2.428 32.741 1.00 23.85 260 GLY E O 1
ATOM 10691 N N . HIS E 1 261 ? 87.679 -0.500 33.121 1.00 24.94 261 HIS E N 1
ATOM 10692 C CA . HIS E 1 261 ? 86.820 0.061 34.196 1.00 27.50 261 HIS E CA 1
ATOM 10693 C C . HIS E 1 261 ? 86.990 1.578 34.247 1.00 24.19 261 HIS E C 1
ATOM 10694 O O . HIS E 1 261 ? 87.587 2.192 33.372 1.00 21.83 261 HIS E O 1
ATOM 10702 N N . ALA F 1 2 ? 41.771 -16.657 -20.895 1.00 38.16 2 ALA F N 1
ATOM 10703 C CA . ALA F 1 2 ? 42.905 -15.805 -21.302 1.00 33.09 2 ALA F CA 1
ATOM 10704 C C . ALA F 1 2 ? 42.669 -14.375 -20.793 1.00 27.39 2 ALA F C 1
ATOM 10705 O O . ALA F 1 2 ? 41.723 -14.117 -20.026 1.00 28.45 2 ALA F O 1
ATOM 10707 N N . TYR F 1 3 ? 43.562 -13.463 -21.144 1.00 23.59 3 TYR F N 1
ATOM 10708 C CA . TYR F 1 3 ? 43.569 -12.102 -20.565 1.00 21.04 3 TYR F CA 1
ATOM 10709 C C . TYR F 1 3 ? 43.715 -11.113 -21.709 1.00 17.87 3 TYR F C 1
ATOM 10710 O O . TYR F 1 3 ? 44.551 -11.336 -22.583 1.00 20.09 3 TYR F O 1
ATOM 10719 N N . GLN F 1 4 ? 43.066 -9.982 -21.621 1.00 18.46 4 GLN F N 1
ATOM 10720 C CA . GLN F 1 4 ? 43.242 -8.940 -22.670 1.00 20.68 4 GLN F CA 1
ATOM 10721 C C . GLN F 1 4 ? 44.657 -8.331 -22.598 1.00 20.21 4 GLN F C 1
ATOM 10722 O O . GLN F 1 4 ? 45.233 -8.032 -23.653 1.00 19.42 4 GLN F O 1
ATOM 10728 N N . TYR F 1 5 ? 45.192 -8.078 -21.399 1.00 19.14 5 TYR F N 1
ATOM 10729 C CA . TYR F 1 5 ? 46.355 -7.176 -21.227 1.00 17.85 5 TYR F CA 1
ATOM 10730 C C . TYR F 1 5 ? 47.588 -7.898 -20.688 1.00 15.60 5 TYR F C 1
ATOM 10731 O O . TYR F 1 5 ? 48.622 -7.244 -20.471 1.00 15.13 5 TYR F O 1
ATOM 10740 N N . VAL F 1 6 ? 47.554 -9.217 -20.544 1.00 16.55 6 VAL F N 1
ATOM 10741 C CA . VAL F 1 6 ? 48.811 -10.006 -20.346 1.00 15.15 6 VAL F CA 1
ATOM 10742 C C . VAL F 1 6 ? 48.743 -11.298 -21.155 1.00 16.45 6 VAL F C 1
ATOM 10743 O O . VAL F 1 6 ? 47.618 -11.733 -21.461 1.00 16.35 6 VAL F O 1
ATOM 10747 N N . ASN F 1 7 ? 49.902 -11.917 -21.386 1.00 15.44 7 ASN F N 1
ATOM 10748 C CA . ASN F 1 7 ? 50.014 -13.274 -21.967 1.00 16.56 7 ASN F CA 1
ATOM 10749 C C . ASN F 1 7 ? 50.780 -14.138 -20.968 1.00 17.31 7 ASN F C 1
ATOM 10750 O O . ASN F 1 7 ? 51.824 -13.683 -20.498 1.00 18.92 7 ASN F O 1
ATOM 10755 N N . VAL F 1 8 ? 50.304 -15.349 -20.705 1.00 17.07 8 VAL F N 1
ATOM 10756 C CA . VAL F 1 8 ? 50.915 -16.281 -19.732 1.00 17.65 8 VAL F CA 1
ATOM 10757 C C . VAL F 1 8 ? 51.386 -17.534 -20.477 1.00 20.87 8 VAL F C 1
ATOM 10758 O O . VAL F 1 8 ? 50.627 -18.097 -21.280 1.00 18.78 8 VAL F O 1
ATOM 10762 N N . VAL F 1 9 ? 52.605 -17.951 -20.198 1.00 19.41 9 VAL F N 1
ATOM 10763 C CA . VAL F 1 9 ? 53.203 -19.230 -20.675 1.00 21.79 9 VAL F CA 1
ATOM 10764 C C . VAL F 1 9 ? 53.690 -19.989 -19.453 1.00 21.52 9 VAL F C 1
ATOM 10765 O O . VAL F 1 9 ? 54.320 -19.324 -18.574 1.00 20.29 9 VAL F O 1
ATOM 10769 N N . THR F 1 10 ? 53.417 -21.292 -19.378 1.00 18.83 10 THR F N 1
ATOM 10770 C CA . THR F 1 10 ? 53.979 -22.186 -18.332 1.00 20.42 10 THR F CA 1
ATOM 10771 C C . THR F 1 10 ? 55.050 -23.074 -18.972 1.00 21.72 10 THR F C 1
ATOM 10772 O O . THR F 1 10 ? 54.789 -23.596 -20.061 1.00 19.81 10 THR F O 1
ATOM 10776 N N . ILE F 1 11 ? 56.215 -23.205 -18.338 1.00 19.07 11 ILE F N 1
ATOM 10777 C CA . ILE F 1 11 ? 57.325 -24.093 -18.790 1.00 20.78 11 ILE F CA 1
ATOM 10778 C C . ILE F 1 11 ? 57.684 -24.957 -17.588 1.00 20.46 11 ILE F C 1
ATOM 10779 O O . ILE F 1 11 ? 58.288 -24.417 -16.652 1.00 18.07 11 ILE F O 1
ATOM 10784 N N . ASN F 1 12 ? 57.212 -26.207 -17.565 1.00 18.87 12 ASN F N 1
ATOM 10785 C CA . ASN F 1 12 ? 57.347 -27.123 -16.400 1.00 18.71 12 ASN F CA 1
ATOM 10786 C C . ASN F 1 12 ? 56.680 -26.418 -15.196 1.00 16.95 12 ASN F C 1
ATOM 10787 O O . ASN F 1 12 ? 55.511 -26.105 -15.286 1.00 18.57 12 ASN F O 1
ATOM 10792 N N . LYS F 1 13 ? 57.416 -26.046 -14.157 1.00 17.18 13 LYS F N 1
ATOM 10793 C CA . LYS F 1 13 ? 56.824 -25.421 -12.938 1.00 17.41 13 LYS F CA 1
ATOM 10794 C C . LYS F 1 13 ? 57.002 -23.895 -12.923 1.00 15.62 13 LYS F C 1
ATOM 10795 O O . LYS F 1 13 ? 56.756 -23.293 -11.863 1.00 13.79 13 LYS F O 1
ATOM 10801 N N . VAL F 1 14 ? 57.435 -23.279 -14.014 1.00 14.50 14 VAL F N 1
ATOM 10802 C CA . VAL F 1 14 ? 57.690 -21.809 -14.073 1.00 14.25 14 VAL F CA 1
ATOM 10803 C C . VAL F 1 14 ? 56.601 -21.168 -14.915 1.00 14.61 14 VAL F C 1
ATOM 10804 O O . VAL F 1 14 ? 56.357 -21.630 -16.020 1.00 15.48 14 VAL F O 1
ATOM 10808 N N . ALA F 1 15 ? 56.004 -20.084 -14.430 1.00 14.16 15 ALA F N 1
ATOM 10809 C CA . ALA F 1 15 ? 55.029 -19.292 -15.212 1.00 14.40 15 ALA F CA 1
ATOM 10810 C C . ALA F 1 15 ? 55.644 -17.923 -15.524 1.00 14.81 15 ALA F C 1
ATOM 10811 O O . ALA F 1 15 ? 56.176 -17.259 -14.603 1.00 15.22 15 ALA F O 1
ATOM 10813 N N . VAL F 1 16 ? 55.538 -17.521 -16.773 1.00 13.81 16 VAL F N 1
ATOM 10814 C CA . VAL F 1 16 ? 56.000 -16.211 -17.271 1.00 14.11 16 VAL F CA 1
ATOM 10815 C C . VAL F 1 16 ? 54.754 -15.403 -17.577 1.00 15.04 16 VAL F C 1
ATOM 10816 O O . VAL F 1 16 ? 53.957 -15.801 -18.438 1.00 14.36 16 VAL F O 1
ATOM 10820 N N . ILE F 1 17 ? 54.547 -14.309 -16.860 1.00 13.89 17 ILE F N 1
ATOM 10821 C CA . ILE F 1 17 ? 53.444 -13.361 -17.137 1.00 13.03 17 ILE F CA 1
ATOM 10822 C C . ILE F 1 17 ? 54.082 -12.230 -17.958 1.00 15.66 17 ILE F C 1
ATOM 10823 O O . ILE F 1 17 ? 54.992 -11.516 -17.414 1.00 15.71 17 ILE F O 1
ATOM 10828 N N . GLU F 1 18 ? 53.683 -12.091 -19.214 1.00 15.62 18 GLU F N 1
ATOM 10829 C CA . GLU F 1 18 ? 54.229 -11.058 -20.123 1.00 16.28 18 GLU F CA 1
ATOM 10830 C C . GLU F 1 18 ? 53.207 -9.947 -20.342 1.00 14.71 18 GLU F C 1
ATOM 10831 O O . GLU F 1 18 ? 52.056 -10.229 -20.659 1.00 14.33 18 GLU F O 1
ATOM 10837 N N . PHE F 1 19 ? 53.618 -8.694 -20.226 1.00 14.13 19 PHE F N 1
ATOM 10838 C CA . PHE F 1 19 ? 52.691 -7.542 -20.371 1.00 14.53 19 PHE F CA 1
ATOM 10839 C C . PHE F 1 19 ? 52.214 -7.484 -21.836 1.00 15.71 19 PHE F C 1
ATOM 10840 O O . PHE F 1 19 ? 52.988 -7.844 -22.734 1.00 14.55 19 PHE F O 1
ATOM 10848 N N . ASN F 1 20 ? 50.963 -7.106 -22.041 1.00 16.96 20 ASN F N 1
ATOM 10849 C CA . ASN F 1 20 ? 50.405 -6.907 -23.406 1.00 18.51 20 ASN F CA 1
ATOM 10850 C C . ASN F 1 20 ? 49.581 -5.628 -23.420 1.00 17.77 20 ASN F C 1
ATOM 10851 O O . ASN F 1 20 ? 48.375 -5.686 -23.713 1.00 19.22 20 ASN F O 1
ATOM 10856 N N . TYR F 1 21 ? 50.220 -4.517 -23.046 1.00 19.83 21 TYR F N 1
ATOM 10857 C CA . TYR F 1 21 ? 49.592 -3.180 -22.971 1.00 19.16 21 TYR F CA 1
ATOM 10858 C C . TYR F 1 21 ? 50.541 -2.168 -23.611 1.00 18.96 21 TYR F C 1
ATOM 10859 O O . TYR F 1 21 ? 50.656 -1.012 -23.103 1.00 18.48 21 TYR F O 1
ATOM 10868 N N . GLY F 1 22 ? 51.231 -2.586 -24.664 1.00 20.45 22 GLY F N 1
ATOM 10869 C CA . GLY F 1 22 ? 52.334 -1.816 -25.292 1.00 24.43 22 GLY F CA 1
ATOM 10870 C C . GLY F 1 22 ? 51.884 -0.501 -25.943 1.00 26.19 22 GLY F C 1
ATOM 10871 O O . GLY F 1 22 ? 52.729 0.457 -26.096 1.00 27.97 22 GLY F O 1
ATOM 10872 N N . ARG F 1 23 ? 50.611 -0.403 -26.272 1.00 27.50 23 ARG F N 1
ATOM 10873 C CA . ARG F 1 23 ? 50.030 0.817 -26.893 1.00 33.12 23 ARG F CA 1
ATOM 10874 C C . ARG F 1 23 ? 49.985 1.939 -25.856 1.00 32.03 23 ARG F C 1
ATOM 10875 O O . ARG F 1 23 ? 49.863 3.092 -26.271 1.00 30.30 23 ARG F O 1
ATOM 10883 N N . LYS F 1 24 ? 50.049 1.621 -24.559 1.00 27.18 24 LYS F N 1
ATOM 10884 C CA . LYS F 1 24 ? 50.150 2.622 -23.470 1.00 24.81 24 LYS F CA 1
ATOM 10885 C C . LYS F 1 24 ? 51.484 2.427 -22.733 1.00 18.99 24 LYS F C 1
ATOM 10886 O O . LYS F 1 24 ? 51.579 2.843 -21.577 1.00 19.48 24 LYS F O 1
ATOM 10892 N N . LEU F 1 25 ? 52.454 1.797 -23.378 1.00 16.65 25 LEU F N 1
ATOM 10893 C CA . LEU F 1 25 ? 53.803 1.496 -22.825 1.00 17.15 25 LEU F CA 1
ATOM 10894 C C . LEU F 1 25 ? 53.675 0.847 -21.433 1.00 16.26 25 LEU F C 1
ATOM 10895 O O . LEU F 1 25 ? 54.505 1.160 -20.531 1.00 15.91 25 LEU F O 1
ATOM 10900 N N . ASN F 1 26 ? 52.668 -0.012 -21.259 1.00 15.10 26 ASN F N 1
ATOM 10901 C CA . ASN F 1 26 ? 52.465 -0.826 -20.035 1.00 13.92 26 ASN F CA 1
ATOM 10902 C C . ASN F 1 26 ? 52.335 0.093 -18.824 1.00 14.74 26 ASN F C 1
ATOM 10903 O O . ASN F 1 26 ? 52.657 -0.333 -17.696 1.00 14.02 26 ASN F O 1
ATOM 10908 N N . ALA F 1 27 ? 51.776 1.277 -19.010 1.00 15.94 27 ALA F N 1
ATOM 10909 C CA . ALA F 1 27 ? 51.352 2.154 -17.900 1.00 16.31 27 ALA F CA 1
ATOM 10910 C C . ALA F 1 27 ? 50.397 1.386 -16.996 1.00 16.75 27 ALA F C 1
ATOM 10911 O O . ALA F 1 27 ? 49.653 0.519 -17.481 1.00 15.58 27 ALA F O 1
ATOM 10913 N N . LEU F 1 28 ? 50.342 1.737 -15.719 1.00 16.80 28 LEU F N 1
ATOM 10914 C CA . LEU F 1 28 ? 49.634 0.906 -14.721 1.00 15.94 28 LEU F CA 1
ATOM 10915 C C . LEU F 1 28 ? 48.152 1.305 -14.646 1.00 17.80 28 LEU F C 1
ATOM 10916 O O . LEU F 1 28 ? 47.663 1.580 -13.552 1.00 17.63 28 LEU F O 1
ATOM 10921 N N . SER F 1 29 ? 47.455 1.330 -15.783 1.00 16.30 29 SER F N 1
ATOM 10922 C CA . SER F 1 29 ? 45.987 1.523 -15.860 1.00 17.78 29 SER F CA 1
ATOM 10923 C C . SER F 1 29 ? 45.306 0.429 -15.033 1.00 18.38 29 SER F C 1
ATOM 10924 O O . SER F 1 29 ? 45.832 -0.720 -14.964 1.00 19.29 29 SER F O 1
ATOM 10927 N N . LYS F 1 30 ? 44.185 0.765 -14.408 1.00 17.91 30 LYS F N 1
ATOM 10928 C CA . LYS F 1 30 ? 43.385 -0.201 -13.635 1.00 19.13 30 LYS F CA 1
ATOM 10929 C C . LYS F 1 30 ? 43.143 -1.473 -14.460 1.00 17.87 30 LYS F C 1
ATOM 10930 O O . LYS F 1 30 ? 43.249 -2.580 -13.878 1.00 17.53 30 LYS F O 1
ATOM 10936 N N . VAL F 1 31 ? 42.828 -1.363 -15.753 1.00 17.33 31 VAL F N 1
ATOM 10937 C CA . VAL F 1 31 ? 42.418 -2.570 -16.543 1.00 17.28 31 VAL F CA 1
ATOM 10938 C C . VAL F 1 31 ? 43.620 -3.513 -16.654 1.00 17.62 31 VAL F C 1
ATOM 10939 O O . VAL F 1 31 ? 43.420 -4.757 -16.638 1.00 20.20 31 VAL F O 1
ATOM 10943 N N . PHE F 1 32 ? 44.834 -2.966 -16.749 1.00 15.64 32 PHE F N 1
ATOM 10944 C CA . PHE F 1 32 ? 46.085 -3.738 -16.921 1.00 15.09 32 PHE F CA 1
ATOM 10945 C C . PHE F 1 32 ? 46.412 -4.442 -15.606 1.00 14.87 32 PHE F C 1
ATOM 10946 O O . PHE F 1 32 ? 46.711 -5.630 -15.581 1.00 14.89 32 PHE F O 1
ATOM 10954 N N . ILE F 1 33 ? 46.376 -3.687 -14.521 1.00 15.66 33 ILE F N 1
ATOM 10955 C CA . ILE F 1 33 ? 46.693 -4.218 -13.166 1.00 16.39 33 ILE F CA 1
ATOM 10956 C C . ILE F 1 33 ? 45.662 -5.274 -12.765 1.00 14.89 33 ILE F C 1
ATOM 10957 O O . ILE F 1 33 ? 46.080 -6.282 -12.174 1.00 15.24 33 ILE F O 1
ATOM 10962 N N . ASP F 1 34 ? 44.380 -5.088 -13.065 1.00 14.89 34 ASP F N 1
ATOM 10963 C CA . ASP F 1 34 ? 43.327 -6.103 -12.743 1.00 16.97 34 ASP F CA 1
ATOM 10964 C C . ASP F 1 34 ? 43.636 -7.417 -13.464 1.00 17.19 34 ASP F C 1
ATOM 10965 O O . ASP F 1 34 ? 43.528 -8.480 -12.835 1.00 14.74 34 ASP F O 1
ATOM 10970 N N . ASP F 1 35 ? 44.109 -7.347 -14.698 1.00 15.93 35 ASP F N 1
ATOM 10971 C CA . ASP F 1 35 ? 44.500 -8.541 -15.480 1.00 16.20 35 ASP F CA 1
ATOM 10972 C C . ASP F 1 35 ? 45.754 -9.196 -14.913 1.00 14.29 35 ASP F C 1
ATOM 10973 O O . ASP F 1 35 ? 45.794 -10.438 -14.826 1.00 14.28 35 ASP F O 1
ATOM 10978 N N A LEU F 1 36 ? 46.762 -8.402 -14.560 0.50 14.26 36 LEU F N 1
ATOM 10979 N N B LEU F 1 36 ? 46.796 -8.416 -14.565 0.50 13.75 36 LEU F N 1
ATOM 10980 C CA A LEU F 1 36 ? 47.996 -8.908 -13.920 0.50 13.86 36 LEU F CA 1
ATOM 10981 C CA B LEU F 1 36 ? 48.022 -8.933 -13.887 0.50 13.17 36 LEU F CA 1
ATOM 10982 C C A LEU F 1 36 ? 47.635 -9.615 -12.598 0.50 12.73 36 LEU F C 1
ATOM 10983 C C B LEU F 1 36 ? 47.609 -9.653 -12.595 0.50 12.33 36 LEU F C 1
ATOM 10984 O O A LEU F 1 36 ? 48.113 -10.733 -12.361 0.50 12.95 36 LEU F O 1
ATOM 10985 O O B LEU F 1 36 ? 48.059 -10.785 -12.351 0.50 12.39 36 LEU F O 1
ATOM 10994 N N . MET F 1 37 ? 46.751 -9.033 -11.785 1.00 13.04 37 MET F N 1
ATOM 10995 C CA . MET F 1 37 ? 46.317 -9.646 -10.505 1.00 13.27 37 MET F CA 1
ATOM 10996 C C . MET F 1 37 ? 45.474 -10.903 -10.776 1.00 13.70 37 MET F C 1
ATOM 10997 O O . MET F 1 37 ? 45.649 -11.913 -10.045 1.00 14.45 37 MET F O 1
ATOM 11002 N N . GLN F 1 38 ? 44.616 -10.891 -11.780 1.00 14.21 38 GLN F N 1
ATOM 11003 C CA . GLN F 1 38 ? 43.836 -12.121 -12.090 1.00 15.47 38 GLN F CA 1
ATOM 11004 C C . GLN F 1 38 ? 44.812 -13.229 -12.547 1.00 14.52 38 GLN F C 1
ATOM 11005 O O . GLN F 1 38 ? 44.671 -14.391 -12.086 1.00 14.82 38 GLN F O 1
ATOM 11011 N N . ALA F 1 39 ? 45.775 -12.931 -13.424 1.00 12.99 39 ALA F N 1
ATOM 11012 C CA . ALA F 1 39 ? 46.770 -13.932 -13.910 1.00 13.01 39 ALA F CA 1
ATOM 11013 C C . ALA F 1 39 ? 47.553 -14.504 -12.733 1.00 13.37 39 ALA F C 1
ATOM 11014 O O . ALA F 1 39 ? 47.737 -15.742 -12.650 1.00 13.12 39 ALA F O 1
ATOM 11016 N N . LEU F 1 40 ? 48.005 -13.652 -11.801 1.00 12.57 40 LEU F N 1
ATOM 11017 C CA A LEU F 1 40 ? 48.762 -14.117 -10.618 0.50 13.66 40 LEU F CA 1
ATOM 11018 C CA B LEU F 1 40 ? 48.760 -14.133 -10.615 0.50 13.09 40 LEU F CA 1
ATOM 11019 C C . LEU F 1 40 ? 47.885 -15.051 -9.779 1.00 13.47 40 LEU F C 1
ATOM 11020 O O . LEU F 1 40 ? 48.351 -16.119 -9.393 1.00 14.64 40 LEU F O 1
ATOM 11029 N N . SER F 1 41 ? 46.670 -14.630 -9.456 1.00 14.26 41 SER F N 1
ATOM 11030 C CA . SER F 1 41 ? 45.736 -15.453 -8.661 1.00 15.95 41 SER F CA 1
ATOM 11031 C C . SER F 1 41 ? 45.512 -16.822 -9.333 1.00 15.45 41 SER F C 1
ATOM 11032 O O . SER F 1 41 ? 45.529 -17.834 -8.656 1.00 14.91 41 SER F O 1
ATOM 11035 N N . ASP F 1 42 ? 45.319 -16.847 -10.638 1.00 14.66 42 ASP F N 1
ATOM 11036 C CA . ASP F 1 42 ? 45.073 -18.091 -11.425 1.00 15.83 42 ASP F CA 1
ATOM 11037 C C . ASP F 1 42 ? 46.283 -19.029 -11.327 1.00 16.62 42 ASP F C 1
ATOM 11038 O O . ASP F 1 42 ? 46.093 -20.251 -11.522 1.00 17.26 42 ASP F O 1
ATOM 11043 N N . LEU F 1 43 ? 47.499 -18.486 -11.101 1.00 15.44 43 LEU F N 1
ATOM 11044 C CA . LEU F 1 43 ? 48.766 -19.262 -11.056 1.00 14.17 43 LEU F CA 1
ATOM 11045 C C . LEU F 1 43 ? 49.107 -19.706 -9.629 1.00 14.20 43 LEU F C 1
ATOM 11046 O O . LEU F 1 43 ? 50.156 -20.337 -9.468 1.00 14.08 43 LEU F O 1
ATOM 11051 N N . ASN F 1 44 ? 48.258 -19.424 -8.647 1.00 13.90 44 ASN F N 1
ATOM 11052 C CA . ASN F 1 44 ? 48.449 -19.828 -7.230 1.00 15.31 44 ASN F CA 1
ATOM 11053 C C . ASN F 1 44 ? 48.036 -21.303 -7.082 1.00 16.44 44 ASN F C 1
ATOM 11054 O O . ASN F 1 44 ? 47.040 -21.592 -6.426 1.00 17.30 44 ASN F O 1
ATOM 11059 N N . ARG F 1 45 ? 48.815 -22.196 -7.677 1.00 19.00 45 ARG F N 1
ATOM 11060 C CA . ARG F 1 45 ? 48.528 -23.644 -7.823 1.00 21.52 45 ARG F CA 1
ATOM 11061 C C . ARG F 1 45 ? 49.761 -24.429 -7.400 1.00 22.91 45 ARG F C 1
ATOM 11062 O O . ARG F 1 45 ? 50.883 -23.961 -7.567 1.00 18.95 45 ARG F O 1
ATOM 11070 N N . PRO F 1 46 ? 49.608 -25.658 -6.865 1.00 25.21 46 PRO F N 1
ATOM 11071 C CA A PRO F 1 46 ? 50.737 -26.438 -6.356 0.50 25.95 46 PRO F CA 1
ATOM 11072 C CA B PRO F 1 46 ? 50.777 -26.362 -6.338 0.50 26.14 46 PRO F CA 1
ATOM 11073 C C . PRO F 1 46 ? 51.784 -26.763 -7.436 1.00 24.85 46 PRO F C 1
ATOM 11074 O O . PRO F 1 46 ? 52.954 -26.805 -7.109 1.00 27.54 46 PRO F O 1
ATOM 11081 N N . GLU F 1 47 ? 51.340 -26.954 -8.683 1.00 22.70 47 GLU F N 1
ATOM 11082 C CA . GLU F 1 47 ? 52.223 -27.293 -9.831 1.00 20.86 47 GLU F CA 1
ATOM 11083 C C . GLU F 1 47 ? 52.977 -26.052 -10.347 1.00 18.25 47 GLU F C 1
ATOM 11084 O O . GLU F 1 47 ? 53.793 -26.202 -11.298 1.00 16.66 47 GLU F O 1
ATOM 11090 N N . ILE F 1 48 ? 52.718 -24.850 -9.821 1.00 15.11 48 ILE F N 1
ATOM 11091 C CA . ILE F 1 48 ? 53.503 -23.636 -10.223 1.00 15.32 48 ILE F CA 1
ATOM 11092 C C . ILE F 1 48 ? 54.410 -23.274 -9.060 1.00 14.98 48 ILE F C 1
ATOM 11093 O O . ILE F 1 48 ? 53.931 -23.238 -7.937 1.00 16.19 48 ILE F O 1
ATOM 11098 N N . ARG F 1 49 ? 55.693 -23.013 -9.293 1.00 14.21 49 ARG F N 1
ATOM 11099 C CA A ARG F 1 49 ? 56.706 -22.905 -8.213 0.50 13.56 49 ARG F CA 1
ATOM 11100 C CA B ARG F 1 49 ? 56.587 -22.829 -8.133 0.50 14.37 49 ARG F CA 1
ATOM 11101 C C . ARG F 1 49 ? 57.390 -21.536 -8.245 1.00 13.10 49 ARG F C 1
ATOM 11102 O O . ARG F 1 49 ? 57.976 -21.142 -7.211 1.00 13.74 49 ARG F O 1
ATOM 11117 N N . CYS F 1 50 ? 57.365 -20.871 -9.390 1.00 12.21 50 CYS F N 1
ATOM 11118 C CA . CYS F 1 50 ? 58.106 -19.605 -9.579 1.00 11.19 50 CYS F CA 1
ATOM 11119 C C . CYS F 1 50 ? 57.422 -18.788 -10.680 1.00 11.04 50 CYS F C 1
ATOM 11120 O O . CYS F 1 50 ? 56.962 -19.369 -11.699 1.00 11.27 50 CYS F O 1
ATOM 11123 N N . ILE F 1 51 ? 57.334 -17.483 -10.465 1.00 10.26 51 ILE F N 1
ATOM 11124 C CA . ILE F 1 51 ? 56.734 -16.543 -11.428 1.00 10.64 51 ILE F CA 1
ATOM 11125 C C . ILE F 1 51 ? 57.817 -15.633 -11.960 1.00 10.49 51 ILE F C 1
ATOM 11126 O O . ILE F 1 51 ? 58.662 -15.205 -11.174 1.00 11.62 51 ILE F O 1
ATOM 11131 N N . ILE F 1 52 ? 57.763 -15.339 -13.261 1.00 10.48 52 ILE F N 1
ATOM 11132 C CA . ILE F 1 52 ? 58.539 -14.261 -13.912 1.00 11.48 52 ILE F CA 1
ATOM 11133 C C . ILE F 1 52 ? 57.555 -13.222 -14.467 1.00 11.91 52 ILE F C 1
ATOM 11134 O O . ILE F 1 52 ? 56.596 -13.591 -15.171 1.00 12.09 52 ILE F O 1
ATOM 11139 N N . LEU F 1 53 ? 57.784 -11.943 -14.171 1.00 10.90 53 LEU F N 1
ATOM 11140 C CA . LEU F 1 53 ? 57.075 -10.807 -14.798 1.00 12.00 53 LEU F CA 1
ATOM 11141 C C . LEU F 1 53 ? 57.999 -10.194 -15.841 1.00 10.95 53 LEU F C 1
ATOM 11142 O O . LEU F 1 53 ? 59.141 -9.853 -15.506 1.00 12.31 53 LEU F O 1
ATOM 11147 N N . ARG F 1 54 ? 57.536 -9.998 -17.057 1.00 12.45 54 ARG F N 1
ATOM 11148 C CA . ARG F 1 54 ? 58.364 -9.363 -18.103 1.00 12.59 54 ARG F CA 1
ATOM 11149 C C . ARG F 1 54 ? 57.506 -8.488 -19.006 1.00 12.18 54 ARG F C 1
ATOM 11150 O O . ARG F 1 54 ? 56.287 -8.683 -19.074 1.00 12.67 54 ARG F O 1
ATOM 11158 N N . ALA F 1 55 ? 58.165 -7.593 -19.718 1.00 13.29 55 ALA F N 1
ATOM 11159 C CA . ALA F 1 55 ? 57.619 -6.928 -20.918 1.00 13.51 55 ALA F CA 1
ATOM 11160 C C . ALA F 1 55 ? 58.012 -7.767 -22.133 1.00 14.70 55 ALA F C 1
ATOM 11161 O O . ALA F 1 55 ? 58.915 -8.617 -22.081 1.00 13.84 55 ALA F O 1
ATOM 11163 N N . PRO F 1 56 ? 57.319 -7.576 -23.266 1.00 15.88 56 PRO F N 1
ATOM 11164 C CA . PRO F 1 56 ? 57.672 -8.289 -24.483 1.00 17.63 56 PRO F CA 1
ATOM 11165 C C . PRO F 1 56 ? 59.152 -8.089 -24.864 1.00 18.03 56 PRO F C 1
ATOM 11166 O O . PRO F 1 56 ? 59.748 -7.027 -24.642 1.00 17.36 56 PRO F O 1
ATOM 11170 N N . SER F 1 57 ? 59.741 -9.133 -25.441 1.00 19.20 57 SER F N 1
ATOM 11171 C CA . SER F 1 57 ? 61.097 -9.057 -26.016 1.00 20.58 57 SER F CA 1
ATOM 11172 C C . SER F 1 57 ? 61.237 -7.799 -26.886 1.00 20.26 57 SER F C 1
ATOM 11173 O O . SER F 1 57 ? 60.327 -7.479 -27.687 1.00 19.22 57 SER F O 1
ATOM 11176 N N . GLY F 1 58 ? 62.324 -7.068 -26.715 1.00 19.99 58 GLY F N 1
ATOM 11177 C CA . GLY F 1 58 ? 62.610 -5.864 -27.510 1.00 21.53 58 GLY F CA 1
ATOM 11178 C C . GLY F 1 58 ? 61.941 -4.600 -27.006 1.00 21.76 58 GLY F C 1
ATOM 11179 O O . GLY F 1 58 ? 62.123 -3.589 -27.669 1.00 21.46 58 GLY F O 1
ATOM 11180 N N . SER F 1 59 ? 61.192 -4.620 -25.894 1.00 18.61 59 SER F N 1
ATOM 11181 C CA . SER F 1 59 ? 60.480 -3.413 -25.403 1.00 18.00 59 SER F CA 1
ATOM 11182 C C . SER F 1 59 ? 61.503 -2.311 -25.088 1.00 18.56 59 SER F C 1
ATOM 11183 O O . SER F 1 59 ? 62.508 -2.580 -24.420 1.00 16.44 59 SER F O 1
ATOM 11186 N N . LYS F 1 60 ? 61.248 -1.093 -25.561 1.00 18.97 60 LYS F N 1
ATOM 11187 C CA . LYS F 1 60 ? 62.026 0.107 -25.176 1.00 21.94 60 LYS F CA 1
ATOM 11188 C C . LYS F 1 60 ? 61.588 0.576 -23.775 1.00 18.13 60 LYS F C 1
ATOM 11189 O O . LYS F 1 60 ? 62.456 1.091 -23.019 1.00 14.97 60 LYS F O 1
ATOM 11195 N N . VAL F 1 61 ? 60.292 0.448 -23.470 1.00 16.74 61 VAL F N 1
ATOM 11196 C CA . VAL F 1 61 ? 59.704 0.860 -22.157 1.00 16.42 61 VAL F CA 1
ATOM 11197 C C . VAL F 1 61 ? 59.150 -0.373 -21.479 1.00 15.27 61 VAL F C 1
ATOM 11198 O O . VAL F 1 61 ? 58.255 -1.017 -22.037 1.00 16.66 61 VAL F O 1
ATOM 11202 N N . PHE F 1 62 ? 59.740 -0.759 -20.358 1.00 14.44 62 PHE F N 1
ATOM 11203 C CA . PHE F 1 62 ? 59.208 -1.866 -19.538 1.00 13.32 62 PHE F CA 1
ATOM 11204 C C . PHE F 1 62 ? 57.821 -1.446 -19.051 1.00 13.08 62 PHE F C 1
ATOM 11205 O O . PHE F 1 62 ? 56.849 -2.170 -19.255 1.00 13.23 62 PHE F O 1
ATOM 11213 N N . SER F 1 63 ? 57.723 -0.283 -18.423 1.00 12.31 63 SER F N 1
ATOM 11214 C CA . SER F 1 63 ? 56.438 0.293 -17.953 1.00 12.61 63 SER F CA 1
ATOM 11215 C C . SER F 1 63 ? 56.619 1.780 -17.687 1.00 13.38 63 SER F C 1
ATOM 11216 O O . SER F 1 63 ? 57.584 2.114 -16.986 1.00 12.81 63 SER F O 1
ATOM 11219 N N . ALA F 1 64 ? 55.721 2.613 -18.255 1.00 12.92 64 ALA F N 1
ATOM 11220 C CA . ALA F 1 64 ? 55.736 4.085 -18.126 1.00 14.47 64 ALA F CA 1
ATOM 11221 C C . ALA F 1 64 ? 55.189 4.494 -16.764 1.00 16.08 64 ALA F C 1
ATOM 11222 O O . ALA F 1 64 ? 55.019 5.689 -16.544 1.00 17.18 64 ALA F O 1
ATOM 11224 N N . GLY F 1 65 ? 54.873 3.531 -15.905 1.00 15.67 65 GLY F N 1
ATOM 11225 C CA . GLY F 1 65 ? 54.475 3.826 -14.512 1.00 15.93 65 GLY F CA 1
ATOM 11226 C C . GLY F 1 65 ? 53.021 4.234 -14.409 1.00 17.92 65 GLY F C 1
ATOM 11227 O O . GLY F 1 65 ? 52.189 3.717 -15.176 1.00 16.29 65 GLY F O 1
ATOM 11228 N N . HIS F 1 66 ? 52.701 5.119 -13.474 1.00 18.40 66 HIS F N 1
ATOM 11229 C CA . HIS F 1 66 ? 51.290 5.472 -13.165 1.00 21.20 66 HIS F CA 1
ATOM 11230 C C . HIS F 1 66 ? 50.595 6.014 -14.381 1.00 19.79 66 HIS F C 1
ATOM 11231 O O . HIS F 1 66 ? 51.218 6.784 -15.096 1.00 18.32 66 HIS F O 1
ATOM 11238 N N . ASP F 1 67 ? 49.354 5.563 -14.603 1.00 20.21 67 ASP F N 1
ATOM 11239 C CA . ASP F 1 67 ? 48.485 6.160 -15.635 1.00 22.00 67 ASP F CA 1
ATOM 11240 C C . ASP F 1 67 ? 48.021 7.531 -15.109 1.00 23.96 67 ASP F C 1
ATOM 11241 O O . ASP F 1 67 ? 47.116 7.549 -14.254 1.00 23.12 67 ASP F O 1
ATOM 11246 N N . ILE F 1 68 ? 48.602 8.625 -15.622 1.00 25.41 68 ILE F N 1
ATOM 11247 C CA . ILE F 1 68 ? 48.404 9.992 -15.048 1.00 27.87 68 ILE F CA 1
ATOM 11248 C C . ILE F 1 68 ? 46.965 10.435 -15.359 1.00 28.62 68 ILE F C 1
ATOM 11249 O O . ILE F 1 68 ? 46.395 11.164 -14.532 1.00 27.16 68 ILE F O 1
ATOM 11254 N N . HIS F 1 69 ? 46.361 9.945 -16.447 1.00 27.60 69 HIS F N 1
ATOM 11255 C CA . HIS F 1 69 ? 44.920 10.139 -16.747 1.00 30.91 69 HIS F CA 1
ATOM 11256 C C . HIS F 1 69 ? 44.052 9.629 -15.596 1.00 31.21 69 HIS F C 1
ATOM 11257 O O . HIS F 1 69 ? 42.966 10.202 -15.388 1.00 33.87 69 HIS F O 1
ATOM 11264 N N . GLU F 1 70 ? 44.473 8.582 -14.889 1.00 27.44 70 GLU F N 1
ATOM 11265 C CA . GLU F 1 70 ? 43.587 7.898 -13.917 1.00 27.61 70 GLU F CA 1
ATOM 11266 C C . GLU F 1 70 ? 43.771 8.507 -12.533 1.00 28.87 70 GLU F C 1
ATOM 11267 O O . GLU F 1 70 ? 43.002 8.135 -11.685 1.00 29.59 70 GLU F O 1
ATOM 11273 N N . LEU F 1 71 ? 44.734 9.406 -12.301 1.00 33.84 71 LEU F N 1
ATOM 11274 C CA . LEU F 1 71 ? 44.896 10.058 -10.970 1.00 40.56 71 LEU F CA 1
ATOM 11275 C C . LEU F 1 71 ? 43.714 10.995 -10.757 1.00 42.96 71 LEU F C 1
ATOM 11276 O O . LEU F 1 71 ? 43.298 11.697 -11.682 1.00 38.26 71 LEU F O 1
ATOM 11281 N N . PRO F 1 72 ? 43.134 11.031 -9.537 1.00 46.80 72 PRO F N 1
ATOM 11282 C CA . PRO F 1 72 ? 42.105 12.028 -9.225 1.00 53.69 72 PRO F CA 1
ATOM 11283 C C . PRO F 1 72 ? 42.739 13.431 -9.158 1.00 51.50 72 PRO F C 1
ATOM 11284 O O . PRO F 1 72 ? 43.830 13.565 -8.595 1.00 48.81 72 PRO F O 1
ATOM 11288 N N . SER F 1 73 ? 42.034 14.425 -9.718 1.00 57.01 73 SER F N 1
ATOM 11289 C CA . SER F 1 73 ? 42.554 15.754 -10.160 1.00 61.19 73 SER F CA 1
ATOM 11290 C C . SER F 1 73 ? 42.975 16.659 -8.987 1.00 62.94 73 SER F C 1
ATOM 11291 O O . SER F 1 73 ? 43.710 17.655 -9.234 1.00 70.69 73 SER F O 1
ATOM 11294 N N . GLY F 1 74 ? 42.516 16.391 -7.764 1.00 54.53 74 GLY F N 1
ATOM 11295 C CA . GLY F 1 74 ? 42.883 17.239 -6.616 1.00 51.18 74 GLY F CA 1
ATOM 11296 C C . GLY F 1 74 ? 41.802 17.252 -5.559 1.00 45.86 74 GLY F C 1
ATOM 11297 O O . GLY F 1 74 ? 40.592 17.254 -5.898 1.00 49.08 74 GLY F O 1
ATOM 11298 N N . GLY F 1 75 ? 42.238 17.305 -4.308 1.00 41.82 75 GLY F N 1
ATOM 11299 C CA . GLY F 1 75 ? 41.375 17.141 -3.127 1.00 39.90 75 GLY F CA 1
ATOM 11300 C C . GLY F 1 75 ? 41.290 15.691 -2.735 1.00 35.48 75 GLY F C 1
ATOM 11301 O O . GLY F 1 75 ? 40.792 15.447 -1.633 1.00 38.72 75 GLY F O 1
ATOM 11302 N N . ARG F 1 76 ? 41.779 14.781 -3.601 1.00 32.84 76 ARG F N 1
ATOM 11303 C CA . ARG F 1 76 ? 41.652 13.304 -3.418 1.00 31.03 76 ARG F CA 1
ATOM 11304 C C . ARG F 1 76 ? 43.051 12.696 -3.314 1.00 28.42 76 ARG F C 1
ATOM 11305 O O . ARG F 1 76 ? 43.935 13.076 -4.105 1.00 24.24 76 ARG F O 1
ATOM 11313 N N . ASP F 1 77 ? 43.243 11.840 -2.312 1.00 23.12 77 ASP F N 1
ATOM 11314 C CA . ASP F 1 77 ? 44.490 11.049 -2.154 1.00 21.23 77 ASP F CA 1
ATOM 11315 C C . ASP F 1 77 ? 44.669 10.228 -3.430 1.00 21.21 77 ASP F C 1
ATOM 11316 O O . ASP F 1 77 ? 43.835 9.405 -3.803 1.00 21.24 77 ASP F O 1
ATOM 11321 N N . PRO F 1 78 ? 45.784 10.379 -4.162 1.00 21.25 78 PRO F N 1
ATOM 11322 C CA . PRO F 1 78 ? 46.010 9.565 -5.365 1.00 20.13 78 PRO F CA 1
ATOM 11323 C C . PRO F 1 78 ? 46.562 8.142 -5.118 1.00 21.23 78 PRO F C 1
ATOM 11324 O O . PRO F 1 78 ? 46.652 7.331 -6.053 1.00 22.07 78 PRO F O 1
ATOM 11328 N N . LEU F 1 79 ? 46.937 7.843 -3.882 1.00 17.11 79 LEU F N 1
ATOM 11329 C CA . LEU F 1 79 ? 47.586 6.536 -3.565 1.00 17.90 79 LEU F CA 1
ATOM 11330 C C . LEU F 1 79 ? 46.933 5.927 -2.318 1.00 17.10 79 LEU F C 1
ATOM 11331 O O . LEU F 1 79 ? 47.605 5.602 -1.307 1.00 16.78 79 LEU F O 1
ATOM 11336 N N . SER F 1 80 ? 45.618 5.816 -2.393 1.00 16.05 80 SER F N 1
ATOM 11337 C CA . SER F 1 80 ? 44.761 5.201 -1.351 1.00 16.16 80 SER F CA 1
ATOM 11338 C C . SER F 1 80 ? 44.986 3.687 -1.348 1.00 14.88 80 SER F C 1
ATOM 11339 O O . SER F 1 80 ? 45.443 3.113 -2.379 1.00 16.81 80 SER F O 1
ATOM 11342 N N . TYR F 1 81 ? 44.580 3.050 -0.256 1.00 14.00 81 TYR F N 1
ATOM 11343 C CA . TYR F 1 81 ? 44.875 1.632 0.003 1.00 13.26 81 TYR F CA 1
ATOM 11344 C C . TYR F 1 81 ? 44.363 0.754 -1.140 1.00 13.19 81 TYR F C 1
ATOM 11345 O O . TYR F 1 81 ? 44.983 -0.259 -1.356 1.00 11.29 81 TYR F O 1
ATOM 11354 N N . ASP F 1 82 ? 43.220 1.065 -1.769 1.00 15.08 82 ASP F N 1
ATOM 11355 C CA . ASP F 1 82 ? 42.632 0.139 -2.782 1.00 15.76 82 ASP F CA 1
ATOM 11356 C C . ASP F 1 82 ? 42.891 0.666 -4.203 1.00 16.90 82 ASP F C 1
ATOM 11357 O O . ASP F 1 82 ? 42.331 0.120 -5.129 1.00 17.17 82 ASP F O 1
ATOM 11362 N N . ASP F 1 83 ? 43.838 1.568 -4.392 1.00 17.24 83 ASP F N 1
ATOM 11363 C CA . ASP F 1 83 ? 44.297 1.961 -5.749 1.00 18.76 83 ASP F CA 1
ATOM 11364 C C . ASP F 1 83 ? 45.113 0.804 -6.311 1.00 18.59 83 ASP F C 1
ATOM 11365 O O . ASP F 1 83 ? 45.688 0.006 -5.559 1.00 14.90 83 ASP F O 1
ATOM 11370 N N . PRO F 1 84 ? 45.040 0.592 -7.640 1.00 16.56 84 PRO F N 1
ATOM 11371 C CA . PRO F 1 84 ? 45.627 -0.592 -8.264 1.00 17.76 84 PRO F CA 1
ATOM 11372 C C . PRO F 1 84 ? 47.106 -0.867 -7.930 1.00 15.86 84 PRO F C 1
ATOM 11373 O O . PRO F 1 84 ? 47.414 -2.001 -7.626 1.00 15.75 84 PRO F O 1
ATOM 11377 N N . LEU F 1 85 ? 47.995 0.112 -8.012 1.00 15.51 85 LEU F N 1
ATOM 11378 C CA . LEU F 1 85 ? 49.422 -0.115 -7.643 1.00 16.34 85 LEU F CA 1
ATOM 11379 C C . LEU F 1 85 ? 49.545 -0.587 -6.188 1.00 14.58 85 LEU F C 1
ATOM 11380 O O . LEU F 1 85 ? 50.341 -1.490 -5.911 1.00 14.86 85 LEU F O 1
ATOM 11385 N N . ARG F 1 86 ? 48.771 -0.016 -5.274 1.00 12.52 86 ARG F N 1
ATOM 11386 C CA . ARG F 1 86 ? 48.808 -0.417 -3.850 1.00 12.12 86 ARG F CA 1
ATOM 11387 C C . ARG F 1 86 ? 48.315 -1.861 -3.738 1.00 11.89 86 ARG F C 1
ATOM 11388 O O . ARG F 1 86 ? 48.901 -2.616 -2.937 1.00 11.98 86 ARG F O 1
ATOM 11396 N N . GLN F 1 87 ? 47.282 -2.243 -4.502 1.00 10.79 87 GLN F N 1
ATOM 11397 C CA . GLN F 1 87 ? 46.762 -3.629 -4.451 1.00 12.43 87 GLN F CA 1
ATOM 11398 C C . GLN F 1 87 ? 47.821 -4.591 -4.995 1.00 12.04 87 GLN F C 1
ATOM 11399 O O . GLN F 1 87 ? 48.005 -5.637 -4.353 1.00 11.76 87 GLN F O 1
ATOM 11405 N N . ILE F 1 88 ? 48.453 -4.292 -6.131 1.00 11.00 88 ILE F N 1
ATOM 11406 C CA A ILE F 1 88 ? 49.360 -5.283 -6.807 0.50 11.20 88 ILE F CA 1
ATOM 11407 C CA B ILE F 1 88 ? 49.343 -5.302 -6.777 0.50 10.74 88 ILE F CA 1
ATOM 11408 C C . ILE F 1 88 ? 50.629 -5.458 -5.962 1.00 10.80 88 ILE F C 1
ATOM 11409 O O . ILE F 1 88 ? 51.107 -6.604 -5.865 1.00 10.39 88 ILE F O 1
ATOM 11418 N N . THR F 1 89 ? 51.142 -4.387 -5.342 1.00 10.33 89 THR F N 1
ATOM 11419 C CA . THR F 1 89 ? 52.358 -4.532 -4.525 1.00 10.22 89 THR F CA 1
ATOM 11420 C C . THR F 1 89 ? 52.027 -5.438 -3.341 1.00 9.34 89 THR F C 1
ATOM 11421 O O . THR F 1 89 ? 52.859 -6.299 -3.036 1.00 9.49 89 THR F O 1
ATOM 11425 N N . ARG F 1 90 ? 50.890 -5.276 -2.680 1.00 9.37 90 ARG F N 1
ATOM 11426 C CA . ARG F 1 90 ? 50.522 -6.192 -1.571 1.00 10.48 90 ARG F CA 1
ATOM 11427 C C . ARG F 1 90 ? 50.409 -7.626 -2.103 1.00 10.40 90 ARG F C 1
ATOM 11428 O O . ARG F 1 90 ? 50.891 -8.531 -1.443 1.00 9.91 90 ARG F O 1
ATOM 11436 N N . MET F 1 91 ? 49.760 -7.790 -3.243 1.00 10.59 91 MET F N 1
ATOM 11437 C CA . MET F 1 91 ? 49.541 -9.137 -3.808 1.00 10.67 91 MET F CA 1
ATOM 11438 C C . MET F 1 91 ? 50.901 -9.780 -4.122 1.00 9.98 91 MET F C 1
ATOM 11439 O O . MET F 1 91 ? 51.095 -10.941 -3.705 1.00 10.31 91 MET F O 1
ATOM 11444 N N . ILE F 1 92 ? 51.814 -9.047 -4.785 1.00 8.74 92 ILE F N 1
ATOM 11445 C CA . ILE F 1 92 ? 53.179 -9.589 -5.076 1.00 8.31 92 ILE F CA 1
ATOM 11446 C C . ILE F 1 92 ? 53.845 -10.036 -3.756 1.00 7.96 92 ILE F C 1
ATOM 11447 O O . ILE F 1 92 ? 54.491 -11.107 -3.716 1.00 8.45 92 ILE F O 1
ATOM 11452 N N . GLN F 1 93 ? 53.747 -9.207 -2.713 1.00 6.82 93 GLN F N 1
ATOM 11453 C CA . GLN F 1 93 ? 54.511 -9.407 -1.482 1.00 7.69 93 GLN F CA 1
ATOM 11454 C C . GLN F 1 93 ? 53.945 -10.591 -0.695 1.00 8.22 93 GLN F C 1
ATOM 11455 O O . GLN F 1 93 ? 54.714 -11.276 0.035 1.00 8.39 93 GLN F O 1
ATOM 11461 N N . LYS F 1 94 ? 52.639 -10.835 -0.808 1.00 9.18 94 LYS F N 1
ATOM 11462 C CA . LYS F 1 94 ? 51.939 -11.894 -0.012 1.00 10.00 94 LYS F CA 1
ATOM 11463 C C . LYS F 1 94 ? 51.878 -13.197 -0.824 1.00 10.05 94 LYS F C 1
ATOM 11464 O O . LYS F 1 94 ? 51.488 -14.218 -0.275 1.00 10.07 94 LYS F O 1
ATOM 11470 N N . PHE F 1 95 ? 52.288 -13.156 -2.080 1.00 10.11 95 PHE F N 1
ATOM 11471 C CA . PHE F 1 95 ? 52.185 -14.336 -2.974 1.00 10.06 95 PHE F CA 1
ATOM 11472 C C . PHE F 1 95 ? 53.149 -15.419 -2.499 1.00 10.35 95 PHE F C 1
ATOM 11473 O O . PHE F 1 95 ? 54.344 -15.166 -2.337 1.00 10.09 95 PHE F O 1
ATOM 11481 N N . PRO F 1 96 ? 52.674 -16.663 -2.272 1.00 10.74 96 PRO F N 1
ATOM 11482 C CA . PRO F 1 96 ? 53.484 -17.677 -1.604 1.00 11.55 96 PRO F CA 1
ATOM 11483 C C . PRO F 1 96 ? 54.512 -18.328 -2.526 1.00 13.24 96 PRO F C 1
ATOM 11484 O O . PRO F 1 96 ? 55.152 -19.239 -2.098 1.00 18.91 96 PRO F O 1
ATOM 11488 N N . LYS F 1 97 ? 54.738 -17.779 -3.706 1.00 12.56 97 LYS F N 1
ATOM 11489 C CA . LYS F 1 97 ? 55.810 -18.247 -4.620 1.00 12.22 97 LYS F CA 1
ATOM 11490 C C . LYS F 1 97 ? 56.740 -17.069 -4.883 1.00 10.92 97 LYS F C 1
ATOM 11491 O O . LYS F 1 97 ? 56.312 -15.906 -4.878 1.00 10.09 97 LYS F O 1
ATOM 11497 N N . PRO F 1 98 ? 57.991 -17.342 -5.260 1.00 9.51 98 PRO F N 1
ATOM 11498 C CA . PRO F 1 98 ? 58.867 -16.254 -5.673 1.00 9.53 98 PRO F CA 1
ATOM 11499 C C . PRO F 1 98 ? 58.350 -15.615 -6.950 1.00 9.73 98 PRO F C 1
ATOM 11500 O O . PRO F 1 98 ? 57.896 -16.287 -7.843 1.00 9.21 98 PRO F O 1
ATOM 11504 N N . ILE F 1 99 ? 58.505 -14.299 -6.998 1.00 9.77 99 ILE F N 1
ATOM 11505 C CA . ILE F 1 99 ? 58.204 -13.478 -8.202 1.00 9.74 99 ILE F CA 1
ATOM 11506 C C . ILE F 1 99 ? 59.469 -12.757 -8.616 1.00 10.60 99 ILE F C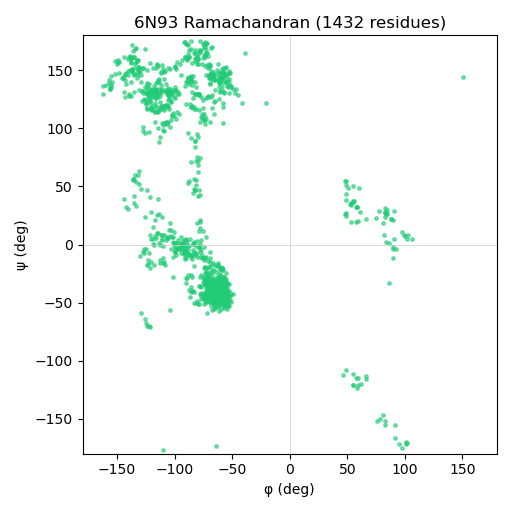 1
ATOM 11507 O O . ILE F 1 99 ? 59.949 -11.919 -7.827 1.00 9.60 99 ILE F O 1
ATOM 11512 N N . ILE F 1 100 ? 59.963 -13.042 -9.829 1.00 9.57 100 ILE F N 1
ATOM 11513 C CA . ILE F 1 100 ? 61.198 -12.425 -10.381 1.00 10.09 100 ILE F CA 1
ATOM 11514 C C . ILE F 1 100 ? 60.769 -11.411 -11.433 1.00 10.78 100 ILE F C 1
ATOM 11515 O O . ILE F 1 100 ? 60.045 -11.795 -12.355 1.00 10.33 100 ILE F O 1
ATOM 11520 N N . SER F 1 101 ? 61.181 -10.154 -11.307 1.00 10.01 101 SER F N 1
ATOM 11521 C CA . SER F 1 101 ? 60.990 -9.139 -12.353 1.00 10.97 101 SER F CA 1
ATOM 11522 C C . SER F 1 101 ? 62.161 -9.281 -13.328 1.00 11.84 101 SER F C 1
ATOM 11523 O O . SER F 1 101 ? 63.341 -9.107 -12.907 1.00 11.30 101 SER F O 1
ATOM 11526 N N . MET F 1 102 ? 61.846 -9.580 -14.586 1.00 12.39 102 MET F N 1
ATOM 11527 C CA . MET F 1 102 ? 62.824 -9.709 -15.681 1.00 11.53 102 MET F CA 1
ATOM 11528 C C . MET F 1 102 ? 62.669 -8.476 -16.561 1.00 11.02 102 MET F C 1
ATOM 11529 O O . MET F 1 102 ? 61.690 -8.385 -17.274 1.00 10.93 102 MET F O 1
ATOM 11534 N N . VAL F 1 103 ? 63.616 -7.545 -16.453 1.00 11.08 103 VAL F N 1
ATOM 11535 C CA . VAL F 1 103 ? 63.447 -6.172 -16.969 1.00 10.19 103 VAL F CA 1
ATOM 11536 C C . VAL F 1 103 ? 64.289 -5.966 -18.219 1.00 10.70 103 VAL F C 1
ATOM 11537 O O . VAL F 1 103 ? 65.499 -6.027 -18.145 1.00 11.65 103 VAL F O 1
ATOM 11541 N N . GLU F 1 104 ? 63.607 -5.638 -19.294 1.00 12.38 104 GLU F N 1
ATOM 11542 C CA . GLU F 1 104 ? 64.164 -5.044 -20.526 1.00 13.69 104 GLU F CA 1
ATOM 11543 C C . GLU F 1 104 ? 63.463 -3.713 -20.732 1.00 13.20 104 GLU F C 1
ATOM 11544 O O . GLU F 1 104 ? 62.241 -3.682 -20.662 1.00 13.91 104 GLU F O 1
ATOM 11550 N N . GLY F 1 105 ? 64.215 -2.651 -20.977 1.00 13.82 105 GLY F N 1
ATOM 11551 C CA . GLY F 1 105 ? 63.651 -1.317 -21.264 1.00 14.20 105 GLY F CA 1
ATOM 11552 C C . GLY F 1 105 ? 63.694 -0.400 -20.042 1.00 14.17 105 GLY F C 1
ATOM 11553 O O . GLY F 1 105 ? 64.260 -0.776 -19.001 1.00 13.99 105 GLY F O 1
ATOM 11554 N N . SER F 1 106 ? 63.052 0.755 -20.152 1.00 13.79 106 SER F N 1
ATOM 11555 C CA . SER F 1 106 ? 63.032 1.783 -19.094 1.00 12.75 106 SER F CA 1
ATOM 11556 C C . SER F 1 106 ? 61.865 1.523 -18.129 1.00 12.40 106 SER F C 1
ATOM 11557 O O . SER F 1 106 ? 60.752 1.126 -18.570 1.00 12.09 106 SER F O 1
ATOM 11560 N N . VAL F 1 107 ? 62.112 1.789 -16.843 1.00 11.60 107 VAL F N 1
ATOM 11561 C CA . VAL F 1 107 ? 61.190 1.557 -15.709 1.00 11.75 107 VAL F CA 1
ATOM 11562 C C . VAL F 1 107 ? 60.966 2.896 -15.025 1.00 11.83 107 VAL F C 1
ATOM 11563 O O . VAL F 1 107 ? 61.981 3.484 -14.602 1.00 12.01 107 VAL F O 1
ATOM 11567 N N . TRP F 1 108 ? 59.714 3.331 -14.898 1.00 12.60 108 TRP F N 1
ATOM 11568 C CA . TRP F 1 108 ? 59.324 4.662 -14.386 1.00 12.94 108 TRP F CA 1
ATOM 11569 C C . TRP F 1 108 ? 58.370 4.552 -13.213 1.00 13.07 108 TRP F C 1
ATOM 11570 O O . TRP F 1 108 ? 57.327 3.886 -13.347 1.00 12.42 108 TRP F O 1
ATOM 11581 N N . GLY F 1 109 ? 58.704 5.257 -12.121 1.00 12.92 109 GLY F N 1
ATOM 11582 C CA . GLY F 1 109 ? 57.749 5.696 -11.100 1.00 13.80 109 GLY F CA 1
ATOM 11583 C C . GLY F 1 109 ? 57.082 4.518 -10.428 1.00 13.37 109 GLY F C 1
ATOM 11584 O O . GLY F 1 109 ? 57.798 3.676 -9.854 1.00 13.86 109 GLY F O 1
ATOM 11585 N N . GLY F 1 110 ? 55.755 4.433 -10.512 1.00 13.03 110 GLY F N 1
ATOM 11586 C CA . GLY F 1 110 ? 55.021 3.311 -9.901 1.00 13.84 110 GLY F CA 1
ATOM 11587 C C . GLY F 1 110 ? 55.545 1.964 -10.366 1.00 12.57 110 GLY F C 1
ATOM 11588 O O . GLY F 1 110 ? 55.461 1.021 -9.581 1.00 11.72 110 GLY F O 1
ATOM 11589 N N . ALA F 1 111 ? 56.026 1.836 -11.614 1.00 11.61 111 ALA F N 1
ATOM 11590 C CA . ALA F 1 111 ? 56.533 0.538 -12.110 1.00 11.42 111 ALA F CA 1
ATOM 11591 C C . ALA F 1 111 ? 57.851 0.180 -11.415 1.00 10.64 111 ALA F C 1
ATOM 11592 O O . ALA F 1 111 ? 58.170 -1.017 -11.254 1.00 10.53 111 ALA F O 1
ATOM 11594 N N . PHE F 1 112 ? 58.633 1.191 -11.002 1.00 10.83 112 PHE F N 1
ATOM 11595 C CA . PHE F 1 112 ? 59.875 0.992 -10.243 1.00 10.24 112 PHE F CA 1
ATOM 11596 C C . PHE F 1 112 ? 59.463 0.475 -8.871 1.00 9.46 112 PHE F C 1
ATOM 11597 O O . PHE F 1 112 ? 60.020 -0.538 -8.418 1.00 9.06 112 PHE F O 1
ATOM 11605 N N . GLU F 1 113 ? 58.453 1.080 -8.237 1.00 9.35 113 GLU F N 1
ATOM 11606 C CA . GLU F 1 113 ? 57.952 0.512 -6.952 1.00 9.68 113 GLU F CA 1
ATOM 11607 C C . GLU F 1 113 ? 57.478 -0.937 -7.139 1.00 9.18 113 GLU F C 1
ATOM 11608 O O . GLU F 1 113 ? 57.720 -1.762 -6.234 1.00 8.45 113 GLU F O 1
ATOM 11614 N N . MET F 1 114 ? 56.748 -1.219 -8.203 1.00 9.48 114 MET F N 1
ATOM 11615 C CA . MET F 1 114 ? 56.219 -2.583 -8.476 1.00 9.91 114 MET F CA 1
ATOM 11616 C C . MET F 1 114 ? 57.354 -3.607 -8.549 1.00 9.78 114 MET F C 1
ATOM 11617 O O . MET F 1 114 ? 57.334 -4.584 -7.781 1.00 9.19 114 MET F O 1
ATOM 11622 N N . ILE F 1 115 ? 58.388 -3.374 -9.336 1.00 9.53 115 ILE F N 1
ATOM 11623 C CA . ILE F 1 115 ? 59.515 -4.349 -9.396 1.00 9.51 115 ILE F CA 1
ATOM 11624 C C . ILE F 1 115 ? 60.247 -4.384 -8.045 1.00 9.27 115 ILE F C 1
ATOM 11625 O O . ILE F 1 115 ? 60.696 -5.469 -7.653 1.00 9.46 115 ILE F O 1
ATOM 11630 N N . MET F 1 116 ? 60.395 -3.247 -7.326 1.00 9.05 116 MET F N 1
ATOM 11631 C CA . MET F 1 116 ? 61.079 -3.280 -6.027 1.00 9.50 116 MET F CA 1
ATOM 11632 C C . MET F 1 116 ? 60.294 -4.213 -5.097 1.00 8.72 116 MET F C 1
ATOM 11633 O O . MET F 1 116 ? 60.924 -4.857 -4.250 1.00 9.35 116 MET F O 1
ATOM 11638 N N . SER F 1 117 ? 58.971 -4.272 -5.213 1.00 8.55 117 SER F N 1
ATOM 11639 C CA . SER F 1 117 ? 58.135 -5.128 -4.330 1.00 8.75 117 SER F CA 1
ATOM 11640 C C . SER F 1 117 ? 58.281 -6.618 -4.640 1.00 8.83 117 SER F C 1
ATOM 11641 O O . SER F 1 117 ? 57.997 -7.397 -3.743 1.00 9.31 117 SER F O 1
ATOM 11644 N N . SER F 1 118 ? 58.742 -6.993 -5.823 1.00 8.92 118 SER F N 1
ATOM 11645 C CA . SER F 1 118 ? 59.018 -8.392 -6.194 1.00 8.87 118 SER F CA 1
ATOM 11646 C C . SER F 1 118 ? 60.267 -8.918 -5.480 1.00 8.58 118 SER F C 1
ATOM 11647 O O . SER F 1 118 ? 60.943 -8.172 -4.770 1.00 8.37 118 SER F O 1
ATOM 11650 N N . ASP F 1 119 ? 60.546 -10.203 -5.616 1.00 8.00 119 ASP F N 1
ATOM 11651 C CA . ASP F 1 119 ? 61.558 -10.903 -4.775 1.00 8.75 119 ASP F CA 1
ATOM 11652 C C . ASP F 1 119 ? 62.973 -10.763 -5.335 1.00 8.38 119 ASP F C 1
ATOM 11653 O O . ASP F 1 119 ? 63.897 -10.641 -4.550 1.00 8.94 119 ASP F O 1
ATOM 11658 N N . LEU F 1 120 ? 63.112 -10.770 -6.646 1.00 8.93 120 LEU F N 1
ATOM 11659 C CA . LEU F 1 120 ? 64.428 -10.678 -7.336 1.00 9.19 120 LEU F CA 1
ATOM 11660 C C . LEU F 1 120 ? 64.218 -9.847 -8.584 1.00 8.78 120 LEU F C 1
ATOM 11661 O O . LEU F 1 120 ? 63.133 -9.924 -9.157 1.00 10.63 120 LEU F O 1
ATOM 11666 N N . ILE F 1 121 ? 65.223 -9.075 -8.980 1.00 9.40 121 ILE F N 1
ATOM 11667 C CA . ILE F 1 121 ? 65.186 -8.303 -10.241 1.00 9.26 121 ILE F CA 1
ATOM 11668 C C . ILE F 1 121 ? 66.423 -8.677 -11.076 1.00 10.03 121 ILE F C 1
ATOM 11669 O O . ILE F 1 121 ? 67.543 -8.511 -10.593 1.00 9.35 121 ILE F O 1
ATOM 11674 N N . ILE F 1 122 ? 66.189 -9.192 -12.285 1.00 10.34 122 ILE F N 1
ATOM 11675 C CA A ILE F 1 122 ? 67.244 -9.520 -13.286 0.50 10.56 122 ILE F CA 1
ATOM 11676 C CA B ILE F 1 122 ? 67.269 -9.484 -13.264 0.50 9.81 122 ILE F CA 1
ATOM 11677 C C . ILE F 1 122 ? 67.020 -8.583 -14.462 1.00 9.71 122 ILE F C 1
ATOM 11678 O O . ILE F 1 122 ? 65.929 -8.578 -14.965 1.00 10.80 122 ILE F O 1
ATOM 11687 N N . ALA F 1 123 ? 68.016 -7.818 -14.882 1.00 10.62 123 ALA F N 1
ATOM 11688 C CA . ALA F 1 123 ? 67.765 -6.770 -15.885 1.00 10.56 123 ALA F CA 1
ATOM 11689 C C . ALA F 1 123 ? 68.786 -6.821 -17.009 1.00 10.54 123 ALA F C 1
ATOM 11690 O O . ALA F 1 123 ? 69.923 -7.162 -16.790 1.00 11.77 123 ALA F O 1
ATOM 11692 N N . ALA F 1 124 ? 68.349 -6.347 -18.163 1.00 11.43 124 ALA F N 1
ATOM 11693 C CA . ALA F 1 124 ? 69.206 -6.112 -19.329 1.00 11.79 124 ALA F CA 1
ATOM 11694 C C . ALA F 1 124 ? 70.206 -4.994 -19.038 1.00 12.79 124 ALA F C 1
ATOM 11695 O O . ALA F 1 124 ? 69.851 -4.028 -18.348 1.00 10.95 124 ALA F O 1
ATOM 11697 N N . SER F 1 125 ? 71.408 -5.091 -19.591 1.00 13.69 125 SER F N 1
ATOM 11698 C CA . SER F 1 125 ? 72.481 -4.065 -19.418 1.00 16.06 125 SER F CA 1
ATOM 11699 C C . SER F 1 125 ? 72.029 -2.680 -19.911 1.00 14.24 125 SER F C 1
ATOM 11700 O O . SER F 1 125 ? 72.620 -1.694 -19.437 1.00 14.57 125 SER F O 1
ATOM 11703 N N . THR F 1 126 ? 71.015 -2.586 -20.759 1.00 13.57 126 THR F N 1
ATOM 11704 C CA . THR F 1 126 ? 70.510 -1.332 -21.363 1.00 14.25 126 THR F CA 1
ATOM 11705 C C . THR F 1 126 ? 69.293 -0.784 -20.617 1.00 13.95 126 THR F C 1
ATOM 11706 O O . THR F 1 126 ? 68.829 0.325 -20.990 1.00 11.62 126 THR F O 1
ATOM 11710 N N . SER F 1 127 ? 68.792 -1.485 -19.577 1.00 11.85 127 SER F N 1
ATOM 11711 C CA A SER F 1 127 ? 67.590 -1.032 -18.832 0.50 11.36 127 SER F CA 1
ATOM 11712 C CA B SER F 1 127 ? 67.596 -1.033 -18.824 0.50 12.92 127 SER F CA 1
ATOM 11713 C C . SER F 1 127 ? 67.939 0.203 -17.991 1.00 11.88 127 SER F C 1
ATOM 11714 O O . SER F 1 127 ? 69.102 0.346 -17.596 1.00 11.70 127 SER F O 1
ATOM 11719 N N . THR F 1 128 ? 66.949 1.053 -17.713 1.00 13.61 128 THR F N 1
ATOM 11720 C CA . THR F 1 128 ? 67.120 2.268 -16.882 1.00 13.75 128 THR F CA 1
ATOM 11721 C C . THR F 1 128 ? 65.969 2.339 -15.887 1.00 14.02 128 THR F C 1
ATOM 11722 O O . THR F 1 128 ? 64.902 1.819 -16.195 1.00 13.66 128 THR F O 1
ATOM 11726 N N . PHE F 1 129 ? 66.188 3.015 -14.763 1.00 12.67 129 PHE F N 1
ATOM 11727 C CA . PHE F 1 129 ? 65.270 3.035 -13.603 1.00 12.12 129 PHE F CA 1
ATOM 11728 C C . PHE F 1 129 ? 65.137 4.470 -13.107 1.00 11.24 129 PHE F C 1
ATOM 11729 O O . PHE F 1 129 ? 66.202 5.104 -12.904 1.00 11.17 129 PHE F O 1
ATOM 11737 N N . SER F 1 130 ? 63.918 4.955 -12.893 1.00 11.08 130 SER F N 1
ATOM 11738 C CA A SER F 1 130 ? 63.642 6.310 -12.342 0.50 11.67 130 SER F CA 1
ATOM 11739 C CA B SER F 1 130 ? 63.689 6.286 -12.278 0.50 10.83 130 SER F CA 1
ATOM 11740 C C . SER F 1 130 ? 62.474 6.243 -11.355 1.00 11.51 130 SER F C 1
ATOM 11741 O O . SER F 1 130 ? 61.530 5.463 -11.633 1.00 11.63 130 SER F O 1
ATOM 11746 N N . MET F 1 131 ? 62.512 7.051 -10.317 1.00 10.94 131 MET F N 1
ATOM 11747 C CA . MET F 1 131 ? 61.351 7.225 -9.411 1.00 13.20 131 MET F CA 1
ATOM 11748 C C . MET F 1 131 ? 60.904 8.684 -9.561 1.00 14.18 131 MET F C 1
ATOM 11749 O O . MET F 1 131 ? 61.691 9.562 -9.189 1.00 14.78 131 MET F O 1
ATOM 11754 N N . THR F 1 132 ? 59.695 8.934 -10.076 1.00 13.07 132 THR F N 1
ATOM 11755 C CA . THR F 1 132 ? 59.302 10.231 -10.676 1.00 13.19 132 THR F CA 1
ATOM 11756 C C . THR F 1 132 ? 58.254 11.055 -9.912 1.00 13.07 132 THR F C 1
ATOM 11757 O O . THR F 1 132 ? 57.798 12.073 -10.461 1.00 11.83 132 THR F O 1
ATOM 11761 N N . PRO F 1 133 ? 57.782 10.777 -8.670 1.00 10.80 133 PRO F N 1
ATOM 11762 C CA . PRO F 1 133 ? 56.709 11.607 -8.121 1.00 11.09 133 PRO F CA 1
ATOM 11763 C C . PRO F 1 133 ? 57.015 13.110 -7.976 1.00 11.18 133 PRO F C 1
ATOM 11764 O O . PRO F 1 133 ? 56.086 13.953 -8.064 1.00 10.66 133 PRO F O 1
ATOM 11768 N N . VAL F 1 134 ? 58.268 13.490 -7.768 1.00 10.41 134 VAL F N 1
ATOM 11769 C CA . VAL F 1 134 ? 58.582 14.941 -7.604 1.00 10.75 134 VAL F CA 1
ATOM 11770 C C . VAL F 1 134 ? 58.489 15.670 -8.968 1.00 11.45 134 VAL F C 1
ATOM 11771 O O . VAL F 1 134 ? 58.520 16.902 -8.980 1.00 11.33 134 VAL F O 1
ATOM 11775 N N . ASN F 1 135 ? 58.388 14.957 -10.084 1.00 10.85 135 ASN F N 1
ATOM 11776 C CA . ASN F 1 135 ? 58.160 15.604 -11.397 1.00 11.38 135 ASN F CA 1
ATOM 11777 C C . ASN F 1 135 ? 56.747 16.172 -11.471 1.00 12.17 135 ASN F C 1
ATOM 11778 O O . ASN F 1 135 ? 56.546 17.101 -12.269 1.00 13.06 135 ASN F O 1
ATOM 11783 N N . LEU F 1 136 ? 55.802 15.582 -10.733 1.00 12.46 136 LEU F N 1
ATOM 11784 C CA . LEU F 1 136 ? 54.361 15.893 -10.818 1.00 14.04 136 LEU F CA 1
ATOM 11785 C C . LEU F 1 136 ? 53.848 16.550 -9.542 1.00 12.69 136 LEU F C 1
ATOM 11786 O O . LEU F 1 136 ? 52.722 17.086 -9.561 1.00 13.24 136 LEU F O 1
ATOM 11791 N N . GLY F 1 137 ? 54.617 16.512 -8.472 1.00 11.65 137 GLY F N 1
ATOM 11792 C CA . GLY F 1 137 ? 54.155 17.057 -7.197 1.00 11.56 137 GLY F CA 1
ATOM 11793 C C . GLY F 1 137 ? 53.316 16.062 -6.426 1.00 11.81 137 GLY F C 1
ATOM 11794 O O . GLY F 1 137 ? 52.559 16.483 -5.541 1.00 12.37 137 GLY F O 1
ATOM 11795 N N . VAL F 1 138 ? 53.536 14.780 -6.651 1.00 12.84 138 VAL F N 1
ATOM 11796 C CA . VAL F 1 138 ? 52.720 13.723 -5.982 1.00 13.08 138 VAL F CA 1
ATOM 11797 C C . VAL F 1 138 ? 53.247 13.445 -4.584 1.00 11.79 138 VAL F C 1
ATOM 11798 O O . VAL F 1 138 ? 54.426 13.163 -4.417 1.00 12.42 138 VAL F O 1
ATOM 11802 N N . PRO F 1 139 ? 52.379 13.458 -3.552 1.00 10.60 139 PRO F N 1
ATOM 11803 C CA . PRO F 1 139 ? 52.785 13.011 -2.223 1.00 11.14 139 PRO F CA 1
ATOM 11804 C C . PRO F 1 139 ? 52.716 11.488 -2.132 1.00 11.63 139 PRO F C 1
ATOM 11805 O O . PRO F 1 139 ? 51.681 10.956 -1.773 1.00 12.91 139 PRO F O 1
ATOM 11809 N N . TYR F 1 140 ? 53.804 10.827 -2.489 1.00 12.12 140 TYR F N 1
ATOM 11810 C CA . TYR F 1 140 ? 53.912 9.355 -2.442 1.00 12.79 140 TYR F CA 1
ATOM 11811 C C . TYR F 1 140 ? 53.565 8.914 -1.015 1.00 12.65 140 TYR F C 1
ATOM 11812 O O . TYR F 1 140 ? 53.775 9.676 -0.048 1.00 15.84 140 TYR F O 1
ATOM 11821 N N . ASN F 1 141 ? 52.868 7.801 -0.884 1.00 12.38 141 ASN F N 1
ATOM 11822 C CA . ASN F 1 141 ? 52.372 7.338 0.430 1.00 11.75 141 ASN F CA 1
ATOM 11823 C C . ASN F 1 141 ? 53.461 6.585 1.214 1.00 11.24 141 ASN F C 1
ATOM 11824 O O . ASN F 1 141 ? 54.468 6.066 0.627 1.00 10.08 141 ASN F O 1
ATOM 11829 N N . LEU F 1 142 ? 53.285 6.481 2.525 1.00 11.26 142 LEU F N 1
ATOM 11830 C CA . LEU F 1 142 ? 54.280 5.835 3.398 1.00 11.79 142 LEU F CA 1
ATOM 11831 C C . LEU F 1 142 ? 54.603 4.423 2.925 1.00 10.66 142 LEU F C 1
ATOM 11832 O O . LEU F 1 142 ? 55.763 4.092 2.927 1.00 9.80 142 LEU F O 1
ATOM 11837 N N . VAL F 1 143 ? 53.597 3.544 2.773 1.00 10.11 143 VAL F N 1
ATOM 11838 C CA . VAL F 1 143 ? 53.855 2.128 2.387 1.00 9.75 143 VAL F CA 1
ATOM 11839 C C . VAL F 1 143 ? 54.661 2.097 1.092 1.00 9.60 143 VAL F C 1
ATOM 11840 O O . VAL F 1 143 ? 55.601 1.238 0.963 1.00 9.74 143 VAL F O 1
ATOM 11844 N N . GLY F 1 144 ? 54.304 2.975 0.153 1.00 9.54 144 GLY F N 1
ATOM 11845 C CA . GLY F 1 144 ? 54.962 3.091 -1.157 1.00 9.85 144 GLY F CA 1
ATOM 11846 C C . GLY F 1 144 ? 56.423 3.435 -1.003 1.00 8.97 144 GLY F C 1
ATOM 11847 O O . GLY F 1 144 ? 57.301 2.749 -1.599 1.00 9.44 144 GLY F O 1
ATOM 11848 N N . ILE F 1 145 ? 56.721 4.432 -0.188 1.00 8.83 145 ILE F N 1
ATOM 11849 C CA . ILE F 1 145 ? 58.131 4.841 0.024 1.00 9.17 145 ILE F CA 1
ATOM 11850 C C . ILE F 1 145 ? 58.863 3.713 0.767 1.00 9.24 145 ILE F C 1
ATOM 11851 O O . ILE F 1 145 ? 60.036 3.395 0.407 1.00 9.04 145 ILE F O 1
ATOM 11856 N N . HIS F 1 146 ? 58.223 3.068 1.774 1.00 8.69 146 HIS F N 1
ATOM 11857 C CA A HIS F 1 146 ? 58.829 1.968 2.564 0.50 9.03 146 HIS F CA 1
ATOM 11858 C CA B HIS F 1 146 ? 58.879 1.997 2.555 0.50 8.90 146 HIS F CA 1
ATOM 11859 C C . HIS F 1 146 ? 59.328 0.885 1.605 1.00 8.46 146 HIS F C 1
ATOM 11860 O O . HIS F 1 146 ? 60.440 0.345 1.808 1.00 9.36 146 HIS F O 1
ATOM 11873 N N . ASN F 1 147 ? 58.534 0.565 0.591 1.00 8.61 147 ASN F N 1
ATOM 11874 C CA . ASN F 1 147 ? 58.828 -0.474 -0.425 1.00 8.30 147 ASN F CA 1
ATOM 11875 C C . ASN F 1 147 ? 60.126 -0.162 -1.215 1.00 8.93 147 ASN F C 1
ATOM 11876 O O . ASN F 1 147 ? 60.661 -1.110 -1.807 1.00 9.62 147 ASN F O 1
ATOM 11881 N N . LEU F 1 148 ? 60.604 1.091 -1.237 1.00 9.33 148 LEU F N 1
ATOM 11882 C CA . LEU F 1 148 ? 61.845 1.521 -1.940 1.00 11.12 148 LEU F CA 1
ATOM 11883 C C . LEU F 1 148 ? 63.078 1.513 -1.026 1.00 11.91 148 LEU F C 1
ATOM 11884 O O . LEU F 1 148 ? 64.168 1.863 -1.548 1.00 12.45 148 LEU F O 1
ATOM 11889 N N . THR F 1 149 ? 62.973 1.131 0.258 1.00 11.03 149 THR F N 1
ATOM 11890 C CA . THR F 1 149 ? 64.032 1.345 1.264 1.00 10.00 149 THR F CA 1
ATOM 11891 C C . THR F 1 149 ? 64.722 0.065 1.734 1.00 10.57 149 THR F C 1
ATOM 11892 O O . THR F 1 149 ? 65.558 0.191 2.661 1.00 10.38 149 THR F O 1
ATOM 11896 N N . ARG F 1 150 ? 64.472 -1.100 1.120 1.00 9.87 150 ARG F N 1
ATOM 11897 C CA . ARG F 1 150 ? 64.944 -2.375 1.706 1.00 9.50 150 ARG F CA 1
ATOM 11898 C C . ARG F 1 150 ? 66.138 -2.924 0.927 1.00 9.94 150 ARG F C 1
ATOM 11899 O O . ARG F 1 150 ? 66.626 -3.992 1.350 1.00 10.27 150 ARG F O 1
ATOM 11907 N N . ASP F 1 151 ? 66.665 -2.181 -0.069 1.00 10.31 151 ASP F N 1
ATOM 11908 C CA . ASP F 1 151 ? 67.713 -2.678 -0.985 1.00 11.22 151 ASP F CA 1
ATOM 11909 C C . ASP F 1 151 ? 68.911 -1.721 -0.971 1.00 13.50 151 ASP F C 1
ATOM 11910 O O . ASP F 1 151 ? 69.983 -2.163 -0.569 1.00 17.06 151 ASP F O 1
ATOM 11915 N N . ALA F 1 152 ? 68.739 -0.495 -1.412 1.00 11.81 152 ALA F N 1
ATOM 11916 C CA . ALA F 1 152 ? 69.777 0.557 -1.424 1.00 12.18 152 ALA F CA 1
ATOM 11917 C C . ALA F 1 152 ? 69.672 1.391 -0.140 1.00 11.85 152 ALA F C 1
ATOM 11918 O O . ALA F 1 152 ? 68.581 1.456 0.489 1.00 11.97 152 ALA F O 1
ATOM 11920 N N . GLY F 1 153 ? 70.737 2.079 0.233 1.00 11.22 153 GLY F N 1
ATOM 11921 C CA . GLY F 1 153 ? 70.720 2.908 1.455 1.00 11.24 153 GLY F CA 1
ATOM 11922 C C . GLY F 1 153 ? 69.921 4.186 1.303 1.00 10.27 153 GLY F C 1
ATOM 11923 O O . GLY F 1 153 ? 69.508 4.530 0.189 1.00 10.11 153 GLY F O 1
ATOM 11924 N N . PHE F 1 154 ? 69.730 4.906 2.412 1.00 10.25 154 PHE F N 1
ATOM 11925 C CA . PHE F 1 154 ? 68.886 6.111 2.456 1.00 10.41 154 PHE F CA 1
ATOM 11926 C C . PHE F 1 154 ? 69.454 7.193 1.534 1.00 9.58 154 PHE F C 1
ATOM 11927 O O . PHE F 1 154 ? 68.708 7.863 0.847 1.00 8.77 154 PHE F O 1
ATOM 11935 N N . HIS F 1 155 ? 70.748 7.494 1.592 1.00 8.64 155 HIS F N 1
ATOM 11936 C CA A HIS F 1 155 ? 71.288 8.568 0.714 0.50 8.36 155 HIS F CA 1
ATOM 11937 C CA B HIS F 1 155 ? 71.298 8.570 0.718 0.50 8.82 155 HIS F CA 1
ATOM 11938 C C . HIS F 1 155 ? 70.990 8.244 -0.756 1.00 8.71 155 HIS F C 1
ATOM 11939 O O . HIS F 1 155 ? 70.635 9.168 -1.541 1.00 7.92 155 HIS F O 1
ATOM 11952 N N . ILE F 1 156 ? 71.145 6.998 -1.166 1.00 8.46 156 ILE F N 1
ATOM 11953 C CA A ILE F 1 156 ? 70.894 6.596 -2.581 0.50 8.51 156 ILE F CA 1
ATOM 11954 C CA B ILE F 1 156 ? 70.906 6.607 -2.583 0.50 9.12 156 ILE F CA 1
ATOM 11955 C C . ILE F 1 156 ? 69.410 6.773 -2.900 1.00 8.72 156 ILE F C 1
ATOM 11956 O O . ILE F 1 156 ? 69.069 7.302 -3.972 1.00 8.36 156 ILE F O 1
ATOM 11965 N N . VAL F 1 157 ? 68.535 6.297 -2.041 1.00 8.74 157 VAL F N 1
ATOM 11966 C CA . VAL F 1 157 ? 67.084 6.400 -2.311 1.00 9.15 157 VAL F CA 1
ATOM 11967 C C . VAL F 1 157 ? 66.712 7.886 -2.418 1.00 8.82 157 VAL F C 1
ATOM 11968 O O . VAL F 1 157 ? 65.913 8.282 -3.297 1.00 9.76 157 VAL F O 1
ATOM 11972 N N . LYS F 1 158 ? 67.237 8.714 -1.524 1.00 9.01 158 LYS F N 1
ATOM 11973 C CA . LYS F 1 158 ? 66.934 10.155 -1.582 1.00 9.58 158 LYS F CA 1
ATOM 11974 C C . LYS F 1 158 ? 67.420 10.773 -2.896 1.00 9.41 158 LYS F C 1
ATOM 11975 O O . LYS F 1 158 ? 66.693 11.622 -3.416 1.00 9.23 158 LYS F O 1
ATOM 11981 N N . GLU F 1 159 ? 68.622 10.458 -3.356 1.00 9.35 159 GLU F N 1
ATOM 11982 C CA . GLU F 1 159 ? 69.086 10.952 -4.681 1.00 9.42 159 GLU F CA 1
ATOM 11983 C C . GLU F 1 159 ? 68.074 10.522 -5.753 1.00 9.79 159 GLU F C 1
ATOM 11984 O O . GLU F 1 159 ? 67.651 11.391 -6.564 1.00 8.75 159 GLU F O 1
ATOM 11990 N N . LEU F 1 160 ? 67.692 9.243 -5.800 1.00 9.68 160 LEU F N 1
ATOM 11991 C CA . LEU F 1 160 ? 66.740 8.772 -6.830 1.00 12.04 160 LEU F CA 1
ATOM 11992 C C . LEU F 1 160 ? 65.444 9.599 -6.804 1.00 11.63 160 LEU F C 1
ATOM 11993 O O . LEU F 1 160 ? 64.961 10.039 -7.871 1.00 9.67 160 LEU F O 1
ATOM 11998 N N . ILE F 1 161 ? 64.869 9.790 -5.619 1.00 10.24 161 ILE F N 1
ATOM 11999 C CA . ILE F 1 161 ? 63.535 10.410 -5.477 1.00 11.25 161 ILE F CA 1
ATOM 12000 C C . ILE F 1 161 ? 63.667 11.911 -5.668 1.00 10.45 161 ILE F C 1
ATOM 12001 O O . ILE F 1 161 ? 62.839 12.460 -6.402 1.00 11.26 161 ILE F O 1
ATOM 12006 N N . PHE F 1 162 ? 64.666 12.562 -5.066 1.00 9.86 162 PHE F N 1
ATOM 12007 C CA . PHE F 1 162 ? 64.770 14.042 -5.161 1.00 10.36 162 PHE F CA 1
ATOM 12008 C C . PHE F 1 162 ? 65.178 14.506 -6.566 1.00 10.41 162 PHE F C 1
ATOM 12009 O O . PHE F 1 162 ? 64.712 15.588 -6.981 1.00 9.51 162 PHE F O 1
ATOM 12017 N N . THR F 1 163 ? 65.993 13.754 -7.295 1.00 10.77 163 THR F N 1
ATOM 12018 C CA . THR F 1 163 ? 66.390 14.129 -8.679 1.00 10.80 163 THR F CA 1
ATOM 12019 C C . THR F 1 163 ? 65.411 13.595 -9.708 1.00 11.79 163 THR F C 1
ATOM 12020 O O . THR F 1 163 ? 65.336 14.194 -10.778 1.00 11.81 163 THR F O 1
ATOM 12024 N N . ALA F 1 164 ? 64.695 12.500 -9.447 1.00 12.35 164 ALA F N 1
ATOM 12025 C CA . ALA F 1 164 ? 63.894 11.759 -10.457 1.00 13.27 164 ALA F CA 1
ATOM 12026 C C . ALA F 1 164 ? 64.740 11.392 -11.686 1.00 14.22 164 ALA F C 1
ATOM 12027 O O . ALA F 1 164 ? 64.151 11.112 -12.732 1.00 16.62 164 ALA F O 1
ATOM 12029 N N . SER F 1 165 ? 66.065 11.382 -11.601 1.00 13.21 165 SER F N 1
ATOM 12030 C CA . SER F 1 165 ? 66.943 11.076 -12.764 1.00 13.47 165 SER F CA 1
ATOM 12031 C C . SER F 1 165 ? 67.081 9.573 -12.904 1.00 13.94 165 SER F C 1
ATOM 12032 O O . SER F 1 165 ? 67.154 8.852 -11.906 1.00 12.08 165 SER F O 1
ATOM 12035 N N . PRO F 1 166 ? 67.161 9.072 -14.155 1.00 13.60 166 PRO F N 1
ATOM 12036 C CA . PRO F 1 166 ? 67.357 7.660 -14.426 1.00 13.34 166 PRO F CA 1
ATOM 12037 C C . PRO F 1 166 ? 68.741 7.209 -13.990 1.00 13.71 166 PRO F C 1
ATOM 12038 O O . PRO F 1 166 ? 69.737 7.966 -14.098 1.00 13.38 166 PRO F O 1
ATOM 12042 N N . ILE F 1 167 ? 68.796 6.002 -13.470 1.00 11.79 167 ILE F N 1
ATOM 12043 C CA . ILE F 1 167 ? 70.098 5.319 -13.258 1.00 11.67 167 ILE F CA 1
ATOM 12044 C C . ILE F 1 167 ? 70.215 4.141 -14.223 1.00 10.65 167 ILE F C 1
ATOM 12045 O O . ILE F 1 167 ? 69.172 3.549 -14.628 1.00 11.63 167 ILE F O 1
ATOM 12050 N N . THR F 1 168 ? 71.457 3.787 -14.529 1.00 10.54 168 THR F N 1
ATOM 12051 C CA . THR F 1 168 ? 71.765 2.622 -15.392 1.00 10.92 168 THR F CA 1
ATOM 12052 C C . THR F 1 168 ? 71.526 1.333 -14.604 1.00 10.82 168 THR F C 1
ATOM 12053 O O . THR F 1 168 ? 71.533 1.326 -13.398 1.00 8.79 168 THR F O 1
ATOM 12057 N N . ALA F 1 169 ? 71.416 0.230 -15.328 1.00 10.88 169 ALA F N 1
ATOM 12058 C CA . ALA F 1 169 ? 71.447 -1.126 -14.757 1.00 11.08 169 ALA F CA 1
ATOM 12059 C C . ALA F 1 169 ? 72.731 -1.364 -13.962 1.00 11.32 169 ALA F C 1
ATOM 12060 O O . ALA F 1 169 ? 72.644 -1.989 -12.879 1.00 10.68 169 ALA F O 1
ATOM 12062 N N . GLN F 1 170 ? 73.884 -0.845 -14.415 1.00 10.94 170 GLN F N 1
ATOM 12063 C CA . GLN F 1 170 ? 75.174 -1.073 -13.743 1.00 11.25 170 GLN F CA 1
ATOM 12064 C C . GLN F 1 170 ? 75.133 -0.384 -12.375 1.00 10.20 170 GLN F C 1
ATOM 12065 O O . GLN F 1 170 ? 75.557 -0.990 -11.361 1.00 9.19 170 GLN F O 1
ATOM 12071 N N . ARG F 1 171 ? 74.606 0.826 -12.342 1.00 10.23 171 ARG F N 1
ATOM 12072 C CA . ARG F 1 171 ? 74.548 1.552 -11.039 1.00 10.21 171 ARG F CA 1
ATOM 12073 C C . ARG F 1 171 ? 73.477 0.910 -10.134 1.00 9.72 171 ARG F C 1
ATOM 12074 O O . ARG F 1 171 ? 73.746 0.758 -8.900 1.00 9.38 171 ARG F O 1
ATOM 12082 N N . ALA F 1 172 ? 72.318 0.548 -10.683 1.00 9.76 172 ALA F N 1
ATOM 12083 C CA . ALA F 1 172 ? 71.305 -0.186 -9.883 1.00 9.91 172 ALA F CA 1
ATOM 12084 C C . ALA F 1 172 ? 71.910 -1.446 -9.248 1.00 9.70 172 ALA F C 1
ATOM 12085 O O . ALA F 1 172 ? 71.553 -1.813 -8.082 1.00 9.44 172 ALA F O 1
ATOM 12087 N N . LEU F 1 173 ? 72.756 -2.174 -9.986 1.00 11.21 173 LEU F N 1
ATOM 12088 C CA . LEU F 1 173 ? 73.454 -3.374 -9.456 1.00 10.29 173 LEU F CA 1
ATOM 12089 C C . LEU F 1 173 ? 74.402 -2.961 -8.317 1.00 10.57 173 LEU F C 1
ATOM 12090 O O . LEU F 1 173 ? 74.360 -3.587 -7.245 1.00 10.14 173 LEU F O 1
ATOM 12095 N N . ALA F 1 174 ? 75.233 -1.944 -8.539 1.00 10.65 174 ALA F N 1
ATOM 12096 C CA . ALA F 1 174 ? 76.250 -1.472 -7.582 1.00 11.62 174 ALA F CA 1
ATOM 12097 C C . ALA F 1 174 ? 75.589 -1.076 -6.237 1.00 12.96 174 ALA F C 1
ATOM 12098 O O . ALA F 1 174 ? 76.124 -1.447 -5.172 1.00 12.29 174 ALA F O 1
ATOM 12100 N N . VAL F 1 175 ? 74.416 -0.427 -6.265 1.00 12.46 175 VAL F N 1
ATOM 12101 C CA . VAL F 1 175 ? 73.814 0.146 -5.013 1.00 12.50 175 VAL F CA 1
ATOM 12102 C C . VAL F 1 175 ? 72.896 -0.873 -4.334 1.00 12.88 175 VAL F C 1
ATOM 12103 O O . VAL F 1 175 ? 72.387 -0.551 -3.269 1.00 11.91 175 VAL F O 1
ATOM 12107 N N . GLY F 1 176 ? 72.634 -2.036 -4.952 1.00 13.49 176 GLY F N 1
ATOM 12108 C CA . GLY F 1 176 ? 71.912 -3.165 -4.323 1.00 14.20 176 GLY F CA 1
ATOM 12109 C C . GLY F 1 176 ? 70.458 -3.322 -4.757 1.00 13.31 176 GLY F C 1
ATOM 12110 O O . GLY F 1 176 ? 69.770 -4.190 -4.185 1.00 13.97 176 GLY F O 1
ATOM 12111 N N . ILE F 1 177 ? 69.990 -2.580 -5.759 1.00 12.78 177 ILE F N 1
ATOM 12112 C CA . ILE F 1 177 ? 68.604 -2.687 -6.282 1.00 12.62 177 ILE F CA 1
ATOM 12113 C C . ILE F 1 177 ? 68.436 -3.993 -7.074 1.00 13.56 177 ILE F C 1
ATOM 12114 O O . ILE F 1 177 ? 67.437 -4.663 -6.859 1.00 12.90 177 ILE F O 1
ATOM 12119 N N . LEU F 1 178 ? 69.384 -4.332 -7.941 1.00 11.42 178 LEU F N 1
ATOM 12120 C CA . LEU F 1 178 ? 69.274 -5.503 -8.854 1.00 11.42 178 LEU F CA 1
ATOM 12121 C C . LEU F 1 178 ? 70.049 -6.672 -8.279 1.00 10.00 178 LEU F C 1
ATOM 12122 O O . LEU F 1 178 ? 71.086 -6.473 -7.651 1.00 9.57 178 LEU F O 1
ATOM 12127 N N . ASN F 1 179 ? 69.610 -7.869 -8.631 1.00 9.57 179 ASN F N 1
ATOM 12128 C CA . ASN F 1 179 ? 70.357 -9.119 -8.367 1.00 9.73 179 ASN F CA 1
ATOM 12129 C C . ASN F 1 179 ? 71.470 -9.307 -9.415 1.00 9.72 179 ASN F C 1
ATOM 12130 O O . ASN F 1 179 ? 72.585 -9.669 -9.031 1.00 9.37 179 ASN F O 1
ATOM 12135 N N . HIS F 1 180 ? 71.104 -9.214 -10.696 1.00 10.43 180 HIS F N 1
ATOM 12136 C CA . HIS F 1 180 ? 71.967 -9.531 -11.855 1.00 10.91 180 HIS F CA 1
ATOM 12137 C C . HIS F 1 180 ? 71.673 -8.594 -13.017 1.00 11.01 180 HIS F C 1
ATOM 12138 O O . HIS F 1 180 ? 70.505 -8.194 -13.206 1.00 11.56 180 HIS F O 1
ATOM 12145 N N . VAL F 1 181 ? 72.743 -8.240 -13.714 1.00 11.38 181 VAL F N 1
ATOM 12146 C CA . VAL F 1 181 ? 72.672 -7.532 -15.008 1.00 11.75 181 VAL F CA 1
ATOM 12147 C C . VAL F 1 181 ? 73.268 -8.475 -16.072 1.00 12.02 181 VAL F C 1
ATOM 12148 O O . VAL F 1 181 ? 74.340 -9.022 -15.841 1.00 11.65 181 VAL F O 1
ATOM 12152 N N . VAL F 1 182 ? 72.560 -8.657 -17.174 1.00 13.27 182 VAL F N 1
ATOM 12153 C CA A VAL F 1 182 ? 73.094 -9.527 -18.262 0.50 14.12 182 VAL F CA 1
ATOM 12154 C CA B VAL F 1 182 ? 72.848 -9.637 -18.263 0.50 14.01 182 VAL F CA 1
ATOM 12155 C C . VAL F 1 182 ? 72.789 -8.877 -19.605 1.00 14.69 182 VAL F C 1
ATOM 12156 O O . VAL F 1 182 ? 71.916 -7.977 -19.717 1.00 13.37 182 VAL F O 1
ATOM 12163 N N . GLU F 1 183 ? 73.552 -9.291 -20.616 1.00 16.11 183 GLU F N 1
ATOM 12164 C CA . GLU F 1 183 ? 73.296 -8.802 -21.998 1.00 18.26 183 GLU F CA 1
ATOM 12165 C C . GLU F 1 183 ? 71.870 -9.202 -22.371 1.00 16.70 183 GLU F C 1
ATOM 12166 O O . GLU F 1 183 ? 71.413 -10.272 -21.950 1.00 17.64 183 GLU F O 1
ATOM 12172 N N . VAL F 1 184 ? 71.178 -8.401 -23.172 1.00 17.10 184 VAL F N 1
ATOM 12173 C CA . VAL F 1 184 ? 69.734 -8.584 -23.466 1.00 18.93 184 VAL F CA 1
ATOM 12174 C C . VAL F 1 184 ? 69.494 -9.946 -24.121 1.00 19.49 184 VAL F C 1
ATOM 12175 O O . VAL F 1 184 ? 68.458 -10.582 -23.806 1.00 18.55 184 VAL F O 1
ATOM 12179 N N . GLU F 1 185 ? 70.441 -10.399 -24.940 1.00 22.17 185 GLU F N 1
ATOM 12180 C CA A GLU F 1 185 ? 70.357 -11.671 -25.709 0.50 21.54 185 GLU F CA 1
ATOM 12181 C CA B GLU F 1 185 ? 70.312 -11.668 -25.708 0.50 21.31 185 GLU F CA 1
ATOM 12182 C C . GLU F 1 185 ? 70.359 -12.862 -24.742 1.00 20.77 185 GLU F C 1
ATOM 12183 O O . GLU F 1 185 ? 69.857 -13.932 -25.115 1.00 19.25 185 GLU F O 1
ATOM 12194 N N . GLU F 1 186 ? 70.905 -12.680 -23.545 1.00 17.61 186 GLU F N 1
ATOM 12195 C CA . GLU F 1 186 ? 71.032 -13.762 -22.539 1.00 20.20 186 GLU F CA 1
ATOM 12196 C C . GLU F 1 186 ? 69.973 -13.602 -21.444 1.00 16.21 186 GLU F C 1
ATOM 12197 O O . GLU F 1 186 ? 69.906 -14.507 -20.603 1.00 15.34 186 GLU F O 1
ATOM 12203 N N . LEU F 1 187 ? 69.169 -12.539 -21.468 1.00 14.55 187 LEU F N 1
ATOM 12204 C CA . LEU F 1 187 ? 68.269 -12.197 -20.329 1.00 13.79 187 LEU F CA 1
ATOM 12205 C C . LEU F 1 187 ? 67.229 -13.311 -20.087 1.00 13.84 187 LEU F C 1
ATOM 12206 O O . LEU F 1 187 ? 67.175 -13.812 -18.950 1.00 12.15 187 LEU F O 1
ATOM 12211 N N . GLU F 1 188 ? 66.485 -13.749 -21.123 1.00 14.62 188 GLU F N 1
ATOM 12212 C CA A GLU F 1 188 ? 65.424 -14.778 -20.959 0.50 14.72 188 GLU F CA 1
ATOM 12213 C CA B GLU F 1 188 ? 65.427 -14.790 -20.995 0.50 15.72 188 GLU F CA 1
ATOM 12214 C C . GLU F 1 188 ? 66.055 -16.080 -20.455 1.00 15.69 188 GLU F C 1
ATOM 12215 O O . GLU F 1 188 ? 65.534 -16.637 -19.479 1.00 14.98 188 GLU F O 1
ATOM 12226 N N . ASP F 1 189 ? 67.157 -16.544 -21.053 1.00 16.02 189 ASP F N 1
ATOM 12227 C CA . ASP F 1 189 ? 67.765 -17.855 -20.684 1.00 16.52 189 ASP F CA 1
ATOM 12228 C C . ASP F 1 189 ? 68.300 -17.840 -19.253 1.00 15.24 189 ASP F C 1
ATOM 12229 O O . ASP F 1 189 ? 68.058 -18.812 -18.513 1.00 14.44 189 ASP F O 1
ATOM 12234 N N . PHE F 1 190 ? 69.038 -16.795 -18.892 1.00 14.04 190 PHE F N 1
ATOM 12235 C CA . PHE F 1 190 ? 69.597 -16.630 -17.540 1.00 13.75 190 PHE F CA 1
ATOM 12236 C C . PHE F 1 190 ? 68.464 -16.682 -16.499 1.00 12.59 190 PHE F C 1
ATOM 12237 O O . PHE F 1 190 ? 68.583 -17.417 -15.490 1.00 12.38 190 PHE F O 1
ATOM 12245 N N . THR F 1 191 ? 67.402 -15.904 -16.686 1.00 12.40 191 THR F N 1
ATOM 12246 C CA . THR F 1 191 ? 66.277 -15.790 -15.712 1.00 11.72 191 THR F CA 1
ATOM 12247 C C . THR F 1 191 ? 65.504 -17.119 -15.636 1.00 11.79 191 THR F C 1
ATOM 12248 O O . THR F 1 191 ? 65.233 -17.571 -14.531 1.00 11.94 191 THR F O 1
ATOM 12252 N N . LEU F 1 192 ? 65.211 -17.767 -16.780 1.00 12.34 192 LEU F N 1
ATOM 12253 C CA . LEU F 1 192 ? 64.506 -19.074 -16.794 1.00 13.21 192 LEU F CA 1
ATOM 12254 C C . LEU F 1 192 ? 65.343 -20.101 -16.071 1.00 12.84 192 LEU F C 1
ATOM 12255 O O . LEU F 1 192 ? 64.755 -20.895 -15.318 1.00 12.47 192 LEU F O 1
ATOM 12260 N N . GLN F 1 193 ? 66.661 -20.112 -16.257 1.00 13.41 193 GLN F N 1
ATOM 12261 C CA A GLN F 1 193 ? 67.545 -21.108 -15.591 0.50 13.64 193 GLN F CA 1
ATOM 12262 C CA B GLN F 1 193 ? 67.492 -21.157 -15.599 0.50 13.86 193 GLN F CA 1
ATOM 12263 C C . GLN F 1 193 ? 67.434 -20.920 -14.075 1.00 14.11 193 GLN F C 1
ATOM 12264 O O . GLN F 1 193 ? 67.377 -21.896 -13.329 1.00 13.05 193 GLN F O 1
ATOM 12275 N N . MET F 1 194 ? 67.398 -19.674 -13.617 1.00 13.11 194 MET F N 1
ATOM 12276 C CA . MET F 1 194 ? 67.332 -19.453 -12.151 1.00 13.27 194 MET F CA 1
ATOM 12277 C C . MET F 1 194 ? 65.947 -19.868 -11.624 1.00 11.99 194 MET F C 1
ATOM 12278 O O . MET F 1 194 ? 65.862 -20.471 -10.539 1.00 11.17 194 MET F O 1
ATOM 12283 N N . ALA F 1 195 ? 64.886 -19.533 -12.329 1.00 11.81 195 ALA F N 1
ATOM 12284 C CA . ALA F 1 195 ? 63.500 -19.890 -11.938 1.00 11.28 195 ALA F CA 1
ATOM 12285 C C . ALA F 1 195 ? 63.328 -21.417 -11.909 1.00 11.87 195 ALA F C 1
ATOM 12286 O O . ALA F 1 195 ? 62.693 -21.928 -10.987 1.00 11.40 195 ALA F O 1
ATOM 12288 N N . HIS F 1 196 ? 63.849 -22.156 -12.887 1.00 12.16 196 HIS F N 1
ATOM 12289 C CA A HIS F 1 196 ? 63.756 -23.646 -12.896 0.50 11.70 196 HIS F CA 1
ATOM 12290 C CA B HIS F 1 196 ? 63.722 -23.641 -12.884 0.50 12.26 196 HIS F CA 1
ATOM 12291 C C . HIS F 1 196 ? 64.517 -24.222 -11.703 1.00 12.09 196 HIS F C 1
ATOM 12292 O O . HIS F 1 196 ? 64.078 -25.222 -11.111 1.00 11.76 196 HIS F O 1
ATOM 12305 N N . HIS F 1 197 ? 65.638 -23.607 -11.372 1.00 12.38 197 HIS F N 1
ATOM 12306 C CA . HIS F 1 197 ? 66.454 -24.017 -10.222 1.00 12.46 197 HIS F CA 1
ATOM 12307 C C . HIS F 1 197 ? 65.625 -23.865 -8.934 1.00 11.50 197 HIS F C 1
ATOM 12308 O O . HIS F 1 197 ? 65.565 -24.803 -8.117 1.00 10.37 197 HIS F O 1
ATOM 12315 N N . ILE F 1 198 ? 65.033 -22.692 -8.732 1.00 10.82 198 ILE F N 1
ATOM 12316 C CA . ILE F 1 198 ? 64.259 -22.387 -7.502 1.00 10.82 198 ILE F CA 1
ATOM 12317 C C . ILE F 1 198 ? 63.078 -23.375 -7.420 1.00 10.69 198 ILE F C 1
ATOM 12318 O O . ILE F 1 198 ? 62.703 -23.795 -6.317 1.00 10.84 198 ILE F O 1
ATOM 12323 N N . SER F 1 199 ? 62.562 -23.785 -8.575 1.00 11.89 199 SER F N 1
ATOM 12324 C CA . SER F 1 199 ? 61.361 -24.635 -8.720 1.00 12.16 199 SER F CA 1
ATOM 12325 C C . SER F 1 199 ? 61.600 -26.041 -8.182 1.00 12.66 199 SER F C 1
ATOM 12326 O O . SER F 1 199 ? 60.600 -26.760 -8.054 1.00 13.64 199 SER F O 1
ATOM 12329 N N . GLU F 1 200 ? 62.849 -26.450 -7.974 1.00 11.14 200 GLU F N 1
ATOM 12330 C CA . GLU F 1 200 ? 63.141 -27.774 -7.381 1.00 12.63 200 GLU F CA 1
ATOM 12331 C C . GLU F 1 200 ? 63.315 -27.678 -5.867 1.00 11.84 200 GLU F C 1
ATOM 12332 O O . GLU F 1 200 ? 63.486 -28.709 -5.245 1.00 10.61 200 GLU F O 1
ATOM 12338 N N . LYS F 1 201 ? 63.287 -26.476 -5.288 1.00 10.75 201 LYS F N 1
ATOM 12339 C CA . LYS F 1 201 ? 63.464 -26.325 -3.836 1.00 11.50 201 LYS F CA 1
ATOM 12340 C C . LYS F 1 201 ? 62.118 -26.501 -3.101 1.00 11.44 201 LYS F C 1
ATOM 12341 O O . LYS F 1 201 ? 61.095 -26.670 -3.747 1.00 12.27 201 LYS F O 1
ATOM 12347 N N . ALA F 1 202 ? 62.129 -26.496 -1.764 1.00 11.54 202 ALA F N 1
ATOM 12348 C CA . ALA F 1 202 ? 60.964 -26.828 -0.923 1.00 11.22 202 ALA F CA 1
ATOM 12349 C C . ALA F 1 202 ? 60.012 -25.636 -0.920 1.00 11.60 202 ALA F C 1
ATOM 12350 O O . ALA F 1 202 ? 60.334 -24.579 -0.346 1.00 10.93 202 ALA F O 1
ATOM 12352 N N . PRO F 1 203 ? 58.848 -25.747 -1.570 1.00 11.43 203 PRO F N 1
ATOM 12353 C CA . PRO F 1 203 ? 57.973 -24.594 -1.746 1.00 12.55 203 PRO F CA 1
ATOM 12354 C C . PRO F 1 203 ? 57.414 -24.050 -0.419 1.00 12.10 203 PRO F C 1
ATOM 12355 O O . PRO F 1 203 ? 57.153 -22.864 -0.357 1.00 12.38 203 PRO F O 1
ATOM 12359 N N . LEU F 1 204 ? 57.142 -24.902 0.558 1.00 12.33 204 LEU F N 1
ATOM 12360 C CA . LEU F 1 204 ? 56.506 -24.438 1.823 1.00 11.87 204 LEU F CA 1
ATOM 12361 C C . LEU F 1 204 ? 57.559 -23.688 2.630 1.00 11.78 204 LEU F C 1
ATOM 12362 O O . LEU F 1 204 ? 57.185 -22.757 3.374 1.00 10.12 204 LEU F O 1
ATOM 12367 N N . ALA F 1 205 ? 58.824 -24.103 2.546 1.00 10.23 205 ALA F N 1
ATOM 12368 C CA . ALA F 1 205 ? 59.921 -23.366 3.215 1.00 10.51 205 ALA F CA 1
ATOM 12369 C C . ALA F 1 205 ? 60.125 -22.002 2.553 1.00 10.04 205 ALA F C 1
ATOM 12370 O O . ALA F 1 205 ? 60.301 -21.015 3.267 1.00 10.14 205 ALA F O 1
ATOM 12372 N N . ILE F 1 206 ? 60.134 -21.942 1.235 1.00 9.76 206 ILE F N 1
ATOM 12373 C CA . ILE F 1 206 ? 60.222 -20.659 0.477 1.00 9.70 206 ILE F CA 1
ATOM 12374 C C . ILE F 1 206 ? 59.043 -19.777 0.900 1.00 9.53 206 ILE F C 1
ATOM 12375 O O . ILE F 1 206 ? 59.298 -18.617 1.203 1.00 8.34 206 ILE F O 1
ATOM 12380 N N . ALA F 1 207 ? 57.812 -20.321 0.981 1.00 8.12 207 ALA F N 1
ATOM 12381 C CA . ALA F 1 207 ? 56.613 -19.474 1.253 1.00 9.14 207 ALA F CA 1
ATOM 12382 C C . ALA F 1 207 ? 56.695 -18.916 2.678 1.00 8.76 207 ALA F C 1
ATOM 12383 O O . ALA F 1 207 ? 56.477 -17.724 2.844 1.00 8.67 207 ALA F O 1
ATOM 12385 N N . VAL F 1 208 ? 57.040 -19.719 3.696 1.00 9.06 208 VAL F N 1
ATOM 12386 C CA . VAL F 1 208 ? 57.042 -19.178 5.083 1.00 9.44 208 VAL F CA 1
ATOM 12387 C C . VAL F 1 208 ? 58.238 -18.220 5.255 1.00 9.56 208 VAL F C 1
ATOM 12388 O O . VAL F 1 208 ? 58.060 -17.178 5.929 1.00 9.59 208 VAL F O 1
ATOM 12392 N N . ILE F 1 209 ? 59.378 -18.452 4.621 1.00 9.10 209 ILE F N 1
ATOM 12393 C CA . ILE F 1 209 ? 60.542 -17.525 4.748 1.00 8.99 209 ILE F CA 1
ATOM 12394 C C . ILE F 1 209 ? 60.209 -16.210 4.040 1.00 8.29 209 ILE F C 1
ATOM 12395 O O . ILE F 1 209 ? 60.529 -15.077 4.572 1.00 8.04 209 ILE F O 1
ATOM 12400 N N . LYS F 1 210 ? 59.532 -16.280 2.907 1.00 8.48 210 LYS F N 1
ATOM 12401 C CA . LYS F 1 210 ? 59.152 -15.063 2.172 1.00 8.66 210 LYS F CA 1
ATOM 12402 C C . LYS F 1 210 ? 58.216 -14.237 3.068 1.00 8.85 210 LYS F C 1
ATOM 12403 O O . LYS F 1 210 ? 58.378 -12.997 3.135 1.00 8.17 210 LYS F O 1
ATOM 12409 N N . GLU F 1 211 ? 57.247 -14.907 3.711 1.00 8.56 211 GLU F N 1
ATOM 12410 C CA . GLU F 1 211 ? 56.261 -14.226 4.602 1.00 9.39 211 GLU F CA 1
ATOM 12411 C C . GLU F 1 211 ? 56.963 -13.640 5.829 1.00 8.65 211 GLU F C 1
ATOM 12412 O O . GLU F 1 211 ? 56.588 -12.517 6.197 1.00 8.99 211 GLU F O 1
ATOM 12418 N N . GLU F 1 212 ? 57.911 -14.359 6.440 1.00 8.34 212 GLU F N 1
ATOM 12419 C CA . GLU F 1 212 ? 58.749 -13.852 7.564 1.00 9.16 212 GLU F CA 1
ATOM 12420 C C . GLU F 1 212 ? 59.496 -12.602 7.143 1.00 8.25 212 GLU F C 1
ATOM 12421 O O . GLU F 1 212 ? 59.476 -11.600 7.927 1.00 7.61 212 GLU F O 1
ATOM 12427 N N . LEU F 1 213 ? 60.085 -12.603 5.965 1.00 8.28 213 LEU F N 1
ATOM 12428 C CA . LEU F 1 213 ? 60.783 -11.388 5.455 1.00 9.20 213 LEU F CA 1
ATOM 12429 C C . LEU F 1 213 ? 59.758 -10.264 5.253 1.00 9.35 213 LEU F C 1
ATOM 12430 O O . LEU F 1 213 ? 60.076 -9.108 5.585 1.00 9.10 213 LEU F O 1
ATOM 12435 N N . ARG F 1 214 ? 58.591 -10.567 4.693 1.00 8.80 214 ARG F N 1
ATOM 12436 C CA . ARG F 1 214 ? 57.571 -9.524 4.470 1.00 8.64 214 ARG F CA 1
ATOM 12437 C C . ARG F 1 214 ? 57.240 -8.852 5.808 1.00 8.70 214 ARG F C 1
ATOM 12438 O O . ARG F 1 214 ? 57.238 -7.612 5.885 1.00 7.18 214 ARG F O 1
ATOM 12446 N N . VAL F 1 215 ? 56.901 -9.617 6.837 1.00 8.58 215 VAL F N 1
ATOM 12447 C CA A VAL F 1 215 ? 56.489 -9.083 8.174 0.50 8.85 215 VAL F CA 1
ATOM 12448 C CA B VAL F 1 215 ? 56.449 -8.951 8.095 0.50 8.76 215 VAL F CA 1
ATOM 12449 C C . VAL F 1 215 ? 57.621 -8.264 8.811 1.00 8.71 215 VAL F C 1
ATOM 12450 O O . VAL F 1 215 ? 57.373 -7.211 9.409 1.00 7.61 215 VAL F O 1
ATOM 12457 N N . LEU F 1 216 ? 58.840 -8.793 8.760 1.00 9.20 216 LEU F N 1
ATOM 12458 C CA . LEU F 1 216 ? 60.045 -8.103 9.295 1.00 9.87 216 LEU F CA 1
ATOM 12459 C C . LEU F 1 216 ? 60.252 -6.791 8.534 1.00 10.19 216 LEU F C 1
ATOM 12460 O O . LEU F 1 216 ? 60.495 -5.755 9.183 1.00 10.05 216 LEU F O 1
ATOM 12465 N N . GLY F 1 217 ? 60.041 -6.791 7.231 1.00 9.33 217 GLY F N 1
ATOM 12466 C CA . GLY F 1 217 ? 60.220 -5.596 6.378 1.00 11.05 217 GLY F CA 1
ATOM 12467 C C . GLY F 1 217 ? 59.173 -4.540 6.716 1.00 11.48 217 GLY F C 1
ATOM 12468 O O . GLY F 1 217 ? 59.495 -3.344 6.687 1.00 12.86 217 GLY F O 1
ATOM 12469 N N . GLU F 1 218 ? 58.000 -4.967 7.192 1.00 12.50 218 GLU F N 1
ATOM 12470 C CA A GLU F 1 218 ? 56.913 -4.001 7.522 0.50 12.93 218 GLU F CA 1
ATOM 12471 C CA B GLU F 1 218 ? 56.853 -4.080 7.553 0.50 12.97 218 GLU F CA 1
ATOM 12472 C C . GLU F 1 218 ? 57.014 -3.549 8.977 1.00 12.87 218 GLU F C 1
ATOM 12473 O O . GLU F 1 218 ? 56.332 -2.552 9.301 1.00 13.57 218 GLU F O 1
ATOM 12484 N N . ALA F 1 219 ? 57.826 -4.231 9.796 1.00 10.52 219 ALA F N 1
ATOM 12485 C CA . ALA F 1 219 ? 57.825 -4.070 11.266 1.00 10.02 219 ALA F CA 1
ATOM 12486 C C . ALA F 1 219 ? 58.604 -2.816 11.671 1.00 9.78 219 ALA F C 1
ATOM 12487 O O . ALA F 1 219 ? 59.357 -2.870 12.624 1.00 9.94 219 ALA F O 1
ATOM 12489 N N . HIS F 1 220 ? 58.430 -1.727 10.951 1.00 10.36 220 HIS F N 1
ATOM 12490 C CA . HIS F 1 220 ? 58.785 -0.374 11.402 1.00 11.28 220 HIS F CA 1
ATOM 12491 C C . HIS F 1 220 ? 57.487 0.274 11.915 1.00 10.90 220 HIS F C 1
ATOM 12492 O O . HIS F 1 220 ? 56.591 0.584 11.094 1.00 13.06 220 HIS F O 1
ATOM 12499 N N . THR F 1 221 ? 57.370 0.436 13.216 1.00 10.05 221 THR F N 1
ATOM 12500 C CA . THR F 1 221 ? 56.076 0.836 13.811 1.00 9.92 221 THR F CA 1
ATOM 12501 C C . THR F 1 221 ? 56.136 2.259 14.344 1.00 9.47 221 THR F C 1
ATOM 12502 O O . THR F 1 221 ? 57.217 2.750 14.741 1.00 7.59 221 THR F O 1
ATOM 12506 N N . MET F 1 222 ? 54.967 2.894 14.320 1.00 9.98 222 MET F N 1
ATOM 12507 C CA A MET F 1 222 ? 54.795 4.296 14.771 0.50 11.22 222 MET F CA 1
ATOM 12508 C CA B MET F 1 222 ? 54.827 4.279 14.826 0.50 10.27 222 MET F CA 1
ATOM 12509 C C . MET F 1 222 ? 53.457 4.430 15.491 1.00 10.18 222 MET F C 1
ATOM 12510 O O . MET F 1 222 ? 52.594 3.590 15.275 1.00 10.46 222 MET F O 1
ATOM 12519 N N . ASN F 1 223 ? 53.318 5.463 16.306 1.00 9.17 223 ASN F N 1
ATOM 12520 C CA . ASN F 1 223 ? 52.020 5.765 16.944 1.00 10.12 223 ASN F CA 1
ATOM 12521 C C . ASN F 1 223 ? 51.064 6.494 15.999 1.00 9.41 223 ASN F C 1
ATOM 12522 O O . ASN F 1 223 ? 51.435 6.952 14.902 1.00 9.17 223 ASN F O 1
ATOM 12527 N N . SER F 1 224 ? 49.785 6.493 16.383 1.00 9.31 224 SER F N 1
ATOM 12528 C CA . SER F 1 224 ? 48.688 7.029 15.552 1.00 9.37 224 SER F CA 1
ATOM 12529 C C . SER F 1 224 ? 48.903 8.518 15.207 1.00 9.75 224 SER F C 1
ATOM 12530 O O . SER F 1 224 ? 48.576 8.956 14.075 1.00 8.09 224 SER F O 1
ATOM 12533 N N . ASP F 1 225 ? 49.399 9.294 16.162 1.00 9.18 225 ASP F N 1
ATOM 12534 C CA . ASP F 1 225 ? 49.620 10.738 15.965 1.00 9.99 225 ASP F CA 1
ATOM 12535 C C . ASP F 1 225 ? 50.646 10.952 14.845 1.00 9.54 225 ASP F C 1
ATOM 12536 O O . ASP F 1 225 ? 50.409 11.798 13.964 1.00 8.10 225 ASP F O 1
ATOM 12541 N N A GLU F 1 226 ? 51.742 10.199 14.827 1.00 10.33 226 GLU F N 1
ATOM 12542 C CA A GLU F 1 226 ? 52.780 10.314 13.770 1.00 11.13 226 GLU F CA 1
ATOM 12543 C C A GLU F 1 226 ? 52.148 10.008 12.423 1.00 8.98 226 GLU F C 1
ATOM 12544 O O A GLU F 1 226 ? 52.381 10.779 11.491 1.00 8.36 226 GLU F O 1
ATOM 12550 N N . PHE F 1 227 ? 51.328 8.974 12.319 1.00 8.26 227 PHE F N 1
ATOM 12551 C CA A PHE F 1 227 ? 50.678 8.583 11.037 0.50 7.99 227 PHE F CA 1
ATOM 12552 C CA B PHE F 1 227 ? 50.697 8.599 11.031 0.50 7.73 227 PHE F CA 1
ATOM 12553 C C . PHE F 1 227 ? 49.718 9.707 10.617 1.00 8.01 227 PHE F C 1
ATOM 12554 O O . PHE F 1 227 ? 49.706 10.092 9.414 1.00 7.36 227 PHE F O 1
ATOM 12569 N N . GLU F 1 228 ? 48.895 10.193 11.558 1.00 8.18 228 GLU F N 1
ATOM 12570 C CA . GLU F 1 228 ? 47.881 11.231 11.201 1.00 8.55 228 GLU F CA 1
ATOM 12571 C C . GLU F 1 228 ? 48.597 12.523 10.841 1.00 7.94 228 GLU F C 1
ATOM 12572 O O . GLU F 1 228 ? 48.107 13.224 9.901 1.00 7.53 228 GLU F O 1
ATOM 12578 N N . ARG F 1 229 ? 49.758 12.792 11.446 1.00 8.73 229 ARG F N 1
ATOM 12579 C CA . ARG F 1 229 ? 50.523 14.025 11.116 1.00 9.15 229 ARG F CA 1
ATOM 12580 C C . ARG F 1 229 ? 51.046 13.899 9.691 1.00 9.10 229 ARG F C 1
ATOM 12581 O O . ARG F 1 229 ? 50.899 14.845 8.880 1.00 9.02 229 ARG F O 1
ATOM 12589 N N . ILE F 1 230 ? 51.589 12.738 9.355 1.00 8.65 230 ILE F N 1
ATOM 12590 C CA . ILE F 1 230 ? 52.013 12.497 7.947 1.00 9.13 230 ILE F CA 1
ATOM 12591 C C . ILE F 1 230 ? 50.835 12.658 6.987 1.00 8.76 230 ILE F C 1
ATOM 12592 O O . ILE F 1 230 ? 51.027 13.281 5.905 1.00 8.08 230 ILE F O 1
ATOM 12597 N N . GLN F 1 231 ? 49.692 12.033 7.250 1.00 9.43 231 GLN F N 1
ATOM 12598 C CA . GLN F 1 231 ? 48.521 12.083 6.348 1.00 10.89 231 GLN F CA 1
ATOM 12599 C C . GLN F 1 231 ? 48.092 13.544 6.146 1.00 10.08 231 GLN F C 1
ATOM 12600 O O . GLN F 1 231 ? 47.706 13.900 5.016 1.00 9.36 231 GLN F O 1
ATOM 12606 N N . GLY F 1 232 ? 48.160 14.363 7.196 1.00 9.93 232 GLY F N 1
ATOM 12607 C CA . GLY F 1 232 ? 47.815 15.798 7.108 1.00 9.86 232 GLY F CA 1
ATOM 12608 C C . GLY F 1 232 ? 48.782 16.526 6.162 1.00 9.59 232 GLY F C 1
ATOM 12609 O O . GLY F 1 232 ? 48.352 17.334 5.326 1.00 8.73 232 GLY F O 1
ATOM 12610 N N . MET F 1 233 ? 50.064 16.200 6.240 1.00 9.44 233 MET F N 1
ATOM 12611 C CA . MET F 1 233 ? 51.074 16.749 5.321 1.00 10.75 233 MET F CA 1
ATOM 12612 C C . MET F 1 233 ? 50.794 16.302 3.883 1.00 10.06 233 MET F C 1
ATOM 12613 O O . MET F 1 233 ? 50.896 17.163 2.949 1.00 10.40 233 MET F O 1
ATOM 12618 N N . ARG F 1 234 ? 50.470 15.026 3.675 1.00 10.15 234 ARG F N 1
ATOM 12619 C CA . ARG F 1 234 ? 50.150 14.500 2.324 1.00 10.27 234 ARG F CA 1
ATOM 12620 C C . ARG F 1 234 ? 48.915 15.234 1.763 1.00 10.86 234 ARG F C 1
ATOM 12621 O O . ARG F 1 234 ? 48.922 15.641 0.579 1.00 10.57 234 ARG F O 1
ATOM 12629 N N . ARG F 1 235 ? 47.876 15.382 2.577 1.00 11.56 235 ARG F N 1
ATOM 12630 C CA . ARG F 1 235 ? 46.653 16.085 2.147 1.00 13.65 235 ARG F CA 1
ATOM 12631 C C . ARG F 1 235 ? 46.983 17.526 1.730 1.00 12.25 235 ARG F C 1
ATOM 12632 O O . ARG F 1 235 ? 46.463 17.941 0.664 1.00 12.04 235 ARG F O 1
ATOM 12640 N N . ALA F 1 236 ? 47.806 18.249 2.486 1.00 10.83 236 ALA F N 1
ATOM 12641 C CA . ALA F 1 236 ? 48.251 19.611 2.079 1.00 11.81 236 ALA F CA 1
ATOM 12642 C C . ALA F 1 236 ? 48.909 19.576 0.695 1.00 11.87 236 ALA F C 1
ATOM 12643 O O . ALA F 1 236 ? 48.657 20.512 -0.134 1.00 12.02 236 ALA F O 1
ATOM 12645 N N . VAL F 1 237 ? 49.691 18.536 0.384 1.00 10.41 237 VAL F N 1
ATOM 12646 C CA . VAL F 1 237 ? 50.300 18.391 -0.959 1.00 11.23 237 VAL F CA 1
ATOM 12647 C C . VAL F 1 237 ? 49.197 18.103 -1.991 1.00 12.85 237 VAL F C 1
ATOM 12648 O O . VAL F 1 237 ? 49.211 18.785 -3.059 1.00 12.07 237 VAL F O 1
ATOM 12652 N N . TYR F 1 238 ? 48.292 17.141 -1.775 1.00 12.88 238 TYR F N 1
ATOM 12653 C CA . TYR F 1 238 ? 47.334 16.820 -2.861 1.00 15.27 238 TYR F CA 1
ATOM 12654 C C . TYR F 1 238 ? 46.232 17.883 -2.903 1.00 16.50 238 TYR F C 1
ATOM 12655 O O . TYR F 1 238 ? 45.515 17.947 -3.935 1.00 17.82 238 TYR F O 1
ATOM 12664 N N . ASP F 1 239 ? 46.193 18.823 -1.938 1.00 14.69 239 ASP F N 1
ATOM 12665 C CA . ASP F 1 239 ? 45.321 20.026 -2.031 1.00 15.26 239 ASP F CA 1
ATOM 12666 C C . ASP F 1 239 ? 46.026 21.201 -2.729 1.00 15.25 239 ASP F C 1
ATOM 12667 O O . ASP F 1 239 ? 45.353 22.271 -2.852 1.00 14.37 239 ASP F O 1
ATOM 12672 N N . SER F 1 240 ? 47.334 21.106 -3.014 1.00 12.37 240 SER F N 1
ATOM 12673 C CA . SER F 1 240 ? 48.205 22.266 -3.411 1.00 13.36 240 SER F CA 1
ATOM 12674 C C . SER F 1 240 ? 47.962 22.694 -4.864 1.00 13.17 240 SER F C 1
ATOM 12675 O O . SER F 1 240 ? 47.559 21.851 -5.707 1.00 12.66 240 SER F O 1
ATOM 12678 N N . GLU F 1 241 ? 48.249 23.954 -5.182 1.00 14.46 241 GLU F N 1
ATOM 12679 C CA . GLU F 1 241 ? 48.222 24.395 -6.608 1.00 14.49 241 GLU F CA 1
ATOM 12680 C C . GLU F 1 241 ? 49.367 23.722 -7.370 1.00 14.05 241 GLU F C 1
ATOM 12681 O O . GLU F 1 241 ? 49.169 23.408 -8.548 1.00 12.58 241 GLU F O 1
ATOM 12687 N N . ASP F 1 242 ? 50.485 23.440 -6.702 1.00 13.28 242 ASP F N 1
ATOM 12688 C CA . ASP F 1 242 ? 51.649 22.729 -7.304 1.00 12.75 242 ASP F CA 1
ATOM 12689 C C . ASP F 1 242 ? 51.243 21.360 -7.828 1.00 13.69 242 ASP F C 1
ATOM 12690 O O . ASP F 1 242 ? 51.655 20.992 -8.951 1.00 12.88 242 ASP F O 1
ATOM 12695 N N . TYR F 1 243 ? 50.444 20.598 -7.070 1.00 14.05 243 TYR F N 1
ATOM 12696 C CA . TYR F 1 243 ? 49.991 19.265 -7.547 1.00 14.75 243 TYR F CA 1
ATOM 12697 C C . TYR F 1 243 ? 49.164 19.398 -8.835 1.00 15.73 243 TYR F C 1
ATOM 12698 O O . TYR F 1 243 ? 49.345 18.622 -9.802 1.00 13.37 243 TYR F O 1
ATOM 12707 N N . GLN F 1 244 ? 48.216 20.333 -8.869 1.00 16.66 244 GLN F N 1
ATOM 12708 C CA . GLN F 1 244 ? 47.392 20.544 -10.096 1.00 19.37 244 GLN F CA 1
ATOM 12709 C C . GLN F 1 244 ? 48.291 20.950 -11.267 1.00 17.49 244 GLN F C 1
ATOM 12710 O O . GLN F 1 244 ? 48.087 20.444 -12.365 1.00 18.27 244 GLN F O 1
ATOM 12716 N N . GLU F 1 245 ? 49.238 21.856 -11.024 1.00 16.64 245 GLU F N 1
ATOM 12717 C CA . GLU F 1 245 ? 50.184 22.342 -12.047 1.00 16.77 245 GLU F CA 1
ATOM 12718 C C . GLU F 1 245 ? 51.045 21.174 -12.545 1.00 17.07 245 GLU F C 1
ATOM 12719 O O . GLU F 1 245 ? 51.265 21.107 -13.754 1.00 14.88 245 GLU F O 1
ATOM 12725 N N . GLY F 1 246 ? 51.477 20.262 -11.661 1.00 13.90 246 GLY F N 1
ATOM 12726 C CA . GLY F 1 246 ? 52.297 19.113 -12.085 1.00 14.76 246 GLY F CA 1
ATOM 12727 C C . GLY F 1 246 ? 51.487 18.167 -12.977 1.00 15.83 246 GLY F C 1
ATOM 12728 O O . GLY F 1 246 ? 51.994 17.756 -14.035 1.00 16.96 246 GLY F O 1
ATOM 12729 N N . MET F 1 247 ? 50.266 17.839 -12.577 1.00 17.48 247 MET F N 1
ATOM 12730 C CA . MET F 1 247 ? 49.349 16.980 -13.374 1.00 21.57 247 MET F CA 1
ATOM 12731 C C . MET F 1 247 ? 49.091 17.672 -14.717 1.00 23.71 247 MET F C 1
ATOM 12732 O O . MET F 1 247 ? 49.226 17.005 -15.774 1.00 22.41 247 MET F O 1
ATOM 12737 N N . ASN F 1 248 ? 48.798 18.968 -14.684 1.00 22.88 248 ASN F N 1
ATOM 12738 C CA . ASN F 1 248 ? 48.411 19.698 -15.915 1.00 24.62 248 ASN F CA 1
ATOM 12739 C C . ASN F 1 248 ? 49.608 19.726 -16.870 1.00 23.54 248 ASN F C 1
ATOM 12740 O O . ASN F 1 248 ? 49.408 19.427 -18.070 1.00 26.81 248 ASN F O 1
ATOM 12745 N N . ALA F 1 249 ? 50.800 20.039 -16.374 1.00 20.55 249 ALA F N 1
ATOM 12746 C CA . ALA F 1 249 ? 52.005 20.206 -17.207 1.00 20.49 249 ALA F CA 1
ATOM 12747 C C . ALA F 1 249 ? 52.322 18.866 -17.871 1.00 22.89 249 ALA F C 1
ATOM 12748 O O . ALA F 1 249 ? 52.731 18.849 -19.062 1.00 20.60 249 ALA F O 1
ATOM 12750 N N . PHE F 1 250 ? 52.073 17.756 -17.171 1.00 22.35 250 PHE F N 1
ATOM 12751 C CA . PHE F 1 250 ? 52.328 16.414 -17.754 1.00 26.34 250 PHE F CA 1
ATOM 12752 C C . PHE F 1 250 ? 51.373 16.176 -18.936 1.00 27.31 250 PHE F C 1
ATOM 12753 O O . PHE F 1 250 ? 51.857 15.813 -20.024 1.00 26.85 250 PHE F O 1
ATOM 12761 N N . LEU F 1 251 ? 50.072 16.378 -18.725 1.00 31.32 251 LEU F N 1
ATOM 12762 C CA . LEU F 1 251 ? 49.019 16.169 -19.756 1.00 35.68 251 LEU F CA 1
ATOM 12763 C C . LEU F 1 251 ? 49.242 17.125 -20.933 1.00 35.17 251 LEU F C 1
ATOM 12764 O O . LEU F 1 251 ? 49.030 16.684 -22.058 1.00 35.89 251 LEU F O 1
ATOM 12769 N N . GLU F 1 252 ? 49.723 18.345 -20.697 1.00 32.85 252 GLU F N 1
ATOM 12770 C CA . GLU F 1 252 ? 49.981 19.364 -21.752 1.00 32.39 252 GLU F CA 1
ATOM 12771 C C . GLU F 1 252 ? 51.396 19.258 -22.311 1.00 32.28 252 GLU F C 1
ATOM 12772 O O . GLU F 1 252 ? 51.747 20.113 -23.135 1.00 31.58 252 GLU F O 1
ATOM 12778 N N . LYS F 1 253 ? 52.183 18.273 -21.888 1.00 32.89 253 LYS F N 1
ATOM 12779 C CA . LYS F 1 253 ? 53.582 18.095 -22.361 1.00 31.18 253 LYS F CA 1
ATOM 12780 C C . LYS F 1 253 ? 54.341 19.420 -22.285 1.00 31.65 253 LYS F C 1
ATOM 12781 O O . LYS F 1 253 ? 54.924 19.819 -23.304 1.00 27.96 253 LYS F O 1
ATOM 12787 N N . ARG F 1 254 ? 54.374 20.068 -21.113 1.00 27.10 254 ARG F N 1
ATOM 12788 C CA . ARG F 1 254 ? 55.229 21.261 -20.861 1.00 27.69 254 ARG F CA 1
ATOM 12789 C C . ARG F 1 254 ? 55.938 21.128 -19.502 1.00 25.60 254 ARG F C 1
ATOM 12790 O O . ARG F 1 254 ? 55.541 20.227 -18.711 1.00 25.56 254 ARG F O 1
ATOM 12798 N N . LYS F 1 255 ? 56.922 21.992 -19.245 1.00 27.58 255 LYS F N 1
ATOM 12799 C CA . LYS F 1 255 ? 57.683 22.054 -17.966 1.00 29.99 255 LYS F CA 1
ATOM 12800 C C . LYS F 1 255 ? 56.792 22.707 -16.915 1.00 28.12 255 LYS F C 1
ATOM 12801 O O . LYS F 1 255 ? 56.183 23.753 -17.149 1.00 25.42 255 LYS F O 1
ATOM 12807 N N . PRO F 1 256 ? 56.555 22.048 -15.760 1.00 22.96 256 PRO F N 1
ATOM 12808 C CA . PRO F 1 256 ? 55.731 22.671 -14.723 1.00 22.77 256 PRO F CA 1
ATOM 12809 C C . PRO F 1 256 ? 56.477 23.860 -14.116 1.00 20.84 256 PRO F C 1
ATOM 12810 O O . PRO F 1 256 ? 57.712 23.885 -14.108 1.00 20.31 256 PRO F O 1
ATOM 12814 N N . ASN F 1 257 ? 55.718 24.805 -13.603 1.00 22.08 257 ASN F N 1
ATOM 12815 C CA . ASN F 1 257 ? 56.275 25.894 -12.771 1.00 24.89 257 ASN F CA 1
ATOM 12816 C C . ASN F 1 257 ? 55.731 25.740 -11.349 1.00 19.82 257 ASN F C 1
ATOM 12817 O O . ASN F 1 257 ? 54.599 26.184 -11.056 1.00 19.25 257 ASN F O 1
ATOM 12822 N N . PHE F 1 258 ? 56.565 25.178 -10.479 1.00 18.40 258 PHE F N 1
ATOM 12823 C CA . PHE F 1 258 ? 56.222 24.924 -9.064 1.00 16.10 258 PHE F CA 1
ATOM 12824 C C . PHE F 1 258 ? 56.631 26.160 -8.259 1.00 16.86 258 PHE F C 1
ATOM 12825 O O . PHE F 1 258 ? 57.758 26.664 -8.450 1.00 16.20 258 PHE F O 1
ATOM 12833 N N . VAL F 1 259 ? 55.803 26.551 -7.301 1.00 16.75 259 VAL F N 1
ATOM 12834 C CA . VAL F 1 259 ? 55.979 27.776 -6.481 1.00 17.68 259 VAL F CA 1
ATOM 12835 C C . VAL F 1 259 ? 55.920 27.472 -4.991 1.00 18.68 259 VAL F C 1
ATOM 12836 O O . VAL F 1 259 ? 56.118 28.404 -4.219 1.00 15.52 259 VAL F O 1
ATOM 12840 N N . GLY F 1 260 ? 55.603 26.248 -4.569 1.00 17.23 260 GLY F N 1
ATOM 12841 C CA . GLY F 1 260 ? 55.620 25.959 -3.118 1.00 16.62 260 GLY F CA 1
ATOM 12842 C C . GLY F 1 260 ? 54.308 26.216 -2.418 1.00 15.36 260 GLY F C 1
ATOM 12843 O O . GLY F 1 260 ? 54.328 26.258 -1.167 1.00 15.33 260 GLY F O 1
ATOM 12844 N N . HIS F 1 261 ? 53.164 26.249 -3.118 1.00 14.96 261 HIS F N 1
ATOM 12845 C CA . HIS F 1 261 ? 51.819 26.163 -2.469 1.00 14.30 261 HIS F CA 1
ATOM 12846 C C . HIS F 1 261 ? 50.844 25.496 -3.436 1.00 14.33 261 HIS F C 1
ATOM 12847 O O . HIS F 1 261 ? 51.319 25.126 -4.533 1.00 14.51 261 HIS F O 1
#

Solvent-accessible surface area: 51475 Å² total; per-residue (Å²): 147,49,125,36,1,74,51,83,73,65,111,55,0,0,13,0,46,1,46,23,44,158,71,90,4,7,2,2,114,69,0,0,56,25,0,31,92,0,0,59,61,6,77,93,87,92,3,18,0,0,1,0,21,2,44,93,61,24,174,13,0,0,38,0,29,4,34,119,88,20,39,91,24,22,70,17,3,5,11,37,95,20,22,1,4,61,0,1,39,49,0,22,107,8,54,20,1,0,0,0,4,0,24,11,14,1,87,6,3,0,4,0,0,0,9,6,1,0,0,0,0,0,0,24,105,1,43,3,2,2,20,8,0,46,24,1,6,0,9,1,1,14,0,0,8,5,4,30,40,19,6,13,27,2,5,4,16,10,10,1,0,3,8,38,80,13,70,0,94,53,0,78,75,33,17,0,1,2,38,34,24,98,52,152,106,4,86,85,65,0,18,115,28,0,52,77,1,2,98,31,0,20,48,0,4,16,0,0,4,17,0,0,38,6,6,5,22,0,29,4,14,36,2,19,35,5,20,60,0,19,18,62,7,43,65,8,12,69,7,110,3,0,86,35,1,23,67,2,88,122,105,191,102,142,28,105,8,61,18,114,144,55,128,29,1,70,48,89,69,73,116,42,0,0,18,0,43,1,72,12,45,187,68,91,3,6,8,1,114,76,0,0,51,27,3,31,92,0,2,56,58,5,79,90,92,96,3,16,0,0,1,5,16,2,43,94,60,24,172,18,0,0,40,1,56,14,18,148,88,53,49,87,60,64,77,32,19,5,18,26,96,32,28,3,3,53,2,1,34,50,0,29,107,7,55,21,1,0,0,0,4,0,19,9,14,1,87,5,1,0,4,0,0,0,9,5,0,0,0,0,0,0,0,23,106,1,43,1,2,1,23,6,0,48,20,2,11,0,4,1,0,11,0,0,9,6,3,28,43,19,5,12,26,1,8,4,15,12,8,1,0,3,9,37,81,14,69,0,94,55,0,76,76,33,18,1,1,2,36,37,19,104,54,138,97,3,82,83,71,0,20,99,28,0,48,72,1,2,66,34,0,22,47,0,5,16,0,0,5,18,0,0,36,6,6,5,27,2,26,4,10,36,3,16,43,0,14,56,0,41,25,60,8,65,64,7,12,93,7,108,3,7,89,37,1,14,56,1,117,80,105,193,99,176,31,104,9,57,20,111,147,52,123,33,1,72,50,84,70,72,107,46,0,0,14,0,45,1,73,14,46,173,103,88,3,11,8,1,112,71,0,0,50,30,0,33,94,0,0,58,61,6,82,88,87,94,1,16,0,0,1,1,19,2,42,84,61,25,173,18,0,0,39,1,60,22,27,141,81,38,66,89,81,13,101,18,10,6,26,29,93,38,28,4,4,51,0,1,33,47,0,24,108,7,49,18,1,0,0,0,5,0,23,10,14,1,102,4,2,0,6,0,1,0,9,5,1,0,0,0,0,0,0,27,107,1,47,3,6,2,24,7,0,41,31,2,10,0,4,0,5,20,0,0,9,6,5,30,42,18,7,12,26,2,6,5,15,10,11,1,0,5,10,38,88,13,73,0,92,54,0,75,76,33,18,2,1,2,36,35,24,106,52,147,92,3,79,84,64,0,38,126,26,0,53,73,1,2,64,33,0,19,48,0,4,15,1,0,4,16,0,0,37,6,7,4,25,3,27,4,12,40,3,21,44,1,18,58,2,41,18,60,10,60,61,8,8,77,7,110,3,9,77,38,0,21,63,1,106,88,106,194,98,142,29,98,7,60,22,108,144,53,125,28,0,70,46,91,56,120,106,50,2,0,26,0,48,1,73,14,45,177,95,91,2,11,9,2,110,75,0,0,53,28,0,31,92,0,0,57,58,5,79,87,92,93,1,18,0,0,1,1,16,2,44,89,66,25,173,15,0,0,39,0,41,21,22,146,89,19,39,60,84,42,102,14,4,3,12,27,93,30,28,4,2,54,0,1,32,47,0,21,105,7,53,19,2,0,0,0,5,0,22,10,14,1,92,6,1,0,5,0,0,0,9,5,1,0,0,0,0,0,0,22,106,1,46,2,3,2,22,7,0,42,23,1,8,0,4,1,2,18,0,0,9,6,4,30,44,17,5,12,28,2,6,4,16,10,9,2,0,4,8,39,84,13,69,0,92,56,0,76,77,34,17,1,1,2,38,36,24,95,59,130,87,3,81,94,62,0,55,131,20,0,58,73,1,2,102,29,0,20,47,0,4,17,1,0,4,18,0,0,34,8,5,5,29,2,25,6,10,27,2,19,44,10,22,56,1,31,26,59,9,43,64,8,16,67,5,104,1,1,71,37,1,7,59,0,111,93,110,194,99,156,30,96,9,58,22,109,145,53,129,38,1,71,49,83,69,68,110,46,0,0,15,0,47,1,71,11,49,204,74,94,5,8,7,1,112,77,0,0,51,27,0,33,91,0,0,55,59,6,79,90,92,96,0,16,0,0,1,1,17,1,45,93,55,28,183,30,0,0,42,1,38,8,13,139,86,13,25,58,75,38,109,32,4,3,17,26,94,24,25,3,3,50,0,1,32,45,0,20,105,6,51,19,1,0,0,0,4,0,22,10,21,2,116,4,2,0,6,0,1,0,8,5,1,1,0,0,0,0,0,26,107,1,46,2,9,2,26,7,0,48,15,1,5,0,4,1,0,18,0,0,9,5,5,30,42,19,6,13,26,2,7,4,16,10,10,1,0,5,9,39,94,14,70,0,90,54,0,75,75,33,16,1,0,2,38,36,22,106,51,138,92,4,79,98,60,0,27,131,27,0,62,73,0,2,104,29,0,22,50,0,4,16,0,0,4,18,0,0,32,6,8,5,27,2,25,4,13,36,2,16,48,0,16,54,0,37,23,61,9,64,60,8,7,69,8,109,2,1,69,35,1,7,62,1,105,80,108,190,103,178,39,105,11,58,20,115,146,54,129,26,1,70,48,84,66,69,111,38,0,0,16,0,45,0,70,8,48,179,79,91,3,9,8,1,111,75,0,0,52,27,0,30,93,0,0,56,55,6,78,90,93,92,0,21,0,0,1,1,21,2,45,94,60,25,184,28,0,0,41,1,40,10,23,139,91,29,48,95,35,21,68,13,4,5,14,26,97,36,28,3,4,54,0,1,33,49,0,28,109,8,51,21,1,0,0,0,5,0,20,10,17,1,106,5,1,0,4,0,0,0,9,5,1,0,0,0,0,0,0,25,105,1,45,1,5,0,25,8,0,42,16,2,11,0,3,1,5,9,0,0,5,5,4,31,42,19,6,12,26,2,8,3,16,11,10,1,0,4,9,39,88,14,69,0,92,55,0,74,76,33,17,1,1,2,38,36,27,107,54,139,99,3,86,94,65,0,24,116,20,0,58,62,1,2,71,27,0,21,50,0,4,16,1,0,5,19,0,0,40,8,6,6,21,3,29,5,11,37,4,20,44,0,15,53,1,24,18,60,8,43,62,7,11,61,6,104,3,0,100,39,1,14,59,0,106,74,99,189,98,176,33,105,9,68,23,118

Sequence (1560 aa):
AYQYVNVVVTINKVAVIEFNYGRKLNALSKVFIDDLLMQALSDLNRRPEIRCIILRAPSGSKVFSAGHDIIHELPSSGGGRDPLSYDDDPLRQQIITRMIQKFPKPIISMVEGSVWGGAFEMIMSSDLIIAASTSTFSSMTPVNLGVPYNLVGIHNLTRDAGFHIVKELLIFTASPITAQRALAVGILNHVVVEVEEELEDFTLQMAHHHISEEKAPLAIAVIKEELRVVLGEEAHTMMNSDEEFFERIQGMMRRRAVYDSEDYQEGMNNAFLEKRKPNNFVGHAYQYVNVVTINKVAVIEFNYGRKLNALSKVFIDDLLMQALSDLNRRPEIRCIILRAPSGSKVFSAGHDIHELPSGGRDPLSYDDPLRQIITRMIQKFPKPIISMVEGSVWGGAFEMIMSSDLIIAASTSTFSMTPVNLGVPYNLVGIHNLTRDAGFHHIVKELIFTASPITAQRALAVGILNHVVEVEEEELEEDFTLQMAHHHISSEKAPLAIAVIKEELRVVLGEAHTMMNSDEEFFERIQGMRRAVYYDSEDYQEGMNAFLEKRKPNFVGHAYQYVNVVVTINKVAVIEEFNYGRKLNALSKVFIDDLMQALLSDLNRRPEIRCIILRAPSGSKVFSAGHDIHHELPSGGRDPLSYDDDPLRQITRMIQKFPKPIISMVEGSVWGGAFEMIMSSSDLIIAASTSTFSSMTPVNLGVPYNLVGIHHNLTRDAGFHIVKELLIFTASPITAQRALAVGILNHVVEVEEELEDFTLQMAHHHISEEKAPLAIAVIKEELRVLGEAHTMMNSDEFFERIQQGMRRRAVYDSEDYQEGMNAFLEKRKPNFVGHAYQYVNVVTINKVAVIEFNYGRKLNALSSKVFIDDLMQALSDLNRPEIRCIILRAPSSGSKVFSAGHDIHELPSGGRDPLSYDDPLRQIITRMIQKFPKPIISMVEGSVWGGAFEMIMSSDLIIAASTSTFSSMTPVNLGVPYNLVGIHHNLTRDAGFHIIVKELLIFTASPITAQRALAVGILNHVVEVEELEEDFTLQMAHHHISSEKAPLAIAVIKEELRVVLGEAHTMMNSDEFFERIQQGMRRAVYYDSSEDYQEGMNAFLEKRKPNFVGHAYQYVNVVTTINKVAVIEFNYGRKLNALSKVFIDDLLMQALSDLNRPEIRCIILRAPSGSKVFSAGHDIHELPSGGRDPLSSYDDDPLRQITRMIQKFPKPIISMVEGSVWGGAFEMIMSSDLIIAASTSSTFSSMTPVNLGVPYNLVGIHNLTRDAGFHIVKELIIFTASPITAQRALAVGILNHVVVEVEEELEEDFTLQMAHHHHISSEKAPLAIAVIKEELRVVLGEAHTMMNSDEFFERIQQGMRRAVYYDSEDYQEGMNAFLEKRKPNFVGHAYQYVNVVTINKVAVIEFNYGRKLNALSKVFIDDLLMQALLSDLNRPPEIRRCIILRAPSGSKVFSAGHDIHELPSGGRDPLSYDDPLRQIITRMIQKFPKPIISMVEGSVWGGAFEMIMSSDLIIIAASTSSTFSSMTPVNLGVPYNLVGIHHNLTRDAGFHHIIVKELIFTASPITAQRALAVGILNHVVVEVEEELEEDFTLQQMAHHHISEKAPLAIAVIKEELRVVLGEEAHTMMNSDEFFERIQGMRRAVYDSEDYQEGMNAFLEKRKPNFVGH

CATH classification: 3.90.226.10 (+1 more: 1.10.12.10)

InterPro domains:
  IPR001753 Enoyl-CoA hydratase/isomerase-like domain [PF00378] (12-259)
  IPR014748 Enoyl-CoA hydratase, C-terminal [G3DSA:1.10.12.10] (203-261)
  IPR018376 Enoyl-CoA hydratase/isomerase, conserved site [PS00166] (100-120)
  IPR029045 ClpP/crotonase-like domain superfamily [SSF52096] (1-260)

Organism: Escherichia coli (strain K12) (NCBI:txid83333)

Nearest PDB structures (foldseek):
  6n92-assembly1_D  TM=1.003E+00  e=9.044E-52  Escherichia coli K-12
  1ef8-assembly1_A  TM=9.996E-01  e=1.732E-48  Escherichia coli
  1ef9-assembly1_A  TM=9.989E-01  e=1.663E-47  Escherichia coli
  1ef8-assembly1_B  TM=9.983E-01  e=6.935E-47  Escherichia coli
  1ef8-assembly1_C  TM=1.002E+00  e=7.956E-46  Escherichia coli